Protein 1I11 (pdb70)

Nearest PDB structures (foldseek):
  1i11-assembly1_A  TM=8.584E-01  e=2.791E-09  Mus musculus
  6t7b-assembly1_K  TM=7.801E-01  e=5.165E-05  Homo sapiens
  6t78-assembly1_A  TM=8.049E-01  e=7.167E-05  Homo sapiens
  1j46-assembly1_A  TM=7.816E-01  e=6.713E-05  Homo sapiens
  3f27-assembly1_D  TM=8.148E-01  e=2.488E-04  Mus musculus

Secondary structure (DSSP, 8-state):
--S--S--HHHHHHHHHHHHHHTT-SS--HHHHHHHHHHHHTTS-SGGGHHHHHHHHHHHHHHHTT-S--

Organism: Mus musculus (NCBI:txid10090)

Sequence (70 aa):
PHIKRPMNAFMVWAKDERRKILQAFPDMHNSNISKILGSRWKAMTNLEKQPYYEEQARLSKQHLEKYPDYPHIKRPMNAFMVWAKDERRKILQAFPDMHNSNISKILGSRWKAMTNLEKQPYYEEQARLSKQHLEKYPDYPHIKRPMNAFMVWAKDERRKILQAFPDMHNSNISKILGSRWKAMTNLEKQPYYEEQARLSKQHLEKYPDYPHIKRPMNAFMVWAKDERRKILQAFPDMHNSNISKILGSRWKAMTNLEKQPYYEEQARLSKQHLEKYPDYPHIKRPMNAFMVWAKDERRKILQAFPDMHNSNISKILGSRWKAMTNLEKQPYYEEQARLSKQHLEKYPDYPHIKRPMNAFMVWAKDERRKILQAFPDMHNSNISKILGSRWKAMTNLEKQPYYEEQARLSKQHLEKYPDYPHIKRPMNAFMVWAKDERRKILQAFPDMHNSNISKILGSRWKAMTNLEKQPYYEEQARLSKQHLEKYPDYPHIKRPMNAFMVWAKDERRKILQAFPDMHNSNISKILGSRWKAMTNLEKQPYYEEQARLSKQHLEKYPDYPHIKRPMNAFMVWAKDERRKILQAFPDMHNSNISKILGSRWKAMTNLEKQPYYEEQARLSKQHLEKYPDYPHIKRPMNAFMVWAKDERRKILQAFPDMHNSNISKILGSRWKAMTNLEKQPYYEEQARLSKQHLEKYPDYPHIKRPMNAFMVWAKDERRKILQAFPDMHNSNISKILGSRWKAMTNLEKQPYYEEQARLSKQHLEKYPDYPHIKRPMNAFMVWAKDERRKILQAFPDMHNSNISKILGSRWKAMTNLEKQPYYEEQARLSKQHLEKYPDYPHIKRPMNAFMVWAKDERRKILQAFPDMHNSNISKILGSRWKAMTNLEKQPYYEEQARLSKQHLEKYPDYPHIKRPMNAFMVWAKDERRKILQAFPDMHNSNISKILGSRWKAMTNLEKQPYYEEQARLSKQHLEKYPDYPHIKRPMNAFMVWAKDERRKILQAFPDMHNSNISKILGSRWKAMTNLEKQPYYEEQARLSKQHLEKYPDYPHIKRPMNAFMVWAKDERRKILQAFPDMHNSNISKILGSRWKAMTNLEKQPYYEEQARLSKQHLEKYPDYPHIKRPMNAFMVWAKDERRKILQAFPDMHNSNISKILGSRWKAMTNLEKQPYYEEQARLSKQHLEKYPDYPHIKRPMNAFMVWAKDERRKILQAFPDMHNSNISKILGSRWKAMTNLEKQPYYEEQARLSKQHLEKYPDYPHIKRPMNAFMVWAKDERRKILQAFPDMHNSNISKILGSRWKAMTNLEKQPYYEEQARLSKQHLEKYPDYPHIKRPMNAFMVWAKDERRKILQAFPDMHNSNISKILGSRWKAMTNLEKQPYYEEQARLSKQHLEKYPDYPHIKRPMNAFMVWAKDERRKILQAFPDMHNSNISKILGSRWKAMTNLEKQPYYEEQARLSKQHLEKYPDYPHIKRPMNAFMVWAKDERRKILQAFPDMHNSNISKILGSRWKAMTNLEKQPYYEEQARLSKQHLEKYPDYPHIKRPMNAFMVWAKDERRKILQAFPDMHNSNISKILGSRWKAMTNLEKQPYYEEQARLSKQHLEKYPDYPHIKRPMNAFMVWAKDERRKILQAFPDMHNSNISKILGSRWKAMTNLEKQPYYEEQARLSKQHLEKYPDYPHIKRPMNAFMVWAKDERRKILQAFPDMHNSNISKILGSRWKAMTNLEKQPYYEEQARLSKQHLEKYPDYPHIKRPMNAFMVWAKDERRKILQAFPDMHNSNISKILGSRWKAMTNLEKQPYYEEQARLSKQHLEKYPDYPHIKRPMNAFMVWAKDERRKILQAFPDMHNSNISKILGSRWKAMTNLEKQPYYEEQARLSKQHLEKYPDYPHIKRPMNAFMVWAKDERRKILQAFPDMHNSNISKILGSRWKAMTNLEKQPYYEEQARLSKQHLEKYPDYPHIKRPMNAFMVWAKDERRKILQAFPDMHNSNISKILGSRWKAMTNLEKQPYYEEQARLSKQHLEKYPDYPHIKRPMNAFMVWAKDERRKILQAFPDMHNSNISKILGSRWKAMTNLEKQPYYEEQARLSKQHLEKYPDY

GO terms:
  GO:0051216 cartilage development (P, IDA)
  GO:0005634 nucleus (C, EXP)
  GO:0001502 cartilage condensation (P, IMP)
  GO:0002062 chondrocyte differentiation (P, IMP)
  GO:0051216 cartilage development (P, IMP)
  GO:0000976 transcription cis-regulatory region binding (F, IDA)
  GO:0000981 DNA-binding transcription factor activity, RNA polymerase II-specific (F, IDA)
  GO:0003700 DNA-binding transcription factor activity (F, IDA)
  GO:0045892 negative regulation of DNA-templated transcription (P, IDA)
  GO:0005667 transcription regulator complex (C, IDA)
  GO:0003700 DNA-binding transcription factor activity (F, IGI)
  GO:0045165 cell fate commitment (P, IGI)
  GO:0021953 central nervous system neuron differentiation (P, IGI)
  GO:0051216 cartilage development (P, IGI)
  GO:0001701 in utero embryonic development (P, IMP)
  GO:0048709 oligodendrocyte differentiation (P, IMP)
  GO:0060164 regulation of timing of neuron differentiation (P, IMP)
  GO:0005515 protein binding (F, IPI)
  GO:0032332 positive regulation of chondrocyte differentiation (P, IDA)
  GO:0005634 nucleus (C, IDA)

Structure (mmCIF, N/CA/C/O backbone):
data_1I11
#
_entry.id   1I11
#
_cell.length_a   1.000
_cell.length_b   1.000
_cell.length_c   1.000
_cell.angle_alpha   90.00
_cell.angle_beta   90.00
_cell.angle_gamma   90.00
#
_symmetry.space_group_name_H-M   'P 1'
#
loop_
_atom_site.group_PDB
_atom_site.id
_atom_site.type_symbol
_atom_site.label_atom_id
_atom_site.label_alt_id
_atom_site.label_comp_id
_atom_site.label_asym_id
_atom_site.label_entity_id
_atom_site.label_seq_id
_atom_site.pdbx_PDB_ins_code
_atom_site.Cartn_x
_atom_site.Cartn_y
_atom_site.Cartn_z
_atom_site.occupancy
_atom_site.B_iso_or_equiv
_atom_site.auth_seq_id
_atom_site.auth_comp_id
_atom_site.auth_asym_id
_atom_site.auth_atom_id
_atom_site.pdbx_PDB_model_num
ATOM 1 N N . PRO A 1 3 ? 3.476 -9.222 -12.619 1.00 0.00 1 PRO A N 1
ATOM 2 C CA . PRO A 1 3 ? 2.373 -8.542 -13.369 1.00 0.00 1 PRO A CA 1
ATOM 3 C C . PRO A 1 3 ? 1.134 -8.437 -12.477 1.00 0.00 1 PRO A C 1
ATOM 4 O O . PRO A 1 3 ? 0.464 -7.424 -12.446 1.00 0.00 1 PRO A O 1
ATOM 15 N N . HIS A 1 4 ? 0.826 -9.477 -11.751 1.00 0.00 2 HIS A N 1
ATOM 16 C CA . HIS A 1 4 ? -0.366 -9.435 -10.860 1.00 0.00 2 HIS A CA 1
ATOM 17 C C . HIS A 1 4 ? 0.083 -9.602 -9.407 1.00 0.00 2 HIS A C 1
ATOM 18 O O . HIS A 1 4 ? -0.389 -10.467 -8.697 1.00 0.00 2 HIS A O 1
ATOM 32 N N . ILE A 1 5 ? 0.988 -8.775 -8.962 1.00 0.00 3 ILE A N 1
ATOM 33 C CA . ILE A 1 5 ? 1.466 -8.880 -7.555 1.00 0.00 3 ILE A CA 1
ATOM 34 C C . ILE A 1 5 ? 1.132 -7.584 -6.819 1.00 0.00 3 ILE A C 1
ATOM 35 O O . ILE A 1 5 ? 0.927 -6.549 -7.424 1.00 0.00 3 ILE A O 1
ATOM 51 N N . LYS A 1 6 ? 1.068 -7.627 -5.519 1.00 0.00 4 LYS A N 1
ATOM 52 C CA . LYS A 1 6 ? 0.740 -6.400 -4.752 1.00 0.00 4 LYS A CA 1
ATOM 53 C C . LYS A 1 6 ? 1.983 -5.514 -4.643 1.00 0.00 4 LYS A C 1
ATOM 54 O O . LYS A 1 6 ? 2.368 -5.096 -3.568 1.00 0.00 4 LYS A O 1
ATOM 73 N N . ARG A 1 7 ? 2.610 -5.217 -5.749 1.00 0.00 5 ARG A N 1
ATOM 74 C CA . ARG A 1 7 ? 3.822 -4.353 -5.711 1.00 0.00 5 ARG A CA 1
ATOM 75 C C . ARG A 1 7 ? 3.399 -2.914 -5.403 1.00 0.00 5 ARG A C 1
ATOM 76 O O . ARG A 1 7 ? 2.241 -2.571 -5.533 1.00 0.00 5 ARG A O 1
ATOM 97 N N . PRO A 1 8 ? 4.354 -2.114 -5.004 1.00 0.00 6 PRO A N 1
ATOM 98 C CA . PRO A 1 8 ? 4.111 -0.702 -4.670 1.00 0.00 6 PRO A CA 1
ATOM 99 C C . PRO A 1 8 ? 3.977 0.129 -5.950 1.00 0.00 6 PRO A C 1
ATOM 100 O O . PRO A 1 8 ? 4.807 0.962 -6.252 1.00 0.00 6 PRO A O 1
ATOM 111 N N . MET A 1 9 ? 2.928 -0.086 -6.697 1.00 0.00 7 MET A N 1
ATOM 112 C CA . MET A 1 9 ? 2.719 0.689 -7.939 1.00 0.00 7 MET A CA 1
ATOM 113 C C . MET A 1 9 ? 1.583 1.665 -7.688 1.00 0.00 7 MET A C 1
ATOM 114 O O . MET A 1 9 ? 1.180 1.878 -6.563 1.00 0.00 7 MET A O 1
ATOM 128 N N . ASN A 1 10 ? 1.059 2.263 -8.707 1.00 0.00 8 ASN A N 1
ATOM 129 C CA . ASN A 1 10 ? -0.046 3.216 -8.481 1.00 0.00 8 ASN A CA 1
ATOM 130 C C . ASN A 1 10 ? -0.449 3.825 -9.824 1.00 0.00 8 ASN A C 1
ATOM 131 O O . ASN A 1 10 ? 0.105 3.486 -10.848 1.00 0.00 8 ASN A O 1
ATOM 142 N N . ALA A 1 11 ? -1.403 4.703 -9.838 1.00 0.00 9 ALA A N 1
ATOM 143 C CA . ALA A 1 11 ? -1.830 5.304 -11.123 1.00 0.00 9 ALA A CA 1
ATOM 144 C C . ALA A 1 11 ? -0.609 5.868 -11.813 1.00 0.00 9 ALA A C 1
ATOM 145 O O . ALA A 1 11 ? -0.495 5.844 -13.016 1.00 0.00 9 ALA A O 1
ATOM 152 N N . PHE A 1 12 ? 0.304 6.375 -11.051 1.00 0.00 10 PHE A N 1
ATOM 153 C CA . PHE A 1 12 ? 1.522 6.948 -11.640 1.00 0.00 10 PHE A CA 1
ATOM 154 C C . PHE A 1 12 ? 2.394 5.837 -12.197 1.00 0.00 10 PHE A C 1
ATOM 155 O O . PHE A 1 12 ? 2.644 5.769 -13.371 1.00 0.00 10 PHE A O 1
ATOM 172 N N . MET A 1 13 ? 2.836 4.945 -11.370 1.00 0.00 11 MET A N 1
ATOM 173 C CA . MET A 1 13 ? 3.658 3.835 -11.897 1.00 0.00 11 MET A CA 1
ATOM 174 C C . MET A 1 13 ? 2.786 3.076 -12.883 1.00 0.00 11 MET A C 1
ATOM 175 O O . MET A 1 13 ? 3.259 2.307 -13.696 1.00 0.00 11 MET A O 1
ATOM 189 N N . VAL A 1 14 ? 1.502 3.308 -12.817 1.00 0.00 12 VAL A N 1
ATOM 190 C CA . VAL A 1 14 ? 0.575 2.632 -13.742 1.00 0.00 12 VAL A CA 1
ATOM 191 C C . VAL A 1 14 ? 0.539 3.408 -15.040 1.00 0.00 12 VAL A C 1
ATOM 192 O O . VAL A 1 14 ? 0.602 2.860 -16.122 1.00 0.00 12 VAL A O 1
ATOM 205 N N . TRP A 1 15 ? 0.418 4.689 -14.925 1.00 0.00 13 TRP A N 1
ATOM 206 C CA . TRP A 1 15 ? 0.358 5.537 -16.138 1.00 0.00 13 TRP A CA 1
ATOM 207 C C . TRP A 1 15 ? 1.775 5.762 -16.658 1.00 0.00 13 TRP A C 1
ATOM 208 O O . TRP A 1 15 ? 2.018 5.843 -17.844 1.00 0.00 13 TRP A O 1
ATOM 229 N N . ALA A 1 16 ? 2.696 5.876 -15.757 1.00 0.00 14 ALA A N 1
ATOM 230 C CA . ALA A 1 16 ? 4.108 6.115 -16.126 1.00 0.00 14 ALA A CA 1
ATOM 231 C C . ALA A 1 16 ? 4.721 4.855 -16.732 1.00 0.00 14 ALA A C 1
ATOM 232 O O . ALA A 1 16 ? 5.659 4.926 -17.499 1.00 0.00 14 ALA A O 1
ATOM 239 N N . LYS A 1 17 ? 4.208 3.698 -16.407 1.00 0.00 15 LYS A N 1
ATOM 240 C CA . LYS A 1 17 ? 4.786 2.466 -16.983 1.00 0.00 15 LYS A CA 1
ATOM 241 C C . LYS A 1 17 ? 4.527 2.475 -18.478 1.00 0.00 15 LYS A C 1
ATOM 242 O O . LYS A 1 17 ? 5.296 1.956 -19.262 1.00 0.00 15 LYS A O 1
ATOM 261 N N . ASP A 1 18 ? 3.463 3.101 -18.880 1.00 0.00 16 ASP A N 1
ATOM 262 C CA . ASP A 1 18 ? 3.161 3.187 -20.323 1.00 0.00 16 ASP A CA 1
ATOM 263 C C . ASP A 1 18 ? 3.720 4.508 -20.814 1.00 0.00 16 ASP A C 1
ATOM 264 O O . ASP A 1 18 ? 4.153 4.642 -21.939 1.00 0.00 16 ASP A O 1
ATOM 273 N N . GLU A 1 19 ? 3.732 5.481 -19.952 1.00 0.00 17 GLU A N 1
ATOM 274 C CA . GLU A 1 19 ? 4.283 6.798 -20.314 1.00 0.00 17 GLU A CA 1
ATOM 275 C C . GLU A 1 19 ? 5.791 6.671 -20.487 1.00 0.00 17 GLU A C 1
ATOM 276 O O . GLU A 1 19 ? 6.379 7.287 -21.350 1.00 0.00 17 GLU A O 1
ATOM 288 N N . ARG A 1 20 ? 6.419 5.846 -19.692 1.00 0.00 18 ARG A N 1
ATOM 289 C CA . ARG A 1 20 ? 7.888 5.661 -19.847 1.00 0.00 18 ARG A CA 1
ATOM 290 C C . ARG A 1 20 ? 8.096 4.777 -21.060 1.00 0.00 18 ARG A C 1
ATOM 291 O O . ARG A 1 20 ? 9.014 4.952 -21.828 1.00 0.00 18 ARG A O 1
ATOM 312 N N . ARG A 1 21 ? 7.207 3.851 -21.257 1.00 0.00 19 ARG A N 1
ATOM 313 C CA . ARG A 1 21 ? 7.297 2.983 -22.438 1.00 0.00 19 ARG A CA 1
ATOM 314 C C . ARG A 1 21 ? 7.000 3.866 -23.642 1.00 0.00 19 ARG A C 1
ATOM 315 O O . ARG A 1 21 ? 7.609 3.760 -24.689 1.00 0.00 19 ARG A O 1
ATOM 336 N N . LYS A 1 22 ? 6.056 4.754 -23.472 1.00 0.00 20 LYS A N 1
ATOM 337 C CA . LYS A 1 22 ? 5.686 5.677 -24.565 1.00 0.00 20 LYS A CA 1
ATOM 338 C C . LYS A 1 22 ? 6.779 6.720 -24.734 1.00 0.00 20 LYS A C 1
ATOM 339 O O . LYS A 1 22 ? 6.891 7.361 -25.759 1.00 0.00 20 LYS A O 1
ATOM 358 N N . ILE A 1 23 ? 7.579 6.899 -23.728 1.00 0.00 21 ILE A N 1
ATOM 359 C CA . ILE A 1 23 ? 8.671 7.898 -23.817 1.00 0.00 21 ILE A CA 1
ATOM 360 C C . ILE A 1 23 ? 9.954 7.184 -24.227 1.00 0.00 21 ILE A C 1
ATOM 361 O O . ILE A 1 23 ? 10.653 7.596 -25.128 1.00 0.00 21 ILE A O 1
ATOM 377 N N . LEU A 1 24 ? 10.254 6.114 -23.570 1.00 0.00 22 LEU A N 1
ATOM 378 C CA . LEU A 1 24 ? 11.469 5.346 -23.902 1.00 0.00 22 LEU A CA 1
ATOM 379 C C . LEU A 1 24 ? 11.536 5.129 -25.399 1.00 0.00 22 LEU A C 1
ATOM 380 O O . LEU A 1 24 ? 12.595 5.051 -25.989 1.00 0.00 22 LEU A O 1
ATOM 396 N N . GLN A 1 25 ? 10.403 5.040 -26.014 1.00 0.00 23 GLN A N 1
ATOM 397 C CA . GLN A 1 25 ? 10.378 4.838 -27.477 1.00 0.00 23 GLN A CA 1
ATOM 398 C C . GLN A 1 25 ? 11.025 6.053 -28.090 1.00 0.00 23 GLN A C 1
ATOM 399 O O . GLN A 1 25 ? 11.775 5.998 -29.045 1.00 0.00 23 GLN A O 1
ATOM 413 N N . ALA A 1 26 ? 10.720 7.151 -27.497 1.00 0.00 24 ALA A N 1
ATOM 414 C CA . ALA A 1 26 ? 11.269 8.447 -27.942 1.00 0.00 24 ALA A CA 1
ATOM 415 C C . ALA A 1 26 ? 12.650 8.634 -27.317 1.00 0.00 24 ALA A C 1
ATOM 416 O O . ALA A 1 26 ? 13.479 9.368 -27.815 1.00 0.00 24 ALA A O 1
ATOM 423 N N . PHE A 1 27 ? 12.898 7.950 -26.233 1.00 0.00 25 PHE A N 1
ATOM 424 C CA . PHE A 1 27 ? 14.211 8.046 -25.553 1.00 0.00 25 PHE A CA 1
ATOM 425 C C . PHE A 1 27 ? 14.597 6.647 -25.064 1.00 0.00 25 PHE A C 1
ATOM 426 O O . PHE A 1 27 ? 14.545 6.361 -23.884 1.00 0.00 25 PHE A O 1
ATOM 443 N N . PRO A 1 28 ? 14.976 5.825 -26.005 1.00 0.00 26 PRO A N 1
ATOM 444 C CA . PRO A 1 28 ? 15.394 4.431 -25.749 1.00 0.00 26 PRO A CA 1
ATOM 445 C C . PRO A 1 28 ? 16.695 4.385 -24.943 1.00 0.00 26 PRO A C 1
ATOM 446 O O . PRO A 1 28 ? 17.144 3.332 -24.535 1.00 0.00 26 PRO A O 1
ATOM 457 N N . ASP A 1 29 ? 17.287 5.516 -24.683 1.00 0.00 27 ASP A N 1
ATOM 458 C CA . ASP A 1 29 ? 18.532 5.537 -23.874 1.00 0.00 27 ASP A CA 1
ATOM 459 C C . ASP A 1 29 ? 18.171 6.037 -22.478 1.00 0.00 27 ASP A C 1
ATOM 460 O O . ASP A 1 29 ? 18.794 5.694 -21.493 1.00 0.00 27 ASP A O 1
ATOM 469 N N . MET A 1 30 ? 17.137 6.829 -22.398 1.00 0.00 28 MET A N 1
ATOM 470 C CA . MET A 1 30 ? 16.679 7.344 -21.090 1.00 0.00 28 MET A CA 1
ATOM 471 C C . MET A 1 30 ? 16.263 6.158 -20.254 1.00 0.00 28 MET A C 1
ATOM 472 O O . MET A 1 30 ? 15.136 5.709 -20.294 1.00 0.00 28 MET A O 1
ATOM 486 N N . HIS A 1 31 ? 17.178 5.629 -19.531 1.00 0.00 29 HIS A N 1
ATOM 487 C CA . HIS A 1 31 ? 16.871 4.440 -18.715 1.00 0.00 29 HIS A CA 1
ATOM 488 C C . HIS A 1 31 ? 16.098 4.842 -17.452 1.00 0.00 29 HIS A C 1
ATOM 489 O O . HIS A 1 31 ? 15.719 5.983 -17.280 1.00 0.00 29 HIS A O 1
ATOM 503 N N . ASN A 1 32 ? 15.839 3.902 -16.584 1.00 0.00 30 ASN A N 1
ATOM 504 C CA . ASN A 1 32 ? 15.063 4.204 -15.344 1.00 0.00 30 ASN A CA 1
ATOM 505 C C . ASN A 1 32 ? 15.647 5.410 -14.604 1.00 0.00 30 ASN A C 1
ATOM 506 O O . ASN A 1 32 ? 14.981 6.404 -14.395 1.00 0.00 30 ASN A O 1
ATOM 517 N N . SER A 1 33 ? 16.877 5.324 -14.183 1.00 0.00 31 SER A N 1
ATOM 518 C CA . SER A 1 33 ? 17.494 6.453 -13.430 1.00 0.00 31 SER A CA 1
ATOM 519 C C . SER A 1 33 ? 17.147 7.805 -14.068 1.00 0.00 31 SER A C 1
ATOM 520 O O . SER A 1 33 ? 17.217 8.831 -13.420 1.00 0.00 31 SER A O 1
ATOM 528 N N . ASN A 1 34 ? 16.792 7.836 -15.326 1.00 0.00 32 ASN A N 1
ATOM 529 C CA . ASN A 1 34 ? 16.468 9.145 -15.966 1.00 0.00 32 ASN A CA 1
ATOM 530 C C . ASN A 1 34 ? 14.972 9.256 -16.258 1.00 0.00 32 ASN A C 1
ATOM 531 O O . ASN A 1 34 ? 14.322 10.194 -15.842 1.00 0.00 32 ASN A O 1
ATOM 542 N N . ILE A 1 35 ? 14.420 8.320 -16.973 1.00 0.00 33 ILE A N 1
ATOM 543 C CA . ILE A 1 35 ? 12.964 8.396 -17.288 1.00 0.00 33 ILE A CA 1
ATOM 544 C C . ILE A 1 35 ? 12.187 8.602 -15.992 1.00 0.00 33 ILE A C 1
ATOM 545 O O . ILE A 1 35 ? 11.081 9.104 -15.985 1.00 0.00 33 ILE A O 1
ATOM 561 N N . SER A 1 36 ? 12.765 8.220 -14.891 1.00 0.00 34 SER A N 1
ATOM 562 C CA . SER A 1 36 ? 12.078 8.390 -13.585 1.00 0.00 34 SER A CA 1
ATOM 563 C C . SER A 1 36 ? 11.693 9.851 -13.383 1.00 0.00 34 SER A C 1
ATOM 564 O O . SER A 1 36 ? 10.568 10.164 -13.050 1.00 0.00 34 SER A O 1
ATOM 572 N N . LYS A 1 37 ? 12.615 10.754 -13.577 1.00 0.00 35 LYS A N 1
ATOM 573 C CA . LYS A 1 37 ? 12.282 12.179 -13.390 1.00 0.00 35 LYS A CA 1
ATOM 574 C C . LYS A 1 37 ? 11.347 12.592 -14.515 1.00 0.00 35 LYS A C 1
ATOM 575 O O . LYS A 1 37 ? 10.590 13.535 -14.404 1.00 0.00 35 LYS A O 1
ATOM 594 N N . ILE A 1 38 ? 11.391 11.871 -15.599 1.00 0.00 36 ILE A N 1
ATOM 595 C CA . ILE A 1 38 ? 10.510 12.184 -16.746 1.00 0.00 36 ILE A CA 1
ATOM 596 C C . ILE A 1 38 ? 9.074 11.828 -16.370 1.00 0.00 36 ILE A C 1
ATOM 597 O O . ILE A 1 38 ? 8.168 12.632 -16.464 1.00 0.00 36 ILE A O 1
ATOM 613 N N . LEU A 1 39 ? 8.878 10.616 -15.947 1.00 0.00 37 LEU A N 1
ATOM 614 C CA . LEU A 1 39 ? 7.525 10.153 -15.556 1.00 0.00 37 LEU A CA 1
ATOM 615 C C . LEU A 1 39 ? 6.989 11.006 -14.419 1.00 0.00 37 LEU A C 1
ATOM 616 O O . LEU A 1 39 ? 5.954 11.631 -14.517 1.00 0.00 37 LEU A O 1
ATOM 632 N N . GLY A 1 40 ? 7.698 11.009 -13.329 1.00 0.00 38 GLY A N 1
ATOM 633 C CA . GLY A 1 40 ? 7.255 11.797 -12.144 1.00 0.00 38 GLY A CA 1
ATOM 634 C C . GLY A 1 40 ? 7.132 13.265 -12.533 1.00 0.00 38 GLY A C 1
ATOM 635 O O . GLY A 1 40 ? 6.516 14.057 -11.844 1.00 0.00 38 GLY A O 1
ATOM 639 N N . SER A 1 41 ? 7.685 13.626 -13.653 1.00 0.00 39 SER A N 1
ATOM 640 C CA . SER A 1 41 ? 7.582 15.024 -14.106 1.00 0.00 39 SER A CA 1
ATOM 641 C C . SER A 1 41 ? 6.506 15.072 -15.168 1.00 0.00 39 SER A C 1
ATOM 642 O O . SER A 1 41 ? 5.955 16.110 -15.477 1.00 0.00 39 SER A O 1
ATOM 650 N N . ARG A 1 42 ? 6.178 13.933 -15.703 1.00 0.00 40 ARG A N 1
ATOM 651 C CA . ARG A 1 42 ? 5.123 13.861 -16.707 1.00 0.00 40 ARG A CA 1
ATOM 652 C C . ARG A 1 42 ? 3.828 13.682 -15.939 1.00 0.00 40 ARG A C 1
ATOM 653 O O . ARG A 1 42 ? 2.761 14.094 -16.347 1.00 0.00 40 ARG A O 1
ATOM 674 N N . TRP A 1 43 ? 3.957 13.069 -14.797 1.00 0.00 41 TRP A N 1
ATOM 675 C CA . TRP A 1 43 ? 2.808 12.829 -13.912 1.00 0.00 41 TRP A CA 1
ATOM 676 C C . TRP A 1 43 ? 2.309 14.142 -13.336 1.00 0.00 41 TRP A C 1
ATOM 677 O O . TRP A 1 43 ? 1.172 14.528 -13.522 1.00 0.00 41 TRP A O 1
ATOM 698 N N . LYS A 1 44 ? 3.158 14.837 -12.634 1.00 0.00 42 LYS A N 1
ATOM 699 C CA . LYS A 1 44 ? 2.734 16.126 -12.049 1.00 0.00 42 LYS A CA 1
ATOM 700 C C . LYS A 1 44 ? 2.342 17.033 -13.204 1.00 0.00 42 LYS A C 1
ATOM 701 O O . LYS A 1 44 ? 1.647 18.018 -13.045 1.00 0.00 42 LYS A O 1
ATOM 720 N N . ALA A 1 45 ? 2.799 16.689 -14.377 1.00 0.00 43 ALA A N 1
ATOM 721 C CA . ALA A 1 45 ? 2.492 17.483 -15.572 1.00 0.00 43 ALA A CA 1
ATOM 722 C C . ALA A 1 45 ? 1.145 17.037 -16.153 1.00 0.00 43 ALA A C 1
ATOM 723 O O . ALA A 1 45 ? 0.758 17.443 -17.232 1.00 0.00 43 ALA A O 1
ATOM 730 N N . MET A 1 46 ? 0.424 16.205 -15.443 1.00 0.00 44 MET A N 1
ATOM 731 C CA . MET A 1 46 ? -0.891 15.733 -15.944 1.00 0.00 44 MET A CA 1
ATOM 732 C C . MET A 1 46 ? -1.964 16.744 -15.524 1.00 0.00 44 MET A C 1
ATOM 733 O O . MET A 1 46 ? -1.784 17.936 -15.679 1.00 0.00 44 MET A O 1
ATOM 747 N N . THR A 1 47 ? -3.079 16.304 -15.002 1.00 0.00 45 THR A N 1
ATOM 748 C CA . THR A 1 47 ? -4.125 17.285 -14.600 1.00 0.00 45 THR A CA 1
ATOM 749 C C . THR A 1 47 ? -4.897 16.785 -13.378 1.00 0.00 45 THR A C 1
ATOM 750 O O . THR A 1 47 ? -5.898 17.358 -12.992 1.00 0.00 45 THR A O 1
ATOM 761 N N . ASN A 1 48 ? -4.449 15.730 -12.763 1.00 0.00 46 ASN A N 1
ATOM 762 C CA . ASN A 1 48 ? -5.168 15.211 -11.566 1.00 0.00 46 ASN A CA 1
ATOM 763 C C . ASN A 1 48 ? -6.494 14.589 -12.000 1.00 0.00 46 ASN A C 1
ATOM 764 O O . ASN A 1 48 ? -6.750 13.423 -11.774 1.00 0.00 46 ASN A O 1
ATOM 775 N N . LEU A 1 49 ? -7.338 15.359 -12.621 1.00 0.00 47 LEU A N 1
ATOM 776 C CA . LEU A 1 49 ? -8.648 14.815 -13.071 1.00 0.00 47 LEU A CA 1
ATOM 777 C C . LEU A 1 49 ? -8.421 13.846 -14.227 1.00 0.00 47 LEU A C 1
ATOM 778 O O . LEU A 1 49 ? -9.250 13.008 -14.519 1.00 0.00 47 LEU A O 1
ATOM 794 N N . GLU A 1 50 ? -7.299 13.946 -14.886 1.00 0.00 48 GLU A N 1
ATOM 795 C CA . GLU A 1 50 ? -7.021 13.023 -16.016 1.00 0.00 48 GLU A CA 1
ATOM 796 C C . GLU A 1 50 ? -6.523 11.684 -15.467 1.00 0.00 48 GLU A C 1
ATOM 797 O O . GLU A 1 50 ? -6.248 10.760 -16.206 1.00 0.00 48 GLU A O 1
ATOM 809 N N . LYS A 1 51 ? -6.401 11.576 -14.172 1.00 0.00 49 LYS A N 1
ATOM 810 C CA . LYS A 1 51 ? -5.920 10.304 -13.564 1.00 0.00 49 LYS A CA 1
ATOM 811 C C . LYS A 1 51 ? -7.095 9.343 -13.362 1.00 0.00 49 LYS A C 1
ATOM 812 O O . LYS A 1 51 ? -6.993 8.377 -12.635 1.00 0.00 49 LYS A O 1
ATOM 831 N N . GLN A 1 52 ? -8.212 9.608 -13.982 1.00 0.00 50 GLN A N 1
ATOM 832 C CA . GLN A 1 52 ? -9.398 8.720 -13.807 1.00 0.00 50 GLN A CA 1
ATOM 833 C C . GLN A 1 52 ? -9.106 7.284 -14.268 1.00 0.00 50 GLN A C 1
ATOM 834 O O . GLN A 1 52 ? -9.459 6.343 -13.586 1.00 0.00 50 GLN A O 1
ATOM 848 N N . PRO A 1 53 ? -8.503 7.145 -15.423 1.00 0.00 51 PRO A N 1
ATOM 849 C CA . PRO A 1 53 ? -8.203 5.818 -15.998 1.00 0.00 51 PRO A CA 1
ATOM 850 C C . PRO A 1 53 ? -6.986 5.175 -15.341 1.00 0.00 51 PRO A C 1
ATOM 851 O O . PRO A 1 53 ? -7.005 4.013 -14.987 1.00 0.00 51 PRO A O 1
ATOM 862 N N . TYR A 1 54 ? -5.929 5.910 -15.171 1.00 0.00 52 TYR A N 1
ATOM 863 C CA . TYR A 1 54 ? -4.728 5.319 -14.531 1.00 0.00 52 TYR A CA 1
ATOM 864 C C . TYR A 1 54 ? -5.069 5.008 -13.084 1.00 0.00 52 TYR A C 1
ATOM 865 O O . TYR A 1 54 ? -4.332 4.335 -12.391 1.00 0.00 52 TYR A O 1
ATOM 883 N N . TYR A 1 55 ? -6.186 5.494 -12.620 1.00 0.00 53 TYR A N 1
ATOM 884 C CA . TYR A 1 55 ? -6.566 5.218 -11.215 1.00 0.00 53 TYR A CA 1
ATOM 885 C C . TYR A 1 55 ? -7.254 3.857 -11.134 1.00 0.00 53 TYR A C 1
ATOM 886 O O . TYR A 1 55 ? -6.823 2.970 -10.424 1.00 0.00 53 TYR A O 1
ATOM 904 N N . GLU A 1 56 ? -8.313 3.679 -11.865 1.00 0.00 54 GLU A N 1
ATOM 905 C CA . GLU A 1 56 ? -9.015 2.369 -11.835 1.00 0.00 54 GLU A CA 1
ATOM 906 C C . GLU A 1 56 ? -8.080 1.293 -12.380 1.00 0.00 54 GLU A C 1
ATOM 907 O O . GLU A 1 56 ? -8.187 0.134 -12.034 1.00 0.00 54 GLU A O 1
ATOM 919 N N . GLU A 1 57 ? -7.158 1.665 -13.224 1.00 0.00 55 GLU A N 1
ATOM 920 C CA . GLU A 1 57 ? -6.219 0.656 -13.775 1.00 0.00 55 GLU A CA 1
ATOM 921 C C . GLU A 1 57 ? -5.357 0.100 -12.644 1.00 0.00 55 GLU A C 1
ATOM 922 O O . GLU A 1 57 ? -4.743 -0.940 -12.771 1.00 0.00 55 GLU A O 1
ATOM 934 N N . GLN A 1 58 ? -5.317 0.782 -11.529 1.00 0.00 56 GLN A N 1
ATOM 935 C CA . GLN A 1 58 ? -4.507 0.285 -10.388 1.00 0.00 56 GLN A CA 1
ATOM 936 C C . GLN A 1 58 ? -5.346 -0.718 -9.606 1.00 0.00 56 GLN A C 1
ATOM 937 O O . GLN A 1 58 ? -4.938 -1.830 -9.340 1.00 0.00 56 GLN A O 1
ATOM 951 N N . ALA A 1 59 ? -6.519 -0.318 -9.243 1.00 0.00 57 ALA A N 1
ATOM 952 C CA . ALA A 1 59 ? -7.413 -1.223 -8.484 1.00 0.00 57 ALA A CA 1
ATOM 953 C C . ALA A 1 59 ? -7.663 -2.488 -9.306 1.00 0.00 57 ALA A C 1
ATOM 954 O O . ALA A 1 59 ? -7.893 -3.553 -8.770 1.00 0.00 57 ALA A O 1
ATOM 961 N N . ARG A 1 60 ? -7.611 -2.380 -10.607 1.00 0.00 58 ARG A N 1
ATOM 962 C CA . ARG A 1 60 ? -7.838 -3.578 -11.461 1.00 0.00 58 ARG A CA 1
ATOM 963 C C . ARG A 1 60 ? -6.656 -4.533 -11.317 1.00 0.00 58 ARG A C 1
ATOM 964 O O . ARG A 1 60 ? -6.799 -5.656 -10.876 1.00 0.00 58 ARG A O 1
ATOM 985 N N . LEU A 1 61 ? -5.487 -4.090 -11.684 1.00 0.00 59 LEU A N 1
ATOM 986 C CA . LEU A 1 61 ? -4.290 -4.961 -11.570 1.00 0.00 59 LEU A CA 1
ATOM 987 C C . LEU A 1 61 ? -4.172 -5.465 -10.131 1.00 0.00 59 LEU A C 1
ATOM 988 O O . LEU A 1 61 ? -3.642 -6.529 -9.877 1.00 0.00 59 LEU A O 1
ATOM 1004 N N . SER A 1 62 ? -4.685 -4.720 -9.187 1.00 0.00 60 SER A N 1
ATOM 1005 C CA . SER A 1 62 ? -4.621 -5.173 -7.772 1.00 0.00 60 SER A CA 1
ATOM 1006 C C . SER A 1 62 ? -5.709 -6.220 -7.567 1.00 0.00 60 SER A C 1
ATOM 1007 O O . SER A 1 62 ? -5.571 -7.144 -6.789 1.00 0.00 60 SER A O 1
ATOM 1015 N N . LYS A 1 63 ? -6.788 -6.083 -8.286 1.00 0.00 61 LYS A N 1
ATOM 1016 C CA . LYS A 1 63 ? -7.897 -7.065 -8.177 1.00 0.00 61 LYS A CA 1
ATOM 1017 C C . LYS A 1 63 ? -7.497 -8.335 -8.927 1.00 0.00 61 LYS A C 1
ATOM 1018 O O . LYS A 1 63 ? -7.852 -9.433 -8.550 1.00 0.00 61 LYS A O 1
ATOM 1037 N N . GLN A 1 64 ? -6.747 -8.185 -9.986 1.00 0.00 62 GLN A N 1
ATOM 1038 C CA . GLN A 1 64 ? -6.304 -9.372 -10.768 1.00 0.00 62 GLN A CA 1
ATOM 1039 C C . GLN A 1 64 ? -5.301 -10.176 -9.937 1.00 0.00 62 GLN A C 1
ATOM 1040 O O . GLN A 1 64 ? -5.137 -11.365 -10.123 1.00 0.00 62 GLN A O 1
ATOM 1054 N N . HIS A 1 65 ? -4.628 -9.535 -9.021 1.00 0.00 63 HIS A N 1
ATOM 1055 C CA . HIS A 1 65 ? -3.634 -10.261 -8.180 1.00 0.00 63 HIS A CA 1
ATOM 1056 C C . HIS A 1 65 ? -4.353 -11.150 -7.171 1.00 0.00 63 HIS A C 1
ATOM 1057 O O . HIS A 1 65 ? -4.191 -12.352 -7.150 1.00 0.00 63 HIS A O 1
ATOM 1071 N N . LEU A 1 66 ? -5.128 -10.564 -6.315 1.00 0.00 64 LEU A N 1
ATOM 1072 C CA . LEU A 1 66 ? -5.842 -11.367 -5.284 1.00 0.00 64 LEU A CA 1
ATOM 1073 C C . LEU A 1 66 ? -6.738 -12.412 -5.944 1.00 0.00 64 LEU A C 1
ATOM 1074 O O . LEU A 1 66 ? -6.765 -13.557 -5.541 1.00 0.00 64 LEU A O 1
ATOM 1090 N N . GLU A 1 67 ? -7.469 -12.035 -6.945 1.00 0.00 65 GLU A N 1
ATOM 1091 C CA . GLU A 1 67 ? -8.355 -13.014 -7.619 1.00 0.00 65 GLU A CA 1
ATOM 1092 C C . GLU A 1 67 ? -7.527 -14.207 -8.068 1.00 0.00 65 GLU A C 1
ATOM 1093 O O . GLU A 1 67 ? -8.021 -15.299 -8.260 1.00 0.00 65 GLU A O 1
ATOM 1105 N N . LYS A 1 68 ? -6.267 -13.982 -8.254 1.00 0.00 66 LYS A N 1
ATOM 1106 C CA . LYS A 1 68 ? -5.367 -15.077 -8.716 1.00 0.00 66 LYS A CA 1
ATOM 1107 C C . LYS A 1 68 ? -5.031 -16.002 -7.550 1.00 0.00 66 LYS A C 1
ATOM 1108 O O . LYS A 1 68 ? -4.817 -17.184 -7.727 1.00 0.00 66 LYS A O 1
ATOM 1127 N N . TYR A 1 69 ? -4.978 -15.474 -6.360 1.00 0.00 67 TYR A N 1
ATOM 1128 C CA . TYR A 1 69 ? -4.655 -16.324 -5.178 1.00 0.00 67 TYR A CA 1
ATOM 1129 C C . TYR A 1 69 ? -5.919 -16.544 -4.336 1.00 0.00 67 TYR A C 1
ATOM 1130 O O . TYR A 1 69 ? -6.278 -15.706 -3.533 1.00 0.00 67 TYR A O 1
ATOM 1148 N N . PRO A 1 70 ? -6.558 -17.669 -4.543 1.00 0.00 68 PRO A N 1
ATOM 1149 C CA . PRO A 1 70 ? -7.787 -18.036 -3.814 1.00 0.00 68 PRO A CA 1
ATOM 1150 C C . PRO A 1 70 ? -7.448 -18.546 -2.418 1.00 0.00 68 PRO A C 1
ATOM 1151 O O . PRO A 1 70 ? -7.872 -18.007 -1.416 1.00 0.00 68 PRO A O 1
ATOM 1162 N N . ASP A 1 71 ? -6.692 -19.599 -2.362 1.00 0.00 69 ASP A N 1
ATOM 1163 C CA . ASP A 1 71 ? -6.309 -20.197 -1.056 1.00 0.00 69 ASP A CA 1
ATOM 1164 C C . ASP A 1 71 ? -5.331 -19.277 -0.326 1.00 0.00 69 ASP A C 1
ATOM 1165 O O . ASP A 1 71 ? -4.261 -19.687 0.078 1.00 0.00 69 ASP A O 1
ATOM 1174 N N . TYR A 1 72 ? -5.690 -18.039 -0.153 1.00 0.00 70 TYR A N 1
ATOM 1175 C CA . TYR A 1 72 ? -4.789 -17.092 0.546 1.00 0.00 70 TYR A CA 1
ATOM 1176 C C . TYR A 1 72 ? -4.740 -17.435 2.036 1.00 0.00 70 TYR A C 1
ATOM 1177 O O . TYR A 1 72 ? -5.220 -18.468 2.460 1.00 0.00 70 TYR A O 1
ATOM 1195 N N . PRO A 1 3 ? 11.042 -9.719 -4.281 1.00 0.00 1 PRO A N 2
ATOM 1196 C CA . PRO A 1 3 ? 12.009 -10.283 -5.273 1.00 0.00 1 PRO A CA 2
ATOM 1197 C C . PRO A 1 3 ? 11.881 -9.538 -6.604 1.00 0.00 1 PRO A C 2
ATOM 1198 O O . PRO A 1 3 ? 12.863 -9.133 -7.195 1.00 0.00 1 PRO A O 2
ATOM 1209 N N . HIS A 1 4 ? 10.680 -9.355 -7.084 1.00 0.00 2 HIS A N 2
ATOM 1210 C CA . HIS A 1 4 ? 10.500 -8.640 -8.378 1.00 0.00 2 HIS A CA 2
ATOM 1211 C C . HIS A 1 4 ? 9.007 -8.500 -8.689 1.00 0.00 2 HIS A C 2
ATOM 1212 O O . HIS A 1 4 ? 8.542 -8.909 -9.734 1.00 0.00 2 HIS A O 2
ATOM 1226 N N . ILE A 1 5 ? 8.253 -7.927 -7.791 1.00 0.00 3 ILE A N 2
ATOM 1227 C CA . ILE A 1 5 ? 6.792 -7.765 -8.034 1.00 0.00 3 ILE A CA 2
ATOM 1228 C C . ILE A 1 5 ? 6.433 -6.279 -8.014 1.00 0.00 3 ILE A C 2
ATOM 1229 O O . ILE A 1 5 ? 6.303 -5.672 -6.970 1.00 0.00 3 ILE A O 2
ATOM 1245 N N . LYS A 1 6 ? 6.272 -5.695 -9.165 1.00 0.00 4 LYS A N 2
ATOM 1246 C CA . LYS A 1 6 ? 5.917 -4.248 -9.229 1.00 0.00 4 LYS A CA 2
ATOM 1247 C C . LYS A 1 6 ? 4.483 -4.054 -8.731 1.00 0.00 4 LYS A C 2
ATOM 1248 O O . LYS A 1 6 ? 3.540 -4.069 -9.497 1.00 0.00 4 LYS A O 2
ATOM 1267 N N . ARG A 1 7 ? 4.315 -3.879 -7.449 1.00 0.00 5 ARG A N 2
ATOM 1268 C CA . ARG A 1 7 ? 2.948 -3.690 -6.887 1.00 0.00 5 ARG A CA 2
ATOM 1269 C C . ARG A 1 7 ? 2.347 -2.373 -7.407 1.00 0.00 5 ARG A C 2
ATOM 1270 O O . ARG A 1 7 ? 2.839 -1.308 -7.091 1.00 0.00 5 ARG A O 2
ATOM 1291 N N . PRO A 1 8 ? 1.295 -2.485 -8.185 1.00 0.00 6 PRO A N 2
ATOM 1292 C CA . PRO A 1 8 ? 0.602 -1.319 -8.759 1.00 0.00 6 PRO A CA 2
ATOM 1293 C C . PRO A 1 8 ? -0.285 -0.669 -7.701 1.00 0.00 6 PRO A C 2
ATOM 1294 O O . PRO A 1 8 ? -1.473 -0.916 -7.628 1.00 0.00 6 PRO A O 2
ATOM 1305 N N . MET A 1 9 ? 0.290 0.157 -6.881 1.00 0.00 7 MET A N 2
ATOM 1306 C CA . MET A 1 9 ? -0.484 0.834 -5.822 1.00 0.00 7 MET A CA 2
ATOM 1307 C C . MET A 1 9 ? -0.697 2.281 -6.219 1.00 0.00 7 MET A C 2
ATOM 1308 O O . MET A 1 9 ? -1.536 2.980 -5.689 1.00 0.00 7 MET A O 2
ATOM 1322 N N . ASN A 1 10 ? 0.099 2.731 -7.131 1.00 0.00 8 ASN A N 2
ATOM 1323 C CA . ASN A 1 10 ? 0.023 4.133 -7.578 1.00 0.00 8 ASN A CA 2
ATOM 1324 C C . ASN A 1 10 ? -0.302 4.192 -9.064 1.00 0.00 8 ASN A C 2
ATOM 1325 O O . ASN A 1 10 ? 0.268 3.488 -9.873 1.00 0.00 8 ASN A O 2
ATOM 1336 N N . ALA A 1 11 ? -1.208 5.046 -9.421 1.00 0.00 9 ALA A N 2
ATOM 1337 C CA . ALA A 1 11 ? -1.584 5.197 -10.849 1.00 0.00 9 ALA A CA 2
ATOM 1338 C C . ALA A 1 11 ? -0.400 5.770 -11.619 1.00 0.00 9 ALA A C 2
ATOM 1339 O O . ALA A 1 11 ? -0.350 5.734 -12.829 1.00 0.00 9 ALA A O 2
ATOM 1346 N N . PHE A 1 12 ? 0.544 6.313 -10.911 1.00 0.00 10 PHE A N 2
ATOM 1347 C CA . PHE A 1 12 ? 1.730 6.915 -11.561 1.00 0.00 10 PHE A CA 2
ATOM 1348 C C . PHE A 1 12 ? 2.606 5.832 -12.162 1.00 0.00 10 PHE A C 2
ATOM 1349 O O . PHE A 1 12 ? 2.856 5.816 -13.340 1.00 0.00 10 PHE A O 2
ATOM 1366 N N . MET A 1 13 ? 3.058 4.909 -11.375 1.00 0.00 11 MET A N 2
ATOM 1367 C CA . MET A 1 13 ? 3.883 3.831 -11.955 1.00 0.00 11 MET A CA 2
ATOM 1368 C C . MET A 1 13 ? 2.989 3.075 -12.928 1.00 0.00 11 MET A C 2
ATOM 1369 O O . MET A 1 13 ? 3.449 2.338 -13.777 1.00 0.00 11 MET A O 2
ATOM 1383 N N . VAL A 1 14 ? 1.699 3.280 -12.817 1.00 0.00 12 VAL A N 2
ATOM 1384 C CA . VAL A 1 14 ? 0.760 2.606 -13.736 1.00 0.00 12 VAL A CA 2
ATOM 1385 C C . VAL A 1 14 ? 0.674 3.414 -15.006 1.00 0.00 12 VAL A C 2
ATOM 1386 O O . VAL A 1 14 ? 0.732 2.902 -16.106 1.00 0.00 12 VAL A O 2
ATOM 1399 N N . TRP A 1 15 ? 0.503 4.682 -14.851 1.00 0.00 13 TRP A N 2
ATOM 1400 C CA . TRP A 1 15 ? 0.380 5.547 -16.044 1.00 0.00 13 TRP A CA 2
ATOM 1401 C C . TRP A 1 15 ? 1.775 5.820 -16.599 1.00 0.00 13 TRP A C 2
ATOM 1402 O O . TRP A 1 15 ? 1.983 5.933 -17.789 1.00 0.00 13 TRP A O 2
ATOM 1423 N N . ALA A 1 16 ? 2.720 5.929 -15.724 1.00 0.00 14 ALA A N 2
ATOM 1424 C CA . ALA A 1 16 ? 4.116 6.203 -16.126 1.00 0.00 14 ALA A CA 2
ATOM 1425 C C . ALA A 1 16 ? 4.759 4.962 -16.746 1.00 0.00 14 ALA A C 2
ATOM 1426 O O . ALA A 1 16 ? 5.679 5.064 -17.531 1.00 0.00 14 ALA A O 2
ATOM 1433 N N . LYS A 1 17 ? 4.299 3.788 -16.404 1.00 0.00 15 LYS A N 2
ATOM 1434 C CA . LYS A 1 17 ? 4.914 2.574 -16.983 1.00 0.00 15 LYS A CA 2
ATOM 1435 C C . LYS A 1 17 ? 4.616 2.547 -18.469 1.00 0.00 15 LYS A C 2
ATOM 1436 O O . LYS A 1 17 ? 5.366 2.009 -19.256 1.00 0.00 15 LYS A O 2
ATOM 1455 N N . ASP A 1 18 ? 3.540 3.160 -18.861 1.00 0.00 16 ASP A N 2
ATOM 1456 C CA . ASP A 1 18 ? 3.207 3.213 -20.301 1.00 0.00 16 ASP A CA 2
ATOM 1457 C C . ASP A 1 18 ? 3.734 4.536 -20.828 1.00 0.00 16 ASP A C 2
ATOM 1458 O O . ASP A 1 18 ? 4.156 4.657 -21.959 1.00 0.00 16 ASP A O 2
ATOM 1467 N N . GLU A 1 19 ? 3.732 5.525 -19.984 1.00 0.00 17 GLU A N 2
ATOM 1468 C CA . GLU A 1 19 ? 4.250 6.852 -20.366 1.00 0.00 17 GLU A CA 2
ATOM 1469 C C . GLU A 1 19 ? 5.762 6.756 -20.545 1.00 0.00 17 GLU A C 2
ATOM 1470 O O . GLU A 1 19 ? 6.338 7.371 -21.420 1.00 0.00 17 GLU A O 2
ATOM 1482 N N . ARG A 1 20 ? 6.404 5.957 -19.739 1.00 0.00 18 ARG A N 2
ATOM 1483 C CA . ARG A 1 20 ? 7.872 5.785 -19.885 1.00 0.00 18 ARG A CA 2
ATOM 1484 C C . ARG A 1 20 ? 8.093 4.874 -21.075 1.00 0.00 18 ARG A C 2
ATOM 1485 O O . ARG A 1 20 ? 9.008 5.049 -21.852 1.00 0.00 18 ARG A O 2
ATOM 1506 N N . ARG A 1 21 ? 7.222 3.923 -21.244 1.00 0.00 19 ARG A N 2
ATOM 1507 C CA . ARG A 1 21 ? 7.333 3.027 -22.404 1.00 0.00 19 ARG A CA 2
ATOM 1508 C C . ARG A 1 21 ? 7.035 3.876 -23.630 1.00 0.00 19 ARG A C 2
ATOM 1509 O O . ARG A 1 21 ? 7.652 3.747 -24.670 1.00 0.00 19 ARG A O 2
ATOM 1530 N N . LYS A 1 22 ? 6.084 4.762 -23.494 1.00 0.00 20 LYS A N 2
ATOM 1531 C CA . LYS A 1 22 ? 5.721 5.647 -24.619 1.00 0.00 20 LYS A CA 2
ATOM 1532 C C . LYS A 1 22 ? 6.811 6.695 -24.817 1.00 0.00 20 LYS A C 2
ATOM 1533 O O . LYS A 1 22 ? 6.922 7.300 -25.864 1.00 0.00 20 LYS A O 2
ATOM 1552 N N . ILE A 1 23 ? 7.617 6.914 -23.820 1.00 0.00 21 ILE A N 2
ATOM 1553 C CA . ILE A 1 23 ? 8.709 7.915 -23.956 1.00 0.00 21 ILE A CA 2
ATOM 1554 C C . ILE A 1 23 ? 9.996 7.185 -24.327 1.00 0.00 21 ILE A C 2
ATOM 1555 O O . ILE A 1 23 ? 10.698 7.561 -25.244 1.00 0.00 21 ILE A O 2
ATOM 1571 N N . LEU A 1 24 ? 10.298 6.141 -23.624 1.00 0.00 22 LEU A N 2
ATOM 1572 C CA . LEU A 1 24 ? 11.518 5.366 -23.922 1.00 0.00 22 LEU A CA 2
ATOM 1573 C C . LEU A 1 24 ? 11.572 5.057 -25.403 1.00 0.00 22 LEU A C 2
ATOM 1574 O O . LEU A 1 24 ? 12.625 4.926 -25.994 1.00 0.00 22 LEU A O 2
ATOM 1590 N N . GLN A 1 25 ? 10.435 4.957 -26.004 1.00 0.00 23 GLN A N 2
ATOM 1591 C CA . GLN A 1 25 ? 10.392 4.674 -27.451 1.00 0.00 23 GLN A CA 2
ATOM 1592 C C . GLN A 1 25 ? 11.042 5.847 -28.138 1.00 0.00 23 GLN A C 2
ATOM 1593 O O . GLN A 1 25 ? 11.759 5.735 -29.112 1.00 0.00 23 GLN A O 2
ATOM 1607 N N . ALA A 1 26 ? 10.770 6.979 -27.591 1.00 0.00 24 ALA A N 2
ATOM 1608 C CA . ALA A 1 26 ? 11.320 8.244 -28.120 1.00 0.00 24 ALA A CA 2
ATOM 1609 C C . ALA A 1 26 ? 12.624 8.576 -27.389 1.00 0.00 24 ALA A C 2
ATOM 1610 O O . ALA A 1 26 ? 13.354 9.469 -27.770 1.00 0.00 24 ALA A O 2
ATOM 1617 N N . PHE A 1 27 ? 12.920 7.856 -26.340 1.00 0.00 25 PHE A N 2
ATOM 1618 C CA . PHE A 1 27 ? 14.162 8.104 -25.574 1.00 0.00 25 PHE A CA 2
ATOM 1619 C C . PHE A 1 27 ? 14.703 6.758 -25.083 1.00 0.00 25 PHE A C 2
ATOM 1620 O O . PHE A 1 27 ? 14.660 6.458 -23.906 1.00 0.00 25 PHE A O 2
ATOM 1637 N N . PRO A 1 28 ? 15.197 5.990 -26.020 1.00 0.00 26 PRO A N 2
ATOM 1638 C CA . PRO A 1 28 ? 15.769 4.653 -25.756 1.00 0.00 26 PRO A CA 2
ATOM 1639 C C . PRO A 1 28 ? 17.074 4.757 -24.966 1.00 0.00 26 PRO A C 2
ATOM 1640 O O . PRO A 1 28 ? 17.655 3.765 -24.572 1.00 0.00 26 PRO A O 2
ATOM 1651 N N . ASP A 1 29 ? 17.520 5.950 -24.699 1.00 0.00 27 ASP A N 2
ATOM 1652 C CA . ASP A 1 29 ? 18.757 6.122 -23.901 1.00 0.00 27 ASP A CA 2
ATOM 1653 C C . ASP A 1 29 ? 18.327 6.509 -22.495 1.00 0.00 27 ASP A C 2
ATOM 1654 O O . ASP A 1 29 ? 18.913 6.110 -21.508 1.00 0.00 27 ASP A O 2
ATOM 1663 N N . MET A 1 30 ? 17.262 7.257 -22.413 1.00 0.00 28 MET A N 2
ATOM 1664 C CA . MET A 1 30 ? 16.718 7.658 -21.100 1.00 0.00 28 MET A CA 2
ATOM 1665 C C . MET A 1 30 ? 16.268 6.402 -20.393 1.00 0.00 28 MET A C 2
ATOM 1666 O O . MET A 1 30 ? 15.163 5.928 -20.571 1.00 0.00 28 MET A O 2
ATOM 1680 N N . HIS A 1 31 ? 17.126 5.834 -19.627 1.00 0.00 29 HIS A N 2
ATOM 1681 C CA . HIS A 1 31 ? 16.768 4.579 -18.938 1.00 0.00 29 HIS A CA 2
ATOM 1682 C C . HIS A 1 31 ? 15.878 4.870 -17.724 1.00 0.00 29 HIS A C 2
ATOM 1683 O O . HIS A 1 31 ? 15.280 5.924 -17.618 1.00 0.00 29 HIS A O 2
ATOM 1697 N N . ASN A 1 32 ? 15.759 3.932 -16.823 1.00 0.00 30 ASN A N 2
ATOM 1698 C CA . ASN A 1 32 ? 14.879 4.134 -15.632 1.00 0.00 30 ASN A CA 2
ATOM 1699 C C . ASN A 1 32 ? 15.360 5.314 -14.779 1.00 0.00 30 ASN A C 2
ATOM 1700 O O . ASN A 1 32 ? 14.653 6.285 -14.594 1.00 0.00 30 ASN A O 2
ATOM 1711 N N . SER A 1 33 ? 16.541 5.229 -14.235 1.00 0.00 31 SER A N 2
ATOM 1712 C CA . SER A 1 33 ? 17.049 6.334 -13.368 1.00 0.00 31 SER A CA 2
ATOM 1713 C C . SER A 1 33 ? 16.730 7.705 -13.981 1.00 0.00 31 SER A C 2
ATOM 1714 O O . SER A 1 33 ? 16.668 8.697 -13.283 1.00 0.00 31 SER A O 2
ATOM 1722 N N . ASN A 1 34 ? 16.538 7.784 -15.270 1.00 0.00 32 ASN A N 2
ATOM 1723 C CA . ASN A 1 34 ? 16.239 9.108 -15.886 1.00 0.00 32 ASN A CA 2
ATOM 1724 C C . ASN A 1 34 ? 14.753 9.209 -16.237 1.00 0.00 32 ASN A C 2
ATOM 1725 O O . ASN A 1 34 ? 14.076 10.137 -15.840 1.00 0.00 32 ASN A O 2
ATOM 1736 N N . ILE A 1 35 ? 14.237 8.266 -16.973 1.00 0.00 33 ILE A N 2
ATOM 1737 C CA . ILE A 1 35 ? 12.792 8.318 -17.341 1.00 0.00 33 ILE A CA 2
ATOM 1738 C C . ILE A 1 35 ? 11.960 8.490 -16.073 1.00 0.00 33 ILE A C 2
ATOM 1739 O O . ILE A 1 35 ? 10.923 9.121 -16.073 1.00 0.00 33 ILE A O 2
ATOM 1755 N N . SER A 1 36 ? 12.415 7.931 -14.991 1.00 0.00 34 SER A N 2
ATOM 1756 C CA . SER A 1 36 ? 11.670 8.052 -13.709 1.00 0.00 34 SER A CA 2
ATOM 1757 C C . SER A 1 36 ? 11.435 9.523 -13.382 1.00 0.00 34 SER A C 2
ATOM 1758 O O . SER A 1 36 ? 10.340 9.930 -13.048 1.00 0.00 34 SER A O 2
ATOM 1766 N N . LYS A 1 37 ? 12.458 10.327 -13.475 1.00 0.00 35 LYS A N 2
ATOM 1767 C CA . LYS A 1 37 ? 12.294 11.765 -13.173 1.00 0.00 35 LYS A CA 2
ATOM 1768 C C . LYS A 1 37 ? 11.404 12.354 -14.248 1.00 0.00 35 LYS A C 2
ATOM 1769 O O . LYS A 1 37 ? 10.657 13.287 -14.031 1.00 0.00 35 LYS A O 2
ATOM 1788 N N . ILE A 1 38 ? 11.470 11.780 -15.410 1.00 0.00 36 ILE A N 2
ATOM 1789 C CA . ILE A 1 38 ? 10.627 12.259 -16.523 1.00 0.00 36 ILE A CA 2
ATOM 1790 C C . ILE A 1 38 ? 9.176 11.949 -16.179 1.00 0.00 36 ILE A C 2
ATOM 1791 O O . ILE A 1 38 ? 8.333 12.819 -16.099 1.00 0.00 36 ILE A O 2
ATOM 1807 N N . LEU A 1 39 ? 8.899 10.699 -15.958 1.00 0.00 37 LEU A N 2
ATOM 1808 C CA . LEU A 1 39 ? 7.527 10.281 -15.597 1.00 0.00 37 LEU A CA 2
ATOM 1809 C C . LEU A 1 39 ? 7.009 11.154 -14.467 1.00 0.00 37 LEU A C 2
ATOM 1810 O O . LEU A 1 39 ? 5.992 11.808 -14.574 1.00 0.00 37 LEU A O 2
ATOM 1826 N N . GLY A 1 40 ? 7.716 11.151 -13.372 1.00 0.00 38 GLY A N 2
ATOM 1827 C CA . GLY A 1 40 ? 7.296 11.962 -12.197 1.00 0.00 38 GLY A CA 2
ATOM 1828 C C . GLY A 1 40 ? 7.140 13.416 -12.619 1.00 0.00 38 GLY A C 2
ATOM 1829 O O . GLY A 1 40 ? 6.530 14.215 -11.931 1.00 0.00 38 GLY A O 2
ATOM 1833 N N . SER A 1 41 ? 7.656 13.764 -13.762 1.00 0.00 39 SER A N 2
ATOM 1834 C CA . SER A 1 41 ? 7.514 15.150 -14.241 1.00 0.00 39 SER A CA 2
ATOM 1835 C C . SER A 1 41 ? 6.395 15.162 -15.262 1.00 0.00 39 SER A C 2
ATOM 1836 O O . SER A 1 41 ? 5.824 16.187 -15.576 1.00 0.00 39 SER A O 2
ATOM 1844 N N . ARG A 1 42 ? 6.056 14.007 -15.754 1.00 0.00 40 ARG A N 2
ATOM 1845 C CA . ARG A 1 42 ? 4.962 13.901 -16.714 1.00 0.00 40 ARG A CA 2
ATOM 1846 C C . ARG A 1 42 ? 3.700 13.719 -15.896 1.00 0.00 40 ARG A C 2
ATOM 1847 O O . ARG A 1 42 ? 2.618 14.139 -16.255 1.00 0.00 40 ARG A O 2
ATOM 1868 N N . TRP A 1 43 ? 3.872 13.100 -14.764 1.00 0.00 41 TRP A N 2
ATOM 1869 C CA . TRP A 1 43 ? 2.755 12.864 -13.836 1.00 0.00 41 TRP A CA 2
ATOM 1870 C C . TRP A 1 43 ? 2.271 14.185 -13.267 1.00 0.00 41 TRP A C 2
ATOM 1871 O O . TRP A 1 43 ? 1.126 14.560 -13.415 1.00 0.00 41 TRP A O 2
ATOM 1892 N N . LYS A 1 44 ? 3.145 14.899 -12.619 1.00 0.00 42 LYS A N 2
ATOM 1893 C CA . LYS A 1 44 ? 2.740 16.196 -12.047 1.00 0.00 42 LYS A CA 2
ATOM 1894 C C . LYS A 1 44 ? 2.265 17.054 -13.206 1.00 0.00 42 LYS A C 2
ATOM 1895 O O . LYS A 1 44 ? 1.509 17.993 -13.052 1.00 0.00 42 LYS A O 2
ATOM 1914 N N . ALA A 1 45 ? 2.723 16.716 -14.380 1.00 0.00 43 ALA A N 2
ATOM 1915 C CA . ALA A 1 45 ? 2.341 17.462 -15.588 1.00 0.00 43 ALA A CA 2
ATOM 1916 C C . ALA A 1 45 ? 0.932 17.047 -16.023 1.00 0.00 43 ALA A C 2
ATOM 1917 O O . ALA A 1 45 ? 0.390 17.563 -16.982 1.00 0.00 43 ALA A O 2
ATOM 1924 N N . MET A 1 46 ? 0.334 16.118 -15.325 1.00 0.00 44 MET A N 2
ATOM 1925 C CA . MET A 1 46 ? -1.032 15.665 -15.689 1.00 0.00 44 MET A CA 2
ATOM 1926 C C . MET A 1 46 ? -2.053 16.645 -15.108 1.00 0.00 44 MET A C 2
ATOM 1927 O O . MET A 1 46 ? -1.761 17.808 -14.916 1.00 0.00 44 MET A O 2
ATOM 1941 N N . THR A 1 47 ? -3.251 16.202 -14.836 1.00 0.00 45 THR A N 2
ATOM 1942 C CA . THR A 1 47 ? -4.269 17.134 -14.284 1.00 0.00 45 THR A CA 2
ATOM 1943 C C . THR A 1 47 ? -5.003 16.486 -13.112 1.00 0.00 45 THR A C 2
ATOM 1944 O O . THR A 1 47 ? -5.955 17.029 -12.589 1.00 0.00 45 THR A O 2
ATOM 1955 N N . ASN A 1 48 ? -4.573 15.326 -12.704 1.00 0.00 46 ASN A N 2
ATOM 1956 C CA . ASN A 1 48 ? -5.247 14.631 -11.571 1.00 0.00 46 ASN A CA 2
ATOM 1957 C C . ASN A 1 48 ? -6.518 13.961 -12.083 1.00 0.00 46 ASN A C 2
ATOM 1958 O O . ASN A 1 48 ? -6.703 12.768 -11.946 1.00 0.00 46 ASN A O 2
ATOM 1969 N N . LEU A 1 49 ? -7.392 14.720 -12.681 1.00 0.00 47 LEU A N 2
ATOM 1970 C CA . LEU A 1 49 ? -8.648 14.128 -13.214 1.00 0.00 47 LEU A CA 2
ATOM 1971 C C . LEU A 1 49 ? -8.295 13.116 -14.303 1.00 0.00 47 LEU A C 2
ATOM 1972 O O . LEU A 1 49 ? -8.972 12.124 -14.488 1.00 0.00 47 LEU A O 2
ATOM 1988 N N . GLU A 1 50 ? -7.232 13.358 -15.020 1.00 0.00 48 GLU A N 2
ATOM 1989 C CA . GLU A 1 50 ? -6.822 12.408 -16.091 1.00 0.00 48 GLU A CA 2
ATOM 1990 C C . GLU A 1 50 ? -6.060 11.241 -15.460 1.00 0.00 48 GLU A C 2
ATOM 1991 O O . GLU A 1 50 ? -5.897 10.196 -16.056 1.00 0.00 48 GLU A O 2
ATOM 2003 N N . LYS A 1 51 ? -5.589 11.422 -14.255 1.00 0.00 49 LYS A N 2
ATOM 2004 C CA . LYS A 1 51 ? -4.831 10.337 -13.564 1.00 0.00 49 LYS A CA 2
ATOM 2005 C C . LYS A 1 51 ? -5.821 9.402 -12.843 1.00 0.00 49 LYS A C 2
ATOM 2006 O O . LYS A 1 51 ? -5.449 8.371 -12.318 1.00 0.00 49 LYS A O 2
ATOM 2025 N N . GLN A 1 52 ? -7.073 9.767 -12.806 1.00 0.00 50 GLN A N 2
ATOM 2026 C CA . GLN A 1 52 ? -8.098 8.931 -12.115 1.00 0.00 50 GLN A CA 2
ATOM 2027 C C . GLN A 1 52 ? -8.222 7.524 -12.727 1.00 0.00 50 GLN A C 2
ATOM 2028 O O . GLN A 1 52 ? -8.369 6.561 -12.000 1.00 0.00 50 GLN A O 2
ATOM 2042 N N . PRO A 1 53 ? -8.193 7.429 -14.036 1.00 0.00 51 PRO A N 2
ATOM 2043 C CA . PRO A 1 53 ? -8.342 6.136 -14.728 1.00 0.00 51 PRO A CA 2
ATOM 2044 C C . PRO A 1 53 ? -7.077 5.295 -14.619 1.00 0.00 51 PRO A C 2
ATOM 2045 O O . PRO A 1 53 ? -7.132 4.082 -14.618 1.00 0.00 51 PRO A O 2
ATOM 2056 N N . TYR A 1 54 ? -5.940 5.914 -14.492 1.00 0.00 52 TYR A N 2
ATOM 2057 C CA . TYR A 1 54 ? -4.698 5.111 -14.344 1.00 0.00 52 TYR A CA 2
ATOM 2058 C C . TYR A 1 54 ? -4.690 4.521 -12.945 1.00 0.00 52 TYR A C 2
ATOM 2059 O O . TYR A 1 54 ? -3.852 3.714 -12.596 1.00 0.00 52 TYR A O 2
ATOM 2077 N N . TYR A 1 55 ? -5.641 4.911 -12.144 1.00 0.00 53 TYR A N 2
ATOM 2078 C CA . TYR A 1 55 ? -5.720 4.370 -10.770 1.00 0.00 53 TYR A CA 2
ATOM 2079 C C . TYR A 1 55 ? -6.431 3.017 -10.833 1.00 0.00 53 TYR A C 2
ATOM 2080 O O . TYR A 1 55 ? -5.844 1.971 -10.612 1.00 0.00 53 TYR A O 2
ATOM 2098 N N . GLU A 1 56 ? -7.684 3.026 -11.172 1.00 0.00 54 GLU A N 2
ATOM 2099 C CA . GLU A 1 56 ? -8.424 1.752 -11.287 1.00 0.00 54 GLU A CA 2
ATOM 2100 C C . GLU A 1 56 ? -7.706 0.885 -12.314 1.00 0.00 54 GLU A C 2
ATOM 2101 O O . GLU A 1 56 ? -7.728 -0.328 -12.252 1.00 0.00 54 GLU A O 2
ATOM 2113 N N . GLU A 1 57 ? -7.052 1.511 -13.255 1.00 0.00 55 GLU A N 2
ATOM 2114 C CA . GLU A 1 57 ? -6.309 0.739 -14.281 1.00 0.00 55 GLU A CA 2
ATOM 2115 C C . GLU A 1 57 ? -5.167 -0.005 -13.594 1.00 0.00 55 GLU A C 2
ATOM 2116 O O . GLU A 1 57 ? -4.613 -0.943 -14.129 1.00 0.00 55 GLU A O 2
ATOM 2128 N N . GLN A 1 58 ? -4.826 0.395 -12.396 1.00 0.00 56 GLN A N 2
ATOM 2129 C CA . GLN A 1 58 ? -3.739 -0.300 -11.661 1.00 0.00 56 GLN A CA 2
ATOM 2130 C C . GLN A 1 58 ? -4.290 -1.620 -11.153 1.00 0.00 56 GLN A C 2
ATOM 2131 O O . GLN A 1 58 ? -3.716 -2.675 -11.336 1.00 0.00 56 GLN A O 2
ATOM 2145 N N . ALA A 1 59 ? -5.411 -1.548 -10.515 1.00 0.00 57 ALA A N 2
ATOM 2146 C CA . ALA A 1 59 ? -6.055 -2.771 -9.975 1.00 0.00 57 ALA A CA 2
ATOM 2147 C C . ALA A 1 59 ? -6.175 -3.818 -11.084 1.00 0.00 57 ALA A C 2
ATOM 2148 O O . ALA A 1 59 ? -5.992 -5.000 -10.861 1.00 0.00 57 ALA A O 2
ATOM 2155 N N . ARG A 1 60 ? -6.473 -3.394 -12.280 1.00 0.00 58 ARG A N 2
ATOM 2156 C CA . ARG A 1 60 ? -6.597 -4.366 -13.401 1.00 0.00 58 ARG A CA 2
ATOM 2157 C C . ARG A 1 60 ? -5.215 -4.921 -13.729 1.00 0.00 58 ARG A C 2
ATOM 2158 O O . ARG A 1 60 ? -4.981 -6.112 -13.677 1.00 0.00 58 ARG A O 2
ATOM 2179 N N . LEU A 1 61 ? -4.295 -4.062 -14.059 1.00 0.00 59 LEU A N 2
ATOM 2180 C CA . LEU A 1 61 ? -2.923 -4.526 -14.384 1.00 0.00 59 LEU A CA 2
ATOM 2181 C C . LEU A 1 61 ? -2.306 -5.212 -13.162 1.00 0.00 59 LEU A C 2
ATOM 2182 O O . LEU A 1 61 ? -1.279 -5.854 -13.258 1.00 0.00 59 LEU A O 2
ATOM 2198 N N . SER A 1 62 ? -2.931 -5.108 -12.018 1.00 0.00 60 SER A N 2
ATOM 2199 C CA . SER A 1 62 ? -2.379 -5.787 -10.816 1.00 0.00 60 SER A CA 2
ATOM 2200 C C . SER A 1 62 ? -2.729 -7.263 -10.925 1.00 0.00 60 SER A C 2
ATOM 2201 O O . SER A 1 62 ? -1.973 -8.137 -10.546 1.00 0.00 60 SER A O 2
ATOM 2209 N N . LYS A 1 63 ? -3.878 -7.538 -11.472 1.00 0.00 61 LYS A N 2
ATOM 2210 C CA . LYS A 1 63 ? -4.307 -8.945 -11.651 1.00 0.00 61 LYS A CA 2
ATOM 2211 C C . LYS A 1 63 ? -3.352 -9.629 -12.627 1.00 0.00 61 LYS A C 2
ATOM 2212 O O . LYS A 1 63 ? -2.812 -10.685 -12.357 1.00 0.00 61 LYS A O 2
ATOM 2231 N N . GLN A 1 64 ? -3.132 -9.023 -13.761 1.00 0.00 62 GLN A N 2
ATOM 2232 C CA . GLN A 1 64 ? -2.204 -9.622 -14.757 1.00 0.00 62 GLN A CA 2
ATOM 2233 C C . GLN A 1 64 ? -0.816 -9.747 -14.128 1.00 0.00 62 GLN A C 2
ATOM 2234 O O . GLN A 1 64 ? -0.026 -10.590 -14.502 1.00 0.00 62 GLN A O 2
ATOM 2248 N N . HIS A 1 65 ? -0.518 -8.917 -13.166 1.00 0.00 63 HIS A N 2
ATOM 2249 C CA . HIS A 1 65 ? 0.811 -8.991 -12.504 1.00 0.00 63 HIS A CA 2
ATOM 2250 C C . HIS A 1 65 ? 1.025 -10.400 -11.970 1.00 0.00 63 HIS A C 2
ATOM 2251 O O . HIS A 1 65 ? 1.914 -11.111 -12.390 1.00 0.00 63 HIS A O 2
ATOM 2265 N N . LEU A 1 66 ? 0.213 -10.807 -11.042 1.00 0.00 64 LEU A N 2
ATOM 2266 C CA . LEU A 1 66 ? 0.363 -12.169 -10.474 1.00 0.00 64 LEU A CA 2
ATOM 2267 C C . LEU A 1 66 ? 0.526 -13.176 -11.609 1.00 0.00 64 LEU A C 2
ATOM 2268 O O . LEU A 1 66 ? 1.330 -14.083 -11.538 1.00 0.00 64 LEU A O 2
ATOM 2284 N N . GLU A 1 67 ? -0.228 -13.020 -12.658 1.00 0.00 65 GLU A N 2
ATOM 2285 C CA . GLU A 1 67 ? -0.109 -13.961 -13.801 1.00 0.00 65 GLU A CA 2
ATOM 2286 C C . GLU A 1 67 ? 1.339 -13.982 -14.277 1.00 0.00 65 GLU A C 2
ATOM 2287 O O . GLU A 1 67 ? 1.781 -14.905 -14.933 1.00 0.00 65 GLU A O 2
ATOM 2299 N N . LYS A 1 68 ? 2.079 -12.960 -13.955 1.00 0.00 66 LYS A N 2
ATOM 2300 C CA . LYS A 1 68 ? 3.500 -12.897 -14.388 1.00 0.00 66 LYS A CA 2
ATOM 2301 C C . LYS A 1 68 ? 4.340 -13.832 -13.519 1.00 0.00 66 LYS A C 2
ATOM 2302 O O . LYS A 1 68 ? 5.002 -14.726 -14.008 1.00 0.00 66 LYS A O 2
ATOM 2321 N N . TYR A 1 69 ? 4.312 -13.635 -12.234 1.00 0.00 67 TYR A N 2
ATOM 2322 C CA . TYR A 1 69 ? 5.103 -14.513 -11.328 1.00 0.00 67 TYR A CA 2
ATOM 2323 C C . TYR A 1 69 ? 4.222 -14.966 -10.163 1.00 0.00 67 TYR A C 2
ATOM 2324 O O . TYR A 1 69 ? 4.482 -14.632 -9.025 1.00 0.00 67 TYR A O 2
ATOM 2342 N N . PRO A 1 70 ? 3.204 -15.719 -10.486 1.00 0.00 68 PRO A N 2
ATOM 2343 C CA . PRO A 1 70 ? 2.260 -16.244 -9.488 1.00 0.00 68 PRO A CA 2
ATOM 2344 C C . PRO A 1 70 ? 2.858 -17.465 -8.799 1.00 0.00 68 PRO A C 2
ATOM 2345 O O . PRO A 1 70 ? 3.163 -17.453 -7.623 1.00 0.00 68 PRO A O 2
ATOM 2356 N N . ASP A 1 71 ? 3.019 -18.523 -9.537 1.00 0.00 69 ASP A N 2
ATOM 2357 C CA . ASP A 1 71 ? 3.585 -19.765 -8.964 1.00 0.00 69 ASP A CA 2
ATOM 2358 C C . ASP A 1 71 ? 5.113 -19.720 -9.039 1.00 0.00 69 ASP A C 2
ATOM 2359 O O . ASP A 1 71 ? 5.739 -20.582 -9.623 1.00 0.00 69 ASP A O 2
ATOM 2368 N N . TYR A 1 72 ? 5.716 -18.726 -8.452 1.00 0.00 70 TYR A N 2
ATOM 2369 C CA . TYR A 1 72 ? 7.196 -18.633 -8.491 1.00 0.00 70 TYR A CA 2
ATOM 2370 C C . TYR A 1 72 ? 7.788 -19.872 -7.820 1.00 0.00 70 TYR A C 2
ATOM 2371 O O . TYR A 1 72 ? 8.834 -20.360 -8.199 1.00 0.00 70 TYR A O 2
ATOM 2389 N N . PRO A 1 3 ? 11.132 -9.142 -9.373 1.00 0.00 1 PRO A N 3
ATOM 2390 C CA . PRO A 1 3 ? 11.063 -8.344 -8.109 1.00 0.00 1 PRO A CA 3
ATOM 2391 C C . PRO A 1 3 ? 9.909 -8.853 -7.244 1.00 0.00 1 PRO A C 3
ATOM 2392 O O . PRO A 1 3 ? 10.060 -9.083 -6.061 1.00 0.00 1 PRO A O 3
ATOM 2403 N N . HIS A 1 4 ? 8.755 -9.034 -7.827 1.00 0.00 2 HIS A N 3
ATOM 2404 C CA . HIS A 1 4 ? 7.591 -9.533 -7.044 1.00 0.00 2 HIS A CA 3
ATOM 2405 C C . HIS A 1 4 ? 7.313 -8.591 -5.869 1.00 0.00 2 HIS A C 3
ATOM 2406 O O . HIS A 1 4 ? 7.222 -9.012 -4.734 1.00 0.00 2 HIS A O 3
ATOM 2420 N N . ILE A 1 5 ? 7.178 -7.319 -6.132 1.00 0.00 3 ILE A N 3
ATOM 2421 C CA . ILE A 1 5 ? 6.906 -6.354 -5.027 1.00 0.00 3 ILE A CA 3
ATOM 2422 C C . ILE A 1 5 ? 5.796 -5.392 -5.449 1.00 0.00 3 ILE A C 3
ATOM 2423 O O . ILE A 1 5 ? 5.462 -5.284 -6.613 1.00 0.00 3 ILE A O 3
ATOM 2439 N N . LYS A 1 6 ? 5.221 -4.690 -4.512 1.00 0.00 4 LYS A N 3
ATOM 2440 C CA . LYS A 1 6 ? 4.129 -3.734 -4.857 1.00 0.00 4 LYS A CA 3
ATOM 2441 C C . LYS A 1 6 ? 4.719 -2.511 -5.559 1.00 0.00 4 LYS A C 3
ATOM 2442 O O . LYS A 1 6 ? 4.836 -1.449 -4.981 1.00 0.00 4 LYS A O 3
ATOM 2461 N N . ARG A 1 7 ? 5.087 -2.646 -6.803 1.00 0.00 5 ARG A N 3
ATOM 2462 C CA . ARG A 1 7 ? 5.662 -1.486 -7.536 1.00 0.00 5 ARG A CA 3
ATOM 2463 C C . ARG A 1 7 ? 4.540 -0.509 -7.913 1.00 0.00 5 ARG A C 3
ATOM 2464 O O . ARG A 1 7 ? 4.622 0.666 -7.615 1.00 0.00 5 ARG A O 3
ATOM 2485 N N . PRO A 1 8 ? 3.523 -1.027 -8.556 1.00 0.00 6 PRO A N 3
ATOM 2486 C CA . PRO A 1 8 ? 2.365 -0.228 -8.989 1.00 0.00 6 PRO A CA 3
ATOM 2487 C C . PRO A 1 8 ? 1.410 -0.006 -7.816 1.00 0.00 6 PRO A C 3
ATOM 2488 O O . PRO A 1 8 ? 0.375 -0.633 -7.716 1.00 0.00 6 PRO A O 3
ATOM 2499 N N . MET A 1 9 ? 1.747 0.888 -6.932 1.00 0.00 7 MET A N 3
ATOM 2500 C CA . MET A 1 9 ? 0.875 1.169 -5.776 1.00 0.00 7 MET A CA 3
ATOM 2501 C C . MET A 1 9 ? 0.122 2.453 -6.061 1.00 0.00 7 MET A C 3
ATOM 2502 O O . MET A 1 9 ? -0.909 2.745 -5.488 1.00 0.00 7 MET A O 3
ATOM 2516 N N . ASN A 1 10 ? 0.667 3.225 -6.946 1.00 0.00 8 ASN A N 3
ATOM 2517 C CA . ASN A 1 10 ? 0.066 4.512 -7.315 1.00 0.00 8 ASN A CA 3
ATOM 2518 C C . ASN A 1 10 ? -0.258 4.487 -8.805 1.00 0.00 8 ASN A C 3
ATOM 2519 O O . ASN A 1 10 ? 0.361 3.778 -9.574 1.00 0.00 8 ASN A O 3
ATOM 2530 N N . ALA A 1 11 ? -1.212 5.260 -9.220 1.00 0.00 9 ALA A N 3
ATOM 2531 C CA . ALA A 1 11 ? -1.569 5.291 -10.658 1.00 0.00 9 ALA A CA 3
ATOM 2532 C C . ALA A 1 11 ? -0.394 5.836 -11.453 1.00 0.00 9 ALA A C 3
ATOM 2533 O O . ALA A 1 11 ? -0.354 5.757 -12.661 1.00 0.00 9 ALA A O 3
ATOM 2540 N N . PHE A 1 12 ? 0.554 6.404 -10.776 1.00 0.00 10 PHE A N 3
ATOM 2541 C CA . PHE A 1 12 ? 1.728 6.982 -11.456 1.00 0.00 10 PHE A CA 3
ATOM 2542 C C . PHE A 1 12 ? 2.563 5.884 -12.089 1.00 0.00 10 PHE A C 3
ATOM 2543 O O . PHE A 1 12 ? 2.625 5.764 -13.282 1.00 0.00 10 PHE A O 3
ATOM 2560 N N . MET A 1 13 ? 3.183 5.059 -11.306 1.00 0.00 11 MET A N 3
ATOM 2561 C CA . MET A 1 13 ? 3.977 3.964 -11.906 1.00 0.00 11 MET A CA 3
ATOM 2562 C C . MET A 1 13 ? 3.035 3.165 -12.796 1.00 0.00 11 MET A C 3
ATOM 2563 O O . MET A 1 13 ? 3.449 2.424 -13.665 1.00 0.00 11 MET A O 3
ATOM 2577 N N . VAL A 1 14 ? 1.755 3.338 -12.591 1.00 0.00 12 VAL A N 3
ATOM 2578 C CA . VAL A 1 14 ? 0.764 2.624 -13.416 1.00 0.00 12 VAL A CA 3
ATOM 2579 C C . VAL A 1 14 ? 0.614 3.355 -14.729 1.00 0.00 12 VAL A C 3
ATOM 2580 O O . VAL A 1 14 ? 0.656 2.776 -15.797 1.00 0.00 12 VAL A O 3
ATOM 2593 N N . TRP A 1 15 ? 0.423 4.628 -14.648 1.00 0.00 13 TRP A N 3
ATOM 2594 C CA . TRP A 1 15 ? 0.247 5.421 -15.885 1.00 0.00 13 TRP A CA 3
ATOM 2595 C C . TRP A 1 15 ? 1.621 5.677 -16.502 1.00 0.00 13 TRP A C 3
ATOM 2596 O O . TRP A 1 15 ? 1.787 5.755 -17.702 1.00 0.00 13 TRP A O 3
ATOM 2617 N N . ALA A 1 16 ? 2.595 5.804 -15.664 1.00 0.00 14 ALA A N 3
ATOM 2618 C CA . ALA A 1 16 ? 3.979 6.055 -16.117 1.00 0.00 14 ALA A CA 3
ATOM 2619 C C . ALA A 1 16 ? 4.564 4.782 -16.739 1.00 0.00 14 ALA A C 3
ATOM 2620 O O . ALA A 1 16 ? 5.542 4.829 -17.458 1.00 0.00 14 ALA A O 3
ATOM 2627 N N . LYS A 1 17 ? 3.974 3.642 -16.477 1.00 0.00 15 LYS A N 3
ATOM 2628 C CA . LYS A 1 17 ? 4.506 2.389 -17.062 1.00 0.00 15 LYS A CA 3
ATOM 2629 C C . LYS A 1 17 ? 4.332 2.446 -18.571 1.00 0.00 15 LYS A C 3
ATOM 2630 O O . LYS A 1 17 ? 5.149 1.960 -19.327 1.00 0.00 15 LYS A O 3
ATOM 2649 N N . ASP A 1 18 ? 3.276 3.062 -19.014 1.00 0.00 16 ASP A N 3
ATOM 2650 C CA . ASP A 1 18 ? 3.052 3.182 -20.471 1.00 0.00 16 ASP A CA 3
ATOM 2651 C C . ASP A 1 18 ? 3.701 4.474 -20.925 1.00 0.00 16 ASP A C 3
ATOM 2652 O O . ASP A 1 18 ? 4.201 4.587 -22.024 1.00 0.00 16 ASP A O 3
ATOM 2661 N N . GLU A 1 19 ? 3.722 5.439 -20.059 1.00 0.00 17 GLU A N 3
ATOM 2662 C CA . GLU A 1 19 ? 4.366 6.724 -20.384 1.00 0.00 17 GLU A CA 3
ATOM 2663 C C . GLU A 1 19 ? 5.872 6.480 -20.477 1.00 0.00 17 GLU A C 3
ATOM 2664 O O . GLU A 1 19 ? 6.566 7.077 -21.269 1.00 0.00 17 GLU A O 3
ATOM 2676 N N . ARG A 1 20 ? 6.356 5.554 -19.696 1.00 0.00 18 ARG A N 3
ATOM 2677 C CA . ARG A 1 20 ? 7.795 5.186 -19.732 1.00 0.00 18 ARG A CA 3
ATOM 2678 C C . ARG A 1 20 ? 8.059 4.595 -21.095 1.00 0.00 18 ARG A C 3
ATOM 2679 O O . ARG A 1 20 ? 8.972 4.964 -21.800 1.00 0.00 18 ARG A O 3
ATOM 2700 N N . ARG A 1 21 ? 7.227 3.673 -21.452 1.00 0.00 19 ARG A N 3
ATOM 2701 C CA . ARG A 1 21 ? 7.345 3.014 -22.756 1.00 0.00 19 ARG A CA 3
ATOM 2702 C C . ARG A 1 21 ? 7.037 4.041 -23.828 1.00 0.00 19 ARG A C 3
ATOM 2703 O O . ARG A 1 21 ? 7.671 4.098 -24.863 1.00 0.00 19 ARG A O 3
ATOM 2724 N N . LYS A 1 22 ? 6.057 4.860 -23.577 1.00 0.00 20 LYS A N 3
ATOM 2725 C CA . LYS A 1 22 ? 5.692 5.893 -24.568 1.00 0.00 20 LYS A CA 3
ATOM 2726 C C . LYS A 1 22 ? 6.834 6.896 -24.694 1.00 0.00 20 LYS A C 3
ATOM 2727 O O . LYS A 1 22 ? 6.981 7.564 -25.697 1.00 0.00 20 LYS A O 3
ATOM 2746 N N . ILE A 1 23 ? 7.639 7.007 -23.679 1.00 0.00 21 ILE A N 3
ATOM 2747 C CA . ILE A 1 23 ? 8.778 7.962 -23.734 1.00 0.00 21 ILE A CA 3
ATOM 2748 C C . ILE A 1 23 ? 10.045 7.212 -24.139 1.00 0.00 21 ILE A C 3
ATOM 2749 O O . ILE A 1 23 ? 10.790 7.641 -24.996 1.00 0.00 21 ILE A O 3
ATOM 2765 N N . LEU A 1 24 ? 10.286 6.096 -23.530 1.00 0.00 22 LEU A N 3
ATOM 2766 C CA . LEU A 1 24 ? 11.485 5.305 -23.870 1.00 0.00 22 LEU A CA 3
ATOM 2767 C C . LEU A 1 24 ? 11.584 5.165 -25.372 1.00 0.00 22 LEU A C 3
ATOM 2768 O O . LEU A 1 24 ? 12.653 5.083 -25.943 1.00 0.00 22 LEU A O 3
ATOM 2784 N N . GLN A 1 25 ? 10.463 5.147 -26.011 1.00 0.00 23 GLN A N 3
ATOM 2785 C CA . GLN A 1 25 ? 10.452 5.027 -27.481 1.00 0.00 23 GLN A CA 3
ATOM 2786 C C . GLN A 1 25 ? 11.082 6.284 -28.026 1.00 0.00 23 GLN A C 3
ATOM 2787 O O . GLN A 1 25 ? 11.853 6.287 -28.965 1.00 0.00 23 GLN A O 3
ATOM 2801 N N . ALA A 1 26 ? 10.747 7.351 -27.391 1.00 0.00 24 ALA A N 3
ATOM 2802 C CA . ALA A 1 26 ? 11.285 8.670 -27.770 1.00 0.00 24 ALA A CA 3
ATOM 2803 C C . ALA A 1 26 ? 12.646 8.855 -27.099 1.00 0.00 24 ALA A C 3
ATOM 2804 O O . ALA A 1 26 ? 13.392 9.760 -27.413 1.00 0.00 24 ALA A O 3
ATOM 2811 N N . PHE A 1 27 ? 12.972 7.989 -26.176 1.00 0.00 25 PHE A N 3
ATOM 2812 C CA . PHE A 1 27 ? 14.272 8.086 -25.477 1.00 0.00 25 PHE A CA 3
ATOM 2813 C C . PHE A 1 27 ? 14.659 6.684 -24.992 1.00 0.00 25 PHE A C 3
ATOM 2814 O O . PHE A 1 27 ? 14.598 6.391 -23.815 1.00 0.00 25 PHE A O 3
ATOM 2831 N N . PRO A 1 28 ? 15.048 5.864 -25.935 1.00 0.00 26 PRO A N 3
ATOM 2832 C CA . PRO A 1 28 ? 15.461 4.469 -25.674 1.00 0.00 26 PRO A CA 3
ATOM 2833 C C . PRO A 1 28 ? 16.771 4.426 -24.886 1.00 0.00 26 PRO A C 3
ATOM 2834 O O . PRO A 1 28 ? 17.216 3.378 -24.460 1.00 0.00 26 PRO A O 3
ATOM 2845 N N . ASP A 1 29 ? 17.368 5.558 -24.653 1.00 0.00 27 ASP A N 3
ATOM 2846 C CA . ASP A 1 29 ? 18.619 5.592 -23.854 1.00 0.00 27 ASP A CA 3
ATOM 2847 C C . ASP A 1 29 ? 18.235 6.055 -22.456 1.00 0.00 27 ASP A C 3
ATOM 2848 O O . ASP A 1 29 ? 18.785 5.625 -21.462 1.00 0.00 27 ASP A O 3
ATOM 2857 N N . MET A 1 30 ? 17.247 6.905 -22.390 1.00 0.00 28 MET A N 3
ATOM 2858 C CA . MET A 1 30 ? 16.753 7.385 -21.084 1.00 0.00 28 MET A CA 3
ATOM 2859 C C . MET A 1 30 ? 16.220 6.182 -20.342 1.00 0.00 28 MET A C 3
ATOM 2860 O O . MET A 1 30 ? 15.082 5.787 -20.498 1.00 0.00 28 MET A O 3
ATOM 2874 N N . HIS A 1 31 ? 17.050 5.568 -19.577 1.00 0.00 29 HIS A N 3
ATOM 2875 C CA . HIS A 1 31 ? 16.624 4.351 -18.858 1.00 0.00 29 HIS A CA 3
ATOM 2876 C C . HIS A 1 31 ? 15.774 4.709 -17.634 1.00 0.00 29 HIS A C 3
ATOM 2877 O O . HIS A 1 31 ? 15.176 5.764 -17.569 1.00 0.00 29 HIS A O 3
ATOM 2891 N N . ASN A 1 32 ? 15.687 3.822 -16.681 1.00 0.00 30 ASN A N 3
ATOM 2892 C CA . ASN A 1 32 ? 14.843 4.090 -15.478 1.00 0.00 30 ASN A CA 3
ATOM 2893 C C . ASN A 1 32 ? 15.392 5.272 -14.668 1.00 0.00 30 ASN A C 3
ATOM 2894 O O . ASN A 1 32 ? 14.741 6.289 -14.529 1.00 0.00 30 ASN A O 3
ATOM 2905 N N . SER A 1 33 ? 16.567 5.142 -14.114 1.00 0.00 31 SER A N 3
ATOM 2906 C CA . SER A 1 33 ? 17.139 6.251 -13.292 1.00 0.00 31 SER A CA 3
ATOM 2907 C C . SER A 1 33 ? 16.845 7.612 -13.929 1.00 0.00 31 SER A C 3
ATOM 2908 O O . SER A 1 33 ? 16.787 8.619 -13.251 1.00 0.00 31 SER A O 3
ATOM 2916 N N . ASN A 1 34 ? 16.664 7.667 -15.221 1.00 0.00 32 ASN A N 3
ATOM 2917 C CA . ASN A 1 34 ? 16.385 8.982 -15.865 1.00 0.00 32 ASN A CA 3
ATOM 2918 C C . ASN A 1 34 ? 14.900 9.109 -16.201 1.00 0.00 32 ASN A C 3
ATOM 2919 O O . ASN A 1 34 ? 14.269 10.101 -15.896 1.00 0.00 32 ASN A O 3
ATOM 2930 N N . ILE A 1 35 ? 14.332 8.120 -16.828 1.00 0.00 33 ILE A N 3
ATOM 2931 C CA . ILE A 1 35 ? 12.884 8.199 -17.181 1.00 0.00 33 ILE A CA 3
ATOM 2932 C C . ILE A 1 35 ? 12.072 8.517 -15.927 1.00 0.00 33 ILE A C 3
ATOM 2933 O O . ILE A 1 35 ? 11.036 9.149 -15.985 1.00 0.00 33 ILE A O 3
ATOM 2949 N N . SER A 1 36 ? 12.534 8.080 -14.795 1.00 0.00 34 SER A N 3
ATOM 2950 C CA . SER A 1 36 ? 11.796 8.350 -13.534 1.00 0.00 34 SER A CA 3
ATOM 2951 C C . SER A 1 36 ? 11.531 9.845 -13.403 1.00 0.00 34 SER A C 3
ATOM 2952 O O . SER A 1 36 ? 10.441 10.267 -13.071 1.00 0.00 34 SER A O 3
ATOM 2960 N N . LYS A 1 37 ? 12.519 10.654 -13.667 1.00 0.00 35 LYS A N 3
ATOM 2961 C CA . LYS A 1 37 ? 12.316 12.112 -13.563 1.00 0.00 35 LYS A CA 3
ATOM 2962 C C . LYS A 1 37 ? 11.360 12.519 -14.669 1.00 0.00 35 LYS A C 3
ATOM 2963 O O . LYS A 1 37 ? 10.631 13.484 -14.570 1.00 0.00 35 LYS A O 3
ATOM 2982 N N . ILE A 1 38 ? 11.353 11.762 -15.724 1.00 0.00 36 ILE A N 3
ATOM 2983 C CA . ILE A 1 38 ? 10.447 12.070 -16.850 1.00 0.00 36 ILE A CA 3
ATOM 2984 C C . ILE A 1 38 ? 9.021 11.729 -16.435 1.00 0.00 36 ILE A C 3
ATOM 2985 O O . ILE A 1 38 ? 8.140 12.564 -16.422 1.00 0.00 36 ILE A O 3
ATOM 3001 N N . LEU A 1 39 ? 8.805 10.499 -16.085 1.00 0.00 37 LEU A N 3
ATOM 3002 C CA . LEU A 1 39 ? 7.459 10.064 -15.650 1.00 0.00 37 LEU A CA 3
ATOM 3003 C C . LEU A 1 39 ? 6.960 10.986 -14.550 1.00 0.00 37 LEU A C 3
ATOM 3004 O O . LEU A 1 39 ? 5.957 11.662 -14.678 1.00 0.00 37 LEU A O 3
ATOM 3020 N N . GLY A 1 40 ? 7.664 10.992 -13.451 1.00 0.00 38 GLY A N 3
ATOM 3021 C CA . GLY A 1 40 ? 7.264 11.838 -12.290 1.00 0.00 38 GLY A CA 3
ATOM 3022 C C . GLY A 1 40 ? 7.175 13.294 -12.727 1.00 0.00 38 GLY A C 3
ATOM 3023 O O . GLY A 1 40 ? 6.600 14.125 -12.048 1.00 0.00 38 GLY A O 3
ATOM 3027 N N . SER A 1 41 ? 7.706 13.607 -13.871 1.00 0.00 39 SER A N 3
ATOM 3028 C CA . SER A 1 41 ? 7.622 14.993 -14.360 1.00 0.00 39 SER A CA 3
ATOM 3029 C C . SER A 1 41 ? 6.502 15.035 -15.378 1.00 0.00 39 SER A C 3
ATOM 3030 O O . SER A 1 41 ? 5.970 16.077 -15.707 1.00 0.00 39 SER A O 3
ATOM 3038 N N . ARG A 1 42 ? 6.117 13.885 -15.850 1.00 0.00 40 ARG A N 3
ATOM 3039 C CA . ARG A 1 42 ? 5.015 13.805 -16.807 1.00 0.00 40 ARG A CA 3
ATOM 3040 C C . ARG A 1 42 ? 3.751 13.692 -15.978 1.00 0.00 40 ARG A C 3
ATOM 3041 O O . ARG A 1 42 ? 2.692 14.176 -16.326 1.00 0.00 40 ARG A O 3
ATOM 3062 N N . TRP A 1 43 ? 3.899 13.059 -14.851 1.00 0.00 41 TRP A N 3
ATOM 3063 C CA . TRP A 1 43 ? 2.785 12.883 -13.904 1.00 0.00 41 TRP A CA 3
ATOM 3064 C C . TRP A 1 43 ? 2.347 14.235 -13.362 1.00 0.00 41 TRP A C 3
ATOM 3065 O O . TRP A 1 43 ? 1.228 14.661 -13.541 1.00 0.00 41 TRP A O 3
ATOM 3086 N N . LYS A 1 44 ? 3.233 14.925 -12.708 1.00 0.00 42 LYS A N 3
ATOM 3087 C CA . LYS A 1 44 ? 2.858 16.249 -12.168 1.00 0.00 42 LYS A CA 3
ATOM 3088 C C . LYS A 1 44 ? 2.405 17.096 -13.342 1.00 0.00 42 LYS A C 3
ATOM 3089 O O . LYS A 1 44 ? 1.725 18.093 -13.199 1.00 0.00 42 LYS A O 3
ATOM 3108 N N . ALA A 1 45 ? 2.810 16.693 -14.511 1.00 0.00 43 ALA A N 3
ATOM 3109 C CA . ALA A 1 45 ? 2.465 17.433 -15.731 1.00 0.00 43 ALA A CA 3
ATOM 3110 C C . ALA A 1 45 ? 1.142 16.926 -16.320 1.00 0.00 43 ALA A C 3
ATOM 3111 O O . ALA A 1 45 ? 0.748 17.329 -17.396 1.00 0.00 43 ALA A O 3
ATOM 3118 N N . MET A 1 46 ? 0.449 16.047 -15.643 1.00 0.00 44 MET A N 3
ATOM 3119 C CA . MET A 1 46 ? -0.828 15.544 -16.199 1.00 0.00 44 MET A CA 3
ATOM 3120 C C . MET A 1 46 ? -1.961 16.487 -15.776 1.00 0.00 44 MET A C 3
ATOM 3121 O O . MET A 1 46 ? -1.828 17.690 -15.890 1.00 0.00 44 MET A O 3
ATOM 3135 N N . THR A 1 47 ? -3.080 15.989 -15.322 1.00 0.00 45 THR A N 3
ATOM 3136 C CA . THR A 1 47 ? -4.176 16.931 -14.953 1.00 0.00 45 THR A CA 3
ATOM 3137 C C . THR A 1 47 ? -5.036 16.401 -13.801 1.00 0.00 45 THR A C 3
ATOM 3138 O O . THR A 1 47 ? -6.154 16.836 -13.613 1.00 0.00 45 THR A O 3
ATOM 3149 N N . ASN A 1 48 ? -4.542 15.488 -13.028 1.00 0.00 46 ASN A N 3
ATOM 3150 C CA . ASN A 1 48 ? -5.357 14.961 -11.891 1.00 0.00 46 ASN A CA 3
ATOM 3151 C C . ASN A 1 48 ? -6.547 14.162 -12.433 1.00 0.00 46 ASN A C 3
ATOM 3152 O O . ASN A 1 48 ? -6.723 13.003 -12.123 1.00 0.00 46 ASN A O 3
ATOM 3163 N N . LEU A 1 49 ? -7.364 14.771 -13.241 1.00 0.00 47 LEU A N 3
ATOM 3164 C CA . LEU A 1 49 ? -8.530 14.038 -13.804 1.00 0.00 47 LEU A CA 3
ATOM 3165 C C . LEU A 1 49 ? -8.025 12.982 -14.777 1.00 0.00 47 LEU A C 3
ATOM 3166 O O . LEU A 1 49 ? -8.733 12.064 -15.141 1.00 0.00 47 LEU A O 3
ATOM 3182 N N . GLU A 1 50 ? -6.804 13.111 -15.213 1.00 0.00 48 GLU A N 3
ATOM 3183 C CA . GLU A 1 50 ? -6.259 12.121 -16.171 1.00 0.00 48 GLU A CA 3
ATOM 3184 C C . GLU A 1 50 ? -5.760 10.890 -15.410 1.00 0.00 48 GLU A C 3
ATOM 3185 O O . GLU A 1 50 ? -5.816 9.781 -15.903 1.00 0.00 48 GLU A O 3
ATOM 3197 N N . LYS A 1 51 ? -5.264 11.078 -14.216 1.00 0.00 49 LYS A N 3
ATOM 3198 C CA . LYS A 1 51 ? -4.759 9.917 -13.426 1.00 0.00 49 LYS A CA 3
ATOM 3199 C C . LYS A 1 51 ? -5.911 9.257 -12.666 1.00 0.00 49 LYS A C 3
ATOM 3200 O O . LYS A 1 51 ? -5.729 8.272 -11.977 1.00 0.00 49 LYS A O 3
ATOM 3219 N N . GLN A 1 52 ? -7.091 9.793 -12.776 1.00 0.00 50 GLN A N 3
ATOM 3220 C CA . GLN A 1 52 ? -8.251 9.206 -12.049 1.00 0.00 50 GLN A CA 3
ATOM 3221 C C . GLN A 1 52 ? -8.487 7.750 -12.467 1.00 0.00 50 GLN A C 3
ATOM 3222 O O . GLN A 1 52 ? -8.649 6.891 -11.623 1.00 0.00 50 GLN A O 3
ATOM 3236 N N . PRO A 1 53 ? -8.511 7.510 -13.751 1.00 0.00 51 PRO A N 3
ATOM 3237 C CA . PRO A 1 53 ? -8.739 6.161 -14.292 1.00 0.00 51 PRO A CA 3
ATOM 3238 C C . PRO A 1 53 ? -7.477 5.322 -14.159 1.00 0.00 51 PRO A C 3
ATOM 3239 O O . PRO A 1 53 ? -7.529 4.110 -14.080 1.00 0.00 51 PRO A O 3
ATOM 3250 N N . TYR A 1 54 ? -6.344 5.955 -14.078 1.00 0.00 52 TYR A N 3
ATOM 3251 C CA . TYR A 1 54 ? -5.091 5.180 -13.885 1.00 0.00 52 TYR A CA 3
ATOM 3252 C C . TYR A 1 54 ? -5.023 4.805 -12.416 1.00 0.00 52 TYR A C 3
ATOM 3253 O O . TYR A 1 54 ? -4.133 4.109 -11.972 1.00 0.00 52 TYR A O 3
ATOM 3271 N N . TYR A 1 55 ? -5.973 5.278 -11.657 1.00 0.00 53 TYR A N 3
ATOM 3272 C CA . TYR A 1 55 ? -5.993 4.976 -10.212 1.00 0.00 53 TYR A CA 3
ATOM 3273 C C . TYR A 1 55 ? -6.630 3.609 -9.991 1.00 0.00 53 TYR A C 3
ATOM 3274 O O . TYR A 1 55 ? -6.021 2.710 -9.449 1.00 0.00 53 TYR A O 3
ATOM 3292 N N . GLU A 1 56 ? -7.845 3.440 -10.418 1.00 0.00 54 GLU A N 3
ATOM 3293 C CA . GLU A 1 56 ? -8.509 2.127 -10.245 1.00 0.00 54 GLU A CA 3
ATOM 3294 C C . GLU A 1 56 ? -7.790 1.095 -11.113 1.00 0.00 54 GLU A C 3
ATOM 3295 O O . GLU A 1 56 ? -7.734 -0.074 -10.788 1.00 0.00 54 GLU A O 3
ATOM 3307 N N . GLU A 1 57 ? -7.225 1.522 -12.208 1.00 0.00 55 GLU A N 3
ATOM 3308 C CA . GLU A 1 57 ? -6.496 0.567 -13.084 1.00 0.00 55 GLU A CA 3
ATOM 3309 C C . GLU A 1 57 ? -5.240 0.092 -12.359 1.00 0.00 55 GLU A C 3
ATOM 3310 O O . GLU A 1 57 ? -4.622 -0.884 -12.735 1.00 0.00 55 GLU A O 3
ATOM 3322 N N . GLN A 1 58 ? -4.872 0.767 -11.306 1.00 0.00 56 GLN A N 3
ATOM 3323 C CA . GLN A 1 58 ? -3.672 0.348 -10.537 1.00 0.00 56 GLN A CA 3
ATOM 3324 C C . GLN A 1 58 ? -4.097 -0.718 -9.545 1.00 0.00 56 GLN A C 3
ATOM 3325 O O . GLN A 1 58 ? -3.622 -1.835 -9.558 1.00 0.00 56 GLN A O 3
ATOM 3339 N N . ALA A 1 59 ? -5.011 -0.382 -8.694 1.00 0.00 57 ALA A N 3
ATOM 3340 C CA . ALA A 1 59 ? -5.497 -1.374 -7.711 1.00 0.00 57 ALA A CA 3
ATOM 3341 C C . ALA A 1 59 ? -5.888 -2.647 -8.463 1.00 0.00 57 ALA A C 3
ATOM 3342 O O . ALA A 1 59 ? -5.903 -3.729 -7.910 1.00 0.00 57 ALA A O 3
ATOM 3349 N N . ARG A 1 60 ? -6.190 -2.525 -9.732 1.00 0.00 58 ARG A N 3
ATOM 3350 C CA . ARG A 1 60 ? -6.564 -3.726 -10.528 1.00 0.00 58 ARG A CA 3
ATOM 3351 C C . ARG A 1 60 ? -5.325 -4.594 -10.723 1.00 0.00 58 ARG A C 3
ATOM 3352 O O . ARG A 1 60 ? -5.248 -5.710 -10.248 1.00 0.00 58 ARG A O 3
ATOM 3373 N N . LEU A 1 61 ? -4.352 -4.080 -11.418 1.00 0.00 59 LEU A N 3
ATOM 3374 C CA . LEU A 1 61 ? -3.106 -4.854 -11.652 1.00 0.00 59 LEU A CA 3
ATOM 3375 C C . LEU A 1 61 ? -2.438 -5.151 -10.308 1.00 0.00 59 LEU A C 3
ATOM 3376 O O . LEU A 1 61 ? -1.605 -6.030 -10.199 1.00 0.00 59 LEU A O 3
ATOM 3392 N N . SER A 1 62 ? -2.811 -4.439 -9.279 1.00 0.00 60 SER A N 3
ATOM 3393 C CA . SER A 1 62 ? -2.213 -4.698 -7.940 1.00 0.00 60 SER A CA 3
ATOM 3394 C C . SER A 1 62 ? -2.878 -5.941 -7.361 1.00 0.00 60 SER A C 3
ATOM 3395 O O . SER A 1 62 ? -2.308 -6.660 -6.564 1.00 0.00 60 SER A O 3
ATOM 3403 N N . LYS A 1 63 ? -4.086 -6.199 -7.777 1.00 0.00 61 LYS A N 3
ATOM 3404 C CA . LYS A 1 63 ? -4.819 -7.392 -7.284 1.00 0.00 61 LYS A CA 3
ATOM 3405 C C . LYS A 1 63 ? -4.183 -8.647 -7.880 1.00 0.00 61 LYS A C 3
ATOM 3406 O O . LYS A 1 63 ? -3.713 -9.517 -7.173 1.00 0.00 61 LYS A O 3
ATOM 3425 N N . GLN A 1 64 ? -4.158 -8.739 -9.179 1.00 0.00 62 GLN A N 3
ATOM 3426 C CA . GLN A 1 64 ? -3.545 -9.928 -9.831 1.00 0.00 62 GLN A CA 3
ATOM 3427 C C . GLN A 1 64 ? -2.061 -9.983 -9.469 1.00 0.00 62 GLN A C 3
ATOM 3428 O O . GLN A 1 64 ? -1.418 -11.006 -9.590 1.00 0.00 62 GLN A O 3
ATOM 3442 N N . HIS A 1 65 ? -1.515 -8.885 -9.021 1.00 0.00 63 HIS A N 3
ATOM 3443 C CA . HIS A 1 65 ? -0.075 -8.869 -8.645 1.00 0.00 63 HIS A CA 3
ATOM 3444 C C . HIS A 1 65 ? 0.147 -9.824 -7.481 1.00 0.00 63 HIS A C 3
ATOM 3445 O O . HIS A 1 65 ? 0.820 -10.827 -7.603 1.00 0.00 63 HIS A O 3
ATOM 3459 N N . LEU A 1 66 ? -0.418 -9.523 -6.351 1.00 0.00 64 LEU A N 3
ATOM 3460 C CA . LEU A 1 66 ? -0.248 -10.417 -5.181 1.00 0.00 64 LEU A CA 3
ATOM 3461 C C . LEU A 1 66 ? -0.508 -11.855 -5.620 1.00 0.00 64 LEU A C 3
ATOM 3462 O O . LEU A 1 66 ? 0.136 -12.783 -5.170 1.00 0.00 64 LEU A O 3
ATOM 3478 N N . GLU A 1 67 ? -1.445 -12.043 -6.505 1.00 0.00 65 GLU A N 3
ATOM 3479 C CA . GLU A 1 67 ? -1.753 -13.409 -6.989 1.00 0.00 65 GLU A CA 3
ATOM 3480 C C . GLU A 1 67 ? -0.504 -14.016 -7.635 1.00 0.00 65 GLU A C 3
ATOM 3481 O O . GLU A 1 67 ? -0.432 -15.207 -7.868 1.00 0.00 65 GLU A O 3
ATOM 3493 N N . LYS A 1 68 ? 0.479 -13.207 -7.930 1.00 0.00 66 LYS A N 3
ATOM 3494 C CA . LYS A 1 68 ? 1.719 -13.738 -8.562 1.00 0.00 66 LYS A CA 3
ATOM 3495 C C . LYS A 1 68 ? 2.664 -14.260 -7.481 1.00 0.00 66 LYS A C 3
ATOM 3496 O O . LYS A 1 68 ? 3.218 -15.336 -7.593 1.00 0.00 66 LYS A O 3
ATOM 3515 N N . TYR A 1 69 ? 2.847 -13.511 -6.432 1.00 0.00 67 TYR A N 3
ATOM 3516 C CA . TYR A 1 69 ? 3.751 -13.973 -5.340 1.00 0.00 67 TYR A CA 3
ATOM 3517 C C . TYR A 1 69 ? 2.966 -14.018 -4.023 1.00 0.00 67 TYR A C 3
ATOM 3518 O O . TYR A 1 69 ? 2.914 -13.052 -3.289 1.00 0.00 67 TYR A O 3
ATOM 3536 N N . PRO A 1 70 ? 2.363 -15.150 -3.772 1.00 0.00 68 PRO A N 3
ATOM 3537 C CA . PRO A 1 70 ? 1.552 -15.367 -2.563 1.00 0.00 68 PRO A CA 3
ATOM 3538 C C . PRO A 1 70 ? 2.437 -15.663 -1.352 1.00 0.00 68 PRO A C 3
ATOM 3539 O O . PRO A 1 70 ? 2.575 -14.857 -0.453 1.00 0.00 68 PRO A O 3
ATOM 3550 N N . ASP A 1 71 ? 3.016 -16.827 -1.318 1.00 0.00 69 ASP A N 3
ATOM 3551 C CA . ASP A 1 71 ? 3.869 -17.208 -0.165 1.00 0.00 69 ASP A CA 3
ATOM 3552 C C . ASP A 1 71 ? 5.293 -16.683 -0.346 1.00 0.00 69 ASP A C 3
ATOM 3553 O O . ASP A 1 71 ? 6.220 -17.162 0.276 1.00 0.00 69 ASP A O 3
ATOM 3562 N N . TYR A 1 72 ? 5.480 -15.704 -1.180 1.00 0.00 70 TYR A N 3
ATOM 3563 C CA . TYR A 1 72 ? 6.844 -15.159 -1.381 1.00 0.00 70 TYR A CA 3
ATOM 3564 C C . TYR A 1 72 ? 7.157 -14.164 -0.264 1.00 0.00 70 TYR A C 3
ATOM 3565 O O . TYR A 1 72 ? 8.120 -14.310 0.462 1.00 0.00 70 TYR A O 3
ATOM 3583 N N . PRO A 1 3 ? 5.010 -10.058 -12.029 1.00 0.00 1 PRO A N 4
ATOM 3584 C CA . PRO A 1 3 ? 4.677 -11.486 -11.741 1.00 0.00 1 PRO A CA 4
ATOM 3585 C C . PRO A 1 3 ? 5.087 -11.834 -10.308 1.00 0.00 1 PRO A C 4
ATOM 3586 O O . PRO A 1 3 ? 4.336 -12.436 -9.566 1.00 0.00 1 PRO A O 4
ATOM 3597 N N . HIS A 1 4 ? 6.272 -11.458 -9.910 1.00 0.00 2 HIS A N 4
ATOM 3598 C CA . HIS A 1 4 ? 6.725 -11.768 -8.524 1.00 0.00 2 HIS A CA 4
ATOM 3599 C C . HIS A 1 4 ? 7.963 -10.930 -8.189 1.00 0.00 2 HIS A C 4
ATOM 3600 O O . HIS A 1 4 ? 9.030 -11.457 -7.943 1.00 0.00 2 HIS A O 4
ATOM 3614 N N . ILE A 1 5 ? 7.829 -9.631 -8.176 1.00 0.00 3 ILE A N 4
ATOM 3615 C CA . ILE A 1 5 ? 9.001 -8.763 -7.852 1.00 0.00 3 ILE A CA 4
ATOM 3616 C C . ILE A 1 5 ? 8.545 -7.614 -6.952 1.00 0.00 3 ILE A C 4
ATOM 3617 O O . ILE A 1 5 ? 7.423 -7.154 -7.035 1.00 0.00 3 ILE A O 4
ATOM 3633 N N . LYS A 1 6 ? 9.406 -7.148 -6.094 1.00 0.00 4 LYS A N 4
ATOM 3634 C CA . LYS A 1 6 ? 9.029 -6.031 -5.189 1.00 0.00 4 LYS A CA 4
ATOM 3635 C C . LYS A 1 6 ? 9.156 -4.703 -5.937 1.00 0.00 4 LYS A C 4
ATOM 3636 O O . LYS A 1 6 ? 10.066 -3.935 -5.703 1.00 0.00 4 LYS A O 4
ATOM 3655 N N . ARG A 1 7 ? 8.250 -4.427 -6.834 1.00 0.00 5 ARG A N 4
ATOM 3656 C CA . ARG A 1 7 ? 8.322 -3.148 -7.594 1.00 0.00 5 ARG A CA 4
ATOM 3657 C C . ARG A 1 7 ? 7.326 -2.144 -6.997 1.00 0.00 5 ARG A C 4
ATOM 3658 O O . ARG A 1 7 ? 6.130 -2.337 -7.095 1.00 0.00 5 ARG A O 4
ATOM 3679 N N . PRO A 1 8 ? 7.845 -1.097 -6.402 1.00 0.00 6 PRO A N 4
ATOM 3680 C CA . PRO A 1 8 ? 7.020 -0.046 -5.789 1.00 0.00 6 PRO A CA 4
ATOM 3681 C C . PRO A 1 8 ? 6.420 0.826 -6.884 1.00 0.00 6 PRO A C 4
ATOM 3682 O O . PRO A 1 8 ? 6.941 1.868 -7.230 1.00 0.00 6 PRO A O 4
ATOM 3693 N N . MET A 1 9 ? 5.322 0.400 -7.428 1.00 0.00 7 MET A N 4
ATOM 3694 C CA . MET A 1 9 ? 4.662 1.175 -8.496 1.00 0.00 7 MET A CA 4
ATOM 3695 C C . MET A 1 9 ? 3.427 1.825 -7.909 1.00 0.00 7 MET A C 4
ATOM 3696 O O . MET A 1 9 ? 3.238 1.854 -6.709 1.00 0.00 7 MET A O 4
ATOM 3710 N N . ASN A 1 10 ? 2.592 2.357 -8.733 1.00 0.00 8 ASN A N 4
ATOM 3711 C CA . ASN A 1 10 ? 1.380 3.014 -8.215 1.00 0.00 8 ASN A CA 4
ATOM 3712 C C . ASN A 1 10 ? 0.652 3.613 -9.413 1.00 0.00 8 ASN A C 4
ATOM 3713 O O . ASN A 1 10 ? 1.075 3.426 -10.527 1.00 0.00 8 ASN A O 4
ATOM 3724 N N . ALA A 1 11 ? -0.419 4.321 -9.228 1.00 0.00 9 ALA A N 4
ATOM 3725 C CA . ALA A 1 11 ? -1.115 4.895 -10.407 1.00 0.00 9 ALA A CA 4
ATOM 3726 C C . ALA A 1 11 ? -0.083 5.595 -11.258 1.00 0.00 9 ALA A C 4
ATOM 3727 O O . ALA A 1 11 ? -0.161 5.619 -12.466 1.00 0.00 9 ALA A O 4
ATOM 3734 N N . PHE A 1 12 ? 0.890 6.158 -10.621 1.00 0.00 10 PHE A N 4
ATOM 3735 C CA . PHE A 1 12 ? 1.945 6.860 -11.359 1.00 0.00 10 PHE A CA 4
ATOM 3736 C C . PHE A 1 12 ? 2.821 5.855 -12.087 1.00 0.00 10 PHE A C 4
ATOM 3737 O O . PHE A 1 12 ? 2.861 5.820 -13.285 1.00 0.00 10 PHE A O 4
ATOM 3754 N N . MET A 1 13 ? 3.498 5.010 -11.377 1.00 0.00 11 MET A N 4
ATOM 3755 C CA . MET A 1 13 ? 4.333 4.004 -12.071 1.00 0.00 11 MET A CA 4
ATOM 3756 C C . MET A 1 13 ? 3.396 3.152 -12.913 1.00 0.00 11 MET A C 4
ATOM 3757 O O . MET A 1 13 ? 3.806 2.433 -13.801 1.00 0.00 11 MET A O 4
ATOM 3771 N N . VAL A 1 14 ? 2.122 3.251 -12.638 1.00 0.00 12 VAL A N 4
ATOM 3772 C CA . VAL A 1 14 ? 1.122 2.487 -13.401 1.00 0.00 12 VAL A CA 4
ATOM 3773 C C . VAL A 1 14 ? 0.825 3.246 -14.674 1.00 0.00 12 VAL A C 4
ATOM 3774 O O . VAL A 1 14 ? 0.782 2.699 -15.758 1.00 0.00 12 VAL A O 4
ATOM 3787 N N . TRP A 1 15 ? 0.612 4.511 -14.539 1.00 0.00 13 TRP A N 4
ATOM 3788 C CA . TRP A 1 15 ? 0.312 5.329 -15.737 1.00 0.00 13 TRP A CA 4
ATOM 3789 C C . TRP A 1 15 ? 1.630 5.656 -16.438 1.00 0.00 13 TRP A C 4
ATOM 3790 O O . TRP A 1 15 ? 1.710 5.778 -17.645 1.00 0.00 13 TRP A O 4
ATOM 3811 N N . ALA A 1 16 ? 2.652 5.811 -15.661 1.00 0.00 14 ALA A N 4
ATOM 3812 C CA . ALA A 1 16 ? 3.993 6.147 -16.190 1.00 0.00 14 ALA A CA 4
ATOM 3813 C C . ALA A 1 16 ? 4.640 4.935 -16.869 1.00 0.00 14 ALA A C 4
ATOM 3814 O O . ALA A 1 16 ? 5.550 5.082 -17.658 1.00 0.00 14 ALA A O 4
ATOM 3821 N N . LYS A 1 17 ? 4.203 3.740 -16.573 1.00 0.00 15 LYS A N 4
ATOM 3822 C CA . LYS A 1 17 ? 4.834 2.563 -17.218 1.00 0.00 15 LYS A CA 4
ATOM 3823 C C . LYS A 1 17 ? 4.523 2.606 -18.705 1.00 0.00 15 LYS A C 4
ATOM 3824 O O . LYS A 1 17 ? 5.281 2.128 -19.526 1.00 0.00 15 LYS A O 4
ATOM 3843 N N . ASP A 1 18 ? 3.430 3.215 -19.060 1.00 0.00 16 ASP A N 4
ATOM 3844 C CA . ASP A 1 18 ? 3.090 3.334 -20.495 1.00 0.00 16 ASP A CA 4
ATOM 3845 C C . ASP A 1 18 ? 3.627 4.674 -20.968 1.00 0.00 16 ASP A C 4
ATOM 3846 O O . ASP A 1 18 ? 4.094 4.824 -22.078 1.00 0.00 16 ASP A O 4
ATOM 3855 N N . GLU A 1 19 ? 3.583 5.643 -20.102 1.00 0.00 17 GLU A N 4
ATOM 3856 C CA . GLU A 1 19 ? 4.107 6.981 -20.433 1.00 0.00 17 GLU A CA 4
ATOM 3857 C C . GLU A 1 19 ? 5.620 6.879 -20.605 1.00 0.00 17 GLU A C 4
ATOM 3858 O O . GLU A 1 19 ? 6.208 7.502 -21.467 1.00 0.00 17 GLU A O 4
ATOM 3870 N N . ARG A 1 20 ? 6.248 6.062 -19.803 1.00 0.00 18 ARG A N 4
ATOM 3871 C CA . ARG A 1 20 ? 7.719 5.872 -19.930 1.00 0.00 18 ARG A CA 4
ATOM 3872 C C . ARG A 1 20 ? 7.953 4.966 -21.120 1.00 0.00 18 ARG A C 4
ATOM 3873 O O . ARG A 1 20 ? 8.897 5.120 -21.861 1.00 0.00 18 ARG A O 4
ATOM 3894 N N . ARG A 1 21 ? 7.060 4.046 -21.334 1.00 0.00 19 ARG A N 4
ATOM 3895 C CA . ARG A 1 21 ? 7.182 3.162 -22.504 1.00 0.00 19 ARG A CA 4
ATOM 3896 C C . ARG A 1 21 ? 6.953 4.037 -23.723 1.00 0.00 19 ARG A C 4
ATOM 3897 O O . ARG A 1 21 ? 7.592 3.898 -24.748 1.00 0.00 19 ARG A O 4
ATOM 3918 N N . LYS A 1 22 ? 6.033 4.955 -23.598 1.00 0.00 20 LYS A N 4
ATOM 3919 C CA . LYS A 1 22 ? 5.732 5.873 -24.718 1.00 0.00 20 LYS A CA 4
ATOM 3920 C C . LYS A 1 22 ? 6.878 6.868 -24.875 1.00 0.00 20 LYS A C 4
ATOM 3921 O O . LYS A 1 22 ? 7.038 7.492 -25.904 1.00 0.00 20 LYS A O 4
ATOM 3940 N N . ILE A 1 23 ? 7.672 7.022 -23.857 1.00 0.00 21 ILE A N 4
ATOM 3941 C CA . ILE A 1 23 ? 8.818 7.965 -23.939 1.00 0.00 21 ILE A CA 4
ATOM 3942 C C . ILE A 1 23 ? 10.076 7.176 -24.284 1.00 0.00 21 ILE A C 4
ATOM 3943 O O . ILE A 1 23 ? 10.870 7.572 -25.112 1.00 0.00 21 ILE A O 4
ATOM 3959 N N . LEU A 1 24 ? 10.253 6.064 -23.650 1.00 0.00 22 LEU A N 4
ATOM 3960 C CA . LEU A 1 24 ? 11.437 5.226 -23.922 1.00 0.00 22 LEU A CA 4
ATOM 3961 C C . LEU A 1 24 ? 11.553 5.007 -25.416 1.00 0.00 22 LEU A C 4
ATOM 3962 O O . LEU A 1 24 ? 12.628 4.879 -25.967 1.00 0.00 22 LEU A O 4
ATOM 3978 N N . GLN A 1 25 ? 10.442 4.991 -26.075 1.00 0.00 23 GLN A N 4
ATOM 3979 C CA . GLN A 1 25 ? 10.455 4.814 -27.539 1.00 0.00 23 GLN A CA 4
ATOM 3980 C C . GLN A 1 25 ? 11.152 6.025 -28.106 1.00 0.00 23 GLN A C 4
ATOM 3981 O O . GLN A 1 25 ? 11.898 5.976 -29.063 1.00 0.00 23 GLN A O 4
ATOM 3995 N N . ALA A 1 26 ? 10.894 7.113 -27.468 1.00 0.00 24 ALA A N 4
ATOM 3996 C CA . ALA A 1 26 ? 11.499 8.404 -27.865 1.00 0.00 24 ALA A CA 4
ATOM 3997 C C . ALA A 1 26 ? 12.834 8.576 -27.134 1.00 0.00 24 ALA A C 4
ATOM 3998 O O . ALA A 1 26 ? 13.642 9.417 -27.475 1.00 0.00 24 ALA A O 4
ATOM 4005 N N . PHE A 1 27 ? 13.070 7.770 -26.134 1.00 0.00 25 PHE A N 4
ATOM 4006 C CA . PHE A 1 27 ? 14.337 7.851 -25.371 1.00 0.00 25 PHE A CA 4
ATOM 4007 C C . PHE A 1 27 ? 14.670 6.449 -24.851 1.00 0.00 25 PHE A C 4
ATOM 4008 O O . PHE A 1 27 ? 14.557 6.178 -23.672 1.00 0.00 25 PHE A O 4
ATOM 4025 N N . PRO A 1 28 ? 15.066 5.603 -25.764 1.00 0.00 26 PRO A N 4
ATOM 4026 C CA . PRO A 1 28 ? 15.426 4.203 -25.466 1.00 0.00 26 PRO A CA 4
ATOM 4027 C C . PRO A 1 28 ? 16.701 4.127 -24.628 1.00 0.00 26 PRO A C 4
ATOM 4028 O O . PRO A 1 28 ? 17.095 3.070 -24.174 1.00 0.00 26 PRO A O 4
ATOM 4039 N N . ASP A 1 29 ? 17.329 5.240 -24.387 1.00 0.00 27 ASP A N 4
ATOM 4040 C CA . ASP A 1 29 ? 18.550 5.236 -23.545 1.00 0.00 27 ASP A CA 4
ATOM 4041 C C . ASP A 1 29 ? 18.135 5.701 -22.155 1.00 0.00 27 ASP A C 4
ATOM 4042 O O . ASP A 1 29 ? 18.624 5.234 -21.146 1.00 0.00 27 ASP A O 4
ATOM 4051 N N . MET A 1 30 ? 17.190 6.601 -22.114 1.00 0.00 28 MET A N 4
ATOM 4052 C CA . MET A 1 30 ? 16.671 7.095 -20.820 1.00 0.00 28 MET A CA 4
ATOM 4053 C C . MET A 1 30 ? 16.029 5.925 -20.112 1.00 0.00 28 MET A C 4
ATOM 4054 O O . MET A 1 30 ? 14.870 5.620 -20.306 1.00 0.00 28 MET A O 4
ATOM 4068 N N . HIS A 1 31 ? 16.783 5.244 -19.331 1.00 0.00 29 HIS A N 4
ATOM 4069 C CA . HIS A 1 31 ? 16.236 4.058 -18.639 1.00 0.00 29 HIS A CA 4
ATOM 4070 C C . HIS A 1 31 ? 15.393 4.474 -17.425 1.00 0.00 29 HIS A C 4
ATOM 4071 O O . HIS A 1 31 ? 15.239 5.642 -17.128 1.00 0.00 29 HIS A O 4
ATOM 4085 N N . ASN A 1 32 ? 14.828 3.513 -16.740 1.00 0.00 30 ASN A N 4
ATOM 4086 C CA . ASN A 1 32 ? 13.967 3.815 -15.557 1.00 0.00 30 ASN A CA 4
ATOM 4087 C C . ASN A 1 32 ? 14.606 4.886 -14.670 1.00 0.00 30 ASN A C 4
ATOM 4088 O O . ASN A 1 32 ? 14.099 5.983 -14.547 1.00 0.00 30 ASN A O 4
ATOM 4099 N N . SER A 1 33 ? 15.701 4.564 -14.033 1.00 0.00 31 SER A N 4
ATOM 4100 C CA . SER A 1 33 ? 16.369 5.545 -13.127 1.00 0.00 31 SER A CA 4
ATOM 4101 C C . SER A 1 33 ? 16.282 6.963 -13.697 1.00 0.00 31 SER A C 4
ATOM 4102 O O . SER A 1 33 ? 16.280 7.931 -12.964 1.00 0.00 31 SER A O 4
ATOM 4110 N N . ASN A 1 34 ? 16.211 7.104 -14.992 1.00 0.00 32 ASN A N 4
ATOM 4111 C CA . ASN A 1 34 ? 16.127 8.473 -15.577 1.00 0.00 32 ASN A CA 4
ATOM 4112 C C . ASN A 1 34 ? 14.687 8.783 -15.983 1.00 0.00 32 ASN A C 4
ATOM 4113 O O . ASN A 1 34 ? 14.154 9.823 -15.653 1.00 0.00 32 ASN A O 4
ATOM 4124 N N . ILE A 1 35 ? 14.047 7.892 -16.686 1.00 0.00 33 ILE A N 4
ATOM 4125 C CA . ILE A 1 35 ? 12.637 8.152 -17.092 1.00 0.00 33 ILE A CA 4
ATOM 4126 C C . ILE A 1 35 ? 11.840 8.523 -15.848 1.00 0.00 33 ILE A C 4
ATOM 4127 O O . ILE A 1 35 ? 10.859 9.234 -15.908 1.00 0.00 33 ILE A O 4
ATOM 4143 N N . SER A 1 36 ? 12.268 8.041 -14.718 1.00 0.00 34 SER A N 4
ATOM 4144 C CA . SER A 1 36 ? 11.561 8.351 -13.449 1.00 0.00 34 SER A CA 4
ATOM 4145 C C . SER A 1 36 ? 11.328 9.853 -13.346 1.00 0.00 34 SER A C 4
ATOM 4146 O O . SER A 1 36 ? 10.230 10.308 -13.093 1.00 0.00 34 SER A O 4
ATOM 4154 N N . LYS A 1 37 ? 12.356 10.631 -13.541 1.00 0.00 35 LYS A N 4
ATOM 4155 C CA . LYS A 1 37 ? 12.194 12.097 -13.455 1.00 0.00 35 LYS A CA 4
ATOM 4156 C C . LYS A 1 37 ? 11.306 12.529 -14.607 1.00 0.00 35 LYS A C 4
ATOM 4157 O O . LYS A 1 37 ? 10.545 13.475 -14.516 1.00 0.00 35 LYS A O 4
ATOM 4176 N N . ILE A 1 38 ? 11.389 11.816 -15.689 1.00 0.00 36 ILE A N 4
ATOM 4177 C CA . ILE A 1 38 ? 10.550 12.152 -16.857 1.00 0.00 36 ILE A CA 4
ATOM 4178 C C . ILE A 1 38 ? 9.098 11.852 -16.503 1.00 0.00 36 ILE A C 4
ATOM 4179 O O . ILE A 1 38 ? 8.227 12.692 -16.607 1.00 0.00 36 ILE A O 4
ATOM 4195 N N . LEU A 1 39 ? 8.847 10.657 -16.061 1.00 0.00 37 LEU A N 4
ATOM 4196 C CA . LEU A 1 39 ? 7.473 10.275 -15.664 1.00 0.00 37 LEU A CA 4
ATOM 4197 C C . LEU A 1 39 ? 7.012 11.193 -14.549 1.00 0.00 37 LEU A C 4
ATOM 4198 O O . LEU A 1 39 ? 6.015 11.873 -14.651 1.00 0.00 37 LEU A O 4
ATOM 4214 N N . GLY A 1 40 ? 7.751 11.208 -13.476 1.00 0.00 38 GLY A N 4
ATOM 4215 C CA . GLY A 1 40 ? 7.390 12.074 -12.318 1.00 0.00 38 GLY A CA 4
ATOM 4216 C C . GLY A 1 40 ? 7.232 13.520 -12.787 1.00 0.00 38 GLY A C 4
ATOM 4217 O O . GLY A 1 40 ? 6.728 14.363 -12.068 1.00 0.00 38 GLY A O 4
ATOM 4221 N N . SER A 1 41 ? 7.626 13.811 -13.997 1.00 0.00 39 SER A N 4
ATOM 4222 C CA . SER A 1 41 ? 7.472 15.179 -14.516 1.00 0.00 39 SER A CA 4
ATOM 4223 C C . SER A 1 41 ? 6.296 15.154 -15.472 1.00 0.00 39 SER A C 4
ATOM 4224 O O . SER A 1 41 ? 5.681 16.161 -15.763 1.00 0.00 39 SER A O 4
ATOM 4232 N N . ARG A 1 42 ? 5.957 13.982 -15.931 1.00 0.00 40 ARG A N 4
ATOM 4233 C CA . ARG A 1 42 ? 4.810 13.834 -16.822 1.00 0.00 40 ARG A CA 4
ATOM 4234 C C . ARG A 1 42 ? 3.606 13.637 -15.919 1.00 0.00 40 ARG A C 4
ATOM 4235 O O . ARG A 1 42 ? 2.501 14.063 -16.192 1.00 0.00 40 ARG A O 4
ATOM 4256 N N . TRP A 1 43 ? 3.864 13.004 -14.810 1.00 0.00 41 TRP A N 4
ATOM 4257 C CA . TRP A 1 43 ? 2.829 12.751 -13.794 1.00 0.00 41 TRP A CA 4
ATOM 4258 C C . TRP A 1 43 ? 2.385 14.068 -13.181 1.00 0.00 41 TRP A C 4
ATOM 4259 O O . TRP A 1 43 ? 1.229 14.438 -13.231 1.00 0.00 41 TRP A O 4
ATOM 4280 N N . LYS A 1 44 ? 3.310 14.789 -12.610 1.00 0.00 42 LYS A N 4
ATOM 4281 C CA . LYS A 1 44 ? 2.951 16.088 -12.006 1.00 0.00 42 LYS A CA 4
ATOM 4282 C C . LYS A 1 44 ? 2.270 16.890 -13.096 1.00 0.00 42 LYS A C 4
ATOM 4283 O O . LYS A 1 44 ? 1.468 17.770 -12.856 1.00 0.00 42 LYS A O 4
ATOM 4302 N N . ALA A 1 45 ? 2.608 16.566 -14.310 1.00 0.00 43 ALA A N 4
ATOM 4303 C CA . ALA A 1 45 ? 2.032 17.252 -15.473 1.00 0.00 43 ALA A CA 4
ATOM 4304 C C . ALA A 1 45 ? 0.551 16.874 -15.615 1.00 0.00 43 ALA A C 4
ATOM 4305 O O . ALA A 1 45 ? -0.156 17.399 -16.451 1.00 0.00 43 ALA A O 4
ATOM 4312 N N . MET A 1 46 ? 0.081 15.963 -14.802 1.00 0.00 44 MET A N 4
ATOM 4313 C CA . MET A 1 46 ? -1.342 15.545 -14.879 1.00 0.00 44 MET A CA 4
ATOM 4314 C C . MET A 1 46 ? -2.178 16.419 -13.948 1.00 0.00 44 MET A C 4
ATOM 4315 O O . MET A 1 46 ? -1.895 17.586 -13.757 1.00 0.00 44 MET A O 4
ATOM 4329 N N . THR A 1 47 ? -3.212 15.871 -13.375 1.00 0.00 45 THR A N 4
ATOM 4330 C CA . THR A 1 47 ? -4.064 16.683 -12.467 1.00 0.00 45 THR A CA 4
ATOM 4331 C C . THR A 1 47 ? -4.705 15.788 -11.408 1.00 0.00 45 THR A C 4
ATOM 4332 O O . THR A 1 47 ? -4.200 15.630 -10.314 1.00 0.00 45 THR A O 4
ATOM 4343 N N . ASN A 1 48 ? -5.825 15.210 -11.735 1.00 0.00 46 ASN A N 4
ATOM 4344 C CA . ASN A 1 48 ? -6.535 14.324 -10.771 1.00 0.00 46 ASN A CA 4
ATOM 4345 C C . ASN A 1 48 ? -7.529 13.470 -11.549 1.00 0.00 46 ASN A C 4
ATOM 4346 O O . ASN A 1 48 ? -7.646 12.279 -11.341 1.00 0.00 46 ASN A O 4
ATOM 4357 N N . LEU A 1 49 ? -8.235 14.072 -12.460 1.00 0.00 47 LEU A N 4
ATOM 4358 C CA . LEU A 1 49 ? -9.211 13.305 -13.277 1.00 0.00 47 LEU A CA 4
ATOM 4359 C C . LEU A 1 49 ? -8.434 12.419 -14.251 1.00 0.00 47 LEU A C 4
ATOM 4360 O O . LEU A 1 49 ? -8.965 11.485 -14.820 1.00 0.00 47 LEU A O 4
ATOM 4376 N N . GLU A 1 50 ? -7.175 12.708 -14.439 1.00 0.00 48 GLU A N 4
ATOM 4377 C CA . GLU A 1 50 ? -6.346 11.895 -15.363 1.00 0.00 48 GLU A CA 4
ATOM 4378 C C . GLU A 1 50 ? -5.845 10.654 -14.625 1.00 0.00 48 GLU A C 4
ATOM 4379 O O . GLU A 1 50 ? -5.926 9.547 -15.122 1.00 0.00 48 GLU A O 4
ATOM 4391 N N . LYS A 1 51 ? -5.324 10.833 -13.441 1.00 0.00 49 LYS A N 4
ATOM 4392 C CA . LYS A 1 51 ? -4.813 9.668 -12.665 1.00 0.00 49 LYS A CA 4
ATOM 4393 C C . LYS A 1 51 ? -5.971 8.959 -11.958 1.00 0.00 49 LYS A C 4
ATOM 4394 O O . LYS A 1 51 ? -5.769 8.106 -11.117 1.00 0.00 49 LYS A O 4
ATOM 4413 N N . GLN A 1 52 ? -7.180 9.315 -12.284 1.00 0.00 50 GLN A N 4
ATOM 4414 C CA . GLN A 1 52 ? -8.353 8.679 -11.623 1.00 0.00 50 GLN A CA 4
ATOM 4415 C C . GLN A 1 52 ? -8.393 7.171 -11.883 1.00 0.00 50 GLN A C 4
ATOM 4416 O O . GLN A 1 52 ? -8.449 6.390 -10.954 1.00 0.00 50 GLN A O 4
ATOM 4430 N N . PRO A 1 53 ? -8.395 6.805 -13.136 1.00 0.00 51 PRO A N 4
ATOM 4431 C CA . PRO A 1 53 ? -8.465 5.391 -13.541 1.00 0.00 51 PRO A CA 4
ATOM 4432 C C . PRO A 1 53 ? -7.134 4.690 -13.327 1.00 0.00 51 PRO A C 4
ATOM 4433 O O . PRO A 1 53 ? -7.080 3.489 -13.143 1.00 0.00 51 PRO A O 4
ATOM 4444 N N . TYR A 1 54 ? -6.060 5.417 -13.315 1.00 0.00 52 TYR A N 4
ATOM 4445 C CA . TYR A 1 54 ? -4.753 4.754 -13.071 1.00 0.00 52 TYR A CA 4
ATOM 4446 C C . TYR A 1 54 ? -4.664 4.463 -11.581 1.00 0.00 52 TYR A C 4
ATOM 4447 O O . TYR A 1 54 ? -3.744 3.824 -11.108 1.00 0.00 52 TYR A O 4
ATOM 4465 N N . TYR A 1 55 ? -5.627 4.934 -10.840 1.00 0.00 53 TYR A N 4
ATOM 4466 C CA . TYR A 1 55 ? -5.623 4.697 -9.379 1.00 0.00 53 TYR A CA 4
ATOM 4467 C C . TYR A 1 55 ? -6.250 3.340 -9.077 1.00 0.00 53 TYR A C 4
ATOM 4468 O O . TYR A 1 55 ? -5.709 2.548 -8.332 1.00 0.00 53 TYR A O 4
ATOM 4486 N N . GLU A 1 56 ? -7.385 3.062 -9.650 1.00 0.00 54 GLU A N 4
ATOM 4487 C CA . GLU A 1 56 ? -8.038 1.755 -9.395 1.00 0.00 54 GLU A CA 4
ATOM 4488 C C . GLU A 1 56 ? -7.198 0.639 -10.004 1.00 0.00 54 GLU A C 4
ATOM 4489 O O . GLU A 1 56 ? -7.033 -0.413 -9.421 1.00 0.00 54 GLU A O 4
ATOM 4501 N N . GLU A 1 57 ? -6.649 0.860 -11.165 1.00 0.00 55 GLU A N 4
ATOM 4502 C CA . GLU A 1 57 ? -5.808 -0.189 -11.786 1.00 0.00 55 GLU A CA 4
ATOM 4503 C C . GLU A 1 57 ? -4.546 -0.364 -10.950 1.00 0.00 55 GLU A C 4
ATOM 4504 O O . GLU A 1 57 ? -3.827 -1.337 -11.077 1.00 0.00 55 GLU A O 4
ATOM 4516 N N . GLN A 1 58 ? -4.284 0.569 -10.077 1.00 0.00 56 GLN A N 4
ATOM 4517 C CA . GLN A 1 58 ? -3.083 0.463 -9.211 1.00 0.00 56 GLN A CA 4
ATOM 4518 C C . GLN A 1 58 ? -3.456 -0.391 -8.010 1.00 0.00 56 GLN A C 4
ATOM 4519 O O . GLN A 1 58 ? -2.921 -1.458 -7.786 1.00 0.00 56 GLN A O 4
ATOM 4533 N N . ALA A 1 59 ? -4.389 0.081 -7.250 1.00 0.00 57 ALA A N 4
ATOM 4534 C CA . ALA A 1 59 ? -4.841 -0.679 -6.061 1.00 0.00 57 ALA A CA 4
ATOM 4535 C C . ALA A 1 59 ? -5.161 -2.117 -6.476 1.00 0.00 57 ALA A C 4
ATOM 4536 O O . ALA A 1 59 ? -5.114 -3.028 -5.674 1.00 0.00 57 ALA A O 4
ATOM 4543 N N . ARG A 1 60 ? -5.479 -2.330 -7.728 1.00 0.00 58 ARG A N 4
ATOM 4544 C CA . ARG A 1 60 ? -5.790 -3.711 -8.186 1.00 0.00 58 ARG A CA 4
ATOM 4545 C C . ARG A 1 60 ? -4.506 -4.530 -8.178 1.00 0.00 58 ARG A C 4
ATOM 4546 O O . ARG A 1 60 ? -4.378 -5.513 -7.476 1.00 0.00 58 ARG A O 4
ATOM 4567 N N . LEU A 1 61 ? -3.554 -4.120 -8.959 1.00 0.00 59 LEU A N 4
ATOM 4568 C CA . LEU A 1 61 ? -2.262 -4.848 -9.024 1.00 0.00 59 LEU A CA 4
ATOM 4569 C C . LEU A 1 61 ? -1.506 -4.688 -7.701 1.00 0.00 59 LEU A C 4
ATOM 4570 O O . LEU A 1 61 ? -0.658 -5.490 -7.362 1.00 0.00 59 LEU A O 4
ATOM 4586 N N . SER A 1 62 ? -1.807 -3.666 -6.947 1.00 0.00 60 SER A N 4
ATOM 4587 C CA . SER A 1 62 ? -1.102 -3.469 -5.648 1.00 0.00 60 SER A CA 4
ATOM 4588 C C . SER A 1 62 ? -1.696 -4.424 -4.619 1.00 0.00 60 SER A C 4
ATOM 4589 O O . SER A 1 62 ? -1.010 -4.945 -3.759 1.00 0.00 60 SER A O 4
ATOM 4597 N N . LYS A 1 63 ? -2.973 -4.658 -4.711 1.00 0.00 61 LYS A N 4
ATOM 4598 C CA . LYS A 1 63 ? -3.642 -5.579 -3.757 1.00 0.00 61 LYS A CA 4
ATOM 4599 C C . LYS A 1 63 ? -3.112 -6.999 -3.957 1.00 0.00 61 LYS A C 4
ATOM 4600 O O . LYS A 1 63 ? -2.805 -7.696 -3.013 1.00 0.00 61 LYS A O 4
ATOM 4619 N N . GLN A 1 64 ? -3.007 -7.431 -5.181 1.00 0.00 62 GLN A N 4
ATOM 4620 C CA . GLN A 1 64 ? -2.502 -8.808 -5.450 1.00 0.00 62 GLN A CA 4
ATOM 4621 C C . GLN A 1 64 ? -0.973 -8.826 -5.374 1.00 0.00 62 GLN A C 4
ATOM 4622 O O . GLN A 1 64 ? -0.353 -9.870 -5.427 1.00 0.00 62 GLN A O 4
ATOM 4636 N N . HIS A 1 65 ? -0.355 -7.682 -5.266 1.00 0.00 63 HIS A N 4
ATOM 4637 C CA . HIS A 1 65 ? 1.133 -7.644 -5.204 1.00 0.00 63 HIS A CA 4
ATOM 4638 C C . HIS A 1 65 ? 1.620 -8.113 -3.834 1.00 0.00 63 HIS A C 4
ATOM 4639 O O . HIS A 1 65 ? 2.346 -9.081 -3.720 1.00 0.00 63 HIS A O 4
ATOM 4653 N N . LEU A 1 66 ? 1.258 -7.419 -2.798 1.00 0.00 64 LEU A N 4
ATOM 4654 C CA . LEU A 1 66 ? 1.733 -7.807 -1.443 1.00 0.00 64 LEU A CA 4
ATOM 4655 C C . LEU A 1 66 ? 0.879 -8.931 -0.863 1.00 0.00 64 LEU A C 4
ATOM 4656 O O . LEU A 1 66 ? 1.384 -9.833 -0.224 1.00 0.00 64 LEU A O 4
ATOM 4672 N N . GLU A 1 67 ? -0.400 -8.897 -1.072 1.00 0.00 65 GLU A N 4
ATOM 4673 C CA . GLU A 1 67 ? -1.258 -9.969 -0.527 1.00 0.00 65 GLU A CA 4
ATOM 4674 C C . GLU A 1 67 ? -0.723 -11.306 -1.012 1.00 0.00 65 GLU A C 4
ATOM 4675 O O . GLU A 1 67 ? -0.935 -12.341 -0.412 1.00 0.00 65 GLU A O 4
ATOM 4687 N N . LYS A 1 68 ? -0.035 -11.279 -2.111 1.00 0.00 66 LYS A N 4
ATOM 4688 C CA . LYS A 1 68 ? 0.521 -12.531 -2.679 1.00 0.00 66 LYS A CA 4
ATOM 4689 C C . LYS A 1 68 ? 1.954 -12.738 -2.186 1.00 0.00 66 LYS A C 4
ATOM 4690 O O . LYS A 1 68 ? 2.316 -13.807 -1.736 1.00 0.00 66 LYS A O 4
ATOM 4709 N N . TYR A 1 69 ? 2.771 -11.727 -2.261 1.00 0.00 67 TYR A N 4
ATOM 4710 C CA . TYR A 1 69 ? 4.180 -11.875 -1.790 1.00 0.00 67 TYR A CA 4
ATOM 4711 C C . TYR A 1 69 ? 4.664 -10.561 -1.174 1.00 0.00 67 TYR A C 4
ATOM 4712 O O . TYR A 1 69 ? 5.183 -9.707 -1.865 1.00 0.00 67 TYR A O 4
ATOM 4730 N N . PRO A 1 70 ? 4.489 -10.446 0.117 1.00 0.00 68 PRO A N 4
ATOM 4731 C CA . PRO A 1 70 ? 4.910 -9.255 0.871 1.00 0.00 68 PRO A CA 4
ATOM 4732 C C . PRO A 1 70 ? 6.420 -9.300 1.110 1.00 0.00 68 PRO A C 4
ATOM 4733 O O . PRO A 1 70 ? 7.200 -8.779 0.337 1.00 0.00 68 PRO A O 4
ATOM 4744 N N . ASP A 1 71 ? 6.837 -9.929 2.172 1.00 0.00 69 ASP A N 4
ATOM 4745 C CA . ASP A 1 71 ? 8.285 -10.021 2.464 1.00 0.00 69 ASP A CA 4
ATOM 4746 C C . ASP A 1 71 ? 8.847 -11.306 1.853 1.00 0.00 69 ASP A C 4
ATOM 4747 O O . ASP A 1 71 ? 9.422 -12.130 2.536 1.00 0.00 69 ASP A O 4
ATOM 4756 N N . TYR A 1 72 ? 8.679 -11.491 0.572 1.00 0.00 70 TYR A N 4
ATOM 4757 C CA . TYR A 1 72 ? 9.195 -12.724 -0.072 1.00 0.00 70 TYR A CA 4
ATOM 4758 C C . TYR A 1 72 ? 10.720 -12.783 0.101 1.00 0.00 70 TYR A C 4
ATOM 4759 O O . TYR A 1 72 ? 11.453 -12.000 -0.469 1.00 0.00 70 TYR A O 4
ATOM 4777 N N . PRO A 1 3 ? 11.035 -10.119 -6.867 1.00 0.00 1 PRO A N 5
ATOM 4778 C CA . PRO A 1 3 ? 10.440 -11.018 -5.828 1.00 0.00 1 PRO A CA 5
ATOM 4779 C C . PRO A 1 3 ? 8.913 -10.879 -5.839 1.00 0.00 1 PRO A C 5
ATOM 4780 O O . PRO A 1 3 ? 8.338 -10.336 -6.762 1.00 0.00 1 PRO A O 5
ATOM 4791 N N . HIS A 1 4 ? 8.253 -11.367 -4.823 1.00 0.00 2 HIS A N 5
ATOM 4792 C CA . HIS A 1 4 ? 6.763 -11.264 -4.776 1.00 0.00 2 HIS A CA 5
ATOM 4793 C C . HIS A 1 4 ? 6.350 -10.467 -3.540 1.00 0.00 2 HIS A C 5
ATOM 4794 O O . HIS A 1 4 ? 5.883 -11.019 -2.562 1.00 0.00 2 HIS A O 5
ATOM 4808 N N . ILE A 1 5 ? 6.526 -9.175 -3.566 1.00 0.00 3 ILE A N 5
ATOM 4809 C CA . ILE A 1 5 ? 6.154 -8.351 -2.392 1.00 0.00 3 ILE A CA 5
ATOM 4810 C C . ILE A 1 5 ? 5.190 -7.249 -2.820 1.00 0.00 3 ILE A C 5
ATOM 4811 O O . ILE A 1 5 ? 4.842 -7.126 -3.978 1.00 0.00 3 ILE A O 5
ATOM 4827 N N . LYS A 1 6 ? 4.765 -6.438 -1.894 1.00 0.00 4 LYS A N 5
ATOM 4828 C CA . LYS A 1 6 ? 3.838 -5.334 -2.247 1.00 0.00 4 LYS A CA 5
ATOM 4829 C C . LYS A 1 6 ? 4.662 -4.136 -2.718 1.00 0.00 4 LYS A C 5
ATOM 4830 O O . LYS A 1 6 ? 4.913 -3.211 -1.973 1.00 0.00 4 LYS A O 5
ATOM 4849 N N . ARG A 1 7 ? 5.097 -4.153 -3.946 1.00 0.00 5 ARG A N 5
ATOM 4850 C CA . ARG A 1 7 ? 5.917 -3.019 -4.455 1.00 0.00 5 ARG A CA 5
ATOM 4851 C C . ARG A 1 7 ? 5.078 -1.738 -4.446 1.00 0.00 5 ARG A C 5
ATOM 4852 O O . ARG A 1 7 ? 3.868 -1.788 -4.545 1.00 0.00 5 ARG A O 5
ATOM 4873 N N . PRO A 1 8 ? 5.756 -0.627 -4.312 1.00 0.00 6 PRO A N 5
ATOM 4874 C CA . PRO A 1 8 ? 5.118 0.698 -4.268 1.00 0.00 6 PRO A CA 5
ATOM 4875 C C . PRO A 1 8 ? 4.736 1.167 -5.672 1.00 0.00 6 PRO A C 5
ATOM 4876 O O . PRO A 1 8 ? 5.375 2.028 -6.245 1.00 0.00 6 PRO A O 5
ATOM 4887 N N . MET A 1 9 ? 3.685 0.629 -6.219 1.00 0.00 7 MET A N 5
ATOM 4888 C CA . MET A 1 9 ? 3.243 1.060 -7.559 1.00 0.00 7 MET A CA 5
ATOM 4889 C C . MET A 1 9 ? 2.008 1.922 -7.364 1.00 0.00 7 MET A C 5
ATOM 4890 O O . MET A 1 9 ? 1.540 2.099 -6.257 1.00 0.00 7 MET A O 5
ATOM 4904 N N . ASN A 1 10 ? 1.475 2.471 -8.402 1.00 0.00 8 ASN A N 5
ATOM 4905 C CA . ASN A 1 10 ? 0.281 3.323 -8.222 1.00 0.00 8 ASN A CA 5
ATOM 4906 C C . ASN A 1 10 ? -0.146 3.847 -9.588 1.00 0.00 8 ASN A C 5
ATOM 4907 O O . ASN A 1 10 ? 0.485 3.570 -10.584 1.00 0.00 8 ASN A O 5
ATOM 4918 N N . ALA A 1 11 ? -1.201 4.595 -9.650 1.00 0.00 9 ALA A N 5
ATOM 4919 C CA . ALA A 1 11 ? -1.652 5.116 -10.956 1.00 0.00 9 ALA A CA 5
ATOM 4920 C C . ALA A 1 11 ? -0.465 5.738 -11.654 1.00 0.00 9 ALA A C 5
ATOM 4921 O O . ALA A 1 11 ? -0.350 5.707 -12.852 1.00 0.00 9 ALA A O 5
ATOM 4928 N N . PHE A 1 12 ? 0.422 6.304 -10.904 1.00 0.00 10 PHE A N 5
ATOM 4929 C CA . PHE A 1 12 ? 1.604 6.934 -11.514 1.00 0.00 10 PHE A CA 5
ATOM 4930 C C . PHE A 1 12 ? 2.543 5.869 -12.060 1.00 0.00 10 PHE A C 5
ATOM 4931 O O . PHE A 1 12 ? 2.757 5.762 -13.243 1.00 0.00 10 PHE A O 5
ATOM 4948 N N . MET A 1 13 ? 3.085 5.053 -11.218 1.00 0.00 11 MET A N 5
ATOM 4949 C CA . MET A 1 13 ? 3.974 3.993 -11.737 1.00 0.00 11 MET A CA 5
ATOM 4950 C C . MET A 1 13 ? 3.134 3.155 -12.682 1.00 0.00 11 MET A C 5
ATOM 4951 O O . MET A 1 13 ? 3.631 2.432 -13.516 1.00 0.00 11 MET A O 5
ATOM 4965 N N . VAL A 1 14 ? 1.843 3.266 -12.551 1.00 0.00 12 VAL A N 5
ATOM 4966 C CA . VAL A 1 14 ? 0.934 2.497 -13.415 1.00 0.00 12 VAL A CA 5
ATOM 4967 C C . VAL A 1 14 ? 0.790 3.201 -14.746 1.00 0.00 12 VAL A C 5
ATOM 4968 O O . VAL A 1 14 ? 0.893 2.603 -15.800 1.00 0.00 12 VAL A O 5
ATOM 4981 N N . TRP A 1 15 ? 0.540 4.465 -14.705 1.00 0.00 13 TRP A N 5
ATOM 4982 C CA . TRP A 1 15 ? 0.373 5.214 -15.971 1.00 0.00 13 TRP A CA 5
ATOM 4983 C C . TRP A 1 15 ? 1.750 5.540 -16.528 1.00 0.00 13 TRP A C 5
ATOM 4984 O O . TRP A 1 15 ? 1.941 5.730 -17.712 1.00 0.00 13 TRP A O 5
ATOM 5005 N N . ALA A 1 16 ? 2.697 5.619 -15.658 1.00 0.00 14 ALA A N 5
ATOM 5006 C CA . ALA A 1 16 ? 4.075 5.950 -16.063 1.00 0.00 14 ALA A CA 5
ATOM 5007 C C . ALA A 1 16 ? 4.710 4.772 -16.810 1.00 0.00 14 ALA A C 5
ATOM 5008 O O . ALA A 1 16 ? 5.590 4.959 -17.623 1.00 0.00 14 ALA A O 5
ATOM 5015 N N . LYS A 1 17 ? 4.278 3.560 -16.562 1.00 0.00 15 LYS A N 5
ATOM 5016 C CA . LYS A 1 17 ? 4.873 2.419 -17.290 1.00 0.00 15 LYS A CA 5
ATOM 5017 C C . LYS A 1 17 ? 4.553 2.572 -18.766 1.00 0.00 15 LYS A C 5
ATOM 5018 O O . LYS A 1 17 ? 5.320 2.195 -19.628 1.00 0.00 15 LYS A O 5
ATOM 5037 N N . ASP A 1 18 ? 3.425 3.148 -19.057 1.00 0.00 16 ASP A N 5
ATOM 5038 C CA . ASP A 1 18 ? 3.051 3.359 -20.471 1.00 0.00 16 ASP A CA 5
ATOM 5039 C C . ASP A 1 18 ? 3.631 4.696 -20.894 1.00 0.00 16 ASP A C 5
ATOM 5040 O O . ASP A 1 18 ? 4.125 4.862 -21.990 1.00 0.00 16 ASP A O 5
ATOM 5049 N N . GLU A 1 19 ? 3.595 5.640 -20.005 1.00 0.00 17 GLU A N 5
ATOM 5050 C CA . GLU A 1 19 ? 4.163 6.969 -20.292 1.00 0.00 17 GLU A CA 5
ATOM 5051 C C . GLU A 1 19 ? 5.664 6.822 -20.499 1.00 0.00 17 GLU A C 5
ATOM 5052 O O . GLU A 1 19 ? 6.262 7.470 -21.335 1.00 0.00 17 GLU A O 5
ATOM 5064 N N . ARG A 1 20 ? 6.267 5.950 -19.747 1.00 0.00 18 ARG A N 5
ATOM 5065 C CA . ARG A 1 20 ? 7.728 5.716 -19.894 1.00 0.00 18 ARG A CA 5
ATOM 5066 C C . ARG A 1 20 ? 7.923 4.856 -21.125 1.00 0.00 18 ARG A C 5
ATOM 5067 O O . ARG A 1 20 ? 8.857 5.022 -21.876 1.00 0.00 18 ARG A O 5
ATOM 5088 N N . ARG A 1 21 ? 7.008 3.965 -21.357 1.00 0.00 19 ARG A N 5
ATOM 5089 C CA . ARG A 1 21 ? 7.086 3.117 -22.558 1.00 0.00 19 ARG A CA 5
ATOM 5090 C C . ARG A 1 21 ? 6.870 4.031 -23.752 1.00 0.00 19 ARG A C 5
ATOM 5091 O O . ARG A 1 21 ? 7.507 3.913 -24.782 1.00 0.00 19 ARG A O 5
ATOM 5112 N N . LYS A 1 22 ? 5.965 4.958 -23.599 1.00 0.00 20 LYS A N 5
ATOM 5113 C CA . LYS A 1 22 ? 5.674 5.911 -24.690 1.00 0.00 20 LYS A CA 5
ATOM 5114 C C . LYS A 1 22 ? 6.843 6.877 -24.857 1.00 0.00 20 LYS A C 5
ATOM 5115 O O . LYS A 1 22 ? 7.034 7.457 -25.907 1.00 0.00 20 LYS A O 5
ATOM 5134 N N . ILE A 1 23 ? 7.625 7.060 -23.832 1.00 0.00 21 ILE A N 5
ATOM 5135 C CA . ILE A 1 23 ? 8.779 7.989 -23.943 1.00 0.00 21 ILE A CA 5
ATOM 5136 C C . ILE A 1 23 ? 10.037 7.187 -24.259 1.00 0.00 21 ILE A C 5
ATOM 5137 O O . ILE A 1 23 ? 10.860 7.584 -25.058 1.00 0.00 21 ILE A O 5
ATOM 5153 N N . LEU A 1 24 ? 10.178 6.056 -23.646 1.00 0.00 22 LEU A N 5
ATOM 5154 C CA . LEU A 1 24 ? 11.358 5.209 -23.909 1.00 0.00 22 LEU A CA 5
ATOM 5155 C C . LEU A 1 24 ? 11.531 5.047 -25.403 1.00 0.00 22 LEU A C 5
ATOM 5156 O O . LEU A 1 24 ? 12.629 4.968 -25.917 1.00 0.00 22 LEU A O 5
ATOM 5172 N N . GLN A 1 25 ? 10.445 5.016 -26.107 1.00 0.00 23 GLN A N 5
ATOM 5173 C CA . GLN A 1 25 ? 10.529 4.881 -27.573 1.00 0.00 23 GLN A CA 5
ATOM 5174 C C . GLN A 1 25 ? 11.201 6.133 -28.078 1.00 0.00 23 GLN A C 5
ATOM 5175 O O . GLN A 1 25 ? 12.023 6.131 -28.975 1.00 0.00 23 GLN A O 5
ATOM 5189 N N . ALA A 1 26 ? 10.840 7.199 -27.456 1.00 0.00 24 ALA A N 5
ATOM 5190 C CA . ALA A 1 26 ? 11.411 8.518 -27.800 1.00 0.00 24 ALA A CA 5
ATOM 5191 C C . ALA A 1 26 ? 12.784 8.638 -27.144 1.00 0.00 24 ALA A C 5
ATOM 5192 O O . ALA A 1 26 ? 13.585 9.485 -27.491 1.00 0.00 24 ALA A O 5
ATOM 5199 N N . PHE A 1 27 ? 13.061 7.782 -26.199 1.00 0.00 25 PHE A N 5
ATOM 5200 C CA . PHE A 1 27 ? 14.369 7.813 -25.513 1.00 0.00 25 PHE A CA 5
ATOM 5201 C C . PHE A 1 27 ? 14.654 6.418 -24.946 1.00 0.00 25 PHE A C 5
ATOM 5202 O O . PHE A 1 27 ? 14.558 6.197 -23.755 1.00 0.00 25 PHE A O 5
ATOM 5219 N N . PRO A 1 28 ? 15.000 5.522 -25.835 1.00 0.00 26 PRO A N 5
ATOM 5220 C CA . PRO A 1 28 ? 15.320 4.121 -25.493 1.00 0.00 26 PRO A CA 5
ATOM 5221 C C . PRO A 1 28 ? 16.608 4.036 -24.677 1.00 0.00 26 PRO A C 5
ATOM 5222 O O . PRO A 1 28 ? 16.979 2.986 -24.190 1.00 0.00 26 PRO A O 5
ATOM 5233 N N . ASP A 1 29 ? 17.272 5.138 -24.493 1.00 0.00 27 ASP A N 5
ATOM 5234 C CA . ASP A 1 29 ? 18.509 5.136 -23.676 1.00 0.00 27 ASP A CA 5
ATOM 5235 C C . ASP A 1 29 ? 18.134 5.678 -22.307 1.00 0.00 27 ASP A C 5
ATOM 5236 O O . ASP A 1 29 ? 18.620 5.238 -21.283 1.00 0.00 27 ASP A O 5
ATOM 5245 N N . MET A 1 30 ? 17.227 6.614 -22.294 1.00 0.00 28 MET A N 5
ATOM 5246 C CA . MET A 1 30 ? 16.753 7.181 -21.016 1.00 0.00 28 MET A CA 5
ATOM 5247 C C . MET A 1 30 ? 16.083 6.065 -20.251 1.00 0.00 28 MET A C 5
ATOM 5248 O O . MET A 1 30 ? 14.922 5.766 -20.436 1.00 0.00 28 MET A O 5
ATOM 5262 N N . HIS A 1 31 ? 16.830 5.413 -19.442 1.00 0.00 29 HIS A N 5
ATOM 5263 C CA . HIS A 1 31 ? 16.280 4.264 -18.691 1.00 0.00 29 HIS A CA 5
ATOM 5264 C C . HIS A 1 31 ? 15.469 4.723 -17.469 1.00 0.00 29 HIS A C 5
ATOM 5265 O O . HIS A 1 31 ? 15.063 5.864 -17.370 1.00 0.00 29 HIS A O 5
ATOM 5279 N N . ASN A 1 32 ? 15.210 3.820 -16.558 1.00 0.00 30 ASN A N 5
ATOM 5280 C CA . ASN A 1 32 ? 14.397 4.157 -15.346 1.00 0.00 30 ASN A CA 5
ATOM 5281 C C . ASN A 1 32 ? 15.019 5.314 -14.559 1.00 0.00 30 ASN A C 5
ATOM 5282 O O . ASN A 1 32 ? 14.450 6.383 -14.467 1.00 0.00 30 ASN A O 5
ATOM 5293 N N . SER A 1 33 ? 16.167 5.099 -13.968 1.00 0.00 31 SER A N 5
ATOM 5294 C CA . SER A 1 33 ? 16.817 6.174 -13.161 1.00 0.00 31 SER A CA 5
ATOM 5295 C C . SER A 1 33 ? 16.623 7.536 -13.827 1.00 0.00 31 SER A C 5
ATOM 5296 O O . SER A 1 33 ? 16.601 8.558 -13.172 1.00 0.00 31 SER A O 5
ATOM 5304 N N . ASN A 1 34 ? 16.483 7.563 -15.122 1.00 0.00 32 ASN A N 5
ATOM 5305 C CA . ASN A 1 34 ? 16.294 8.862 -15.818 1.00 0.00 32 ASN A CA 5
ATOM 5306 C C . ASN A 1 34 ? 14.817 9.056 -16.156 1.00 0.00 32 ASN A C 5
ATOM 5307 O O . ASN A 1 34 ? 14.214 10.045 -15.793 1.00 0.00 32 ASN A O 5
ATOM 5318 N N . ILE A 1 35 ? 14.221 8.125 -16.841 1.00 0.00 33 ILE A N 5
ATOM 5319 C CA . ILE A 1 35 ? 12.780 8.275 -17.184 1.00 0.00 33 ILE A CA 5
ATOM 5320 C C . ILE A 1 35 ? 11.998 8.561 -15.907 1.00 0.00 33 ILE A C 5
ATOM 5321 O O . ILE A 1 35 ? 10.928 9.136 -15.930 1.00 0.00 33 ILE A O 5
ATOM 5337 N N . SER A 1 36 ? 12.533 8.159 -14.792 1.00 0.00 34 SER A N 5
ATOM 5338 C CA . SER A 1 36 ? 11.842 8.396 -13.500 1.00 0.00 34 SER A CA 5
ATOM 5339 C C . SER A 1 36 ? 11.536 9.881 -13.346 1.00 0.00 34 SER A C 5
ATOM 5340 O O . SER A 1 36 ? 10.442 10.264 -12.980 1.00 0.00 34 SER A O 5
ATOM 5348 N N . LYS A 1 37 ? 12.489 10.728 -13.628 1.00 0.00 35 LYS A N 5
ATOM 5349 C CA . LYS A 1 37 ? 12.230 12.177 -13.501 1.00 0.00 35 LYS A CA 5
ATOM 5350 C C . LYS A 1 37 ? 11.286 12.573 -14.624 1.00 0.00 35 LYS A C 5
ATOM 5351 O O . LYS A 1 37 ? 10.547 13.532 -14.535 1.00 0.00 35 LYS A O 5
ATOM 5370 N N . ILE A 1 38 ? 11.297 11.811 -15.679 1.00 0.00 36 ILE A N 5
ATOM 5371 C CA . ILE A 1 38 ? 10.402 12.100 -16.821 1.00 0.00 36 ILE A CA 5
ATOM 5372 C C . ILE A 1 38 ? 8.971 11.767 -16.411 1.00 0.00 36 ILE A C 5
ATOM 5373 O O . ILE A 1 38 ? 8.078 12.586 -16.480 1.00 0.00 36 ILE A O 5
ATOM 5389 N N . LEU A 1 39 ? 8.756 10.561 -15.980 1.00 0.00 37 LEU A N 5
ATOM 5390 C CA . LEU A 1 39 ? 7.400 10.145 -15.554 1.00 0.00 37 LEU A CA 5
ATOM 5391 C C . LEU A 1 39 ? 6.933 11.028 -14.413 1.00 0.00 37 LEU A C 5
ATOM 5392 O O . LEU A 1 39 ? 5.900 11.662 -14.476 1.00 0.00 37 LEU A O 5
ATOM 5408 N N . GLY A 1 40 ? 7.700 11.071 -13.365 1.00 0.00 38 GLY A N 5
ATOM 5409 C CA . GLY A 1 40 ? 7.322 11.914 -12.199 1.00 0.00 38 GLY A CA 5
ATOM 5410 C C . GLY A 1 40 ? 7.214 13.365 -12.656 1.00 0.00 38 GLY A C 5
ATOM 5411 O O . GLY A 1 40 ? 6.685 14.213 -11.960 1.00 0.00 38 GLY A O 5
ATOM 5415 N N . SER A 1 41 ? 7.678 13.651 -13.840 1.00 0.00 39 SER A N 5
ATOM 5416 C CA . SER A 1 41 ? 7.584 15.023 -14.363 1.00 0.00 39 SER A CA 5
ATOM 5417 C C . SER A 1 41 ? 6.449 15.040 -15.363 1.00 0.00 39 SER A C 5
ATOM 5418 O O . SER A 1 41 ? 5.904 16.072 -15.701 1.00 0.00 39 SER A O 5
ATOM 5426 N N . ARG A 1 42 ? 6.066 13.879 -15.814 1.00 0.00 40 ARG A N 5
ATOM 5427 C CA . ARG A 1 42 ? 4.956 13.780 -16.753 1.00 0.00 40 ARG A CA 5
ATOM 5428 C C . ARG A 1 42 ? 3.706 13.683 -15.908 1.00 0.00 40 ARG A C 5
ATOM 5429 O O . ARG A 1 42 ? 2.674 14.254 -16.197 1.00 0.00 40 ARG A O 5
ATOM 5450 N N . TRP A 1 43 ? 3.839 12.975 -14.826 1.00 0.00 41 TRP A N 5
ATOM 5451 C CA . TRP A 1 43 ? 2.735 12.818 -13.872 1.00 0.00 41 TRP A CA 5
ATOM 5452 C C . TRP A 1 43 ? 2.362 14.178 -13.305 1.00 0.00 41 TRP A C 5
ATOM 5453 O O . TRP A 1 43 ? 1.232 14.613 -13.387 1.00 0.00 41 TRP A O 5
ATOM 5474 N N . LYS A 1 44 ? 3.313 14.865 -12.743 1.00 0.00 42 LYS A N 5
ATOM 5475 C CA . LYS A 1 44 ? 3.007 16.203 -12.196 1.00 0.00 42 LYS A CA 5
ATOM 5476 C C . LYS A 1 44 ? 2.469 17.023 -13.355 1.00 0.00 42 LYS A C 5
ATOM 5477 O O . LYS A 1 44 ? 1.738 17.979 -13.190 1.00 0.00 42 LYS A O 5
ATOM 5496 N N . ALA A 1 45 ? 2.844 16.627 -14.539 1.00 0.00 43 ALA A N 5
ATOM 5497 C CA . ALA A 1 45 ? 2.399 17.327 -15.750 1.00 0.00 43 ALA A CA 5
ATOM 5498 C C . ALA A 1 45 ? 1.048 16.763 -16.204 1.00 0.00 43 ALA A C 5
ATOM 5499 O O . ALA A 1 45 ? 0.465 17.219 -17.168 1.00 0.00 43 ALA A O 5
ATOM 5506 N N . MET A 1 46 ? 0.545 15.771 -15.517 1.00 0.00 44 MET A N 5
ATOM 5507 C CA . MET A 1 46 ? -0.762 15.176 -15.904 1.00 0.00 44 MET A CA 5
ATOM 5508 C C . MET A 1 46 ? -1.887 16.045 -15.369 1.00 0.00 44 MET A C 5
ATOM 5509 O O . MET A 1 46 ? -1.665 17.110 -14.827 1.00 0.00 44 MET A O 5
ATOM 5523 N N . THR A 1 47 ? -3.096 15.592 -15.502 1.00 0.00 45 THR A N 5
ATOM 5524 C CA . THR A 1 47 ? -4.235 16.374 -14.989 1.00 0.00 45 THR A CA 5
ATOM 5525 C C . THR A 1 47 ? -5.038 15.464 -14.082 1.00 0.00 45 THR A C 5
ATOM 5526 O O . THR A 1 47 ? -5.838 14.697 -14.542 1.00 0.00 45 THR A O 5
ATOM 5537 N N . ASN A 1 48 ? -4.787 15.536 -12.805 1.00 0.00 46 ASN A N 5
ATOM 5538 C CA . ASN A 1 48 ? -5.496 14.671 -11.802 1.00 0.00 46 ASN A CA 5
ATOM 5539 C C . ASN A 1 48 ? -6.810 14.101 -12.360 1.00 0.00 46 ASN A C 5
ATOM 5540 O O . ASN A 1 48 ? -7.093 12.926 -12.224 1.00 0.00 46 ASN A O 5
ATOM 5551 N N . LEU A 1 49 ? -7.613 14.920 -12.977 1.00 0.00 47 LEU A N 5
ATOM 5552 C CA . LEU A 1 49 ? -8.909 14.426 -13.531 1.00 0.00 47 LEU A CA 5
ATOM 5553 C C . LEU A 1 49 ? -8.657 13.315 -14.558 1.00 0.00 47 LEU A C 5
ATOM 5554 O O . LEU A 1 49 ? -9.451 12.411 -14.713 1.00 0.00 47 LEU A O 5
ATOM 5570 N N . GLU A 1 50 ? -7.562 13.380 -15.259 1.00 0.00 48 GLU A N 5
ATOM 5571 C CA . GLU A 1 50 ? -7.247 12.342 -16.280 1.00 0.00 48 GLU A CA 5
ATOM 5572 C C . GLU A 1 50 ? -6.728 11.076 -15.596 1.00 0.00 48 GLU A C 5
ATOM 5573 O O . GLU A 1 50 ? -6.463 10.078 -16.235 1.00 0.00 48 GLU A O 5
ATOM 5585 N N . LYS A 1 51 ? -6.574 11.108 -14.302 1.00 0.00 49 LYS A N 5
ATOM 5586 C CA . LYS A 1 51 ? -6.062 9.908 -13.583 1.00 0.00 49 LYS A CA 5
ATOM 5587 C C . LYS A 1 51 ? -7.217 8.945 -13.282 1.00 0.00 49 LYS A C 5
ATOM 5588 O O . LYS A 1 51 ? -7.094 8.058 -12.464 1.00 0.00 49 LYS A O 5
ATOM 5607 N N . GLN A 1 52 ? -8.339 9.118 -13.929 1.00 0.00 50 GLN A N 5
ATOM 5608 C CA . GLN A 1 52 ? -9.505 8.219 -13.674 1.00 0.00 50 GLN A CA 5
ATOM 5609 C C . GLN A 1 52 ? -9.179 6.756 -14.021 1.00 0.00 50 GLN A C 5
ATOM 5610 O O . GLN A 1 52 ? -9.495 5.865 -13.257 1.00 0.00 50 GLN A O 5
ATOM 5624 N N . PRO A 1 53 ? -8.597 6.543 -15.177 1.00 0.00 51 PRO A N 5
ATOM 5625 C CA . PRO A 1 53 ? -8.271 5.184 -15.660 1.00 0.00 51 PRO A CA 5
ATOM 5626 C C . PRO A 1 53 ? -7.016 4.624 -14.996 1.00 0.00 51 PRO A C 5
ATOM 5627 O O . PRO A 1 53 ? -7.009 3.507 -14.516 1.00 0.00 51 PRO A O 5
ATOM 5638 N N . TYR A 1 54 ? -5.957 5.379 -14.952 1.00 0.00 52 TYR A N 5
ATOM 5639 C CA . TYR A 1 54 ? -4.726 4.862 -14.303 1.00 0.00 52 TYR A CA 5
ATOM 5640 C C . TYR A 1 54 ? -5.034 4.640 -12.836 1.00 0.00 52 TYR A C 5
ATOM 5641 O O . TYR A 1 54 ? -4.291 4.000 -12.118 1.00 0.00 52 TYR A O 5
ATOM 5659 N N . TYR A 1 55 ? -6.137 5.165 -12.380 1.00 0.00 53 TYR A N 5
ATOM 5660 C CA . TYR A 1 55 ? -6.496 4.978 -10.961 1.00 0.00 53 TYR A CA 5
ATOM 5661 C C . TYR A 1 55 ? -7.173 3.620 -10.794 1.00 0.00 53 TYR A C 5
ATOM 5662 O O . TYR A 1 55 ? -6.805 2.827 -9.953 1.00 0.00 53 TYR A O 5
ATOM 5680 N N . GLU A 1 56 ? -8.152 3.340 -11.603 1.00 0.00 54 GLU A N 5
ATOM 5681 C CA . GLU A 1 56 ? -8.842 2.028 -11.504 1.00 0.00 54 GLU A CA 5
ATOM 5682 C C . GLU A 1 56 ? -7.875 0.921 -11.913 1.00 0.00 54 GLU A C 5
ATOM 5683 O O . GLU A 1 56 ? -7.877 -0.159 -11.358 1.00 0.00 54 GLU A O 5
ATOM 5695 N N . GLU A 1 57 ? -7.042 1.186 -12.880 1.00 0.00 55 GLU A N 5
ATOM 5696 C CA . GLU A 1 57 ? -6.068 0.154 -13.326 1.00 0.00 55 GLU A CA 5
ATOM 5697 C C . GLU A 1 57 ? -5.190 -0.257 -12.145 1.00 0.00 55 GLU A C 5
ATOM 5698 O O . GLU A 1 57 ? -4.556 -1.295 -12.159 1.00 0.00 55 GLU A O 5
ATOM 5710 N N . GLN A 1 58 ? -5.156 0.543 -11.113 1.00 0.00 56 GLN A N 5
ATOM 5711 C CA . GLN A 1 58 ? -4.329 0.189 -9.930 1.00 0.00 56 GLN A CA 5
ATOM 5712 C C . GLN A 1 58 ? -5.117 -0.796 -9.078 1.00 0.00 56 GLN A C 5
ATOM 5713 O O . GLN A 1 58 ? -4.650 -1.858 -8.719 1.00 0.00 56 GLN A O 5
ATOM 5727 N N . ALA A 1 59 ? -6.314 -0.432 -8.760 1.00 0.00 57 ALA A N 5
ATOM 5728 C CA . ALA A 1 59 ? -7.175 -1.313 -7.934 1.00 0.00 57 ALA A CA 5
ATOM 5729 C C . ALA A 1 59 ? -7.275 -2.689 -8.594 1.00 0.00 57 ALA A C 5
ATOM 5730 O O . ALA A 1 59 ? -7.475 -3.691 -7.935 1.00 0.00 57 ALA A O 5
ATOM 5737 N N . ARG A 1 60 ? -7.138 -2.751 -9.891 1.00 0.00 58 ARG A N 5
ATOM 5738 C CA . ARG A 1 60 ? -7.226 -4.066 -10.586 1.00 0.00 58 ARG A CA 5
ATOM 5739 C C . ARG A 1 60 ? -5.993 -4.897 -10.242 1.00 0.00 58 ARG A C 5
ATOM 5740 O O . ARG A 1 60 ? -6.084 -5.966 -9.671 1.00 0.00 58 ARG A O 5
ATOM 5761 N N . LEU A 1 61 ? -4.840 -4.407 -10.592 1.00 0.00 59 LEU A N 5
ATOM 5762 C CA . LEU A 1 61 ? -3.583 -5.147 -10.300 1.00 0.00 59 LEU A CA 5
ATOM 5763 C C . LEU A 1 61 ? -3.415 -5.311 -8.788 1.00 0.00 59 LEU A C 5
ATOM 5764 O O . LEU A 1 61 ? -2.597 -6.084 -8.329 1.00 0.00 59 LEU A O 5
ATOM 5780 N N . SER A 1 62 ? -4.185 -4.602 -8.009 1.00 0.00 60 SER A N 5
ATOM 5781 C CA . SER A 1 62 ? -4.066 -4.734 -6.531 1.00 0.00 60 SER A CA 5
ATOM 5782 C C . SER A 1 62 ? -4.807 -5.993 -6.095 1.00 0.00 60 SER A C 5
ATOM 5783 O O . SER A 1 62 ? -4.429 -6.665 -5.154 1.00 0.00 60 SER A O 5
ATOM 5791 N N . LYS A 1 63 ? -5.866 -6.310 -6.781 1.00 0.00 61 LYS A N 5
ATOM 5792 C CA . LYS A 1 63 ? -6.659 -7.517 -6.438 1.00 0.00 61 LYS A CA 5
ATOM 5793 C C . LYS A 1 63 ? -5.893 -8.772 -6.853 1.00 0.00 61 LYS A C 5
ATOM 5794 O O . LYS A 1 63 ? -5.682 -9.675 -6.068 1.00 0.00 61 LYS A O 5
ATOM 5813 N N . GLN A 1 64 ? -5.473 -8.832 -8.084 1.00 0.00 62 GLN A N 5
ATOM 5814 C CA . GLN A 1 64 ? -4.720 -10.027 -8.560 1.00 0.00 62 GLN A CA 5
ATOM 5815 C C . GLN A 1 64 ? -3.391 -10.125 -7.806 1.00 0.00 62 GLN A C 5
ATOM 5816 O O . GLN A 1 64 ? -2.810 -11.185 -7.689 1.00 0.00 62 GLN A O 5
ATOM 5830 N N . HIS A 1 65 ? -2.908 -9.028 -7.288 1.00 0.00 63 HIS A N 5
ATOM 5831 C CA . HIS A 1 65 ? -1.621 -9.060 -6.537 1.00 0.00 63 HIS A CA 5
ATOM 5832 C C . HIS A 1 65 ? -1.797 -9.877 -5.264 1.00 0.00 63 HIS A C 5
ATOM 5833 O O . HIS A 1 65 ? -1.191 -10.911 -5.085 1.00 0.00 63 HIS A O 5
ATOM 5847 N N . LEU A 1 66 ? -2.622 -9.420 -4.375 1.00 0.00 64 LEU A N 5
ATOM 5848 C CA . LEU A 1 66 ? -2.834 -10.172 -3.113 1.00 0.00 64 LEU A CA 5
ATOM 5849 C C . LEU A 1 66 ? -3.070 -11.645 -3.438 1.00 0.00 64 LEU A C 5
ATOM 5850 O O . LEU A 1 66 ? -2.649 -12.526 -2.714 1.00 0.00 64 LEU A O 5
ATOM 5866 N N . GLU A 1 67 ? -3.732 -11.921 -4.526 1.00 0.00 65 GLU A N 5
ATOM 5867 C CA . GLU A 1 67 ? -3.988 -13.332 -4.901 1.00 0.00 65 GLU A CA 5
ATOM 5868 C C . GLU A 1 67 ? -2.656 -14.028 -5.187 1.00 0.00 65 GLU A C 5
ATOM 5869 O O . GLU A 1 67 ? -2.579 -15.239 -5.261 1.00 0.00 65 GLU A O 5
ATOM 5881 N N . LYS A 1 68 ? -1.604 -13.271 -5.345 1.00 0.00 66 LYS A N 5
ATOM 5882 C CA . LYS A 1 68 ? -0.276 -13.886 -5.621 1.00 0.00 66 LYS A CA 5
ATOM 5883 C C . LYS A 1 68 ? 0.352 -14.321 -4.299 1.00 0.00 66 LYS A C 5
ATOM 5884 O O . LYS A 1 68 ? 1.046 -15.316 -4.225 1.00 0.00 66 LYS A O 5
ATOM 5903 N N . TYR A 1 69 ? 0.101 -13.587 -3.251 1.00 0.00 67 TYR A N 5
ATOM 5904 C CA . TYR A 1 69 ? 0.669 -13.962 -1.926 1.00 0.00 67 TYR A CA 5
ATOM 5905 C C . TYR A 1 69 ? -0.217 -13.391 -0.806 1.00 0.00 67 TYR A C 5
ATOM 5906 O O . TYR A 1 69 ? 0.140 -12.442 -0.139 1.00 0.00 67 TYR A O 5
ATOM 5924 N N . PRO A 1 70 ? -1.358 -14.007 -0.631 1.00 0.00 68 PRO A N 5
ATOM 5925 C CA . PRO A 1 70 ? -2.328 -13.602 0.402 1.00 0.00 68 PRO A CA 5
ATOM 5926 C C . PRO A 1 70 ? -1.856 -14.084 1.767 1.00 0.00 68 PRO A C 5
ATOM 5927 O O . PRO A 1 70 ? -1.512 -13.309 2.637 1.00 0.00 68 PRO A O 5
ATOM 5938 N N . ASP A 1 71 ? -1.824 -15.369 1.944 1.00 0.00 69 ASP A N 5
ATOM 5939 C CA . ASP A 1 71 ? -1.362 -15.943 3.229 1.00 0.00 69 ASP A CA 5
ATOM 5940 C C . ASP A 1 71 ? 0.155 -15.785 3.307 1.00 0.00 69 ASP A C 5
ATOM 5941 O O . ASP A 1 71 ? 0.889 -16.746 3.426 1.00 0.00 69 ASP A O 5
ATOM 5950 N N . TYR A 1 72 ? 0.626 -14.574 3.216 1.00 0.00 70 TYR A N 5
ATOM 5951 C CA . TYR A 1 72 ? 2.088 -14.333 3.254 1.00 0.00 70 TYR A CA 5
ATOM 5952 C C . TYR A 1 72 ? 2.680 -14.820 4.577 1.00 0.00 70 TYR A C 5
ATOM 5953 O O . TYR A 1 72 ? 2.980 -14.043 5.462 1.00 0.00 70 TYR A O 5
ATOM 5971 N N . PRO A 1 3 ? 4.932 -13.483 0.005 1.00 0.00 1 PRO A N 6
ATOM 5972 C CA . PRO A 1 3 ? 5.572 -14.512 -0.870 1.00 0.00 1 PRO A CA 6
ATOM 5973 C C . PRO A 1 3 ? 5.933 -13.890 -2.220 1.00 0.00 1 PRO A C 6
ATOM 5974 O O . PRO A 1 3 ? 7.035 -14.042 -2.709 1.00 0.00 1 PRO A O 6
ATOM 5985 N N . HIS A 1 4 ? 5.014 -13.191 -2.827 1.00 0.00 2 HIS A N 6
ATOM 5986 C CA . HIS A 1 4 ? 5.310 -12.560 -4.145 1.00 0.00 2 HIS A CA 6
ATOM 5987 C C . HIS A 1 4 ? 4.192 -11.580 -4.506 1.00 0.00 2 HIS A C 6
ATOM 5988 O O . HIS A 1 4 ? 3.669 -11.596 -5.602 1.00 0.00 2 HIS A O 6
ATOM 6002 N N . ILE A 1 5 ? 3.827 -10.726 -3.592 1.00 0.00 3 ILE A N 6
ATOM 6003 C CA . ILE A 1 5 ? 2.753 -9.743 -3.874 1.00 0.00 3 ILE A CA 6
ATOM 6004 C C . ILE A 1 5 ? 3.363 -8.345 -3.938 1.00 0.00 3 ILE A C 6
ATOM 6005 O O . ILE A 1 5 ? 2.926 -7.432 -3.265 1.00 0.00 3 ILE A O 6
ATOM 6021 N N . LYS A 1 6 ? 4.376 -8.172 -4.736 1.00 0.00 4 LYS A N 6
ATOM 6022 C CA . LYS A 1 6 ? 5.024 -6.837 -4.838 1.00 0.00 4 LYS A CA 6
ATOM 6023 C C . LYS A 1 6 ? 4.075 -5.858 -5.530 1.00 0.00 4 LYS A C 6
ATOM 6024 O O . LYS A 1 6 ? 4.122 -5.682 -6.732 1.00 0.00 4 LYS A O 6
ATOM 6043 N N . ARG A 1 7 ? 3.212 -5.218 -4.787 1.00 0.00 5 ARG A N 6
ATOM 6044 C CA . ARG A 1 7 ? 2.272 -4.255 -5.427 1.00 0.00 5 ARG A CA 6
ATOM 6045 C C . ARG A 1 7 ? 2.530 -2.794 -4.988 1.00 0.00 5 ARG A C 6
ATOM 6046 O O . ARG A 1 7 ? 1.587 -2.037 -4.870 1.00 0.00 5 ARG A O 6
ATOM 6067 N N . PRO A 1 8 ? 3.779 -2.407 -4.785 1.00 0.00 6 PRO A N 6
ATOM 6068 C CA . PRO A 1 8 ? 4.103 -1.018 -4.400 1.00 0.00 6 PRO A CA 6
ATOM 6069 C C . PRO A 1 8 ? 4.072 -0.117 -5.638 1.00 0.00 6 PRO A C 6
ATOM 6070 O O . PRO A 1 8 ? 4.979 0.655 -5.882 1.00 0.00 6 PRO A O 6
ATOM 6081 N N . MET A 1 9 ? 3.030 -0.204 -6.411 1.00 0.00 7 MET A N 6
ATOM 6082 C CA . MET A 1 9 ? 2.914 0.640 -7.620 1.00 0.00 7 MET A CA 6
ATOM 6083 C C . MET A 1 9 ? 1.833 1.671 -7.359 1.00 0.00 7 MET A C 6
ATOM 6084 O O . MET A 1 9 ? 1.473 1.924 -6.228 1.00 0.00 7 MET A O 6
ATOM 6098 N N . ASN A 1 10 ? 1.301 2.267 -8.376 1.00 0.00 8 ASN A N 6
ATOM 6099 C CA . ASN A 1 10 ? 0.246 3.266 -8.137 1.00 0.00 8 ASN A CA 6
ATOM 6100 C C . ASN A 1 10 ? -0.198 3.852 -9.479 1.00 0.00 8 ASN A C 6
ATOM 6101 O O . ASN A 1 10 ? 0.322 3.502 -10.518 1.00 0.00 8 ASN A O 6
ATOM 6112 N N . ALA A 1 11 ? -1.152 4.727 -9.466 1.00 0.00 9 ALA A N 6
ATOM 6113 C CA . ALA A 1 11 ? -1.638 5.316 -10.736 1.00 0.00 9 ALA A CA 6
ATOM 6114 C C . ALA A 1 11 ? -0.455 5.882 -11.490 1.00 0.00 9 ALA A C 6
ATOM 6115 O O . ALA A 1 11 ? -0.405 5.865 -12.699 1.00 0.00 9 ALA A O 6
ATOM 6122 N N . PHE A 1 12 ? 0.497 6.388 -10.775 1.00 0.00 10 PHE A N 6
ATOM 6123 C CA . PHE A 1 12 ? 1.683 6.969 -11.424 1.00 0.00 10 PHE A CA 6
ATOM 6124 C C . PHE A 1 12 ? 2.530 5.866 -12.030 1.00 0.00 10 PHE A C 6
ATOM 6125 O O . PHE A 1 12 ? 2.749 5.824 -13.214 1.00 0.00 10 PHE A O 6
ATOM 6142 N N . MET A 1 13 ? 2.988 4.956 -11.232 1.00 0.00 11 MET A N 6
ATOM 6143 C CA . MET A 1 13 ? 3.788 3.851 -11.796 1.00 0.00 11 MET A CA 6
ATOM 6144 C C . MET A 1 13 ? 2.869 3.094 -12.743 1.00 0.00 11 MET A C 6
ATOM 6145 O O . MET A 1 13 ? 3.299 2.341 -13.592 1.00 0.00 11 MET A O 6
ATOM 6159 N N . VAL A 1 14 ? 1.587 3.315 -12.606 1.00 0.00 12 VAL A N 6
ATOM 6160 C CA . VAL A 1 14 ? 0.615 2.639 -13.486 1.00 0.00 12 VAL A CA 6
ATOM 6161 C C . VAL A 1 14 ? 0.514 3.417 -14.776 1.00 0.00 12 VAL A C 6
ATOM 6162 O O . VAL A 1 14 ? 0.525 2.870 -15.861 1.00 0.00 12 VAL A O 6
ATOM 6175 N N . TRP A 1 15 ? 0.408 4.694 -14.656 1.00 0.00 13 TRP A N 6
ATOM 6176 C CA . TRP A 1 15 ? 0.296 5.536 -15.869 1.00 0.00 13 TRP A CA 6
ATOM 6177 C C . TRP A 1 15 ? 1.689 5.748 -16.460 1.00 0.00 13 TRP A C 6
ATOM 6178 O O . TRP A 1 15 ? 1.870 5.874 -17.654 1.00 0.00 13 TRP A O 6
ATOM 6199 N N . ALA A 1 16 ? 2.657 5.810 -15.608 1.00 0.00 14 ALA A N 6
ATOM 6200 C CA . ALA A 1 16 ? 4.053 6.040 -16.040 1.00 0.00 14 ALA A CA 6
ATOM 6201 C C . ALA A 1 16 ? 4.625 4.801 -16.739 1.00 0.00 14 ALA A C 6
ATOM 6202 O O . ALA A 1 16 ? 5.558 4.900 -17.510 1.00 0.00 14 ALA A O 6
ATOM 6209 N N . LYS A 1 17 ? 4.092 3.632 -16.485 1.00 0.00 15 LYS A N 6
ATOM 6210 C CA . LYS A 1 17 ? 4.637 2.426 -17.151 1.00 0.00 15 LYS A CA 6
ATOM 6211 C C . LYS A 1 17 ? 4.383 2.532 -18.643 1.00 0.00 15 LYS A C 6
ATOM 6212 O O . LYS A 1 17 ? 5.155 2.060 -19.454 1.00 0.00 15 LYS A O 6
ATOM 6231 N N . ASP A 1 18 ? 3.318 3.175 -19.014 1.00 0.00 16 ASP A N 6
ATOM 6232 C CA . ASP A 1 18 ? 3.033 3.339 -20.455 1.00 0.00 16 ASP A CA 6
ATOM 6233 C C . ASP A 1 18 ? 3.638 4.667 -20.882 1.00 0.00 16 ASP A C 6
ATOM 6234 O O . ASP A 1 18 ? 4.104 4.836 -21.991 1.00 0.00 16 ASP A O 6
ATOM 6243 N N . GLU A 1 19 ? 3.651 5.599 -19.977 1.00 0.00 17 GLU A N 6
ATOM 6244 C CA . GLU A 1 19 ? 4.240 6.922 -20.260 1.00 0.00 17 GLU A CA 6
ATOM 6245 C C . GLU A 1 19 ? 5.748 6.763 -20.414 1.00 0.00 17 GLU A C 6
ATOM 6246 O O . GLU A 1 19 ? 6.382 7.436 -21.196 1.00 0.00 17 GLU A O 6
ATOM 6258 N N . ARG A 1 20 ? 6.319 5.858 -19.674 1.00 0.00 18 ARG A N 6
ATOM 6259 C CA . ARG A 1 20 ? 7.785 5.620 -19.777 1.00 0.00 18 ARG A CA 6
ATOM 6260 C C . ARG A 1 20 ? 8.025 4.780 -21.016 1.00 0.00 18 ARG A C 6
ATOM 6261 O O . ARG A 1 20 ? 8.980 4.963 -21.744 1.00 0.00 18 ARG A O 6
ATOM 6282 N N . ARG A 1 21 ? 7.129 3.875 -21.271 1.00 0.00 19 ARG A N 6
ATOM 6283 C CA . ARG A 1 21 ? 7.241 3.028 -22.466 1.00 0.00 19 ARG A CA 6
ATOM 6284 C C . ARG A 1 21 ? 7.017 3.908 -23.680 1.00 0.00 19 ARG A C 6
ATOM 6285 O O . ARG A 1 21 ? 7.702 3.806 -24.680 1.00 0.00 19 ARG A O 6
ATOM 6306 N N . LYS A 1 22 ? 6.046 4.775 -23.598 1.00 0.00 20 LYS A N 6
ATOM 6307 C CA . LYS A 1 22 ? 5.765 5.657 -24.751 1.00 0.00 20 LYS A CA 6
ATOM 6308 C C . LYS A 1 22 ? 6.852 6.725 -24.868 1.00 0.00 20 LYS A C 6
ATOM 6309 O O . LYS A 1 22 ? 6.998 7.363 -25.891 1.00 0.00 20 LYS A O 6
ATOM 6328 N N . ILE A 1 23 ? 7.624 6.916 -23.835 1.00 0.00 21 ILE A N 6
ATOM 6329 C CA . ILE A 1 23 ? 8.715 7.925 -23.900 1.00 0.00 21 ILE A CA 6
ATOM 6330 C C . ILE A 1 23 ? 10.022 7.214 -24.231 1.00 0.00 21 ILE A C 6
ATOM 6331 O O . ILE A 1 23 ? 10.781 7.641 -25.076 1.00 0.00 21 ILE A O 6
ATOM 6347 N N . LEU A 1 24 ? 10.281 6.129 -23.574 1.00 0.00 22 LEU A N 6
ATOM 6348 C CA . LEU A 1 24 ? 11.523 5.378 -23.846 1.00 0.00 22 LEU A CA 6
ATOM 6349 C C . LEU A 1 24 ? 11.655 5.154 -25.336 1.00 0.00 22 LEU A C 6
ATOM 6350 O O . LEU A 1 24 ? 12.738 5.087 -25.883 1.00 0.00 22 LEU A O 6
ATOM 6366 N N . GLN A 1 25 ? 10.551 5.056 -25.995 1.00 0.00 23 GLN A N 6
ATOM 6367 C CA . GLN A 1 25 ? 10.579 4.856 -27.456 1.00 0.00 23 GLN A CA 6
ATOM 6368 C C . GLN A 1 25 ? 11.206 6.092 -28.052 1.00 0.00 23 GLN A C 6
ATOM 6369 O O . GLN A 1 25 ? 11.961 6.060 -29.003 1.00 0.00 23 GLN A O 6
ATOM 6383 N N . ALA A 1 26 ? 10.876 7.180 -27.452 1.00 0.00 24 ALA A N 6
ATOM 6384 C CA . ALA A 1 26 ? 11.403 8.491 -27.887 1.00 0.00 24 ALA A CA 6
ATOM 6385 C C . ALA A 1 26 ? 12.739 8.750 -27.186 1.00 0.00 24 ALA A C 6
ATOM 6386 O O . ALA A 1 26 ? 13.436 9.701 -27.482 1.00 0.00 24 ALA A O 6
ATOM 6393 N N . PHE A 1 27 ? 13.100 7.901 -26.261 1.00 0.00 25 PHE A N 6
ATOM 6394 C CA . PHE A 1 27 ? 14.380 8.071 -25.536 1.00 0.00 25 PHE A CA 6
ATOM 6395 C C . PHE A 1 27 ? 14.814 6.704 -24.994 1.00 0.00 25 PHE A C 6
ATOM 6396 O O . PHE A 1 27 ? 14.735 6.451 -23.807 1.00 0.00 25 PHE A O 6
ATOM 6413 N N . PRO A 1 28 ? 15.255 5.864 -25.895 1.00 0.00 26 PRO A N 6
ATOM 6414 C CA . PRO A 1 28 ? 15.714 4.497 -25.571 1.00 0.00 26 PRO A CA 6
ATOM 6415 C C . PRO A 1 28 ? 17.009 4.521 -24.756 1.00 0.00 26 PRO A C 6
ATOM 6416 O O . PRO A 1 28 ? 17.493 3.497 -24.315 1.00 0.00 26 PRO A O 6
ATOM 6427 N N . ASP A 1 29 ? 17.555 5.679 -24.517 1.00 0.00 27 ASP A N 6
ATOM 6428 C CA . ASP A 1 29 ? 18.788 5.763 -23.693 1.00 0.00 27 ASP A CA 6
ATOM 6429 C C . ASP A 1 29 ? 18.365 6.246 -22.314 1.00 0.00 27 ASP A C 6
ATOM 6430 O O . ASP A 1 29 ? 18.929 5.882 -21.301 1.00 0.00 27 ASP A O 6
ATOM 6439 N N . MET A 1 30 ? 17.329 7.037 -22.285 1.00 0.00 28 MET A N 6
ATOM 6440 C CA . MET A 1 30 ? 16.789 7.534 -21.005 1.00 0.00 28 MET A CA 6
ATOM 6441 C C . MET A 1 30 ? 16.322 6.326 -20.222 1.00 0.00 28 MET A C 6
ATOM 6442 O O . MET A 1 30 ? 15.223 5.840 -20.393 1.00 0.00 28 MET A O 6
ATOM 6456 N N . HIS A 1 31 ? 17.167 5.810 -19.405 1.00 0.00 29 HIS A N 6
ATOM 6457 C CA . HIS A 1 31 ? 16.801 4.598 -18.644 1.00 0.00 29 HIS A CA 6
ATOM 6458 C C . HIS A 1 31 ? 15.894 4.951 -17.458 1.00 0.00 29 HIS A C 6
ATOM 6459 O O . HIS A 1 31 ? 15.271 5.993 -17.426 1.00 0.00 29 HIS A O 6
ATOM 6473 N N . ASN A 1 32 ? 15.795 4.069 -16.498 1.00 0.00 30 ASN A N 6
ATOM 6474 C CA . ASN A 1 32 ? 14.905 4.317 -15.324 1.00 0.00 30 ASN A CA 6
ATOM 6475 C C . ASN A 1 32 ? 15.306 5.596 -14.580 1.00 0.00 30 ASN A C 6
ATOM 6476 O O . ASN A 1 32 ? 14.616 6.595 -14.637 1.00 0.00 30 ASN A O 6
ATOM 6487 N N . SER A 1 33 ? 16.396 5.560 -13.862 1.00 0.00 31 SER A N 6
ATOM 6488 C CA . SER A 1 33 ? 16.835 6.756 -13.082 1.00 0.00 31 SER A CA 6
ATOM 6489 C C . SER A 1 33 ? 16.559 8.051 -13.856 1.00 0.00 31 SER A C 6
ATOM 6490 O O . SER A 1 33 ? 16.376 9.100 -13.270 1.00 0.00 31 SER A O 6
ATOM 6498 N N . ASN A 1 34 ? 16.525 7.999 -15.159 1.00 0.00 32 ASN A N 6
ATOM 6499 C CA . ASN A 1 34 ? 16.262 9.240 -15.937 1.00 0.00 32 ASN A CA 6
ATOM 6500 C C . ASN A 1 34 ? 14.781 9.306 -16.311 1.00 0.00 32 ASN A C 6
ATOM 6501 O O . ASN A 1 34 ? 14.102 10.271 -16.020 1.00 0.00 32 ASN A O 6
ATOM 6512 N N . ILE A 1 35 ? 14.272 8.288 -16.946 1.00 0.00 33 ILE A N 6
ATOM 6513 C CA . ILE A 1 35 ? 12.830 8.298 -17.327 1.00 0.00 33 ILE A CA 6
ATOM 6514 C C . ILE A 1 35 ? 11.989 8.539 -16.078 1.00 0.00 33 ILE A C 6
ATOM 6515 O O . ILE A 1 35 ? 10.945 9.157 -16.124 1.00 0.00 33 ILE A O 6
ATOM 6531 N N . SER A 1 36 ? 12.448 8.062 -14.958 1.00 0.00 34 SER A N 6
ATOM 6532 C CA . SER A 1 36 ? 11.693 8.269 -13.697 1.00 0.00 34 SER A CA 6
ATOM 6533 C C . SER A 1 36 ? 11.460 9.761 -13.499 1.00 0.00 34 SER A C 6
ATOM 6534 O O . SER A 1 36 ? 10.374 10.198 -13.175 1.00 0.00 34 SER A O 6
ATOM 6542 N N . LYS A 1 37 ? 12.477 10.552 -13.708 1.00 0.00 35 LYS A N 6
ATOM 6543 C CA . LYS A 1 37 ? 12.318 12.010 -13.550 1.00 0.00 35 LYS A CA 6
ATOM 6544 C C . LYS A 1 37 ? 11.384 12.481 -14.650 1.00 0.00 35 LYS A C 6
ATOM 6545 O O . LYS A 1 37 ? 10.675 13.456 -14.517 1.00 0.00 35 LYS A O 6
ATOM 6564 N N . ILE A 1 38 ? 11.373 11.761 -15.734 1.00 0.00 36 ILE A N 6
ATOM 6565 C CA . ILE A 1 38 ? 10.483 12.124 -16.857 1.00 0.00 36 ILE A CA 6
ATOM 6566 C C . ILE A 1 38 ? 9.053 11.779 -16.455 1.00 0.00 36 ILE A C 6
ATOM 6567 O O . ILE A 1 38 ? 8.161 12.598 -16.502 1.00 0.00 36 ILE A O 6
ATOM 6583 N N . LEU A 1 39 ? 8.849 10.563 -16.046 1.00 0.00 37 LEU A N 6
ATOM 6584 C CA . LEU A 1 39 ? 7.500 10.128 -15.617 1.00 0.00 37 LEU A CA 6
ATOM 6585 C C . LEU A 1 39 ? 7.029 11.003 -14.472 1.00 0.00 37 LEU A C 6
ATOM 6586 O O . LEU A 1 39 ? 6.010 11.649 -14.538 1.00 0.00 37 LEU A O 6
ATOM 6602 N N . GLY A 1 40 ? 7.780 11.012 -13.408 1.00 0.00 38 GLY A N 6
ATOM 6603 C CA . GLY A 1 40 ? 7.399 11.833 -12.227 1.00 0.00 38 GLY A CA 6
ATOM 6604 C C . GLY A 1 40 ? 7.245 13.286 -12.660 1.00 0.00 38 GLY A C 6
ATOM 6605 O O . GLY A 1 40 ? 6.659 14.097 -11.967 1.00 0.00 38 GLY A O 6
ATOM 6609 N N . SER A 1 41 ? 7.740 13.615 -13.819 1.00 0.00 39 SER A N 6
ATOM 6610 C CA . SER A 1 41 ? 7.605 14.999 -14.310 1.00 0.00 39 SER A CA 6
ATOM 6611 C C . SER A 1 41 ? 6.486 15.009 -15.331 1.00 0.00 39 SER A C 6
ATOM 6612 O O . SER A 1 41 ? 5.891 16.028 -15.624 1.00 0.00 39 SER A O 6
ATOM 6620 N N . ARG A 1 42 ? 6.165 13.857 -15.843 1.00 0.00 40 ARG A N 6
ATOM 6621 C CA . ARG A 1 42 ? 5.069 13.749 -16.801 1.00 0.00 40 ARG A CA 6
ATOM 6622 C C . ARG A 1 42 ? 3.813 13.559 -15.972 1.00 0.00 40 ARG A C 6
ATOM 6623 O O . ARG A 1 42 ? 2.720 13.942 -16.336 1.00 0.00 40 ARG A O 6
ATOM 6644 N N . TRP A 1 43 ? 4.008 12.973 -14.828 1.00 0.00 41 TRP A N 6
ATOM 6645 C CA . TRP A 1 43 ? 2.916 12.728 -13.881 1.00 0.00 41 TRP A CA 6
ATOM 6646 C C . TRP A 1 43 ? 2.404 14.041 -13.316 1.00 0.00 41 TRP A C 6
ATOM 6647 O O . TRP A 1 43 ? 1.257 14.403 -13.486 1.00 0.00 41 TRP A O 6
ATOM 6668 N N . LYS A 1 44 ? 3.254 14.758 -12.638 1.00 0.00 42 LYS A N 6
ATOM 6669 C CA . LYS A 1 44 ? 2.817 16.044 -12.059 1.00 0.00 42 LYS A CA 6
ATOM 6670 C C . LYS A 1 44 ? 2.397 16.937 -13.214 1.00 0.00 42 LYS A C 6
ATOM 6671 O O . LYS A 1 44 ? 1.674 17.901 -13.054 1.00 0.00 42 LYS A O 6
ATOM 6690 N N . ALA A 1 45 ? 2.856 16.602 -14.388 1.00 0.00 43 ALA A N 6
ATOM 6691 C CA . ALA A 1 45 ? 2.513 17.386 -15.582 1.00 0.00 43 ALA A CA 6
ATOM 6692 C C . ALA A 1 45 ? 1.101 17.015 -16.049 1.00 0.00 43 ALA A C 6
ATOM 6693 O O . ALA A 1 45 ? 0.566 17.601 -16.968 1.00 0.00 43 ALA A O 6
ATOM 6700 N N . MET A 1 46 ? 0.492 16.046 -15.415 1.00 0.00 44 MET A N 6
ATOM 6701 C CA . MET A 1 46 ? -0.880 15.639 -15.810 1.00 0.00 44 MET A CA 6
ATOM 6702 C C . MET A 1 46 ? -1.867 16.688 -15.302 1.00 0.00 44 MET A C 6
ATOM 6703 O O . MET A 1 46 ? -1.584 17.869 -15.321 1.00 0.00 44 MET A O 6
ATOM 6717 N N . THR A 1 47 ? -3.022 16.285 -14.853 1.00 0.00 45 THR A N 6
ATOM 6718 C CA . THR A 1 47 ? -3.996 17.294 -14.365 1.00 0.00 45 THR A CA 6
ATOM 6719 C C . THR A 1 47 ? -4.620 16.828 -13.054 1.00 0.00 45 THR A C 6
ATOM 6720 O O . THR A 1 47 ? -4.317 17.324 -11.987 1.00 0.00 45 THR A O 6
ATOM 6731 N N . ASN A 1 48 ? -5.498 15.879 -13.142 1.00 0.00 46 ASN A N 6
ATOM 6732 C CA . ASN A 1 48 ? -6.183 15.348 -11.932 1.00 0.00 46 ASN A CA 6
ATOM 6733 C C . ASN A 1 48 ? -7.304 14.446 -12.420 1.00 0.00 46 ASN A C 6
ATOM 6734 O O . ASN A 1 48 ? -7.458 13.321 -11.984 1.00 0.00 46 ASN A O 6
ATOM 6745 N N . LEU A 1 49 ? -8.059 14.924 -13.367 1.00 0.00 47 LEU A N 6
ATOM 6746 C CA . LEU A 1 49 ? -9.140 14.092 -13.942 1.00 0.00 47 LEU A CA 6
ATOM 6747 C C . LEU A 1 49 ? -8.465 12.996 -14.756 1.00 0.00 47 LEU A C 6
ATOM 6748 O O . LEU A 1 49 ? -8.967 11.900 -14.899 1.00 0.00 47 LEU A O 6
ATOM 6764 N N . GLU A 1 50 ? -7.299 13.294 -15.270 1.00 0.00 48 GLU A N 6
ATOM 6765 C CA . GLU A 1 50 ? -6.544 12.287 -16.057 1.00 0.00 48 GLU A CA 6
ATOM 6766 C C . GLU A 1 50 ? -5.959 11.257 -15.091 1.00 0.00 48 GLU A C 6
ATOM 6767 O O . GLU A 1 50 ? -5.528 10.192 -15.484 1.00 0.00 48 GLU A O 6
ATOM 6779 N N . LYS A 1 51 ? -5.943 11.577 -13.821 1.00 0.00 49 LYS A N 6
ATOM 6780 C CA . LYS A 1 51 ? -5.397 10.630 -12.806 1.00 0.00 49 LYS A CA 6
ATOM 6781 C C . LYS A 1 51 ? -6.495 9.655 -12.359 1.00 0.00 49 LYS A C 6
ATOM 6782 O O . LYS A 1 51 ? -6.220 8.598 -11.827 1.00 0.00 49 LYS A O 6
ATOM 6801 N N . GLN A 1 52 ? -7.736 10.014 -12.561 1.00 0.00 50 GLN A N 6
ATOM 6802 C CA . GLN A 1 52 ? -8.862 9.128 -12.140 1.00 0.00 50 GLN A CA 6
ATOM 6803 C C . GLN A 1 52 ? -8.846 7.760 -12.868 1.00 0.00 50 GLN A C 6
ATOM 6804 O O . GLN A 1 52 ? -9.203 6.765 -12.269 1.00 0.00 50 GLN A O 6
ATOM 6818 N N . PRO A 1 53 ? -8.452 7.724 -14.130 1.00 0.00 51 PRO A N 6
ATOM 6819 C CA . PRO A 1 53 ? -8.425 6.459 -14.893 1.00 0.00 51 PRO A CA 6
ATOM 6820 C C . PRO A 1 53 ? -7.229 5.605 -14.481 1.00 0.00 51 PRO A C 6
ATOM 6821 O O . PRO A 1 53 ? -7.378 4.465 -14.087 1.00 0.00 51 PRO A O 6
ATOM 6832 N N . TYR A 1 54 ? -6.044 6.149 -14.530 1.00 0.00 52 TYR A N 6
ATOM 6833 C CA . TYR A 1 54 ? -4.862 5.360 -14.097 1.00 0.00 52 TYR A CA 6
ATOM 6834 C C . TYR A 1 54 ? -5.031 5.059 -12.616 1.00 0.00 52 TYR A C 6
ATOM 6835 O O . TYR A 1 54 ? -4.338 4.239 -12.046 1.00 0.00 52 TYR A O 6
ATOM 6853 N N . TYR A 1 55 ? -5.961 5.726 -11.991 1.00 0.00 53 TYR A N 6
ATOM 6854 C CA . TYR A 1 55 ? -6.198 5.495 -10.553 1.00 0.00 53 TYR A CA 6
ATOM 6855 C C . TYR A 1 55 ? -6.943 4.176 -10.374 1.00 0.00 53 TYR A C 6
ATOM 6856 O O . TYR A 1 55 ? -6.463 3.259 -9.739 1.00 0.00 53 TYR A O 6
ATOM 6874 N N . GLU A 1 56 ? -8.114 4.075 -10.932 1.00 0.00 54 GLU A N 6
ATOM 6875 C CA . GLU A 1 56 ? -8.893 2.815 -10.801 1.00 0.00 54 GLU A CA 6
ATOM 6876 C C . GLU A 1 56 ? -8.184 1.697 -11.565 1.00 0.00 54 GLU A C 6
ATOM 6877 O O . GLU A 1 56 ? -8.239 0.544 -11.186 1.00 0.00 54 GLU A O 6
ATOM 6889 N N . GLU A 1 57 ? -7.510 2.026 -12.632 1.00 0.00 55 GLU A N 6
ATOM 6890 C CA . GLU A 1 57 ? -6.792 0.980 -13.403 1.00 0.00 55 GLU A CA 6
ATOM 6891 C C . GLU A 1 57 ? -5.644 0.443 -12.557 1.00 0.00 55 GLU A C 6
ATOM 6892 O O . GLU A 1 57 ? -5.095 -0.607 -12.825 1.00 0.00 55 GLU A O 6
ATOM 6904 N N . GLN A 1 58 ? -5.290 1.149 -11.523 1.00 0.00 56 GLN A N 6
ATOM 6905 C CA . GLN A 1 58 ? -4.196 0.671 -10.644 1.00 0.00 56 GLN A CA 6
ATOM 6906 C C . GLN A 1 58 ? -4.794 -0.271 -9.613 1.00 0.00 56 GLN A C 6
ATOM 6907 O O . GLN A 1 58 ? -4.424 -1.419 -9.499 1.00 0.00 56 GLN A O 6
ATOM 6921 N N . ALA A 1 59 ? -5.733 0.210 -8.866 1.00 0.00 57 ALA A N 6
ATOM 6922 C CA . ALA A 1 59 ? -6.380 -0.651 -7.853 1.00 0.00 57 ALA A CA 6
ATOM 6923 C C . ALA A 1 59 ? -6.875 -1.926 -8.538 1.00 0.00 57 ALA A C 6
ATOM 6924 O O . ALA A 1 59 ? -7.033 -2.957 -7.915 1.00 0.00 57 ALA A O 6
ATOM 6931 N N . ARG A 1 60 ? -7.114 -1.863 -9.824 1.00 0.00 58 ARG A N 6
ATOM 6932 C CA . ARG A 1 60 ? -7.588 -3.070 -10.553 1.00 0.00 58 ARG A CA 6
ATOM 6933 C C . ARG A 1 60 ? -6.450 -4.086 -10.637 1.00 0.00 58 ARG A C 6
ATOM 6934 O O . ARG A 1 60 ? -6.534 -5.179 -10.113 1.00 0.00 58 ARG A O 6
ATOM 6955 N N . LEU A 1 61 ? -5.384 -3.727 -11.297 1.00 0.00 59 LEU A N 6
ATOM 6956 C CA . LEU A 1 61 ? -4.233 -4.659 -11.423 1.00 0.00 59 LEU A CA 6
ATOM 6957 C C . LEU A 1 61 ? -3.783 -5.108 -10.031 1.00 0.00 59 LEU A C 6
ATOM 6958 O O . LEU A 1 61 ? -3.261 -6.191 -9.858 1.00 0.00 59 LEU A O 6
ATOM 6974 N N . SER A 1 62 ? -4.005 -4.300 -9.029 1.00 0.00 60 SER A N 6
ATOM 6975 C CA . SER A 1 62 ? -3.612 -4.709 -7.653 1.00 0.00 60 SER A CA 6
ATOM 6976 C C . SER A 1 62 ? -4.596 -5.780 -7.207 1.00 0.00 60 SER A C 6
ATOM 6977 O O . SER A 1 62 ? -4.233 -6.807 -6.660 1.00 0.00 60 SER A O 6
ATOM 6985 N N . LYS A 1 63 ? -5.846 -5.547 -7.477 1.00 0.00 61 LYS A N 6
ATOM 6986 C CA . LYS A 1 63 ? -6.892 -6.533 -7.124 1.00 0.00 61 LYS A CA 6
ATOM 6987 C C . LYS A 1 63 ? -6.721 -7.747 -8.034 1.00 0.00 61 LYS A C 6
ATOM 6988 O O . LYS A 1 63 ? -7.021 -8.866 -7.667 1.00 0.00 61 LYS A O 6
ATOM 7007 N N . GLN A 1 64 ? -6.224 -7.522 -9.222 1.00 0.00 62 GLN A N 6
ATOM 7008 C CA . GLN A 1 64 ? -6.007 -8.643 -10.177 1.00 0.00 62 GLN A CA 6
ATOM 7009 C C . GLN A 1 64 ? -4.813 -9.474 -9.705 1.00 0.00 62 GLN A C 6
ATOM 7010 O O . GLN A 1 64 ? -4.595 -10.579 -10.159 1.00 0.00 62 GLN A O 6
ATOM 7024 N N . HIS A 1 65 ? -4.037 -8.945 -8.800 1.00 0.00 63 HIS A N 6
ATOM 7025 C CA . HIS A 1 65 ? -2.857 -9.700 -8.300 1.00 0.00 63 HIS A CA 6
ATOM 7026 C C . HIS A 1 65 ? -3.295 -10.698 -7.230 1.00 0.00 63 HIS A C 6
ATOM 7027 O O . HIS A 1 65 ? -3.238 -11.893 -7.422 1.00 0.00 63 HIS A O 6
ATOM 7041 N N . LEU A 1 66 ? -3.726 -10.221 -6.100 1.00 0.00 64 LEU A N 6
ATOM 7042 C CA . LEU A 1 66 ? -4.152 -11.146 -5.019 1.00 0.00 64 LEU A CA 6
ATOM 7043 C C . LEU A 1 66 ? -5.035 -12.251 -5.586 1.00 0.00 64 LEU A C 6
ATOM 7044 O O . LEU A 1 66 ? -4.907 -13.405 -5.228 1.00 0.00 64 LEU A O 6
ATOM 7060 N N . GLU A 1 67 ? -5.926 -11.916 -6.467 1.00 0.00 65 GLU A N 6
ATOM 7061 C CA . GLU A 1 67 ? -6.807 -12.954 -7.054 1.00 0.00 65 GLU A CA 6
ATOM 7062 C C . GLU A 1 67 ? -5.948 -14.054 -7.657 1.00 0.00 65 GLU A C 6
ATOM 7063 O O . GLU A 1 67 ? -6.374 -15.179 -7.828 1.00 0.00 65 GLU A O 6
ATOM 7075 N N . LYS A 1 68 ? -4.743 -13.721 -7.994 1.00 0.00 66 LYS A N 6
ATOM 7076 C CA . LYS A 1 68 ? -3.830 -14.724 -8.610 1.00 0.00 66 LYS A CA 6
ATOM 7077 C C . LYS A 1 68 ? -3.414 -15.757 -7.565 1.00 0.00 66 LYS A C 6
ATOM 7078 O O . LYS A 1 68 ? -3.519 -16.947 -7.781 1.00 0.00 66 LYS A O 6
ATOM 7097 N N . TYR A 1 69 ? -2.944 -15.317 -6.433 1.00 0.00 67 TYR A N 6
ATOM 7098 C CA . TYR A 1 69 ? -2.528 -16.288 -5.384 1.00 0.00 67 TYR A CA 6
ATOM 7099 C C . TYR A 1 69 ? -3.140 -15.911 -4.031 1.00 0.00 67 TYR A C 6
ATOM 7100 O O . TYR A 1 69 ? -2.426 -15.731 -3.064 1.00 0.00 67 TYR A O 6
ATOM 7118 N N . PRO A 1 70 ? -4.445 -15.821 -3.994 1.00 0.00 68 PRO A N 6
ATOM 7119 C CA . PRO A 1 70 ? -5.178 -15.488 -2.761 1.00 0.00 68 PRO A CA 6
ATOM 7120 C C . PRO A 1 70 ? -5.309 -16.733 -1.890 1.00 0.00 68 PRO A C 6
ATOM 7121 O O . PRO A 1 70 ? -4.777 -16.815 -0.800 1.00 0.00 68 PRO A O 6
ATOM 7132 N N . ASP A 1 71 ? -6.027 -17.700 -2.378 1.00 0.00 69 ASP A N 6
ATOM 7133 C CA . ASP A 1 71 ? -6.230 -18.957 -1.622 1.00 0.00 69 ASP A CA 6
ATOM 7134 C C . ASP A 1 71 ? -5.131 -19.957 -1.984 1.00 0.00 69 ASP A C 6
ATOM 7135 O O . ASP A 1 71 ? -5.400 -21.038 -2.471 1.00 0.00 69 ASP A O 6
ATOM 7144 N N . TYR A 1 72 ? -3.897 -19.608 -1.759 1.00 0.00 70 TYR A N 6
ATOM 7145 C CA . TYR A 1 72 ? -2.788 -20.535 -2.099 1.00 0.00 70 TYR A CA 6
ATOM 7146 C C . TYR A 1 72 ? -2.926 -21.827 -1.288 1.00 0.00 70 TYR A C 6
ATOM 7147 O O . TYR A 1 72 ? -2.346 -22.842 -1.619 1.00 0.00 70 TYR A O 6
ATOM 7165 N N . PRO A 1 3 ? 6.819 -8.196 -7.007 1.00 0.00 1 PRO A N 7
ATOM 7166 C CA . PRO A 1 3 ? 6.942 -8.884 -8.329 1.00 0.00 1 PRO A CA 7
ATOM 7167 C C . PRO A 1 3 ? 5.708 -9.757 -8.568 1.00 0.00 1 PRO A C 7
ATOM 7168 O O . PRO A 1 3 ? 5.031 -9.629 -9.569 1.00 0.00 1 PRO A O 7
ATOM 7179 N N . HIS A 1 4 ? 5.406 -10.641 -7.655 1.00 0.00 2 HIS A N 7
ATOM 7180 C CA . HIS A 1 4 ? 4.210 -11.513 -7.836 1.00 0.00 2 HIS A CA 7
ATOM 7181 C C . HIS A 1 4 ? 3.338 -11.470 -6.579 1.00 0.00 2 HIS A C 7
ATOM 7182 O O . HIS A 1 4 ? 2.895 -12.485 -6.082 1.00 0.00 2 HIS A O 7
ATOM 7196 N N . ILE A 1 5 ? 3.086 -10.297 -6.070 1.00 0.00 3 ILE A N 7
ATOM 7197 C CA . ILE A 1 5 ? 2.238 -10.178 -4.849 1.00 0.00 3 ILE A CA 7
ATOM 7198 C C . ILE A 1 5 ? 0.977 -9.388 -5.199 1.00 0.00 3 ILE A C 7
ATOM 7199 O O . ILE A 1 5 ? 0.844 -8.873 -6.292 1.00 0.00 3 ILE A O 7
ATOM 7215 N N . LYS A 1 6 ? 0.049 -9.280 -4.286 1.00 0.00 4 LYS A N 7
ATOM 7216 C CA . LYS A 1 6 ? -1.196 -8.517 -4.590 1.00 0.00 4 LYS A CA 7
ATOM 7217 C C . LYS A 1 6 ? -1.006 -7.052 -4.205 1.00 0.00 4 LYS A C 7
ATOM 7218 O O . LYS A 1 6 ? -1.944 -6.349 -3.887 1.00 0.00 4 LYS A O 7
ATOM 7237 N N . ARG A 1 7 ? 0.206 -6.595 -4.251 1.00 0.00 5 ARG A N 7
ATOM 7238 C CA . ARG A 1 7 ? 0.495 -5.177 -3.910 1.00 0.00 5 ARG A CA 7
ATOM 7239 C C . ARG A 1 7 ? 1.057 -4.471 -5.149 1.00 0.00 5 ARG A C 7
ATOM 7240 O O . ARG A 1 7 ? 2.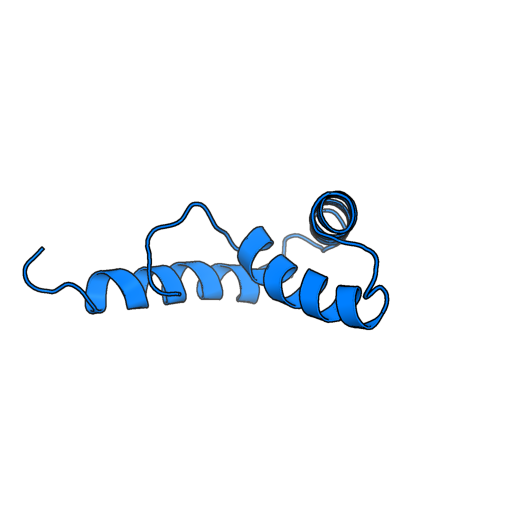181 -4.721 -5.537 1.00 0.00 5 ARG A O 7
ATOM 7261 N N . PRO A 1 8 ? 0.266 -3.614 -5.741 1.00 0.00 6 PRO A N 7
ATOM 7262 C CA . PRO A 1 8 ? 0.674 -2.873 -6.932 1.00 0.00 6 PRO A CA 7
ATOM 7263 C C . PRO A 1 8 ? 1.617 -1.752 -6.540 1.00 0.00 6 PRO A C 7
ATOM 7264 O O . PRO A 1 8 ? 2.171 -1.724 -5.460 1.00 0.00 6 PRO A O 7
ATOM 7275 N N . MET A 1 9 ? 1.777 -0.819 -7.411 1.00 0.00 7 MET A N 7
ATOM 7276 C CA . MET A 1 9 ? 2.640 0.329 -7.139 1.00 0.00 7 MET A CA 7
ATOM 7277 C C . MET A 1 9 ? 1.744 1.533 -6.973 1.00 0.00 7 MET A C 7
ATOM 7278 O O . MET A 1 9 ? 1.576 2.061 -5.893 1.00 0.00 7 MET A O 7
ATOM 7292 N N . ASN A 1 10 ? 1.164 1.972 -8.055 1.00 0.00 8 ASN A N 7
ATOM 7293 C CA . ASN A 1 10 ? 0.279 3.146 -7.981 1.00 0.00 8 ASN A CA 7
ATOM 7294 C C . ASN A 1 10 ? -0.204 3.519 -9.380 1.00 0.00 8 ASN A C 7
ATOM 7295 O O . ASN A 1 10 ? 0.248 2.977 -10.368 1.00 0.00 8 ASN A O 7
ATOM 7306 N N . ALA A 1 11 ? -1.098 4.457 -9.473 1.00 0.00 9 ALA A N 7
ATOM 7307 C CA . ALA A 1 11 ? -1.590 4.888 -10.811 1.00 0.00 9 ALA A CA 7
ATOM 7308 C C . ALA A 1 11 ? -0.422 5.499 -11.567 1.00 0.00 9 ALA A C 7
ATOM 7309 O O . ALA A 1 11 ? -0.397 5.554 -12.779 1.00 0.00 9 ALA A O 7
ATOM 7316 N N . PHE A 1 12 ? 0.546 5.956 -10.836 1.00 0.00 10 PHE A N 7
ATOM 7317 C CA . PHE A 1 12 ? 1.739 6.572 -11.445 1.00 0.00 10 PHE A CA 7
ATOM 7318 C C . PHE A 1 12 ? 2.560 5.517 -12.156 1.00 0.00 10 PHE A C 7
ATOM 7319 O O . PHE A 1 12 ? 2.694 5.531 -13.349 1.00 0.00 10 PHE A O 7
ATOM 7336 N N . MET A 1 13 ? 3.092 4.578 -11.437 1.00 0.00 11 MET A N 7
ATOM 7337 C CA . MET A 1 13 ? 3.876 3.517 -12.109 1.00 0.00 11 MET A CA 7
ATOM 7338 C C . MET A 1 13 ? 2.937 2.815 -13.077 1.00 0.00 11 MET A C 7
ATOM 7339 O O . MET A 1 13 ? 3.354 2.113 -13.977 1.00 0.00 11 MET A O 7
ATOM 7353 N N . VAL A 1 14 ? 1.658 3.022 -12.902 1.00 0.00 12 VAL A N 7
ATOM 7354 C CA . VAL A 1 14 ? 0.675 2.399 -13.803 1.00 0.00 12 VAL A CA 7
ATOM 7355 C C . VAL A 1 14 ? 0.580 3.245 -15.051 1.00 0.00 12 VAL A C 7
ATOM 7356 O O . VAL A 1 14 ? 0.613 2.761 -16.165 1.00 0.00 12 VAL A O 7
ATOM 7369 N N . TRP A 1 15 ? 0.448 4.512 -14.860 1.00 0.00 13 TRP A N 7
ATOM 7370 C CA . TRP A 1 15 ? 0.334 5.415 -16.026 1.00 0.00 13 TRP A CA 7
ATOM 7371 C C . TRP A 1 15 ? 1.729 5.678 -16.589 1.00 0.00 13 TRP A C 7
ATOM 7372 O O . TRP A 1 15 ? 1.930 5.783 -17.782 1.00 0.00 13 TRP A O 7
ATOM 7393 N N . ALA A 1 16 ? 2.679 5.787 -15.719 1.00 0.00 14 ALA A N 7
ATOM 7394 C CA . ALA A 1 16 ? 4.077 6.053 -16.128 1.00 0.00 14 ALA A CA 7
ATOM 7395 C C . ALA A 1 16 ? 4.693 4.810 -16.774 1.00 0.00 14 ALA A C 7
ATOM 7396 O O . ALA A 1 16 ? 5.639 4.908 -17.527 1.00 0.00 14 ALA A O 7
ATOM 7403 N N . LYS A 1 17 ? 4.179 3.638 -16.500 1.00 0.00 15 LYS A N 7
ATOM 7404 C CA . LYS A 1 17 ? 4.770 2.436 -17.129 1.00 0.00 15 LYS A CA 7
ATOM 7405 C C . LYS A 1 17 ? 4.489 2.503 -18.620 1.00 0.00 15 LYS A C 7
ATOM 7406 O O . LYS A 1 17 ? 5.260 2.041 -19.437 1.00 0.00 15 LYS A O 7
ATOM 7425 N N . ASP A 1 18 ? 3.398 3.112 -18.976 1.00 0.00 16 ASP A N 7
ATOM 7426 C CA . ASP A 1 18 ? 3.065 3.258 -20.409 1.00 0.00 16 ASP A CA 7
ATOM 7427 C C . ASP A 1 18 ? 3.611 4.603 -20.856 1.00 0.00 16 ASP A C 7
ATOM 7428 O O . ASP A 1 18 ? 4.092 4.766 -21.957 1.00 0.00 16 ASP A O 7
ATOM 7437 N N . GLU A 1 19 ? 3.562 5.561 -19.979 1.00 0.00 17 GLU A N 7
ATOM 7438 C CA . GLU A 1 19 ? 4.100 6.900 -20.293 1.00 0.00 17 GLU A CA 7
ATOM 7439 C C . GLU A 1 19 ? 5.612 6.783 -20.456 1.00 0.00 17 GLU A C 7
ATOM 7440 O O . GLU A 1 19 ? 6.212 7.410 -21.307 1.00 0.00 17 GLU A O 7
ATOM 7452 N N . ARG A 1 20 ? 6.224 5.955 -19.658 1.00 0.00 18 ARG A N 7
ATOM 7453 C CA . ARG A 1 20 ? 7.691 5.754 -19.776 1.00 0.00 18 ARG A CA 7
ATOM 7454 C C . ARG A 1 20 ? 7.921 4.883 -20.993 1.00 0.00 18 ARG A C 7
ATOM 7455 O O . ARG A 1 20 ? 8.855 5.069 -21.737 1.00 0.00 18 ARG A O 7
ATOM 7476 N N . ARG A 1 21 ? 7.035 3.962 -21.232 1.00 0.00 19 ARG A N 7
ATOM 7477 C CA . ARG A 1 21 ? 7.164 3.123 -22.431 1.00 0.00 19 ARG A CA 7
ATOM 7478 C C . ARG A 1 21 ? 6.934 4.038 -23.621 1.00 0.00 19 ARG A C 7
ATOM 7479 O O . ARG A 1 21 ? 7.575 3.934 -24.649 1.00 0.00 19 ARG A O 7
ATOM 7500 N N . LYS A 1 22 ? 6.010 4.951 -23.466 1.00 0.00 20 LYS A N 7
ATOM 7501 C CA . LYS A 1 22 ? 5.705 5.907 -24.555 1.00 0.00 20 LYS A CA 7
ATOM 7502 C C . LYS A 1 22 ? 6.835 6.922 -24.685 1.00 0.00 20 LYS A C 7
ATOM 7503 O O . LYS A 1 22 ? 7.001 7.552 -25.709 1.00 0.00 20 LYS A O 7
ATOM 7522 N N . ILE A 1 23 ? 7.608 7.093 -23.652 1.00 0.00 21 ILE A N 7
ATOM 7523 C CA . ILE A 1 23 ? 8.730 8.064 -23.720 1.00 0.00 21 ILE A CA 7
ATOM 7524 C C . ILE A 1 23 ? 10.008 7.300 -24.057 1.00 0.00 21 ILE A C 7
ATOM 7525 O O . ILE A 1 23 ? 10.795 7.701 -24.892 1.00 0.00 21 ILE A O 7
ATOM 7541 N N . LEU A 1 24 ? 10.194 6.187 -23.422 1.00 0.00 22 LEU A N 7
ATOM 7542 C CA . LEU A 1 24 ? 11.381 5.349 -23.684 1.00 0.00 22 LEU A CA 7
ATOM 7543 C C . LEU A 1 24 ? 11.493 5.096 -25.171 1.00 0.00 22 LEU A C 7
ATOM 7544 O O . LEU A 1 24 ? 12.566 4.931 -25.718 1.00 0.00 22 LEU A O 7
ATOM 7560 N N . GLN A 1 25 ? 10.382 5.083 -25.823 1.00 0.00 23 GLN A N 7
ATOM 7561 C CA . GLN A 1 25 ? 10.383 4.861 -27.284 1.00 0.00 23 GLN A CA 7
ATOM 7562 C C . GLN A 1 25 ? 11.117 6.025 -27.900 1.00 0.00 23 GLN A C 7
ATOM 7563 O O . GLN A 1 25 ? 11.892 5.903 -28.829 1.00 0.00 23 GLN A O 7
ATOM 7577 N N . ALA A 1 26 ? 10.865 7.156 -27.342 1.00 0.00 24 ALA A N 7
ATOM 7578 C CA . ALA A 1 26 ? 11.510 8.402 -27.801 1.00 0.00 24 ALA A CA 7
ATOM 7579 C C . ALA A 1 26 ? 12.896 8.497 -27.161 1.00 0.00 24 ALA A C 7
ATOM 7580 O O . ALA A 1 26 ? 13.721 9.299 -27.551 1.00 0.00 24 ALA A O 7
ATOM 7587 N N . PHE A 1 27 ? 13.153 7.669 -26.182 1.00 0.00 25 PHE A N 7
ATOM 7588 C CA . PHE A 1 27 ? 14.470 7.682 -25.508 1.00 0.00 25 PHE A CA 7
ATOM 7589 C C . PHE A 1 27 ? 14.742 6.287 -24.935 1.00 0.00 25 PHE A C 7
ATOM 7590 O O . PHE A 1 27 ? 14.684 6.085 -23.738 1.00 0.00 25 PHE A O 7
ATOM 7607 N N . PRO A 1 28 ? 15.043 5.370 -25.816 1.00 0.00 26 PRO A N 7
ATOM 7608 C CA . PRO A 1 28 ? 15.347 3.975 -25.448 1.00 0.00 26 PRO A CA 7
ATOM 7609 C C . PRO A 1 28 ? 16.674 3.903 -24.687 1.00 0.00 26 PRO A C 7
ATOM 7610 O O . PRO A 1 28 ? 17.040 2.876 -24.150 1.00 0.00 26 PRO A O 7
ATOM 7621 N N . ASP A 1 29 ? 17.371 5.001 -24.599 1.00 0.00 27 ASP A N 7
ATOM 7622 C CA . ASP A 1 29 ? 18.642 5.019 -23.833 1.00 0.00 27 ASP A CA 7
ATOM 7623 C C . ASP A 1 29 ? 18.327 5.610 -22.467 1.00 0.00 27 ASP A C 7
ATOM 7624 O O . ASP A 1 29 ? 18.880 5.227 -21.455 1.00 0.00 27 ASP A O 7
ATOM 7633 N N . MET A 1 30 ? 17.392 6.521 -22.441 1.00 0.00 28 MET A N 7
ATOM 7634 C CA . MET A 1 30 ? 16.967 7.130 -21.163 1.00 0.00 28 MET A CA 7
ATOM 7635 C C . MET A 1 30 ? 16.396 6.018 -20.312 1.00 0.00 28 MET A C 7
ATOM 7636 O O . MET A 1 30 ? 15.227 5.696 -20.383 1.00 0.00 28 MET A O 7
ATOM 7650 N N . HIS A 1 31 ? 17.222 5.397 -19.549 1.00 0.00 29 HIS A N 7
ATOM 7651 C CA . HIS A 1 31 ? 16.746 4.260 -18.732 1.00 0.00 29 HIS A CA 7
ATOM 7652 C C . HIS A 1 31 ? 15.975 4.744 -17.499 1.00 0.00 29 HIS A C 7
ATOM 7653 O O . HIS A 1 31 ? 15.826 5.927 -17.260 1.00 0.00 29 HIS A O 7
ATOM 7667 N N . ASN A 1 32 ? 15.458 3.817 -16.739 1.00 0.00 30 ASN A N 7
ATOM 7668 C CA . ASN A 1 32 ? 14.654 4.162 -15.530 1.00 0.00 30 ASN A CA 7
ATOM 7669 C C . ASN A 1 32 ? 15.253 5.347 -14.765 1.00 0.00 30 ASN A C 7
ATOM 7670 O O . ASN A 1 32 ? 14.647 6.396 -14.670 1.00 0.00 30 ASN A O 7
ATOM 7681 N N . SER A 1 33 ? 16.413 5.173 -14.188 1.00 0.00 31 SER A N 7
ATOM 7682 C CA . SER A 1 33 ? 17.038 6.272 -13.391 1.00 0.00 31 SER A CA 7
ATOM 7683 C C . SER A 1 33 ? 16.755 7.636 -14.027 1.00 0.00 31 SER A C 7
ATOM 7684 O O . SER A 1 33 ? 16.678 8.638 -13.344 1.00 0.00 31 SER A O 7
ATOM 7692 N N . ASN A 1 34 ? 16.603 7.694 -15.320 1.00 0.00 32 ASN A N 7
ATOM 7693 C CA . ASN A 1 34 ? 16.331 9.010 -15.963 1.00 0.00 32 ASN A CA 7
ATOM 7694 C C . ASN A 1 34 ? 14.842 9.142 -16.289 1.00 0.00 32 ASN A C 7
ATOM 7695 O O . ASN A 1 34 ? 14.217 10.134 -15.975 1.00 0.00 32 ASN A O 7
ATOM 7706 N N . ILE A 1 35 ? 14.267 8.152 -16.912 1.00 0.00 33 ILE A N 7
ATOM 7707 C CA . ILE A 1 35 ? 12.815 8.230 -17.250 1.00 0.00 33 ILE A CA 7
ATOM 7708 C C . ILE A 1 35 ? 12.027 8.576 -15.989 1.00 0.00 33 ILE A C 7
ATOM 7709 O O . ILE A 1 35 ? 10.971 9.172 -16.043 1.00 0.00 33 ILE A O 7
ATOM 7725 N N . SER A 1 36 ? 12.540 8.208 -14.852 1.00 0.00 34 SER A N 7
ATOM 7726 C CA . SER A 1 36 ? 11.835 8.515 -13.581 1.00 0.00 34 SER A CA 7
ATOM 7727 C C . SER A 1 36 ? 11.546 10.012 -13.506 1.00 0.00 34 SER A C 7
ATOM 7728 O O . SER A 1 36 ? 10.442 10.428 -13.213 1.00 0.00 34 SER A O 7
ATOM 7736 N N . LYS A 1 37 ? 12.530 10.826 -13.771 1.00 0.00 35 LYS A N 7
ATOM 7737 C CA . LYS A 1 37 ? 12.311 12.286 -13.719 1.00 0.00 35 LYS A CA 7
ATOM 7738 C C . LYS A 1 37 ? 11.360 12.652 -14.844 1.00 0.00 35 LYS A C 7
ATOM 7739 O O . LYS A 1 37 ? 10.635 13.627 -14.784 1.00 0.00 35 LYS A O 7
ATOM 7758 N N . ILE A 1 38 ? 11.350 11.852 -15.869 1.00 0.00 36 ILE A N 7
ATOM 7759 C CA . ILE A 1 38 ? 10.445 12.122 -17.005 1.00 0.00 36 ILE A CA 7
ATOM 7760 C C . ILE A 1 38 ? 9.014 11.832 -16.557 1.00 0.00 36 ILE A C 7
ATOM 7761 O O . ILE A 1 38 ? 8.136 12.666 -16.640 1.00 0.00 36 ILE A O 7
ATOM 7777 N N . LEU A 1 39 ? 8.792 10.650 -16.065 1.00 0.00 37 LEU A N 7
ATOM 7778 C CA . LEU A 1 39 ? 7.442 10.270 -15.582 1.00 0.00 37 LEU A CA 7
ATOM 7779 C C . LEU A 1 39 ? 7.032 11.191 -14.444 1.00 0.00 37 LEU A C 7
ATOM 7780 O O . LEU A 1 39 ? 6.016 11.852 -14.485 1.00 0.00 37 LEU A O 7
ATOM 7796 N N . GLY A 1 40 ? 7.832 11.220 -13.416 1.00 0.00 38 GLY A N 7
ATOM 7797 C CA . GLY A 1 40 ? 7.523 12.080 -12.240 1.00 0.00 38 GLY A CA 7
ATOM 7798 C C . GLY A 1 40 ? 7.330 13.517 -12.703 1.00 0.00 38 GLY A C 7
ATOM 7799 O O . GLY A 1 40 ? 6.784 14.345 -11.997 1.00 0.00 38 GLY A O 7
ATOM 7803 N N . SER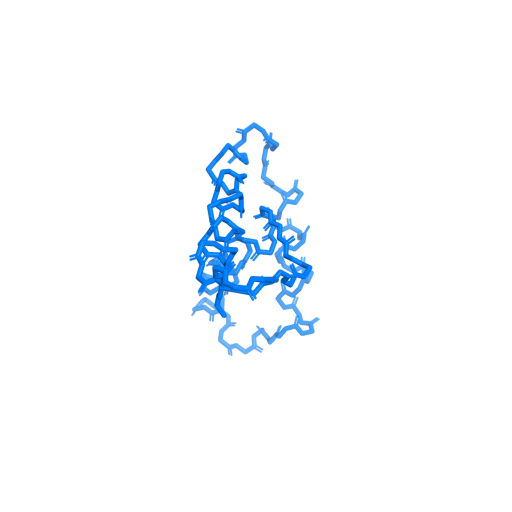 A 1 41 ? 7.748 13.815 -13.897 1.00 0.00 39 SER A N 7
ATOM 7804 C CA . SER A 1 41 ? 7.576 15.182 -14.413 1.00 0.00 39 SER A CA 7
ATOM 7805 C C . SER A 1 41 ? 6.420 15.163 -15.393 1.00 0.00 39 SER A C 7
ATOM 7806 O O . SER A 1 41 ? 5.843 16.180 -15.725 1.00 0.00 39 SER A O 7
ATOM 7814 N N . ARG A 1 42 ? 6.059 13.994 -15.833 1.00 0.00 40 ARG A N 7
ATOM 7815 C CA . ARG A 1 42 ? 4.930 13.868 -16.752 1.00 0.00 40 ARG A CA 7
ATOM 7816 C C . ARG A 1 42 ? 3.694 13.708 -15.885 1.00 0.00 40 ARG A C 7
ATOM 7817 O O . ARG A 1 42 ? 2.613 14.166 -16.196 1.00 0.00 40 ARG A O 7
ATOM 7838 N N . TRP A 1 43 ? 3.894 13.069 -14.769 1.00 0.00 41 TRP A N 7
ATOM 7839 C CA . TRP A 1 43 ? 2.817 12.848 -13.790 1.00 0.00 41 TRP A CA 7
ATOM 7840 C C . TRP A 1 43 ? 2.403 14.169 -13.162 1.00 0.00 41 TRP A C 7
ATOM 7841 O O . TRP A 1 43 ? 1.259 14.570 -13.222 1.00 0.00 41 TRP A O 7
ATOM 7862 N N . LYS A 1 44 ? 3.330 14.850 -12.553 1.00 0.00 42 LYS A N 7
ATOM 7863 C CA . LYS A 1 44 ? 2.982 16.138 -11.922 1.00 0.00 42 LYS A CA 7
ATOM 7864 C C . LYS A 1 44 ? 2.467 17.045 -13.020 1.00 0.00 42 LYS A C 7
ATOM 7865 O O . LYS A 1 44 ? 1.711 17.970 -12.798 1.00 0.00 42 LYS A O 7
ATOM 7884 N N . ALA A 1 45 ? 2.883 16.762 -14.216 1.00 0.00 43 ALA A N 7
ATOM 7885 C CA . ALA A 1 45 ? 2.451 17.560 -15.370 1.00 0.00 43 ALA A CA 7
ATOM 7886 C C . ALA A 1 45 ? 1.084 17.061 -15.849 1.00 0.00 43 ALA A C 7
ATOM 7887 O O . ALA A 1 45 ? 0.551 17.528 -16.835 1.00 0.00 43 ALA A O 7
ATOM 7894 N N . MET A 1 46 ? 0.517 16.107 -15.157 1.00 0.00 44 MET A N 7
ATOM 7895 C CA . MET A 1 46 ? -0.801 15.568 -15.564 1.00 0.00 44 MET A CA 7
ATOM 7896 C C . MET A 1 46 ? -1.908 16.407 -14.945 1.00 0.00 44 MET A C 7
ATOM 7897 O O . MET A 1 46 ? -1.684 17.505 -14.477 1.00 0.00 44 MET A O 7
ATOM 7911 N N . THR A 1 47 ? -3.102 15.899 -14.935 1.00 0.00 45 THR A N 7
ATOM 7912 C CA . THR A 1 47 ? -4.217 16.661 -14.347 1.00 0.00 45 THR A CA 7
ATOM 7913 C C . THR A 1 47 ? -4.926 15.766 -13.353 1.00 0.00 45 THR A C 7
ATOM 7914 O O . THR A 1 47 ? -5.753 14.978 -13.723 1.00 0.00 45 THR A O 7
ATOM 7925 N N . ASN A 1 48 ? -4.566 15.880 -12.106 1.00 0.00 46 ASN A N 7
ATOM 7926 C CA . ASN A 1 48 ? -5.169 15.044 -11.012 1.00 0.00 46 ASN A CA 7
ATOM 7927 C C . ASN A 1 48 ? -6.499 14.394 -11.435 1.00 0.00 46 ASN A C 7
ATOM 7928 O O . ASN A 1 48 ? -6.720 13.222 -11.207 1.00 0.00 46 ASN A O 7
ATOM 7939 N N . LEU A 1 49 ? -7.382 15.133 -12.046 1.00 0.00 47 LEU A N 7
ATOM 7940 C CA . LEU A 1 49 ? -8.686 14.533 -12.473 1.00 0.00 47 LEU A CA 7
ATOM 7941 C C . LEU A 1 49 ? -8.427 13.360 -13.428 1.00 0.00 47 LEU A C 7
ATOM 7942 O O . LEU A 1 49 ? -9.165 12.397 -13.461 1.00 0.00 47 LEU A O 7
ATOM 7958 N N . GLU A 1 50 ? -7.380 13.433 -14.198 1.00 0.00 48 GLU A N 7
ATOM 7959 C CA . GLU A 1 50 ? -7.055 12.331 -15.145 1.00 0.00 48 GLU A CA 7
ATOM 7960 C C . GLU A 1 50 ? -6.395 11.178 -14.379 1.00 0.00 48 GLU A C 7
ATOM 7961 O O . GLU A 1 50 ? -6.072 10.150 -14.941 1.00 0.00 48 GLU A O 7
ATOM 7973 N N . LYS A 1 51 ? -6.184 11.351 -13.100 1.00 0.00 49 LYS A N 7
ATOM 7974 C CA . LYS A 1 51 ? -5.537 10.279 -12.288 1.00 0.00 49 LYS A CA 7
ATOM 7975 C C . LYS A 1 51 ? -6.588 9.260 -11.827 1.00 0.00 49 LYS A C 7
ATOM 7976 O O . LYS A 1 51 ? -6.268 8.150 -11.449 1.00 0.00 49 LYS A O 7
ATOM 7995 N N . GLN A 1 52 ? -7.836 9.634 -11.847 1.00 0.00 50 GLN A N 7
ATOM 7996 C CA . GLN A 1 52 ? -8.914 8.706 -11.399 1.00 0.00 50 GLN A CA 7
ATOM 7997 C C . GLN A 1 52 ? -8.882 7.375 -12.170 1.00 0.00 50 GLN A C 7
ATOM 7998 O O . GLN A 1 52 ? -9.037 6.329 -11.572 1.00 0.00 50 GLN A O 7
ATOM 8012 N N . PRO A 1 53 ? -8.710 7.436 -13.471 1.00 0.00 51 PRO A N 7
ATOM 8013 C CA . PRO A 1 53 ? -8.692 6.223 -14.309 1.00 0.00 51 PRO A CA 7
ATOM 8014 C C . PRO A 1 53 ? -7.406 5.425 -14.119 1.00 0.00 51 PRO A C 7
ATOM 8015 O O . PRO A 1 53 ? -7.437 4.216 -14.000 1.00 0.00 51 PRO A O 7
ATOM 8026 N N . TYR A 1 54 ? -6.278 6.070 -14.052 1.00 0.00 52 TYR A N 7
ATOM 8027 C CA . TYR A 1 54 ? -5.029 5.295 -13.828 1.00 0.00 52 TYR A CA 7
ATOM 8028 C C . TYR A 1 54 ? -5.088 4.740 -12.419 1.00 0.00 52 TYR A C 7
ATOM 8029 O O . TYR A 1 54 ? -4.310 3.891 -12.034 1.00 0.00 52 TYR A O 7
ATOM 8047 N N . TYR A 1 55 ? -6.019 5.220 -11.642 1.00 0.00 53 TYR A N 7
ATOM 8048 C CA . TYR A 1 55 ? -6.141 4.727 -10.255 1.00 0.00 53 TYR A CA 7
ATOM 8049 C C . TYR A 1 55 ? -6.934 3.421 -10.268 1.00 0.00 53 TYR A C 7
ATOM 8050 O O . TYR A 1 55 ? -6.437 2.373 -9.903 1.00 0.00 53 TYR A O 7
ATOM 8068 N N . GLU A 1 56 ? -8.152 3.465 -10.718 1.00 0.00 54 GLU A N 7
ATOM 8069 C CA . GLU A 1 56 ? -8.954 2.220 -10.782 1.00 0.00 54 GLU A CA 7
ATOM 8070 C C . GLU A 1 56 ? -8.236 1.233 -11.698 1.00 0.00 54 GLU A C 7
ATOM 8071 O O . GLU A 1 56 ? -8.352 0.033 -11.552 1.00 0.00 54 GLU A O 7
ATOM 8083 N N . GLU A 1 57 ? -7.475 1.736 -12.634 1.00 0.00 55 GLU A N 7
ATOM 8084 C CA . GLU A 1 57 ? -6.731 0.837 -13.549 1.00 0.00 55 GLU A CA 7
ATOM 8085 C C . GLU A 1 57 ? -5.708 0.051 -12.732 1.00 0.00 55 GLU A C 7
ATOM 8086 O O . GLU A 1 57 ? -5.228 -0.988 -13.144 1.00 0.00 55 GLU A O 7
ATOM 8098 N N . GLN A 1 58 ? -5.387 0.534 -11.559 1.00 0.00 56 GLN A N 7
ATOM 8099 C CA . GLN A 1 58 ? -4.415 -0.189 -10.699 1.00 0.00 56 GLN A CA 7
ATOM 8100 C C . GLN A 1 58 ? -5.135 -1.380 -10.084 1.00 0.00 56 GLN A C 7
ATOM 8101 O O . GLN A 1 58 ? -4.696 -2.511 -10.154 1.00 0.00 56 GLN A O 7
ATOM 8115 N N . ALA A 1 59 ? -6.254 -1.109 -9.491 1.00 0.00 57 ALA A N 7
ATOM 8116 C CA . ALA A 1 59 ? -7.056 -2.187 -8.865 1.00 0.00 57 ALA A CA 7
ATOM 8117 C C . ALA A 1 59 ? -7.251 -3.315 -9.880 1.00 0.00 57 ALA A C 7
ATOM 8118 O O . ALA A 1 59 ? -7.358 -4.475 -9.529 1.00 0.00 57 ALA A O 7
ATOM 8125 N N . ARG A 1 60 ? -7.287 -2.981 -11.140 1.00 0.00 58 ARG A N 7
ATOM 8126 C CA . ARG A 1 60 ? -7.463 -4.028 -12.183 1.00 0.00 58 ARG A CA 7
ATOM 8127 C C . ARG A 1 60 ? -6.191 -4.868 -12.249 1.00 0.00 58 ARG A C 7
ATOM 8128 O O . ARG A 1 60 ? -6.232 -6.076 -12.376 1.00 0.00 58 ARG A O 7
ATOM 8149 N N . LEU A 1 61 ? -5.063 -4.228 -12.152 1.00 0.00 59 LEU A N 7
ATOM 8150 C CA . LEU A 1 61 ? -3.774 -4.967 -12.195 1.00 0.00 59 LEU A CA 7
ATOM 8151 C C . LEU A 1 61 ? -3.771 -6.030 -11.097 1.00 0.00 59 LEU A C 7
ATOM 8152 O O . LEU A 1 61 ? -3.106 -7.043 -11.200 1.00 0.00 59 LEU A O 7
ATOM 8168 N N . SER A 1 62 ? -4.532 -5.821 -10.058 1.00 0.00 60 SER A N 7
ATOM 8169 C CA . SER A 1 62 ? -4.594 -6.838 -8.973 1.00 0.00 60 SER A CA 7
ATOM 8170 C C . SER A 1 62 ? -5.458 -7.983 -9.481 1.00 0.00 60 SER A C 7
ATOM 8171 O O . SER A 1 62 ? -5.230 -9.141 -9.191 1.00 0.00 60 SER A O 7
ATOM 8179 N N . LYS A 1 63 ? -6.442 -7.651 -10.266 1.00 0.00 61 LYS A N 7
ATOM 8180 C CA . LYS A 1 63 ? -7.329 -8.682 -10.844 1.00 0.00 61 LYS A CA 7
ATOM 8181 C C . LYS A 1 63 ? -6.506 -9.556 -11.792 1.00 0.00 61 LYS A C 7
ATOM 8182 O O . LYS A 1 63 ? -6.467 -10.768 -11.674 1.00 0.00 61 LYS A O 7
ATOM 8201 N N . GLN A 1 64 ? -5.831 -8.940 -12.722 1.00 0.00 62 GLN A N 7
ATOM 8202 C CA . GLN A 1 64 ? -4.991 -9.712 -13.678 1.00 0.00 62 GLN A CA 7
ATOM 8203 C C . GLN A 1 64 ? -3.748 -10.221 -12.947 1.00 0.00 62 GLN A C 7
ATOM 8204 O O . GLN A 1 64 ? -3.030 -11.068 -13.437 1.00 0.00 62 GLN A O 7
ATOM 8218 N N . HIS A 1 65 ? -3.494 -9.717 -11.773 1.00 0.00 63 HIS A N 7
ATOM 8219 C CA . HIS A 1 65 ? -2.307 -10.181 -11.009 1.00 0.00 63 HIS A CA 7
ATOM 8220 C C . HIS A 1 65 ? -2.494 -11.653 -10.658 1.00 0.00 63 HIS A C 7
ATOM 8221 O O . HIS A 1 65 ? -1.796 -12.521 -11.143 1.00 0.00 63 HIS A O 7
ATOM 8235 N N . LEU A 1 66 ? -3.435 -11.930 -9.805 1.00 0.00 64 LEU A N 7
ATOM 8236 C CA . LEU A 1 66 ? -3.685 -13.338 -9.397 1.00 0.00 64 LEU A CA 7
ATOM 8237 C C . LEU A 1 66 ? -3.957 -14.195 -10.630 1.00 0.00 64 LEU A C 7
ATOM 8238 O O . LEU A 1 66 ? -3.653 -15.371 -10.653 1.00 0.00 64 LEU A O 7
ATOM 8254 N N . GLU A 1 67 ? -4.510 -13.624 -11.663 1.00 0.00 65 GLU A N 7
ATOM 8255 C CA . GLU A 1 67 ? -4.771 -14.430 -12.880 1.00 0.00 65 GLU A CA 7
ATOM 8256 C C . GLU A 1 67 ? -3.461 -15.089 -13.294 1.00 0.00 65 GLU A C 7
ATOM 8257 O O . GLU A 1 67 ? -3.427 -16.142 -13.899 1.00 0.00 65 GLU A O 7
ATOM 8269 N N . LYS A 1 68 ? -2.385 -14.454 -12.949 1.00 0.00 66 LYS A N 7
ATOM 8270 C CA . LYS A 1 68 ? -1.042 -14.991 -13.281 1.00 0.00 66 LYS A CA 7
ATOM 8271 C C . LYS A 1 68 ? -0.533 -15.812 -12.098 1.00 0.00 66 LYS A C 7
ATOM 8272 O O . LYS A 1 68 ? 0.059 -16.860 -12.257 1.00 0.00 66 LYS A O 7
ATOM 8291 N N . TYR A 1 69 ? -0.765 -15.334 -10.907 1.00 0.00 67 TYR A N 7
ATOM 8292 C CA . TYR A 1 69 ? -0.305 -16.070 -9.698 1.00 0.00 67 TYR A CA 7
ATOM 8293 C C . TYR A 1 69 ? -1.512 -16.368 -8.804 1.00 0.00 67 TYR A C 7
ATOM 8294 O O . TYR A 1 69 ? -1.739 -15.689 -7.821 1.00 0.00 67 TYR A O 7
ATOM 8312 N N . PRO A 1 70 ? -2.256 -17.377 -9.182 1.00 0.00 68 PRO A N 7
ATOM 8313 C CA . PRO A 1 70 ? -3.462 -17.802 -8.447 1.00 0.00 68 PRO A CA 7
ATOM 8314 C C . PRO A 1 70 ? -3.083 -18.585 -7.192 1.00 0.00 68 PRO A C 7
ATOM 8315 O O . PRO A 1 70 ? -3.224 -18.111 -6.081 1.00 0.00 68 PRO A O 7
ATOM 8326 N N . ASP A 1 71 ? -2.612 -19.786 -7.364 1.00 0.00 69 ASP A N 7
ATOM 8327 C CA . ASP A 1 71 ? -2.232 -20.622 -6.196 1.00 0.00 69 ASP A CA 7
ATOM 8328 C C . ASP A 1 71 ? -0.828 -20.251 -5.697 1.00 0.00 69 ASP A C 7
ATOM 8329 O O . ASP A 1 71 ? -0.122 -21.075 -5.150 1.00 0.00 69 ASP A O 7
ATOM 8338 N N . TYR A 1 72 ? -0.413 -19.025 -5.877 1.00 0.00 70 TYR A N 7
ATOM 8339 C CA . TYR A 1 72 ? 0.937 -18.622 -5.411 1.00 0.00 70 TYR A CA 7
ATOM 8340 C C . TYR A 1 72 ? 1.011 -18.739 -3.886 1.00 0.00 70 TYR A C 7
ATOM 8341 O O . TYR A 1 72 ? 1.388 -19.761 -3.349 1.00 0.00 70 TYR A O 7
ATOM 8359 N N . PRO A 1 3 ? 2.387 -4.604 4.638 1.00 0.00 1 PRO A N 8
ATOM 8360 C CA . PRO A 1 3 ? 3.221 -5.405 5.586 1.00 0.00 1 PRO A CA 8
ATOM 8361 C C . PRO A 1 3 ? 4.484 -5.894 4.874 1.00 0.00 1 PRO A C 8
ATOM 8362 O O . PRO A 1 3 ? 5.553 -5.341 5.041 1.00 0.00 1 PRO A O 8
ATOM 8373 N N . HIS A 1 4 ? 4.374 -6.926 4.082 1.00 0.00 2 HIS A N 8
ATOM 8374 C CA . HIS A 1 4 ? 5.575 -7.439 3.366 1.00 0.00 2 HIS A CA 8
ATOM 8375 C C . HIS A 1 4 ? 5.291 -7.507 1.869 1.00 0.00 2 HIS A C 8
ATOM 8376 O O . HIS A 1 4 ? 5.714 -8.413 1.180 1.00 0.00 2 HIS A O 8
ATOM 8390 N N . ILE A 1 5 ? 4.579 -6.545 1.364 1.00 0.00 3 ILE A N 8
ATOM 8391 C CA . ILE A 1 5 ? 4.255 -6.523 -0.085 1.00 0.00 3 ILE A CA 8
ATOM 8392 C C . ILE A 1 5 ? 4.109 -5.070 -0.529 1.00 0.00 3 ILE A C 8
ATOM 8393 O O . ILE A 1 5 ? 3.133 -4.693 -1.146 1.00 0.00 3 ILE A O 8
ATOM 8409 N N . LYS A 1 6 ? 5.067 -4.250 -0.206 1.00 0.00 4 LYS A N 8
ATOM 8410 C CA . LYS A 1 6 ? 4.984 -2.816 -0.592 1.00 0.00 4 LYS A CA 8
ATOM 8411 C C . LYS A 1 6 ? 5.287 -2.657 -2.082 1.00 0.00 4 LYS A C 8
ATOM 8412 O O . LYS A 1 6 ? 6.259 -2.034 -2.461 1.00 0.00 4 LYS A O 8
ATOM 8431 N N . ARG A 1 7 ? 4.460 -3.198 -2.935 1.00 0.00 5 ARG A N 8
ATOM 8432 C CA . ARG A 1 7 ? 4.717 -3.048 -4.394 1.00 0.00 5 ARG A CA 8
ATOM 8433 C C . ARG A 1 7 ? 4.618 -1.558 -4.743 1.00 0.00 5 ARG A C 8
ATOM 8434 O O . ARG A 1 7 ? 3.616 -0.930 -4.462 1.00 0.00 5 ARG A O 8
ATOM 8455 N N . PRO A 1 8 ? 5.668 -1.026 -5.319 1.00 0.00 6 PRO A N 8
ATOM 8456 C CA . PRO A 1 8 ? 5.730 0.399 -5.681 1.00 0.00 6 PRO A CA 8
ATOM 8457 C C . PRO A 1 8 ? 4.923 0.690 -6.945 1.00 0.00 6 PRO A C 8
ATOM 8458 O O . PRO A 1 8 ? 5.408 1.300 -7.877 1.00 0.00 6 PRO A O 8
ATOM 8469 N N . MET A 1 9 ? 3.684 0.290 -6.974 1.00 0.00 7 MET A N 8
ATOM 8470 C CA . MET A 1 9 ? 2.850 0.567 -8.134 1.00 0.00 7 MET A CA 8
ATOM 8471 C C . MET A 1 9 ? 1.890 1.670 -7.744 1.00 0.00 7 MET A C 8
ATOM 8472 O O . MET A 1 9 ? 1.678 1.939 -6.579 1.00 0.00 7 MET A O 8
ATOM 8486 N N . ASN A 1 10 ? 1.308 2.305 -8.690 1.00 0.00 8 ASN A N 8
ATOM 8487 C CA . ASN A 1 10 ? 0.359 3.387 -8.366 1.00 0.00 8 ASN A CA 8
ATOM 8488 C C . ASN A 1 10 ? -0.151 3.946 -9.678 1.00 0.00 8 ASN A C 8
ATOM 8489 O O . ASN A 1 10 ? 0.357 3.622 -10.720 1.00 0.00 8 ASN A O 8
ATOM 8500 N N . ALA A 1 11 ? -1.127 4.787 -9.645 1.00 0.00 9 ALA A N 8
ATOM 8501 C CA . ALA A 1 11 ? -1.640 5.345 -10.917 1.00 0.00 9 ALA A CA 8
ATOM 8502 C C . ALA A 1 11 ? -0.474 5.949 -11.664 1.00 0.00 9 ALA A C 8
ATOM 8503 O O . ALA A 1 11 ? -0.412 5.928 -12.872 1.00 0.00 9 ALA A O 8
ATOM 8510 N N . PHE A 1 12 ? 0.460 6.473 -10.942 1.00 0.00 10 PHE A N 8
ATOM 8511 C CA . PHE A 1 12 ? 1.638 7.078 -11.573 1.00 0.00 10 PHE A CA 8
ATOM 8512 C C . PHE A 1 12 ? 2.522 5.994 -12.154 1.00 0.00 10 PHE A C 8
ATOM 8513 O O . PHE A 1 12 ? 2.710 5.903 -13.341 1.00 0.00 10 PHE A O 8
ATOM 8530 N N . MET A 1 13 ? 3.045 5.148 -11.324 1.00 0.00 11 MET A N 8
ATOM 8531 C CA . MET A 1 13 ? 3.891 4.055 -11.842 1.00 0.00 11 MET A CA 8
ATOM 8532 C C . MET A 1 13 ? 3.022 3.225 -12.769 1.00 0.00 11 MET A C 8
ATOM 8533 O O . MET A 1 13 ? 3.498 2.459 -13.577 1.00 0.00 11 MET A O 8
ATOM 8547 N N . VAL A 1 14 ? 1.733 3.389 -12.660 1.00 0.00 12 VAL A N 8
ATOM 8548 C CA . VAL A 1 14 ? 0.816 2.631 -13.528 1.00 0.00 12 VAL A CA 8
ATOM 8549 C C . VAL A 1 14 ? 0.708 3.348 -14.850 1.00 0.00 12 VAL A C 8
ATOM 8550 O O . VAL A 1 14 ? 0.767 2.757 -15.910 1.00 0.00 12 VAL A O 8
ATOM 8563 N N . TRP A 1 15 ? 0.540 4.625 -14.787 1.00 0.00 13 TRP A N 8
ATOM 8564 C CA . TRP A 1 15 ? 0.414 5.403 -16.039 1.00 0.00 13 TRP A CA 8
ATOM 8565 C C . TRP A 1 15 ? 1.807 5.652 -16.612 1.00 0.00 13 TRP A C 8
ATOM 8566 O O . TRP A 1 15 ? 2.006 5.742 -17.807 1.00 0.00 13 TRP A O 8
ATOM 8587 N N . ALA A 1 16 ? 2.757 5.783 -15.747 1.00 0.00 14 ALA A N 8
ATOM 8588 C CA . ALA A 1 16 ? 4.149 6.053 -16.171 1.00 0.00 14 ALA A CA 8
ATOM 8589 C C . ALA A 1 16 ? 4.772 4.806 -16.804 1.00 0.00 14 ALA A C 8
ATOM 8590 O O . ALA A 1 16 ? 5.688 4.904 -17.594 1.00 0.00 14 ALA A O 8
ATOM 8597 N N . LYS A 1 17 ? 4.294 3.633 -16.480 1.00 0.00 15 LYS A N 8
ATOM 8598 C CA . LYS A 1 17 ? 4.878 2.417 -17.089 1.00 0.00 15 LYS A CA 8
ATOM 8599 C C . LYS A 1 17 ? 4.569 2.434 -18.574 1.00 0.00 15 LYS A C 8
ATOM 8600 O O . LYS A 1 17 ? 5.318 1.933 -19.390 1.00 0.00 15 LYS A O 8
ATOM 8619 N N . ASP A 1 18 ? 3.477 3.038 -18.929 1.00 0.00 16 ASP A N 8
ATOM 8620 C CA . ASP A 1 18 ? 3.116 3.130 -20.359 1.00 0.00 16 ASP A CA 8
ATOM 8621 C C . ASP A 1 18 ? 3.666 4.448 -20.871 1.00 0.00 16 ASP A C 8
ATOM 8622 O O . ASP A 1 18 ? 4.077 4.575 -22.005 1.00 0.00 16 ASP A O 8
ATOM 8631 N N . GLU A 1 19 ? 3.695 5.425 -20.016 1.00 0.00 17 GLU A N 8
ATOM 8632 C CA . GLU A 1 19 ? 4.237 6.741 -20.396 1.00 0.00 17 GLU A CA 8
ATOM 8633 C C . GLU A 1 19 ? 5.745 6.616 -20.579 1.00 0.00 17 GLU A C 8
ATOM 8634 O O . GLU A 1 19 ? 6.328 7.208 -21.464 1.00 0.00 17 GLU A O 8
ATOM 8646 N N . ARG A 1 20 ? 6.372 5.813 -19.766 1.00 0.00 18 ARG A N 8
ATOM 8647 C CA . ARG A 1 20 ? 7.838 5.602 -19.909 1.00 0.00 18 ARG A CA 8
ATOM 8648 C C . ARG A 1 20 ? 8.025 4.721 -21.123 1.00 0.00 18 ARG A C 8
ATOM 8649 O O . ARG A 1 20 ? 8.944 4.877 -21.894 1.00 0.00 18 ARG A O 8
ATOM 8670 N N . ARG A 1 21 ? 7.107 3.825 -21.323 1.00 0.00 19 ARG A N 8
ATOM 8671 C CA . ARG A 1 21 ? 7.160 2.964 -22.510 1.00 0.00 19 ARG A CA 8
ATOM 8672 C C . ARG A 1 21 ? 6.930 3.877 -23.701 1.00 0.00 19 ARG A C 8
ATOM 8673 O O . ARG A 1 21 ? 7.584 3.791 -24.724 1.00 0.00 19 ARG A O 8
ATOM 8694 N N . LYS A 1 22 ? 5.990 4.766 -23.546 1.00 0.00 20 LYS A N 8
ATOM 8695 C CA . LYS A 1 22 ? 5.665 5.723 -24.623 1.00 0.00 20 LYS A CA 8
ATOM 8696 C C . LYS A 1 22 ? 6.778 6.765 -24.735 1.00 0.00 20 LYS A C 8
ATOM 8697 O O . LYS A 1 22 ? 6.906 7.441 -25.736 1.00 0.00 20 LYS A O 8
ATOM 8716 N N . ILE A 1 23 ? 7.581 6.905 -23.720 1.00 0.00 21 ILE A N 8
ATOM 8717 C CA . ILE A 1 23 ? 8.686 7.898 -23.787 1.00 0.00 21 ILE A CA 8
ATOM 8718 C C . ILE A 1 23 ? 9.970 7.177 -24.188 1.00 0.00 21 ILE A C 8
ATOM 8719 O O . ILE A 1 23 ? 10.721 7.638 -25.022 1.00 0.00 21 ILE A O 8
ATOM 8735 N N . LEU A 1 24 ? 10.215 6.048 -23.606 1.00 0.00 22 LEU A N 8
ATOM 8736 C CA . LEU A 1 24 ? 11.428 5.282 -23.952 1.00 0.00 22 LEU A CA 8
ATOM 8737 C C . LEU A 1 24 ? 11.506 5.134 -25.455 1.00 0.00 22 LEU A C 8
ATOM 8738 O O . LEU A 1 24 ? 12.568 5.073 -26.040 1.00 0.00 22 LEU A O 8
ATOM 8754 N N . GLN A 1 25 ? 10.378 5.099 -26.083 1.00 0.00 23 GLN A N 8
ATOM 8755 C CA . GLN A 1 25 ? 10.360 4.983 -27.553 1.00 0.00 23 GLN A CA 8
ATOM 8756 C C . GLN A 1 25 ? 11.024 6.225 -28.091 1.00 0.00 23 GLN A C 8
ATOM 8757 O O . GLN A 1 25 ? 11.742 6.224 -29.070 1.00 0.00 23 GLN A O 8
ATOM 8771 N N . ALA A 1 26 ? 10.761 7.285 -27.411 1.00 0.00 24 ALA A N 8
ATOM 8772 C CA . ALA A 1 26 ? 11.324 8.601 -27.778 1.00 0.00 24 ALA A CA 8
ATOM 8773 C C . ALA A 1 26 ? 12.670 8.792 -27.075 1.00 0.00 24 ALA A C 8
ATOM 8774 O O . ALA A 1 26 ? 13.409 9.713 -27.363 1.00 0.00 24 ALA A O 8
ATOM 8781 N N . PHE A 1 27 ? 12.992 7.924 -26.156 1.00 0.00 25 PHE A N 8
ATOM 8782 C CA . PHE A 1 27 ? 14.277 8.035 -25.429 1.00 0.00 25 PHE A CA 8
ATOM 8783 C C . PHE A 1 27 ? 14.712 6.635 -24.987 1.00 0.00 25 PHE A C 8
ATOM 8784 O O . PHE A 1 27 ? 14.632 6.294 -23.823 1.00 0.00 25 PHE A O 8
ATOM 8801 N N . PRO A 1 28 ? 15.158 5.869 -25.947 1.00 0.00 26 PRO A N 8
ATOM 8802 C CA . PRO A 1 28 ? 15.625 4.485 -25.726 1.00 0.00 26 PRO A CA 8
ATOM 8803 C C . PRO A 1 28 ? 16.913 4.456 -24.899 1.00 0.00 26 PRO A C 8
ATOM 8804 O O . PRO A 1 28 ? 17.391 3.406 -24.518 1.00 0.00 26 PRO A O 8
ATOM 8815 N N . ASP A 1 29 ? 17.460 5.596 -24.590 1.00 0.00 27 ASP A N 8
ATOM 8816 C CA . ASP A 1 29 ? 18.689 5.627 -23.758 1.00 0.00 27 ASP A CA 8
ATOM 8817 C C . ASP A 1 29 ? 18.282 6.056 -22.357 1.00 0.00 27 ASP A C 8
ATOM 8818 O O . ASP A 1 29 ? 18.844 5.635 -21.365 1.00 0.00 27 ASP A O 8
ATOM 8827 N N . MET A 1 30 ? 17.272 6.877 -22.281 1.00 0.00 28 MET A N 8
ATOM 8828 C CA . MET A 1 30 ? 16.766 7.329 -20.969 1.00 0.00 28 MET A CA 8
ATOM 8829 C C . MET A 1 30 ? 16.249 6.113 -20.237 1.00 0.00 28 MET A C 8
ATOM 8830 O O . MET A 1 30 ? 15.114 5.710 -20.390 1.00 0.00 28 MET A O 8
ATOM 8844 N N . HIS A 1 31 ? 17.084 5.501 -19.478 1.00 0.00 29 HIS A N 8
ATOM 8845 C CA . HIS A 1 31 ? 16.659 4.283 -18.762 1.00 0.00 29 HIS A CA 8
ATOM 8846 C C . HIS A 1 31 ? 15.814 4.657 -17.535 1.00 0.00 29 HIS A C 8
ATOM 8847 O O . HIS A 1 31 ? 15.509 5.809 -17.306 1.00 0.00 29 HIS A O 8
ATOM 8861 N N . ASN A 1 32 ? 15.414 3.682 -16.765 1.00 0.00 30 ASN A N 8
ATOM 8862 C CA . ASN A 1 32 ? 14.562 3.953 -15.568 1.00 0.00 30 ASN A CA 8
ATOM 8863 C C . ASN A 1 32 ? 15.125 5.107 -14.729 1.00 0.00 30 ASN A C 8
ATOM 8864 O O . ASN A 1 32 ? 14.521 6.156 -14.621 1.00 0.00 30 ASN A O 8
ATOM 8875 N N . SER A 1 33 ? 16.256 4.908 -14.110 1.00 0.00 31 SER A N 8
ATOM 8876 C CA . SER A 1 33 ? 16.846 5.975 -13.245 1.00 0.00 31 SER A CA 8
ATOM 8877 C C . SER A 1 33 ? 16.630 7.366 -13.851 1.00 0.00 31 SER A C 8
ATOM 8878 O O . SER A 1 33 ? 16.586 8.351 -13.142 1.00 0.00 31 SER A O 8
ATOM 8886 N N . ASN A 1 34 ? 16.498 7.471 -15.146 1.00 0.00 32 ASN A N 8
ATOM 8887 C CA . ASN A 1 34 ? 16.292 8.820 -15.749 1.00 0.00 32 ASN A CA 8
ATOM 8888 C C . ASN A 1 34 ? 14.822 9.017 -16.120 1.00 0.00 32 ASN A C 8
ATOM 8889 O O . ASN A 1 34 ? 14.213 10.006 -15.764 1.00 0.00 32 ASN A O 8
ATOM 8900 N N . ILE A 1 35 ? 14.244 8.087 -16.825 1.00 0.00 33 ILE A N 8
ATOM 8901 C CA . ILE A 1 35 ? 12.810 8.230 -17.209 1.00 0.00 33 ILE A CA 8
ATOM 8902 C C . ILE A 1 35 ? 11.989 8.518 -15.954 1.00 0.00 33 ILE A C 8
ATOM 8903 O O . ILE A 1 35 ? 10.940 9.129 -16.007 1.00 0.00 33 ILE A O 8
ATOM 8919 N N . SER A 1 36 ? 12.469 8.084 -14.827 1.00 0.00 34 SER A N 8
ATOM 8920 C CA . SER A 1 36 ? 11.737 8.326 -13.555 1.00 0.00 34 SER A CA 8
ATOM 8921 C C . SER A 1 36 ? 11.475 9.819 -13.382 1.00 0.00 34 SER A C 8
ATOM 8922 O O . SER A 1 36 ? 10.369 10.237 -13.100 1.00 0.00 34 SER A O 8
ATOM 8930 N N . LYS A 1 37 ? 12.483 10.629 -13.545 1.00 0.00 35 LYS A N 8
ATOM 8931 C CA . LYS A 1 37 ? 12.287 12.085 -13.386 1.00 0.00 35 LYS A CA 8
ATOM 8932 C C . LYS A 1 37 ? 11.390 12.555 -14.516 1.00 0.00 35 LYS A C 8
ATOM 8933 O O . LYS A 1 37 ? 10.657 13.519 -14.399 1.00 0.00 35 LYS A O 8
ATOM 8952 N N . ILE A 1 38 ? 11.431 11.851 -15.608 1.00 0.00 36 ILE A N 8
ATOM 8953 C CA . ILE A 1 38 ? 10.578 12.217 -16.756 1.00 0.00 36 ILE A CA 8
ATOM 8954 C C . ILE A 1 38 ? 9.136 11.884 -16.399 1.00 0.00 36 ILE A C 8
ATOM 8955 O O . ILE A 1 38 ? 8.259 12.724 -16.411 1.00 0.00 36 ILE A O 8
ATOM 8971 N N . LEU A 1 39 ? 8.901 10.651 -16.065 1.00 0.00 37 LEU A N 8
ATOM 8972 C CA . LEU A 1 39 ? 7.540 10.216 -15.681 1.00 0.00 37 LEU A CA 8
ATOM 8973 C C . LEU A 1 39 ? 7.027 11.090 -14.551 1.00 0.00 37 LEU A C 8
ATOM 8974 O O . LEU A 1 39 ? 6.024 11.765 -14.662 1.00 0.00 37 LEU A O 8
ATOM 8990 N N . GLY A 1 40 ? 7.724 11.064 -13.448 1.00 0.00 38 GLY A N 8
ATOM 8991 C CA . GLY A 1 40 ? 7.308 11.872 -12.268 1.00 0.00 38 GLY A CA 8
ATOM 8992 C C . GLY A 1 40 ? 7.182 13.336 -12.674 1.00 0.00 38 GLY A C 8
ATOM 8993 O O . GLY A 1 40 ? 6.592 14.138 -11.975 1.00 0.00 38 GLY A O 8
ATOM 8997 N N . SER A 1 41 ? 7.704 13.687 -13.814 1.00 0.00 39 SER A N 8
ATOM 8998 C CA . SER A 1 41 ? 7.591 15.081 -14.271 1.00 0.00 39 SER A CA 8
ATOM 8999 C C . SER A 1 41 ? 6.473 15.130 -15.290 1.00 0.00 39 SER A C 8
ATOM 9000 O O . SER A 1 41 ? 5.902 16.166 -15.567 1.00 0.00 39 SER A O 8
ATOM 9008 N N . ARG A 1 42 ? 6.126 13.993 -15.823 1.00 0.00 40 ARG A N 8
ATOM 9009 C CA . ARG A 1 42 ? 5.029 13.932 -16.780 1.00 0.00 40 ARG A CA 8
ATOM 9010 C C . ARG A 1 42 ? 3.772 13.743 -15.965 1.00 0.00 40 ARG A C 8
ATOM 9011 O O . ARG A 1 42 ? 2.699 14.207 -16.294 1.00 0.00 40 ARG A O 8
ATOM 9032 N N . TRP A 1 43 ? 3.939 13.063 -14.871 1.00 0.00 41 TRP A N 8
ATOM 9033 C CA . TRP A 1 43 ? 2.826 12.807 -13.951 1.00 0.00 41 TRP A CA 8
ATOM 9034 C C . TRP A 1 43 ? 2.344 14.117 -13.350 1.00 0.00 41 TRP A C 8
ATOM 9035 O O . TRP A 1 43 ? 1.204 14.507 -13.510 1.00 0.00 41 TRP A O 8
ATOM 9056 N N . LYS A 1 44 ? 3.210 14.810 -12.666 1.00 0.00 42 LYS A N 8
ATOM 9057 C CA . LYS A 1 44 ? 2.793 16.100 -12.075 1.00 0.00 42 LYS A CA 8
ATOM 9058 C C . LYS A 1 44 ? 2.314 16.965 -13.227 1.00 0.00 42 LYS A C 8
ATOM 9059 O O . LYS A 1 44 ? 1.550 17.895 -13.064 1.00 0.00 42 LYS A O 8
ATOM 9078 N N . ALA A 1 45 ? 2.768 16.636 -14.405 1.00 0.00 43 ALA A N 8
ATOM 9079 C CA . ALA A 1 45 ? 2.373 17.384 -15.606 1.00 0.00 43 ALA A CA 8
ATOM 9080 C C . ALA A 1 45 ? 0.896 17.107 -15.909 1.00 0.00 43 ALA A C 8
ATOM 9081 O O . ALA A 1 45 ? 0.226 17.884 -16.559 1.00 0.00 43 ALA A O 8
ATOM 9088 N N . MET A 1 46 ? 0.386 16.003 -15.428 1.00 0.00 44 MET A N 8
ATOM 9089 C CA . MET A 1 46 ? -1.041 15.662 -15.663 1.00 0.00 44 MET A CA 8
ATOM 9090 C C . MET A 1 46 ? -1.912 16.593 -14.824 1.00 0.00 44 MET A C 8
ATOM 9091 O O . MET A 1 46 ? -1.637 17.771 -14.709 1.00 0.00 44 MET A O 8
ATOM 9105 N N . THR A 1 47 ? -2.964 16.092 -14.241 1.00 0.00 45 THR A N 8
ATOM 9106 C CA . THR A 1 47 ? -3.830 16.981 -13.429 1.00 0.00 45 THR A CA 8
ATOM 9107 C C . THR A 1 47 ? -4.470 16.193 -12.289 1.00 0.00 45 THR A C 8
ATOM 9108 O O . THR A 1 47 ? -4.021 16.228 -11.161 1.00 0.00 45 THR A O 8
ATOM 9119 N N . ASN A 1 48 ? -5.517 15.487 -12.585 1.00 0.00 46 ASN A N 8
ATOM 9120 C CA . ASN A 1 48 ? -6.209 14.691 -11.535 1.00 0.00 46 ASN A CA 8
ATOM 9121 C C . ASN A 1 48 ? -7.227 13.784 -12.213 1.00 0.00 46 ASN A C 8
ATOM 9122 O O . ASN A 1 48 ? -7.322 12.608 -11.924 1.00 0.00 46 ASN A O 8
ATOM 9133 N N . LEU A 1 49 ? -7.973 14.320 -13.137 1.00 0.00 47 LEU A N 8
ATOM 9134 C CA . LEU A 1 49 ? -8.964 13.485 -13.862 1.00 0.00 47 LEU A CA 8
ATOM 9135 C C . LEU A 1 49 ? -8.195 12.538 -14.775 1.00 0.00 47 LEU A C 8
ATOM 9136 O O . LEU A 1 49 ? -8.669 11.481 -15.143 1.00 0.00 47 LEU A O 8
ATOM 9152 N N . GLU A 1 50 ? -6.996 12.910 -15.128 1.00 0.00 48 GLU A N 8
ATOM 9153 C CA . GLU A 1 50 ? -6.170 12.039 -15.999 1.00 0.00 48 GLU A CA 8
ATOM 9154 C C . GLU A 1 50 ? -5.580 10.918 -15.146 1.00 0.00 48 GLU A C 8
ATOM 9155 O O . GLU A 1 50 ? -5.302 9.838 -15.625 1.00 0.00 48 GLU A O 8
ATOM 9167 N N . LYS A 1 51 ? -5.392 11.169 -13.879 1.00 0.00 49 LYS A N 8
ATOM 9168 C CA . LYS A 1 51 ? -4.826 10.125 -12.980 1.00 0.00 49 LYS A CA 8
ATOM 9169 C C . LYS A 1 51 ? -5.953 9.231 -12.460 1.00 0.00 49 LYS A C 8
ATOM 9170 O O . LYS A 1 51 ? -5.722 8.156 -11.942 1.00 0.00 49 LYS A O 8
ATOM 9189 N N . GLN A 1 52 ? -7.170 9.679 -12.582 1.00 0.00 50 GLN A N 8
ATOM 9190 C CA . GLN A 1 52 ? -8.329 8.883 -12.086 1.00 0.00 50 GLN A CA 8
ATOM 9191 C C . GLN A 1 52 ? -8.418 7.505 -12.786 1.00 0.00 50 GLN A C 8
ATOM 9192 O O . GLN A 1 52 ? -8.695 6.518 -12.134 1.00 0.00 50 GLN A O 8
ATOM 9206 N N . PRO A 1 53 ? -8.209 7.468 -14.084 1.00 0.00 51 PRO A N 8
ATOM 9207 C CA . PRO A 1 53 ? -8.299 6.208 -14.854 1.00 0.00 51 PRO A CA 8
ATOM 9208 C C . PRO A 1 53 ? -7.089 5.314 -14.597 1.00 0.00 51 PRO A C 8
ATOM 9209 O O . PRO A 1 53 ? -7.223 4.127 -14.373 1.00 0.00 51 PRO A O 8
ATOM 9220 N N . TYR A 1 54 ? -5.912 5.868 -14.593 1.00 0.00 52 TYR A N 8
ATOM 9221 C CA . TYR A 1 54 ? -4.713 5.034 -14.310 1.00 0.00 52 TYR A CA 8
ATOM 9222 C C . TYR A 1 54 ? -4.738 4.644 -12.836 1.00 0.00 52 TYR A C 8
ATOM 9223 O O . TYR A 1 54 ? -3.893 3.913 -12.360 1.00 0.00 52 TYR A O 8
ATOM 9241 N N . TYR A 1 55 ? -5.705 5.134 -12.110 1.00 0.00 53 TYR A N 8
ATOM 9242 C CA . TYR A 1 55 ? -5.791 4.801 -10.671 1.00 0.00 53 TYR A CA 8
ATOM 9243 C C . TYR A 1 55 ? -6.408 3.412 -10.501 1.00 0.00 53 TYR A C 8
ATOM 9244 O O . TYR A 1 55 ? -5.936 2.600 -9.729 1.00 0.00 53 TYR A O 8
ATOM 9262 N N . GLU A 1 56 ? -7.466 3.137 -11.209 1.00 0.00 54 GLU A N 8
ATOM 9263 C CA . GLU A 1 56 ? -8.125 1.812 -11.088 1.00 0.00 54 GLU A CA 8
ATOM 9264 C C . GLU A 1 56 ? -7.233 0.713 -11.662 1.00 0.00 54 GLU A C 8
ATOM 9265 O O . GLU A 1 56 ? -7.047 -0.322 -11.053 1.00 0.00 54 GLU A O 8
ATOM 9277 N N . GLU A 1 57 ? -6.674 0.921 -12.818 1.00 0.00 55 GLU A N 8
ATOM 9278 C CA . GLU A 1 57 ? -5.793 -0.129 -13.400 1.00 0.00 55 GLU A CA 8
ATOM 9279 C C . GLU A 1 57 ? -4.711 -0.464 -12.378 1.00 0.00 55 GLU A C 8
ATOM 9280 O O . GLU A 1 57 ? -4.121 -1.530 -12.385 1.00 0.00 55 GLU A O 8
ATOM 9292 N N . GLN A 1 58 ? -4.468 0.436 -11.476 1.00 0.00 56 GLN A N 8
ATOM 9293 C CA . GLN A 1 58 ? -3.449 0.181 -10.437 1.00 0.00 56 GLN A CA 8
ATOM 9294 C C . GLN A 1 58 ? -4.056 -0.738 -9.393 1.00 0.00 56 GLN A C 8
ATOM 9295 O O . GLN A 1 58 ? -3.549 -1.801 -9.099 1.00 0.00 56 GLN A O 8
ATOM 9309 N N . ALA A 1 59 ? -5.157 -0.331 -8.846 1.00 0.00 57 ALA A N 8
ATOM 9310 C CA . ALA A 1 59 ? -5.836 -1.169 -7.831 1.00 0.00 57 ALA A CA 8
ATOM 9311 C C . ALA A 1 59 ? -5.905 -2.606 -8.345 1.00 0.00 57 ALA A C 8
ATOM 9312 O O . ALA A 1 59 ? -5.879 -3.552 -7.581 1.00 0.00 57 ALA A O 8
ATOM 9319 N N . ARG A 1 60 ? -5.980 -2.785 -9.640 1.00 0.00 58 ARG A N 8
ATOM 9320 C CA . ARG A 1 60 ? -6.033 -4.167 -10.189 1.00 0.00 58 ARG A CA 8
ATOM 9321 C C . ARG A 1 60 ? -4.664 -4.818 -9.993 1.00 0.00 58 ARG A C 8
ATOM 9322 O O . ARG A 1 60 ? -4.552 -6.011 -9.791 1.00 0.00 58 ARG A O 8
ATOM 9343 N N . LEU A 1 61 ? -3.622 -4.034 -10.040 1.00 0.00 59 LEU A N 8
ATOM 9344 C CA . LEU A 1 61 ? -2.256 -4.590 -9.847 1.00 0.00 59 LEU A CA 8
ATOM 9345 C C . LEU A 1 61 ? -2.145 -5.186 -8.444 1.00 0.00 59 LEU A C 8
ATOM 9346 O O . LEU A 1 61 ? -1.424 -6.137 -8.217 1.00 0.00 59 LEU A O 8
ATOM 9362 N N . SER A 1 62 ? -2.857 -4.638 -7.499 1.00 0.00 60 SER A N 8
ATOM 9363 C CA . SER A 1 62 ? -2.789 -5.180 -6.116 1.00 0.00 60 SER A CA 8
ATOM 9364 C C . SER A 1 62 ? -3.553 -6.497 -6.086 1.00 0.00 60 SER A C 8
ATOM 9365 O O . SER A 1 62 ? -3.197 -7.427 -5.393 1.00 0.00 60 SER A O 8
ATOM 9373 N N . LYS A 1 63 ? -4.598 -6.581 -6.855 1.00 0.00 61 LYS A N 8
ATOM 9374 C CA . LYS A 1 63 ? -5.392 -7.832 -6.900 1.00 0.00 61 LYS A CA 8
ATOM 9375 C C . LYS A 1 63 ? -4.471 -8.996 -7.258 1.00 0.00 61 LYS A C 8
ATOM 9376 O O . LYS A 1 63 ? -4.447 -10.014 -6.592 1.00 0.00 61 LYS A O 8
ATOM 9395 N N . GLN A 1 64 ? -3.705 -8.851 -8.303 1.00 0.00 62 GLN A N 8
ATOM 9396 C CA . GLN A 1 64 ? -2.778 -9.947 -8.702 1.00 0.00 62 GLN A CA 8
ATOM 9397 C C . GLN A 1 64 ? -1.521 -9.887 -7.834 1.00 0.00 62 GLN A C 8
ATOM 9398 O O . GLN A 1 64 ? -0.821 -10.865 -7.667 1.00 0.00 62 GLN A O 8
ATOM 9412 N N . HIS A 1 65 ? -1.229 -8.741 -7.282 1.00 0.00 63 HIS A N 8
ATOM 9413 C CA . HIS A 1 65 ? -0.017 -8.613 -6.426 1.00 0.00 63 HIS A CA 8
ATOM 9414 C C . HIS A 1 65 ? -0.106 -9.586 -5.252 1.00 0.00 63 HIS A C 8
ATOM 9415 O O . HIS A 1 65 ? 0.593 -10.577 -5.199 1.00 0.00 63 HIS A O 8
ATOM 9429 N N . LEU A 1 66 ? -0.953 -9.305 -4.305 1.00 0.00 64 LEU A N 8
ATOM 9430 C CA . LEU A 1 66 ? -1.081 -10.206 -3.130 1.00 0.00 64 LEU A CA 8
ATOM 9431 C C . LEU A 1 66 ? -1.478 -11.609 -3.586 1.00 0.00 64 LEU A C 8
ATOM 9432 O O . LEU A 1 66 ? -0.984 -12.598 -3.081 1.00 0.00 64 LEU A O 8
ATOM 9448 N N . GLU A 1 67 ? -2.366 -11.708 -4.532 1.00 0.00 65 GLU A N 8
ATOM 9449 C CA . GLU A 1 67 ? -2.786 -13.050 -5.007 1.00 0.00 65 GLU A CA 8
ATOM 9450 C C . GLU A 1 67 ? -1.569 -13.811 -5.525 1.00 0.00 65 GLU A C 8
ATOM 9451 O O . GLU A 1 67 ? -1.605 -15.014 -5.697 1.00 0.00 65 GLU A O 8
ATOM 9463 N N . LYS A 1 68 ? -0.492 -13.124 -5.768 1.00 0.00 66 LYS A N 8
ATOM 9464 C CA . LYS A 1 68 ? 0.726 -13.812 -6.268 1.00 0.00 66 LYS A CA 8
ATOM 9465 C C . LYS A 1 68 ? 1.504 -14.373 -5.082 1.00 0.00 66 LYS A C 8
ATOM 9466 O O . LYS A 1 68 ? 1.697 -15.566 -4.956 1.00 0.00 66 LYS A O 8
ATOM 9485 N N . TYR A 1 69 ? 1.947 -13.516 -4.210 1.00 0.00 67 TYR A N 8
ATOM 9486 C CA . TYR A 1 69 ? 2.712 -13.989 -3.023 1.00 0.00 67 TYR A CA 8
ATOM 9487 C C . TYR A 1 69 ? 2.627 -12.947 -1.900 1.00 0.00 67 TYR A C 8
ATOM 9488 O O . TYR A 1 69 ? 3.014 -11.811 -2.090 1.00 0.00 67 TYR A O 8
ATOM 9506 N N . PRO A 1 70 ? 2.141 -13.363 -0.759 1.00 0.00 68 PRO A N 8
ATOM 9507 C CA . PRO A 1 70 ? 2.023 -12.479 0.410 1.00 0.00 68 PRO A CA 8
ATOM 9508 C C . PRO A 1 70 ? 3.388 -12.343 1.096 1.00 0.00 68 PRO A C 8
ATOM 9509 O O . PRO A 1 70 ? 4.184 -11.491 0.753 1.00 0.00 68 PRO A O 8
ATOM 9520 N N . ASP A 1 71 ? 3.665 -13.182 2.055 1.00 0.00 69 ASP A N 8
ATOM 9521 C CA . ASP A 1 71 ? 4.967 -13.114 2.759 1.00 0.00 69 ASP A CA 8
ATOM 9522 C C . ASP A 1 71 ? 6.018 -13.885 1.960 1.00 0.00 69 ASP A C 8
ATOM 9523 O O . ASP A 1 71 ? 6.499 -13.428 0.943 1.00 0.00 69 ASP A O 8
ATOM 9532 N N . TYR A 1 72 ? 6.379 -15.040 2.415 1.00 0.00 70 TYR A N 8
ATOM 9533 C CA . TYR A 1 72 ? 7.402 -15.844 1.699 1.00 0.00 70 TYR A CA 8
ATOM 9534 C C . TYR A 1 72 ? 6.906 -16.178 0.292 1.00 0.00 70 TYR A C 8
ATOM 9535 O O . TYR A 1 72 ? 5.722 -16.160 0.016 1.00 0.00 70 TYR A O 8
ATOM 9553 N N . PRO A 1 3 ? 9.338 -12.609 -7.984 1.00 0.00 1 PRO A N 9
ATOM 9554 C CA . PRO A 1 3 ? 10.422 -11.594 -7.776 1.00 0.00 1 PRO A CA 9
ATOM 9555 C C . PRO A 1 3 ? 9.823 -10.298 -7.243 1.00 0.00 1 PRO A C 9
ATOM 9556 O O . PRO A 1 3 ? 10.260 -9.211 -7.565 1.00 0.00 1 PRO A O 9
ATOM 9567 N N . HIS A 1 4 ? 8.823 -10.417 -6.426 1.00 0.00 2 HIS A N 9
ATOM 9568 C CA . HIS A 1 4 ? 8.170 -9.210 -5.845 1.00 0.00 2 HIS A CA 9
ATOM 9569 C C . HIS A 1 4 ? 8.026 -8.129 -6.922 1.00 0.00 2 HIS A C 9
ATOM 9570 O O . HIS A 1 4 ? 8.880 -7.281 -7.081 1.00 0.00 2 HIS A O 9
ATOM 9584 N N . ILE A 1 5 ? 6.949 -8.155 -7.661 1.00 0.00 3 ILE A N 9
ATOM 9585 C CA . ILE A 1 5 ? 6.746 -7.129 -8.725 1.00 0.00 3 ILE A CA 9
ATOM 9586 C C . ILE A 1 5 ? 5.970 -5.945 -8.143 1.00 0.00 3 ILE A C 9
ATOM 9587 O O . ILE A 1 5 ? 4.916 -5.586 -8.628 1.00 0.00 3 ILE A O 9
ATOM 9603 N N . LYS A 1 6 ? 6.478 -5.338 -7.107 1.00 0.00 4 LYS A N 9
ATOM 9604 C CA . LYS A 1 6 ? 5.759 -4.182 -6.496 1.00 0.00 4 LYS A CA 9
ATOM 9605 C C . LYS A 1 6 ? 6.058 -2.909 -7.288 1.00 0.00 4 LYS A C 9
ATOM 9606 O O . LYS A 1 6 ? 6.380 -1.881 -6.728 1.00 0.00 4 LYS A O 9
ATOM 9625 N N . ARG A 1 7 ? 5.959 -2.970 -8.585 1.00 0.00 5 ARG A N 9
ATOM 9626 C CA . ARG A 1 7 ? 6.246 -1.763 -9.409 1.00 0.00 5 ARG A CA 9
ATOM 9627 C C . ARG A 1 7 ? 4.989 -0.883 -9.526 1.00 0.00 5 ARG A C 9
ATOM 9628 O O . ARG A 1 7 ? 5.053 0.305 -9.278 1.00 0.00 5 ARG A O 9
ATOM 9649 N N . PRO A 1 8 ? 3.883 -1.483 -9.901 1.00 0.00 6 PRO A N 9
ATOM 9650 C CA . PRO A 1 8 ? 2.606 -0.765 -10.057 1.00 0.00 6 PRO A CA 9
ATOM 9651 C C . PRO A 1 8 ? 1.954 -0.545 -8.692 1.00 0.00 6 PRO A C 9
ATOM 9652 O O . PRO A 1 8 ? 1.002 -1.208 -8.330 1.00 0.00 6 PRO A O 9
ATOM 9663 N N . MET A 1 9 ? 2.472 0.373 -7.929 1.00 0.00 7 MET A N 9
ATOM 9664 C CA . MET A 1 9 ? 1.910 0.640 -6.584 1.00 0.00 7 MET A CA 9
ATOM 9665 C C . MET A 1 9 ? 0.827 1.719 -6.663 1.00 0.00 7 MET A C 9
ATOM 9666 O O . MET A 1 9 ? -0.155 1.679 -5.948 1.00 0.00 7 MET A O 9
ATOM 9680 N N . ASN A 1 10 ? 0.999 2.687 -7.521 1.00 0.00 8 ASN A N 9
ATOM 9681 C CA . ASN A 1 10 ? -0.011 3.767 -7.639 1.00 0.00 8 ASN A CA 9
ATOM 9682 C C . ASN A 1 10 ? -0.407 3.937 -9.099 1.00 0.00 8 ASN A C 9
ATOM 9683 O O . ASN A 1 10 ? 0.104 3.277 -9.981 1.00 0.00 8 ASN A O 9
ATOM 9694 N N . ALA A 1 11 ? -1.305 4.832 -9.352 1.00 0.00 9 ALA A N 9
ATOM 9695 C CA . ALA A 1 11 ? -1.752 5.087 -10.746 1.00 0.00 9 ALA A CA 9
ATOM 9696 C C . ALA A 1 11 ? -0.598 5.682 -11.535 1.00 0.00 9 ALA A C 9
ATOM 9697 O O . ALA A 1 11 ? -0.546 5.606 -12.743 1.00 0.00 9 ALA A O 9
ATOM 9704 N N . PHE A 1 12 ? 0.318 6.287 -10.849 1.00 0.00 10 PHE A N 9
ATOM 9705 C CA . PHE A 1 12 ? 1.470 6.912 -11.521 1.00 0.00 10 PHE A CA 9
ATOM 9706 C C . PHE A 1 12 ? 2.379 5.833 -12.077 1.00 0.00 10 PHE A C 9
ATOM 9707 O O . PHE A 1 12 ? 2.536 5.702 -13.262 1.00 0.00 10 PHE A O 9
ATOM 9724 N N . MET A 1 13 ? 2.949 5.027 -11.242 1.00 0.00 11 MET A N 9
ATOM 9725 C CA . MET A 1 13 ? 3.803 3.948 -11.774 1.00 0.00 11 MET A CA 9
ATOM 9726 C C . MET A 1 13 ? 2.939 3.140 -12.728 1.00 0.00 11 MET A C 9
ATOM 9727 O O . MET A 1 13 ? 3.420 2.425 -13.578 1.00 0.00 11 MET A O 9
ATOM 9741 N N . VAL A 1 14 ? 1.646 3.273 -12.598 1.00 0.00 12 VAL A N 9
ATOM 9742 C CA . VAL A 1 14 ? 0.732 2.536 -13.490 1.00 0.00 12 VAL A CA 9
ATOM 9743 C C . VAL A 1 14 ? 0.616 3.283 -14.798 1.00 0.00 12 VAL A C 9
ATOM 9744 O O . VAL A 1 14 ? 0.723 2.725 -15.872 1.00 0.00 12 VAL A O 9
ATOM 9757 N N . TRP A 1 15 ? 0.375 4.545 -14.705 1.00 0.00 13 TRP A N 9
ATOM 9758 C CA . TRP A 1 15 ? 0.222 5.354 -15.935 1.00 0.00 13 TRP A CA 9
ATOM 9759 C C . TRP A 1 15 ? 1.605 5.640 -16.515 1.00 0.00 13 TRP A C 9
ATOM 9760 O O . TRP A 1 15 ? 1.785 5.796 -17.706 1.00 0.00 13 TRP A O 9
ATOM 9781 N N . ALA A 1 16 ? 2.568 5.723 -15.660 1.00 0.00 14 ALA A N 9
ATOM 9782 C CA . ALA A 1 16 ? 3.950 6.018 -16.088 1.00 0.00 14 ALA A CA 9
ATOM 9783 C C . ALA A 1 16 ? 4.563 4.803 -16.793 1.00 0.00 14 ALA A C 9
ATOM 9784 O O . ALA A 1 16 ? 5.482 4.935 -17.573 1.00 0.00 14 ALA A O 9
ATOM 9791 N N . LYS A 1 17 ? 4.063 3.618 -16.539 1.00 0.00 15 LYS A N 9
ATOM 9792 C CA . LYS A 1 17 ? 4.628 2.430 -17.211 1.00 0.00 15 LYS A CA 9
ATOM 9793 C C . LYS A 1 17 ? 4.397 2.570 -18.707 1.00 0.00 15 LYS A C 9
ATOM 9794 O O . LYS A 1 17 ? 5.202 2.157 -19.516 1.00 0.00 15 LYS A O 9
ATOM 9813 N N . ASP A 1 18 ? 3.310 3.184 -19.081 1.00 0.00 16 ASP A N 9
ATOM 9814 C CA . ASP A 1 18 ? 3.044 3.387 -20.522 1.00 0.00 16 ASP A CA 9
ATOM 9815 C C . ASP A 1 18 ? 3.723 4.682 -20.923 1.00 0.00 16 ASP A C 9
ATOM 9816 O O . ASP A 1 18 ? 4.296 4.799 -21.982 1.00 0.00 16 ASP A O 9
ATOM 9825 N N . GLU A 1 19 ? 3.687 5.644 -20.056 1.00 0.00 17 GLU A N 9
ATOM 9826 C CA . GLU A 1 19 ? 4.358 6.929 -20.335 1.00 0.00 17 GLU A CA 9
ATOM 9827 C C . GLU A 1 19 ? 5.853 6.655 -20.487 1.00 0.00 17 GLU A C 9
ATOM 9828 O O . GLU A 1 19 ? 6.544 7.288 -21.256 1.00 0.00 17 GLU A O 9
ATOM 9840 N N . ARG A 1 20 ? 6.328 5.677 -19.772 1.00 0.00 18 ARG A N 9
ATOM 9841 C CA . ARG A 1 20 ? 7.761 5.279 -19.856 1.00 0.00 18 ARG A CA 9
ATOM 9842 C C . ARG A 1 20 ? 7.970 4.696 -21.230 1.00 0.00 18 ARG A C 9
ATOM 9843 O O . ARG A 1 20 ? 8.900 5.010 -21.933 1.00 0.00 18 ARG A O 9
ATOM 9864 N N . ARG A 1 21 ? 7.076 3.842 -21.600 1.00 0.00 19 ARG A N 9
ATOM 9865 C CA . ARG A 1 21 ? 7.137 3.204 -22.916 1.00 0.00 19 ARG A CA 9
ATOM 9866 C C . ARG A 1 21 ? 6.906 4.277 -23.959 1.00 0.00 19 ARG A C 9
ATOM 9867 O O . ARG A 1 21 ? 7.543 4.316 -24.994 1.00 0.00 19 ARG A O 9
ATOM 9888 N N . LYS A 1 22 ? 5.985 5.152 -23.686 1.00 0.00 20 LYS A N 9
ATOM 9889 C CA . LYS A 1 22 ? 5.688 6.230 -24.643 1.00 0.00 20 LYS A CA 9
ATOM 9890 C C . LYS A 1 22 ? 6.880 7.176 -24.720 1.00 0.00 20 LYS A C 9
ATOM 9891 O O . LYS A 1 22 ? 7.073 7.875 -25.694 1.00 0.00 20 LYS A O 9
ATOM 9910 N N . ILE A 1 23 ? 7.677 7.207 -23.697 1.00 0.00 21 ILE A N 9
ATOM 9911 C CA . ILE A 1 23 ? 8.860 8.101 -23.704 1.00 0.00 21 ILE A CA 9
ATOM 9912 C C . ILE A 1 23 ? 10.095 7.302 -24.120 1.00 0.00 21 ILE A C 9
ATOM 9913 O O . ILE A 1 23 ? 10.842 7.692 -24.995 1.00 0.00 21 ILE A O 9
ATOM 9929 N N . LEU A 1 24 ? 10.302 6.187 -23.499 1.00 0.00 22 LEU A N 9
ATOM 9930 C CA . LEU A 1 24 ? 11.462 5.336 -23.833 1.00 0.00 22 LEU A CA 9
ATOM 9931 C C . LEU A 1 24 ? 11.441 5.013 -25.307 1.00 0.00 22 LEU A C 9
ATOM 9932 O O . LEU A 1 24 ? 12.452 4.745 -25.924 1.00 0.00 22 LEU A O 9
ATOM 9948 N N . GLN A 1 25 ? 10.285 5.047 -25.869 1.00 0.00 23 GLN A N 9
ATOM 9949 C CA . GLN A 1 25 ? 10.157 4.756 -27.309 1.00 0.00 23 GLN A CA 9
ATOM 9950 C C . GLN A 1 25 ? 10.958 5.805 -28.036 1.00 0.00 23 GLN A C 9
ATOM 9951 O O . GLN A 1 25 ? 11.613 5.571 -29.032 1.00 0.00 23 GLN A O 9
ATOM 9965 N N . ALA A 1 26 ? 10.878 6.971 -27.503 1.00 0.00 24 ALA A N 9
ATOM 9966 C CA . ALA A 1 26 ? 11.588 8.131 -28.073 1.00 0.00 24 ALA A CA 9
ATOM 9967 C C . ALA A 1 26 ? 12.939 8.314 -27.374 1.00 0.00 24 ALA A C 9
ATOM 9968 O O . ALA A 1 26 ? 13.755 9.114 -27.787 1.00 0.00 24 ALA A O 9
ATOM 9975 N N . PHE A 1 27 ? 13.184 7.584 -26.318 1.00 0.00 25 PHE A N 9
ATOM 9976 C CA . PHE A 1 27 ? 14.476 7.724 -25.602 1.00 0.00 25 PHE A CA 9
ATOM 9977 C C . PHE A 1 27 ? 14.830 6.394 -24.930 1.00 0.00 25 PHE A C 9
ATOM 9978 O O . PHE A 1 27 ? 14.761 6.267 -23.723 1.00 0.00 25 PHE A O 9
ATOM 9995 N N . PRO A 1 28 ? 15.216 5.446 -25.746 1.00 0.00 26 PRO A N 9
ATOM 9996 C CA . PRO A 1 28 ? 15.615 4.100 -25.288 1.00 0.00 26 PRO A CA 9
ATOM 9997 C C . PRO A 1 28 ? 16.938 4.168 -24.524 1.00 0.00 26 PRO A C 9
ATOM 9998 O O . PRO A 1 28 ? 17.373 3.207 -23.922 1.00 0.00 26 PRO A O 9
ATOM 10009 N N . ASP A 1 29 ? 17.556 5.311 -24.515 1.00 0.00 27 ASP A N 9
ATOM 10010 C CA . ASP A 1 29 ? 18.818 5.481 -23.768 1.00 0.00 27 ASP A CA 9
ATOM 10011 C C . ASP A 1 29 ? 18.440 6.008 -22.399 1.00 0.00 27 ASP A C 9
ATOM 10012 O O . ASP A 1 29 ? 18.950 5.599 -21.375 1.00 0.00 27 ASP A O 9
ATOM 10021 N N . MET A 1 30 ? 17.503 6.902 -22.403 1.00 0.00 28 MET A N 9
ATOM 10022 C CA . MET A 1 30 ? 16.999 7.484 -21.141 1.00 0.00 28 MET A CA 9
ATOM 10023 C C . MET A 1 30 ? 16.410 6.356 -20.326 1.00 0.00 28 MET A C 9
ATOM 10024 O O . MET A 1 30 ? 15.257 5.999 -20.458 1.00 0.00 28 MET A O 9
ATOM 10038 N N . HIS A 1 31 ? 17.215 5.762 -19.522 1.00 0.00 29 HIS A N 9
ATOM 10039 C CA . HIS A 1 31 ? 16.745 4.610 -18.722 1.00 0.00 29 HIS A CA 9
ATOM 10040 C C . HIS A 1 31 ? 15.929 5.070 -17.506 1.00 0.00 29 HIS A C 9
ATOM 10041 O O . HIS A 1 31 ? 15.561 6.221 -17.387 1.00 0.00 29 HIS A O 9
ATOM 10055 N N . ASN A 1 32 ? 15.623 4.157 -16.620 1.00 0.00 30 ASN A N 9
ATOM 10056 C CA . ASN A 1 32 ? 14.802 4.493 -15.416 1.00 0.00 30 ASN A CA 9
ATOM 10057 C C . ASN A 1 32 ? 15.384 5.690 -14.658 1.00 0.00 30 ASN A C 9
ATOM 10058 O O . ASN A 1 32 ? 14.789 6.748 -14.617 1.00 0.00 30 ASN A O 9
ATOM 10069 N N . SER A 1 33 ? 16.519 5.517 -14.029 1.00 0.00 31 SER A N 9
ATOM 10070 C CA . SER A 1 33 ? 17.132 6.629 -13.240 1.00 0.00 31 SER A CA 9
ATOM 10071 C C . SER A 1 33 ? 16.877 7.976 -13.917 1.00 0.00 31 SER A C 9
ATOM 10072 O O . SER A 1 33 ? 16.769 8.995 -13.264 1.00 0.00 31 SER A O 9
ATOM 10080 N N . ASN A 1 34 ? 16.769 7.997 -15.217 1.00 0.00 32 ASN A N 9
ATOM 10081 C CA . ASN A 1 34 ? 16.510 9.286 -15.913 1.00 0.00 32 ASN A CA 9
ATOM 10082 C C . ASN A 1 34 ? 15.023 9.395 -16.243 1.00 0.00 32 ASN A C 9
ATOM 10083 O O . ASN A 1 34 ? 14.376 10.373 -15.924 1.00 0.00 32 ASN A O 9
ATOM 10094 N N . ILE A 1 35 ? 14.471 8.390 -16.865 1.00 0.00 33 ILE A N 9
ATOM 10095 C CA . ILE A 1 35 ? 13.019 8.428 -17.200 1.00 0.00 33 ILE A CA 9
ATOM 10096 C C . ILE A 1 35 ? 12.230 8.740 -15.932 1.00 0.00 33 ILE A C 9
ATOM 10097 O O . ILE A 1 35 ? 11.218 9.410 -15.956 1.00 0.00 33 ILE A O 9
ATOM 10113 N N . SER A 1 36 ? 12.697 8.254 -14.822 1.00 0.00 34 SER A N 9
ATOM 10114 C CA . SER A 1 36 ? 11.997 8.506 -13.538 1.00 0.00 34 SER A CA 9
ATOM 10115 C C . SER A 1 36 ? 11.676 9.989 -13.409 1.00 0.00 34 SER A C 9
ATOM 10116 O O . SER A 1 36 ? 10.589 10.369 -13.024 1.00 0.00 34 SER A O 9
ATOM 10124 N N . LYS A 1 37 ? 12.614 10.834 -13.727 1.00 0.00 35 LYS A N 9
ATOM 10125 C CA . LYS A 1 37 ? 12.355 12.284 -13.620 1.00 0.00 35 LYS A CA 9
ATOM 10126 C C . LYS A 1 37 ? 11.349 12.652 -14.694 1.00 0.00 35 LYS A C 9
ATOM 10127 O O . LYS A 1 37 ? 10.600 13.602 -14.576 1.00 0.00 35 LYS A O 9
ATOM 10146 N N . ILE A 1 38 ? 11.318 11.881 -15.740 1.00 0.00 36 ILE A N 9
ATOM 10147 C CA . ILE A 1 38 ? 10.360 12.157 -16.832 1.00 0.00 36 ILE A CA 9
ATOM 10148 C C . ILE A 1 38 ? 8.967 11.750 -16.373 1.00 0.00 36 ILE A C 9
ATOM 10149 O O . ILE A 1 38 ? 8.049 12.540 -16.354 1.00 0.00 36 ILE A O 9
ATOM 10165 N N . LEU A 1 39 ? 8.815 10.517 -15.996 1.00 0.00 37 LEU A N 9
ATOM 10166 C CA . LEU A 1 39 ? 7.497 10.035 -15.522 1.00 0.00 37 LEU A CA 9
ATOM 10167 C C . LEU A 1 39 ? 6.991 10.952 -14.419 1.00 0.00 37 LEU A C 9
ATOM 10168 O O . LEU A 1 39 ? 5.963 11.585 -14.528 1.00 0.00 37 LEU A O 9
ATOM 10184 N N . GLY A 1 40 ? 7.722 10.994 -13.340 1.00 0.00 38 GLY A N 9
ATOM 10185 C CA . GLY A 1 40 ? 7.321 11.833 -12.175 1.00 0.00 38 GLY A CA 9
ATOM 10186 C C . GLY A 1 40 ? 7.184 13.286 -12.607 1.00 0.00 38 GLY A C 9
ATOM 10187 O O . GLY A 1 40 ? 6.595 14.099 -11.919 1.00 0.00 38 GLY A O 9
ATOM 10191 N N . SER A 1 41 ? 7.687 13.615 -13.757 1.00 0.00 39 SER A N 9
ATOM 10192 C CA . SER A 1 41 ? 7.556 15.001 -14.239 1.00 0.00 39 SER A CA 9
ATOM 10193 C C . SER A 1 41 ? 6.442 15.010 -15.262 1.00 0.00 39 SER A C 9
ATOM 10194 O O . SER A 1 41 ? 5.878 16.034 -15.592 1.00 0.00 39 SER A O 9
ATOM 10202 N N . ARG A 1 42 ? 6.104 13.851 -15.740 1.00 0.00 40 ARG A N 9
ATOM 10203 C CA . ARG A 1 42 ? 5.021 13.732 -16.703 1.00 0.00 40 ARG A CA 9
ATOM 10204 C C . ARG A 1 42 ? 3.757 13.569 -15.886 1.00 0.00 40 ARG A C 9
ATOM 10205 O O . ARG A 1 42 ? 2.685 14.023 -16.235 1.00 0.00 40 ARG A O 9
ATOM 10226 N N . TRP A 1 43 ? 3.919 12.926 -14.766 1.00 0.00 41 TRP A N 9
ATOM 10227 C CA . TRP A 1 43 ? 2.808 12.701 -13.831 1.00 0.00 41 TRP A CA 9
ATOM 10228 C C . TRP A 1 43 ? 2.335 14.024 -13.255 1.00 0.00 41 TRP A C 9
ATOM 10229 O O . TRP A 1 43 ? 1.213 14.431 -13.444 1.00 0.00 41 TRP A O 9
ATOM 10250 N N . LYS A 1 44 ? 3.190 14.713 -12.560 1.00 0.00 42 LYS A N 9
ATOM 10251 C CA . LYS A 1 44 ? 2.766 16.007 -11.987 1.00 0.00 42 LYS A CA 9
ATOM 10252 C C . LYS A 1 44 ? 2.279 16.863 -13.144 1.00 0.00 42 LYS A C 9
ATOM 10253 O O . LYS A 1 44 ? 1.552 17.821 -12.978 1.00 0.00 42 LYS A O 9
ATOM 10272 N N . ALA A 1 45 ? 2.702 16.510 -14.324 1.00 0.00 43 ALA A N 9
ATOM 10273 C CA . ALA A 1 45 ? 2.316 17.258 -15.522 1.00 0.00 43 ALA A CA 9
ATOM 10274 C C . ALA A 1 45 ? 1.027 16.683 -16.130 1.00 0.00 43 ALA A C 9
ATOM 10275 O O . ALA A 1 45 ? 0.748 16.886 -17.295 1.00 0.00 43 ALA A O 9
ATOM 10282 N N . MET A 1 46 ? 0.236 15.965 -15.368 1.00 0.00 44 MET A N 9
ATOM 10283 C CA . MET A 1 46 ? -1.012 15.399 -15.937 1.00 0.00 44 MET A CA 9
ATOM 10284 C C . MET A 1 46 ? -2.166 16.384 -15.710 1.00 0.00 44 MET A C 9
ATOM 10285 O O . MET A 1 46 ? -2.059 17.546 -16.053 1.00 0.00 44 MET A O 9
ATOM 10299 N N . THR A 1 47 ? -3.272 15.954 -15.163 1.00 0.00 45 THR A N 9
ATOM 10300 C CA . THR A 1 47 ? -4.401 16.912 -14.970 1.00 0.00 45 THR A CA 9
ATOM 10301 C C . THR A 1 47 ? -5.244 16.540 -13.748 1.00 0.00 45 THR A C 9
ATOM 10302 O O . THR A 1 47 ? -6.371 16.972 -13.611 1.00 0.00 45 THR A O 9
ATOM 10313 N N . ASN A 1 48 ? -4.714 15.750 -12.866 1.00 0.00 46 ASN A N 9
ATOM 10314 C CA . ASN A 1 48 ? -5.487 15.344 -11.655 1.00 0.00 46 ASN A CA 9
ATOM 10315 C C . ASN A 1 48 ? -6.680 14.483 -12.079 1.00 0.00 46 ASN A C 9
ATOM 10316 O O . ASN A 1 48 ? -6.799 13.336 -11.697 1.00 0.00 46 ASN A O 9
ATOM 10327 N N . LEU A 1 49 ? -7.558 15.029 -12.871 1.00 0.00 47 LEU A N 9
ATOM 10328 C CA . LEU A 1 49 ? -8.743 14.252 -13.331 1.00 0.00 47 LEU A CA 9
ATOM 10329 C C . LEU A 1 49 ? -8.270 13.022 -14.106 1.00 0.00 47 LEU A C 9
ATOM 10330 O O . LEU A 1 49 ? -8.897 11.983 -14.085 1.00 0.00 47 LEU A O 9
ATOM 10346 N N . GLU A 1 50 ? -7.162 13.126 -14.784 1.00 0.00 48 GLU A N 9
ATOM 10347 C CA . GLU A 1 50 ? -6.650 11.956 -15.548 1.00 0.00 48 GLU A CA 9
ATOM 10348 C C . GLU A 1 50 ? -6.132 10.902 -14.566 1.00 0.00 48 GLU A C 9
ATOM 10349 O O . GLU A 1 50 ? -5.746 9.817 -14.951 1.00 0.00 48 GLU A O 9
ATOM 10361 N N . LYS A 1 51 ? -6.114 11.219 -13.299 1.00 0.00 49 LYS A N 9
ATOM 10362 C CA . LYS A 1 51 ? -5.614 10.243 -12.286 1.00 0.00 49 LYS A CA 9
ATOM 10363 C C . LYS A 1 51 ? -6.737 9.287 -11.873 1.00 0.00 49 LYS A C 9
ATOM 10364 O O . LYS A 1 51 ? -6.494 8.217 -11.352 1.00 0.00 49 LYS A O 9
ATOM 10383 N N . GLN A 1 52 ? -7.961 9.672 -12.088 1.00 0.00 50 GLN A N 9
ATOM 10384 C CA . GLN A 1 52 ? -9.110 8.806 -11.697 1.00 0.00 50 GLN A CA 9
ATOM 10385 C C . GLN A 1 52 ? -9.080 7.447 -12.417 1.00 0.00 50 GLN A C 9
ATOM 10386 O O . GLN A 1 52 ? -9.339 6.431 -11.801 1.00 0.00 50 GLN A O 9
ATOM 10400 N N . PRO A 1 53 ? -8.806 7.458 -13.699 1.00 0.00 51 PRO A N 9
ATOM 10401 C CA . PRO A 1 53 ? -8.790 6.223 -14.507 1.00 0.00 51 PRO A CA 9
ATOM 10402 C C . PRO A 1 53 ? -7.547 5.379 -14.238 1.00 0.00 51 PRO A C 9
ATOM 10403 O O . PRO A 1 53 ? -7.634 4.178 -14.074 1.00 0.00 51 PRO A O 9
ATOM 10414 N N . TYR A 1 54 ? -6.395 5.980 -14.166 1.00 0.00 52 TYR A N 9
ATOM 10415 C CA . TYR A 1 54 ? -5.178 5.172 -13.880 1.00 0.00 52 TYR A CA 9
ATOM 10416 C C . TYR A 1 54 ? -5.237 4.731 -12.429 1.00 0.00 52 TYR A C 9
ATOM 10417 O O . TYR A 1 54 ? -4.432 3.947 -11.969 1.00 0.00 52 TYR A O 9
ATOM 10435 N N . TYR A 1 55 ? -6.188 5.241 -11.703 1.00 0.00 53 TYR A N 9
ATOM 10436 C CA . TYR A 1 55 ? -6.302 4.863 -10.279 1.00 0.00 53 TYR A CA 9
ATOM 10437 C C . TYR A 1 55 ? -7.047 3.538 -10.169 1.00 0.00 53 TYR A C 9
ATOM 10438 O O . TYR A 1 55 ? -6.612 2.622 -9.507 1.00 0.00 53 TYR A O 9
ATOM 10456 N N . GLU A 1 56 ? -8.159 3.423 -10.826 1.00 0.00 54 GLU A N 9
ATOM 10457 C CA . GLU A 1 56 ? -8.921 2.151 -10.770 1.00 0.00 54 GLU A CA 9
ATOM 10458 C C . GLU A 1 56 ? -8.117 1.060 -11.474 1.00 0.00 54 GLU A C 9
ATOM 10459 O O . GLU A 1 56 ? -8.168 -0.099 -11.113 1.00 0.00 54 GLU A O 9
ATOM 10471 N N . GLU A 1 57 ? -7.365 1.427 -12.475 1.00 0.00 55 GLU A N 9
ATOM 10472 C CA . GLU A 1 57 ? -6.544 0.426 -13.202 1.00 0.00 55 GLU A CA 9
ATOM 10473 C C . GLU A 1 57 ? -5.448 -0.100 -12.275 1.00 0.00 55 GLU A C 9
ATOM 10474 O O . GLU A 1 57 ? -4.814 -1.100 -12.552 1.00 0.00 55 GLU A O 9
ATOM 10486 N N . GLN A 1 58 ? -5.223 0.562 -11.173 1.00 0.00 56 GLN A N 9
ATOM 10487 C CA . GLN A 1 58 ? -4.176 0.094 -10.229 1.00 0.00 56 GLN A CA 9
ATOM 10488 C C . GLN A 1 58 ? -4.785 -0.967 -9.322 1.00 0.00 56 GLN A C 9
ATOM 10489 O O . GLN A 1 58 ? -4.294 -2.072 -9.202 1.00 0.00 56 GLN A O 9
ATOM 10503 N N . ALA A 1 59 ? -5.857 -0.628 -8.691 1.00 0.00 57 ALA A N 9
ATOM 10504 C CA . ALA A 1 59 ? -6.532 -1.591 -7.793 1.00 0.00 57 ALA A CA 9
ATOM 10505 C C . ALA A 1 59 ? -6.833 -2.877 -8.569 1.00 0.00 57 ALA A C 9
ATOM 10506 O O . ALA A 1 59 ? -6.831 -3.961 -8.019 1.00 0.00 57 ALA A O 9
ATOM 10513 N N . ARG A 1 60 ? -7.089 -2.767 -9.848 1.00 0.00 58 ARG A N 9
ATOM 10514 C CA . ARG A 1 60 ? -7.386 -3.985 -10.652 1.00 0.00 58 ARG A CA 9
ATOM 10515 C C . ARG A 1 60 ? -6.100 -4.801 -10.820 1.00 0.00 58 ARG A C 9
ATOM 10516 O O . ARG A 1 60 ? -6.066 -5.989 -10.563 1.00 0.00 58 ARG A O 9
ATOM 10537 N N . LEU A 1 61 ? -5.043 -4.169 -11.244 1.00 0.00 59 LEU A N 9
ATOM 10538 C CA . LEU A 1 61 ? -3.762 -4.899 -11.422 1.00 0.00 59 LEU A CA 9
ATOM 10539 C C . LEU A 1 61 ? -3.244 -5.329 -10.051 1.00 0.00 59 LEU A C 9
ATOM 10540 O O . LEU A 1 61 ? -2.343 -6.137 -9.940 1.00 0.00 59 LEU A O 9
ATOM 10556 N N . SER A 1 62 ? -3.824 -4.810 -9.002 1.00 0.00 60 SER A N 9
ATOM 10557 C CA . SER A 1 62 ? -3.389 -5.201 -7.637 1.00 0.00 60 SER A CA 9
ATOM 10558 C C . SER A 1 62 ? -4.018 -6.550 -7.302 1.00 0.00 60 SER A C 9
ATOM 10559 O O . SER A 1 62 ? -3.449 -7.365 -6.604 1.00 0.00 60 SER A O 9
ATOM 10567 N N . LYS A 1 63 ? -5.198 -6.784 -7.806 1.00 0.00 61 LYS A N 9
ATOM 10568 C CA . LYS A 1 63 ? -5.889 -8.072 -7.539 1.00 0.00 61 LYS A CA 9
ATOM 10569 C C . LYS A 1 63 ? -5.127 -9.206 -8.225 1.00 0.00 61 LYS A C 9
ATOM 10570 O O . LYS A 1 63 ? -4.848 -10.230 -7.634 1.00 0.00 61 LYS A O 9
ATOM 10589 N N . GLN A 1 64 ? -4.784 -9.024 -9.467 1.00 0.00 62 GLN A N 9
ATOM 10590 C CA . GLN A 1 64 ? -4.035 -10.082 -10.200 1.00 0.00 62 GLN A CA 9
ATOM 10591 C C . GLN A 1 64 ? -2.575 -10.079 -9.743 1.00 0.00 62 GLN A C 9
ATOM 10592 O O . GLN A 1 64 ? -1.929 -11.107 -9.684 1.00 0.00 62 GLN A O 9
ATOM 10606 N N . HIS A 1 65 ? -2.052 -8.930 -9.420 1.00 0.00 63 HIS A N 9
ATOM 10607 C CA . HIS A 1 65 ? -0.635 -8.853 -8.967 1.00 0.00 63 HIS A CA 9
ATOM 10608 C C . HIS A 1 65 ? -0.477 -9.591 -7.642 1.00 0.00 63 HIS A C 9
ATOM 10609 O O . HIS A 1 65 ? 0.184 -10.605 -7.557 1.00 0.00 63 HIS A O 9
ATOM 10623 N N . LEU A 1 66 ? -1.073 -9.081 -6.607 1.00 0.00 64 LEU A N 9
ATOM 10624 C CA . LEU A 1 66 ? -0.955 -9.744 -5.279 1.00 0.00 64 LEU A CA 9
ATOM 10625 C C . LEU A 1 66 ? -1.185 -11.245 -5.439 1.00 0.00 64 LEU A C 9
ATOM 10626 O O . LEU A 1 66 ? -0.526 -12.053 -4.814 1.00 0.00 64 LEU A O 9
ATOM 10642 N N . GLU A 1 67 ? -2.108 -11.629 -6.273 1.00 0.00 65 GLU A N 9
ATOM 10643 C CA . GLU A 1 67 ? -2.367 -13.075 -6.473 1.00 0.00 65 GLU A CA 9
ATOM 10644 C C . GLU A 1 67 ? -1.063 -13.757 -6.882 1.00 0.00 65 GLU A C 9
ATOM 10645 O O . GLU A 1 67 ? -0.906 -14.956 -6.756 1.00 0.00 65 GLU A O 9
ATOM 10657 N N . LYS A 1 68 ? -0.123 -12.994 -7.367 1.00 0.00 66 LYS A N 9
ATOM 10658 C CA . LYS A 1 68 ? 1.178 -13.576 -7.782 1.00 0.00 66 LYS A CA 9
ATOM 10659 C C . LYS A 1 68 ? 2.005 -13.877 -6.535 1.00 0.00 66 LYS A C 9
ATOM 10660 O O . LYS A 1 68 ? 2.512 -14.966 -6.357 1.00 0.00 66 LYS A O 9
ATOM 10679 N N . TYR A 1 69 ? 2.133 -12.916 -5.666 1.00 0.00 67 TYR A N 9
ATOM 10680 C CA . TYR A 1 69 ? 2.915 -13.136 -4.417 1.00 0.00 67 TYR A CA 9
ATOM 10681 C C . TYR A 1 69 ? 2.145 -12.550 -3.230 1.00 0.00 67 TYR A C 9
ATOM 10682 O O . TYR A 1 69 ? 2.519 -11.525 -2.696 1.00 0.00 67 TYR A O 9
ATOM 10700 N N . PRO A 1 70 ? 1.088 -13.222 -2.858 1.00 0.00 68 PRO A N 9
ATOM 10701 C CA . PRO A 1 70 ? 0.231 -12.801 -1.737 1.00 0.00 68 PRO A CA 9
ATOM 10702 C C . PRO A 1 70 ? 0.871 -13.190 -0.405 1.00 0.00 68 PRO A C 9
ATOM 10703 O O . PRO A 1 70 ? 1.372 -12.361 0.328 1.00 0.00 68 PRO A O 9
ATOM 10714 N N . ASP A 1 71 ? 0.848 -14.453 -0.090 1.00 0.00 69 ASP A N 9
ATOM 10715 C CA . ASP A 1 71 ? 1.439 -14.926 1.186 1.00 0.00 69 ASP A CA 9
ATOM 10716 C C . ASP A 1 71 ? 2.960 -15.009 1.047 1.00 0.00 69 ASP A C 9
ATOM 10717 O O . ASP A 1 71 ? 3.559 -16.031 1.315 1.00 0.00 69 ASP A O 9
ATOM 10726 N N . TYR A 1 72 ? 3.585 -13.947 0.618 1.00 0.00 70 TYR A N 9
ATOM 10727 C CA . TYR A 1 72 ? 5.062 -13.961 0.446 1.00 0.00 70 TYR A CA 9
ATOM 10728 C C . TYR A 1 72 ? 5.758 -14.216 1.794 1.00 0.00 70 TYR A C 9
ATOM 10729 O O . TYR A 1 72 ? 6.386 -13.347 2.366 1.00 0.00 70 TYR A O 9
ATOM 10747 N N . PRO A 1 3 ? 14.404 -9.012 -5.207 1.00 0.00 1 PRO A N 10
ATOM 10748 C CA . PRO A 1 3 ? 13.361 -8.299 -4.401 1.00 0.00 1 PRO A CA 10
ATOM 10749 C C . PRO A 1 3 ? 12.633 -7.294 -5.284 1.00 0.00 1 PRO A C 10
ATOM 10750 O O . PRO A 1 3 ? 12.277 -6.213 -4.858 1.00 0.00 1 PRO A O 10
ATOM 10761 N N . HIS A 1 4 ? 12.418 -7.649 -6.513 1.00 0.00 2 HIS A N 10
ATOM 10762 C CA . HIS A 1 4 ? 11.715 -6.731 -7.455 1.00 0.00 2 HIS A CA 10
ATOM 10763 C C . HIS A 1 4 ? 10.550 -6.050 -6.735 1.00 0.00 2 HIS A C 10
ATOM 10764 O O . HIS A 1 4 ? 9.483 -6.611 -6.590 1.00 0.00 2 HIS A O 10
ATOM 10778 N N . ILE A 1 5 ? 10.748 -4.844 -6.277 1.00 0.00 3 ILE A N 10
ATOM 10779 C CA . ILE A 1 5 ? 9.652 -4.133 -5.562 1.00 0.00 3 ILE A CA 10
ATOM 10780 C C . ILE A 1 5 ? 8.808 -3.347 -6.563 1.00 0.00 3 ILE A C 10
ATOM 10781 O O . ILE A 1 5 ? 8.496 -2.191 -6.357 1.00 0.00 3 ILE A O 10
ATOM 10797 N N . LYS A 1 6 ? 8.425 -3.972 -7.640 1.00 0.00 4 LYS A N 10
ATOM 10798 C CA . LYS A 1 6 ? 7.587 -3.268 -8.650 1.00 0.00 4 LYS A CA 10
ATOM 10799 C C . LYS A 1 6 ? 6.179 -3.097 -8.082 1.00 0.00 4 LYS A C 10
ATOM 10800 O O . LYS A 1 6 ? 5.218 -3.618 -8.611 1.00 0.00 4 LYS A O 10
ATOM 10819 N N . ARG A 1 7 ? 6.055 -2.385 -6.996 1.00 0.00 5 ARG A N 10
ATOM 10820 C CA . ARG A 1 7 ? 4.714 -2.195 -6.374 1.00 0.00 5 ARG A CA 10
ATOM 10821 C C . ARG A 1 7 ? 4.026 -0.939 -6.938 1.00 0.00 5 ARG A C 10
ATOM 10822 O O . ARG A 1 7 ? 4.460 0.166 -6.680 1.00 0.00 5 ARG A O 10
ATOM 10843 N N . PRO A 1 8 ? 2.956 -1.146 -7.670 1.00 0.00 6 PRO A N 10
ATOM 10844 C CA . PRO A 1 8 ? 2.170 -0.050 -8.255 1.00 0.00 6 PRO A CA 10
ATOM 10845 C C . PRO A 1 8 ? 1.252 0.530 -7.178 1.00 0.00 6 PRO A C 10
ATOM 10846 O O . PRO A 1 8 ? 0.077 0.227 -7.112 1.00 0.00 6 PRO A O 10
ATOM 10857 N N . MET A 1 9 ? 1.794 1.344 -6.320 1.00 0.00 7 MET A N 10
ATOM 10858 C CA . MET A 1 9 ? 0.993 1.934 -5.227 1.00 0.00 7 MET A CA 10
ATOM 10859 C C . MET A 1 9 ? 0.139 3.074 -5.760 1.00 0.00 7 MET A C 10
ATOM 10860 O O . MET A 1 9 ? -0.877 3.420 -5.191 1.00 0.00 7 MET A O 10
ATOM 10874 N N . ASN A 1 10 ? 0.542 3.671 -6.842 1.00 0.00 8 ASN A N 10
ATOM 10875 C CA . ASN A 1 10 ? -0.249 4.787 -7.385 1.00 0.00 8 ASN A CA 10
ATOM 10876 C C . ASN A 1 10 ? -0.441 4.624 -8.881 1.00 0.00 8 ASN A C 10
ATOM 10877 O O . ASN A 1 10 ? 0.228 3.854 -9.539 1.00 0.00 8 ASN A O 10
ATOM 10888 N N . ALA A 1 11 ? -1.355 5.367 -9.409 1.00 0.00 9 ALA A N 10
ATOM 10889 C CA . ALA A 1 11 ? -1.636 5.314 -10.865 1.00 0.00 9 ALA A CA 10
ATOM 10890 C C . ALA A 1 11 ? -0.437 5.851 -11.635 1.00 0.00 9 ALA A C 10
ATOM 10891 O O . ALA A 1 11 ? -0.365 5.757 -12.840 1.00 0.00 9 ALA A O 10
ATOM 10898 N N . PHE A 1 12 ? 0.492 6.433 -10.944 1.00 0.00 10 PHE A N 10
ATOM 10899 C CA . PHE A 1 12 ? 1.683 7.003 -11.610 1.00 0.00 10 PHE A CA 10
ATOM 10900 C C . PHE A 1 12 ? 2.550 5.889 -12.165 1.00 0.00 10 PHE A C 10
ATOM 10901 O O . PHE A 1 12 ? 2.778 5.807 -13.344 1.00 0.00 10 PHE A O 10
ATOM 10918 N N . MET A 1 13 ? 3.014 5.010 -11.338 1.00 0.00 11 MET A N 10
ATOM 10919 C CA . MET A 1 13 ? 3.828 3.901 -11.871 1.00 0.00 11 MET A CA 10
ATOM 10920 C C . MET A 1 13 ? 2.934 3.125 -12.827 1.00 0.00 11 MET A C 10
ATOM 10921 O O . MET A 1 13 ? 3.392 2.363 -13.656 1.00 0.00 11 MET A O 10
ATOM 10935 N N . VAL A 1 14 ? 1.645 3.336 -12.724 1.00 0.00 12 VAL A N 10
ATOM 10936 C CA . VAL A 1 14 ? 0.700 2.644 -13.625 1.00 0.00 12 VAL A CA 10
ATOM 10937 C C . VAL A 1 14 ? 0.627 3.405 -14.926 1.00 0.00 12 VAL A C 10
ATOM 10938 O O . VAL A 1 14 ? 0.692 2.851 -16.004 1.00 0.00 12 VAL A O 10
ATOM 10951 N N . TRP A 1 15 ? 0.457 4.677 -14.820 1.00 0.00 13 TRP A N 10
ATOM 10952 C CA . TRP A 1 15 ? 0.341 5.500 -16.039 1.00 0.00 13 TRP A CA 10
ATOM 10953 C C . TRP A 1 15 ? 1.738 5.742 -16.602 1.00 0.00 13 TRP A C 10
ATOM 10954 O O . TRP A 1 15 ? 1.940 5.842 -17.795 1.00 0.00 13 TRP A O 10
ATOM 10975 N N . ALA A 1 16 ? 2.689 5.841 -15.732 1.00 0.00 14 ALA A N 10
ATOM 10976 C CA . ALA A 1 16 ? 4.088 6.085 -16.147 1.00 0.00 14 ALA A CA 10
ATOM 10977 C C . ALA A 1 16 ? 4.700 4.825 -16.769 1.00 0.00 14 ALA A C 10
ATOM 10978 O O . ALA A 1 16 ? 5.644 4.905 -17.530 1.00 0.00 14 ALA A O 10
ATOM 10985 N N . LYS A 1 17 ? 4.186 3.662 -16.458 1.00 0.00 15 LYS A N 10
ATOM 10986 C CA . LYS A 1 17 ? 4.770 2.431 -17.044 1.00 0.00 15 LYS A CA 10
ATOM 10987 C C . LYS A 1 17 ? 4.517 2.440 -18.540 1.00 0.00 15 LYS A C 10
ATOM 10988 O O . LYS A 1 17 ? 5.291 1.922 -19.321 1.00 0.00 15 LYS A O 10
ATOM 11007 N N . ASP A 1 18 ? 3.449 3.054 -18.948 1.00 0.00 16 ASP A N 10
ATOM 11008 C CA . ASP A 1 18 ? 3.159 3.130 -20.393 1.00 0.00 16 ASP A CA 10
ATOM 11009 C C . ASP A 1 18 ? 3.700 4.457 -20.883 1.00 0.00 16 ASP A C 10
ATOM 11010 O O . ASP A 1 18 ? 4.143 4.594 -22.003 1.00 0.00 16 ASP A O 10
ATOM 11019 N N . GLU A 1 19 ? 3.691 5.428 -20.022 1.00 0.00 17 GLU A N 10
ATOM 11020 C CA . GLU A 1 19 ? 4.224 6.754 -20.377 1.00 0.00 17 GLU A CA 10
ATOM 11021 C C . GLU A 1 19 ? 5.735 6.646 -20.531 1.00 0.00 17 GLU A C 10
ATOM 11022 O O . GLU A 1 19 ? 6.332 7.279 -21.377 1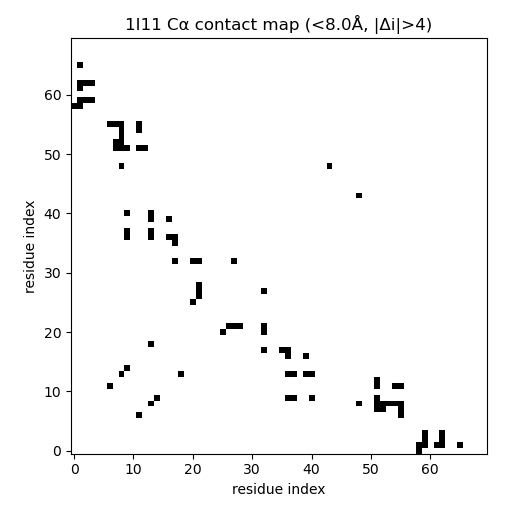.00 0.00 17 GLU A O 10
ATOM 11034 N N . ARG A 1 20 ? 6.358 5.820 -19.734 1.00 0.00 18 ARG A N 10
ATOM 11035 C CA . ARG A 1 20 ? 7.826 5.644 -19.856 1.00 0.00 18 ARG A CA 10
ATOM 11036 C C . ARG A 1 20 ? 8.066 4.784 -21.076 1.00 0.00 18 ARG A C 10
ATOM 11037 O O . ARG A 1 20 ? 8.983 4.999 -21.839 1.00 0.00 18 ARG A O 10
ATOM 11058 N N . ARG A 1 21 ? 7.215 3.823 -21.283 1.00 0.00 19 ARG A N 10
ATOM 11059 C CA . ARG A 1 21 ? 7.351 2.971 -22.462 1.00 0.00 19 ARG A CA 10
ATOM 11060 C C . ARG A 1 21 ? 7.039 3.850 -23.667 1.00 0.00 19 ARG A C 10
ATOM 11061 O O . ARG A 1 21 ? 7.650 3.754 -24.713 1.00 0.00 19 ARG A O 10
ATOM 11082 N N . LYS A 1 22 ? 6.088 4.732 -23.499 1.00 0.00 20 LYS A N 10
ATOM 11083 C CA . LYS A 1 22 ? 5.720 5.652 -24.594 1.00 0.00 20 LYS A CA 10
ATOM 11084 C C . LYS A 1 22 ? 6.816 6.702 -24.752 1.00 0.00 20 LYS A C 10
ATOM 11085 O O . LYS A 1 22 ? 6.928 7.351 -25.772 1.00 0.00 20 LYS A O 10
ATOM 11104 N N . ILE A 1 23 ? 7.626 6.874 -23.744 1.00 0.00 21 ILE A N 10
ATOM 11105 C CA . ILE A 1 23 ? 8.721 7.875 -23.833 1.00 0.00 21 ILE A CA 10
ATOM 11106 C C . ILE A 1 23 ? 10.005 7.162 -24.233 1.00 0.00 21 ILE A C 10
ATOM 11107 O O . ILE A 1 23 ? 10.731 7.596 -25.103 1.00 0.00 21 ILE A O 10
ATOM 11123 N N . LEU A 1 24 ? 10.278 6.069 -23.606 1.00 0.00 22 LEU A N 10
ATOM 11124 C CA . LEU A 1 24 ? 11.494 5.304 -23.938 1.00 0.00 22 LEU A CA 10
ATOM 11125 C C . LEU A 1 24 ? 11.576 5.121 -25.439 1.00 0.00 22 LEU A C 10
ATOM 11126 O O . LEU A 1 24 ? 12.642 5.079 -26.021 1.00 0.00 22 LEU A O 10
ATOM 11142 N N . GLN A 1 25 ? 10.450 5.026 -26.071 1.00 0.00 23 GLN A N 10
ATOM 11143 C CA . GLN A 1 25 ? 10.441 4.863 -27.536 1.00 0.00 23 GLN A CA 10
ATOM 11144 C C . GLN A 1 25 ? 11.023 6.126 -28.112 1.00 0.00 23 GLN A C 10
ATOM 11145 O O . GLN A 1 25 ? 11.753 6.138 -29.082 1.00 0.00 23 GLN A O 10
ATOM 11159 N N . ALA A 1 26 ? 10.691 7.185 -27.469 1.00 0.00 24 ALA A N 10
ATOM 11160 C CA . ALA A 1 26 ? 11.185 8.516 -27.873 1.00 0.00 24 ALA A CA 10
ATOM 11161 C C . ALA A 1 26 ? 12.577 8.717 -27.277 1.00 0.00 24 ALA A C 10
ATOM 11162 O O . ALA A 1 26 ? 13.392 9.450 -27.799 1.00 0.00 24 ALA A O 10
ATOM 11169 N N . PHE A 1 27 ? 12.852 8.045 -26.192 1.00 0.00 25 PHE A N 10
ATOM 11170 C CA . PHE A 1 27 ? 14.181 8.158 -25.544 1.00 0.00 25 PHE A CA 10
ATOM 11171 C C . PHE A 1 27 ? 14.606 6.767 -25.063 1.00 0.00 25 PHE A C 10
ATOM 11172 O O . PHE A 1 27 ? 14.637 6.499 -23.878 1.00 0.00 25 PHE A O 10
ATOM 11189 N N . PRO A 1 28 ? 14.933 5.931 -26.013 1.00 0.00 26 PRO A N 10
ATOM 11190 C CA . PRO A 1 28 ? 15.383 4.546 -25.755 1.00 0.00 26 PRO A CA 10
ATOM 11191 C C . PRO A 1 28 ? 16.748 4.543 -25.061 1.00 0.00 26 PRO A C 10
ATOM 11192 O O . PRO A 1 28 ? 17.249 3.514 -24.654 1.00 0.00 26 PRO A O 10
ATOM 11203 N N . ASP A 1 29 ? 17.331 5.696 -24.888 1.00 0.00 27 ASP A N 10
ATOM 11204 C CA . ASP A 1 29 ? 18.635 5.784 -24.185 1.00 0.00 27 ASP A CA 10
ATOM 11205 C C . ASP A 1 29 ? 18.345 6.265 -22.769 1.00 0.00 27 ASP A C 10
ATOM 11206 O O . ASP A 1 29 ? 19.027 5.930 -21.821 1.00 0.00 27 ASP A O 10
ATOM 11215 N N . MET A 1 30 ? 17.294 7.024 -22.632 1.00 0.00 28 MET A N 10
ATOM 11216 C CA . MET A 1 30 ? 16.882 7.519 -21.305 1.00 0.00 28 MET A CA 10
ATOM 11217 C C . MET A 1 30 ? 16.537 6.312 -20.473 1.00 0.00 28 MET A C 10
ATOM 11218 O O . MET A 1 30 ? 15.439 5.795 -20.506 1.00 0.00 28 MET A O 10
ATOM 11232 N N . HIS A 1 31 ? 17.493 5.835 -19.774 1.00 0.00 29 HIS A N 10
ATOM 11233 C CA . HIS A 1 31 ? 17.289 4.619 -18.967 1.00 0.00 29 HIS A CA 10
ATOM 11234 C C . HIS A 1 31 ? 16.279 4.866 -17.835 1.00 0.00 29 HIS A C 10
ATOM 11235 O O . HIS A 1 31 ? 15.505 5.801 -17.875 1.00 0.00 29 HIS A O 10
ATOM 11249 N N . ASN A 1 32 ? 16.258 4.007 -16.849 1.00 0.00 30 ASN A N 10
ATOM 11250 C CA . ASN A 1 32 ? 15.274 4.153 -15.730 1.00 0.00 30 ASN A CA 10
ATOM 11251 C C . ASN A 1 32 ? 15.599 5.365 -14.850 1.00 0.00 30 ASN A C 10
ATOM 11252 O O . ASN A 1 32 ? 14.838 6.309 -14.776 1.00 0.00 30 ASN A O 10
ATOM 11263 N N . SER A 1 33 ? 16.708 5.330 -14.163 1.00 0.00 31 SER A N 10
ATOM 11264 C CA . SER A 1 33 ? 17.080 6.460 -13.259 1.00 0.00 31 SER A CA 10
ATOM 11265 C C . SER A 1 33 ? 16.704 7.814 -13.875 1.00 0.00 31 SER A C 10
ATOM 11266 O O . SER A 1 33 ? 16.505 8.782 -13.169 1.00 0.00 31 SER A O 10
ATOM 11274 N N . ASN A 1 34 ? 16.609 7.907 -15.174 1.00 0.00 32 ASN A N 10
ATOM 11275 C CA . ASN A 1 34 ? 16.252 9.215 -15.787 1.00 0.00 32 ASN A CA 10
ATOM 11276 C C . ASN A 1 34 ? 14.764 9.255 -16.145 1.00 0.00 32 ASN A C 10
ATOM 11277 O O . ASN A 1 34 ? 14.065 10.186 -15.800 1.00 0.00 32 ASN A O 10
ATOM 11288 N N . ILE A 1 35 ? 14.266 8.266 -16.834 1.00 0.00 33 ILE A N 10
ATOM 11289 C CA . ILE A 1 35 ? 12.819 8.288 -17.198 1.00 0.00 33 ILE A CA 10
ATOM 11290 C C . ILE A 1 35 ? 11.996 8.517 -15.933 1.00 0.00 33 ILE A C 10
ATOM 11291 O O . ILE A 1 35 ? 10.928 9.095 -15.965 1.00 0.00 33 ILE A O 10
ATOM 11307 N N . SER A 1 36 ? 12.499 8.076 -14.815 1.00 0.00 34 SER A N 10
ATOM 11308 C CA . SER A 1 36 ? 11.768 8.269 -13.534 1.00 0.00 34 SER A CA 10
ATOM 11309 C C . SER A 1 36 ? 11.469 9.754 -13.342 1.00 0.00 34 SER A C 10
ATOM 11310 O O . SER A 1 36 ? 10.349 10.146 -13.083 1.00 0.00 34 SER A O 10
ATOM 11318 N N . LYS A 1 37 ? 12.467 10.586 -13.476 1.00 0.00 35 LYS A N 10
ATOM 11319 C CA . LYS A 1 37 ? 12.248 12.038 -13.311 1.00 0.00 35 LYS A CA 10
ATOM 11320 C C . LYS A 1 37 ? 11.345 12.497 -14.440 1.00 0.00 35 LYS A C 10
ATOM 11321 O O . LYS A 1 37 ? 10.601 13.450 -14.322 1.00 0.00 35 LYS A O 10
ATOM 11340 N N . ILE A 1 38 ? 11.401 11.800 -15.537 1.00 0.00 36 ILE A N 10
ATOM 11341 C CA . ILE A 1 38 ? 10.547 12.157 -16.687 1.00 0.00 36 ILE A CA 10
ATOM 11342 C C . ILE A 1 38 ? 9.106 11.811 -16.338 1.00 0.00 36 ILE A C 10
ATOM 11343 O O . ILE A 1 38 ? 8.222 12.642 -16.371 1.00 0.00 36 ILE A O 10
ATOM 11359 N N . LEU A 1 39 ? 8.881 10.582 -15.987 1.00 0.00 37 LEU A N 10
ATOM 11360 C CA . LEU A 1 39 ? 7.520 10.142 -15.607 1.00 0.00 37 LEU A CA 10
ATOM 11361 C C . LEU A 1 39 ? 7.002 11.027 -14.485 1.00 0.00 37 LEU A C 10
ATOM 11362 O O . LEU A 1 39 ? 5.997 11.697 -14.605 1.00 0.00 37 LEU A O 10
ATOM 11378 N N . GLY A 1 40 ? 7.697 11.020 -13.381 1.00 0.00 38 GLY A N 10
ATOM 11379 C CA . GLY A 1 40 ? 7.274 11.846 -12.214 1.00 0.00 38 GLY A CA 10
ATOM 11380 C C . GLY A 1 40 ? 7.185 13.307 -12.641 1.00 0.00 38 GLY A C 10
ATOM 11381 O O . GLY A 1 40 ? 6.612 14.132 -11.958 1.00 0.00 38 GLY A O 10
ATOM 11385 N N . SER A 1 41 ? 7.718 13.625 -13.785 1.00 0.00 39 SER A N 10
ATOM 11386 C CA . SER A 1 41 ? 7.640 15.012 -14.272 1.00 0.00 39 SER A CA 10
ATOM 11387 C C . SER A 1 41 ? 6.535 15.060 -15.306 1.00 0.00 39 SER A C 10
ATOM 11388 O O . SER A 1 41 ? 5.990 16.100 -15.617 1.00 0.00 39 SER A O 10
ATOM 11396 N N . ARG A 1 42 ? 6.175 13.916 -15.811 1.00 0.00 40 ARG A N 10
ATOM 11397 C CA . ARG A 1 42 ? 5.090 13.842 -16.786 1.00 0.00 40 ARG A CA 10
ATOM 11398 C C . ARG A 1 42 ? 3.815 13.701 -15.974 1.00 0.00 40 ARG A C 10
ATOM 11399 O O . ARG A 1 42 ? 2.751 14.161 -16.337 1.00 0.00 40 ARG A O 10
ATOM 11420 N N . TRP A 1 43 ? 3.961 13.072 -14.845 1.00 0.00 41 TRP A N 10
ATOM 11421 C CA . TRP A 1 43 ? 2.839 12.865 -13.915 1.00 0.00 41 TRP A CA 10
ATOM 11422 C C . TRP A 1 43 ? 2.383 14.195 -13.334 1.00 0.00 41 TRP A C 10
ATOM 11423 O O . TRP A 1 43 ? 1.250 14.602 -13.487 1.00 0.00 41 TRP A O 10
ATOM 11444 N N . LYS A 1 44 ? 3.262 14.878 -12.662 1.00 0.00 42 LYS A N 10
ATOM 11445 C CA . LYS A 1 44 ? 2.877 16.175 -12.071 1.00 0.00 42 LYS A CA 10
ATOM 11446 C C . LYS A 1 44 ? 2.479 17.091 -13.214 1.00 0.00 42 LYS A C 10
ATOM 11447 O O . LYS A 1 44 ? 1.770 18.064 -13.046 1.00 0.00 42 LYS A O 10
ATOM 11466 N N . ALA A 1 45 ? 2.951 16.771 -14.385 1.00 0.00 43 ALA A N 10
ATOM 11467 C CA . ALA A 1 45 ? 2.644 17.583 -15.570 1.00 0.00 43 ALA A CA 10
ATOM 11468 C C . ALA A 1 45 ? 1.359 17.073 -16.228 1.00 0.00 43 ALA A C 10
ATOM 11469 O O . ALA A 1 45 ? 1.077 17.367 -17.373 1.00 0.00 43 ALA A O 10
ATOM 11476 N N . MET A 1 46 ? 0.584 16.297 -15.518 1.00 0.00 44 MET A N 10
ATOM 11477 C CA . MET A 1 46 ? -0.665 15.754 -16.097 1.00 0.00 44 MET A CA 10
ATOM 11478 C C . MET A 1 46 ? -1.864 16.516 -15.560 1.00 0.00 44 MET A C 10
ATOM 11479 O O . MET A 1 46 ? -1.746 17.617 -15.059 1.00 0.00 44 MET A O 10
ATOM 11493 N N . THR A 1 47 ? -3.018 15.935 -15.659 1.00 0.00 45 THR A N 10
ATOM 11494 C CA . THR A 1 47 ? -4.225 16.605 -15.158 1.00 0.00 45 THR A CA 10
ATOM 11495 C C . THR A 1 47 ? -4.825 15.724 -14.090 1.00 0.00 45 THR A C 10
ATOM 11496 O O . THR A 1 47 ? -5.436 14.727 -14.375 1.00 0.00 45 THR A O 10
ATOM 11507 N N . ASN A 1 48 ? -4.609 16.078 -12.866 1.00 0.00 46 ASN A N 10
ATOM 11508 C CA . ASN A 1 48 ? -5.131 15.275 -11.722 1.00 0.00 46 ASN A CA 10
ATOM 11509 C C . ASN A 1 48 ? -6.444 14.567 -12.091 1.00 0.00 46 ASN A C 10
ATOM 11510 O O . ASN A 1 48 ? -6.710 13.470 -11.645 1.00 0.00 46 ASN A O 10
ATOM 11521 N N . LEU A 1 49 ? -7.264 15.175 -12.903 1.00 0.00 47 LEU A N 10
ATOM 11522 C CA . LEU A 1 49 ? -8.547 14.516 -13.293 1.00 0.00 47 LEU A CA 10
ATOM 11523 C C . LEU A 1 49 ? -8.247 13.270 -14.133 1.00 0.00 47 LEU A C 10
ATOM 11524 O O . LEU A 1 49 ? -8.977 12.303 -14.111 1.00 0.00 47 LEU A O 10
ATOM 11540 N N . GLU A 1 50 ? -7.173 13.288 -14.868 1.00 0.00 48 GLU A N 10
ATOM 11541 C CA . GLU A 1 50 ? -6.808 12.115 -15.707 1.00 0.00 48 GLU A CA 10
ATOM 11542 C C . GLU A 1 50 ? -6.327 10.969 -14.811 1.00 0.00 48 GLU A C 10
ATOM 11543 O O . GLU A 1 50 ? -5.999 9.897 -15.280 1.00 0.00 48 GLU A O 10
ATOM 11555 N N . LYS A 1 51 ? -6.261 11.195 -13.527 1.00 0.00 49 LYS A N 10
ATOM 11556 C CA . LYS A 1 51 ? -5.779 10.127 -12.601 1.00 0.00 49 LYS A CA 10
ATOM 11557 C C . LYS A 1 51 ? -6.928 9.196 -12.189 1.00 0.00 49 LYS A C 10
ATOM 11558 O O . LYS A 1 51 ? -6.708 8.153 -11.609 1.00 0.00 49 LYS A O 10
ATOM 11577 N N . GLN A 1 52 ? -8.146 9.562 -12.469 1.00 0.00 50 GLN A N 10
ATOM 11578 C CA . GLN A 1 52 ? -9.292 8.693 -12.076 1.00 0.00 50 GLN A CA 10
ATOM 11579 C C . GLN A 1 52 ? -9.199 7.307 -12.737 1.00 0.00 50 GLN A C 10
ATOM 11580 O O . GLN A 1 52 ? -9.439 6.309 -12.087 1.00 0.00 50 GLN A O 10
ATOM 11594 N N . PRO A 1 53 ? -8.886 7.276 -14.012 1.00 0.00 51 PRO A N 10
ATOM 11595 C CA . PRO A 1 53 ? -8.798 6.012 -14.769 1.00 0.00 51 PRO A CA 10
ATOM 11596 C C . PRO A 1 53 ? -7.500 5.261 -14.481 1.00 0.00 51 PRO A C 10
ATOM 11597 O O . PRO A 1 53 ? -7.509 4.072 -14.236 1.00 0.00 51 PRO A O 10
ATOM 11608 N N . TYR A 1 54 ? -6.387 5.936 -14.491 1.00 0.00 52 TYR A N 10
ATOM 11609 C CA . TYR A 1 54 ? -5.105 5.236 -14.201 1.00 0.00 52 TYR A CA 10
ATOM 11610 C C . TYR A 1 54 ? -5.140 4.748 -12.770 1.00 0.00 52 TYR A C 10
ATOM 11611 O O . TYR A 1 54 ? -4.302 3.982 -12.337 1.00 0.00 52 TYR A O 10
ATOM 11629 N N . TYR A 1 55 ? -6.103 5.196 -12.027 1.00 0.00 53 TYR A N 10
ATOM 11630 C CA . TYR A 1 55 ? -6.192 4.774 -10.620 1.00 0.00 53 TYR A CA 10
ATOM 11631 C C . TYR A 1 55 ? -6.856 3.393 -10.540 1.00 0.00 53 TYR A C 10
ATOM 11632 O O . TYR A 1 55 ? -6.408 2.517 -9.825 1.00 0.00 53 TYR A O 10
ATOM 11650 N N . GLU A 1 56 ? -7.918 3.196 -11.271 1.00 0.00 54 GLU A N 10
ATOM 11651 C CA . GLU A 1 56 ? -8.615 1.883 -11.248 1.00 0.00 54 GLU A CA 10
ATOM 11652 C C . GLU A 1 56 ? -7.752 0.796 -11.900 1.00 0.00 54 GLU A C 10
ATOM 11653 O O . GLU A 1 56 ? -7.702 -0.323 -11.428 1.00 0.00 54 GLU A O 10
ATOM 11665 N N . GLU A 1 57 ? -7.070 1.100 -12.974 1.00 0.00 55 GLU A N 10
ATOM 11666 C CA . GLU A 1 57 ? -6.224 0.049 -13.616 1.00 0.00 55 GLU A CA 10
ATOM 11667 C C . GLU A 1 57 ? -5.080 -0.306 -12.672 1.00 0.00 55 GLU A C 10
ATOM 11668 O O . GLU A 1 57 ? -4.378 -1.279 -12.862 1.00 0.00 55 GLU A O 10
ATOM 11680 N N . GLN A 1 58 ? -4.904 0.467 -11.636 1.00 0.00 56 GLN A N 10
ATOM 11681 C CA . GLN A 1 58 ? -3.829 0.170 -10.657 1.00 0.00 56 GLN A CA 10
ATOM 11682 C C . GLN A 1 58 ? -4.317 -0.970 -9.775 1.00 0.00 56 GLN A C 10
ATOM 11683 O O . GLN A 1 58 ? -3.746 -2.042 -9.724 1.00 0.00 56 GLN A O 10
ATOM 11697 N N . ALA A 1 59 ? -5.385 -0.722 -9.090 1.00 0.00 57 ALA A N 10
ATOM 11698 C CA . ALA A 1 59 ? -5.973 -1.746 -8.194 1.00 0.00 57 ALA A CA 10
ATOM 11699 C C . ALA A 1 59 ? -6.035 -3.092 -8.919 1.00 0.00 57 ALA A C 10
ATOM 11700 O O . ALA A 1 59 ? -5.913 -4.139 -8.315 1.00 0.00 57 ALA A O 10
ATOM 11707 N N . ARG A 1 60 ? -6.218 -3.074 -10.210 1.00 0.00 58 ARG A N 10
ATOM 11708 C CA . ARG A 1 60 ? -6.280 -4.354 -10.969 1.00 0.00 58 ARG A CA 10
ATOM 11709 C C . ARG A 1 60 ? -4.889 -4.977 -11.006 1.00 0.00 58 ARG A C 10
ATOM 11710 O O . ARG A 1 60 ? -4.664 -6.074 -10.535 1.00 0.00 58 ARG A O 10
ATOM 11731 N N . LEU A 1 61 ? -3.954 -4.271 -11.570 1.00 0.00 59 LEU A N 10
ATOM 11732 C CA . LEU A 1 61 ? -2.565 -4.786 -11.661 1.00 0.00 59 LEU A CA 10
ATOM 11733 C C . LEU A 1 61 ? -1.953 -4.872 -10.262 1.00 0.00 59 LEU A C 10
ATOM 11734 O O . LEU A 1 61 ? -0.986 -5.573 -10.039 1.00 0.00 59 LEU A O 10
ATOM 11750 N N . SER A 1 62 ? -2.511 -4.168 -9.316 1.00 0.00 60 SER A N 10
ATOM 11751 C CA . SER A 1 62 ? -1.964 -4.214 -7.933 1.00 0.00 60 SER A CA 10
ATOM 11752 C C . SER A 1 62 ? -2.442 -5.496 -7.259 1.00 0.00 60 SER A C 10
ATOM 11753 O O . SER A 1 62 ? -1.844 -5.982 -6.320 1.00 0.00 60 SER A O 10
ATOM 11761 N N . LYS A 1 63 ? -3.520 -6.042 -7.739 1.00 0.00 61 LYS A N 10
ATOM 11762 C CA . LYS A 1 63 ? -4.055 -7.290 -7.141 1.00 0.00 61 LYS A CA 10
ATOM 11763 C C . LYS A 1 63 ? -3.202 -8.478 -7.587 1.00 0.00 61 LYS A C 10
ATOM 11764 O O . LYS A 1 63 ? -2.732 -9.257 -6.782 1.00 0.00 61 LYS A O 10
ATOM 11783 N N . GLN A 1 64 ? -2.996 -8.614 -8.866 1.00 0.00 62 GLN A N 10
ATOM 11784 C CA . GLN A 1 64 ? -2.175 -9.748 -9.377 1.00 0.00 62 GLN A CA 10
ATOM 11785 C C . GLN A 1 64 ? -0.762 -9.668 -8.793 1.00 0.00 62 GLN A C 10
ATOM 11786 O O . GLN A 1 64 ? -0.108 -10.672 -8.592 1.00 0.00 62 GLN A O 10
ATOM 11800 N N . HIS A 1 65 ? -0.285 -8.485 -8.524 1.00 0.00 63 HIS A N 10
ATOM 11801 C CA . HIS A 1 65 ? 1.087 -8.345 -7.959 1.00 0.00 63 HIS A CA 10
ATOM 11802 C C . HIS A 1 65 ? 1.089 -8.757 -6.489 1.00 0.00 63 HIS A C 10
ATOM 11803 O O . HIS A 1 65 ? 1.625 -9.783 -6.117 1.00 0.00 63 HIS A O 10
ATOM 11817 N N . LEU A 1 66 ? 0.502 -7.956 -5.649 1.00 0.00 64 LEU A N 10
ATOM 11818 C CA . LEU A 1 66 ? 0.472 -8.278 -4.198 1.00 0.00 64 LEU A CA 10
ATOM 11819 C C . LEU A 1 66 ? 0.065 -9.739 -3.994 1.00 0.00 64 LEU A C 10
ATOM 11820 O O . LEU A 1 66 ? 0.523 -10.397 -3.081 1.00 0.00 64 LEU A O 10
ATOM 11836 N N . GLU A 1 67 ? -0.788 -10.253 -4.832 1.00 0.00 65 GLU A N 10
ATOM 11837 C CA . GLU A 1 67 ? -1.214 -11.667 -4.680 1.00 0.00 65 GLU A CA 10
ATOM 11838 C C . GLU A 1 67 ? 0.018 -12.567 -4.662 1.00 0.00 65 GLU A C 10
ATOM 11839 O O . GLU A 1 67 ? -0.027 -13.690 -4.201 1.00 0.00 65 GLU A O 10
ATOM 11851 N N . LYS A 1 68 ? 1.117 -12.087 -5.176 1.00 0.00 66 LYS A N 10
ATOM 11852 C CA . LYS A 1 68 ? 2.348 -12.917 -5.205 1.00 0.00 66 LYS A CA 10
ATOM 11853 C C . LYS A 1 68 ? 3.369 -12.395 -4.193 1.00 0.00 66 LYS A C 10
ATOM 11854 O O . LYS A 1 68 ? 4.035 -13.158 -3.523 1.00 0.00 66 LYS A O 10
ATOM 11873 N N . TYR A 1 69 ? 3.511 -11.103 -4.083 1.00 0.00 67 TYR A N 10
ATOM 11874 C CA . TYR A 1 69 ? 4.508 -10.553 -3.119 1.00 0.00 67 TYR A CA 10
ATOM 11875 C C . TYR A 1 69 ? 3.854 -9.533 -2.185 1.00 0.00 67 TYR A C 10
ATOM 11876 O O . TYR A 1 69 ? 3.874 -8.349 -2.455 1.00 0.00 67 TYR A O 10
ATOM 11894 N N . PRO A 1 70 ? 3.329 -10.017 -1.095 1.00 0.00 68 PRO A N 10
ATOM 11895 C CA . PRO A 1 70 ? 2.703 -9.161 -0.078 1.00 0.00 68 PRO A CA 10
ATOM 11896 C C . PRO A 1 70 ? 3.800 -8.533 0.781 1.00 0.00 68 PRO A C 10
ATOM 11897 O O . PRO A 1 70 ? 4.231 -7.420 0.553 1.00 0.00 68 PRO A O 10
ATOM 11908 N N . ASP A 1 71 ? 4.272 -9.263 1.751 1.00 0.00 69 ASP A N 10
ATOM 11909 C CA . ASP A 1 71 ? 5.359 -8.757 2.616 1.00 0.00 69 ASP A CA 10
ATOM 11910 C C . ASP A 1 71 ? 6.693 -9.206 2.023 1.00 0.00 69 ASP A C 10
ATOM 11911 O O . ASP A 1 71 ? 7.094 -8.764 0.964 1.00 0.00 69 ASP A O 10
ATOM 11920 N N . TYR A 1 72 ? 7.374 -10.086 2.684 1.00 0.00 70 TYR A N 10
ATOM 11921 C CA . TYR A 1 72 ? 8.670 -10.580 2.159 1.00 0.00 70 TYR A CA 10
ATOM 11922 C C . TYR A 1 72 ? 8.435 -11.267 0.813 1.00 0.00 70 TYR A C 10
ATOM 11923 O O . TYR A 1 72 ? 8.917 -10.831 -0.213 1.00 0.00 70 TYR A O 10
ATOM 11940 N N . PRO A 1 3 ? 9.564 -13.215 -9.147 1.00 0.00 1 PRO A N 11
ATOM 11941 C CA . PRO A 1 3 ? 9.020 -13.672 -7.830 1.00 0.00 1 PRO A CA 11
ATOM 11942 C C . PRO A 1 3 ? 7.951 -12.692 -7.345 1.00 0.00 1 PRO A C 11
ATOM 11943 O O . PRO A 1 3 ? 6.770 -12.980 -7.375 1.00 0.00 1 PRO A O 11
ATOM 11954 N N . HIS A 1 4 ? 8.353 -11.535 -6.894 1.00 0.00 2 HIS A N 11
ATOM 11955 C CA . HIS A 1 4 ? 7.360 -10.538 -6.405 1.00 0.00 2 HIS A CA 11
ATOM 11956 C C . HIS A 1 4 ? 7.790 -9.130 -6.827 1.00 0.00 2 HIS A C 11
ATOM 11957 O O . HIS A 1 4 ? 8.587 -8.492 -6.167 1.00 0.00 2 HIS A O 11
ATOM 11971 N N . ILE A 1 5 ? 7.264 -8.637 -7.916 1.00 0.00 3 ILE A N 11
ATOM 11972 C CA . ILE A 1 5 ? 7.640 -7.269 -8.373 1.00 0.00 3 ILE A CA 11
ATOM 11973 C C . ILE A 1 5 ? 6.449 -6.328 -8.188 1.00 0.00 3 ILE A C 11
ATOM 11974 O O . ILE A 1 5 ? 5.712 -6.048 -9.112 1.00 0.00 3 ILE A O 11
ATOM 11990 N N . LYS A 1 6 ? 6.254 -5.843 -6.994 1.00 0.00 4 LYS A N 11
ATOM 11991 C CA . LYS A 1 6 ? 5.111 -4.922 -6.737 1.00 0.00 4 LYS A CA 11
ATOM 11992 C C . LYS A 1 6 ? 5.378 -3.569 -7.401 1.00 0.00 4 LYS A C 11
ATOM 11993 O O . LYS A 1 6 ? 5.564 -2.568 -6.737 1.00 0.00 4 LYS A O 11
ATOM 12012 N N . ARG A 1 7 ? 5.401 -3.528 -8.706 1.00 0.00 5 ARG A N 11
ATOM 12013 C CA . ARG A 1 7 ? 5.658 -2.236 -9.406 1.00 0.00 5 ARG A CA 11
ATOM 12014 C C . ARG A 1 7 ? 4.352 -1.443 -9.587 1.00 0.00 5 ARG A C 11
ATOM 12015 O O . ARG A 1 7 ? 4.337 -0.248 -9.369 1.00 0.00 5 ARG A O 11
ATOM 12036 N N . PRO A 1 8 ? 3.292 -2.111 -9.987 1.00 0.00 6 PRO A N 11
ATOM 12037 C CA . PRO A 1 8 ? 1.992 -1.451 -10.203 1.00 0.00 6 PRO A CA 11
ATOM 12038 C C . PRO A 1 8 ? 1.280 -1.236 -8.864 1.00 0.00 6 PRO A C 11
ATOM 12039 O O . PRO A 1 8 ? 0.283 -1.864 -8.572 1.00 0.00 6 PRO A O 11
ATOM 12050 N N . MET A 1 9 ? 1.787 -0.353 -8.048 1.00 0.00 7 MET A N 11
ATOM 12051 C CA . MET A 1 9 ? 1.157 -0.092 -6.741 1.00 0.00 7 MET A CA 11
ATOM 12052 C C . MET A 1 9 ? 0.471 1.259 -6.796 1.00 0.00 7 MET A C 11
ATOM 12053 O O . MET A 1 9 ? -0.434 1.560 -6.043 1.00 0.00 7 MET A O 11
ATOM 12067 N N . ASN A 1 10 ? 0.946 2.080 -7.674 1.00 0.00 8 ASN A N 11
ATOM 12068 C CA . ASN A 1 10 ? 0.413 3.444 -7.816 1.00 0.00 8 ASN A CA 11
ATOM 12069 C C . ASN A 1 10 ? -0.039 3.670 -9.257 1.00 0.00 8 ASN A C 11
ATOM 12070 O O . ASN A 1 10 ? 0.494 3.095 -10.185 1.00 0.00 8 ASN A O 11
ATOM 12081 N N . ALA A 1 11 ? -1.007 4.514 -9.450 1.00 0.00 9 ALA A N 11
ATOM 12082 C CA . ALA A 1 11 ? -1.490 4.798 -10.824 1.00 0.00 9 ALA A CA 11
ATOM 12083 C C . ALA A 1 11 ? -0.379 5.483 -11.606 1.00 0.00 9 ALA A C 11
ATOM 12084 O O . ALA A 1 11 ? -0.359 5.488 -12.820 1.00 0.00 9 ALA A O 11
ATOM 12091 N N . PHE A 1 12 ? 0.543 6.068 -10.905 1.00 0.00 10 PHE A N 11
ATOM 12092 C CA . PHE A 1 12 ? 1.662 6.767 -11.568 1.00 0.00 10 PHE A CA 11
ATOM 12093 C C . PHE A 1 12 ? 2.584 5.750 -12.215 1.00 0.00 10 PHE A C 11
ATOM 12094 O O . PHE A 1 12 ? 2.716 5.700 -13.409 1.00 0.00 10 PHE A O 11
ATOM 12111 N N . MET A 1 13 ? 3.202 4.912 -11.441 1.00 0.00 11 MET A N 11
ATOM 12112 C CA . MET A 1 13 ? 4.078 3.890 -12.056 1.00 0.00 11 MET A CA 11
ATOM 12113 C C . MET A 1 13 ? 3.207 3.075 -13.001 1.00 0.00 11 MET A C 11
ATOM 12114 O O . MET A 1 13 ? 3.686 2.382 -13.877 1.00 0.00 11 MET A O 11
ATOM 12128 N N . VAL A 1 14 ? 1.914 3.171 -12.827 1.00 0.00 12 VAL A N 11
ATOM 12129 C CA . VAL A 1 14 ? 0.982 2.433 -13.699 1.00 0.00 12 VAL A CA 11
ATOM 12130 C C . VAL A 1 14 ? 0.786 3.223 -14.974 1.00 0.00 12 VAL A C 11
ATOM 12131 O O . VAL A 1 14 ? 0.834 2.703 -16.068 1.00 0.00 12 VAL A O 11
ATOM 12144 N N . TRP A 1 15 ? 0.546 4.481 -14.830 1.00 0.00 13 TRP A N 11
ATOM 12145 C CA . TRP A 1 15 ? 0.331 5.318 -16.036 1.00 0.00 13 TRP A CA 11
ATOM 12146 C C . TRP A 1 15 ? 1.696 5.653 -16.641 1.00 0.00 13 TRP A C 11
ATOM 12147 O O . TRP A 1 15 ? 1.854 5.790 -17.838 1.00 0.00 13 TRP A O 11
ATOM 12168 N N . ALA A 1 16 ? 2.663 5.807 -15.797 1.00 0.00 14 ALA A N 11
ATOM 12169 C CA . ALA A 1 16 ? 4.029 6.161 -16.242 1.00 0.00 14 ALA A CA 11
ATOM 12170 C C . ALA A 1 16 ? 4.700 4.969 -16.927 1.00 0.00 14 ALA A C 11
ATOM 12171 O O . ALA A 1 16 ? 5.603 5.136 -17.720 1.00 0.00 14 ALA A O 11
ATOM 12178 N N . LYS A 1 17 ? 4.271 3.769 -16.644 1.00 0.00 15 LYS A N 11
ATOM 12179 C CA . LYS A 1 17 ? 4.899 2.602 -17.308 1.00 0.00 15 LYS A CA 11
ATOM 12180 C C . LYS A 1 17 ? 4.563 2.674 -18.787 1.00 0.00 15 LYS A C 11
ATOM 12181 O O . LYS A 1 17 ? 5.290 2.187 -19.628 1.00 0.00 15 LYS A O 11
ATOM 12200 N N . ASP A 1 18 ? 3.476 3.314 -19.105 1.00 0.00 16 ASP A N 11
ATOM 12201 C CA . ASP A 1 18 ? 3.090 3.468 -20.526 1.00 0.00 16 ASP A CA 11
ATOM 12202 C C . ASP A 1 18 ? 3.645 4.803 -20.990 1.00 0.00 16 ASP A C 11
ATOM 12203 O O . ASP A 1 18 ? 4.127 4.949 -22.093 1.00 0.00 16 ASP A O 11
ATOM 12212 N N . GLU A 1 19 ? 3.605 5.773 -20.123 1.00 0.00 17 GLU A N 11
ATOM 12213 C CA . GLU A 1 19 ? 4.153 7.100 -20.448 1.00 0.00 17 GLU A CA 11
ATOM 12214 C C . GLU A 1 19 ? 5.660 6.965 -20.652 1.00 0.00 17 GLU A C 11
ATOM 12215 O O . GLU A 1 19 ? 6.232 7.542 -21.556 1.00 0.00 17 GLU A O 11
ATOM 12227 N N . ARG A 1 20 ? 6.299 6.176 -19.833 1.00 0.00 18 ARG A N 11
ATOM 12228 C CA . ARG A 1 20 ? 7.760 5.968 -19.997 1.00 0.00 18 ARG A CA 11
ATOM 12229 C C . ARG A 1 20 ? 7.948 5.010 -21.154 1.00 0.00 18 ARG A C 11
ATOM 12230 O O . ARG A 1 20 ? 8.872 5.123 -21.922 1.00 0.00 18 ARG A O 11
ATOM 12251 N N . ARG A 1 21 ? 7.037 4.097 -21.315 1.00 0.00 19 ARG A N 11
ATOM 12252 C CA . ARG A 1 21 ? 7.125 3.170 -22.456 1.00 0.00 19 ARG A CA 11
ATOM 12253 C C . ARG A 1 21 ? 6.921 4.018 -23.699 1.00 0.00 19 ARG A C 11
ATOM 12254 O O . ARG A 1 21 ? 7.530 3.810 -24.729 1.00 0.00 19 ARG A O 11
ATOM 12275 N N . LYS A 1 22 ? 6.059 4.991 -23.586 1.00 0.00 20 LYS A N 11
ATOM 12276 C CA . LYS A 1 22 ? 5.792 5.889 -24.730 1.00 0.00 20 LYS A CA 11
ATOM 12277 C C . LYS A 1 22 ? 6.973 6.828 -24.931 1.00 0.00 20 LYS A C 11
ATOM 12278 O O . LYS A 1 22 ? 7.170 7.375 -25.997 1.00 0.00 20 LYS A O 11
ATOM 12297 N N . ILE A 1 23 ? 7.760 7.025 -23.915 1.00 0.00 21 ILE A N 11
ATOM 12298 C CA . ILE A 1 23 ? 8.934 7.923 -24.058 1.00 0.00 21 ILE A CA 11
ATOM 12299 C C . ILE A 1 23 ? 10.165 7.070 -24.351 1.00 0.00 21 ILE A C 11
ATOM 12300 O O . ILE A 1 23 ? 11.031 7.442 -25.117 1.00 0.00 21 ILE A O 11
ATOM 12316 N N . LEU A 1 24 ? 10.230 5.923 -23.758 1.00 0.00 22 LEU A N 11
ATOM 12317 C CA . LEU A 1 24 ? 11.374 5.020 -23.993 1.00 0.00 22 LEU A CA 11
ATOM 12318 C C . LEU A 1 24 ? 11.475 4.728 -25.476 1.00 0.00 22 LEU A C 11
ATOM 12319 O O . LEU A 1 24 ? 12.540 4.507 -26.018 1.00 0.00 22 LEU A O 11
ATOM 12335 N N . GLN A 1 25 ? 10.363 4.745 -26.137 1.00 0.00 23 GLN A N 11
ATOM 12336 C CA . GLN A 1 25 ? 10.367 4.491 -27.589 1.00 0.00 23 GLN A CA 11
ATOM 12337 C C . GLN A 1 25 ? 11.179 5.597 -28.209 1.00 0.00 23 GLN A C 11
ATOM 12338 O O . GLN A 1 25 ? 11.932 5.424 -29.146 1.00 0.00 23 GLN A O 11
ATOM 12352 N N . ALA A 1 26 ? 11.007 6.738 -27.641 1.00 0.00 24 ALA A N 11
ATOM 12353 C CA . ALA A 1 26 ? 11.732 7.940 -28.100 1.00 0.00 24 ALA A CA 11
ATOM 12354 C C . ALA A 1 26 ? 13.106 7.963 -27.436 1.00 0.00 24 ALA A C 11
ATOM 12355 O O . ALA A 1 26 ? 14.050 8.532 -27.948 1.00 0.00 24 ALA A O 11
ATOM 12362 N N . PHE A 1 27 ? 13.220 7.329 -26.300 1.00 0.00 25 PHE A N 11
ATOM 12363 C CA . PHE A 1 27 ? 14.513 7.281 -25.582 1.00 0.00 25 PHE A CA 11
ATOM 12364 C C . PHE A 1 27 ? 14.687 5.879 -24.989 1.00 0.00 25 PHE A C 11
ATOM 12365 O O . PHE A 1 27 ? 14.587 5.689 -23.792 1.00 0.00 25 PHE A O 11
ATOM 12382 N N . PRO A 1 28 ? 14.953 4.943 -25.862 1.00 0.00 26 PRO A N 11
ATOM 12383 C CA . PRO A 1 28 ? 15.165 3.528 -25.496 1.00 0.00 26 PRO A CA 11
ATOM 12384 C C . PRO A 1 28 ? 16.437 3.364 -24.661 1.00 0.00 26 PRO A C 11
ATOM 12385 O O . PRO A 1 28 ? 16.713 2.304 -24.134 1.00 0.00 26 PRO A O 11
ATOM 12396 N N . ASP A 1 29 ? 17.195 4.413 -24.508 1.00 0.00 27 ASP A N 11
ATOM 12397 C CA . ASP A 1 29 ? 18.423 4.329 -23.677 1.00 0.00 27 ASP A CA 11
ATOM 12398 C C . ASP A 1 29 ? 18.137 5.032 -22.351 1.00 0.00 27 ASP A C 11
ATOM 12399 O O . ASP A 1 29 ? 18.665 4.684 -21.313 1.00 0.00 27 ASP A O 11
ATOM 12408 N N . MET A 1 30 ? 17.266 6.002 -22.387 1.00 0.00 28 MET A N 11
ATOM 12409 C CA . MET A 1 30 ? 16.885 6.725 -21.153 1.00 0.00 28 MET A CA 11
ATOM 12410 C C . MET A 1 30 ? 16.241 5.722 -20.223 1.00 0.00 28 MET A C 11
ATOM 12411 O O . MET A 1 30 ? 15.050 5.486 -20.262 1.00 0.00 28 MET A O 11
ATOM 12425 N N . HIS A 1 31 ? 17.029 5.095 -19.428 1.00 0.00 29 HIS A N 11
ATOM 12426 C CA . HIS A 1 31 ? 16.491 4.056 -18.525 1.00 0.00 29 HIS A CA 11
ATOM 12427 C C . HIS A 1 31 ? 15.721 4.675 -17.350 1.00 0.00 29 HIS A C 11
ATOM 12428 O O . HIS A 1 31 ? 15.637 5.879 -17.205 1.00 0.00 29 HIS A O 11
ATOM 12442 N N . ASN A 1 32 ? 15.134 3.838 -16.533 1.00 0.00 30 ASN A N 11
ATOM 12443 C CA . ASN A 1 32 ? 14.323 4.322 -15.371 1.00 0.00 30 ASN A CA 11
ATOM 12444 C C . ASN A 1 32 ? 14.998 5.492 -14.651 1.00 0.00 30 ASN A C 11
ATOM 12445 O O . ASN A 1 32 ? 14.457 6.578 -14.587 1.00 0.00 30 ASN A O 11
ATOM 12456 N N . SER A 1 33 ? 16.151 5.270 -14.076 1.00 0.00 31 SER A N 11
ATOM 12457 C CA . SER A 1 33 ? 16.841 6.359 -13.321 1.00 0.00 31 SER A CA 11
ATOM 12458 C C . SER A 1 33 ? 16.638 7.711 -14.012 1.00 0.00 31 SER A C 11
ATOM 12459 O O . SER A 1 33 ? 16.626 8.744 -13.371 1.00 0.00 31 SER A O 11
ATOM 12467 N N . ASN A 1 34 ? 16.474 7.724 -15.306 1.00 0.00 32 ASN A N 11
ATOM 12468 C CA . ASN A 1 34 ? 16.270 9.026 -15.998 1.00 0.00 32 ASN A CA 11
ATOM 12469 C C . ASN A 1 34 ? 14.793 9.209 -16.338 1.00 0.00 32 ASN A C 11
ATOM 12470 O O . ASN A 1 34 ? 14.191 10.201 -15.990 1.00 0.00 32 ASN A O 11
ATOM 12481 N N . ILE A 1 35 ? 14.195 8.261 -16.996 1.00 0.00 33 ILE A N 11
ATOM 12482 C CA . ILE A 1 35 ? 12.747 8.401 -17.330 1.00 0.00 33 ILE A CA 11
ATOM 12483 C C . ILE A 1 35 ? 11.983 8.733 -16.050 1.00 0.00 33 ILE A C 11
ATOM 12484 O O . ILE A 1 35 ? 10.902 9.284 -16.074 1.00 0.00 33 ILE A O 11
ATOM 12500 N N . SER A 1 36 ? 12.551 8.385 -14.931 1.00 0.00 34 SER A N 11
ATOM 12501 C CA . SER A 1 36 ? 11.894 8.653 -13.623 1.00 0.00 34 SER A CA 11
ATOM 12502 C C . SER A 1 36 ? 11.570 10.138 -13.460 1.00 0.00 34 SER A C 11
ATOM 12503 O O . SER A 1 36 ? 10.466 10.501 -13.107 1.00 0.00 34 SER A O 11
ATOM 12511 N N . LYS A 1 37 ? 12.518 11.004 -13.697 1.00 0.00 35 LYS A N 11
ATOM 12512 C CA . LYS A 1 37 ? 12.239 12.446 -13.533 1.00 0.00 35 LYS A CA 11
ATOM 12513 C C . LYS A 1 37 ? 11.244 12.851 -14.602 1.00 0.00 35 LYS A C 11
ATOM 12514 O O . LYS A 1 37 ? 10.492 13.794 -14.459 1.00 0.00 35 LYS A O 11
ATOM 12533 N N . ILE A 1 38 ? 11.231 12.121 -15.674 1.00 0.00 36 ILE A N 11
ATOM 12534 C CA . ILE A 1 38 ? 10.291 12.430 -16.770 1.00 0.00 36 ILE A CA 11
ATOM 12535 C C . ILE A 1 38 ? 8.879 12.050 -16.334 1.00 0.00 36 ILE A C 11
ATOM 12536 O O . ILE A 1 38 ? 7.967 12.853 -16.351 1.00 0.00 36 ILE A O 11
ATOM 12552 N N . LEU A 1 39 ? 8.706 10.826 -15.941 1.00 0.00 37 LEU A N 11
ATOM 12553 C CA . LEU A 1 39 ? 7.375 10.355 -15.496 1.00 0.00 37 LEU A CA 11
ATOM 12554 C C . LEU A 1 39 ? 6.913 11.163 -14.293 1.00 0.00 37 LEU A C 11
ATOM 12555 O O . LEU A 1 39 ? 5.883 11.801 -14.308 1.00 0.00 37 LEU A O 11
ATOM 12571 N N . GLY A 1 40 ? 7.673 11.112 -13.239 1.00 0.00 38 GLY A N 11
ATOM 12572 C CA . GLY A 1 40 ? 7.296 11.848 -11.998 1.00 0.00 38 GLY A CA 11
ATOM 12573 C C . GLY A 1 40 ? 7.130 13.330 -12.315 1.00 0.00 38 GLY A C 11
ATOM 12574 O O . GLY A 1 40 ? 6.533 14.078 -11.562 1.00 0.00 38 GLY A O 11
ATOM 12578 N N . SER A 1 41 ? 7.617 13.753 -13.444 1.00 0.00 39 SER A N 11
ATOM 12579 C CA . SER A 1 41 ? 7.459 15.172 -13.820 1.00 0.00 39 SER A CA 11
ATOM 12580 C C . SER A 1 41 ? 6.338 15.239 -14.835 1.00 0.00 39 SER A C 11
ATOM 12581 O O . SER A 1 41 ? 5.764 16.277 -15.091 1.00 0.00 39 SER A O 11
ATOM 12589 N N . ARG A 1 42 ? 5.999 14.110 -15.383 1.00 0.00 40 ARG A N 11
ATOM 12590 C CA . ARG A 1 42 ? 4.900 14.053 -16.339 1.00 0.00 40 ARG A CA 11
ATOM 12591 C C . ARG A 1 42 ? 3.649 13.820 -15.515 1.00 0.00 40 ARG A C 11
ATOM 12592 O O . ARG A 1 42 ? 2.573 14.304 -15.806 1.00 0.00 40 ARG A O 11
ATOM 12613 N N . TRP A 1 43 ? 3.827 13.090 -14.452 1.00 0.00 41 TRP A N 11
ATOM 12614 C CA . TRP A 1 43 ? 2.726 12.799 -13.525 1.00 0.00 41 TRP A CA 11
ATOM 12615 C C . TRP A 1 43 ? 2.247 14.092 -12.888 1.00 0.00 41 TRP A C 11
ATOM 12616 O O . TRP A 1 43 ? 1.092 14.456 -12.976 1.00 0.00 41 TRP A O 11
ATOM 12637 N N . LYS A 1 44 ? 3.132 14.799 -12.252 1.00 0.00 42 LYS A N 11
ATOM 12638 C CA . LYS A 1 44 ? 2.722 16.074 -11.630 1.00 0.00 42 LYS A CA 11
ATOM 12639 C C . LYS A 1 44 ? 2.195 16.958 -12.753 1.00 0.00 42 LYS A C 11
ATOM 12640 O O . LYS A 1 44 ? 1.443 17.889 -12.545 1.00 0.00 42 LYS A O 11
ATOM 12659 N N . ALA A 1 45 ? 2.610 16.652 -13.952 1.00 0.00 43 ALA A N 11
ATOM 12660 C CA . ALA A 1 45 ? 2.187 17.429 -15.133 1.00 0.00 43 ALA A CA 11
ATOM 12661 C C . ALA A 1 45 ? 0.736 17.083 -15.500 1.00 0.00 43 ALA A C 11
ATOM 12662 O O . ALA A 1 45 ? 0.095 17.777 -16.263 1.00 0.00 43 ALA A O 11
ATOM 12669 N N . MET A 1 46 ? 0.221 16.009 -14.963 1.00 0.00 44 MET A N 11
ATOM 12670 C CA . MET A 1 46 ? -1.172 15.601 -15.269 1.00 0.00 44 MET A CA 11
ATOM 12671 C C . MET A 1 46 ? -2.125 16.356 -14.340 1.00 0.00 44 MET A C 11
ATOM 12672 O O . MET A 1 46 ? -1.812 17.438 -13.883 1.00 0.00 44 MET A O 11
ATOM 12686 N N . THR A 1 47 ? -3.287 15.824 -14.054 1.00 0.00 45 THR A N 11
ATOM 12687 C CA . THR A 1 47 ? -4.210 16.572 -13.164 1.00 0.00 45 THR A CA 11
ATOM 12688 C C . THR A 1 47 ? -4.591 15.727 -11.951 1.00 0.00 45 THR A C 11
ATOM 12689 O O . THR A 1 47 ? -5.293 16.182 -11.069 1.00 0.00 45 THR A O 11
ATOM 12700 N N . ASN A 1 48 ? -4.144 14.506 -11.892 1.00 0.00 46 ASN A N 11
ATOM 12701 C CA . ASN A 1 48 ? -4.501 13.648 -10.728 1.00 0.00 46 ASN A CA 11
ATOM 12702 C C . ASN A 1 48 ? -5.991 13.324 -10.797 1.00 0.00 46 ASN A C 11
ATOM 12703 O O . ASN A 1 48 ? -6.389 12.180 -10.888 1.00 0.00 46 ASN A O 11
ATOM 12714 N N . LEU A 1 49 ? -6.817 14.329 -10.771 1.00 0.00 47 LEU A N 11
ATOM 12715 C CA . LEU A 1 49 ? -8.280 14.095 -10.854 1.00 0.00 47 LEU A CA 11
ATOM 12716 C C . LEU A 1 49 ? -8.572 13.374 -12.170 1.00 0.00 47 LEU A C 11
ATOM 12717 O O . LEU A 1 49 ? -9.560 12.679 -12.309 1.00 0.00 47 LEU A O 11
ATOM 12733 N N . GLU A 1 50 ? -7.710 13.538 -13.136 1.00 0.00 48 GLU A N 11
ATOM 12734 C CA . GLU A 1 50 ? -7.913 12.870 -14.448 1.00 0.00 48 GLU A CA 11
ATOM 12735 C C . GLU A 1 50 ? -7.395 11.428 -14.385 1.00 0.00 48 GLU A C 11
ATOM 12736 O O . GLU A 1 50 ? -7.420 10.704 -15.361 1.00 0.00 48 GLU A O 11
ATOM 12748 N N . LYS A 1 51 ? -6.892 11.017 -13.251 1.00 0.00 49 LYS A N 11
ATOM 12749 C CA . LYS A 1 51 ? -6.327 9.638 -13.122 1.00 0.00 49 LYS A CA 11
ATOM 12750 C C . LYS A 1 51 ? -7.425 8.628 -12.792 1.00 0.00 49 LYS A C 11
ATOM 12751 O O . LYS A 1 51 ? -7.221 7.711 -12.024 1.00 0.00 49 LYS A O 11
ATOM 12770 N N . GLN A 1 52 ? -8.580 8.778 -13.367 1.00 0.00 50 GLN A N 11
ATOM 12771 C CA . GLN A 1 52 ? -9.685 7.819 -13.085 1.00 0.00 50 GLN A CA 11
ATOM 12772 C C . GLN A 1 52 ? -9.306 6.389 -13.514 1.00 0.00 50 GLN A C 11
ATOM 12773 O O . GLN A 1 52 ? -9.552 5.451 -12.784 1.00 0.00 50 GLN A O 11
ATOM 12787 N N . PRO A 1 53 ? -8.757 6.256 -14.699 1.00 0.00 51 PRO A N 11
ATOM 12788 C CA . PRO A 1 53 ? -8.390 4.937 -15.254 1.00 0.00 51 PRO A CA 11
ATOM 12789 C C . PRO A 1 53 ? -7.085 4.389 -14.677 1.00 0.00 51 PRO A C 11
ATOM 12790 O O . PRO A 1 53 ? -7.021 3.249 -14.264 1.00 0.00 51 PRO A O 11
ATOM 12801 N N . TYR A 1 54 ? -6.042 5.169 -14.641 1.00 0.00 52 TYR A N 11
ATOM 12802 C CA . TYR A 1 54 ? -4.762 4.644 -14.088 1.00 0.00 52 TYR A CA 11
ATOM 12803 C C . TYR A 1 54 ? -4.954 4.353 -12.617 1.00 0.00 52 TYR A C 11
ATOM 12804 O O . TYR A 1 54 ? -4.120 3.741 -11.978 1.00 0.00 52 TYR A O 11
ATOM 12822 N N . TYR A 1 55 ? -6.046 4.784 -12.069 1.00 0.00 53 TYR A N 11
ATOM 12823 C CA . TYR A 1 55 ? -6.281 4.525 -10.638 1.00 0.00 53 TYR A CA 11
ATOM 12824 C C . TYR A 1 55 ? -6.850 3.119 -10.474 1.00 0.00 53 TYR A C 11
ATOM 12825 O O . TYR A 1 55 ? -6.245 2.248 -9.873 1.00 0.00 53 TYR A O 11
ATOM 12843 N N . GLU A 1 56 ? -8.002 2.880 -11.019 1.00 0.00 54 GLU A N 11
ATOM 12844 C CA . GLU A 1 56 ? -8.598 1.532 -10.907 1.00 0.00 54 GLU A CA 11
ATOM 12845 C C . GLU A 1 56 ? -7.743 0.555 -11.704 1.00 0.00 54 GLU A C 11
ATOM 12846 O O . GLU A 1 56 ? -7.730 -0.632 -11.445 1.00 0.00 54 GLU A O 11
ATOM 12858 N N . GLU A 1 57 ? -7.011 1.050 -12.661 1.00 0.00 55 GLU A N 11
ATOM 12859 C CA . GLU A 1 57 ? -6.143 0.154 -13.457 1.00 0.00 55 GLU A CA 11
ATOM 12860 C C . GLU A 1 57 ? -5.042 -0.381 -12.551 1.00 0.00 55 GLU A C 11
ATOM 12861 O O . GLU A 1 57 ? -4.468 -1.417 -12.804 1.00 0.00 55 GLU A O 11
ATOM 12873 N N . GLN A 1 58 ? -4.752 0.312 -11.481 1.00 0.00 56 GLN A N 11
ATOM 12874 C CA . GLN A 1 58 ? -3.692 -0.171 -10.562 1.00 0.00 56 GLN A CA 11
ATOM 12875 C C . GLN A 1 58 ? -4.253 -1.333 -9.764 1.00 0.00 56 GLN A C 11
ATOM 12876 O O . GLN A 1 58 ? -3.689 -2.408 -9.708 1.00 0.00 56 GLN A O 11
ATOM 12890 N N . ALA A 1 59 ? -5.369 -1.114 -9.157 1.00 0.00 57 ALA A N 11
ATOM 12891 C CA . ALA A 1 59 ? -6.008 -2.184 -8.359 1.00 0.00 57 ALA A CA 11
ATOM 12892 C C . ALA A 1 59 ? -6.076 -3.475 -9.184 1.00 0.00 57 ALA A C 11
ATOM 12893 O O . ALA A 1 59 ? -5.977 -4.567 -8.656 1.00 0.00 57 ALA A O 11
ATOM 12900 N N . ARG A 1 60 ? -6.243 -3.366 -10.477 1.00 0.00 58 ARG A N 11
ATOM 12901 C CA . ARG A 1 60 ? -6.318 -4.593 -11.318 1.00 0.00 58 ARG A CA 11
ATOM 12902 C C . ARG A 1 60 ? -4.932 -5.230 -11.421 1.00 0.00 58 ARG A C 11
ATOM 12903 O O . ARG A 1 60 ? -4.799 -6.428 -11.573 1.00 0.00 58 ARG A O 11
ATOM 12924 N N . LEU A 1 61 ? -3.899 -4.440 -11.340 1.00 0.00 59 LEU A N 11
ATOM 12925 C CA . LEU A 1 61 ? -2.527 -5.002 -11.434 1.00 0.00 59 LEU A CA 11
ATOM 12926 C C . LEU A 1 61 ? -2.214 -5.790 -10.166 1.00 0.00 59 LEU A C 11
ATOM 12927 O O . LEU A 1 61 ? -1.395 -6.684 -10.169 1.00 0.00 59 LEU A O 11
ATOM 12943 N N . SER A 1 62 ? -2.876 -5.484 -9.084 1.00 0.00 60 SER A N 11
ATOM 12944 C CA . SER A 1 62 ? -2.621 -6.243 -7.831 1.00 0.00 60 SER A CA 11
ATOM 12945 C C . SER A 1 62 ? -3.314 -7.591 -7.966 1.00 0.00 60 SER A C 11
ATOM 12946 O O . SER A 1 62 ? -2.856 -8.600 -7.469 1.00 0.00 60 SER A O 11
ATOM 12954 N N . LYS A 1 63 ? -4.416 -7.604 -8.659 1.00 0.00 61 LYS A N 11
ATOM 12955 C CA . LYS A 1 63 ? -5.163 -8.869 -8.871 1.00 0.00 61 LYS A CA 11
ATOM 12956 C C . LYS A 1 63 ? -4.440 -9.703 -9.932 1.00 0.00 61 LYS A C 11
ATOM 12957 O O . LYS A 1 63 ? -4.296 -10.904 -9.807 1.00 0.00 61 LYS A O 11
ATOM 12976 N N . GLN A 1 64 ? -3.984 -9.066 -10.974 1.00 0.00 62 GLN A N 11
ATOM 12977 C CA . GLN A 1 64 ? -3.267 -9.803 -12.054 1.00 0.00 62 GLN A CA 11
ATOM 12978 C C . GLN A 1 64 ? -1.831 -10.090 -11.613 1.00 0.00 62 GLN A C 11
ATOM 12979 O O . GLN A 1 64 ? -1.123 -10.856 -12.236 1.00 0.00 62 GLN A O 11
ATOM 12993 N N . HIS A 1 65 ? -1.392 -9.482 -10.545 1.00 0.00 63 HIS A N 11
ATOM 12994 C CA . HIS A 1 65 ? -0.001 -9.730 -10.070 1.00 0.00 63 HIS A CA 11
ATOM 12995 C C . HIS A 1 65 ? 0.041 -11.052 -9.315 1.00 0.00 63 HIS A C 11
ATOM 12996 O O . HIS A 1 65 ? 0.697 -11.993 -9.716 1.00 0.00 63 HIS A O 11
ATOM 13010 N N . LEU A 1 66 ? -0.654 -11.127 -8.219 1.00 0.00 64 LEU A N 11
ATOM 13011 C CA . LEU A 1 66 ? -0.660 -12.383 -7.430 1.00 0.00 64 LEU A CA 11
ATOM 13012 C C . LEU A 1 66 ? -1.129 -13.536 -8.310 1.00 0.00 64 LEU A C 11
ATOM 13013 O O . LEU A 1 66 ? -0.737 -14.670 -8.123 1.00 0.00 64 LEU A O 11
ATOM 13029 N N . GLU A 1 67 ? -1.951 -13.259 -9.282 1.00 0.00 65 GLU A N 11
ATOM 13030 C CA . GLU A 1 67 ? -2.418 -14.344 -10.175 1.00 0.00 65 GLU A CA 11
ATOM 13031 C C . GLU A 1 67 ? -1.193 -15.042 -10.749 1.00 0.00 65 GLU A C 11
ATOM 13032 O O . GLU A 1 67 ? -1.205 -16.214 -11.068 1.00 0.00 65 GLU A O 11
ATOM 13044 N N . LYS A 1 68 ? -0.136 -14.302 -10.870 1.00 0.00 66 LYS A N 11
ATOM 13045 C CA . LYS A 1 68 ? 1.129 -14.867 -11.414 1.00 0.00 66 LYS A CA 11
ATOM 13046 C C . LYS A 1 68 ? 1.822 -15.678 -10.321 1.00 0.00 66 LYS A C 11
ATOM 13047 O O . LYS A 1 68 ? 2.371 -16.734 -10.567 1.00 0.00 66 LYS A O 11
ATOM 13066 N N . TYR A 1 69 ? 1.793 -15.193 -9.112 1.00 0.00 67 TYR A N 11
ATOM 13067 C CA . TYR A 1 69 ? 2.441 -15.935 -7.993 1.00 0.00 67 TYR A CA 11
ATOM 13068 C C . TYR A 1 69 ? 1.483 -15.991 -6.801 1.00 0.00 67 TYR A C 11
ATOM 13069 O O . TYR A 1 69 ? 1.792 -15.494 -5.735 1.00 0.00 67 TYR A O 11
ATOM 13087 N N . PRO A 1 70 ? 0.348 -16.602 -7.016 1.00 0.00 68 PRO A N 11
ATOM 13088 C CA . PRO A 1 70 ? -0.682 -16.750 -5.974 1.00 0.00 68 PRO A CA 11
ATOM 13089 C C . PRO A 1 70 ? -0.289 -17.863 -5.008 1.00 0.00 68 PRO A C 11
ATOM 13090 O O . PRO A 1 70 ? 0.034 -17.631 -3.860 1.00 0.00 68 PRO A O 11
ATOM 13101 N N . ASP A 1 71 ? -0.317 -19.072 -5.479 1.00 0.00 69 ASP A N 11
ATOM 13102 C CA . ASP A 1 71 ? 0.043 -20.221 -4.618 1.00 0.00 69 ASP A CA 11
ATOM 13103 C C . ASP A 1 71 ? 1.549 -20.479 -4.712 1.00 0.00 69 ASP A C 11
ATOM 13104 O O . ASP A 1 71 ? 2.008 -21.590 -4.538 1.00 0.00 69 ASP A O 11
ATOM 13113 N N . TYR A 1 72 ? 2.322 -19.463 -4.989 1.00 0.00 70 TYR A N 11
ATOM 13114 C CA . TYR A 1 72 ? 3.790 -19.657 -5.095 1.00 0.00 70 TYR A CA 11
ATOM 13115 C C . TYR A 1 72 ? 4.333 -20.153 -3.753 1.00 0.00 70 TYR A C 11
ATOM 13116 O O . TYR A 1 72 ? 4.861 -19.393 -2.967 1.00 0.00 70 TYR A O 11
ATOM 13134 N N . PRO A 1 3 ? 8.098 -11.253 -1.923 1.00 0.00 1 PRO A N 12
ATOM 13135 C CA . PRO A 1 3 ? 9.044 -10.149 -1.550 1.00 0.00 1 PRO A CA 12
ATOM 13136 C C . PRO A 1 3 ? 8.348 -8.799 -1.696 1.00 0.00 1 PRO A C 12
ATOM 13137 O O . PRO A 1 3 ? 8.950 -7.809 -2.055 1.00 0.00 1 PRO A O 12
ATOM 13148 N N . HIS A 1 4 ? 7.083 -8.762 -1.412 1.00 0.00 2 HIS A N 12
ATOM 13149 C CA . HIS A 1 4 ? 6.320 -7.489 -1.523 1.00 0.00 2 HIS A CA 12
ATOM 13150 C C . HIS A 1 4 ? 6.531 -6.875 -2.909 1.00 0.00 2 HIS A C 12
ATOM 13151 O O . HIS A 1 4 ? 7.574 -6.326 -3.204 1.00 0.00 2 HIS A O 12
ATOM 13165 N N . ILE A 1 5 ? 5.546 -6.955 -3.761 1.00 0.00 3 ILE A N 12
ATOM 13166 C CA . ILE A 1 5 ? 5.688 -6.368 -5.120 1.00 0.00 3 ILE A CA 12
ATOM 13167 C C . ILE A 1 5 ? 5.228 -4.914 -5.082 1.00 0.00 3 ILE A C 12
ATOM 13168 O O . ILE A 1 5 ? 4.050 -4.621 -5.129 1.00 0.00 3 ILE A O 12
ATOM 13184 N N . LYS A 1 6 ? 6.152 -4.002 -4.985 1.00 0.00 4 LYS A N 12
ATOM 13185 C CA . LYS A 1 6 ? 5.775 -2.564 -4.928 1.00 0.00 4 LYS A CA 12
ATOM 13186 C C . LYS A 1 6 ? 5.667 -1.995 -6.342 1.00 0.00 4 LYS A C 12
ATOM 13187 O O . LYS A 1 6 ? 6.094 -0.891 -6.613 1.00 0.00 4 LYS A O 12
ATOM 13206 N N . ARG A 1 7 ? 5.091 -2.739 -7.242 1.00 0.00 5 ARG A N 12
ATOM 13207 C CA . ARG A 1 7 ? 4.946 -2.237 -8.638 1.00 0.00 5 ARG A CA 12
ATOM 13208 C C . ARG A 1 7 ? 3.687 -1.365 -8.740 1.00 0.00 5 ARG A C 12
ATOM 13209 O O . ARG A 1 7 ? 3.765 -0.220 -9.143 1.00 0.00 5 ARG A O 12
ATOM 13230 N N . PRO A 1 8 ? 2.564 -1.924 -8.358 1.00 0.00 6 PRO A N 12
ATOM 13231 C CA . PRO A 1 8 ? 1.278 -1.208 -8.384 1.00 0.00 6 PRO A CA 12
ATOM 13232 C C . PRO A 1 8 ? 1.166 -0.318 -7.148 1.00 0.00 6 PRO A C 12
ATOM 13233 O O . PRO A 1 8 ? 0.432 -0.612 -6.226 1.00 0.00 6 PRO A O 12
ATOM 13244 N N . MET A 1 9 ? 1.897 0.759 -7.113 1.00 0.00 7 MET A N 12
ATOM 13245 C CA . MET A 1 9 ? 1.844 1.649 -5.936 1.00 0.00 7 MET A CA 12
ATOM 13246 C C . MET A 1 9 ? 0.762 2.695 -6.137 1.00 0.00 7 MET A C 12
ATOM 13247 O O . MET A 1 9 ? 0.197 3.212 -5.194 1.00 0.00 7 MET A O 12
ATOM 13261 N N . ASN A 1 10 ? 0.481 3.026 -7.359 1.00 0.00 8 ASN A N 12
ATOM 13262 C CA . ASN A 1 10 ? -0.549 4.053 -7.618 1.00 0.00 8 ASN A CA 12
ATOM 13263 C C . ASN A 1 10 ? -0.759 4.210 -9.122 1.00 0.00 8 ASN A C 12
ATOM 13264 O O . ASN A 1 10 ? -0.210 3.481 -9.923 1.00 0.00 8 ASN A O 12
ATOM 13275 N N . ALA A 1 11 ? -1.547 5.169 -9.500 1.00 0.00 9 ALA A N 12
ATOM 13276 C CA . ALA A 1 11 ? -1.814 5.415 -10.939 1.00 0.00 9 ALA A CA 12
ATOM 13277 C C . ALA A 1 11 ? -0.531 5.871 -11.620 1.00 0.00 9 ALA A C 12
ATOM 13278 O O . ALA A 1 11 ? -0.396 5.821 -12.819 1.00 0.00 9 ALA A O 12
ATOM 13285 N N . PHE A 1 12 ? 0.402 6.335 -10.850 1.00 0.00 10 PHE A N 12
ATOM 13286 C CA . PHE A 1 12 ? 1.681 6.831 -11.407 1.00 0.00 10 PHE A CA 12
ATOM 13287 C C . PHE A 1 12 ? 2.461 5.705 -12.056 1.00 0.00 10 PHE A C 12
ATOM 13288 O O . PHE A 1 12 ? 2.630 5.666 -13.247 1.00 0.00 10 PHE A O 12
ATOM 13305 N N . MET A 1 13 ? 2.927 4.774 -11.284 1.00 0.00 11 MET A N 12
ATOM 13306 C CA . MET A 1 13 ? 3.678 3.650 -11.882 1.00 0.00 11 MET A CA 12
ATOM 13307 C C . MET A 1 13 ? 2.736 2.936 -12.837 1.00 0.00 11 MET A C 12
ATOM 13308 O O . MET A 1 13 ? 3.143 2.155 -13.675 1.00 0.00 11 MET A O 12
ATOM 13322 N N . VAL A 1 14 ? 1.467 3.213 -12.714 1.00 0.00 12 VAL A N 12
ATOM 13323 C CA . VAL A 1 14 ? 0.475 2.583 -13.596 1.00 0.00 12 VAL A CA 12
ATOM 13324 C C . VAL A 1 14 ? 0.415 3.360 -14.889 1.00 0.00 12 VAL A C 12
ATOM 13325 O O . VAL A 1 14 ? 0.415 2.812 -15.973 1.00 0.00 12 VAL A O 12
ATOM 13338 N N . TRP A 1 15 ? 0.345 4.640 -14.773 1.00 0.00 13 TRP A N 12
ATOM 13339 C CA . TRP A 1 15 ? 0.275 5.477 -15.990 1.00 0.00 13 TRP A CA 12
ATOM 13340 C C . TRP A 1 15 ? 1.690 5.679 -16.530 1.00 0.00 13 TRP A C 12
ATOM 13341 O O . TRP A 1 15 ? 1.917 5.779 -17.719 1.00 0.00 13 TRP A O 12
ATOM 13362 N N . ALA A 1 16 ? 2.630 5.759 -15.641 1.00 0.00 14 ALA A N 12
ATOM 13363 C CA . ALA A 1 16 ? 4.046 5.983 -16.023 1.00 0.00 14 ALA A CA 12
ATOM 13364 C C . ALA A 1 16 ? 4.662 4.732 -16.658 1.00 0.00 14 ALA A C 12
ATOM 13365 O O . ALA A 1 16 ? 5.609 4.828 -17.413 1.00 0.00 14 ALA A O 12
ATOM 13372 N N . LYS A 1 17 ? 4.156 3.558 -16.375 1.00 0.00 15 LYS A N 12
ATOM 13373 C CA . LYS A 1 17 ? 4.765 2.354 -16.993 1.00 0.00 15 LYS A CA 12
ATOM 13374 C C . LYS A 1 17 ? 4.515 2.411 -18.491 1.00 0.00 15 LYS A C 12
ATOM 13375 O O . LYS A 1 17 ? 5.296 1.930 -19.287 1.00 0.00 15 LYS A O 12
ATOM 13394 N N . ASP A 1 18 ? 3.440 3.031 -18.878 1.00 0.00 16 ASP A N 12
ATOM 13395 C CA . ASP A 1 18 ? 3.147 3.161 -20.321 1.00 0.00 16 ASP A CA 12
ATOM 13396 C C . ASP A 1 18 ? 3.695 4.502 -20.771 1.00 0.00 16 ASP A C 12
ATOM 13397 O O . ASP A 1 18 ? 4.146 4.668 -21.885 1.00 0.00 16 ASP A O 12
ATOM 13406 N N . GLU A 1 19 ? 3.682 5.453 -19.887 1.00 0.00 17 GLU A N 12
ATOM 13407 C CA . GLU A 1 19 ? 4.223 6.787 -20.209 1.00 0.00 17 GLU A CA 12
ATOM 13408 C C . GLU A 1 19 ? 5.735 6.672 -20.355 1.00 0.00 17 GLU A C 12
ATOM 13409 O O . GLU A 1 19 ? 6.344 7.324 -21.177 1.00 0.00 17 GLU A O 12
ATOM 13421 N N . ARG A 1 20 ? 6.338 5.813 -19.580 1.00 0.00 18 ARG A N 12
ATOM 13422 C CA . ARG A 1 20 ? 7.807 5.616 -19.693 1.00 0.00 18 ARG A CA 12
ATOM 13423 C C . ARG A 1 20 ? 8.037 4.797 -20.943 1.00 0.00 18 ARG A C 12
ATOM 13424 O O . ARG A 1 20 ? 8.967 5.012 -21.684 1.00 0.00 18 ARG A O 12
ATOM 13445 N N . ARG A 1 21 ? 7.143 3.892 -21.203 1.00 0.00 19 ARG A N 12
ATOM 13446 C CA . ARG A 1 21 ? 7.240 3.083 -22.425 1.00 0.00 19 ARG A CA 12
ATOM 13447 C C . ARG A 1 21 ? 6.983 4.031 -23.589 1.00 0.00 19 ARG A C 12
ATOM 13448 O O . ARG A 1 21 ? 7.614 3.969 -24.625 1.00 0.00 19 ARG A O 12
ATOM 13469 N N . LYS A 1 22 ? 6.042 4.918 -23.400 1.00 0.00 20 LYS A N 12
ATOM 13470 C CA . LYS A 1 22 ? 5.701 5.897 -24.454 1.00 0.00 20 LYS A CA 12
ATOM 13471 C C . LYS A 1 22 ? 6.802 6.941 -24.570 1.00 0.00 20 LYS A C 12
ATOM 13472 O O . LYS A 1 22 ? 6.948 7.599 -25.578 1.00 0.00 20 LYS A O 12
ATOM 13491 N N . ILE A 1 23 ? 7.573 7.101 -23.542 1.00 0.00 21 ILE A N 12
ATOM 13492 C CA . ILE A 1 23 ? 8.672 8.101 -23.589 1.00 0.00 21 ILE A CA 12
ATOM 13493 C C . ILE A 1 23 ? 9.956 7.382 -23.981 1.00 0.00 21 ILE A C 12
ATOM 13494 O O . ILE A 1 23 ? 10.812 7.922 -24.652 1.00 0.00 21 ILE A O 12
ATOM 13510 N N . LEU A 1 24 ? 10.077 6.163 -23.574 1.00 0.00 22 LEU A N 12
ATOM 13511 C CA . LEU A 1 24 ? 11.276 5.376 -23.915 1.00 0.00 22 LEU A CA 12
ATOM 13512 C C . LEU A 1 24 ? 11.387 5.259 -25.418 1.00 0.00 22 LEU A C 12
ATOM 13513 O O . LEU A 1 24 ? 12.461 5.156 -25.977 1.00 0.00 22 LEU A O 12
ATOM 13529 N N . GLN A 1 25 ? 10.278 5.286 -26.074 1.00 0.00 23 GLN A N 12
ATOM 13530 C CA . GLN A 1 25 ? 10.298 5.189 -27.545 1.00 0.00 23 GLN A CA 12
ATOM 13531 C C . GLN A 1 25 ? 10.988 6.432 -28.050 1.00 0.00 23 GLN A C 12
ATOM 13532 O O . GLN A 1 25 ? 11.772 6.424 -28.979 1.00 0.00 23 GLN A O 12
ATOM 13546 N N . ALA A 1 26 ? 10.684 7.494 -27.395 1.00 0.00 24 ALA A N 12
ATOM 13547 C CA . ALA A 1 26 ? 11.276 8.802 -27.733 1.00 0.00 24 ALA A CA 12
ATOM 13548 C C . ALA A 1 26 ? 12.616 8.940 -27.008 1.00 0.00 24 ALA A C 12
ATOM 13549 O O . ALA A 1 26 ? 13.389 9.840 -27.269 1.00 0.00 24 ALA A O 12
ATOM 13556 N N . PHE A 1 27 ? 12.894 8.043 -26.101 1.00 0.00 25 PHE A N 12
ATOM 13557 C CA . PHE A 1 27 ? 14.172 8.096 -25.357 1.00 0.00 25 PHE A CA 12
ATOM 13558 C C . PHE A 1 27 ? 14.538 6.677 -24.917 1.00 0.00 25 PHE A C 12
ATOM 13559 O O . PHE A 1 27 ? 14.503 6.358 -23.744 1.00 0.00 25 PHE A O 12
ATOM 13576 N N . PRO A 1 28 ? 14.882 5.870 -25.887 1.00 0.00 26 PRO A N 12
ATOM 13577 C CA . PRO A 1 28 ? 15.271 4.465 -25.665 1.00 0.00 26 PRO A CA 12
ATOM 13578 C C . PRO A 1 28 ? 16.631 4.389 -24.975 1.00 0.00 26 PRO A C 12
ATOM 13579 O O . PRO A 1 28 ? 17.094 3.329 -24.600 1.00 0.00 26 PRO A O 12
ATOM 13590 N N . ASP A 1 29 ? 17.252 5.511 -24.770 1.00 0.00 27 ASP A N 12
ATOM 13591 C CA . ASP A 1 29 ? 18.555 5.529 -24.066 1.00 0.00 27 ASP A CA 12
ATOM 13592 C C . ASP A 1 29 ? 18.281 6.009 -22.650 1.00 0.00 27 ASP A C 12
ATOM 13593 O O . ASP A 1 29 ? 18.836 5.518 -21.687 1.00 0.00 27 ASP A O 12
ATOM 13602 N N . MET A 1 30 ? 17.376 6.941 -22.522 1.00 0.00 28 MET A N 12
ATOM 13603 C CA . MET A 1 30 ? 16.994 7.435 -21.182 1.00 0.00 28 MET A CA 12
ATOM 13604 C C . MET A 1 30 ? 16.369 6.267 -20.455 1.00 0.00 28 MET A C 12
ATOM 13605 O O . MET A 1 30 ? 15.205 5.959 -20.614 1.00 0.00 28 MET A O 12
ATOM 13619 N N . HIS A 1 31 ? 17.155 5.581 -19.708 1.00 0.00 29 HIS A N 12
ATOM 13620 C CA . HIS A 1 31 ? 16.654 4.381 -19.006 1.00 0.00 29 HIS A CA 12
ATOM 13621 C C . HIS A 1 31 ? 15.828 4.757 -17.770 1.00 0.00 29 HIS A C 12
ATOM 13622 O O . HIS A 1 31 ? 15.471 5.901 -17.566 1.00 0.00 29 HIS A O 12
ATOM 13636 N N . ASN A 1 32 ? 15.501 3.782 -16.962 1.00 0.00 30 ASN A N 12
ATOM 13637 C CA . ASN A 1 32 ? 14.671 4.032 -15.745 1.00 0.00 30 ASN A CA 12
ATOM 13638 C C . ASN A 1 32 ? 15.276 5.135 -14.864 1.00 0.00 30 ASN A C 12
ATOM 13639 O O . ASN A 1 32 ? 14.699 6.191 -14.708 1.00 0.00 30 ASN A O 12
ATOM 13650 N N . SER A 1 33 ? 16.411 4.880 -14.262 1.00 0.00 31 SER A N 12
ATOM 13651 C CA . SER A 1 33 ? 17.039 5.896 -13.359 1.00 0.00 31 SER A CA 12
ATOM 13652 C C . SER A 1 33 ? 16.820 7.312 -13.898 1.00 0.00 31 SER A C 12
ATOM 13653 O O . SER A 1 33 ? 16.758 8.265 -13.146 1.00 0.00 31 SER A O 12
ATOM 13661 N N . ASN A 1 34 ? 16.701 7.467 -15.187 1.00 0.00 32 ASN A N 12
ATOM 13662 C CA . ASN A 1 34 ? 16.486 8.830 -15.745 1.00 0.00 32 ASN A CA 12
ATOM 13663 C C . ASN A 1 34 ? 15.012 9.014 -16.112 1.00 0.00 32 ASN A C 12
ATOM 13664 O O . ASN A 1 34 ? 14.400 10.007 -15.774 1.00 0.00 32 ASN A O 12
ATOM 13675 N N . ILE A 1 35 ? 14.434 8.063 -16.791 1.00 0.00 33 ILE A N 12
ATOM 13676 C CA . ILE A 1 35 ? 12.996 8.189 -17.163 1.00 0.00 33 ILE A CA 12
ATOM 13677 C C . ILE A 1 35 ? 12.188 8.492 -15.906 1.00 0.00 33 ILE A C 12
ATOM 13678 O O . ILE A 1 35 ? 11.109 9.048 -15.962 1.00 0.00 33 ILE A O 12
ATOM 13694 N N . SER A 1 36 ? 12.711 8.133 -14.769 1.00 0.00 34 SER A N 12
ATOM 13695 C CA . SER A 1 36 ? 11.993 8.398 -13.494 1.00 0.00 34 SER A CA 12
ATOM 13696 C C . SER A 1 36 ? 11.667 9.886 -13.393 1.00 0.00 34 SER A C 12
ATOM 13697 O O . SER A 1 36 ? 10.550 10.268 -13.105 1.00 0.00 34 SER A O 12
ATOM 13705 N N . LYS A 1 37 ? 12.633 10.730 -13.634 1.00 0.00 35 LYS A N 12
ATOM 13706 C CA . LYS A 1 37 ? 12.373 12.184 -13.556 1.00 0.00 35 LYS A CA 12
ATOM 13707 C C . LYS A 1 37 ? 11.458 12.554 -14.710 1.00 0.00 35 LYS A C 12
ATOM 13708 O O . LYS A 1 37 ? 10.719 13.519 -14.663 1.00 0.00 35 LYS A O 12
ATOM 13727 N N . ILE A 1 38 ? 11.499 11.770 -15.745 1.00 0.00 36 ILE A N 12
ATOM 13728 C CA . ILE A 1 38 ? 10.637 12.039 -16.914 1.00 0.00 36 ILE A CA 12
ATOM 13729 C C . ILE A 1 38 ? 9.195 11.718 -16.536 1.00 0.00 36 ILE A C 12
ATOM 13730 O O . ILE A 1 38 ? 8.303 12.533 -16.665 1.00 0.00 36 ILE A O 12
ATOM 13746 N N . LEU A 1 39 ? 8.976 10.533 -16.049 1.00 0.00 37 LEU A N 12
ATOM 13747 C CA . LEU A 1 39 ? 7.614 10.129 -15.628 1.00 0.00 37 LEU A CA 12
ATOM 13748 C C . LEU A 1 39 ? 7.134 11.067 -14.539 1.00 0.00 37 LEU A C 12
ATOM 13749 O O . LEU A 1 39 ? 6.123 11.726 -14.655 1.00 0.00 37 LEU A O 12
ATOM 13765 N N . GLY A 1 40 ? 7.870 11.126 -13.470 1.00 0.00 38 GLY A N 12
ATOM 13766 C CA . GLY A 1 40 ? 7.484 12.017 -12.342 1.00 0.00 38 GLY A CA 12
ATOM 13767 C C . GLY A 1 40 ? 7.300 13.440 -12.857 1.00 0.00 38 GLY A C 12
ATOM 13768 O O . GLY A 1 40 ? 6.701 14.277 -12.205 1.00 0.00 38 GLY A O 12
ATOM 13772 N N . SER A 1 41 ? 7.778 13.715 -14.037 1.00 0.00 39 SER A N 12
ATOM 13773 C CA . SER A 1 41 ? 7.611 15.068 -14.597 1.00 0.00 39 SER A CA 12
ATOM 13774 C C . SER A 1 41 ? 6.501 15.001 -15.625 1.00 0.00 39 SER A C 12
ATOM 13775 O O . SER A 1 41 ? 5.904 15.994 -15.993 1.00 0.00 39 SER A O 12
ATOM 13783 N N . ARG A 1 42 ? 6.198 13.817 -16.062 1.00 0.00 40 ARG A N 12
ATOM 13784 C CA . ARG A 1 42 ? 5.118 13.634 -17.022 1.00 0.00 40 ARG A CA 12
ATOM 13785 C C . ARG A 1 42 ? 3.850 13.482 -16.202 1.00 0.00 40 ARG A C 12
ATOM 13786 O O . ARG A 1 42 ? 2.766 13.872 -16.589 1.00 0.00 40 ARG A O 12
ATOM 13807 N N . TRP A 1 43 ? 4.024 12.923 -15.040 1.00 0.00 41 TRP A N 12
ATOM 13808 C CA . TRP A 1 43 ? 2.915 12.719 -14.095 1.00 0.00 41 TRP A CA 12
ATOM 13809 C C . TRP A 1 43 ? 2.408 14.052 -13.578 1.00 0.00 41 TRP A C 12
ATOM 13810 O O . TRP A 1 43 ? 1.263 14.415 -13.762 1.00 0.00 41 TRP A O 12
ATOM 13831 N N . LYS A 1 44 ? 3.263 14.787 -12.926 1.00 0.00 42 LYS A N 12
ATOM 13832 C CA . LYS A 1 44 ? 2.840 16.095 -12.392 1.00 0.00 42 LYS A CA 12
ATOM 13833 C C . LYS A 1 44 ? 2.314 16.889 -13.566 1.00 0.00 42 LYS A C 12
ATOM 13834 O O . LYS A 1 44 ? 1.442 17.728 -13.453 1.00 0.00 42 LYS A O 12
ATOM 13853 N N . ALA A 1 45 ? 2.867 16.605 -14.701 1.00 0.00 43 ALA A N 12
ATOM 13854 C CA . ALA A 1 45 ? 2.466 17.294 -15.939 1.00 0.00 43 ALA A CA 12
ATOM 13855 C C . ALA A 1 45 ? 1.055 16.857 -16.358 1.00 0.00 43 ALA A C 12
ATOM 13856 O O . ALA A 1 45 ? 0.509 17.345 -17.327 1.00 0.00 43 ALA A O 12
ATOM 13863 N N . MET A 1 46 ? 0.459 15.940 -15.637 1.00 0.00 44 MET A N 12
ATOM 13864 C CA . MET A 1 46 ? -0.906 15.476 -15.997 1.00 0.00 44 MET A CA 12
ATOM 13865 C C . MET A 1 46 ? -1.921 16.564 -15.629 1.00 0.00 44 MET A C 12
ATOM 13866 O O . MET A 1 46 ? -1.650 17.739 -15.770 1.00 0.00 44 MET A O 12
ATOM 13880 N N . THR A 1 47 ? -3.094 16.198 -15.177 1.00 0.00 45 THR A N 12
ATOM 13881 C CA . THR A 1 47 ? -4.100 17.244 -14.835 1.00 0.00 45 THR A CA 12
ATOM 13882 C C . THR A 1 47 ? -4.947 16.811 -13.639 1.00 0.00 45 THR A C 12
ATOM 13883 O O . THR A 1 47 ? -5.937 17.434 -13.314 1.00 0.00 45 THR A O 12
ATOM 13894 N N . ASN A 1 48 ? -4.578 15.748 -12.989 1.00 0.00 46 ASN A N 12
ATOM 13895 C CA . ASN A 1 48 ? -5.375 15.278 -11.821 1.00 0.00 46 ASN A CA 12
ATOM 13896 C C . ASN A 1 48 ? -6.651 14.611 -12.329 1.00 0.00 46 ASN A C 12
ATOM 13897 O O . ASN A 1 48 ? -6.894 13.445 -12.088 1.00 0.00 46 ASN A O 12
ATOM 13908 N N . LEU A 1 49 ? -7.464 15.336 -13.044 1.00 0.00 47 LEU A N 12
ATOM 13909 C CA . LEU A 1 49 ? -8.717 14.736 -13.582 1.00 0.00 47 LEU A CA 12
ATOM 13910 C C . LEU A 1 49 ? -8.344 13.563 -14.484 1.00 0.00 47 LEU A C 12
ATOM 13911 O O . LEU A 1 49 ? -9.003 12.542 -14.503 1.00 0.00 47 LEU A O 12
ATOM 13927 N N . GLU A 1 50 ? -7.278 13.701 -15.223 1.00 0.00 48 GLU A N 12
ATOM 13928 C CA . GLU A 1 50 ? -6.838 12.596 -16.117 1.00 0.00 48 GLU A CA 12
ATOM 13929 C C . GLU A 1 50 ? -6.212 11.486 -15.267 1.00 0.00 48 GLU A C 12
ATOM 13930 O O . GLU A 1 50 ? -5.874 10.427 -15.757 1.00 0.00 48 GLU A O 12
ATOM 13942 N N . LYS A 1 51 ? -6.059 11.729 -13.992 1.00 0.00 49 LYS A N 12
ATOM 13943 C CA . LYS A 1 51 ? -5.460 10.705 -13.090 1.00 0.00 49 LYS A CA 12
ATOM 13944 C C . LYS A 1 51 ? -6.558 9.764 -12.601 1.00 0.00 49 LYS A C 12
ATOM 13945 O O . LYS A 1 51 ? -6.308 8.659 -12.172 1.00 0.00 49 LYS A O 12
ATOM 13964 N N . GLN A 1 52 ? -7.774 10.216 -12.660 1.00 0.00 50 GLN A N 12
ATOM 13965 C CA . GLN A 1 52 ? -8.918 9.390 -12.195 1.00 0.00 50 GLN A CA 12
ATOM 13966 C C . GLN A 1 52 ? -8.923 7.991 -12.858 1.00 0.00 50 GLN A C 12
ATOM 13967 O O . GLN A 1 52 ? -9.182 7.012 -12.186 1.00 0.00 50 GLN A O 12
ATOM 13981 N N . PRO A 1 53 ? -8.670 7.923 -14.149 1.00 0.00 51 PRO A N 12
ATOM 13982 C CA . PRO A 1 53 ? -8.683 6.635 -14.876 1.00 0.00 51 PRO A CA 12
ATOM 13983 C C . PRO A 1 53 ? -7.477 5.765 -14.525 1.00 0.00 51 PRO A C 12
ATOM 13984 O O . PRO A 1 53 ? -7.629 4.624 -14.133 1.00 0.00 51 PRO A O 12
ATOM 13995 N N . TYR A 1 54 ? -6.283 6.279 -14.624 1.00 0.00 52 TYR A N 12
ATOM 13996 C CA . TYR A 1 54 ? -5.112 5.445 -14.248 1.00 0.00 52 TYR A CA 12
ATOM 13997 C C . TYR A 1 54 ? -5.245 5.114 -12.771 1.00 0.00 52 TYR A C 12
ATOM 13998 O O . TYR A 1 54 ? -4.560 4.259 -12.246 1.00 0.00 52 TYR A O 12
ATOM 14016 N N . TYR A 1 55 ? -6.124 5.799 -12.096 1.00 0.00 53 TYR A N 12
ATOM 14017 C CA . TYR A 1 55 ? -6.309 5.543 -10.654 1.00 0.00 53 TYR A CA 12
ATOM 14018 C C . TYR A 1 55 ? -7.131 4.270 -10.462 1.00 0.00 53 TYR A C 12
ATOM 14019 O O . TYR A 1 55 ? -6.896 3.496 -9.556 1.00 0.00 53 TYR A O 12
ATOM 14037 N N . GLU A 1 56 ? -8.100 4.053 -11.306 1.00 0.00 54 GLU A N 12
ATOM 14038 C CA . GLU A 1 56 ? -8.946 2.838 -11.172 1.00 0.00 54 GLU A CA 12
ATOM 14039 C C . GLU A 1 56 ? -8.128 1.587 -11.474 1.00 0.00 54 GLU A C 12
ATOM 14040 O O . GLU A 1 56 ? -8.142 0.632 -10.725 1.00 0.00 54 GLU A O 12
ATOM 14052 N N . GLU A 1 57 ? -7.408 1.579 -12.559 1.00 0.00 55 GLU A N 12
ATOM 14053 C CA . GLU A 1 57 ? -6.591 0.379 -12.878 1.00 0.00 55 GLU A CA 12
ATOM 14054 C C . GLU A 1 57 ? -5.563 0.176 -11.768 1.00 0.00 55 GLU A C 12
ATOM 14055 O O . GLU A 1 57 ? -4.979 -0.881 -11.625 1.00 0.00 55 GLU A O 12
ATOM 14067 N N . GLN A 1 58 ? -5.361 1.181 -10.963 1.00 0.00 56 GLN A N 12
ATOM 14068 C CA . GLN A 1 58 ? -4.389 1.058 -9.847 1.00 0.00 56 GLN A CA 12
ATOM 14069 C C . GLN A 1 58 ? -5.071 0.298 -8.720 1.00 0.00 56 GLN A C 12
ATOM 14070 O O . GLN A 1 58 ? -4.676 -0.786 -8.341 1.00 0.00 56 GLN A O 12
ATOM 14084 N N . ALA A 1 59 ? -6.100 0.876 -8.196 1.00 0.00 57 ALA A N 12
ATOM 14085 C CA . ALA A 1 59 ? -6.845 0.224 -7.095 1.00 0.00 57 ALA A CA 12
ATOM 14086 C C . ALA A 1 59 ? -7.081 -1.246 -7.443 1.00 0.00 57 ALA A C 12
ATOM 14087 O O . ALA A 1 59 ? -7.226 -2.082 -6.573 1.00 0.00 57 ALA A O 12
ATOM 14094 N N . ARG A 1 60 ? -7.110 -1.575 -8.709 1.00 0.00 58 ARG A N 12
ATOM 14095 C CA . ARG A 1 60 ? -7.324 -2.995 -9.094 1.00 0.00 58 ARG A CA 12
ATOM 14096 C C . ARG A 1 60 ? -6.076 -3.794 -8.736 1.00 0.00 58 ARG A C 12
ATOM 14097 O O . ARG A 1 60 ? -6.146 -4.882 -8.201 1.00 0.00 58 ARG A O 12
ATOM 14118 N N . LEU A 1 61 ? -4.933 -3.249 -9.035 1.00 0.00 59 LEU A N 12
ATOM 14119 C CA . LEU A 1 61 ? -3.657 -3.955 -8.726 1.00 0.00 59 LEU A CA 12
ATOM 14120 C C . LEU A 1 61 ? -3.455 -4.022 -7.211 1.00 0.00 59 LEU A C 12
ATOM 14121 O O . LEU A 1 61 ? -2.748 -4.875 -6.708 1.00 0.00 59 LEU A O 12
ATOM 14137 N N . SER A 1 62 ? -4.064 -3.132 -6.476 1.00 0.00 60 SER A N 12
ATOM 14138 C CA . SER A 1 62 ? -3.898 -3.151 -4.996 1.00 0.00 60 SER A CA 12
ATOM 14139 C C . SER A 1 62 ? -4.783 -4.249 -4.416 1.00 0.00 60 SER A C 12
ATOM 14140 O O . SER A 1 62 ? -4.504 -4.807 -3.372 1.00 0.00 60 SER A O 12
ATOM 14148 N N . LYS A 1 63 ? -5.847 -4.565 -5.096 1.00 0.00 61 LYS A N 12
ATOM 14149 C CA . LYS A 1 63 ? -6.761 -5.627 -4.608 1.00 0.00 61 LYS A CA 12
ATOM 14150 C C . LYS A 1 63 ? -6.067 -6.984 -4.730 1.00 0.00 61 LYS A C 12
ATOM 14151 O O . LYS A 1 63 ? -6.041 -7.768 -3.803 1.00 0.00 61 LYS A O 12
ATOM 14170 N N . GLN A 1 64 ? -5.498 -7.261 -5.868 1.00 0.00 62 GLN A N 12
ATOM 14171 C CA . GLN A 1 64 ? -4.798 -8.564 -6.059 1.00 0.00 62 GLN A CA 12
ATOM 14172 C C . GLN A 1 64 ? -3.401 -8.492 -5.439 1.00 0.00 62 GLN A C 12
ATOM 14173 O O . GLN A 1 64 ? -2.695 -9.478 -5.361 1.00 0.00 62 GLN A O 12
ATOM 14187 N N . HIS A 1 65 ? -2.991 -7.332 -5.004 1.00 0.00 63 HIS A N 12
ATOM 14188 C CA . HIS A 1 65 ? -1.637 -7.200 -4.398 1.00 0.00 63 HIS A CA 12
ATOM 14189 C C . HIS A 1 65 ? -1.726 -7.376 -2.886 1.00 0.00 63 HIS A C 12
ATOM 14190 O O . HIS A 1 65 ? -1.156 -8.282 -2.316 1.00 0.00 63 HIS A O 12
ATOM 14204 N N . LEU A 1 66 ? -2.425 -6.503 -2.234 1.00 0.00 64 LEU A N 12
ATOM 14205 C CA . LEU A 1 66 ? -2.544 -6.603 -0.757 1.00 0.00 64 LEU A CA 12
ATOM 14206 C C . LEU A 1 66 ? -3.191 -7.930 -0.372 1.00 0.00 64 LEU A C 12
ATOM 14207 O O . LEU A 1 66 ? -2.750 -8.603 0.539 1.00 0.00 64 LEU A O 12
ATOM 14223 N N . GLU A 1 67 ? -4.229 -8.312 -1.051 1.00 0.00 65 GLU A N 12
ATOM 14224 C CA . GLU A 1 67 ? -4.898 -9.593 -0.716 1.00 0.00 65 GLU A CA 12
ATOM 14225 C C . GLU A 1 67 ? -3.881 -10.729 -0.768 1.00 0.00 65 GLU A C 12
ATOM 14226 O O . GLU A 1 67 ? -4.100 -11.796 -0.229 1.00 0.00 65 GLU A O 12
ATOM 14238 N N . LYS A 1 68 ? -2.767 -10.514 -1.411 1.00 0.00 66 LYS A N 12
ATOM 14239 C CA . LYS A 1 68 ? -1.746 -11.592 -1.490 1.00 0.00 66 LYS A CA 12
ATOM 14240 C C . LYS A 1 68 ? -1.008 -11.693 -0.158 1.00 0.00 66 LYS A C 12
ATOM 14241 O O . LYS A 1 68 ? -1.052 -12.705 0.512 1.00 0.00 66 LYS A O 12
ATOM 14260 N N . TYR A 1 69 ? -0.328 -10.655 0.230 1.00 0.00 67 TYR A N 12
ATOM 14261 C CA . TYR A 1 69 ? 0.413 -10.704 1.522 1.00 0.00 67 TYR A CA 12
ATOM 14262 C C . TYR A 1 69 ? 0.645 -9.295 2.062 1.00 0.00 67 TYR A C 12
ATOM 14263 O O . TYR A 1 69 ? 1.678 -8.703 1.817 1.00 0.00 67 TYR A O 12
ATOM 14281 N N . PRO A 1 70 ? -0.308 -8.806 2.804 1.00 0.00 68 PRO A N 12
ATOM 14282 C CA . PRO A 1 70 ? -0.217 -7.478 3.421 1.00 0.00 68 PRO A CA 12
ATOM 14283 C C . PRO A 1 70 ? 0.667 -7.565 4.667 1.00 0.00 68 PRO A C 12
ATOM 14284 O O . PRO A 1 70 ? 1.860 -7.345 4.615 1.00 0.00 68 PRO A O 12
ATOM 14295 N N . ASP A 1 71 ? 0.086 -7.902 5.783 1.00 0.00 69 ASP A N 12
ATOM 14296 C CA . ASP A 1 71 ? 0.874 -8.028 7.030 1.00 0.00 69 ASP A CA 12
ATOM 14297 C C . ASP A 1 71 ? 1.310 -9.481 7.210 1.00 0.00 69 ASP A C 12
ATOM 14298 O O . ASP A 1 71 ? 1.728 -9.891 8.275 1.00 0.00 69 ASP A O 12
ATOM 14307 N N . TYR A 1 72 ? 1.194 -10.266 6.179 1.00 0.00 70 TYR A N 12
ATOM 14308 C CA . TYR A 1 72 ? 1.575 -11.695 6.277 1.00 0.00 70 TYR A CA 12
ATOM 14309 C C . TYR A 1 72 ? 3.097 -11.841 6.242 1.00 0.00 70 TYR A C 12
ATOM 14310 O O . TYR A 1 72 ? 3.727 -11.658 5.218 1.00 0.00 70 TYR A O 12
ATOM 14328 N N . PRO A 1 3 ? 2.030 -9.030 6.945 1.00 0.00 1 PRO A N 13
ATOM 14329 C CA . PRO A 1 3 ? 1.652 -8.008 5.921 1.00 0.00 1 PRO A CA 13
ATOM 14330 C C . PRO A 1 3 ? 1.507 -8.681 4.555 1.00 0.00 1 PRO A C 13
ATOM 14331 O O . PRO A 1 3 ? 0.416 -8.954 4.097 1.00 0.00 1 PRO A O 13
ATOM 14342 N N . HIS A 1 4 ? 2.604 -8.953 3.903 1.00 0.00 2 HIS A N 13
ATOM 14343 C CA . HIS A 1 4 ? 2.538 -9.612 2.570 1.00 0.00 2 HIS A CA 13
ATOM 14344 C C . HIS A 1 4 ? 1.786 -8.710 1.586 1.00 0.00 2 HIS A C 13
ATOM 14345 O O . HIS A 1 4 ? 0.719 -9.046 1.109 1.00 0.00 2 HIS A O 13
ATOM 14359 N N . ILE A 1 5 ? 2.341 -7.571 1.276 1.00 0.00 3 ILE A N 13
ATOM 14360 C CA . ILE A 1 5 ? 1.670 -6.643 0.319 1.00 0.00 3 ILE A CA 13
ATOM 14361 C C . ILE A 1 5 ? 2.709 -6.115 -0.670 1.00 0.00 3 ILE A C 13
ATOM 14362 O O . ILE A 1 5 ? 3.055 -4.951 -0.662 1.00 0.00 3 ILE A O 13
ATOM 14378 N N . LYS A 1 6 ? 3.218 -6.969 -1.513 1.00 0.00 4 LYS A N 13
ATOM 14379 C CA . LYS A 1 6 ? 4.247 -6.533 -2.495 1.00 0.00 4 LYS A CA 13
ATOM 14380 C C . LYS A 1 6 ? 3.588 -5.782 -3.655 1.00 0.00 4 LYS A C 13
ATOM 14381 O O . LYS A 1 6 ? 3.803 -6.095 -4.808 1.00 0.00 4 LYS A O 13
ATOM 14400 N N . ARG A 1 7 ? 2.793 -4.787 -3.363 1.00 0.00 5 ARG A N 13
ATOM 14401 C CA . ARG A 1 7 ? 2.134 -4.018 -4.459 1.00 0.00 5 ARG A CA 13
ATOM 14402 C C . ARG A 1 7 ? 2.561 -2.540 -4.435 1.00 0.00 5 ARG A C 13
ATOM 14403 O O . ARG A 1 7 ? 1.727 -1.674 -4.263 1.00 0.00 5 ARG A O 13
ATOM 14424 N N . PRO A 1 8 ? 3.834 -2.283 -4.621 1.00 0.00 6 PRO A N 13
ATOM 14425 C CA . PRO A 1 8 ? 4.362 -0.904 -4.638 1.00 0.00 6 PRO A CA 13
ATOM 14426 C C . PRO A 1 8 ? 4.056 -0.227 -5.978 1.00 0.00 6 PRO A C 13
ATOM 14427 O O . PRO A 1 8 ? 4.906 0.398 -6.580 1.00 0.00 6 PRO A O 13
ATOM 14438 N N . MET A 1 9 ? 2.843 -0.337 -6.440 1.00 0.00 7 MET A N 13
ATOM 14439 C CA . MET A 1 9 ? 2.458 0.294 -7.713 1.00 0.00 7 MET A CA 13
ATOM 14440 C C . MET A 1 9 ? 1.553 1.471 -7.396 1.00 0.00 7 MET A C 13
ATOM 14441 O O . MET A 1 9 ? 1.330 1.804 -6.249 1.00 0.00 7 MET A O 13
ATOM 14455 N N . ASN A 1 10 ? 1.019 2.100 -8.391 1.00 0.00 8 ASN A N 13
ATOM 14456 C CA . ASN A 1 10 ? 0.122 3.243 -8.132 1.00 0.00 8 ASN A CA 13
ATOM 14457 C C . ASN A 1 10 ? -0.309 3.825 -9.475 1.00 0.00 8 ASN A C 13
ATOM 14458 O O . ASN A 1 10 ? 0.157 3.403 -10.509 1.00 0.00 8 ASN A O 13
ATOM 14469 N N . ALA A 1 11 ? -1.185 4.775 -9.472 1.00 0.00 9 ALA A N 13
ATOM 14470 C CA . ALA A 1 11 ? -1.653 5.362 -10.755 1.00 0.00 9 ALA A CA 13
ATOM 14471 C C . ALA A 1 11 ? -0.462 5.915 -11.509 1.00 0.00 9 ALA A C 13
ATOM 14472 O O . ALA A 1 11 ? -0.400 5.871 -12.717 1.00 0.00 9 ALA A O 13
ATOM 14479 N N . PHE A 1 12 ? 0.479 6.442 -10.799 1.00 0.00 10 PHE A N 13
ATOM 14480 C CA . PHE A 1 12 ? 1.669 7.017 -11.449 1.00 0.00 10 PHE A CA 13
ATOM 14481 C C . PHE A 1 12 ? 2.513 5.916 -12.061 1.00 0.00 10 PHE A C 13
ATOM 14482 O O . PHE A 1 12 ? 2.707 5.867 -13.249 1.00 0.00 10 PHE A O 13
ATOM 14499 N N . MET A 1 13 ? 2.993 5.012 -11.271 1.00 0.00 11 MET A N 13
ATOM 14500 C CA . MET A 1 13 ? 3.792 3.911 -11.849 1.00 0.00 11 MET A CA 13
ATOM 14501 C C . MET A 1 13 ? 2.867 3.129 -12.769 1.00 0.00 11 MET A C 13
ATOM 14502 O O . MET A 1 13 ? 3.298 2.364 -13.608 1.00 0.00 11 MET A O 13
ATOM 14516 N N . VAL A 1 14 ? 1.583 3.338 -12.624 1.00 0.00 12 VAL A N 13
ATOM 14517 C CA . VAL A 1 14 ? 0.615 2.631 -13.487 1.00 0.00 12 VAL A CA 13
ATOM 14518 C C . VAL A 1 14 ? 0.494 3.388 -14.786 1.00 0.00 12 VAL A C 13
ATOM 14519 O O . VAL A 1 14 ? 0.510 2.827 -15.864 1.00 0.00 12 VAL A O 13
ATOM 14532 N N . TRP A 1 15 ? 0.362 4.668 -14.681 1.00 0.00 13 TRP A N 13
ATOM 14533 C CA . TRP A 1 15 ? 0.226 5.491 -15.905 1.00 0.00 13 TRP A CA 13
ATOM 14534 C C . TRP A 1 15 ? 1.615 5.714 -16.497 1.00 0.00 13 TRP A C 13
ATOM 14535 O O . TRP A 1 15 ? 1.802 5.790 -17.694 1.00 0.00 13 TRP A O 13
ATOM 14556 N N . ALA A 1 16 ? 2.578 5.834 -15.644 1.00 0.00 14 ALA A N 13
ATOM 14557 C CA . ALA A 1 16 ? 3.970 6.071 -16.083 1.00 0.00 14 ALA A CA 13
ATOM 14558 C C . ALA A 1 16 ? 4.561 4.792 -16.691 1.00 0.00 14 ALA A C 13
ATOM 14559 O O . ALA A 1 16 ? 5.531 4.838 -17.420 1.00 0.00 14 ALA A O 13
ATOM 14566 N N . LYS A 1 17 ? 3.991 3.649 -16.401 1.00 0.00 15 LYS A N 13
ATOM 14567 C CA . LYS A 1 17 ? 4.537 2.392 -16.966 1.00 0.00 15 LYS A CA 13
ATOM 14568 C C . LYS A 1 17 ? 4.349 2.403 -18.474 1.00 0.00 15 LYS A C 13
ATOM 14569 O O . LYS A 1 17 ? 5.164 1.896 -19.219 1.00 0.00 15 LYS A O 13
ATOM 14588 N N . ASP A 1 18 ? 3.293 3.006 -18.936 1.00 0.00 16 ASP A N 13
ATOM 14589 C CA . ASP A 1 18 ? 3.075 3.076 -20.396 1.00 0.00 16 ASP A CA 13
ATOM 14590 C C . ASP A 1 18 ? 3.720 4.357 -20.879 1.00 0.00 16 ASP A C 13
ATOM 14591 O O . ASP A 1 18 ? 4.232 4.442 -21.971 1.00 0.00 16 ASP A O 13
ATOM 14600 N N . GLU A 1 19 ? 3.727 5.344 -20.039 1.00 0.00 17 GLU A N 13
ATOM 14601 C CA . GLU A 1 19 ? 4.372 6.621 -20.389 1.00 0.00 17 GLU A CA 13
ATOM 14602 C C . GLU A 1 19 ? 5.871 6.360 -20.505 1.00 0.00 17 GLU A C 13
ATOM 14603 O O . GLU A 1 19 ? 6.546 6.911 -21.341 1.00 0.00 17 GLU A O 13
ATOM 14615 N N . ARG A 1 20 ? 6.372 5.473 -19.688 1.00 0.00 18 ARG A N 13
ATOM 14616 C CA . ARG A 1 20 ? 7.809 5.102 -19.737 1.00 0.00 18 ARG A CA 13
ATOM 14617 C C . ARG A 1 20 ? 8.064 4.485 -21.091 1.00 0.00 18 ARG A C 13
ATOM 14618 O O . ARG A 1 20 ? 8.957 4.857 -21.823 1.00 0.00 18 ARG A O 13
ATOM 14639 N N . ARG A 1 21 ? 7.248 3.536 -21.408 1.00 0.00 19 ARG A N 13
ATOM 14640 C CA . ARG A 1 21 ? 7.355 2.843 -22.691 1.00 0.00 19 ARG A CA 13
ATOM 14641 C C . ARG A 1 21 ? 7.037 3.845 -23.782 1.00 0.00 19 ARG A C 13
ATOM 14642 O O . ARG A 1 21 ? 7.645 3.868 -24.835 1.00 0.00 19 ARG A O 13
ATOM 14663 N N . LYS A 1 22 ? 6.073 4.678 -23.523 1.00 0.00 20 LYS A N 13
ATOM 14664 C CA . LYS A 1 22 ? 5.682 5.694 -24.516 1.00 0.00 20 LYS A CA 13
ATOM 14665 C C . LYS A 1 22 ? 6.769 6.761 -24.615 1.00 0.00 20 LYS A C 13
ATOM 14666 O O . LYS A 1 22 ? 6.879 7.459 -25.603 1.00 0.00 20 LYS A O 13
ATOM 14685 N N . ILE A 1 23 ? 7.571 6.899 -23.595 1.00 0.00 21 ILE A N 13
ATOM 14686 C CA . ILE A 1 23 ? 8.651 7.921 -23.635 1.00 0.00 21 ILE A CA 13
ATOM 14687 C C . ILE A 1 23 ? 9.963 7.264 -24.051 1.00 0.00 21 ILE A C 13
ATOM 14688 O O . ILE A 1 23 ? 10.690 7.775 -24.877 1.00 0.00 21 ILE A O 13
ATOM 14704 N N . LEU A 1 24 ? 10.267 6.137 -23.492 1.00 0.00 22 LEU A N 13
ATOM 14705 C CA . LEU A 1 24 ? 11.520 5.448 -23.861 1.00 0.00 22 LEU A CA 13
ATOM 14706 C C . LEU A 1 24 ? 11.613 5.359 -25.368 1.00 0.00 22 LEU A C 13
ATOM 14707 O O . LEU A 1 24 ? 12.680 5.387 -25.948 1.00 0.00 22 LEU A O 13
ATOM 14723 N N . GLN A 1 25 ? 10.492 5.268 -26.003 1.00 0.00 23 GLN A N 13
ATOM 14724 C CA . GLN A 1 25 ? 10.485 5.195 -27.477 1.00 0.00 23 GLN A CA 13
ATOM 14725 C C . GLN A 1 25 ? 11.004 6.518 -27.977 1.00 0.00 23 GLN A C 13
ATOM 14726 O O . GLN A 1 25 ? 11.734 6.623 -28.943 1.00 0.00 23 GLN A O 13
ATOM 14740 N N . ALA A 1 26 ? 10.618 7.524 -27.277 1.00 0.00 24 ALA A N 13
ATOM 14741 C CA . ALA A 1 26 ? 11.041 8.902 -27.605 1.00 0.00 24 ALA A CA 13
ATOM 14742 C C . ALA A 1 26 ? 12.371 9.190 -26.906 1.00 0.00 24 ALA A C 13
ATOM 14743 O O . ALA A 1 26 ? 13.028 10.178 -27.170 1.00 0.00 24 ALA A O 13
ATOM 14750 N N . PHE A 1 27 ? 12.767 8.322 -26.016 1.00 0.00 25 PHE A N 13
ATOM 14751 C CA . PHE A 1 27 ? 14.040 8.507 -25.288 1.00 0.00 25 PHE A CA 13
ATOM 14752 C C . PHE A 1 27 ? 14.563 7.125 -24.886 1.00 0.00 25 PHE A C 13
ATOM 14753 O O . PHE A 1 27 ? 14.560 6.770 -23.724 1.00 0.00 25 PHE A O 13
ATOM 14770 N N . PRO A 1 28 ? 14.987 6.384 -25.878 1.00 0.00 26 PRO A N 13
ATOM 14771 C CA . PRO A 1 28 ? 15.519 5.018 -25.697 1.00 0.00 26 PRO A CA 13
ATOM 14772 C C . PRO A 1 28 ? 16.869 5.043 -24.981 1.00 0.00 26 PRO A C 13
ATOM 14773 O O . PRO A 1 28 ? 17.425 4.016 -24.648 1.00 0.00 26 PRO A O 13
ATOM 14784 N N . ASP A 1 29 ? 17.377 6.207 -24.705 1.00 0.00 27 ASP A N 13
ATOM 14785 C CA . ASP A 1 29 ? 18.663 6.302 -23.971 1.00 0.00 27 ASP A CA 13
ATOM 14786 C C . ASP A 1 29 ? 18.320 6.677 -22.539 1.00 0.00 27 ASP A C 13
ATOM 14787 O O . ASP A 1 29 ? 18.920 6.212 -21.591 1.00 0.00 27 ASP A O 13
ATOM 14796 N N . MET A 1 30 ? 17.311 7.485 -22.391 1.00 0.00 28 MET A N 13
ATOM 14797 C CA . MET A 1 30 ? 16.849 7.877 -21.044 1.00 0.00 28 MET A CA 13
ATOM 14798 C C . MET A 1 30 ? 16.359 6.620 -20.358 1.00 0.00 28 MET A C 13
ATOM 14799 O O . MET A 1 30 ? 15.239 6.188 -20.544 1.00 0.00 28 MET A O 13
ATOM 14813 N N . HIS A 1 31 ? 17.206 6.001 -19.615 1.00 0.00 29 HIS A N 13
ATOM 14814 C CA . HIS A 1 31 ? 16.819 4.733 -18.957 1.00 0.00 29 HIS A CA 13
ATOM 14815 C C . HIS A 1 31 ? 15.940 4.995 -17.724 1.00 0.00 29 HIS A C 13
ATOM 14816 O O . HIS A 1 31 ? 15.596 6.118 -17.415 1.00 0.00 29 HIS A O 13
ATOM 14830 N N . ASN A 1 32 ? 15.550 3.949 -17.042 1.00 0.00 30 ASN A N 13
ATOM 14831 C CA . ASN A 1 32 ? 14.661 4.093 -15.846 1.00 0.00 30 ASN A CA 13
ATOM 14832 C C . ASN A 1 32 ? 15.128 5.231 -14.930 1.00 0.00 30 ASN A C 13
ATOM 14833 O O . ASN A 1 32 ? 14.513 6.277 -14.873 1.00 0.00 30 ASN A O 13
ATOM 14844 N N . SER A 1 33 ? 16.187 5.017 -14.190 1.00 0.00 31 SER A N 13
ATOM 14845 C CA . SER A 1 33 ? 16.688 6.062 -13.243 1.00 0.00 31 SER A CA 13
ATOM 14846 C C . SER A 1 33 ? 16.447 7.469 -13.792 1.00 0.00 31 SER A C 13
ATOM 14847 O O . SER A 1 33 ? 16.151 8.385 -13.050 1.00 0.00 31 SER A O 13
ATOM 14855 N N . ASN A 1 34 ? 16.560 7.659 -15.076 1.00 0.00 32 ASN A N 13
ATOM 14856 C CA . ASN A 1 34 ? 16.321 9.017 -15.633 1.00 0.00 32 ASN A CA 13
ATOM 14857 C C . ASN A 1 34 ? 14.858 9.143 -16.050 1.00 0.00 32 ASN A C 13
ATOM 14858 O O . ASN A 1 34 ? 14.217 10.145 -15.799 1.00 0.00 32 ASN A O 13
ATOM 14869 N N . ILE A 1 35 ? 14.315 8.132 -16.670 1.00 0.00 33 ILE A N 13
ATOM 14870 C CA . ILE A 1 35 ? 12.885 8.203 -17.081 1.00 0.00 33 ILE A CA 13
ATOM 14871 C C . ILE A 1 35 ? 12.044 8.503 -15.846 1.00 0.00 33 ILE A C 13
ATOM 14872 O O . ILE A 1 35 ? 11.009 9.133 -15.918 1.00 0.00 33 ILE A O 13
ATOM 14888 N N . SER A 1 36 ? 12.496 8.068 -14.706 1.00 0.00 34 SER A N 13
ATOM 14889 C CA . SER A 1 36 ? 11.745 8.340 -13.456 1.00 0.00 34 SER A CA 13
ATOM 14890 C C . SER A 1 36 ? 11.481 9.837 -13.361 1.00 0.00 34 SER A C 13
ATOM 14891 O O . SER A 1 36 ? 10.379 10.273 -13.094 1.00 0.00 34 SER A O 13
ATOM 14899 N N . LYS A 1 37 ? 12.491 10.631 -13.594 1.00 0.00 35 LYS A N 13
ATOM 14900 C CA . LYS A 1 37 ? 12.306 12.094 -13.536 1.00 0.00 35 LYS A CA 13
ATOM 14901 C C . LYS A 1 37 ? 11.395 12.482 -14.684 1.00 0.00 35 LYS A C 13
ATOM 14902 O O . LYS A 1 37 ? 10.671 13.455 -14.630 1.00 0.00 35 LYS A O 13
ATOM 14921 N N . ILE A 1 38 ? 11.421 11.699 -15.723 1.00 0.00 36 ILE A N 13
ATOM 14922 C CA . ILE A 1 38 ? 10.558 11.979 -16.889 1.00 0.00 36 ILE A CA 13
ATOM 14923 C C . ILE A 1 38 ? 9.125 11.640 -16.506 1.00 0.00 36 ILE A C 13
ATOM 14924 O O . ILE A 1 38 ? 8.240 12.466 -16.550 1.00 0.00 36 ILE A O 13
ATOM 14940 N N . LEU A 1 39 ? 8.909 10.424 -16.103 1.00 0.00 37 LEU A N 13
ATOM 14941 C CA . LEU A 1 39 ? 7.557 10.000 -15.677 1.00 0.00 37 LEU A CA 13
ATOM 14942 C C . LEU A 1 39 ? 7.065 10.944 -14.594 1.00 0.00 37 LEU A C 13
ATOM 14943 O O . LEU A 1 39 ? 6.061 11.609 -14.728 1.00 0.00 37 LEU A O 13
ATOM 14959 N N . GLY A 1 40 ? 7.791 10.994 -13.511 1.00 0.00 38 GLY A N 13
ATOM 14960 C CA . GLY A 1 40 ? 7.409 11.886 -12.380 1.00 0.00 38 GLY A CA 13
ATOM 14961 C C . GLY A 1 40 ? 7.324 13.325 -12.878 1.00 0.00 38 GLY A C 13
ATOM 14962 O O . GLY A 1 40 ? 6.784 14.191 -12.216 1.00 0.00 38 GLY A O 13
ATOM 14966 N N . SER A 1 41 ? 7.819 13.585 -14.058 1.00 0.00 39 SER A N 13
ATOM 14967 C CA . SER A 1 41 ? 7.736 14.953 -14.610 1.00 0.00 39 SER A CA 13
ATOM 14968 C C . SER A 1 41 ? 6.608 14.958 -15.620 1.00 0.00 39 SER A C 13
ATOM 14969 O O . SER A 1 41 ? 6.054 15.983 -15.965 1.00 0.00 39 SER A O 13
ATOM 14977 N N . ARG A 1 42 ? 6.245 13.792 -16.071 1.00 0.00 40 ARG A N 13
ATOM 14978 C CA . ARG A 1 42 ? 5.146 13.660 -17.016 1.00 0.00 40 ARG A CA 13
ATOM 14979 C C . ARG A 1 42 ? 3.890 13.561 -16.177 1.00 0.00 40 ARG A C 13
ATOM 14980 O O . ARG A 1 42 ? 2.824 14.026 -16.527 1.00 0.00 40 ARG A O 13
ATOM 15001 N N . TRP A 1 43 ? 4.058 12.959 -15.037 1.00 0.00 41 TRP A N 13
ATOM 15002 C CA . TRP A 1 43 ? 2.960 12.791 -14.074 1.00 0.00 41 TRP A CA 13
ATOM 15003 C C . TRP A 1 43 ? 2.530 14.144 -13.540 1.00 0.00 41 TRP A C 13
ATOM 15004 O O . TRP A 1 43 ? 1.397 14.560 -13.688 1.00 0.00 41 TRP A O 13
ATOM 15025 N N . LYS A 1 44 ? 3.438 14.838 -12.917 1.00 0.00 42 LYS A N 13
ATOM 15026 C CA . LYS A 1 44 ? 3.100 16.166 -12.370 1.00 0.00 42 LYS A CA 13
ATOM 15027 C C . LYS A 1 44 ? 2.676 17.031 -13.542 1.00 0.00 42 LYS A C 13
ATOM 15028 O O . LYS A 1 44 ? 1.966 18.007 -13.400 1.00 0.00 42 LYS A O 13
ATOM 15047 N N . ALA A 1 45 ? 3.122 16.659 -14.707 1.00 0.00 43 ALA A N 13
ATOM 15048 C CA . ALA A 1 45 ? 2.783 17.415 -15.920 1.00 0.00 43 ALA A CA 13
ATOM 15049 C C . ALA A 1 45 ? 1.364 17.054 -16.368 1.00 0.00 43 ALA A C 13
ATOM 15050 O O . ALA A 1 45 ? 0.784 17.709 -17.211 1.00 0.00 43 ALA A O 13
ATOM 15057 N N . MET A 1 46 ? 0.798 16.018 -15.803 1.00 0.00 44 MET A N 13
ATOM 15058 C CA . MET A 1 46 ? -0.579 15.620 -16.184 1.00 0.00 44 MET A CA 13
ATOM 15059 C C . MET A 1 46 ? -1.525 16.770 -15.821 1.00 0.00 44 MET A C 13
ATOM 15060 O O . MET A 1 46 ? -1.191 17.923 -16.007 1.00 0.00 44 MET A O 13
ATOM 15074 N N . THR A 1 47 ? -2.695 16.498 -15.317 1.00 0.00 45 THR A N 13
ATOM 15075 C CA . THR A 1 47 ? -3.609 17.625 -14.978 1.00 0.00 45 THR A CA 13
ATOM 15076 C C . THR A 1 47 ? -4.539 17.240 -13.830 1.00 0.00 45 THR A C 13
ATOM 15077 O O . THR A 1 47 ? -5.532 17.893 -13.579 1.00 0.00 45 THR A O 13
ATOM 15088 N N . ASN A 1 48 ? -4.241 16.183 -13.142 1.00 0.00 46 ASN A N 13
ATOM 15089 C CA . ASN A 1 48 ? -5.125 15.754 -12.024 1.00 0.00 46 ASN A CA 13
ATOM 15090 C C . ASN A 1 48 ? -6.380 15.120 -12.615 1.00 0.00 46 ASN A C 13
ATOM 15091 O O . ASN A 1 48 ? -6.692 13.975 -12.356 1.00 0.00 46 ASN A O 13
ATOM 15102 N N . LEU A 1 49 ? -7.093 15.851 -13.427 1.00 0.00 47 LEU A N 13
ATOM 15103 C CA . LEU A 1 49 ? -8.320 15.289 -14.053 1.00 0.00 47 LEU A CA 13
ATOM 15104 C C . LEU A 1 49 ? -7.928 14.063 -14.879 1.00 0.00 47 LEU A C 13
ATOM 15105 O O . LEU A 1 49 ? -8.672 13.111 -14.991 1.00 0.00 47 LEU A O 13
ATOM 15121 N N . GLU A 1 50 ? -6.755 14.078 -15.450 1.00 0.00 48 GLU A N 13
ATOM 15122 C CA . GLU A 1 50 ? -6.293 12.911 -16.253 1.00 0.00 48 GLU A CA 13
ATOM 15123 C C . GLU A 1 50 ? -5.672 11.869 -15.315 1.00 0.00 48 GLU A C 13
ATOM 15124 O O . GLU A 1 50 ? -5.374 10.761 -15.709 1.00 0.00 48 GLU A O 13
ATOM 15136 N N . LYS A 1 51 ? -5.449 12.235 -14.080 1.00 0.00 49 LYS A N 13
ATOM 15137 C CA . LYS A 1 51 ? -4.816 11.292 -13.108 1.00 0.00 49 LYS A CA 13
ATOM 15138 C C . LYS A 1 51 ? -5.870 10.374 -12.469 1.00 0.00 49 LYS A C 13
ATOM 15139 O O . LYS A 1 51 ? -5.562 9.304 -11.986 1.00 0.00 49 LYS A O 13
ATOM 15158 N N . GLN A 1 52 ? -7.104 10.795 -12.445 1.00 0.00 50 GLN A N 13
ATOM 15159 C CA . GLN A 1 52 ? -8.173 9.963 -11.814 1.00 0.00 50 GLN A CA 13
ATOM 15160 C C . GLN A 1 52 ? -8.374 8.583 -12.495 1.00 0.00 50 GLN A C 13
ATOM 15161 O O . GLN A 1 52 ? -8.712 7.638 -11.810 1.00 0.00 50 GLN A O 13
ATOM 15175 N N . PRO A 1 53 ? -8.205 8.472 -13.802 1.00 0.00 51 PRO A N 13
ATOM 15176 C CA . PRO A 1 53 ? -8.425 7.179 -14.497 1.00 0.00 51 PRO A CA 13
ATOM 15177 C C . PRO A 1 53 ? -7.327 6.157 -14.205 1.00 0.00 51 PRO A C 13
ATOM 15178 O O . PRO A 1 53 ? -7.606 5.011 -13.916 1.00 0.00 51 PRO A O 13
ATOM 15189 N N . TYR A 1 54 ? -6.086 6.543 -14.264 1.00 0.00 52 TYR A N 13
ATOM 15190 C CA . TYR A 1 54 ? -5.005 5.562 -13.971 1.00 0.00 52 TYR A CA 13
ATOM 15191 C C . TYR A 1 54 ? -5.068 5.198 -12.499 1.00 0.00 52 TYR A C 13
ATOM 15192 O O . TYR A 1 54 ? -4.360 4.328 -12.031 1.00 0.00 52 TYR A O 13
ATOM 15210 N N . TYR A 1 55 ? -5.904 5.865 -11.760 1.00 0.00 53 TYR A N 13
ATOM 15211 C CA . TYR A 1 55 ? -5.997 5.561 -10.317 1.00 0.00 53 TYR A CA 13
ATOM 15212 C C . TYR A 1 55 ? -6.775 4.261 -10.119 1.00 0.00 53 TYR A C 13
ATOM 15213 O O . TYR A 1 55 ? -6.426 3.438 -9.301 1.00 0.00 53 TYR A O 13
ATOM 15231 N N . GLU A 1 56 ? -7.816 4.056 -10.870 1.00 0.00 54 GLU A N 13
ATOM 15232 C CA . GLU A 1 56 ? -8.593 2.797 -10.719 1.00 0.00 54 GLU A CA 13
ATOM 15233 C C . GLU A 1 56 ? -7.742 1.617 -11.181 1.00 0.00 54 GLU A C 13
ATOM 15234 O O . GLU A 1 56 ? -7.773 0.549 -10.600 1.00 0.00 54 GLU A O 13
ATOM 15246 N N . GLU A 1 57 ? -6.982 1.801 -12.220 1.00 0.00 55 GLU A N 13
ATOM 15247 C CA . GLU A 1 57 ? -6.126 0.693 -12.720 1.00 0.00 55 GLU A CA 13
ATOM 15248 C C . GLU A 1 57 ? -5.184 0.229 -11.609 1.00 0.00 55 GLU A C 13
ATOM 15249 O O . GLU A 1 57 ? -4.654 -0.866 -11.646 1.00 0.00 55 GLU A O 13
ATOM 15261 N N . GLN A 1 58 ? -4.978 1.045 -10.613 1.00 0.00 56 GLN A N 13
ATOM 15262 C CA . GLN A 1 58 ? -4.077 0.639 -9.505 1.00 0.00 56 GLN A CA 13
ATOM 15263 C C . GLN A 1 58 ? -4.848 -0.290 -8.580 1.00 0.00 56 GLN A C 13
ATOM 15264 O O . GLN A 1 58 ? -4.433 -1.391 -8.276 1.00 0.00 56 GLN A O 13
ATOM 15278 N N . ALA A 1 59 ? -5.977 0.164 -8.146 1.00 0.00 57 ALA A N 13
ATOM 15279 C CA . ALA A 1 59 ? -6.824 -0.651 -7.244 1.00 0.00 57 ALA A CA 13
ATOM 15280 C C . ALA A 1 59 ? -7.082 -2.010 -7.892 1.00 0.00 57 ALA A C 13
ATOM 15281 O O . ALA A 1 59 ? -7.341 -2.989 -7.223 1.00 0.00 57 ALA A O 13
ATOM 15288 N N . ARG A 1 60 ? -7.003 -2.078 -9.194 1.00 0.00 58 ARG A N 13
ATOM 15289 C CA . ARG A 1 60 ? -7.232 -3.374 -9.885 1.00 0.00 58 ARG A CA 13
ATOM 15290 C C . ARG A 1 60 ? -6.057 -4.295 -9.584 1.00 0.00 58 ARG A C 13
ATOM 15291 O O . ARG A 1 60 ? -6.219 -5.444 -9.226 1.00 0.00 58 ARG A O 13
ATOM 15312 N N . LEU A 1 61 ? -4.871 -3.782 -9.728 1.00 0.00 59 LEU A N 13
ATOM 15313 C CA . LEU A 1 61 ? -3.659 -4.600 -9.453 1.00 0.00 59 LEU A CA 13
ATOM 15314 C C . LEU A 1 61 ? -3.737 -5.144 -8.028 1.00 0.00 59 LEU A C 13
ATOM 15315 O O . LEU A 1 61 ? -3.186 -6.180 -7.716 1.00 0.00 59 LEU A O 13
ATOM 15331 N N . SER A 1 62 ? -4.433 -4.457 -7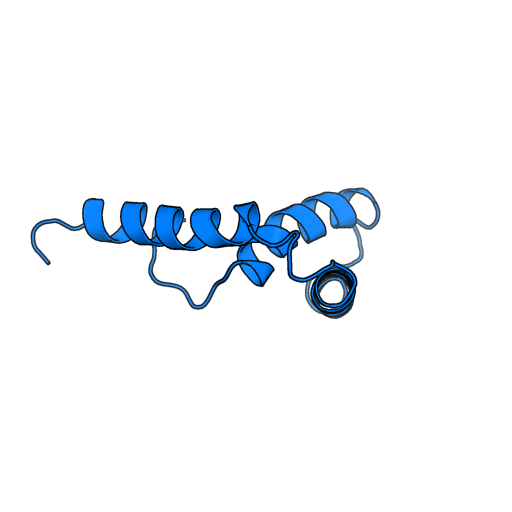.163 1.00 0.00 60 SER A N 13
ATOM 15332 C CA . SER A 1 62 ? -4.562 -4.938 -5.762 1.00 0.00 60 SER A CA 13
ATOM 15333 C C . SER A 1 62 ? -5.611 -6.042 -5.728 1.00 0.00 60 SER A C 13
ATOM 15334 O O . SER A 1 62 ? -5.574 -6.934 -4.905 1.00 0.00 60 SER A O 13
ATOM 15342 N N . LYS A 1 63 ? -6.547 -5.981 -6.633 1.00 0.00 61 LYS A N 13
ATOM 15343 C CA . LYS A 1 63 ? -7.612 -7.012 -6.686 1.00 0.00 61 LYS A CA 13
ATOM 15344 C C . LYS A 1 63 ? -6.990 -8.361 -7.045 1.00 0.00 61 LYS A C 13
ATOM 15345 O O . LYS A 1 63 ? -7.272 -9.370 -6.431 1.00 0.00 61 LYS A O 13
ATOM 15364 N N . GLN A 1 64 ? -6.137 -8.382 -8.031 1.00 0.00 62 GLN A N 13
ATOM 15365 C CA . GLN A 1 64 ? -5.488 -9.666 -8.420 1.00 0.00 62 GLN A CA 13
ATOM 15366 C C . GLN A 1 64 ? -4.533 -10.094 -7.305 1.00 0.00 62 GLN A C 13
ATOM 15367 O O . GLN A 1 64 ? -4.259 -11.263 -7.117 1.00 0.00 62 GLN A O 13
ATOM 15381 N N . HIS A 1 65 ? -4.027 -9.146 -6.562 1.00 0.00 63 HIS A N 13
ATOM 15382 C CA . HIS A 1 65 ? -3.092 -9.477 -5.453 1.00 0.00 63 HIS A CA 13
ATOM 15383 C C . HIS A 1 65 ? -3.896 -9.843 -4.208 1.00 0.00 63 HIS A C 13
ATOM 15384 O O . HIS A 1 65 ? -3.879 -10.967 -3.747 1.00 0.00 63 HIS A O 13
ATOM 15398 N N . LEU A 1 66 ? -4.599 -8.897 -3.663 1.00 0.00 64 LEU A N 13
ATOM 15399 C CA . LEU A 1 66 ? -5.408 -9.168 -2.448 1.00 0.00 64 LEU A CA 13
ATOM 15400 C C . LEU A 1 66 ? -6.207 -10.458 -2.637 1.00 0.00 64 LEU A C 13
ATOM 15401 O O . LEU A 1 66 ? -6.349 -11.251 -1.727 1.00 0.00 64 LEU A O 13
ATOM 15417 N N . GLU A 1 67 ? -6.724 -10.680 -3.811 1.00 0.00 65 GLU A N 13
ATOM 15418 C CA . GLU A 1 67 ? -7.505 -11.918 -4.056 1.00 0.00 65 GLU A CA 13
ATOM 15419 C C . GLU A 1 67 ? -6.645 -13.131 -3.703 1.00 0.00 65 GLU A C 13
ATOM 15420 O O . GLU A 1 67 ? -7.140 -14.222 -3.498 1.00 0.00 65 GLU A O 13
ATOM 15432 N N . LYS A 1 68 ? -5.355 -12.947 -3.630 1.00 0.00 66 LYS A N 13
ATOM 15433 C CA . LYS A 1 68 ? -4.457 -14.084 -3.293 1.00 0.00 66 LYS A CA 13
ATOM 15434 C C . LYS A 1 68 ? -4.437 -14.283 -1.778 1.00 0.00 66 LYS A C 13
ATOM 15435 O O . LYS A 1 68 ? -4.658 -15.370 -1.281 1.00 0.00 66 LYS A O 13
ATOM 15454 N N . TYR A 1 69 ? -4.174 -13.241 -1.043 1.00 0.00 67 TYR A N 13
ATOM 15455 C CA . TYR A 1 69 ? -4.139 -13.366 0.443 1.00 0.00 67 TYR A CA 13
ATOM 15456 C C . TYR A 1 69 ? -4.443 -12.007 1.080 1.00 0.00 67 TYR A C 13
ATOM 15457 O O . TYR A 1 69 ? -3.574 -11.163 1.176 1.00 0.00 67 TYR A O 13
ATOM 15475 N N . PRO A 1 70 ? -5.665 -11.837 1.507 1.00 0.00 68 PRO A N 13
ATOM 15476 C CA . PRO A 1 70 ? -6.106 -10.592 2.151 1.00 0.00 68 PRO A CA 13
ATOM 15477 C C . PRO A 1 70 ? -5.623 -10.565 3.603 1.00 0.00 68 PRO A C 13
ATOM 15478 O O . PRO A 1 70 ? -4.506 -10.182 3.889 1.00 0.00 68 PRO A O 13
ATOM 15489 N N . ASP A 1 71 ? -6.447 -10.987 4.521 1.00 0.00 69 ASP A N 13
ATOM 15490 C CA . ASP A 1 71 ? -6.039 -11.011 5.934 1.00 0.00 69 ASP A CA 13
ATOM 15491 C C . ASP A 1 71 ? -5.484 -12.394 6.244 1.00 0.00 69 ASP A C 13
ATOM 15492 O O . ASP A 1 71 ? -4.457 -12.796 5.732 1.00 0.00 69 ASP A O 13
ATOM 15501 N N . TYR A 1 72 ? -6.161 -13.126 7.063 1.00 0.00 70 TYR A N 13
ATOM 15502 C CA . TYR A 1 72 ? -5.708 -14.486 7.409 1.00 0.00 70 TYR A CA 13
ATOM 15503 C C . TYR A 1 72 ? -6.068 -15.448 6.277 1.00 0.00 70 TYR A C 13
ATOM 15504 O O . TYR A 1 72 ? -5.213 -15.955 5.579 1.00 0.00 70 TYR A O 13
ATOM 15522 N N . PRO A 1 3 ? 10.717 -12.839 -10.886 1.00 0.00 1 PRO A N 14
ATOM 15523 C CA . PRO A 1 3 ? 9.503 -12.451 -10.103 1.00 0.00 1 PRO A CA 14
ATOM 15524 C C . PRO A 1 3 ? 8.651 -11.480 -10.923 1.00 0.00 1 PRO A C 14
ATOM 15525 O O . PRO A 1 3 ? 7.479 -11.706 -11.145 1.00 0.00 1 PRO A O 14
ATOM 15536 N N . HIS A 1 4 ? 9.237 -10.403 -11.375 1.00 0.00 2 HIS A N 14
ATOM 15537 C CA . HIS A 1 4 ? 8.476 -9.406 -12.185 1.00 0.00 2 HIS A CA 14
ATOM 15538 C C . HIS A 1 4 ? 7.062 -9.238 -11.618 1.00 0.00 2 HIS A C 14
ATOM 15539 O O . HIS A 1 4 ? 6.094 -9.700 -12.190 1.00 0.00 2 HIS A O 14
ATOM 15553 N N . ILE A 1 5 ? 6.934 -8.572 -10.501 1.00 0.00 3 ILE A N 14
ATOM 15554 C CA . ILE A 1 5 ? 5.588 -8.364 -9.903 1.00 0.00 3 ILE A CA 14
ATOM 15555 C C . ILE A 1 5 ? 5.227 -6.884 -10.003 1.00 0.00 3 ILE A C 14
ATOM 15556 O O . ILE A 1 5 ? 5.734 -6.054 -9.273 1.00 0.00 3 ILE A O 14
ATOM 15572 N N . LYS A 1 6 ? 4.363 -6.550 -10.913 1.00 0.00 4 LYS A N 14
ATOM 15573 C CA . LYS A 1 6 ? 3.965 -5.123 -11.087 1.00 0.00 4 LYS A CA 14
ATOM 15574 C C . LYS A 1 6 ? 3.132 -4.657 -9.892 1.00 0.00 4 LYS A C 14
ATOM 15575 O O . LYS A 1 6 ? 1.918 -4.677 -9.925 1.00 0.00 4 LYS A O 14
ATOM 15594 N N . ARG A 1 7 ? 3.772 -4.225 -8.842 1.00 0.00 5 ARG A N 14
ATOM 15595 C CA . ARG A 1 7 ? 3.009 -3.745 -7.657 1.00 0.00 5 ARG A CA 14
ATOM 15596 C C . ARG A 1 7 ? 2.314 -2.419 -8.008 1.00 0.00 5 ARG A C 14
ATOM 15597 O O . ARG A 1 7 ? 2.967 -1.467 -8.388 1.00 0.00 5 ARG A O 14
ATOM 15618 N N . PRO A 1 8 ? 1.009 -2.394 -7.871 1.00 0.00 6 PRO A N 14
ATOM 15619 C CA . PRO A 1 8 ? 0.202 -1.200 -8.167 1.00 0.00 6 PRO A CA 14
ATOM 15620 C C . PRO A 1 8 ? 0.356 -0.187 -7.038 1.00 0.00 6 PRO A C 14
ATOM 15621 O O . PRO A 1 8 ? -0.420 -0.148 -6.104 1.00 0.00 6 PRO A O 14
ATOM 15632 N N . MET A 1 9 ? 1.364 0.628 -7.122 1.00 0.00 7 MET A N 14
ATOM 15633 C CA . MET A 1 9 ? 1.602 1.639 -6.075 1.00 0.00 7 MET A CA 14
ATOM 15634 C C . MET A 1 9 ? 0.704 2.834 -6.325 1.00 0.00 7 MET A C 14
ATOM 15635 O O . MET A 1 9 ? 0.294 3.527 -5.414 1.00 0.00 7 MET A O 14
ATOM 15649 N N . ASN A 1 10 ? 0.412 3.096 -7.563 1.00 0.00 8 ASN A N 14
ATOM 15650 C CA . ASN A 1 10 ? -0.437 4.261 -7.877 1.00 0.00 8 ASN A CA 14
ATOM 15651 C C . ASN A 1 10 ? -0.690 4.349 -9.374 1.00 0.00 8 ASN A C 14
ATOM 15652 O O . ASN A 1 10 ? -0.102 3.644 -10.170 1.00 0.00 8 ASN A O 14
ATOM 15663 N N . ALA A 1 11 ? -1.553 5.236 -9.752 1.00 0.00 9 ALA A N 14
ATOM 15664 C CA . ALA A 1 11 ? -1.865 5.428 -11.191 1.00 0.00 9 ALA A CA 14
ATOM 15665 C C . ALA A 1 11 ? -0.627 5.966 -11.890 1.00 0.00 9 ALA A C 14
ATOM 15666 O O . ALA A 1 11 ? -0.489 5.878 -13.086 1.00 0.00 9 ALA A O 14
ATOM 15673 N N . PHE A 1 12 ? 0.264 6.539 -11.139 1.00 0.00 10 PHE A N 14
ATOM 15674 C CA . PHE A 1 12 ? 1.495 7.118 -11.724 1.00 0.00 10 PHE A CA 14
ATOM 15675 C C . PHE A 1 12 ? 2.407 6.019 -12.236 1.00 0.00 10 PHE A C 14
ATOM 15676 O O . PHE A 1 12 ? 2.669 5.922 -13.408 1.00 0.00 10 PHE A O 14
ATOM 15693 N N . MET A 1 13 ? 2.878 5.172 -11.378 1.00 0.00 11 MET A N 14
ATOM 15694 C CA . MET A 1 13 ? 3.742 4.077 -11.863 1.00 0.00 11 MET A CA 14
ATOM 15695 C C . MET A 1 13 ? 2.909 3.262 -12.840 1.00 0.00 11 MET A C 14
ATOM 15696 O O . MET A 1 13 ? 3.420 2.498 -13.634 1.00 0.00 11 MET A O 14
ATOM 15710 N N . VAL A 1 14 ? 1.614 3.440 -12.790 1.00 0.00 12 VAL A N 14
ATOM 15711 C CA . VAL A 1 14 ? 0.725 2.706 -13.709 1.00 0.00 12 VAL A CA 14
ATOM 15712 C C . VAL A 1 14 ? 0.677 3.441 -15.028 1.00 0.00 12 VAL A C 14
ATOM 15713 O O . VAL A 1 14 ? 0.797 2.867 -16.092 1.00 0.00 12 VAL A O 14
ATOM 15726 N N . TRP A 1 15 ? 0.474 4.713 -14.954 1.00 0.00 13 TRP A N 14
ATOM 15727 C CA . TRP A 1 15 ? 0.383 5.513 -16.194 1.00 0.00 13 TRP A CA 14
ATOM 15728 C C . TRP A 1 15 ? 1.794 5.782 -16.706 1.00 0.00 13 TRP A C 14
ATOM 15729 O O . TRP A 1 15 ? 2.040 5.881 -17.890 1.00 0.00 13 TRP A O 14
ATOM 15750 N N . ALA A 1 16 ? 2.705 5.907 -15.800 1.00 0.00 14 ALA A N 14
ATOM 15751 C CA . ALA A 1 16 ? 4.114 6.183 -16.155 1.00 0.00 14 ALA A CA 14
ATOM 15752 C C . ALA A 1 16 ? 4.758 4.937 -16.759 1.00 0.00 14 ALA A C 14
ATOM 15753 O O . ALA A 1 16 ? 5.694 5.025 -17.527 1.00 0.00 14 ALA A O 14
ATOM 15760 N N . LYS A 1 17 ? 4.267 3.775 -16.422 1.00 0.00 15 LYS A N 14
ATOM 15761 C CA . LYS A 1 17 ? 4.859 2.541 -16.980 1.00 0.00 15 LYS A CA 14
ATOM 15762 C C . LYS A 1 17 ? 4.590 2.515 -18.472 1.00 0.00 15 LYS A C 14
ATOM 15763 O O . LYS A 1 17 ? 5.358 1.984 -19.248 1.00 0.00 15 LYS A O 14
ATOM 15782 N N . ASP A 1 18 ? 3.511 3.111 -18.880 1.00 0.00 16 ASP A N 14
ATOM 15783 C CA . ASP A 1 18 ? 3.197 3.150 -20.322 1.00 0.00 16 ASP A CA 14
ATOM 15784 C C . ASP A 1 18 ? 3.735 4.462 -20.859 1.00 0.00 16 ASP A C 14
ATOM 15785 O O . ASP A 1 18 ? 4.141 4.576 -21.997 1.00 0.00 16 ASP A O 14
ATOM 15794 N N . GLU A 1 19 ? 3.759 5.452 -20.017 1.00 0.00 17 GLU A N 14
ATOM 15795 C CA . GLU A 1 19 ? 4.288 6.767 -20.414 1.00 0.00 17 GLU A CA 14
ATOM 15796 C C . GLU A 1 19 ? 5.796 6.652 -20.592 1.00 0.00 17 GLU A C 14
ATOM 15797 O O . GLU A 1 19 ? 6.377 7.250 -21.475 1.00 0.00 17 GLU A O 14
ATOM 15809 N N . ARG A 1 20 ? 6.432 5.857 -19.774 1.00 0.00 18 ARG A N 14
ATOM 15810 C CA . ARG A 1 20 ? 7.900 5.676 -19.920 1.00 0.00 18 ARG A CA 14
ATOM 15811 C C . ARG A 1 20 ? 8.118 4.749 -21.096 1.00 0.00 18 ARG A C 14
ATOM 15812 O O . ARG A 1 20 ? 9.052 4.891 -21.856 1.00 0.00 18 ARG A O 14
ATOM 15833 N N . ARG A 1 21 ? 7.224 3.825 -21.279 1.00 0.00 19 ARG A N 14
ATOM 15834 C CA . ARG A 1 21 ? 7.322 2.923 -22.430 1.00 0.00 19 ARG A CA 14
ATOM 15835 C C . ARG A 1 21 ? 7.042 3.782 -23.653 1.00 0.00 19 ARG A C 14
ATOM 15836 O O . ARG A 1 21 ? 7.667 3.666 -24.688 1.00 0.00 19 ARG A O 14
ATOM 15857 N N . LYS A 1 22 ? 6.082 4.657 -23.510 1.00 0.00 20 LYS A N 14
ATOM 15858 C CA . LYS A 1 22 ? 5.704 5.558 -24.615 1.00 0.00 20 LYS A CA 14
ATOM 15859 C C . LYS A 1 22 ? 6.808 6.595 -24.819 1.00 0.00 20 LYS A C 14
ATOM 15860 O O . LYS A 1 22 ? 6.935 7.181 -25.874 1.00 0.00 20 LYS A O 14
ATOM 15879 N N . ILE A 1 23 ? 7.603 6.834 -23.818 1.00 0.00 21 ILE A N 14
ATOM 15880 C CA . ILE A 1 23 ? 8.693 7.833 -23.971 1.00 0.00 21 ILE A CA 14
ATOM 15881 C C . ILE A 1 23 ? 9.998 7.114 -24.296 1.00 0.00 21 ILE A C 14
ATOM 15882 O O . ILE A 1 23 ? 10.761 7.541 -25.138 1.00 0.00 21 ILE A O 14
ATOM 15898 N N . LEU A 1 24 ? 10.256 6.025 -23.649 1.00 0.00 22 LEU A N 14
ATOM 15899 C CA . LEU A 1 24 ? 11.496 5.276 -23.934 1.00 0.00 22 LEU A CA 14
ATOM 15900 C C . LEU A 1 24 ? 11.593 5.046 -25.427 1.00 0.00 22 LEU A C 14
ATOM 15901 O O . LEU A 1 24 ? 12.659 5.024 -26.006 1.00 0.00 22 LEU A O 14
ATOM 15917 N N . GLN A 1 25 ? 10.473 4.897 -26.051 1.00 0.00 23 GLN A N 14
ATOM 15918 C CA . GLN A 1 25 ? 10.468 4.692 -27.513 1.00 0.00 23 GLN A CA 14
ATOM 15919 C C . GLN A 1 25 ? 10.998 5.964 -28.124 1.00 0.00 23 GLN A C 14
ATOM 15920 O O . GLN A 1 25 ? 11.707 5.981 -29.110 1.00 0.00 23 GLN A O 14
ATOM 15934 N N . ALA A 1 26 ? 10.643 7.027 -27.495 1.00 0.00 24 ALA A N 14
ATOM 15935 C CA . ALA A 1 26 ? 11.081 8.367 -27.934 1.00 0.00 24 ALA A CA 14
ATOM 15936 C C . ALA A 1 26 ? 12.470 8.640 -27.359 1.00 0.00 24 ALA A C 14
ATOM 15937 O O . ALA A 1 26 ? 13.180 9.522 -27.801 1.00 0.00 24 ALA A O 14
ATOM 15944 N N . PHE A 1 27 ? 12.860 7.879 -26.371 1.00 0.00 25 PHE A N 14
ATOM 15945 C CA . PHE A 1 27 ? 14.193 8.069 -25.754 1.00 0.00 25 PHE A CA 14
ATOM 15946 C C . PHE A 1 27 ? 14.660 6.731 -25.176 1.00 0.00 25 PHE A C 14
ATOM 15947 O O . PHE A 1 27 ? 14.748 6.567 -23.975 1.00 0.00 25 PHE A O 14
ATOM 15964 N N . PRO A 1 28 ? 14.947 5.814 -26.069 1.00 0.00 26 PRO A N 14
ATOM 15965 C CA . PRO A 1 28 ? 15.417 4.460 -25.714 1.00 0.00 26 PRO A CA 14
ATOM 15966 C C . PRO A 1 28 ? 16.847 4.509 -25.176 1.00 0.00 26 PRO A C 14
ATOM 15967 O O . PRO A 1 28 ? 17.409 3.506 -24.780 1.00 0.00 26 PRO A O 14
ATOM 15978 N N . ASP A 1 29 ? 17.424 5.672 -25.125 1.00 0.00 27 ASP A N 14
ATOM 15979 C CA . ASP A 1 29 ? 18.793 5.809 -24.579 1.00 0.00 27 ASP A CA 14
ATOM 15980 C C . ASP A 1 29 ? 18.656 6.429 -23.200 1.00 0.00 27 ASP A C 14
ATOM 15981 O O . ASP A 1 29 ? 19.415 6.157 -22.292 1.00 0.00 27 ASP A O 14
ATOM 15990 N N . MET A 1 30 ? 17.646 7.240 -23.035 1.00 0.00 28 MET A N 14
ATOM 15991 C CA . MET A 1 30 ? 17.392 7.858 -21.730 1.00 0.00 28 MET A CA 14
ATOM 15992 C C . MET A 1 30 ? 17.099 6.746 -20.782 1.00 0.00 28 MET A C 14
ATOM 15993 O O . MET A 1 30 ? 16.038 6.152 -20.765 1.00 0.00 28 MET A O 14
ATOM 16007 N N . HIS A 1 31 ? 18.072 6.440 -20.040 1.00 0.00 29 HIS A N 14
ATOM 16008 C CA . HIS A 1 31 ? 17.978 5.332 -19.098 1.00 0.00 29 HIS A CA 14
ATOM 16009 C C . HIS A 1 31 ? 16.795 5.488 -18.154 1.00 0.00 29 HIS A C 14
ATOM 16010 O O . HIS A 1 31 ? 16.550 6.544 -17.607 1.00 0.00 29 HIS A O 14
ATOM 16024 N N . ASN A 1 32 ? 16.074 4.421 -17.934 1.00 0.00 30 ASN A N 14
ATOM 16025 C CA . ASN A 1 32 ? 14.927 4.489 -16.998 1.00 0.00 30 ASN A CA 14
ATOM 16026 C C . ASN A 1 32 ? 15.406 5.189 -15.732 1.00 0.00 30 ASN A C 14
ATOM 16027 O O . ASN A 1 32 ? 14.640 5.808 -15.020 1.00 0.00 30 ASN A O 14
ATOM 16038 N N . SER A 1 33 ? 16.683 5.110 -15.458 1.00 0.00 31 SER A N 14
ATOM 16039 C CA . SER A 1 33 ? 17.224 5.786 -14.253 1.00 0.00 31 SER A CA 14
ATOM 16040 C C . SER A 1 33 ? 16.852 7.266 -14.322 1.00 0.00 31 SER A C 14
ATOM 16041 O O . SER A 1 33 ? 16.721 7.939 -13.319 1.00 0.00 31 SER A O 14
ATOM 16049 N N . ASN A 1 34 ? 16.685 7.773 -15.516 1.00 0.00 32 ASN A N 14
ATOM 16050 C CA . ASN A 1 34 ? 16.323 9.207 -15.685 1.00 0.00 32 ASN A CA 14
ATOM 16051 C C . ASN A 1 34 ? 14.849 9.323 -16.074 1.00 0.00 32 ASN A C 14
ATOM 16052 O O . ASN A 1 34 ? 14.161 10.235 -15.660 1.0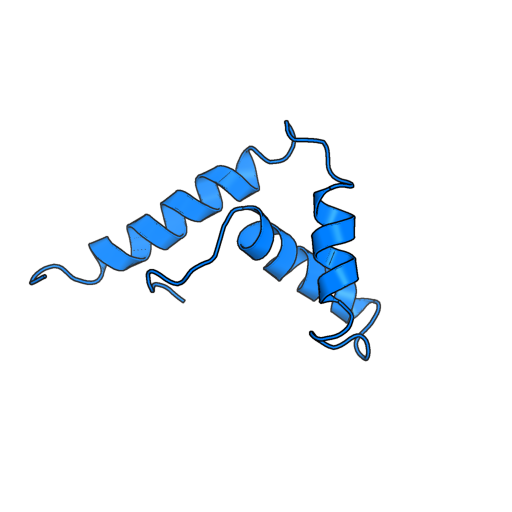0 0.00 32 ASN A O 14
ATOM 16063 N N . ILE A 1 35 ? 14.350 8.406 -16.861 1.00 0.00 33 ILE A N 14
ATOM 16064 C CA . ILE A 1 35 ? 12.914 8.480 -17.259 1.00 0.00 33 ILE A CA 14
ATOM 16065 C C . ILE A 1 35 ? 12.069 8.622 -15.996 1.00 0.00 33 ILE A C 14
ATOM 16066 O O . ILE A 1 35 ? 10.997 9.191 -16.007 1.00 0.00 33 ILE A O 14
ATOM 16082 N N . SER A 1 36 ? 12.560 8.111 -14.903 1.00 0.00 34 SER A N 14
ATOM 16083 C CA . SER A 1 36 ? 11.811 8.212 -13.624 1.00 0.00 34 SER A CA 14
ATOM 16084 C C . SER A 1 36 ? 11.491 9.675 -13.340 1.00 0.00 34 SER A C 14
ATOM 16085 O O . SER A 1 36 ? 10.382 10.025 -12.989 1.00 0.00 34 SER A O 14
ATOM 16093 N N . LYS A 1 37 ? 12.458 10.535 -13.499 1.00 0.00 35 LYS A N 14
ATOM 16094 C CA . LYS A 1 37 ? 12.222 11.968 -13.253 1.00 0.00 35 LYS A CA 14
ATOM 16095 C C . LYS A 1 37 ? 11.311 12.474 -14.353 1.00 0.00 35 LYS A C 14
ATOM 16096 O O . LYS A 1 37 ? 10.527 13.385 -14.178 1.00 0.00 35 LYS A O 14
ATOM 16115 N N . ILE A 1 38 ? 11.416 11.861 -15.491 1.00 0.00 36 ILE A N 14
ATOM 16116 C CA . ILE A 1 38 ? 10.569 12.256 -16.637 1.00 0.00 36 ILE A CA 14
ATOM 16117 C C . ILE A 1 38 ? 9.125 11.893 -16.309 1.00 0.00 36 ILE A C 14
ATOM 16118 O O . ILE A 1 38 ? 8.226 12.710 -16.358 1.00 0.00 36 ILE A O 14
ATOM 16134 N N . LEU A 1 39 ? 8.911 10.661 -15.964 1.00 0.00 37 LEU A N 14
ATOM 16135 C CA . LEU A 1 39 ? 7.550 10.199 -15.609 1.00 0.00 37 LEU A CA 14
ATOM 16136 C C . LEU A 1 39 ? 7.007 11.049 -14.472 1.00 0.00 37 LEU A C 14
ATOM 16137 O O . LEU A 1 39 ? 5.990 11.704 -14.587 1.00 0.00 37 LEU A O 14
ATOM 16153 N N . GLY A 1 40 ? 7.692 11.020 -13.361 1.00 0.00 38 GLY A N 14
ATOM 16154 C CA . GLY A 1 40 ? 7.249 11.801 -12.169 1.00 0.00 38 GLY A CA 14
ATOM 16155 C C . GLY A 1 40 ? 7.141 13.275 -12.534 1.00 0.00 38 GLY A C 14
ATOM 16156 O O . GLY A 1 40 ? 6.566 14.067 -11.811 1.00 0.00 38 GLY A O 14
ATOM 16160 N N . SER A 1 41 ? 7.659 13.647 -13.668 1.00 0.00 39 SER A N 14
ATOM 16161 C CA . SER A 1 41 ? 7.565 15.049 -14.097 1.00 0.00 39 SER A CA 14
ATOM 16162 C C . SER A 1 41 ? 6.479 15.112 -15.154 1.00 0.00 39 SER A C 14
ATOM 16163 O O . SER A 1 41 ? 5.923 16.153 -15.441 1.00 0.00 39 SER A O 14
ATOM 16171 N N . ARG A 1 42 ? 6.144 13.975 -15.702 1.00 0.00 40 ARG A N 14
ATOM 16172 C CA . ARG A 1 42 ? 5.071 13.917 -16.693 1.00 0.00 40 ARG A CA 14
ATOM 16173 C C . ARG A 1 42 ? 3.789 13.722 -15.906 1.00 0.00 40 ARG A C 14
ATOM 16174 O O . ARG A 1 42 ? 2.716 14.154 -16.280 1.00 0.00 40 ARG A O 14
ATOM 16195 N N . TRP A 1 43 ? 3.934 13.073 -14.786 1.00 0.00 41 TRP A N 14
ATOM 16196 C CA . TRP A 1 43 ? 2.801 12.813 -13.884 1.00 0.00 41 TRP A CA 14
ATOM 16197 C C . TRP A 1 43 ? 2.328 14.110 -13.248 1.00 0.00 41 TRP A C 14
ATOM 16198 O O . TRP A 1 43 ? 1.193 14.517 -13.396 1.00 0.00 41 TRP A O 14
ATOM 16219 N N . LYS A 1 44 ? 3.203 14.765 -12.539 1.00 0.00 42 LYS A N 14
ATOM 16220 C CA . LYS A 1 44 ? 2.820 16.036 -11.889 1.00 0.00 42 LYS A CA 14
ATOM 16221 C C . LYS A 1 44 ? 2.356 16.976 -12.989 1.00 0.00 42 LYS A C 14
ATOM 16222 O O . LYS A 1 44 ? 1.655 17.941 -12.761 1.00 0.00 42 LYS A O 14
ATOM 16241 N N . ALA A 1 45 ? 2.764 16.681 -14.189 1.00 0.00 43 ALA A N 14
ATOM 16242 C CA . ALA A 1 45 ? 2.392 17.510 -15.340 1.00 0.00 43 ALA A CA 14
ATOM 16243 C C . ALA A 1 45 ? 1.026 17.062 -15.878 1.00 0.00 43 ALA A C 14
ATOM 16244 O O . ALA A 1 45 ? 0.642 17.402 -16.980 1.00 0.00 43 ALA A O 14
ATOM 16251 N N . MET A 1 46 ? 0.291 16.296 -15.111 1.00 0.00 44 MET A N 14
ATOM 16252 C CA . MET A 1 46 ? -1.039 15.822 -15.576 1.00 0.00 44 MET A CA 14
ATOM 16253 C C . MET A 1 46 ? -2.131 16.752 -15.033 1.00 0.00 44 MET A C 14
ATOM 16254 O O . MET A 1 46 ? -1.924 17.942 -14.901 1.00 0.00 44 MET A O 14
ATOM 16268 N N . THR A 1 47 ? -3.297 16.238 -14.737 1.00 0.00 45 THR A N 14
ATOM 16269 C CA . THR A 1 47 ? -4.379 17.130 -14.231 1.00 0.00 45 THR A CA 14
ATOM 16270 C C . THR A 1 47 ? -5.331 16.372 -13.303 1.00 0.00 45 THR A C 14
ATOM 16271 O O . THR A 1 47 ? -6.442 16.801 -13.062 1.00 0.00 45 THR A O 14
ATOM 16282 N N . ASN A 1 48 ? -4.922 15.253 -12.786 1.00 0.00 46 ASN A N 14
ATOM 16283 C CA . ASN A 1 48 ? -5.828 14.485 -11.885 1.00 0.00 46 ASN A CA 14
ATOM 16284 C C . ASN A 1 48 ? -6.923 13.829 -12.723 1.00 0.00 46 ASN A C 14
ATOM 16285 O O . ASN A 1 48 ? -7.082 12.625 -12.728 1.00 0.00 46 ASN A O 14
ATOM 16296 N N . LEU A 1 49 ? -7.675 14.611 -13.441 1.00 0.00 47 LEU A N 14
ATOM 16297 C CA . LEU A 1 49 ? -8.748 14.025 -14.290 1.00 0.00 47 LEU A CA 14
ATOM 16298 C C . LEU A 1 49 ? -8.100 13.121 -15.326 1.00 0.00 47 LEU A C 14
ATOM 16299 O O . LEU A 1 49 ? -8.726 12.240 -15.881 1.00 0.00 47 LEU A O 14
ATOM 16315 N N . GLU A 1 50 ? -6.843 13.337 -15.591 1.00 0.00 48 GLU A N 14
ATOM 16316 C CA . GLU A 1 50 ? -6.146 12.496 -16.591 1.00 0.00 48 GLU A CA 14
ATOM 16317 C C . GLU A 1 50 ? -5.703 11.194 -15.922 1.00 0.00 48 GLU A C 14
ATOM 16318 O O . GLU A 1 50 ? -5.765 10.130 -16.507 1.00 0.00 48 GLU A O 14
ATOM 16330 N N . LYS A 1 51 ? -5.259 11.272 -14.697 1.00 0.00 49 LYS A N 14
ATOM 16331 C CA . LYS A 1 51 ? -4.817 10.044 -13.983 1.00 0.00 49 LYS A CA 14
ATOM 16332 C C . LYS A 1 51 ? -6.025 9.363 -13.337 1.00 0.00 49 LYS A C 14
ATOM 16333 O O . LYS A 1 51 ? -5.890 8.423 -12.578 1.00 0.00 49 LYS A O 14
ATOM 16352 N N . GLN A 1 52 ? -7.201 9.838 -13.627 1.00 0.00 50 GLN A N 14
ATOM 16353 C CA . GLN A 1 52 ? -8.427 9.237 -13.032 1.00 0.00 50 GLN A CA 14
ATOM 16354 C C . GLN A 1 52 ? -8.580 7.766 -13.437 1.00 0.00 50 GLN A C 14
ATOM 16355 O O . GLN A 1 52 ? -8.789 6.916 -12.596 1.00 0.00 50 GLN A O 14
ATOM 16369 N N . PRO A 1 53 ? -8.500 7.512 -14.716 1.00 0.00 51 PRO A N 14
ATOM 16370 C CA . PRO A 1 53 ? -8.655 6.153 -15.259 1.00 0.00 51 PRO A CA 14
ATOM 16371 C C . PRO A 1 53 ? -7.400 5.335 -15.006 1.00 0.00 51 PRO A C 14
ATOM 16372 O O . PRO A 1 53 ? -7.446 4.128 -14.879 1.00 0.00 51 PRO A O 14
ATOM 16383 N N . TYR A 1 54 ? -6.282 5.985 -14.883 1.00 0.00 52 TYR A N 14
ATOM 16384 C CA . TYR A 1 54 ? -5.035 5.238 -14.582 1.00 0.00 52 TYR A CA 14
ATOM 16385 C C . TYR A 1 54 ? -5.101 4.825 -13.122 1.00 0.00 52 TYR A C 14
ATOM 16386 O O . TYR A 1 54 ? -4.281 4.075 -12.627 1.00 0.00 52 TYR A O 14
ATOM 16404 N N . TYR A 1 55 ? -6.095 5.310 -12.433 1.00 0.00 53 TYR A N 14
ATOM 16405 C CA . TYR A 1 55 ? -6.266 4.964 -11.008 1.00 0.00 53 TYR A CA 14
ATOM 16406 C C . TYR A 1 55 ? -6.985 3.622 -10.918 1.00 0.00 53 TYR A C 14
ATOM 16407 O O . TYR A 1 55 ? -6.440 2.637 -10.457 1.00 0.00 53 TYR A O 14
ATOM 16425 N N . GLU A 1 56 ? -8.198 3.567 -11.377 1.00 0.00 54 GLU A N 14
ATOM 16426 C CA . GLU A 1 56 ? -8.941 2.286 -11.341 1.00 0.00 54 GLU A CA 14
ATOM 16427 C C . GLU A 1 56 ? -8.124 1.233 -12.084 1.00 0.00 54 GLU A C 14
ATOM 16428 O O . GLU A 1 56 ? -8.190 0.056 -11.791 1.00 0.00 54 GLU A O 14
ATOM 16440 N N . GLU A 1 57 ? -7.343 1.653 -13.043 1.00 0.00 55 GLU A N 14
ATOM 16441 C CA . GLU A 1 57 ? -6.513 0.684 -13.802 1.00 0.00 55 GLU A CA 14
ATOM 16442 C C . GLU A 1 57 ? -5.491 0.052 -12.858 1.00 0.00 55 GLU A C 14
ATOM 16443 O O . GLU A 1 57 ? -4.906 -0.971 -13.154 1.00 0.00 55 GLU A O 14
ATOM 16455 N N . GLN A 1 58 ? -5.280 0.647 -11.713 1.00 0.00 56 GLN A N 14
ATOM 16456 C CA . GLN A 1 58 ? -4.311 0.071 -10.747 1.00 0.00 56 GLN A CA 14
ATOM 16457 C C . GLN A 1 58 ? -5.019 -1.021 -9.953 1.00 0.00 56 GLN A C 14
ATOM 16458 O O . GLN A 1 58 ? -4.558 -2.140 -9.847 1.00 0.00 56 GLN A O 14
ATOM 16472 N N . ALA A 1 59 ? -6.141 -0.686 -9.402 1.00 0.00 57 ALA A N 14
ATOM 16473 C CA . ALA A 1 59 ? -6.917 -1.668 -8.610 1.00 0.00 57 ALA A CA 14
ATOM 16474 C C . ALA A 1 59 ? -7.315 -2.841 -9.506 1.00 0.00 57 ALA A C 14
ATOM 16475 O O . ALA A 1 59 ? -7.443 -3.963 -9.056 1.00 0.00 57 ALA A O 14
ATOM 16482 N N . ARG A 1 60 ? -7.506 -2.591 -10.773 1.00 0.00 58 ARG A N 14
ATOM 16483 C CA . ARG A 1 60 ? -7.888 -3.693 -11.699 1.00 0.00 58 ARG A CA 14
ATOM 16484 C C . ARG A 1 60 ? -6.694 -4.625 -11.879 1.00 0.00 58 ARG A C 14
ATOM 16485 O O . ARG A 1 60 ? -6.755 -5.803 -11.586 1.00 0.00 58 ARG A O 14
ATOM 16506 N N . LEU A 1 61 ? -5.608 -4.097 -12.362 1.00 0.00 59 LEU A N 14
ATOM 16507 C CA . LEU A 1 61 ? -4.395 -4.926 -12.572 1.00 0.00 59 LEU A CA 14
ATOM 16508 C C . LEU A 1 61 ? -3.891 -5.463 -11.229 1.00 0.00 59 LEU A C 14
ATOM 16509 O O . LEU A 1 61 ? -3.039 -6.328 -11.179 1.00 0.00 59 LEU A O 14
ATOM 16525 N N . SER A 1 62 ? -4.415 -4.970 -10.138 1.00 0.00 60 SER A N 14
ATOM 16526 C CA . SER A 1 62 ? -3.967 -5.474 -8.811 1.00 0.00 60 SER A CA 14
ATOM 16527 C C . SER A 1 62 ? -4.666 -6.800 -8.548 1.00 0.00 60 SER A C 14
ATOM 16528 O O . SER A 1 62 ? -4.061 -7.785 -8.164 1.00 0.00 60 SER A O 14
ATOM 16536 N N . LYS A 1 63 ? -5.946 -6.826 -8.773 1.00 0.00 61 LYS A N 14
ATOM 16537 C CA . LYS A 1 63 ? -6.726 -8.071 -8.567 1.00 0.00 61 LYS A CA 14
ATOM 16538 C C . LYS A 1 63 ? -6.285 -9.107 -9.600 1.00 0.00 61 LYS A C 14
ATOM 16539 O O . LYS A 1 63 ? -6.152 -10.278 -9.308 1.00 0.00 61 LYS A O 14
ATOM 16558 N N . GLN A 1 64 ? -6.048 -8.674 -10.808 1.00 0.00 62 GLN A N 14
ATOM 16559 C CA . GLN A 1 64 ? -5.602 -9.619 -11.868 1.00 0.00 62 GLN A CA 14
ATOM 16560 C C . GLN A 1 64 ? -4.159 -10.035 -11.586 1.00 0.00 62 GLN A C 14
ATOM 16561 O O . GLN A 1 64 ? -3.731 -11.117 -11.936 1.00 0.00 62 GLN A O 14
ATOM 16575 N N . HIS A 1 65 ? -3.408 -9.178 -10.951 1.00 0.00 63 HIS A N 14
ATOM 16576 C CA . HIS A 1 65 ? -1.993 -9.512 -10.634 1.00 0.00 63 HIS A CA 14
ATOM 16577 C C . HIS A 1 65 ? -1.947 -10.837 -9.882 1.00 0.00 63 HIS A C 14
ATOM 16578 O O . HIS A 1 65 ? -1.389 -11.812 -10.347 1.00 0.00 63 HIS A O 14
ATOM 16592 N N . LEU A 1 66 ? -2.529 -10.877 -8.721 1.00 0.00 64 LEU A N 14
ATOM 16593 C CA . LEU A 1 66 ? -2.523 -12.136 -7.929 1.00 0.00 64 LEU A CA 14
ATOM 16594 C C . LEU A 1 66 ? -3.128 -13.261 -8.762 1.00 0.00 64 LEU A C 14
ATOM 16595 O O . LEU A 1 66 ? -2.573 -14.336 -8.871 1.00 0.00 64 LEU A O 14
ATOM 16611 N N . GLU A 1 67 ? -4.257 -13.018 -9.355 1.00 0.00 65 GLU A N 14
ATOM 16612 C CA . GLU A 1 67 ? -4.900 -14.061 -10.188 1.00 0.00 65 GLU A CA 14
ATOM 16613 C C . GLU A 1 67 ? -3.967 -14.436 -11.340 1.00 0.00 65 GLU A C 14
ATOM 16614 O O . GLU A 1 67 ? -4.166 -15.424 -12.019 1.00 0.00 65 GLU A O 14
ATOM 16626 N N . LYS A 1 68 ? -2.954 -13.645 -11.573 1.00 0.00 66 LYS A N 14
ATOM 16627 C CA . LYS A 1 68 ? -2.013 -13.946 -12.688 1.00 0.00 66 LYS A CA 14
ATOM 16628 C C . LYS A 1 68 ? -0.861 -14.810 -12.183 1.00 0.00 66 LYS A C 14
ATOM 16629 O O . LYS A 1 68 ? -0.274 -15.571 -12.927 1.00 0.00 66 LYS A O 14
ATOM 16648 N N . TYR A 1 69 ? -0.522 -14.691 -10.933 1.00 0.00 67 TYR A N 14
ATOM 16649 C CA . TYR A 1 69 ? 0.605 -15.503 -10.397 1.00 0.00 67 TYR A CA 14
ATOM 16650 C C . TYR A 1 69 ? 0.097 -16.523 -9.375 1.00 0.00 67 TYR A C 14
ATOM 16651 O O . TYR A 1 69 ? 0.188 -16.299 -8.183 1.00 0.00 67 TYR A O 14
ATOM 16669 N N . PRO A 1 70 ? -0.397 -17.624 -9.872 1.00 0.00 68 PRO A N 14
ATOM 16670 C CA . PRO A 1 70 ? -0.897 -18.719 -9.027 1.00 0.00 68 PRO A CA 14
ATOM 16671 C C . PRO A 1 70 ? 0.284 -19.536 -8.515 1.00 0.00 68 PRO A C 14
ATOM 16672 O O . PRO A 1 70 ? 0.582 -19.567 -7.337 1.00 0.00 68 PRO A O 14
ATOM 16683 N N . ASP A 1 71 ? 0.961 -20.191 -9.411 1.00 0.00 69 ASP A N 14
ATOM 16684 C CA . ASP A 1 71 ? 2.135 -21.009 -9.027 1.00 0.00 69 ASP A CA 14
ATOM 16685 C C . ASP A 1 71 ? 3.327 -20.085 -8.766 1.00 0.00 69 ASP A C 14
ATOM 16686 O O . ASP A 1 71 ? 4.379 -20.229 -9.357 1.00 0.00 69 ASP A O 14
ATOM 16695 N N . TYR A 1 72 ? 3.165 -19.131 -7.891 1.00 0.00 70 TYR A N 14
ATOM 16696 C CA . TYR A 1 72 ? 4.275 -18.191 -7.596 1.00 0.00 70 TYR A CA 14
ATOM 16697 C C . TYR A 1 72 ? 5.470 -18.965 -7.041 1.00 0.00 70 TYR A C 14
ATOM 16698 O O . TYR A 1 72 ? 6.589 -18.802 -7.486 1.00 0.00 70 TYR A O 14
ATOM 16716 N N . PRO A 1 3 ? 8.581 -8.780 3.131 1.00 0.00 1 PRO A N 15
ATOM 16717 C CA . PRO A 1 3 ? 8.395 -9.806 2.060 1.00 0.00 1 PRO A CA 15
ATOM 16718 C C . PRO A 1 3 ? 8.322 -9.119 0.693 1.00 0.00 1 PRO A C 15
ATOM 16719 O O . PRO A 1 3 ? 8.758 -7.998 0.527 1.00 0.00 1 PRO A O 15
ATOM 16730 N N . HIS A 1 4 ? 7.768 -9.784 -0.284 1.00 0.00 2 HIS A N 15
ATOM 16731 C CA . HIS A 1 4 ? 7.659 -9.168 -1.639 1.00 0.00 2 HIS A CA 15
ATOM 16732 C C . HIS A 1 4 ? 6.203 -8.776 -1.892 1.00 0.00 2 HIS A C 15
ATOM 16733 O O . HIS A 1 4 ? 5.365 -9.613 -2.167 1.00 0.00 2 HIS A O 15
ATOM 16747 N N . ILE A 1 5 ? 5.891 -7.513 -1.794 1.00 0.00 3 ILE A N 15
ATOM 16748 C CA . ILE A 1 5 ? 4.494 -7.073 -2.019 1.00 0.00 3 ILE A CA 15
ATOM 16749 C C . ILE A 1 5 ? 4.451 -6.086 -3.180 1.00 0.00 3 ILE A C 15
ATOM 16750 O O . ILE A 1 5 ? 5.469 -5.712 -3.729 1.00 0.00 3 ILE A O 15
ATOM 16766 N N . LYS A 1 6 ? 3.283 -5.650 -3.554 1.00 0.00 4 LYS A N 15
ATOM 16767 C CA . LYS A 1 6 ? 3.189 -4.678 -4.670 1.00 0.00 4 LYS A CA 15
ATOM 16768 C C . LYS A 1 6 ? 3.419 -3.271 -4.122 1.00 0.00 4 LYS A C 15
ATOM 16769 O O . LYS A 1 6 ? 2.492 -2.542 -3.838 1.00 0.00 4 LYS A O 15
ATOM 16788 N N . ARG A 1 7 ? 4.653 -2.895 -3.958 1.00 0.00 5 ARG A N 15
ATOM 16789 C CA . ARG A 1 7 ? 4.965 -1.540 -3.419 1.00 0.00 5 ARG A CA 15
ATOM 16790 C C . ARG A 1 7 ? 4.587 -0.445 -4.432 1.00 0.00 5 ARG A C 15
ATOM 16791 O O . ARG A 1 7 ? 3.996 0.550 -4.061 1.00 0.00 5 ARG A O 15
ATOM 16812 N N . PRO A 1 8 ? 4.955 -0.640 -5.678 1.00 0.00 6 PRO A N 15
ATOM 16813 C CA . PRO A 1 8 ? 4.683 0.342 -6.748 1.00 0.00 6 PRO A CA 15
ATOM 16814 C C . PRO A 1 8 ? 3.239 0.246 -7.256 1.00 0.00 6 PRO A C 15
ATOM 16815 O O . PRO A 1 8 ? 3.001 -0.033 -8.414 1.00 0.00 6 PRO A O 15
ATOM 16826 N N . MET A 1 9 ? 2.275 0.537 -6.424 1.00 0.00 7 MET A N 15
ATOM 16827 C CA . MET A 1 9 ? 0.876 0.532 -6.880 1.00 0.00 7 MET A CA 15
ATOM 16828 C C . MET A 1 9 ? 0.435 1.951 -6.841 1.00 0.00 7 MET A C 15
ATOM 16829 O O . MET A 1 9 ? 0.247 2.544 -5.798 1.00 0.00 7 MET A O 15
ATOM 16843 N N . ASN A 1 10 ? 0.328 2.509 -7.957 1.00 0.00 8 ASN A N 15
ATOM 16844 C CA . ASN A 1 10 ? -0.036 3.932 -8.033 1.00 0.00 8 ASN A CA 15
ATOM 16845 C C . ASN A 1 10 ? -0.412 4.257 -9.475 1.00 0.00 8 ASN A C 15
ATOM 16846 O O . ASN A 1 10 ? 0.134 3.700 -10.402 1.00 0.00 8 ASN A O 15
ATOM 16857 N N . ALA A 1 11 ? -1.339 5.145 -9.679 1.00 0.00 9 ALA A N 15
ATOM 16858 C CA . ALA A 1 11 ? -1.739 5.475 -11.066 1.00 0.00 9 ALA A CA 15
ATOM 16859 C C . ALA A 1 11 ? -0.544 6.056 -11.796 1.00 0.00 9 ALA A C 15
ATOM 16860 O O . ALA A 1 11 ? -0.438 5.982 -12.995 1.00 0.00 9 ALA A O 15
ATOM 16867 N N . PHE A 1 12 ? 0.350 6.641 -11.068 1.00 0.00 10 PHE A N 15
ATOM 16868 C CA . PHE A 1 12 ? 1.544 7.252 -11.688 1.00 0.00 10 PHE A CA 15
ATOM 16869 C C . PHE A 1 12 ? 2.478 6.173 -12.215 1.00 0.00 10 PHE A C 15
ATOM 16870 O O . PHE A 1 12 ? 2.702 6.060 -13.396 1.00 0.00 10 PHE A O 15
ATOM 16887 N N . MET A 1 13 ? 3.002 5.357 -11.359 1.00 0.00 11 MET A N 15
ATOM 16888 C CA . MET A 1 13 ? 3.884 4.276 -11.853 1.00 0.00 11 MET A CA 15
ATOM 16889 C C . MET A 1 13 ? 3.033 3.393 -12.750 1.00 0.00 11 MET A C 15
ATOM 16890 O O . MET A 1 13 ? 3.525 2.618 -13.544 1.00 0.00 11 MET A O 15
ATOM 16904 N N . VAL A 1 14 ? 1.739 3.527 -12.634 1.00 0.00 12 VAL A N 15
ATOM 16905 C CA . VAL A 1 14 ? 0.829 2.724 -13.471 1.00 0.00 12 VAL A CA 15
ATOM 16906 C C . VAL A 1 14 ? 0.692 3.391 -14.820 1.00 0.00 12 VAL A C 15
ATOM 16907 O O . VAL A 1 14 ? 0.776 2.765 -15.858 1.00 0.00 12 VAL A O 15
ATOM 16920 N N . TRP A 1 15 ? 0.466 4.663 -14.808 1.00 0.00 13 TRP A N 15
ATOM 16921 C CA . TRP A 1 15 ? 0.304 5.384 -16.092 1.00 0.00 13 TRP A CA 15
ATOM 16922 C C . TRP A 1 15 ? 1.688 5.663 -16.667 1.00 0.00 13 TRP A C 15
ATOM 16923 O O . TRP A 1 15 ? 1.888 5.750 -17.862 1.00 0.00 13 TRP A O 15
ATOM 16944 N N . ALA A 1 16 ? 2.629 5.823 -15.800 1.00 0.00 14 ALA A N 15
ATOM 16945 C CA . ALA A 1 16 ? 4.015 6.122 -16.215 1.00 0.00 14 ALA A CA 15
ATOM 16946 C C . ALA A 1 16 ? 4.668 4.877 -16.828 1.00 0.00 14 ALA A C 15
ATOM 16947 O O . ALA A 1 16 ? 5.598 4.978 -17.600 1.00 0.00 14 ALA A O 15
ATOM 16954 N N . LYS A 1 17 ? 4.192 3.705 -16.502 1.00 0.00 15 LYS A N 15
ATOM 16955 C CA . LYS A 1 17 ? 4.792 2.484 -17.084 1.00 0.00 15 LYS A CA 15
ATOM 16956 C C . LYS A 1 17 ? 4.524 2.480 -18.580 1.00 0.00 15 LYS A C 15
ATOM 16957 O O . LYS A 1 17 ? 5.310 1.994 -19.368 1.00 0.00 15 LYS A O 15
ATOM 16976 N N . ASP A 1 18 ? 3.423 3.046 -18.972 1.00 0.00 16 ASP A N 15
ATOM 16977 C CA . ASP A 1 18 ? 3.101 3.110 -20.415 1.00 0.00 16 ASP A CA 15
ATOM 16978 C C . ASP A 1 18 ? 3.637 4.433 -20.935 1.00 0.00 16 ASP A C 15
ATOM 16979 O O . ASP A 1 18 ? 4.057 4.555 -22.067 1.00 0.00 16 ASP A O 15
ATOM 16988 N N . GLU A 1 19 ? 3.642 5.417 -20.087 1.00 0.00 17 GLU A N 15
ATOM 16989 C CA . GLU A 1 19 ? 4.171 6.738 -20.471 1.00 0.00 17 GLU A CA 15
ATOM 16990 C C . GLU A 1 19 ? 5.684 6.632 -20.612 1.00 0.00 17 GLU A C 15
ATOM 16991 O O . GLU A 1 19 ? 6.281 7.230 -21.479 1.00 0.00 17 GLU A O 15
ATOM 17003 N N . ARG A 1 20 ? 6.298 5.843 -19.776 1.00 0.00 18 ARG A N 15
ATOM 17004 C CA . ARG A 1 20 ? 7.772 5.661 -19.868 1.00 0.00 18 ARG A CA 15
ATOM 17005 C C . ARG A 1 20 ? 8.028 4.769 -21.063 1.00 0.00 18 ARG A C 15
ATOM 17006 O O . ARG A 1 20 ? 8.957 4.960 -21.816 1.00 0.00 18 ARG A O 15
ATOM 17027 N N . ARG A 1 21 ? 7.164 3.826 -21.272 1.00 0.00 19 ARG A N 15
ATOM 17028 C CA . ARG A 1 21 ? 7.299 2.959 -22.449 1.00 0.00 19 ARG A CA 15
ATOM 17029 C C . ARG A 1 21 ? 7.020 3.842 -23.654 1.00 0.00 19 ARG A C 15
ATOM 17030 O O . ARG A 1 21 ? 7.657 3.752 -24.686 1.00 0.00 19 ARG A O 15
ATOM 17051 N N . LYS A 1 22 ? 6.058 4.712 -23.503 1.00 0.00 20 LYS A N 15
ATOM 17052 C CA . LYS A 1 22 ? 5.693 5.639 -24.598 1.00 0.00 20 LYS A CA 15
ATOM 17053 C C . LYS A 1 22 ? 6.782 6.698 -24.754 1.00 0.00 20 LYS A C 15
ATOM 17054 O O . LYS A 1 22 ? 6.923 7.309 -25.793 1.00 0.00 20 LYS A O 15
ATOM 17073 N N . ILE A 1 23 ? 7.538 6.935 -23.721 1.00 0.00 21 ILE A N 15
ATOM 17074 C CA . ILE A 1 23 ? 8.610 7.961 -23.809 1.00 0.00 21 ILE A CA 15
ATOM 17075 C C . ILE A 1 23 ? 9.941 7.284 -24.131 1.00 0.00 21 ILE A C 15
ATOM 17076 O O . ILE A 1 23 ? 10.692 7.732 -24.974 1.00 0.00 21 ILE A O 15
ATOM 17092 N N . LEU A 1 24 ? 10.229 6.207 -23.475 1.00 0.00 22 LEU A N 15
ATOM 17093 C CA . LEU A 1 24 ? 11.493 5.490 -23.741 1.00 0.00 22 LEU A CA 15
ATOM 17094 C C . LEU A 1 24 ? 11.615 5.230 -25.224 1.00 0.00 22 LEU A C 15
ATOM 17095 O O . LEU A 1 24 ? 12.692 5.184 -25.785 1.00 0.00 22 LEU A O 15
ATOM 17111 N N . GLN A 1 25 ? 10.504 5.067 -25.856 1.00 0.00 23 GLN A N 15
ATOM 17112 C CA . GLN A 1 25 ? 10.513 4.816 -27.310 1.00 0.00 23 GLN A CA 15
ATOM 17113 C C . GLN A 1 25 ? 11.073 6.054 -27.964 1.00 0.00 23 GLN A C 15
ATOM 17114 O O . GLN A 1 25 ? 11.852 6.016 -28.895 1.00 0.00 23 GLN A O 15
ATOM 17128 N N . ALA A 1 26 ? 10.669 7.154 -27.433 1.00 0.00 24 ALA A N 15
ATOM 17129 C CA . ALA A 1 26 ? 11.132 8.460 -27.930 1.00 0.00 24 ALA A CA 15
ATOM 17130 C C . ALA A 1 26 ? 12.504 8.746 -27.325 1.00 0.00 24 ALA A C 15
ATOM 17131 O O . ALA A 1 26 ? 13.245 9.582 -27.800 1.00 0.00 24 ALA A O 15
ATOM 17138 N N . PHE A 1 27 ? 12.847 8.037 -26.279 1.00 0.00 25 PHE A N 15
ATOM 17139 C CA . PHE A 1 27 ? 14.164 8.235 -25.631 1.00 0.00 25 PHE A CA 15
ATOM 17140 C C . PHE A 1 27 ? 14.630 6.896 -25.057 1.00 0.00 25 PHE A C 15
ATOM 17141 O O . PHE A 1 27 ? 14.659 6.707 -23.856 1.00 0.00 25 PHE A O 15
ATOM 17158 N N . PRO A 1 28 ? 14.992 6.009 -25.948 1.00 0.00 26 PRO A N 15
ATOM 17159 C CA . PRO A 1 28 ? 15.481 4.663 -25.593 1.00 0.00 26 PRO A CA 15
ATOM 17160 C C . PRO A 1 28 ? 16.839 4.754 -24.898 1.00 0.00 26 PRO A C 15
ATOM 17161 O O . PRO A 1 28 ? 17.359 3.779 -24.391 1.00 0.00 26 PRO A O 15
ATOM 17172 N N . ASP A 1 29 ? 17.393 5.930 -24.830 1.00 0.00 27 ASP A N 15
ATOM 17173 C CA . ASP A 1 29 ? 18.684 6.108 -24.124 1.00 0.00 27 ASP A CA 15
ATOM 17174 C C . ASP A 1 29 ? 18.341 6.554 -22.712 1.00 0.00 27 ASP A C 15
ATOM 17175 O O . ASP A 1 29 ? 18.962 6.162 -21.744 1.00 0.00 27 ASP A O 15
ATOM 17184 N N . MET A 1 30 ? 17.306 7.342 -22.602 1.00 0.00 28 MET A N 15
ATOM 17185 C CA . MET A 1 30 ? 16.840 7.798 -21.276 1.00 0.00 28 MET A CA 15
ATOM 17186 C C . MET A 1 30 ? 16.421 6.565 -20.508 1.00 0.00 28 MET A C 15
ATOM 17187 O O . MET A 1 30 ? 15.300 6.106 -20.594 1.00 0.00 28 MET A O 15
ATOM 17201 N N . HIS A 1 31 ? 17.331 5.994 -19.803 1.00 0.00 29 HIS A N 15
ATOM 17202 C CA . HIS A 1 31 ? 17.021 4.749 -19.069 1.00 0.00 29 HIS A CA 15
ATOM 17203 C C . HIS A 1 31 ? 16.230 5.038 -17.785 1.00 0.00 29 HIS A C 15
ATOM 17204 O O . HIS A 1 31 ? 15.994 6.173 -17.422 1.00 0.00 29 HIS A O 15
ATOM 17218 N N . ASN A 1 32 ? 15.809 3.996 -17.119 1.00 0.00 30 ASN A N 15
ATOM 17219 C CA . ASN A 1 32 ? 15.005 4.140 -15.866 1.00 0.00 30 ASN A CA 15
ATOM 17220 C C . ASN A 1 32 ? 15.482 5.322 -15.014 1.00 0.00 30 ASN A C 15
ATOM 17221 O O . ASN A 1 32 ? 14.817 6.335 -14.924 1.00 0.00 30 ASN A O 15
ATOM 17232 N N . SER A 1 33 ? 16.604 5.181 -14.359 1.00 0.00 31 SER A N 15
ATOM 17233 C CA . SER A 1 33 ? 17.116 6.273 -13.474 1.00 0.00 31 SER A CA 15
ATOM 17234 C C . SER A 1 33 ? 16.814 7.656 -14.062 1.00 0.00 31 SER A C 15
ATOM 17235 O O . SER A 1 33 ? 16.682 8.623 -13.338 1.00 0.00 31 SER A O 15
ATOM 17243 N N . ASN A 1 34 ? 16.701 7.774 -15.356 1.00 0.00 32 ASN A N 15
ATOM 17244 C CA . ASN A 1 34 ? 16.404 9.110 -15.943 1.00 0.00 32 ASN A CA 15
ATOM 17245 C C . ASN A 1 34 ? 14.913 9.216 -16.270 1.00 0.00 32 ASN A C 15
ATOM 17246 O O . ASN A 1 34 ? 14.258 10.169 -15.899 1.00 0.00 32 ASN A O 15
ATOM 17257 N N . ILE A 1 35 ? 14.369 8.249 -16.953 1.00 0.00 33 ILE A N 15
ATOM 17258 C CA . ILE A 1 35 ? 12.916 8.308 -17.289 1.00 0.00 33 ILE A CA 15
ATOM 17259 C C . ILE A 1 35 ? 12.111 8.482 -16.002 1.00 0.00 33 ILE A C 15
ATOM 17260 O O . ILE A 1 35 ? 11.028 9.034 -15.998 1.00 0.00 33 ILE A O 15
ATOM 17276 N N . SER A 1 36 ? 12.639 8.014 -14.909 1.00 0.00 34 SER A N 15
ATOM 17277 C CA . SER A 1 36 ? 11.921 8.148 -13.613 1.00 0.00 34 SER A CA 15
ATOM 17278 C C . SER A 1 36 ? 11.594 9.616 -13.356 1.00 0.00 34 SER A C 15
ATOM 17279 O O . SER A 1 36 ? 10.476 9.967 -13.035 1.00 0.00 34 SER A O 15
ATOM 17287 N N . LYS A 1 37 ? 12.561 10.482 -13.499 1.00 0.00 35 LYS A N 15
ATOM 17288 C CA . LYS A 1 37 ? 12.300 11.919 -13.268 1.00 0.00 35 LYS A CA 15
ATOM 17289 C C . LYS A 1 37 ? 11.398 12.410 -14.388 1.00 0.00 35 LYS A C 15
ATOM 17290 O O . LYS A 1 37 ? 10.647 13.355 -14.243 1.00 0.00 35 LYS A O 15
ATOM 17309 N N . ILE A 1 38 ? 11.463 11.746 -15.504 1.00 0.00 36 ILE A N 15
ATOM 17310 C CA . ILE A 1 38 ? 10.618 12.129 -16.657 1.00 0.00 36 ILE A CA 15
ATOM 17311 C C . ILE A 1 38 ? 9.168 11.785 -16.329 1.00 0.00 36 ILE A C 15
ATOM 17312 O O . ILE A 1 38 ? 8.277 12.607 -16.416 1.00 0.00 36 ILE A O 15
ATOM 17328 N N . LEU A 1 39 ? 8.943 10.564 -15.949 1.00 0.00 37 LEU A N 15
ATOM 17329 C CA . LEU A 1 39 ? 7.574 10.120 -15.597 1.00 0.00 37 LEU A CA 15
ATOM 17330 C C . LEU A 1 39 ? 7.027 10.986 -14.475 1.00 0.00 37 LEU A C 15
ATOM 17331 O O . LEU A 1 39 ? 6.017 11.643 -14.604 1.00 0.00 37 LEU A O 15
ATOM 17347 N N . GLY A 1 40 ? 7.701 10.968 -13.361 1.00 0.00 38 GLY A N 15
ATOM 17348 C CA . GLY A 1 40 ? 7.246 11.767 -12.187 1.00 0.00 38 GLY A CA 15
ATOM 17349 C C . GLY A 1 40 ? 7.128 13.233 -12.582 1.00 0.00 38 GLY A C 15
ATOM 17350 O O . GLY A 1 40 ? 6.507 14.028 -11.900 1.00 0.00 38 GLY A O 15
ATOM 17354 N N . SER A 1 41 ? 7.686 13.593 -13.699 1.00 0.00 39 SER A N 15
ATOM 17355 C CA . SER A 1 41 ? 7.585 14.989 -14.153 1.00 0.00 39 SER A CA 15
ATOM 17356 C C . SER A 1 41 ? 6.513 15.032 -15.220 1.00 0.00 39 SER A C 15
ATOM 17357 O O . SER A 1 41 ? 5.955 16.066 -15.532 1.00 0.00 39 SER A O 15
ATOM 17365 N N . ARG A 1 42 ? 6.195 13.890 -15.753 1.00 0.00 40 ARG A N 15
ATOM 17366 C CA . ARG A 1 42 ? 5.146 13.806 -16.757 1.00 0.00 40 ARG A CA 15
ATOM 17367 C C . ARG A 1 42 ? 3.850 13.621 -15.994 1.00 0.00 40 ARG A C 15
ATOM 17368 O O . ARG A 1 42 ? 2.788 14.057 -16.389 1.00 0.00 40 ARG A O 15
ATOM 17389 N N . TRP A 1 43 ? 3.972 12.975 -14.871 1.00 0.00 41 TRP A N 15
ATOM 17390 C CA . TRP A 1 43 ? 2.821 12.727 -13.992 1.00 0.00 41 TRP A CA 15
ATOM 17391 C C . TRP A 1 43 ? 2.304 14.038 -13.428 1.00 0.00 41 TRP A C 15
ATOM 17392 O O . TRP A 1 43 ? 1.175 14.420 -13.638 1.00 0.00 41 TRP A O 15
ATOM 17413 N N . LYS A 1 44 ? 3.130 14.745 -12.713 1.00 0.00 42 LYS A N 15
ATOM 17414 C CA . LYS A 1 44 ? 2.673 16.031 -12.146 1.00 0.00 42 LYS A CA 15
ATOM 17415 C C . LYS A 1 44 ? 2.274 16.927 -13.311 1.00 0.00 42 LYS A C 15
ATOM 17416 O O . LYS A 1 44 ? 1.604 17.929 -13.155 1.00 0.00 42 LYS A O 15
ATOM 17435 N N . ALA A 1 45 ? 2.711 16.563 -14.486 1.00 0.00 43 ALA A N 15
ATOM 17436 C CA . ALA A 1 45 ? 2.411 17.352 -15.688 1.00 0.00 43 ALA A CA 15
ATOM 17437 C C . ALA A 1 45 ? 1.104 16.873 -16.338 1.00 0.00 43 ALA A C 15
ATOM 17438 O O . ALA A 1 45 ? 0.709 17.366 -17.376 1.00 0.00 43 ALA A O 15
ATOM 17445 N N . MET A 1 46 ? 0.428 15.918 -15.747 1.00 0.00 44 MET A N 15
ATOM 17446 C CA . MET A 1 46 ? -0.838 15.430 -16.350 1.00 0.00 44 MET A CA 15
ATOM 17447 C C . MET A 1 46 ? -1.970 16.390 -15.982 1.00 0.00 44 MET A C 15
ATOM 17448 O O . MET A 1 46 ? -1.804 17.592 -16.049 1.00 0.00 44 MET A O 15
ATOM 17462 N N . THR A 1 47 ? -3.123 15.900 -15.617 1.00 0.00 45 THR A N 15
ATOM 17463 C CA . THR A 1 47 ? -4.228 16.844 -15.288 1.00 0.00 45 THR A CA 15
ATOM 17464 C C . THR A 1 47 ? -5.079 16.329 -14.127 1.00 0.00 45 THR A C 15
ATOM 17465 O O . THR A 1 47 ? -6.220 16.714 -13.969 1.00 0.00 45 THR A O 15
ATOM 17476 N N . ASN A 1 48 ? -4.536 15.483 -13.315 1.00 0.00 46 ASN A N 15
ATOM 17477 C CA . ASN A 1 48 ? -5.313 14.955 -12.155 1.00 0.00 46 ASN A CA 15
ATOM 17478 C C . ASN A 1 48 ? -6.484 14.103 -12.652 1.00 0.00 46 ASN A C 15
ATOM 17479 O O . ASN A 1 48 ? -6.579 12.928 -12.362 1.00 0.00 46 ASN A O 15
ATOM 17490 N N . LEU A 1 49 ? -7.381 14.695 -13.388 1.00 0.00 47 LEU A N 15
ATOM 17491 C CA . LEU A 1 49 ? -8.560 13.936 -13.899 1.00 0.00 47 LEU A CA 15
ATOM 17492 C C . LEU A 1 49 ? -8.091 12.804 -14.815 1.00 0.00 47 LEU A C 15
ATOM 17493 O O . LEU A 1 49 ? -8.676 11.740 -14.849 1.00 0.00 47 LEU A O 15
ATOM 17509 N N . GLU A 1 50 ? -7.045 13.023 -15.561 1.00 0.00 48 GLU A N 15
ATOM 17510 C CA . GLU A 1 50 ? -6.549 11.953 -16.473 1.00 0.00 48 GLU A CA 15
ATOM 17511 C C . GLU A 1 50 ? -5.921 10.829 -15.647 1.00 0.00 48 GLU A C 15
ATOM 17512 O O . GLU A 1 50 ? -5.720 9.732 -16.125 1.00 0.00 48 GLU A O 15
ATOM 17524 N N . LYS A 1 51 ? -5.607 11.100 -14.410 1.00 0.00 49 LYS A N 15
ATOM 17525 C CA . LYS A 1 51 ? -4.989 10.055 -13.542 1.00 0.00 49 LYS A CA 15
ATOM 17526 C C . LYS A 1 51 ? -6.097 9.199 -12.908 1.00 0.00 49 LYS A C 15
ATOM 17527 O O . LYS A 1 51 ? -5.836 8.205 -12.260 1.00 0.00 49 LYS A O 15
ATOM 17546 N N . GLN A 1 52 ? -7.327 9.593 -13.076 1.00 0.00 50 GLN A N 15
ATOM 17547 C CA . GLN A 1 52 ? -8.454 8.829 -12.471 1.00 0.00 50 GLN A CA 15
ATOM 17548 C C . GLN A 1 52 ? -8.522 7.382 -12.983 1.00 0.00 50 GLN A C 15
ATOM 17549 O O . GLN A 1 52 ? -8.693 6.469 -12.201 1.00 0.00 50 GLN A O 15
ATOM 17563 N N . PRO A 1 53 ? -8.421 7.210 -14.275 1.00 0.00 51 PRO A N 15
ATOM 17564 C CA . PRO A 1 53 ? -8.507 5.876 -14.895 1.00 0.00 51 PRO A CA 15
ATOM 17565 C C . PRO A 1 53 ? -7.233 5.077 -14.666 1.00 0.00 51 PRO A C 15
ATOM 17566 O O . PRO A 1 53 ? -7.248 3.862 -14.643 1.00 0.00 51 PRO A O 15
ATOM 17577 N N . TYR A 1 54 ? -6.136 5.738 -14.460 1.00 0.00 52 TYR A N 15
ATOM 17578 C CA . TYR A 1 54 ? -4.883 4.986 -14.192 1.00 0.00 52 TYR A CA 15
ATOM 17579 C C . TYR A 1 54 ? -4.867 4.631 -12.716 1.00 0.00 52 TYR A C 15
ATOM 17580 O O . TYR A 1 54 ? -3.948 4.014 -12.218 1.00 0.00 52 TYR A O 15
ATOM 17598 N N . TYR A 1 55 ? -5.888 5.027 -12.009 1.00 0.00 53 TYR A N 15
ATOM 17599 C CA . TYR A 1 55 ? -5.942 4.728 -10.559 1.00 0.00 53 TYR A CA 15
ATOM 17600 C C . TYR A 1 55 ? -6.473 3.311 -10.345 1.00 0.00 53 TYR A C 15
ATOM 17601 O O . TYR A 1 55 ? -5.857 2.497 -9.688 1.00 0.00 53 TYR A O 15
ATOM 17619 N N . GLU A 1 56 ? -7.607 3.006 -10.899 1.00 0.00 54 GLU A N 15
ATOM 17620 C CA . GLU A 1 56 ? -8.172 1.644 -10.727 1.00 0.00 54 GLU A CA 15
ATOM 17621 C C . GLU A 1 56 ? -7.180 0.607 -11.249 1.00 0.00 54 GLU A C 15
ATOM 17622 O O . GLU A 1 56 ? -7.096 -0.493 -10.741 1.00 0.00 54 GLU A O 15
ATOM 17634 N N . GLU A 1 57 ? -6.430 0.944 -12.258 1.00 0.00 55 GLU A N 15
ATOM 17635 C CA . GLU A 1 57 ? -5.454 -0.032 -12.803 1.00 0.00 55 GLU A CA 15
ATOM 17636 C C . GLU A 1 57 ? -4.527 -0.510 -11.689 1.00 0.00 55 GLU A C 15
ATOM 17637 O O . GLU A 1 57 ? -3.931 -1.566 -11.775 1.00 0.00 55 GLU A O 15
ATOM 17649 N N . GLN A 1 58 ? -4.411 0.247 -10.635 1.00 0.00 56 GLN A N 15
ATOM 17650 C CA . GLN A 1 58 ? -3.536 -0.180 -9.516 1.00 0.00 56 GLN A CA 15
ATOM 17651 C C . GLN A 1 58 ? -4.337 -1.116 -8.623 1.00 0.00 56 GLN A C 15
ATOM 17652 O O . GLN A 1 58 ? -3.910 -2.196 -8.270 1.00 0.00 56 GLN A O 15
ATOM 17666 N N . ALA A 1 59 ? -5.501 -0.686 -8.263 1.00 0.00 57 ALA A N 15
ATOM 17667 C CA . ALA A 1 59 ? -6.373 -1.508 -7.394 1.00 0.00 57 ALA A CA 15
ATOM 17668 C C . ALA A 1 59 ? -6.645 -2.863 -8.055 1.00 0.00 57 ALA A C 15
ATOM 17669 O O . ALA A 1 59 ? -6.787 -3.866 -7.385 1.00 0.00 57 ALA A O 15
ATOM 17676 N N . ARG A 1 60 ? -6.718 -2.913 -9.361 1.00 0.00 58 ARG A N 15
ATOM 17677 C CA . ARG A 1 60 ? -6.980 -4.224 -10.022 1.00 0.00 58 ARG A CA 15
ATOM 17678 C C . ARG A 1 60 ? -5.746 -5.114 -9.878 1.00 0.00 58 ARG A C 15
ATOM 17679 O O . ARG A 1 60 ? -5.827 -6.249 -9.448 1.00 0.00 58 ARG A O 15
ATOM 17700 N N . LEU A 1 61 ? -4.603 -4.601 -10.228 1.00 0.00 59 LEU A N 15
ATOM 17701 C CA . LEU A 1 61 ? -3.357 -5.397 -10.111 1.00 0.00 59 LEU A CA 15
ATOM 17702 C C . LEU A 1 61 ? -3.012 -5.578 -8.631 1.00 0.00 59 LEU A C 15
ATOM 17703 O O . LEU A 1 61 ? -2.337 -6.514 -8.249 1.00 0.00 59 LEU A O 15
ATOM 17719 N N . SER A 1 62 ? -3.484 -4.694 -7.795 1.00 0.00 60 SER A N 15
ATOM 17720 C CA . SER A 1 62 ? -3.196 -4.819 -6.340 1.00 0.00 60 SER A CA 15
ATOM 17721 C C . SER A 1 62 ? -4.118 -5.887 -5.758 1.00 0.00 60 SER A C 15
ATOM 17722 O O . SER A 1 62 ? -3.808 -6.526 -4.771 1.00 0.00 60 SER A O 15
ATOM 17730 N N . LYS A 1 63 ? -5.248 -6.089 -6.376 1.00 0.00 61 LYS A N 15
ATOM 17731 C CA . LYS A 1 63 ? -6.197 -7.119 -5.886 1.00 0.00 61 LYS A CA 15
ATOM 17732 C C . LYS A 1 63 ? -5.578 -8.498 -6.095 1.00 0.00 61 LYS A C 15
ATOM 17733 O O . LYS A 1 63 ? -5.659 -9.365 -5.249 1.00 0.00 61 LYS A O 15
ATOM 17752 N N . GLN A 1 64 ? -4.947 -8.700 -7.217 1.00 0.00 62 GLN A N 15
ATOM 17753 C CA . GLN A 1 64 ? -4.305 -10.014 -7.487 1.00 0.00 62 GLN A CA 15
ATOM 17754 C C . GLN A 1 64 ? -3.146 -10.202 -6.509 1.00 0.00 62 GLN A C 15
ATOM 17755 O O . GLN A 1 64 ? -2.842 -11.301 -6.092 1.00 0.00 62 GLN A O 15
ATOM 17769 N N . HIS A 1 65 ? -2.502 -9.129 -6.137 1.00 0.00 63 HIS A N 15
ATOM 17770 C CA . HIS A 1 65 ? -1.367 -9.231 -5.181 1.00 0.00 63 HIS A CA 15
ATOM 17771 C C . HIS A 1 65 ? -1.837 -9.942 -3.914 1.00 0.00 63 HIS A C 15
ATOM 17772 O O . HIS A 1 65 ? -1.526 -11.092 -3.679 1.00 0.00 63 HIS A O 15
ATOM 17786 N N . LEU A 1 66 ? -2.588 -9.262 -3.097 1.00 0.00 64 LEU A N 15
ATOM 17787 C CA . LEU A 1 66 ? -3.081 -9.892 -1.844 1.00 0.00 64 LEU A CA 15
ATOM 17788 C C . LEU A 1 66 ? -3.692 -11.252 -2.177 1.00 0.00 64 LEU A C 15
ATOM 17789 O O . LEU A 1 66 ? -3.594 -12.196 -1.417 1.00 0.00 64 LEU A O 15
ATOM 17805 N N . GLU A 1 67 ? -4.317 -11.359 -3.314 1.00 0.00 65 GLU A N 15
ATOM 17806 C CA . GLU A 1 67 ? -4.932 -12.647 -3.714 1.00 0.00 65 GLU A CA 15
ATOM 17807 C C . GLU A 1 67 ? -3.841 -13.689 -3.948 1.00 0.00 65 GLU A C 15
ATOM 17808 O O . GLU A 1 67 ? -4.113 -14.858 -4.138 1.00 0.00 65 GLU A O 15
ATOM 17820 N N . LYS A 1 68 ? -2.610 -13.271 -3.959 1.00 0.00 66 LYS A N 15
ATOM 17821 C CA . LYS A 1 68 ? -1.502 -14.231 -4.208 1.00 0.00 66 LYS A CA 15
ATOM 17822 C C . LYS A 1 68 ? -0.829 -14.645 -2.896 1.00 0.00 66 LYS A C 15
ATOM 17823 O O . LYS A 1 68 ? -0.373 -15.762 -2.755 1.00 0.00 66 LYS A O 15
ATOM 17842 N N . TYR A 1 69 ? -0.733 -13.759 -1.943 1.00 0.00 67 TYR A N 15
ATOM 17843 C CA . TYR A 1 69 ? -0.052 -14.132 -0.666 1.00 0.00 67 TYR A CA 15
ATOM 17844 C C . TYR A 1 69 ? -1.043 -14.213 0.508 1.00 0.00 67 TYR A C 15
ATOM 17845 O O . TYR A 1 69 ? -1.266 -15.286 1.033 1.00 0.00 67 TYR A O 15
ATOM 17863 N N . PRO A 1 70 ? -1.600 -13.094 0.907 1.00 0.00 68 PRO A N 15
ATOM 17864 C CA . PRO A 1 70 ? -2.548 -13.058 2.039 1.00 0.00 68 PRO A CA 15
ATOM 17865 C C . PRO A 1 70 ? -3.901 -13.638 1.642 1.00 0.00 68 PRO A C 15
ATOM 17866 O O . PRO A 1 70 ? -4.327 -14.663 2.135 1.00 0.00 68 PRO A O 15
ATOM 17877 N N . ASP A 1 71 ? -4.577 -12.973 0.762 1.00 0.00 69 ASP A N 15
ATOM 17878 C CA . ASP A 1 71 ? -5.908 -13.447 0.320 1.00 0.00 69 ASP A CA 15
ATOM 17879 C C . ASP A 1 71 ? -5.727 -14.639 -0.614 1.00 0.00 69 ASP A C 15
ATOM 17880 O O . ASP A 1 71 ? -6.101 -14.605 -1.768 1.00 0.00 69 ASP A O 15
ATOM 17889 N N . TYR A 1 72 ? -5.147 -15.691 -0.118 1.00 0.00 70 TYR A N 15
ATOM 17890 C CA . TYR A 1 72 ? -4.924 -16.887 -0.966 1.00 0.00 70 TYR A CA 15
ATOM 17891 C C . TYR A 1 72 ? -6.268 -17.395 -1.491 1.00 0.00 70 TYR A C 15
ATOM 17892 O O . TYR A 1 72 ? -6.331 -18.149 -2.442 1.00 0.00 70 TYR A O 15
ATOM 17910 N N . PRO A 1 3 ? 8.259 -12.491 -15.842 1.00 0.00 1 PRO A N 16
ATOM 17911 C CA . PRO A 1 3 ? 8.028 -11.022 -16.040 1.00 0.00 1 PRO A CA 16
ATOM 17912 C C . PRO A 1 3 ? 6.532 -10.722 -15.987 1.00 0.00 1 PRO A C 16
ATOM 17913 O O . PRO A 1 3 ? 6.034 -9.846 -16.666 1.00 0.00 1 PRO A O 16
ATOM 17924 N N . HIS A 1 4 ? 5.822 -11.443 -15.177 1.00 0.00 2 HIS A N 16
ATOM 17925 C CA . HIS A 1 4 ? 4.355 -11.217 -15.053 1.00 0.00 2 HIS A CA 16
ATOM 17926 C C . HIS A 1 4 ? 4.050 -10.709 -13.645 1.00 0.00 2 HIS A C 16
ATOM 17927 O O . HIS A 1 4 ? 3.199 -11.232 -12.953 1.00 0.00 2 HIS A O 16
ATOM 17941 N N . ILE A 1 5 ? 4.751 -9.700 -13.211 1.00 0.00 3 ILE A N 16
ATOM 17942 C CA . ILE A 1 5 ? 4.524 -9.161 -11.841 1.00 0.00 3 ILE A CA 16
ATOM 17943 C C . ILE A 1 5 ? 3.750 -7.843 -11.912 1.00 0.00 3 ILE A C 16
ATOM 17944 O O . ILE A 1 5 ? 4.282 -6.785 -11.642 1.00 0.00 3 ILE A O 16
ATOM 17960 N N . LYS A 1 6 ? 2.496 -7.897 -12.261 1.00 0.00 4 LYS A N 16
ATOM 17961 C CA . LYS A 1 6 ? 1.691 -6.650 -12.334 1.00 0.00 4 LYS A CA 16
ATOM 17962 C C . LYS A 1 6 ? 1.293 -6.234 -10.916 1.00 0.00 4 LYS A C 16
ATOM 17963 O O . LYS A 1 6 ? 0.214 -6.538 -10.447 1.00 0.00 4 LYS A O 16
ATOM 17982 N N . ARG A 1 7 ? 2.167 -5.556 -10.221 1.00 0.00 5 ARG A N 16
ATOM 17983 C CA . ARG A 1 7 ? 1.851 -5.139 -8.824 1.00 0.00 5 ARG A CA 16
ATOM 17984 C C . ARG A 1 7 ? 1.101 -3.795 -8.816 1.00 0.00 5 ARG A C 16
ATOM 17985 O O . ARG A 1 7 ? 1.500 -2.864 -9.488 1.00 0.00 5 ARG A O 16
ATOM 18006 N N . PRO A 1 8 ? 0.041 -3.734 -8.040 1.00 0.00 6 PRO A N 16
ATOM 18007 C CA . PRO A 1 8 ? -0.781 -2.524 -7.900 1.00 0.00 6 PRO A CA 16
ATOM 18008 C C . PRO A 1 8 ? -0.108 -1.562 -6.927 1.00 0.00 6 PRO A C 16
ATOM 18009 O O . PRO A 1 8 ? -0.382 -1.560 -5.743 1.00 0.00 6 PRO A O 16
ATOM 18020 N N . MET A 1 9 ? 0.777 -0.751 -7.419 1.00 0.00 7 MET A N 16
ATOM 18021 C CA . MET A 1 9 ? 1.479 0.204 -6.552 1.00 0.00 7 MET A CA 16
ATOM 18022 C C . MET A 1 9 ? 0.779 1.544 -6.631 1.00 0.00 7 MET A C 16
ATOM 18023 O O . MET A 1 9 ? 0.533 2.188 -5.631 1.00 0.00 7 MET A O 16
ATOM 18037 N N . ASN A 1 10 ? 0.467 1.980 -7.818 1.00 0.00 8 ASN A N 16
ATOM 18038 C CA . ASN A 1 10 ? -0.197 3.292 -7.951 1.00 0.00 8 ASN A CA 16
ATOM 18039 C C . ASN A 1 10 ? -0.497 3.613 -9.410 1.00 0.00 8 ASN A C 16
ATOM 18040 O O . ASN A 1 10 ? -0.016 2.972 -10.326 1.00 0.00 8 ASN A O 16
ATOM 18051 N N . ALA A 1 11 ? -1.283 4.622 -9.615 1.00 0.00 9 ALA A N 16
ATOM 18052 C CA . ALA A 1 11 ? -1.638 5.050 -10.993 1.00 0.00 9 ALA A CA 16
ATOM 18053 C C . ALA A 1 11 ? -0.391 5.588 -11.679 1.00 0.00 9 ALA A C 16
ATOM 18054 O O . ALA A 1 11 ? -0.279 5.599 -12.883 1.00 0.00 9 ALA A O 16
ATOM 18061 N N . PHE A 1 12 ? 0.533 6.051 -10.899 1.00 0.00 10 PHE A N 16
ATOM 18062 C CA . PHE A 1 12 ? 1.783 6.625 -11.442 1.00 0.00 10 PHE A CA 16
ATOM 18063 C C . PHE A 1 12 ? 2.616 5.562 -12.134 1.00 0.00 10 PHE A C 16
ATOM 18064 O O . PHE A 1 12 ? 2.843 5.618 -13.316 1.00 0.00 10 PHE A O 16
ATOM 18081 N N . MET A 1 13 ? 3.070 4.584 -11.414 1.00 0.00 11 MET A N 16
ATOM 18082 C CA . MET A 1 13 ? 3.872 3.524 -12.065 1.00 0.00 11 MET A CA 16
ATOM 18083 C C . MET A 1 13 ? 2.966 2.829 -13.068 1.00 0.00 11 MET A C 16
ATOM 18084 O O . MET A 1 13 ? 3.412 2.124 -13.951 1.00 0.00 11 MET A O 16
ATOM 18098 N N . VAL A 1 14 ? 1.684 3.043 -12.940 1.00 0.00 12 VAL A N 16
ATOM 18099 C CA . VAL A 1 14 ? 0.730 2.427 -13.878 1.00 0.00 12 VAL A CA 16
ATOM 18100 C C . VAL A 1 14 ? 0.653 3.293 -15.114 1.00 0.00 12 VAL A C 16
ATOM 18101 O O . VAL A 1 14 ? 0.696 2.826 -16.235 1.00 0.00 12 VAL A O 16
ATOM 18114 N N . TRP A 1 15 ? 0.520 4.559 -14.906 1.00 0.00 13 TRP A N 16
ATOM 18115 C CA . TRP A 1 15 ? 0.423 5.477 -16.063 1.00 0.00 13 TRP A CA 16
ATOM 18116 C C . TRP A 1 15 ? 1.828 5.741 -16.595 1.00 0.00 13 TRP A C 16
ATOM 18117 O O . TRP A 1 15 ? 2.049 5.890 -17.780 1.00 0.00 13 TRP A O 16
ATOM 18138 N N . ALA A 1 16 ? 2.766 5.808 -15.708 1.00 0.00 14 ALA A N 16
ATOM 18139 C CA . ALA A 1 16 ? 4.169 6.072 -16.094 1.00 0.00 14 ALA A CA 16
ATOM 18140 C C . ALA A 1 16 ? 4.761 4.844 -16.786 1.00 0.00 14 ALA A C 16
ATOM 18141 O O . ALA A 1 16 ? 5.684 4.952 -17.565 1.00 0.00 14 ALA A O 16
ATOM 18148 N N . LYS A 1 17 ? 4.243 3.674 -16.516 1.00 0.00 15 LYS A N 16
ATOM 18149 C CA . LYS A 1 17 ? 4.793 2.471 -17.178 1.00 0.00 15 LYS A CA 16
ATOM 18150 C C . LYS A 1 17 ? 4.464 2.554 -18.657 1.00 0.00 15 LYS A C 16
ATOM 18151 O O . LYS A 1 17 ? 5.160 2.020 -19.495 1.00 0.00 15 LYS A O 16
ATOM 18170 N N . ASP A 1 18 ? 3.415 3.253 -18.980 1.00 0.00 16 ASP A N 16
ATOM 18171 C CA . ASP A 1 18 ? 3.040 3.417 -20.403 1.00 0.00 16 ASP A CA 16
ATOM 18172 C C . ASP A 1 18 ? 3.628 4.739 -20.866 1.00 0.00 16 ASP A C 16
ATOM 18173 O O . ASP A 1 18 ? 4.042 4.901 -21.994 1.00 0.00 16 ASP A O 16
ATOM 18182 N N . GLU A 1 19 ? 3.680 5.679 -19.969 1.00 0.00 17 GLU A N 16
ATOM 18183 C CA . GLU A 1 19 ? 4.255 7.002 -20.281 1.00 0.00 17 GLU A CA 16
ATOM 18184 C C . GLU A 1 19 ? 5.762 6.852 -20.469 1.00 0.00 17 GLU A C 16
ATOM 18185 O O . GLU A 1 19 ? 6.357 7.453 -21.343 1.00 0.00 17 GLU A O 16
ATOM 18197 N N . ARG A 1 20 ? 6.377 6.028 -19.671 1.00 0.00 18 ARG A N 16
ATOM 18198 C CA . ARG A 1 20 ? 7.840 5.805 -19.814 1.00 0.00 18 ARG A CA 16
ATOM 18199 C C . ARG A 1 20 ? 8.036 4.894 -21.008 1.00 0.00 18 ARG A C 16
ATOM 18200 O O . ARG A 1 20 ? 8.951 5.048 -21.784 1.00 0.00 18 ARG A O 16
ATOM 18221 N N . ARG A 1 21 ? 7.142 3.972 -21.183 1.00 0.00 19 ARG A N 16
ATOM 18222 C CA . ARG A 1 21 ? 7.222 3.076 -22.348 1.00 0.00 19 ARG A CA 16
ATOM 18223 C C . ARG A 1 21 ? 6.944 3.925 -23.577 1.00 0.00 19 ARG A C 16
ATOM 18224 O O . ARG A 1 21 ? 7.539 3.761 -24.625 1.00 0.00 19 ARG A O 16
ATOM 18245 N N . LYS A 1 22 ? 6.028 4.845 -23.435 1.00 0.00 20 LYS A N 16
ATOM 18246 C CA . LYS A 1 22 ? 5.671 5.734 -24.560 1.00 0.00 20 LYS A CA 16
ATOM 18247 C C . LYS A 1 22 ? 6.793 6.733 -24.805 1.00 0.00 20 LYS A C 16
ATOM 18248 O O . LYS A 1 22 ? 6.936 7.274 -25.882 1.00 0.00 20 LYS A O 16
ATOM 18267 N N . ILE A 1 23 ? 7.587 6.986 -23.809 1.00 0.00 21 ILE A N 16
ATOM 18268 C CA . ILE A 1 23 ? 8.709 7.946 -23.979 1.00 0.00 21 ILE A CA 16
ATOM 18269 C C . ILE A 1 23 ? 9.988 7.169 -24.278 1.00 0.00 21 ILE A C 16
ATOM 18270 O O . ILE A 1 23 ? 10.768 7.534 -25.133 1.00 0.00 21 ILE A O 16
ATOM 18286 N N . LEU A 1 24 ? 10.193 6.095 -23.585 1.00 0.00 22 LEU A N 16
ATOM 18287 C CA . LEU A 1 24 ? 11.395 5.271 -23.818 1.00 0.00 22 LEU A CA 16
ATOM 18288 C C . LEU A 1 24 ? 11.522 5.004 -25.301 1.00 0.00 22 LEU A C 16
ATOM 18289 O O . LEU A 1 24 ? 12.601 4.904 -25.849 1.00 0.00 22 LEU A O 16
ATOM 18305 N N . GLN A 1 25 ? 10.410 4.908 -25.950 1.00 0.00 23 GLN A N 16
ATOM 18306 C CA . GLN A 1 25 ? 10.425 4.669 -27.405 1.00 0.00 23 GLN A CA 16
ATOM 18307 C C . GLN A 1 25 ? 11.064 5.884 -28.033 1.00 0.00 23 GLN A C 16
ATOM 18308 O O . GLN A 1 25 ? 11.855 5.815 -28.952 1.00 0.00 23 GLN A O 16
ATOM 18322 N N . ALA A 1 26 ? 10.715 6.997 -27.489 1.00 0.00 24 ALA A N 16
ATOM 18323 C CA . ALA A 1 26 ? 11.261 8.286 -27.956 1.00 0.00 24 ALA A CA 16
ATOM 18324 C C . ALA A 1 26 ? 12.627 8.502 -27.301 1.00 0.00 24 ALA A C 16
ATOM 18325 O O . ALA A 1 26 ? 13.419 9.314 -27.735 1.00 0.00 24 ALA A O 16
ATOM 18332 N N . PHE A 1 27 ? 12.902 7.766 -26.258 1.00 0.00 25 PHE A N 16
ATOM 18333 C CA . PHE A 1 27 ? 14.200 7.892 -25.561 1.00 0.00 25 PHE A CA 16
ATOM 18334 C C . PHE A 1 27 ? 14.569 6.519 -24.993 1.00 0.00 25 PHE A C 16
ATOM 18335 O O . PHE A 1 27 ? 14.529 6.305 -23.797 1.00 0.00 25 PHE A O 16
ATOM 18352 N N . PRO A 1 28 ? 14.923 5.632 -25.889 1.00 0.00 26 PRO A N 16
ATOM 18353 C CA . PRO A 1 28 ? 15.316 4.251 -25.550 1.00 0.00 26 PRO A CA 16
ATOM 18354 C C . PRO A 1 28 ? 16.647 4.233 -24.795 1.00 0.00 26 PRO A C 16
ATOM 18355 O O . PRO A 1 28 ? 17.108 3.200 -24.351 1.00 0.00 26 PRO A O 16
ATOM 18366 N N . ASP A 1 29 ? 17.247 5.374 -24.614 1.00 0.00 27 ASP A N 16
ATOM 18367 C CA . ASP A 1 29 ? 18.518 5.441 -23.854 1.00 0.00 27 ASP A CA 16
ATOM 18368 C C . ASP A 1 29 ? 18.185 5.983 -22.469 1.00 0.00 27 ASP A C 16
ATOM 18369 O O . ASP A 1 29 ? 18.793 5.630 -21.478 1.00 0.00 27 ASP A O 16
ATOM 18378 N N . MET A 1 30 ? 17.182 6.817 -22.404 1.00 0.00 28 MET A N 16
ATOM 18379 C CA . MET A 1 30 ? 16.742 7.369 -21.105 1.00 0.00 28 MET A CA 16
ATOM 18380 C C . MET A 1 30 ? 16.272 6.207 -20.264 1.00 0.00 28 MET A C 16
ATOM 18381 O O . MET A 1 30 ? 15.130 5.796 -20.321 1.00 0.00 28 MET A O 16
ATOM 18395 N N . HIS A 1 31 ? 17.155 5.647 -19.520 1.00 0.00 29 HIS A N 16
ATOM 18396 C CA . HIS A 1 31 ? 16.787 4.472 -18.707 1.00 0.00 29 HIS A CA 16
ATOM 18397 C C . HIS A 1 31 ? 15.923 4.886 -17.508 1.00 0.00 29 HIS A C 16
ATOM 18398 O O . HIS A 1 31 ? 15.857 6.042 -17.139 1.00 0.00 29 HIS A O 16
ATOM 18412 N N . ASN A 1 32 ? 15.242 3.934 -16.924 1.00 0.00 30 ASN A N 16
ATOM 18413 C CA . ASN A 1 32 ? 14.340 4.214 -15.763 1.00 0.00 30 ASN A CA 16
ATOM 18414 C C . ASN A 1 32 ? 14.886 5.341 -14.878 1.00 0.00 30 ASN A C 16
ATOM 18415 O O . ASN A 1 32 ? 14.334 6.422 -14.841 1.00 0.00 30 ASN A O 16
ATOM 18426 N N . SER A 1 33 ? 15.942 5.084 -14.146 1.00 0.00 31 SER A N 16
ATOM 18427 C CA . SER A 1 33 ? 16.512 6.126 -13.235 1.00 0.00 31 SER A CA 16
ATOM 18428 C C . SER A 1 33 ? 16.371 7.524 -13.846 1.00 0.00 31 SER A C 16
ATOM 18429 O O . SER A 1 33 ? 16.224 8.503 -13.140 1.00 0.00 31 SER A O 16
ATOM 18437 N N . ASN A 1 34 ? 16.401 7.634 -15.146 1.00 0.00 32 ASN A N 16
ATOM 18438 C CA . ASN A 1 34 ? 16.254 8.976 -15.773 1.00 0.00 32 ASN A CA 16
ATOM 18439 C C . ASN A 1 34 ? 14.793 9.192 -16.153 1.00 0.00 32 ASN A C 16
ATOM 18440 O O . ASN A 1 34 ? 14.187 10.181 -15.793 1.00 0.00 32 ASN A O 16
ATOM 18451 N N . ILE A 1 35 ? 14.213 8.265 -16.862 1.00 0.00 33 ILE A N 16
ATOM 18452 C CA . ILE A 1 35 ? 12.782 8.418 -17.238 1.00 0.00 33 ILE A CA 16
ATOM 18453 C C . ILE A 1 35 ? 11.978 8.643 -15.961 1.00 0.00 33 ILE A C 16
ATOM 18454 O O . ILE A 1 35 ? 10.895 9.197 -15.974 1.00 0.00 33 ILE A O 16
ATOM 18470 N N . SER A 1 36 ? 12.517 8.217 -14.854 1.00 0.00 34 SER A N 16
ATOM 18471 C CA . SER A 1 36 ? 11.823 8.394 -13.552 1.00 0.00 34 SER A CA 16
ATOM 18472 C C . SER A 1 36 ? 11.499 9.869 -13.340 1.00 0.00 34 SER A C 16
ATOM 18473 O O . SER A 1 36 ? 10.383 10.230 -13.020 1.00 0.00 34 SER A O 16
ATOM 18481 N N . LYS A 1 37 ? 12.464 10.731 -13.517 1.00 0.00 35 LYS A N 16
ATOM 18482 C CA . LYS A 1 37 ? 12.199 12.172 -13.325 1.00 0.00 35 LYS A CA 16
ATOM 18483 C C . LYS A 1 37 ? 11.327 12.641 -14.480 1.00 0.00 35 LYS A C 16
ATOM 18484 O O . LYS A 1 37 ? 10.605 13.612 -14.384 1.00 0.00 35 LYS A O 16
ATOM 18503 N N . ILE A 1 38 ? 11.373 11.924 -15.567 1.00 0.00 36 ILE A N 16
ATOM 18504 C CA . ILE A 1 38 ? 10.534 12.284 -16.726 1.00 0.00 36 ILE A CA 16
ATOM 18505 C C . ILE A 1 38 ? 9.092 11.938 -16.371 1.00 0.00 36 ILE A C 16
ATOM 18506 O O . ILE A 1 38 ? 8.193 12.749 -16.475 1.00 0.00 36 ILE A O 16
ATOM 18522 N N . LEU A 1 39 ? 8.882 10.734 -15.927 1.00 0.00 37 LEU A N 16
ATOM 18523 C CA . LEU A 1 39 ? 7.523 10.304 -15.525 1.00 0.00 37 LEU A CA 16
ATOM 18524 C C . LEU A 1 39 ? 7.048 11.176 -14.378 1.00 0.00 37 LEU A C 16
ATOM 18525 O O . LEU A 1 39 ? 6.000 11.778 -14.425 1.00 0.00 37 LEU A O 16
ATOM 18541 N N . GLY A 1 40 ? 7.830 11.243 -13.337 1.00 0.00 38 GLY A N 16
ATOM 18542 C CA . GLY A 1 40 ? 7.446 12.075 -12.164 1.00 0.00 38 GLY A CA 16
ATOM 18543 C C . GLY A 1 40 ? 7.279 13.518 -12.616 1.00 0.00 38 GLY A C 16
ATOM 18544 O O . GLY A 1 40 ? 6.719 14.346 -11.918 1.00 0.00 38 GLY A O 16
ATOM 18548 N N . SER A 1 41 ? 7.730 13.819 -13.799 1.00 0.00 39 SER A N 16
ATOM 18549 C CA . SER A 1 41 ? 7.588 15.185 -14.320 1.00 0.00 39 SER A CA 16
ATOM 18550 C C . SER A 1 41 ? 6.471 15.163 -15.341 1.00 0.00 39 SER A C 16
ATOM 18551 O O . SER A 1 41 ? 5.889 16.175 -15.678 1.00 0.00 39 SER A O 16
ATOM 18559 N N . ARG A 1 42 ? 6.144 13.993 -15.805 1.00 0.00 40 ARG A N 16
ATOM 18560 C CA . ARG A 1 42 ? 5.047 13.860 -16.762 1.00 0.00 40 ARG A CA 16
ATOM 18561 C C . ARG A 1 42 ? 3.793 13.690 -15.925 1.00 0.00 40 ARG A C 16
ATOM 18562 O O . ARG A 1 42 ? 2.716 14.143 -16.256 1.00 0.00 40 ARG A O 16
ATOM 18583 N N . TRP A 1 43 ? 3.974 13.050 -14.806 1.00 0.00 41 TRP A N 16
ATOM 18584 C CA . TRP A 1 43 ? 2.881 12.823 -13.849 1.00 0.00 41 TRP A CA 16
ATOM 18585 C C . TRP A 1 43 ? 2.420 14.152 -13.272 1.00 0.00 41 TRP A C 16
ATOM 18586 O O . TRP A 1 43 ? 1.298 14.562 -13.446 1.00 0.00 41 TRP A O 16
ATOM 18607 N N . LYS A 1 44 ? 3.290 14.847 -12.599 1.00 0.00 42 LYS A N 16
ATOM 18608 C CA . LYS A 1 44 ? 2.880 16.148 -12.033 1.00 0.00 42 LYS A CA 16
ATOM 18609 C C . LYS A 1 44 ? 2.355 16.987 -13.181 1.00 0.00 42 LYS A C 16
ATOM 18610 O O . LYS A 1 44 ? 1.623 17.940 -13.006 1.00 0.00 42 LYS A O 16
ATOM 18629 N N . ALA A 1 45 ? 2.754 16.627 -14.364 1.00 0.00 43 ALA A N 16
ATOM 18630 C CA . ALA A 1 45 ? 2.338 17.364 -15.562 1.00 0.00 43 ALA A CA 16
ATOM 18631 C C . ALA A 1 45 ? 1.031 16.788 -16.128 1.00 0.00 43 ALA A C 16
ATOM 18632 O O . ALA A 1 45 ? 0.713 16.993 -17.282 1.00 0.00 43 ALA A O 16
ATOM 18639 N N . MET A 1 46 ? 0.262 16.081 -15.338 1.00 0.00 44 MET A N 16
ATOM 18640 C CA . MET A 1 46 ? -1.006 15.530 -15.861 1.00 0.00 44 MET A CA 16
ATOM 18641 C C . MET A 1 46 ? -2.135 16.487 -15.472 1.00 0.00 44 MET A C 16
ATOM 18642 O O . MET A 1 46 ? -2.049 17.672 -15.721 1.00 0.00 44 MET A O 16
ATOM 18656 N N . THR A 1 47 ? -3.195 16.013 -14.884 1.00 0.00 45 THR A N 16
ATOM 18657 C CA . THR A 1 47 ? -4.290 16.948 -14.524 1.00 0.00 45 THR A CA 16
ATOM 18658 C C . THR A 1 47 ? -4.905 16.583 -13.175 1.00 0.00 45 THR A C 16
ATOM 18659 O O . THR A 1 47 ? -5.973 17.048 -12.832 1.00 0.00 45 THR A O 16
ATOM 18670 N N . ASN A 1 48 ? -4.247 15.765 -12.409 1.00 0.00 46 ASN A N 16
ATOM 18671 C CA . ASN A 1 48 ? -4.805 15.377 -11.083 1.00 0.00 46 ASN A CA 16
ATOM 18672 C C . ASN A 1 48 ? -6.071 14.542 -11.306 1.00 0.00 46 ASN A C 16
ATOM 18673 O O . ASN A 1 48 ? -6.152 13.396 -10.910 1.00 0.00 46 ASN A O 16
ATOM 18684 N N . LEU A 1 49 ? -7.053 15.112 -11.942 1.00 0.00 47 LEU A N 16
ATOM 18685 C CA . LEU A 1 49 ? -8.312 14.367 -12.202 1.00 0.00 47 LEU A CA 16
ATOM 18686 C C . LEU A 1 49 ? -8.079 13.340 -13.307 1.00 0.00 47 LEU A C 16
ATOM 18687 O O . LEU A 1 49 ? -8.936 12.539 -13.604 1.00 0.00 47 LEU A O 16
ATOM 18703 N N . GLU A 1 50 ? -6.932 13.352 -13.919 1.00 0.00 48 GLU A N 16
ATOM 18704 C CA . GLU A 1 50 ? -6.665 12.364 -15.000 1.00 0.00 48 GLU A CA 16
ATOM 18705 C C . GLU A 1 50 ? -6.213 11.040 -14.375 1.00 0.00 48 GLU A C 16
ATOM 18706 O O . GLU A 1 50 ? -6.000 10.059 -15.061 1.00 0.00 48 GLU A O 16
ATOM 18718 N N . LYS A 1 51 ? -6.048 11.013 -13.080 1.00 0.00 49 LYS A N 16
ATOM 18719 C CA . LYS A 1 51 ? -5.591 9.765 -12.404 1.00 0.00 49 LYS A CA 16
ATOM 18720 C C . LYS A 1 51 ? -6.774 8.822 -12.139 1.00 0.00 49 LYS A C 16
ATOM 18721 O O . LYS A 1 51 ? -6.591 7.682 -11.767 1.00 0.00 49 LYS A O 16
ATOM 18740 N N . GLN A 1 52 ? -7.980 9.291 -12.301 1.00 0.00 50 GLN A N 16
ATOM 18741 C CA . GLN A 1 52 ? -9.169 8.414 -12.025 1.00 0.00 50 GLN A CA 16
ATOM 18742 C C . GLN A 1 52 ? -8.992 7.030 -12.659 1.00 0.00 50 GLN A C 16
ATOM 18743 O O . GLN A 1 52 ? -9.191 6.026 -12.004 1.00 0.00 50 GLN A O 16
ATOM 18757 N N . PRO A 1 53 ? -8.667 7.013 -13.926 1.00 0.00 51 PRO A N 16
ATOM 18758 C CA . PRO A 1 53 ? -8.509 5.757 -14.686 1.00 0.00 51 PRO A CA 16
ATOM 18759 C C . PRO A 1 53 ? -7.205 5.040 -14.350 1.00 0.00 51 PRO A C 16
ATOM 18760 O O . PRO A 1 53 ? -7.202 3.862 -14.056 1.00 0.00 51 PRO A O 16
ATOM 18771 N N . TYR A 1 54 ? -6.101 5.729 -14.371 1.00 0.00 52 TYR A N 16
ATOM 18772 C CA . TYR A 1 54 ? -4.821 5.055 -14.030 1.00 0.00 52 TYR A CA 16
ATOM 18773 C C . TYR A 1 54 ? -4.894 4.618 -12.579 1.00 0.00 52 TYR A C 16
ATOM 18774 O O . TYR A 1 54 ? -4.072 3.859 -12.103 1.00 0.00 52 TYR A O 16
ATOM 18792 N N . TYR A 1 55 ? -5.879 5.088 -11.867 1.00 0.00 53 TYR A N 16
ATOM 18793 C CA . TYR A 1 55 ? -6.006 4.691 -10.450 1.00 0.00 53 TYR A CA 16
ATOM 18794 C C . TYR A 1 55 ? -6.699 3.333 -10.388 1.00 0.00 53 TYR A C 16
ATOM 18795 O O . TYR A 1 55 ? -6.131 2.340 -9.966 1.00 0.00 53 TYR A O 16
ATOM 18813 N N . GLU A 1 56 ? -7.916 3.274 -10.832 1.00 0.00 54 GLU A N 16
ATOM 18814 C CA . GLU A 1 56 ? -8.636 1.982 -10.824 1.00 0.00 54 GLU A CA 16
ATOM 18815 C C . GLU A 1 56 ? -7.939 1.038 -11.800 1.00 0.00 54 GLU A C 16
ATOM 18816 O O . GLU A 1 56 ? -8.037 -0.168 -11.695 1.00 0.00 54 GLU A O 16
ATOM 18828 N N . GLU A 1 57 ? -7.216 1.584 -12.741 1.00 0.00 55 GLU A N 16
ATOM 18829 C CA . GLU A 1 57 ? -6.495 0.722 -13.712 1.00 0.00 55 GLU A CA 16
ATOM 18830 C C . GLU A 1 57 ? -5.440 -0.083 -12.960 1.00 0.00 55 GLU A C 16
ATOM 18831 O O . GLU A 1 57 ? -4.987 -1.113 -13.417 1.00 0.00 55 GLU A O 16
ATOM 18843 N N . GLN A 1 58 ? -5.055 0.373 -11.797 1.00 0.00 56 GLN A N 16
ATOM 18844 C CA . GLN A 1 58 ? -4.044 -0.374 -11.015 1.00 0.00 56 GLN A CA 16
ATOM 18845 C C . GLN A 1 58 ? -4.751 -1.491 -10.269 1.00 0.00 56 GLN A C 16
ATOM 18846 O O . GLN A 1 58 ? -4.302 -2.619 -10.218 1.00 0.00 56 GLN A O 16
ATOM 18860 N N . ALA A 1 59 ? -5.878 -1.183 -9.727 1.00 0.00 57 ALA A N 16
ATOM 18861 C CA . ALA A 1 59 ? -6.666 -2.212 -9.012 1.00 0.00 57 ALA A CA 16
ATOM 18862 C C . ALA A 1 59 ? -7.179 -3.221 -10.037 1.00 0.00 57 ALA A C 16
ATOM 18863 O O . ALA A 1 59 ? -7.399 -4.378 -9.738 1.00 0.00 57 ALA A O 16
ATOM 18870 N N . ARG A 1 60 ? -7.363 -2.782 -11.255 1.00 0.00 58 ARG A N 16
ATOM 18871 C CA . ARG A 1 60 ? -7.855 -3.699 -12.321 1.00 0.00 58 ARG A CA 16
ATOM 18872 C C . ARG A 1 60 ? -6.766 -4.715 -12.649 1.00 0.00 58 ARG A C 16
ATOM 18873 O O . ARG A 1 60 ? -6.944 -5.908 -12.503 1.00 0.00 58 ARG A O 16
ATOM 18894 N N . LEU A 1 61 ? -5.637 -4.245 -13.094 1.00 0.00 59 LEU A N 16
ATOM 18895 C CA . LEU A 1 61 ? -4.527 -5.166 -13.436 1.00 0.00 59 LEU A CA 16
ATOM 18896 C C . LEU A 1 61 ? -4.233 -6.082 -12.246 1.00 0.00 59 LEU A C 16
ATOM 18897 O O . LEU A 1 61 ? -3.627 -7.124 -12.395 1.00 0.00 59 LEU A O 16
ATOM 18913 N N . SER A 1 62 ? -4.668 -5.717 -11.068 1.00 0.00 60 SER A N 16
ATOM 18914 C CA . SER A 1 62 ? -4.417 -6.589 -9.887 1.00 0.00 60 SER A CA 16
ATOM 18915 C C . SER A 1 62 ? -5.365 -7.782 -9.963 1.00 0.00 60 SER A C 16
ATOM 18916 O O . SER A 1 62 ? -5.018 -8.899 -9.630 1.00 0.00 60 SER A O 16
ATOM 18924 N N . LYS A 1 63 ? -6.563 -7.541 -10.411 1.00 0.00 61 LYS A N 16
ATOM 18925 C CA . LYS A 1 63 ? -7.559 -8.634 -10.531 1.00 0.00 61 LYS A CA 16
ATOM 18926 C C . LYS A 1 63 ? -7.133 -9.595 -11.641 1.00 0.00 61 LYS A C 16
ATOM 18927 O O . LYS A 1 63 ? -7.017 -10.787 -11.435 1.00 0.00 61 LYS A O 16
ATOM 18946 N N . GLN A 1 64 ? -6.906 -9.085 -12.817 1.00 0.00 62 GLN A N 16
ATOM 18947 C CA . GLN A 1 64 ? -6.493 -9.965 -13.948 1.00 0.00 62 GLN A CA 16
ATOM 18948 C C . GLN A 1 64 ? -5.106 -10.549 -13.670 1.00 0.00 62 GLN A C 16
ATOM 18949 O O . GLN A 1 64 ? -4.755 -11.601 -14.165 1.00 0.00 62 GLN A O 16
ATOM 18963 N N . HIS A 1 65 ? -4.312 -9.877 -12.886 1.00 0.00 63 HIS A N 16
ATOM 18964 C CA . HIS A 1 65 ? -2.947 -10.396 -12.584 1.00 0.00 63 HIS A CA 16
ATOM 18965 C C . HIS A 1 65 ? -3.041 -11.789 -11.970 1.00 0.00 63 HIS A C 16
ATOM 18966 O O . HIS A 1 65 ? -2.583 -12.764 -12.531 1.00 0.00 63 HIS A O 16
ATOM 18980 N N . LEU A 1 66 ? -3.613 -11.881 -10.808 1.00 0.00 64 LEU A N 16
ATOM 18981 C CA . LEU A 1 66 ? -3.719 -13.205 -10.129 1.00 0.00 64 LEU A CA 16
ATOM 18982 C C . LEU A 1 66 ? -4.480 -14.196 -11.002 1.00 0.00 64 LEU A C 16
ATOM 18983 O O . LEU A 1 66 ? -4.002 -15.277 -11.287 1.00 0.00 64 LEU A O 16
ATOM 18999 N N . GLU A 1 67 ? -5.652 -13.849 -11.426 1.00 0.00 65 GLU A N 16
ATOM 19000 C CA . GLU A 1 67 ? -6.429 -14.781 -12.274 1.00 0.00 65 GLU A CA 16
ATOM 19001 C C . GLU A 1 67 ? -5.580 -15.182 -13.471 1.00 0.00 65 GLU A C 16
ATOM 19002 O O . GLU A 1 67 ? -5.792 -16.199 -14.101 1.00 0.00 65 GLU A O 16
ATOM 19014 N N . LYS A 1 68 ? -4.628 -14.365 -13.784 1.00 0.00 66 LYS A N 16
ATOM 19015 C CA . LYS A 1 68 ? -3.743 -14.648 -14.948 1.00 0.00 66 LYS A CA 16
ATOM 19016 C C . LYS A 1 68 ? -2.632 -15.616 -14.541 1.00 0.00 66 LYS A C 16
ATOM 19017 O O . LYS A 1 68 ? -2.461 -16.663 -15.133 1.00 0.00 66 LYS A O 16
ATOM 19036 N N . TYR A 1 69 ? -1.872 -15.275 -13.541 1.00 0.00 67 TYR A N 16
ATOM 19037 C CA . TYR A 1 69 ? -0.768 -16.181 -13.109 1.00 0.00 67 TYR A CA 16
ATOM 19038 C C . TYR A 1 69 ? -0.862 -16.436 -11.605 1.00 0.00 67 TYR A C 16
ATOM 19039 O O . TYR A 1 69 ? -0.246 -15.742 -10.821 1.00 0.00 67 TYR A O 16
ATOM 19057 N N . PRO A 1 70 ? -1.619 -17.438 -11.250 1.00 0.00 68 PRO A N 16
ATOM 19058 C CA . PRO A 1 70 ? -1.802 -17.828 -9.845 1.00 0.00 68 PRO A CA 16
ATOM 19059 C C . PRO A 1 70 ? -0.589 -18.629 -9.380 1.00 0.00 68 PRO A C 16
ATOM 19060 O O . PRO A 1 70 ? 0.339 -18.101 -8.798 1.00 0.00 68 PRO A O 16
ATOM 19071 N N . ASP A 1 71 ? -0.587 -19.901 -9.653 1.00 0.00 69 ASP A N 16
ATOM 19072 C CA . ASP A 1 71 ? 0.553 -20.751 -9.258 1.00 0.00 69 ASP A CA 16
ATOM 19073 C C . ASP A 1 71 ? 1.593 -20.737 -10.375 1.00 0.00 69 ASP A C 16
ATOM 19074 O O . ASP A 1 71 ? 2.328 -19.785 -10.545 1.00 0.00 69 ASP A O 16
ATOM 19083 N N . TYR A 1 72 ? 1.654 -21.780 -11.135 1.00 0.00 70 TYR A N 16
ATOM 19084 C CA . TYR A 1 72 ? 2.635 -21.843 -12.248 1.00 0.00 70 TYR A CA 16
ATOM 19085 C C . TYR A 1 72 ? 2.349 -20.707 -13.240 1.00 0.00 70 TYR A C 16
ATOM 19086 O O . TYR A 1 72 ? 2.682 -19.566 -12.988 1.00 0.00 70 TYR A O 16
ATOM 19104 N N . PRO A 1 3 ? 15.492 -6.735 -5.246 1.00 0.00 1 PRO A N 17
ATOM 19105 C CA . PRO A 1 3 ? 15.501 -7.950 -6.120 1.00 0.00 1 PRO A CA 17
ATOM 19106 C C . PRO A 1 3 ? 14.235 -7.975 -6.976 1.00 0.00 1 PRO A C 17
ATOM 19107 O O . PRO A 1 3 ? 14.278 -7.784 -8.175 1.00 0.00 1 PRO A O 17
ATOM 19118 N N . HIS A 1 4 ? 13.106 -8.207 -6.368 1.00 0.00 2 HIS A N 17
ATOM 19119 C CA . HIS A 1 4 ? 11.834 -8.242 -7.141 1.00 0.00 2 HIS A CA 17
ATOM 19120 C C . HIS A 1 4 ? 10.717 -7.628 -6.297 1.00 0.00 2 HIS A C 17
ATOM 19121 O O . HIS A 1 4 ? 9.652 -8.193 -6.151 1.00 0.00 2 HIS A O 17
ATOM 19135 N N . ILE A 1 5 ? 10.957 -6.475 -5.738 1.00 0.00 3 ILE A N 17
ATOM 19136 C CA . ILE A 1 5 ? 9.914 -5.822 -4.898 1.00 0.00 3 ILE A CA 17
ATOM 19137 C C . ILE A 1 5 ? 9.137 -4.814 -5.745 1.00 0.00 3 ILE A C 17
ATOM 19138 O O . ILE A 1 5 ? 9.226 -3.620 -5.549 1.00 0.00 3 ILE A O 17
ATOM 19154 N N . LYS A 1 6 ? 8.373 -5.294 -6.687 1.00 0.00 4 LYS A N 17
ATOM 19155 C CA . LYS A 1 6 ? 7.585 -4.370 -7.552 1.00 0.00 4 LYS A CA 17
ATOM 19156 C C . LYS A 1 6 ? 6.221 -4.122 -6.908 1.00 0.00 4 LYS A C 17
ATOM 19157 O O . LYS A 1 6 ? 5.197 -4.153 -7.561 1.00 0.00 4 LYS A O 17
ATOM 19176 N N . ARG A 1 7 ? 6.207 -3.880 -5.629 1.00 0.00 5 ARG A N 17
ATOM 19177 C CA . ARG A 1 7 ? 4.919 -3.633 -4.923 1.00 0.00 5 ARG A CA 17
ATOM 19178 C C . ARG A 1 7 ? 4.561 -2.130 -4.864 1.00 0.00 5 ARG A C 17
ATOM 19179 O O . ARG A 1 7 ? 3.392 -1.805 -4.811 1.00 0.00 5 ARG A O 17
ATOM 19200 N N . PRO A 1 8 ? 5.542 -1.242 -4.859 1.00 0.00 6 PRO A N 17
ATOM 19201 C CA . PRO A 1 8 ? 5.264 0.203 -4.787 1.00 0.00 6 PRO A CA 17
ATOM 19202 C C . PRO A 1 8 ? 4.808 0.737 -6.149 1.00 0.00 6 PRO A C 17
ATOM 19203 O O . PRO A 1 8 ? 5.483 1.532 -6.771 1.00 0.00 6 PRO A O 17
ATOM 19214 N N . MET A 1 9 ? 3.658 0.319 -6.606 1.00 0.00 7 MET A N 17
ATOM 19215 C CA . MET A 1 9 ? 3.145 0.799 -7.893 1.00 0.00 7 MET A CA 17
ATOM 19216 C C . MET A 1 9 ? 2.022 1.780 -7.606 1.00 0.00 7 MET A C 17
ATOM 19217 O O . MET A 1 9 ? 1.648 1.987 -6.469 1.00 0.00 7 MET A O 17
ATOM 19231 N N . ASN A 1 10 ? 1.476 2.383 -8.604 1.00 0.00 8 ASN A N 17
ATOM 19232 C CA . ASN A 1 10 ? 0.379 3.339 -8.352 1.00 0.00 8 ASN A CA 17
ATOM 19233 C C . ASN A 1 10 ? -0.061 3.918 -9.691 1.00 0.00 8 ASN A C 17
ATOM 19234 O O . ASN A 1 10 ? 0.516 3.630 -10.715 1.00 0.00 8 ASN A O 17
ATOM 19245 N N . ALA A 1 11 ? -1.071 4.722 -9.701 1.00 0.00 9 ALA A N 17
ATOM 19246 C CA . ALA A 1 11 ? -1.537 5.294 -10.980 1.00 0.00 9 ALA A CA 17
ATOM 19247 C C . ALA A 1 11 ? -0.356 5.915 -11.683 1.00 0.00 9 ALA A C 17
ATOM 19248 O O . ALA A 1 11 ? -0.272 5.931 -12.885 1.00 0.00 9 ALA A O 17
ATOM 19255 N N . PHE A 1 12 ? 0.558 6.426 -10.929 1.00 0.00 10 PHE A N 17
ATOM 19256 C CA . PHE A 1 12 ? 1.741 7.061 -11.526 1.00 0.00 10 PHE A CA 17
ATOM 19257 C C . PHE A 1 12 ? 2.640 6.007 -12.146 1.00 0.00 10 PHE A C 17
ATOM 19258 O O . PHE A 1 12 ? 2.827 5.965 -13.334 1.00 0.00 10 PHE A O 17
ATOM 19275 N N . MET A 1 13 ? 3.174 5.133 -11.356 1.00 0.00 11 MET A N 17
ATOM 19276 C CA . MET A 1 13 ? 4.030 4.074 -11.937 1.00 0.00 11 MET A CA 17
ATOM 19277 C C . MET A 1 13 ? 3.148 3.255 -12.867 1.00 0.00 11 MET A C 17
ATOM 19278 O O . MET A 1 13 ? 3.617 2.522 -13.717 1.00 0.00 11 MET A O 17
ATOM 19292 N N . VAL A 1 14 ? 1.859 3.395 -12.714 1.00 0.00 12 VAL A N 17
ATOM 19293 C CA . VAL A 1 14 ? 0.922 2.653 -13.575 1.00 0.00 12 VAL A CA 17
ATOM 19294 C C . VAL A 1 14 ? 0.768 3.402 -14.879 1.00 0.00 12 VAL A C 17
ATOM 19295 O O . VAL A 1 14 ? 0.818 2.839 -15.954 1.00 0.00 12 VAL A O 17
ATOM 19308 N N . TRP A 1 15 ? 0.568 4.674 -14.782 1.00 0.00 13 TRP A N 17
ATOM 19309 C CA . TRP A 1 15 ? 0.395 5.479 -16.012 1.00 0.00 13 TRP A CA 17
ATOM 19310 C C . TRP A 1 15 ? 1.776 5.761 -16.594 1.00 0.00 13 TRP A C 17
ATOM 19311 O O . TRP A 1 15 ? 1.967 5.866 -17.787 1.00 0.00 13 TRP A O 17
ATOM 19332 N N . ALA A 1 16 ? 2.728 5.889 -15.736 1.00 0.00 14 ALA A N 17
ATOM 19333 C CA . ALA A 1 16 ? 4.111 6.167 -16.171 1.00 0.00 14 ALA A CA 17
ATOM 19334 C C . ALA A 1 16 ? 4.721 4.907 -16.789 1.00 0.00 14 ALA A C 17
ATOM 19335 O O . ALA A 1 16 ? 5.688 4.972 -17.521 1.00 0.00 14 ALA A O 17
ATOM 19342 N N . LYS A 1 17 ? 4.154 3.758 -16.521 1.00 0.00 15 LYS A N 17
ATOM 19343 C CA . LYS A 1 17 ? 4.699 2.517 -17.111 1.00 0.00 15 LYS A CA 17
ATOM 19344 C C . LYS A 1 17 ? 4.430 2.578 -18.598 1.00 0.00 15 LYS A C 17
ATOM 19345 O O . LYS A 1 17 ? 5.173 2.069 -19.412 1.00 0.00 15 LYS A O 17
ATOM 19364 N N . ASP A 1 18 ? 3.376 3.252 -18.951 1.00 0.00 16 ASP A N 17
ATOM 19365 C CA . ASP A 1 18 ? 3.045 3.416 -20.382 1.00 0.00 16 ASP A CA 17
ATOM 19366 C C . ASP A 1 18 ? 3.739 4.670 -20.857 1.00 0.00 16 ASP A C 17
ATOM 19367 O O . ASP A 1 18 ? 4.340 4.701 -21.904 1.00 0.00 16 ASP A O 17
ATOM 19376 N N . GLU A 1 19 ? 3.695 5.695 -20.068 1.00 0.00 17 GLU A N 17
ATOM 19377 C CA . GLU A 1 19 ? 4.391 6.940 -20.435 1.00 0.00 17 GLU A CA 17
ATOM 19378 C C . GLU A 1 19 ? 5.872 6.605 -20.601 1.00 0.00 17 GLU A C 17
ATOM 19379 O O . GLU A 1 19 ? 6.560 7.149 -21.436 1.00 0.00 17 GLU A O 17
ATOM 19391 N N . ARG A 1 20 ? 6.337 5.664 -19.827 1.00 0.00 18 ARG A N 17
ATOM 19392 C CA . ARG A 1 20 ? 7.743 5.208 -19.923 1.00 0.00 18 ARG A CA 17
ATOM 19393 C C . ARG A 1 20 ? 7.892 4.556 -21.274 1.00 0.00 18 ARG A C 17
ATOM 19394 O O . ARG A 1 20 ? 8.835 4.771 -22.001 1.00 0.00 18 ARG A O 17
ATOM 19415 N N . ARG A 1 21 ? 6.935 3.752 -21.598 1.00 0.00 19 ARG A N 17
ATOM 19416 C CA . ARG A 1 21 ? 6.939 3.054 -22.882 1.00 0.00 19 ARG A CA 17
ATOM 19417 C C . ARG A 1 21 ? 6.729 4.090 -23.977 1.00 0.00 19 ARG A C 17
ATOM 19418 O O . ARG A 1 21 ? 7.298 4.020 -25.048 1.00 0.00 19 ARG A O 17
ATOM 19439 N N . LYS A 1 22 ? 5.906 5.057 -23.694 1.00 0.00 20 LYS A N 17
ATOM 19440 C CA . LYS A 1 22 ? 5.630 6.115 -24.686 1.00 0.00 20 LYS A CA 17
ATOM 19441 C C . LYS A 1 22 ? 6.846 7.020 -24.812 1.00 0.00 20 LYS A C 17
ATOM 19442 O O . LYS A 1 22 ? 7.063 7.657 -25.823 1.00 0.00 20 LYS A O 17
ATOM 19461 N N . ILE A 1 23 ? 7.628 7.091 -23.781 1.00 0.00 21 ILE A N 17
ATOM 19462 C CA . ILE A 1 23 ? 8.832 7.960 -23.817 1.00 0.00 21 ILE A CA 17
ATOM 19463 C C . ILE A 1 23 ? 10.062 7.128 -24.174 1.00 0.00 21 ILE A C 17
ATOM 19464 O O . ILE A 1 23 ? 10.861 7.508 -25.006 1.00 0.00 21 ILE A O 17
ATOM 19480 N N . LEU A 1 24 ? 10.217 6.001 -23.559 1.00 0.00 22 LEU A N 17
ATOM 19481 C CA . LEU A 1 24 ? 11.379 5.143 -23.864 1.00 0.00 22 LEU A CA 17
ATOM 19482 C C . LEU A 1 24 ? 11.479 4.964 -25.361 1.00 0.00 22 LEU A C 17
ATOM 19483 O O . LEU A 1 24 ? 12.547 4.831 -25.925 1.00 0.00 22 LEU A O 17
ATOM 19499 N N . GLN A 1 25 ? 10.362 4.979 -26.005 1.00 0.00 23 GLN A N 17
ATOM 19500 C CA . GLN A 1 25 ? 10.356 4.831 -27.472 1.00 0.00 23 GLN A CA 17
ATOM 19501 C C . GLN A 1 25 ? 11.068 6.039 -28.025 1.00 0.00 23 GLN A C 17
ATOM 19502 O O . GLN A 1 25 ? 11.826 5.990 -28.973 1.00 0.00 23 GLN A O 17
ATOM 19516 N N . ALA A 1 26 ? 10.812 7.127 -27.387 1.00 0.00 24 ALA A N 17
ATOM 19517 C CA . ALA A 1 26 ? 11.434 8.409 -27.770 1.00 0.00 24 ALA A CA 17
ATOM 19518 C C . ALA A 1 26 ? 12.819 8.498 -27.126 1.00 0.00 24 ALA A C 17
ATOM 19519 O O . ALA A 1 26 ? 13.644 9.307 -27.502 1.00 0.00 24 ALA A O 17
ATOM 19526 N N . PHE A 1 27 ? 13.077 7.662 -26.154 1.00 0.00 25 PHE A N 17
ATOM 19527 C CA . PHE A 1 27 ? 14.394 7.674 -25.477 1.00 0.00 25 PHE A CA 17
ATOM 19528 C C . PHE A 1 27 ? 14.677 6.269 -24.929 1.00 0.00 25 PHE A C 17
ATOM 19529 O O . PHE A 1 27 ? 14.579 6.031 -23.742 1.00 0.00 25 PHE A O 17
ATOM 19546 N N . PRO A 1 28 ? 15.027 5.387 -25.829 1.00 0.00 26 PRO A N 17
ATOM 19547 C CA . PRO A 1 28 ? 15.347 3.980 -25.504 1.00 0.00 26 PRO A CA 17
ATOM 19548 C C . PRO A 1 28 ? 16.620 3.886 -24.662 1.00 0.00 26 PRO A C 17
ATOM 19549 O O . PRO A 1 28 ? 16.967 2.835 -24.161 1.00 0.00 26 PRO A O 17
ATOM 19560 N N . ASP A 1 29 ? 17.298 4.979 -24.473 1.00 0.00 27 ASP A N 17
ATOM 19561 C CA . ASP A 1 29 ? 18.520 4.956 -23.631 1.00 0.00 27 ASP A CA 17
ATOM 19562 C C . ASP A 1 29 ? 18.153 5.546 -22.277 1.00 0.00 27 ASP A C 17
ATOM 19563 O O . ASP A 1 29 ? 18.667 5.157 -21.247 1.00 0.00 27 ASP A O 17
ATOM 19572 N N . MET A 1 30 ? 17.223 6.462 -22.279 1.00 0.00 28 MET A N 17
ATOM 19573 C CA . MET A 1 30 ? 16.761 7.063 -21.009 1.00 0.00 28 MET A CA 17
ATOM 19574 C C . MET A 1 30 ? 16.141 5.954 -20.192 1.00 0.00 28 MET A C 17
ATOM 19575 O O . MET A 1 30 ? 14.970 5.652 -20.308 1.00 0.00 28 MET A O 17
ATOM 19589 N N . HIS A 1 31 ? 16.929 5.314 -19.410 1.00 0.00 29 HIS A N 17
ATOM 19590 C CA . HIS A 1 31 ? 16.413 4.180 -18.616 1.00 0.00 29 HIS A CA 17
ATOM 19591 C C . HIS A 1 31 ? 15.628 4.676 -17.397 1.00 0.00 29 HIS A C 17
ATOM 19592 O O . HIS A 1 31 ? 15.222 5.818 -17.324 1.00 0.00 29 HIS A O 17
ATOM 19606 N N . ASN A 1 32 ? 15.389 3.806 -16.454 1.00 0.00 30 ASN A N 17
ATOM 19607 C CA . ASN A 1 32 ? 14.601 4.189 -15.246 1.00 0.00 30 ASN A CA 17
ATOM 19608 C C . ASN A 1 32 ? 15.259 5.355 -14.502 1.00 0.00 30 ASN A C 17
ATOM 19609 O O . ASN A 1 32 ? 14.658 6.393 -14.309 1.00 0.00 30 ASN A O 17
ATOM 19620 N N . SER A 1 33 ? 16.473 5.187 -14.059 1.00 0.00 31 SER A N 17
ATOM 19621 C CA . SER A 1 33 ? 17.148 6.281 -13.302 1.00 0.00 31 SER A CA 17
ATOM 19622 C C . SER A 1 33 ? 16.867 7.640 -13.955 1.00 0.00 31 SER A C 17
ATOM 19623 O O . SER A 1 33 ? 16.919 8.666 -13.305 1.00 0.00 31 SER A O 17
ATOM 19631 N N . ASN A 1 34 ? 16.575 7.670 -15.228 1.00 0.00 32 ASN A N 17
ATOM 19632 C CA . ASN A 1 34 ? 16.305 8.982 -15.883 1.00 0.00 32 ASN A CA 17
ATOM 19633 C C . ASN A 1 34 ? 14.813 9.137 -16.183 1.00 0.00 32 ASN A C 17
ATOM 19634 O O . ASN A 1 34 ? 14.207 10.126 -15.833 1.00 0.00 32 ASN A O 17
ATOM 19645 N N . ILE A 1 35 ? 14.213 8.178 -16.822 1.00 0.00 33 ILE A N 17
ATOM 19646 C CA . ILE A 1 35 ? 12.758 8.298 -17.128 1.00 0.00 33 ILE A CA 17
ATOM 19647 C C . ILE A 1 35 ? 12.007 8.628 -15.841 1.00 0.00 33 ILE A C 17
ATOM 19648 O O . ILE A 1 35 ? 10.915 9.159 -15.860 1.00 0.00 33 ILE A O 17
ATOM 19664 N N . SER A 1 36 ? 12.591 8.311 -14.723 1.00 0.00 34 SER A N 17
ATOM 19665 C CA . SER A 1 36 ? 11.932 8.595 -13.420 1.00 0.00 34 SER A CA 17
ATOM 19666 C C . SER A 1 36 ? 11.585 10.077 -13.311 1.00 0.00 34 SER A C 17
ATOM 19667 O O . SER A 1 36 ? 10.476 10.437 -12.969 1.00 0.00 34 SER A O 17
ATOM 19675 N N . LYS A 1 37 ? 12.516 10.948 -13.596 1.00 0.00 35 LYS A N 17
ATOM 19676 C CA . LYS A 1 37 ? 12.209 12.389 -13.496 1.00 0.00 35 LYS A CA 17
ATOM 19677 C C . LYS A 1 37 ? 11.291 12.744 -14.652 1.00 0.00 35 LYS A C 17
ATOM 19678 O O . LYS A 1 37 ? 10.524 13.680 -14.596 1.00 0.00 35 LYS A O 17
ATOM 19697 N N . ILE A 1 38 ? 11.356 11.972 -15.697 1.00 0.00 36 ILE A N 17
ATOM 19698 C CA . ILE A 1 38 ? 10.486 12.227 -16.865 1.00 0.00 36 ILE A CA 17
ATOM 19699 C C . ILE A 1 38 ? 9.063 11.831 -16.497 1.00 0.00 36 ILE A C 17
ATOM 19700 O O . ILE A 1 38 ? 8.128 12.597 -16.627 1.00 0.00 36 ILE A O 17
ATOM 19716 N N . LEU A 1 39 ? 8.910 10.633 -16.030 1.00 0.00 37 LEU A N 17
ATOM 19717 C CA . LEU A 1 39 ? 7.575 10.140 -15.628 1.00 0.00 37 LEU A CA 17
ATOM 19718 C C . LEU A 1 39 ? 7.031 11.001 -14.498 1.00 0.00 37 LEU A C 17
ATOM 19719 O O . LEU A 1 39 ? 5.986 11.607 -14.599 1.00 0.00 37 LEU A O 17
ATOM 19735 N N . GLY A 1 40 ? 7.743 11.019 -13.405 1.00 0.00 38 GLY A N 17
ATOM 19736 C CA . GLY A 1 40 ? 7.298 11.800 -12.214 1.00 0.00 38 GLY A CA 17
ATOM 19737 C C . GLY A 1 40 ? 7.137 13.267 -12.586 1.00 0.00 38 GLY A C 17
ATOM 19738 O O . GLY A 1 40 ? 6.524 14.038 -11.869 1.00 0.00 38 GLY A O 17
ATOM 19742 N N . SER A 1 41 ? 7.643 13.655 -13.717 1.00 0.00 39 SER A N 17
ATOM 19743 C CA . SER A 1 41 ? 7.486 15.056 -14.141 1.00 0.00 39 SER A CA 17
ATOM 19744 C C . SER A 1 41 ? 6.402 15.074 -15.191 1.00 0.00 39 SER A C 17
ATOM 19745 O O . SER A 1 41 ? 5.804 16.092 -15.484 1.00 0.00 39 SER A O 17
ATOM 19753 N N . ARG A 1 42 ? 6.113 13.926 -15.725 1.00 0.00 40 ARG A N 17
ATOM 19754 C CA . ARG A 1 42 ? 5.045 13.819 -16.711 1.00 0.00 40 ARG A CA 17
ATOM 19755 C C . ARG A 1 42 ? 3.778 13.552 -15.914 1.00 0.00 40 ARG A C 17
ATOM 19756 O O . ARG A 1 42 ? 2.676 13.880 -16.306 1.00 0.00 40 ARG A O 17
ATOM 19777 N N . TRP A 1 43 ? 3.972 12.962 -14.764 1.00 0.00 41 TRP A N 17
ATOM 19778 C CA . TRP A 1 43 ? 2.859 12.650 -13.848 1.00 0.00 41 TRP A CA 17
ATOM 19779 C C . TRP A 1 43 ? 2.296 13.925 -13.239 1.00 0.00 41 TRP A C 17
ATOM 19780 O O . TRP A 1 43 ? 1.153 14.268 -13.433 1.00 0.00 41 TRP A O 17
ATOM 19801 N N . LYS A 1 44 ? 3.100 14.637 -12.500 1.00 0.00 42 LYS A N 17
ATOM 19802 C CA . LYS A 1 44 ? 2.604 15.886 -11.873 1.00 0.00 42 LYS A CA 17
ATOM 19803 C C . LYS A 1 44 ? 2.155 16.819 -12.989 1.00 0.00 42 LYS A C 17
ATOM 19804 O O . LYS A 1 44 ? 1.478 17.805 -12.770 1.00 0.00 42 LYS A O 17
ATOM 19823 N N . ALA A 1 45 ? 2.547 16.505 -14.191 1.00 0.00 43 ALA A N 17
ATOM 19824 C CA . ALA A 1 45 ? 2.185 17.335 -15.345 1.00 0.00 43 ALA A CA 17
ATOM 19825 C C . ALA A 1 45 ? 0.814 16.911 -15.888 1.00 0.00 43 ALA A C 17
ATOM 19826 O O . ALA A 1 45 ? 0.396 17.349 -16.941 1.00 0.00 43 ALA A O 17
ATOM 19833 N N . MET A 1 46 ? 0.108 16.064 -15.182 1.00 0.00 44 MET A N 17
ATOM 19834 C CA . MET A 1 46 ? -1.221 15.623 -15.665 1.00 0.00 44 MET A CA 17
ATOM 19835 C C . MET A 1 46 ? -2.294 16.557 -15.096 1.00 0.00 44 MET A C 17
ATOM 19836 O O . MET A 1 46 ? -2.134 17.761 -15.105 1.00 0.00 44 MET A O 17
ATOM 19850 N N . THR A 1 47 ? -3.392 16.036 -14.620 1.00 0.00 45 THR A N 17
ATOM 19851 C CA . THR A 1 47 ? -4.449 16.942 -14.089 1.00 0.00 45 THR A CA 17
ATOM 19852 C C . THR A 1 47 ? -5.181 16.307 -12.909 1.00 0.00 45 THR A C 17
ATOM 19853 O O . THR A 1 47 ? -6.322 16.621 -12.639 1.00 0.00 45 THR A O 17
ATOM 19864 N N . ASN A 1 48 ? -4.533 15.431 -12.207 1.00 0.00 46 ASN A N 17
ATOM 19865 C CA . ASN A 1 48 ? -5.178 14.769 -11.035 1.00 0.00 46 ASN A CA 17
ATOM 19866 C C . ASN A 1 48 ? -6.362 13.916 -11.499 1.00 0.00 46 ASN A C 17
ATOM 19867 O O . ASN A 1 48 ? -6.397 12.720 -11.291 1.00 0.00 46 ASN A O 17
ATOM 19878 N N . LEU A 1 49 ? -7.334 14.519 -12.119 1.00 0.00 47 LEU A N 17
ATOM 19879 C CA . LEU A 1 49 ? -8.519 13.744 -12.589 1.00 0.00 47 LEU A CA 17
ATOM 19880 C C . LEU A 1 49 ? -8.066 12.656 -13.565 1.00 0.00 47 LEU A C 17
ATOM 19881 O O . LEU A 1 49 ? -8.582 11.556 -13.564 1.00 0.00 47 LEU A O 17
ATOM 19897 N N . GLU A 1 50 ? -7.106 12.952 -14.394 1.00 0.00 48 GLU A N 17
ATOM 19898 C CA . GLU A 1 50 ? -6.621 11.933 -15.366 1.00 0.00 48 GLU A CA 17
ATOM 19899 C C . GLU A 1 50 ? -5.873 10.830 -14.613 1.00 0.00 48 GLU A C 17
ATOM 19900 O O . GLU A 1 50 ? -5.583 9.781 -15.153 1.00 0.00 48 GLU A O 17
ATOM 19912 N N . LYS A 1 51 ? -5.553 11.066 -13.370 1.00 0.00 49 LYS A N 17
ATOM 19913 C CA . LYS A 1 51 ? -4.817 10.038 -12.573 1.00 0.00 49 LYS A CA 17
ATOM 19914 C C . LYS A 1 51 ? -5.823 9.047 -11.952 1.00 0.00 49 LYS A C 17
ATOM 19915 O O . LYS A 1 51 ? -5.466 7.962 -11.538 1.00 0.00 49 LYS A O 17
ATOM 19934 N N . GLN A 1 52 ? -7.072 9.418 -11.885 1.00 0.00 50 GLN A N 17
ATOM 19935 C CA . GLN A 1 52 ? -8.103 8.520 -11.290 1.00 0.00 50 GLN A CA 17
ATOM 19936 C C . GLN A 1 52 ? -8.208 7.177 -12.030 1.00 0.00 50 GLN A C 17
ATOM 19937 O O . GLN A 1 52 ? -8.344 6.149 -11.397 1.00 0.00 50 GLN A O 17
ATOM 19951 N N . PRO A 1 53 ? -8.176 7.207 -13.342 1.00 0.00 51 PRO A N 17
ATOM 19952 C CA . PRO A 1 53 ? -8.305 5.982 -14.150 1.00 0.00 51 PRO A CA 17
ATOM 19953 C C . PRO A 1 53 ? -7.026 5.160 -14.102 1.00 0.00 51 PRO A C 17
ATOM 19954 O O . PRO A 1 53 ? -7.063 3.948 -14.033 1.00 0.00 51 PRO A O 17
ATOM 19965 N N . TYR A 1 54 ? -5.895 5.797 -14.101 1.00 0.00 52 TYR A N 17
ATOM 19966 C CA . TYR A 1 54 ? -4.637 5.017 -14.012 1.00 0.00 52 TYR A CA 17
ATOM 19967 C C . TYR A 1 54 ? -4.536 4.464 -12.599 1.00 0.00 52 TYR A C 17
ATOM 19968 O O . TYR A 1 54 ? -3.685 3.656 -12.289 1.00 0.00 52 TYR A O 17
ATOM 19986 N N . TYR A 1 55 ? -5.420 4.893 -11.741 1.00 0.00 53 TYR A N 17
ATOM 19987 C CA . TYR A 1 55 ? -5.401 4.404 -10.345 1.00 0.00 53 TYR A CA 17
ATOM 19988 C C . TYR A 1 55 ? -6.045 3.022 -10.289 1.00 0.00 53 TYR A C 17
ATOM 19989 O O . TYR A 1 55 ? -5.397 2.031 -10.017 1.00 0.00 53 TYR A O 17
ATOM 20007 N N . GLU A 1 56 ? -7.312 2.944 -10.561 1.00 0.00 54 GLU A N 17
ATOM 20008 C CA . GLU A 1 56 ? -7.986 1.624 -10.535 1.00 0.00 54 GLU A CA 17
ATOM 20009 C C . GLU A 1 56 ? -7.196 0.666 -11.417 1.00 0.00 54 GLU A C 17
ATOM 20010 O O . GLU A 1 56 ? -7.160 -0.528 -11.187 1.00 0.00 54 GLU A O 17
ATOM 20022 N N . GLU A 1 57 ? -6.545 1.186 -12.418 1.00 0.00 55 GLU A N 17
ATOM 20023 C CA . GLU A 1 57 ? -5.741 0.314 -13.305 1.00 0.00 55 GLU A CA 17
ATOM 20024 C C . GLU A 1 57 ? -4.553 -0.228 -12.519 1.00 0.00 55 GLU A C 17
ATOM 20025 O O . GLU A 1 57 ? -3.924 -1.190 -12.910 1.00 0.00 55 GLU A O 17
ATOM 20037 N N . GLN A 1 58 ? -4.253 0.372 -11.398 1.00 0.00 56 GLN A N 17
ATOM 20038 C CA . GLN A 1 58 ? -3.117 -0.122 -10.579 1.00 0.00 56 GLN A CA 17
ATOM 20039 C C . GLN A 1 58 ? -3.583 -1.351 -9.808 1.00 0.00 56 GLN A C 17
ATOM 20040 O O . GLN A 1 58 ? -2.959 -2.392 -9.817 1.00 0.00 56 GLN A O 17
ATOM 20054 N N . ALA A 1 59 ? -4.683 -1.217 -9.142 1.00 0.00 57 ALA A N 17
ATOM 20055 C CA . ALA A 1 59 ? -5.234 -2.345 -8.353 1.00 0.00 57 ALA A CA 17
ATOM 20056 C C . ALA A 1 59 ? -5.277 -3.616 -9.204 1.00 0.00 57 ALA A C 17
ATOM 20057 O O . ALA A 1 59 ? -5.018 -4.700 -8.720 1.00 0.00 57 ALA A O 17
ATOM 20064 N N . ARG A 1 60 ? -5.594 -3.505 -10.467 1.00 0.00 58 ARG A N 17
ATOM 20065 C CA . ARG A 1 60 ? -5.633 -4.741 -11.309 1.00 0.00 58 ARG A CA 17
ATOM 20066 C C . ARG A 1 60 ? -4.207 -5.243 -11.510 1.00 0.00 58 ARG A C 17
ATOM 20067 O O . ARG A 1 60 ? -3.873 -6.359 -11.165 1.00 0.00 58 ARG A O 17
ATOM 20088 N N . LEU A 1 61 ? -3.362 -4.421 -12.060 1.00 0.00 59 LEU A N 17
ATOM 20089 C CA . LEU A 1 61 ? -1.955 -4.838 -12.282 1.00 0.00 59 LEU A CA 17
ATOM 20090 C C . LEU A 1 61 ? -1.280 -5.089 -10.933 1.00 0.00 59 LEU A C 17
ATOM 20091 O O . LEU A 1 61 ? -0.242 -5.715 -10.856 1.00 0.00 59 LEU A O 17
ATOM 20107 N N . SER A 1 62 ? -1.869 -4.621 -9.867 1.00 0.00 60 SER A N 17
ATOM 20108 C CA . SER A 1 62 ? -1.267 -4.855 -8.529 1.00 0.00 60 SER A CA 17
ATOM 20109 C C . SER A 1 62 ? -1.597 -6.283 -8.113 1.00 0.00 60 SER A C 17
ATOM 20110 O O . SER A 1 62 ? -0.773 -7.002 -7.582 1.00 0.00 60 SER A O 17
ATOM 20118 N N . LYS A 1 63 ? -2.801 -6.698 -8.377 1.00 0.00 61 LYS A N 17
ATOM 20119 C CA . LYS A 1 63 ? -3.208 -8.083 -8.033 1.00 0.00 61 LYS A CA 17
ATOM 20120 C C . LYS A 1 63 ? -2.363 -9.049 -8.860 1.00 0.00 61 LYS A C 17
ATOM 20121 O O . LYS A 1 63 ? -2.001 -10.120 -8.414 1.00 0.00 61 LYS A O 17
ATOM 20140 N N . GLN A 1 64 ? -2.033 -8.664 -10.063 1.00 0.00 62 GLN A N 17
ATOM 20141 C CA . GLN A 1 64 ? -1.196 -9.539 -10.927 1.00 0.00 62 GLN A CA 17
ATOM 20142 C C . GLN A 1 64 ? 0.216 -9.588 -10.346 1.00 0.00 62 GLN A C 17
ATOM 20143 O O . GLN A 1 64 ? 0.849 -10.623 -10.307 1.00 0.00 62 GLN A O 17
ATOM 20157 N N . HIS A 1 65 ? 0.709 -8.472 -9.878 1.00 0.00 63 HIS A N 17
ATOM 20158 C CA . HIS A 1 65 ? 2.073 -8.454 -9.283 1.00 0.00 63 HIS A CA 17
ATOM 20159 C C . HIS A 1 65 ? 2.210 -9.648 -8.349 1.00 0.00 63 HIS A C 17
ATOM 20160 O O . HIS A 1 65 ? 2.981 -10.555 -8.583 1.00 0.00 63 HIS A O 17
ATOM 20174 N N . LEU A 1 66 ? 1.452 -9.655 -7.294 1.00 0.00 64 LEU A N 17
ATOM 20175 C CA . LEU A 1 66 ? 1.520 -10.793 -6.341 1.00 0.00 64 LEU A CA 17
ATOM 20176 C C . LEU A 1 66 ? 1.387 -12.101 -7.118 1.00 0.00 64 LEU A C 17
ATOM 20177 O O . LEU A 1 66 ? 2.035 -13.085 -6.819 1.00 0.00 64 LEU A O 17
ATOM 20193 N N . GLU A 1 67 ? 0.554 -12.115 -8.120 1.00 0.00 65 GLU A N 17
ATOM 20194 C CA . GLU A 1 67 ? 0.376 -13.345 -8.928 1.00 0.00 65 GLU A CA 17
ATOM 20195 C C . GLU A 1 67 ? 1.689 -13.688 -9.633 1.00 0.00 65 GLU A C 17
ATOM 20196 O O . GLU A 1 67 ? 1.850 -14.759 -10.183 1.00 0.00 65 GLU A O 17
ATOM 20208 N N . LYS A 1 68 ? 2.629 -12.782 -9.628 1.00 0.00 66 LYS A N 17
ATOM 20209 C CA . LYS A 1 68 ? 3.926 -13.051 -10.302 1.00 0.00 66 LYS A CA 17
ATOM 20210 C C . LYS A 1 68 ? 4.817 -13.888 -9.385 1.00 0.00 66 LYS A C 17
ATOM 20211 O O . LYS A 1 68 ? 5.368 -14.895 -9.785 1.00 0.00 66 LYS A O 17
ATOM 20230 N N . TYR A 1 69 ? 4.962 -13.480 -8.158 1.00 0.00 67 TYR A N 17
ATOM 20231 C CA . TYR A 1 69 ? 5.823 -14.256 -7.214 1.00 0.00 67 TYR A CA 17
ATOM 20232 C C . TYR A 1 69 ? 5.134 -14.422 -5.856 1.00 0.00 67 TYR A C 17
ATOM 20233 O O . TYR A 1 69 ? 5.625 -13.953 -4.848 1.00 0.00 67 TYR A O 17
ATOM 20251 N N . PRO A 1 70 ? 4.020 -15.104 -5.872 1.00 0.00 68 PRO A N 17
ATOM 20252 C CA . PRO A 1 70 ? 3.237 -15.370 -4.656 1.00 0.00 68 PRO A CA 17
ATOM 20253 C C . PRO A 1 70 ? 3.884 -16.496 -3.860 1.00 0.00 68 PRO A C 17
ATOM 20254 O O . PRO A 1 70 ? 4.337 -16.317 -2.747 1.00 0.00 68 PRO A O 17
ATOM 20265 N N . ASP A 1 71 ? 3.923 -17.658 -4.436 1.00 0.00 69 ASP A N 17
ATOM 20266 C CA . ASP A 1 71 ? 4.529 -18.821 -3.746 1.00 0.00 69 ASP A CA 17
ATOM 20267 C C . ASP A 1 71 ? 6.029 -18.873 -4.040 1.00 0.00 69 ASP A C 17
ATOM 20268 O O . ASP A 1 71 ? 6.656 -19.910 -3.943 1.00 0.00 69 ASP A O 17
ATOM 20277 N N . TYR A 1 72 ? 6.609 -17.764 -4.404 1.00 0.00 70 TYR A N 17
ATOM 20278 C CA . TYR A 1 72 ? 8.062 -17.744 -4.709 1.00 0.00 70 TYR A CA 17
ATOM 20279 C C . TYR A 1 72 ? 8.863 -18.009 -3.432 1.00 0.00 70 TYR A C 17
ATOM 20280 O O . TYR A 1 72 ? 9.655 -17.192 -3.004 1.00 0.00 70 TYR A O 17
ATOM 20298 N N . PRO A 1 3 ? 10.376 -11.640 -4.277 1.00 0.00 1 PRO A N 18
ATOM 20299 C CA . PRO A 1 3 ? 11.219 -10.487 -4.722 1.00 0.00 1 PRO A CA 18
ATOM 20300 C C . PRO A 1 3 ? 10.788 -9.215 -3.982 1.00 0.00 1 PRO A C 18
ATOM 20301 O O . PRO A 1 3 ? 11.604 -8.390 -3.621 1.00 0.00 1 PRO A O 18
ATOM 20312 N N . HIS A 1 4 ? 9.514 -9.051 -3.755 1.00 0.00 2 HIS A N 18
ATOM 20313 C CA . HIS A 1 4 ? 9.031 -7.837 -3.041 1.00 0.00 2 HIS A CA 18
ATOM 20314 C C . HIS A 1 4 ? 9.256 -6.607 -3.921 1.00 0.00 2 HIS A C 18
ATOM 20315 O O . HIS A 1 4 ? 9.970 -5.692 -3.558 1.00 0.00 2 HIS A O 18
ATOM 20329 N N . ILE A 1 5 ? 8.654 -6.579 -5.081 1.00 0.00 3 ILE A N 18
ATOM 20330 C CA . ILE A 1 5 ? 8.826 -5.417 -5.990 1.00 0.00 3 ILE A CA 18
ATOM 20331 C C . ILE A 1 5 ? 7.474 -4.738 -6.205 1.00 0.00 3 ILE A C 18
ATOM 20332 O O . ILE A 1 5 ? 6.749 -5.052 -7.129 1.00 0.00 3 ILE A O 18
ATOM 20348 N N . LYS A 1 6 ? 7.129 -3.815 -5.356 1.00 0.00 4 LYS A N 18
ATOM 20349 C CA . LYS A 1 6 ? 5.827 -3.114 -5.498 1.00 0.00 4 LYS A CA 18
ATOM 20350 C C . LYS A 1 6 ? 5.884 -2.149 -6.685 1.00 0.00 4 LYS A C 18
ATOM 20351 O O . LYS A 1 6 ? 5.982 -0.949 -6.516 1.00 0.00 4 LYS A O 18
ATOM 20370 N N . ARG A 1 7 ? 5.816 -2.658 -7.884 1.00 0.00 5 ARG A N 18
ATOM 20371 C CA . ARG A 1 7 ? 5.859 -1.763 -9.073 1.00 0.00 5 ARG A CA 18
ATOM 20372 C C . ARG A 1 7 ? 4.589 -0.909 -9.116 1.00 0.00 5 ARG A C 18
ATOM 20373 O O . ARG A 1 7 ? 4.661 0.300 -9.222 1.00 0.00 5 ARG A O 18
ATOM 20394 N N . PRO A 1 8 ? 3.458 -1.566 -9.032 1.00 0.00 6 PRO A N 18
ATOM 20395 C CA . PRO A 1 8 ? 2.149 -0.893 -9.059 1.00 0.00 6 PRO A CA 18
ATOM 20396 C C . PRO A 1 8 ? 1.831 -0.293 -7.688 1.00 0.00 6 PRO A C 18
ATOM 20397 O O . PRO A 1 8 ? 0.966 -0.764 -6.976 1.00 0.00 6 PRO A O 18
ATOM 20408 N N . MET A 1 9 ? 2.528 0.741 -7.313 1.00 0.00 7 MET A N 18
ATOM 20409 C CA . MET A 1 9 ? 2.281 1.375 -5.998 1.00 0.00 7 MET A CA 18
ATOM 20410 C C . MET A 1 9 ? 1.227 2.469 -6.150 1.00 0.00 7 MET A C 18
ATOM 20411 O O . MET A 1 9 ? 0.471 2.751 -5.243 1.00 0.00 7 MET A O 18
ATOM 20425 N N . ASN A 1 10 ? 1.182 3.094 -7.292 1.00 0.00 8 ASN A N 18
ATOM 20426 C CA . ASN A 1 10 ? 0.193 4.178 -7.509 1.00 0.00 8 ASN A CA 18
ATOM 20427 C C . ASN A 1 10 ? -0.191 4.238 -8.980 1.00 0.00 8 ASN A C 18
ATOM 20428 O O . ASN A 1 10 ? 0.386 3.572 -9.817 1.00 0.00 8 ASN A O 18
ATOM 20439 N N . ALA A 1 11 ? -1.149 5.047 -9.297 1.00 0.00 9 ALA A N 18
ATOM 20440 C CA . ALA A 1 11 ? -1.578 5.186 -10.709 1.00 0.00 9 ALA A CA 18
ATOM 20441 C C . ALA A 1 11 ? -0.424 5.773 -11.508 1.00 0.00 9 ALA A C 18
ATOM 20442 O O . ALA A 1 11 ? -0.394 5.712 -12.716 1.00 0.00 9 ALA A O 18
ATOM 20449 N N . PHE A 1 12 ? 0.522 6.346 -10.829 1.00 0.00 10 PHE A N 18
ATOM 20450 C CA . PHE A 1 12 ? 1.683 6.959 -11.505 1.00 0.00 10 PHE A CA 18
ATOM 20451 C C . PHE A 1 12 ? 2.561 5.878 -12.114 1.00 0.00 10 PHE A C 18
ATOM 20452 O O . PHE A 1 12 ? 2.677 5.770 -13.306 1.00 0.00 10 PHE A O 18
ATOM 20469 N N . MET A 1 13 ? 3.151 5.050 -11.315 1.00 0.00 11 MET A N 18
ATOM 20470 C CA . MET A 1 13 ? 3.977 3.971 -11.895 1.00 0.00 11 MET A CA 18
ATOM 20471 C C . MET A 1 13 ? 3.068 3.157 -12.807 1.00 0.00 11 MET A C 18
ATOM 20472 O O . MET A 1 13 ? 3.517 2.420 -13.662 1.00 0.00 11 MET A O 18
ATOM 20486 N N . VAL A 1 14 ? 1.780 3.308 -12.634 1.00 0.00 12 VAL A N 18
ATOM 20487 C CA . VAL A 1 14 ? 0.824 2.571 -13.483 1.00 0.00 12 VAL A CA 18
ATOM 20488 C C . VAL A 1 14 ? 0.651 3.324 -14.781 1.00 0.00 12 VAL A C 18
ATOM 20489 O O . VAL A 1 14 ? 0.687 2.767 -15.859 1.00 0.00 12 VAL A O 18
ATOM 20502 N N . TRP A 1 15 ? 0.446 4.592 -14.677 1.00 0.00 13 TRP A N 18
ATOM 20503 C CA . TRP A 1 15 ? 0.252 5.403 -15.902 1.00 0.00 13 TRP A CA 18
ATOM 20504 C C . TRP A 1 15 ? 1.617 5.694 -16.525 1.00 0.00 13 TRP A C 18
ATOM 20505 O O . TRP A 1 15 ? 1.764 5.823 -17.724 1.00 0.00 13 TRP A O 18
ATOM 20526 N N . ALA A 1 16 ? 2.602 5.810 -15.698 1.00 0.00 14 ALA A N 18
ATOM 20527 C CA . ALA A 1 16 ? 3.975 6.107 -16.163 1.00 0.00 14 ALA A CA 18
ATOM 20528 C C . ALA A 1 16 ? 4.615 4.877 -16.823 1.00 0.00 14 ALA A C 18
ATOM 20529 O O . ALA A 1 16 ? 5.540 5.002 -17.600 1.00 0.00 14 ALA A O 18
ATOM 20536 N N . LYS A 1 17 ? 4.150 3.688 -16.526 1.00 0.00 15 LYS A N 18
ATOM 20537 C CA . LYS A 1 17 ? 4.773 2.494 -17.145 1.00 0.00 15 LYS A CA 18
ATOM 20538 C C . LYS A 1 17 ? 4.515 2.531 -18.640 1.00 0.00 15 LYS A C 18
ATOM 20539 O O . LYS A 1 17 ? 5.310 2.066 -19.432 1.00 0.00 15 LYS A O 18
ATOM 20558 N N . ASP A 1 18 ? 3.421 3.107 -19.033 1.00 0.00 16 ASP A N 18
ATOM 20559 C CA . ASP A 1 18 ? 3.124 3.207 -20.478 1.00 0.00 16 ASP A CA 18
ATOM 20560 C C . ASP A 1 18 ? 3.682 4.533 -20.958 1.00 0.00 16 ASP A C 18
ATOM 20561 O O . ASP A 1 18 ? 4.171 4.661 -22.061 1.00 0.00 16 ASP A O 18
ATOM 20570 N N . GLU A 1 19 ? 3.633 5.514 -20.108 1.00 0.00 17 GLU A N 18
ATOM 20571 C CA . GLU A 1 19 ? 4.179 6.836 -20.456 1.00 0.00 17 GLU A CA 18
ATOM 20572 C C . GLU A 1 19 ? 5.690 6.711 -20.613 1.00 0.00 17 GLU A C 18
ATOM 20573 O O . GLU A 1 19 ? 6.300 7.343 -21.451 1.00 0.00 17 GLU A O 18
ATOM 20585 N N . ARG A 1 20 ? 6.290 5.869 -19.820 1.00 0.00 18 ARG A N 18
ATOM 20586 C CA . ARG A 1 20 ? 7.752 5.662 -19.923 1.00 0.00 18 ARG A CA 18
ATOM 20587 C C . ARG A 1 20 ? 7.993 4.789 -21.138 1.00 0.00 18 ARG A C 18
ATOM 20588 O O . ARG A 1 20 ? 8.937 4.968 -21.874 1.00 0.00 18 ARG A O 18
ATOM 20609 N N . ARG A 1 21 ? 7.112 3.862 -21.372 1.00 0.00 19 ARG A N 18
ATOM 20610 C CA . ARG A 1 21 ? 7.246 3.007 -22.556 1.00 0.00 19 ARG A CA 18
ATOM 20611 C C . ARG A 1 21 ? 6.998 3.906 -23.760 1.00 0.00 19 ARG A C 18
ATOM 20612 O O . ARG A 1 21 ? 7.623 3.790 -24.796 1.00 0.00 19 ARG A O 18
ATOM 20633 N N . LYS A 1 22 ? 6.078 4.821 -23.603 1.00 0.00 20 LYS A N 18
ATOM 20634 C CA . LYS A 1 22 ? 5.758 5.758 -24.697 1.00 0.00 20 LYS A CA 18
ATOM 20635 C C . LYS A 1 22 ? 6.899 6.759 -24.853 1.00 0.00 20 LYS A C 18
ATOM 20636 O O . LYS A 1 22 ? 7.069 7.367 -25.890 1.00 0.00 20 LYS A O 18
ATOM 20655 N N . ILE A 1 23 ? 7.681 6.938 -23.825 1.00 0.00 21 ILE A N 18
ATOM 20656 C CA . ILE A 1 23 ? 8.814 7.897 -23.910 1.00 0.00 21 ILE A CA 18
ATOM 20657 C C . ILE A 1 23 ? 10.097 7.133 -24.229 1.00 0.00 21 ILE A C 18
ATOM 20658 O O . ILE A 1 23 ? 10.883 7.534 -25.061 1.00 0.00 21 ILE A O 18
ATOM 20674 N N . LEU A 1 24 ? 10.304 6.034 -23.581 1.00 0.00 22 LEU A N 18
ATOM 20675 C CA . LEU A 1 24 ? 11.513 5.229 -23.847 1.00 0.00 22 LEU A CA 18
ATOM 20676 C C . LEU A 1 24 ? 11.650 5.024 -25.341 1.00 0.00 22 LEU A C 18
ATOM 20677 O O . LEU A 1 24 ? 12.734 4.945 -25.884 1.00 0.00 22 LEU A O 18
ATOM 20693 N N . GLN A 1 25 ? 10.545 4.959 -26.009 1.00 0.00 23 GLN A N 18
ATOM 20694 C CA . GLN A 1 25 ? 10.577 4.784 -27.474 1.00 0.00 23 GLN A CA 18
ATOM 20695 C C . GLN A 1 25 ? 11.179 6.042 -28.043 1.00 0.00 23 GLN A C 18
ATOM 20696 O O . GLN A 1 25 ? 11.943 6.043 -28.988 1.00 0.00 23 GLN A O 18
ATOM 20710 N N . ALA A 1 26 ? 10.833 7.112 -27.419 1.00 0.00 24 ALA A N 18
ATOM 20711 C CA . ALA A 1 26 ? 11.351 8.436 -27.819 1.00 0.00 24 ALA A CA 18
ATOM 20712 C C . ALA A 1 26 ? 12.721 8.631 -27.170 1.00 0.00 24 ALA A C 18
ATOM 20713 O O . ALA A 1 26 ? 13.478 9.509 -27.533 1.00 0.00 24 ALA A O 18
ATOM 20720 N N . PHE A 1 27 ? 13.041 7.806 -26.208 1.00 0.00 25 PHE A N 18
ATOM 20721 C CA . PHE A 1 27 ? 14.346 7.913 -25.523 1.00 0.00 25 PHE A CA 18
ATOM 20722 C C . PHE A 1 27 ? 14.724 6.529 -24.975 1.00 0.00 25 PHE A C 18
ATOM 20723 O O . PHE A 1 27 ? 14.674 6.295 -23.784 1.00 0.00 25 PHE A O 18
ATOM 20740 N N . PRO A 1 28 ? 15.098 5.657 -25.881 1.00 0.00 26 PRO A N 18
ATOM 20741 C CA . PRO A 1 28 ? 15.508 4.274 -25.555 1.00 0.00 26 PRO A CA 18
ATOM 20742 C C . PRO A 1 28 ? 16.835 4.257 -24.787 1.00 0.00 26 PRO A C 18
ATOM 20743 O O . PRO A 1 28 ? 17.307 3.220 -24.367 1.00 0.00 26 PRO A O 18
ATOM 20754 N N . ASP A 1 29 ? 17.419 5.402 -24.567 1.00 0.00 27 ASP A N 18
ATOM 20755 C CA . ASP A 1 29 ? 18.682 5.460 -23.791 1.00 0.00 27 ASP A CA 18
ATOM 20756 C C . ASP A 1 29 ? 18.329 5.989 -22.406 1.00 0.00 27 ASP A C 18
ATOM 20757 O O . ASP A 1 29 ? 18.990 5.715 -21.425 1.00 0.00 27 ASP A O 18
ATOM 20766 N N . MET A 1 30 ? 17.251 6.725 -22.334 1.00 0.00 28 MET A N 18
ATOM 20767 C CA . MET A 1 30 ? 16.782 7.263 -21.042 1.00 0.00 28 MET A CA 18
ATOM 20768 C C . MET A 1 30 ? 16.461 6.087 -20.154 1.00 0.00 28 MET A C 18
ATOM 20769 O O . MET A 1 30 ? 15.389 5.518 -20.203 1.00 0.00 28 MET A O 18
ATOM 20783 N N . HIS A 1 31 ? 17.401 5.693 -19.379 1.00 0.00 29 HIS A N 18
ATOM 20784 C CA . HIS A 1 31 ? 17.193 4.517 -18.516 1.00 0.00 29 HIS A CA 18
ATOM 20785 C C . HIS A 1 31 ? 16.336 4.879 -17.295 1.00 0.00 29 HIS A C 18
ATOM 20786 O O . HIS A 1 31 ? 15.864 5.990 -17.155 1.00 0.00 29 HIS A O 18
ATOM 20800 N N . ASN A 1 32 ? 16.110 3.929 -16.431 1.00 0.00 30 ASN A N 18
ATOM 20801 C CA . ASN A 1 32 ? 15.257 4.171 -15.228 1.00 0.00 30 ASN A CA 18
ATOM 20802 C C . ASN A 1 32 ? 15.632 5.488 -14.540 1.00 0.00 30 ASN A C 18
ATOM 20803 O O . ASN A 1 32 ? 14.854 6.420 -14.500 1.00 0.00 30 ASN A O 18
ATOM 20814 N N . SER A 1 33 ? 16.803 5.560 -13.975 1.00 0.00 31 SER A N 18
ATOM 20815 C CA . SER A 1 33 ? 17.230 6.798 -13.256 1.00 0.00 31 SER A CA 18
ATOM 20816 C C . SER A 1 33 ? 16.842 8.073 -14.020 1.00 0.00 31 SER A C 18
ATOM 20817 O O . SER A 1 33 ? 16.795 9.142 -13.446 1.00 0.00 31 SER A O 18
ATOM 20825 N N . ASN A 1 34 ? 16.579 8.000 -15.299 1.00 0.00 32 ASN A N 18
ATOM 20826 C CA . ASN A 1 34 ? 16.222 9.246 -16.037 1.00 0.00 32 ASN A CA 18
ATOM 20827 C C . ASN A 1 34 ? 14.724 9.285 -16.336 1.00 0.00 32 ASN A C 18
ATOM 20828 O O . ASN A 1 34 ? 14.033 10.211 -15.964 1.00 0.00 32 ASN A O 18
ATOM 20839 N N . ILE A 1 35 ? 14.213 8.295 -17.006 1.00 0.00 33 ILE A N 18
ATOM 20840 C CA . ILE A 1 35 ? 12.757 8.300 -17.320 1.00 0.00 33 ILE A CA 18
ATOM 20841 C C . ILE A 1 35 ? 11.975 8.532 -16.030 1.00 0.00 33 ILE A C 18
ATOM 20842 O O . ILE A 1 35 ? 10.900 9.099 -16.031 1.00 0.00 33 ILE A O 18
ATOM 20858 N N . SER A 1 36 ? 12.515 8.096 -14.929 1.00 0.00 34 SER A N 18
ATOM 20859 C CA . SER A 1 36 ? 11.822 8.280 -13.627 1.00 0.00 34 SER A CA 18
ATOM 20860 C C . SER A 1 36 ? 11.514 9.757 -13.396 1.00 0.00 34 SER A C 18
ATOM 20861 O O . SER A 1 36 ? 10.394 10.125 -13.103 1.00 0.00 34 SER A O 18
ATOM 20869 N N . LYS A 1 37 ? 12.489 10.614 -13.528 1.00 0.00 35 LYS A N 18
ATOM 20870 C CA . LYS A 1 37 ? 12.220 12.052 -13.316 1.00 0.00 35 LYS A CA 18
ATOM 20871 C C . LYS A 1 37 ? 11.299 12.502 -14.434 1.00 0.00 35 LYS A C 18
ATOM 20872 O O . LYS A 1 37 ? 10.504 13.412 -14.291 1.00 0.00 35 LYS A O 18
ATOM 20891 N N . ILE A 1 38 ? 11.385 11.832 -15.546 1.00 0.00 36 ILE A N 18
ATOM 20892 C CA . ILE A 1 38 ? 10.510 12.169 -16.683 1.00 0.00 36 ILE A CA 18
ATOM 20893 C C . ILE A 1 38 ? 9.078 11.806 -16.300 1.00 0.00 36 ILE A C 18
ATOM 20894 O O . ILE A 1 38 ? 8.215 12.652 -16.190 1.00 0.00 36 ILE A O 18
ATOM 20910 N N . LEU A 1 39 ? 8.838 10.546 -16.071 1.00 0.00 37 LEU A N 18
ATOM 20911 C CA . LEU A 1 39 ? 7.485 10.095 -15.669 1.00 0.00 37 LEU A CA 18
ATOM 20912 C C . LEU A 1 39 ? 6.973 10.987 -14.556 1.00 0.00 37 LEU A C 18
ATOM 20913 O O . LEU A 1 39 ? 5.971 11.661 -14.680 1.00 0.00 37 LEU A O 18
ATOM 20929 N N . GLY A 1 40 ? 7.672 10.992 -13.460 1.00 0.00 38 GLY A N 18
ATOM 20930 C CA . GLY A 1 40 ? 7.256 11.834 -12.309 1.00 0.00 38 GLY A CA 18
ATOM 20931 C C . GLY A 1 40 ? 7.201 13.299 -12.741 1.00 0.00 38 GLY A C 18
ATOM 20932 O O . GLY A 1 40 ? 6.723 14.149 -12.013 1.00 0.00 38 GLY A O 18
ATOM 20936 N N . SER A 1 41 ? 7.649 13.605 -13.931 1.00 0.00 39 SER A N 18
ATOM 20937 C CA . SER A 1 41 ? 7.586 14.993 -14.401 1.00 0.00 39 SER A CA 18
ATOM 20938 C C . SER A 1 41 ? 6.412 15.082 -15.351 1.00 0.00 39 SER A C 18
ATOM 20939 O O . SER A 1 41 ? 5.882 16.144 -15.614 1.00 0.00 39 SER A O 18
ATOM 20947 N N . ARG A 1 42 ? 5.969 13.954 -15.841 1.00 0.00 40 ARG A N 18
ATOM 20948 C CA . ARG A 1 42 ? 4.807 13.961 -16.732 1.00 0.00 40 ARG A CA 18
ATOM 20949 C C . ARG A 1 42 ? 3.595 13.823 -15.835 1.00 0.00 40 ARG A C 18
ATOM 20950 O O . ARG A 1 42 ? 2.537 14.371 -16.075 1.00 0.00 40 ARG A O 18
ATOM 20971 N N . TRP A 1 43 ? 3.785 13.100 -14.768 1.00 0.00 41 TRP A N 18
ATOM 20972 C CA . TRP A 1 43 ? 2.717 12.899 -13.775 1.00 0.00 41 TRP A CA 18
ATOM 20973 C C . TRP A 1 43 ? 2.372 14.228 -13.125 1.00 0.00 41 TRP A C 18
ATOM 20974 O O . TRP A 1 43 ? 1.247 14.679 -13.156 1.00 0.00 41 TRP A O 18
ATOM 20995 N N . LYS A 1 44 ? 3.339 14.874 -12.547 1.00 0.00 42 LYS A N 18
ATOM 20996 C CA . LYS A 1 44 ? 3.056 16.179 -11.918 1.00 0.00 42 LYS A CA 18
ATOM 20997 C C . LYS A 1 44 ? 2.528 17.078 -13.022 1.00 0.00 42 LYS A C 18
ATOM 20998 O O . LYS A 1 44 ? 1.806 18.029 -12.796 1.00 0.00 42 LYS A O 18
ATOM 21017 N N . ALA A 1 45 ? 2.902 16.758 -14.230 1.00 0.00 43 ALA A N 18
ATOM 21018 C CA . ALA A 1 45 ? 2.467 17.540 -15.394 1.00 0.00 43 ALA A CA 18
ATOM 21019 C C . ALA A 1 45 ? 1.151 16.968 -15.933 1.00 0.00 43 ALA A C 18
ATOM 21020 O O . ALA A 1 45 ? 0.671 17.368 -16.975 1.00 0.00 43 ALA A O 18
ATOM 21027 N N . MET A 1 46 ? 0.570 16.027 -15.236 1.00 0.00 44 MET A N 18
ATOM 21028 C CA . MET A 1 46 ? -0.703 15.419 -15.712 1.00 0.00 44 MET A CA 18
ATOM 21029 C C . MET A 1 46 ? -1.879 16.295 -15.314 1.00 0.00 44 MET A C 18
ATOM 21030 O O . MET A 1 46 ? -1.721 17.400 -14.835 1.00 0.00 44 MET A O 18
ATOM 21044 N N . THR A 1 47 ? -3.062 15.790 -15.496 1.00 0.00 45 THR A N 18
ATOM 21045 C CA . THR A 1 47 ? -4.262 16.556 -15.119 1.00 0.00 45 THR A CA 18
ATOM 21046 C C . THR A 1 47 ? -5.068 15.694 -14.168 1.00 0.00 45 THR A C 18
ATOM 21047 O O . THR A 1 47 ? -5.777 14.818 -14.581 1.00 0.00 45 THR A O 18
ATOM 21058 N N . ASN A 1 48 ? -4.914 15.929 -12.900 1.00 0.00 46 ASN A N 18
ATOM 21059 C CA . ASN A 1 48 ? -5.626 15.132 -11.851 1.00 0.00 46 ASN A CA 18
ATOM 21060 C C . ASN A 1 48 ? -6.891 14.446 -12.393 1.00 0.00 46 ASN A C 18
ATOM 21061 O O . ASN A 1 48 ? -7.149 13.293 -12.109 1.00 0.00 46 ASN A O 18
ATOM 21072 N N . LEU A 1 49 ? -7.683 15.143 -13.153 1.00 0.00 47 LEU A N 18
ATOM 21073 C CA . LEU A 1 49 ? -8.936 14.536 -13.698 1.00 0.00 47 LEU A CA 18
ATOM 21074 C C . LEU A 1 49 ? -8.617 13.425 -14.710 1.00 0.00 47 LEU A C 18
ATOM 21075 O O . LEU A 1 49 ? -9.449 12.599 -15.018 1.00 0.00 47 LEU A O 18
ATOM 21091 N N . GLU A 1 50 ? -7.431 13.414 -15.247 1.00 0.00 48 GLU A N 18
ATOM 21092 C CA . GLU A 1 50 ? -7.059 12.380 -16.254 1.00 0.00 48 GLU A CA 18
ATOM 21093 C C . GLU A 1 50 ? -6.600 11.083 -15.572 1.00 0.00 48 GLU A C 18
ATOM 21094 O O . GLU A 1 50 ? -6.631 10.023 -16.168 1.00 0.00 48 GLU A O 18
ATOM 21106 N N . LYS A 1 51 ? -6.161 11.146 -14.338 1.00 0.00 49 LYS A N 18
ATOM 21107 C CA . LYS A 1 51 ? -5.689 9.897 -13.656 1.00 0.00 49 LYS A CA 18
ATOM 21108 C C . LYS A 1 51 ? -6.876 9.067 -13.140 1.00 0.00 49 LYS A C 18
ATOM 21109 O O . LYS A 1 51 ? -6.719 8.239 -12.267 1.00 0.00 49 LYS A O 18
ATOM 21128 N N . GLN A 1 52 ? -8.053 9.271 -13.662 1.00 0.00 50 GLN A N 18
ATOM 21129 C CA . GLN A 1 52 ? -9.224 8.476 -13.179 1.00 0.00 50 GLN A CA 18
ATOM 21130 C C . GLN A 1 52 ? -9.004 6.974 -13.423 1.00 0.00 50 GLN A C 18
ATOM 21131 O O . GLN A 1 52 ? -9.224 6.170 -12.540 1.00 0.00 50 GLN A O 18
ATOM 21145 N N . PRO A 1 53 ? -8.621 6.637 -14.633 1.00 0.00 51 PRO A N 18
ATOM 21146 C CA . PRO A 1 53 ? -8.419 5.232 -15.043 1.00 0.00 51 PRO A CA 18
ATOM 21147 C C . PRO A 1 53 ? -7.103 4.662 -14.526 1.00 0.00 51 PRO A C 18
ATOM 21148 O O . PRO A 1 53 ? -7.049 3.539 -14.066 1.00 0.00 51 PRO A O 18
ATOM 21159 N N . TYR A 1 54 ? -6.044 5.415 -14.575 1.00 0.00 52 TYR A N 18
ATOM 21160 C CA . TYR A 1 54 ? -4.759 4.885 -14.060 1.00 0.00 52 TYR A CA 18
ATOM 21161 C C . TYR A 1 54 ? -4.917 4.646 -12.573 1.00 0.00 52 TYR A C 18
ATOM 21162 O O . TYR A 1 54 ? -4.094 4.017 -11.939 1.00 0.00 52 TYR A O 18
ATOM 21180 N N . TYR A 1 55 ? -5.978 5.141 -12.007 1.00 0.00 53 TYR A N 18
ATOM 21181 C CA . TYR A 1 55 ? -6.182 4.931 -10.564 1.00 0.00 53 TYR A CA 18
ATOM 21182 C C . TYR A 1 55 ? -6.800 3.553 -10.352 1.00 0.00 53 TYR A C 18
ATOM 21183 O O . TYR A 1 55 ? -6.266 2.720 -9.646 1.00 0.00 53 TYR A O 18
ATOM 21201 N N . GLU A 1 56 ? -7.918 3.301 -10.967 1.00 0.00 54 GLU A N 18
ATOM 21202 C CA . GLU A 1 56 ? -8.569 1.975 -10.816 1.00 0.00 54 GLU A CA 18
ATOM 21203 C C . GLU A 1 56 ? -7.753 0.891 -11.524 1.00 0.00 54 GLU A C 18
ATOM 21204 O O . GLU A 1 56 ? -7.682 -0.232 -11.068 1.00 0.00 54 GLU A O 18
ATOM 21216 N N . GLU A 1 57 ? -7.144 1.204 -12.634 1.00 0.00 55 GLU A N 18
ATOM 21217 C CA . GLU A 1 57 ? -6.355 0.165 -13.349 1.00 0.00 55 GLU A CA 18
ATOM 21218 C C . GLU A 1 57 ? -5.223 -0.316 -12.450 1.00 0.00 55 GLU A C 18
ATOM 21219 O O . GLU A 1 57 ? -4.678 -1.388 -12.632 1.00 0.00 55 GLU A O 18
ATOM 21231 N N . GLN A 1 58 ? -4.885 0.459 -11.463 1.00 0.00 56 GLN A N 18
ATOM 21232 C CA . GLN A 1 58 ? -3.806 0.044 -10.533 1.00 0.00 56 GLN A CA 18
ATOM 21233 C C . GLN A 1 58 ? -4.419 -0.846 -9.465 1.00 0.00 56 GLN A C 18
ATOM 21234 O O . GLN A 1 58 ? -3.928 -1.914 -9.158 1.00 0.00 56 GLN A O 18
ATOM 21248 N N . ALA A 1 59 ? -5.500 -0.400 -8.905 1.00 0.00 57 ALA A N 18
ATOM 21249 C CA . ALA A 1 59 ? -6.185 -1.191 -7.856 1.00 0.00 57 ALA A CA 18
ATOM 21250 C C . ALA A 1 59 ? -6.488 -2.594 -8.386 1.00 0.00 57 ALA A C 18
ATOM 21251 O O . ALA A 1 59 ? -6.483 -3.558 -7.648 1.00 0.00 57 ALA A O 18
ATOM 21258 N N . ARG A 1 60 ? -6.748 -2.719 -9.660 1.00 0.00 58 ARG A N 18
ATOM 21259 C CA . ARG A 1 60 ? -7.041 -4.067 -10.220 1.00 0.00 58 ARG A CA 18
ATOM 21260 C C . ARG A 1 60 ? -5.763 -4.895 -10.187 1.00 0.00 58 ARG A C 18
ATOM 21261 O O . ARG A 1 60 ? -5.682 -5.923 -9.540 1.00 0.00 58 ARG A O 18
ATOM 21282 N N . LEU A 1 61 ? -4.758 -4.442 -10.875 1.00 0.00 59 LEU A N 18
ATOM 21283 C CA . LEU A 1 61 ? -3.473 -5.180 -10.888 1.00 0.00 59 LEU A CA 18
ATOM 21284 C C . LEU A 1 61 ? -2.890 -5.204 -9.471 1.00 0.00 59 LEU A C 18
ATOM 21285 O O . LEU A 1 61 ? -1.966 -5.940 -9.180 1.00 0.00 59 LEU A O 18
ATOM 21301 N N . SER A 1 62 ? -3.434 -4.420 -8.578 1.00 0.00 60 SER A N 18
ATOM 21302 C CA . SER A 1 62 ? -2.920 -4.415 -7.181 1.00 0.00 60 SER A CA 18
ATOM 21303 C C . SER A 1 62 ? -3.444 -5.661 -6.475 1.00 0.00 60 SER A C 18
ATOM 21304 O O . SER A 1 62 ? -2.753 -6.297 -5.704 1.00 0.00 60 SER A O 18
ATOM 21312 N N . LYS A 1 63 ? -4.663 -6.021 -6.756 1.00 0.00 61 LYS A N 18
ATOM 21313 C CA . LYS A 1 63 ? -5.252 -7.234 -6.133 1.00 0.00 61 LYS A CA 18
ATOM 21314 C C . LYS A 1 63 ? -4.431 -8.449 -6.557 1.00 0.00 61 LYS A C 18
ATOM 21315 O O . LYS A 1 63 ? -4.110 -9.312 -5.761 1.00 0.00 61 LYS A O 18
ATOM 21334 N N . GLN A 1 64 ? -4.082 -8.515 -7.810 1.00 0.00 62 GLN A N 18
ATOM 21335 C CA . GLN A 1 64 ? -3.275 -9.664 -8.303 1.00 0.00 62 GLN A CA 18
ATOM 21336 C C . GLN A 1 64 ? -1.854 -9.569 -7.743 1.00 0.00 62 GLN A C 18
ATOM 21337 O O . GLN A 1 64 ? -1.113 -10.531 -7.740 1.00 0.00 62 GLN A O 18
ATOM 21351 N N . HIS A 1 65 ? -1.463 -8.414 -7.277 1.00 0.00 63 HIS A N 18
ATOM 21352 C CA . HIS A 1 65 ? -0.086 -8.262 -6.723 1.00 0.00 63 HIS A CA 18
ATOM 21353 C C . HIS A 1 65 ? 0.032 -8.999 -5.388 1.00 0.00 63 HIS A C 18
ATOM 21354 O O . HIS A 1 65 ? 0.775 -9.951 -5.255 1.00 0.00 63 HIS A O 18
ATOM 21368 N N . LEU A 1 66 ? -0.687 -8.558 -4.396 1.00 0.00 64 LEU A N 18
ATOM 21369 C CA . LEU A 1 66 ? -0.614 -9.215 -3.061 1.00 0.00 64 LEU A CA 18
ATOM 21370 C C . LEU A 1 66 ? -0.791 -10.721 -3.204 1.00 0.00 64 LEU A C 18
ATOM 21371 O O . LEU A 1 66 ? -0.108 -11.499 -2.570 1.00 0.00 64 LEU A O 18
ATOM 21387 N N . GLU A 1 67 ? -1.692 -11.144 -4.033 1.00 0.00 65 GLU A N 18
ATOM 21388 C CA . GLU A 1 67 ? -1.895 -12.601 -4.211 1.00 0.00 65 GLU A CA 18
ATOM 21389 C C . GLU A 1 67 ? -0.551 -13.235 -4.556 1.00 0.00 65 GLU A C 18
ATOM 21390 O O . GLU A 1 67 ? -0.321 -14.412 -4.359 1.00 0.00 65 GLU A O 18
ATOM 21402 N N . LYS A 1 68 ? 0.322 -12.441 -5.089 1.00 0.00 66 LYS A N 18
ATOM 21403 C CA . LYS A 1 68 ? 1.665 -12.936 -5.489 1.00 0.00 66 LYS A CA 18
ATOM 21404 C C . LYS A 1 68 ? 2.527 -13.222 -4.258 1.00 0.00 66 LYS A C 18
ATOM 21405 O O . LYS A 1 68 ? 2.983 -14.330 -4.057 1.00 0.00 66 LYS A O 18
ATOM 21424 N N . TYR A 1 69 ? 2.776 -12.234 -3.445 1.00 0.00 67 TYR A N 18
ATOM 21425 C CA . TYR A 1 69 ? 3.636 -12.473 -2.243 1.00 0.00 67 TYR A CA 18
ATOM 21426 C C . TYR A 1 69 ? 2.866 -12.250 -0.935 1.00 0.00 67 TYR A C 18
ATOM 21427 O O . TYR A 1 69 ? 3.053 -11.255 -0.263 1.00 0.00 67 TYR A O 18
ATOM 21445 N N . PRO A 1 70 ? 2.051 -13.213 -0.591 1.00 0.00 68 PRO A N 18
ATOM 21446 C CA . PRO A 1 70 ? 1.264 -13.180 0.653 1.00 0.00 68 PRO A CA 18
ATOM 21447 C C . PRO A 1 70 ? 2.166 -13.532 1.835 1.00 0.00 68 PRO A C 18
ATOM 21448 O O . PRO A 1 70 ? 2.521 -12.693 2.638 1.00 0.00 68 PRO A O 18
ATOM 21459 N N . ASP A 1 71 ? 2.541 -14.774 1.938 1.00 0.00 69 ASP A N 18
ATOM 21460 C CA . ASP A 1 71 ? 3.425 -15.204 3.049 1.00 0.00 69 ASP A CA 18
ATOM 21461 C C . ASP A 1 71 ? 4.884 -14.979 2.645 1.00 0.00 69 ASP A C 18
ATOM 21462 O O . ASP A 1 71 ? 5.679 -15.897 2.608 1.00 0.00 69 ASP A O 18
ATOM 21471 N N . TYR A 1 72 ? 5.234 -13.764 2.323 1.00 0.00 70 TYR A N 18
ATOM 21472 C CA . TYR A 1 72 ? 6.628 -13.467 1.899 1.00 0.00 70 TYR A CA 18
ATOM 21473 C C . TYR A 1 72 ? 7.609 -13.799 3.023 1.00 0.00 70 TYR A C 18
ATOM 21474 O O . TYR A 1 72 ? 8.704 -14.268 2.783 1.00 0.00 70 TYR A O 18
ATOM 21492 N N . PRO A 1 3 ? 1.659 -5.189 6.533 1.00 0.00 1 PRO A N 19
ATOM 21493 C CA . PRO A 1 3 ? 2.687 -6.258 6.729 1.00 0.00 1 PRO A CA 19
ATOM 21494 C C . PRO A 1 3 ? 3.113 -6.824 5.371 1.00 0.00 1 PRO A C 19
ATOM 21495 O O . PRO A 1 3 ? 4.228 -6.629 4.930 1.00 0.00 1 PRO A O 19
ATOM 21506 N N . HIS A 1 4 ? 2.235 -7.523 4.704 1.00 0.00 2 HIS A N 19
ATOM 21507 C CA . HIS A 1 4 ? 2.596 -8.097 3.377 1.00 0.00 2 HIS A CA 19
ATOM 21508 C C . HIS A 1 4 ? 1.883 -7.312 2.275 1.00 0.00 2 HIS A C 19
ATOM 21509 O O . HIS A 1 4 ? 1.249 -7.877 1.406 1.00 0.00 2 HIS A O 19
ATOM 21523 N N . ILE A 1 5 ? 1.978 -6.013 2.308 1.00 0.00 3 ILE A N 19
ATOM 21524 C CA . ILE A 1 5 ? 1.308 -5.186 1.277 1.00 0.00 3 ILE A CA 19
ATOM 21525 C C . ILE A 1 5 ? 2.364 -4.517 0.393 1.00 0.00 3 ILE A C 19
ATOM 21526 O O . ILE A 1 5 ? 2.498 -3.310 0.378 1.00 0.00 3 ILE A O 19
ATOM 21542 N N . LYS A 1 6 ? 3.118 -5.292 -0.339 1.00 0.00 4 LYS A N 19
ATOM 21543 C CA . LYS A 1 6 ? 4.168 -4.701 -1.217 1.00 0.00 4 LYS A CA 19
ATOM 21544 C C . LYS A 1 6 ? 3.529 -4.181 -2.507 1.00 0.00 4 LYS A C 19
ATOM 21545 O O . LYS A 1 6 ? 3.668 -4.772 -3.559 1.00 0.00 4 LYS A O 19
ATOM 21564 N N . ARG A 1 7 ? 2.832 -3.080 -2.438 1.00 0.00 5 ARG A N 19
ATOM 21565 C CA . ARG A 1 7 ? 2.190 -2.524 -3.665 1.00 0.00 5 ARG A CA 19
ATOM 21566 C C . ARG A 1 7 ? 2.761 -1.134 -3.984 1.00 0.00 5 ARG A C 19
ATOM 21567 O O . ARG A 1 7 ? 2.089 -0.140 -3.790 1.00 0.00 5 ARG A O 19
ATOM 21588 N N . PRO A 1 8 ? 3.978 -1.092 -4.468 1.00 0.00 6 PRO A N 19
ATOM 21589 C CA . PRO A 1 8 ? 4.643 0.177 -4.820 1.00 0.00 6 PRO A CA 19
ATOM 21590 C C . PRO A 1 8 ? 4.210 0.666 -6.201 1.00 0.00 6 PRO A C 19
ATOM 21591 O O . PRO A 1 8 ? 4.945 1.346 -6.891 1.00 0.00 6 PRO A O 19
ATOM 21602 N N . MET A 1 9 ? 3.020 0.350 -6.596 1.00 0.00 7 MET A N 19
ATOM 21603 C CA . MET A 1 9 ? 2.514 0.805 -7.902 1.00 0.00 7 MET A CA 19
ATOM 21604 C C . MET A 1 9 ? 1.463 1.867 -7.638 1.00 0.00 7 MET A C 19
ATOM 21605 O O . MET A 1 9 ? 1.137 2.163 -6.505 1.00 0.00 7 MET A O 19
ATOM 21619 N N . ASN A 1 10 ? 0.929 2.443 -8.657 1.00 0.00 8 ASN A N 19
ATOM 21620 C CA . ASN A 1 10 ? -0.100 3.482 -8.452 1.00 0.00 8 ASN A CA 19
ATOM 21621 C C . ASN A 1 10 ? -0.517 3.991 -9.823 1.00 0.00 8 ASN A C 19
ATOM 21622 O O . ASN A 1 10 ? 0.055 3.614 -10.818 1.00 0.00 8 ASN A O 19
ATOM 21633 N N . ALA A 1 11 ? -1.492 4.837 -9.890 1.00 0.00 9 ALA A N 19
ATOM 21634 C CA . ALA A 1 11 ? -1.929 5.344 -11.214 1.00 0.00 9 ALA A CA 19
ATOM 21635 C C . ALA A 1 11 ? -0.726 5.939 -11.911 1.00 0.00 9 ALA A C 19
ATOM 21636 O O . ALA A 1 11 ? -0.587 5.874 -13.111 1.00 0.00 9 ALA A O 19
ATOM 21643 N N . PHE A 1 12 ? 0.144 6.516 -11.152 1.00 0.00 10 PHE A N 19
ATOM 21644 C CA . PHE A 1 12 ? 1.350 7.131 -11.724 1.00 0.00 10 PHE A CA 19
ATOM 21645 C C . PHE A 1 12 ? 2.300 6.058 -12.232 1.00 0.00 10 PHE A C 19
ATOM 21646 O O . PHE A 1 12 ? 2.590 5.979 -13.401 1.00 0.00 10 PHE A O 19
ATOM 21663 N N . MET A 1 13 ? 2.768 5.210 -11.371 1.00 0.00 11 MET A N 19
ATOM 21664 C CA . MET A 1 13 ? 3.670 4.135 -11.841 1.00 0.00 11 MET A CA 19
ATOM 21665 C C . MET A 1 13 ? 2.857 3.275 -12.800 1.00 0.00 11 MET A C 19
ATOM 21666 O O . MET A 1 13 ? 3.387 2.511 -13.582 1.00 0.00 11 MET A O 19
ATOM 21680 N N . VAL A 1 14 ? 1.559 3.422 -12.747 1.00 0.00 12 VAL A N 19
ATOM 21681 C CA . VAL A 1 14 ? 0.680 2.652 -13.649 1.00 0.00 12 VAL A CA 19
ATOM 21682 C C . VAL A 1 14 ? 0.617 3.361 -14.981 1.00 0.00 12 VAL A C 19
ATOM 21683 O O . VAL A 1 14 ? 0.720 2.766 -16.033 1.00 0.00 12 VAL A O 19
ATOM 21696 N N . TRP A 1 15 ? 0.431 4.636 -14.939 1.00 0.00 13 TRP A N 19
ATOM 21697 C CA . TRP A 1 15 ? 0.347 5.395 -16.207 1.00 0.00 13 TRP A CA 19
ATOM 21698 C C . TRP A 1 15 ? 1.760 5.647 -16.719 1.00 0.00 13 TRP A C 19
ATOM 21699 O O . TRP A 1 15 ? 2.013 5.707 -17.905 1.00 0.00 13 TRP A O 19
ATOM 21720 N N . ALA A 1 16 ? 2.666 5.814 -15.813 1.00 0.00 14 ALA A N 19
ATOM 21721 C CA . ALA A 1 16 ? 4.075 6.094 -16.168 1.00 0.00 14 ALA A CA 19
ATOM 21722 C C . ALA A 1 16 ? 4.765 4.852 -16.741 1.00 0.00 14 ALA A C 19
ATOM 21723 O O . ALA A 1 16 ? 5.701 4.961 -17.509 1.00 0.00 14 ALA A O 19
ATOM 21730 N N . LYS A 1 17 ? 4.329 3.673 -16.384 1.00 0.00 15 LYS A N 19
ATOM 21731 C CA . LYS A 1 17 ? 4.994 2.461 -16.923 1.00 0.00 15 LYS A CA 19
ATOM 21732 C C . LYS A 1 17 ? 4.733 2.394 -18.416 1.00 0.00 15 LYS A C 19
ATOM 21733 O O . LYS A 1 17 ? 5.521 1.874 -19.182 1.00 0.00 15 LYS A O 19
ATOM 21752 N N . ASP A 1 18 ? 3.641 2.950 -18.833 1.00 0.00 16 ASP A N 19
ATOM 21753 C CA . ASP A 1 18 ? 3.324 2.961 -20.271 1.00 0.00 16 ASP A CA 19
ATOM 21754 C C . ASP A 1 18 ? 3.809 4.287 -20.820 1.00 0.00 16 ASP A C 19
ATOM 21755 O O . ASP A 1 18 ? 4.234 4.396 -21.948 1.00 0.00 16 ASP A O 19
ATOM 21764 N N . GLU A 1 19 ? 3.768 5.294 -19.999 1.00 0.00 17 GLU A N 19
ATOM 21765 C CA . GLU A 1 19 ? 4.243 6.625 -20.416 1.00 0.00 17 GLU A CA 19
ATOM 21766 C C . GLU A 1 19 ? 5.757 6.572 -20.588 1.00 0.00 17 GLU A C 19
ATOM 21767 O O . GLU A 1 19 ? 6.309 7.167 -21.489 1.00 0.00 17 GLU A O 19
ATOM 21779 N N . ARG A 1 20 ? 6.430 5.838 -19.743 1.00 0.00 18 ARG A N 19
ATOM 21780 C CA . ARG A 1 20 ? 7.907 5.727 -19.886 1.00 0.00 18 ARG A CA 19
ATOM 21781 C C . ARG A 1 20 ? 8.170 4.800 -21.056 1.00 0.00 18 ARG A C 19
ATOM 21782 O O . ARG A 1 20 ? 9.058 5.020 -21.852 1.00 0.00 18 ARG A O 19
ATOM 21803 N N . ARG A 1 21 ? 7.356 3.797 -21.207 1.00 0.00 19 ARG A N 19
ATOM 21804 C CA . ARG A 1 21 ? 7.511 2.909 -22.364 1.00 0.00 19 ARG A CA 19
ATOM 21805 C C . ARG A 1 21 ? 7.150 3.742 -23.584 1.00 0.00 19 ARG A C 19
ATOM 21806 O O . ARG A 1 21 ? 7.753 3.648 -24.635 1.00 0.00 19 ARG A O 19
ATOM 21827 N N . LYS A 1 22 ? 6.154 4.572 -23.424 1.00 0.00 20 LYS A N 19
ATOM 21828 C CA . LYS A 1 22 ? 5.713 5.444 -24.533 1.00 0.00 20 LYS A CA 19
ATOM 21829 C C . LYS A 1 22 ? 6.748 6.541 -24.758 1.00 0.00 20 LYS A C 19
ATOM 21830 O O . LYS A 1 22 ? 6.813 7.139 -25.813 1.00 0.00 20 LYS A O 19
ATOM 21849 N N . ILE A 1 23 ? 7.553 6.820 -23.769 1.00 0.00 21 ILE A N 19
ATOM 21850 C CA . ILE A 1 23 ? 8.581 7.882 -23.933 1.00 0.00 21 ILE A CA 19
ATOM 21851 C C . ILE A 1 23 ? 9.917 7.243 -24.298 1.00 0.00 21 ILE A C 19
ATOM 21852 O O . ILE A 1 23 ? 10.600 7.677 -25.204 1.00 0.00 21 ILE A O 19
ATOM 21868 N N . LEU A 1 24 ? 10.288 6.215 -23.608 1.00 0.00 22 LEU A N 19
ATOM 21869 C CA . LEU A 1 24 ? 11.564 5.544 -23.916 1.00 0.00 22 LEU A CA 19
ATOM 21870 C C . LEU A 1 24 ? 11.631 5.259 -25.402 1.00 0.00 22 LEU A C 19
ATOM 21871 O O . LEU A 1 24 ? 12.682 5.257 -26.010 1.00 0.00 22 LEU A O 19
ATOM 21887 N N . GLN A 1 25 ? 10.500 5.029 -25.986 1.00 0.00 23 GLN A N 19
ATOM 21888 C CA . GLN A 1 25 ? 10.461 4.754 -27.434 1.00 0.00 23 GLN A CA 19
ATOM 21889 C C . GLN A 1 25 ? 10.932 6.010 -28.122 1.00 0.00 23 GLN A C 19
ATOM 21890 O O . GLN A 1 25 ? 11.637 6.002 -29.111 1.00 0.00 23 GLN A O 19
ATOM 21904 N N . ALA A 1 26 ? 10.525 7.089 -27.559 1.00 0.00 24 ALA A N 19
ATOM 21905 C CA . ALA A 1 26 ? 10.893 8.418 -28.083 1.00 0.00 24 ALA A CA 19
ATOM 21906 C C . ALA A 1 26 ? 12.245 8.822 -27.494 1.00 0.00 24 ALA A C 19
ATOM 21907 O O . ALA A 1 26 ? 12.925 9.690 -28.004 1.00 0.00 24 ALA A O 19
ATOM 21914 N N . PHE A 1 27 ? 12.641 8.180 -26.426 1.00 0.00 25 PHE A N 19
ATOM 21915 C CA . PHE A 1 27 ? 13.946 8.496 -25.796 1.00 0.00 25 PHE A CA 19
ATOM 21916 C C . PHE A 1 27 ? 14.548 7.192 -25.263 1.00 0.00 25 PHE A C 19
ATOM 21917 O O . PHE A 1 27 ? 14.686 7.011 -24.070 1.00 0.00 25 PHE A O 19
ATOM 21934 N N . PRO A 1 28 ? 14.885 6.322 -26.182 1.00 0.00 26 PRO A N 19
ATOM 21935 C CA . PRO A 1 28 ? 15.478 5.007 -25.868 1.00 0.00 26 PRO A CA 19
ATOM 21936 C C . PRO A 1 28 ? 16.917 5.162 -25.368 1.00 0.00 26 PRO A C 19
ATOM 21937 O O . PRO A 1 28 ? 17.576 4.197 -25.033 1.00 0.00 26 PRO A O 19
ATOM 21948 N N . ASP A 1 29 ? 17.391 6.371 -25.275 1.00 0.00 27 ASP A N 19
ATOM 21949 C CA . ASP A 1 29 ? 18.759 6.601 -24.754 1.00 0.00 27 ASP A CA 19
ATOM 21950 C C . ASP A 1 29 ? 18.600 7.121 -23.336 1.00 0.00 27 ASP A C 19
ATOM 21951 O O . ASP A 1 29 ? 19.390 6.842 -22.456 1.00 0.00 27 ASP A O 19
ATOM 21960 N N . MET A 1 30 ? 17.538 7.844 -23.108 1.00 0.00 28 MET A N 19
ATOM 21961 C CA . MET A 1 30 ? 17.263 8.352 -21.759 1.00 0.00 28 MET A CA 19
ATOM 21962 C C . MET A 1 30 ? 17.069 7.153 -20.891 1.00 0.00 28 MET A C 19
ATOM 21963 O O . MET A 1 30 ? 16.050 6.490 -20.892 1.00 0.00 28 MET A O 19
ATOM 21977 N N . HIS A 1 31 ? 18.086 6.856 -20.203 1.00 0.00 29 HIS A N 19
ATOM 21978 C CA . HIS A 1 31 ? 18.107 5.678 -19.344 1.00 0.00 29 HIS A CA 19
ATOM 21979 C C . HIS A 1 31 ? 16.944 5.665 -18.360 1.00 0.00 29 HIS A C 19
ATOM 21980 O O . HIS A 1 31 ? 16.603 6.667 -17.765 1.00 0.00 29 HIS A O 19
ATOM 21994 N N . ASN A 1 32 ? 16.354 4.514 -18.159 1.00 0.00 30 ASN A N 19
ATOM 21995 C CA . ASN A 1 32 ? 15.240 4.418 -17.185 1.00 0.00 30 ASN A CA 19
ATOM 21996 C C . ASN A 1 32 ? 15.723 5.048 -15.885 1.00 0.00 30 ASN A C 19
ATOM 21997 O O . ASN A 1 32 ? 14.956 5.598 -15.119 1.00 0.00 30 ASN A O 19
ATOM 22008 N N . SER A 1 33 ? 17.006 4.987 -15.648 1.00 0.00 31 SER A N 19
ATOM 22009 C CA . SER A 1 33 ? 17.565 5.596 -14.415 1.00 0.00 31 SER A CA 19
ATOM 22010 C C . SER A 1 33 ? 17.187 7.076 -14.396 1.00 0.00 31 SER A C 19
ATOM 22011 O O . SER A 1 33 ? 17.230 7.731 -13.372 1.00 0.00 31 SER A O 19
ATOM 22019 N N . ASN A 1 34 ? 16.821 7.609 -15.532 1.00 0.00 32 ASN A N 19
ATOM 22020 C CA . ASN A 1 34 ? 16.443 9.046 -15.598 1.00 0.00 32 ASN A CA 19
ATOM 22021 C C . ASN A 1 34 ? 14.966 9.188 -15.975 1.00 0.00 32 ASN A C 19
ATOM 22022 O O . ASN A 1 34 ? 14.284 10.063 -15.492 1.00 0.00 32 ASN A O 19
ATOM 22033 N N . ILE A 1 35 ? 14.462 8.333 -16.825 1.00 0.00 33 ILE A N 19
ATOM 22034 C CA . ILE A 1 35 ? 13.023 8.440 -17.216 1.00 0.00 33 ILE A CA 19
ATOM 22035 C C . ILE A 1 35 ? 12.174 8.516 -15.949 1.00 0.00 33 ILE A C 19
ATOM 22036 O O . ILE A 1 35 ? 11.060 9.003 -15.958 1.00 0.00 33 ILE A O 19
ATOM 22052 N N . SER A 1 36 ? 12.699 8.044 -14.858 1.00 0.00 34 SER A N 19
ATOM 22053 C CA . SER A 1 36 ? 11.943 8.089 -13.580 1.00 0.00 34 SER A CA 19
ATOM 22054 C C . SER A 1 36 ? 11.522 9.525 -13.275 1.00 0.00 34 SER A C 19
ATOM 22055 O O . SER A 1 36 ? 10.395 9.785 -12.900 1.00 0.00 34 SER A O 19
ATOM 22063 N N . LYS A 1 37 ? 12.416 10.462 -13.429 1.00 0.00 35 LYS A N 19
ATOM 22064 C CA . LYS A 1 37 ? 12.063 11.866 -13.146 1.00 0.00 35 LYS A CA 19
ATOM 22065 C C . LYS A 1 37 ? 11.187 12.359 -14.284 1.00 0.00 35 LYS A C 19
ATOM 22066 O O . LYS A 1 37 ? 10.387 13.257 -14.135 1.00 0.00 35 LYS A O 19
ATOM 22085 N N . ILE A 1 38 ? 11.331 11.746 -15.423 1.00 0.00 36 ILE A N 19
ATOM 22086 C CA . ILE A 1 38 ? 10.509 12.136 -16.592 1.00 0.00 36 ILE A CA 19
ATOM 22087 C C . ILE A 1 38 ? 9.061 11.781 -16.285 1.00 0.00 36 ILE A C 19
ATOM 22088 O O . ILE A 1 38 ? 8.159 12.580 -16.433 1.00 0.00 36 ILE A O 19
ATOM 22104 N N . LEU A 1 39 ? 8.850 10.577 -15.849 1.00 0.00 37 LEU A N 19
ATOM 22105 C CA . LEU A 1 39 ? 7.484 10.125 -15.508 1.00 0.00 37 LEU A CA 19
ATOM 22106 C C . LEU A 1 39 ? 6.935 10.987 -14.387 1.00 0.00 37 LEU A C 19
ATOM 22107 O O . LEU A 1 39 ? 5.925 11.651 -14.518 1.00 0.00 37 LEU A O 19
ATOM 22123 N N . GLY A 1 40 ? 7.609 10.967 -13.272 1.00 0.00 38 GLY A N 19
ATOM 22124 C CA . GLY A 1 40 ? 7.158 11.767 -12.096 1.00 0.00 38 GLY A CA 19
ATOM 22125 C C . GLY A 1 40 ? 7.100 13.237 -12.484 1.00 0.00 38 GLY A C 19
ATOM 22126 O O . GLY A 1 40 ? 6.499 14.051 -11.808 1.00 0.00 38 GLY A O 19
ATOM 22130 N N . SER A 1 41 ? 7.690 13.578 -13.591 1.00 0.00 39 SER A N 19
ATOM 22131 C CA . SER A 1 41 ? 7.650 14.978 -14.046 1.00 0.00 39 SER A CA 19
ATOM 22132 C C . SER A 1 41 ? 6.615 15.060 -15.148 1.00 0.00 39 SER A C 19
ATOM 22133 O O . SER A 1 41 ? 6.139 16.119 -15.506 1.00 0.00 39 SER A O 19
ATOM 22141 N N . ARG A 1 42 ? 6.235 13.926 -15.664 1.00 0.00 40 ARG A N 19
ATOM 22142 C CA . ARG A 1 42 ? 5.213 13.892 -16.706 1.00 0.00 40 ARG A CA 19
ATOM 22143 C C . ARG A 1 42 ? 3.889 13.816 -15.976 1.00 0.00 40 ARG A C 19
ATOM 22144 O O . ARG A 1 42 ? 2.888 14.379 -16.372 1.00 0.00 40 ARG A O 19
ATOM 22165 N N . TRP A 1 43 ? 3.919 13.136 -14.868 1.00 0.00 41 TRP A N 19
ATOM 22166 C CA . TRP A 1 43 ? 2.728 13.002 -14.015 1.00 0.00 41 TRP A CA 19
ATOM 22167 C C . TRP A 1 43 ? 2.350 14.369 -13.474 1.00 0.00 41 TRP A C 19
ATOM 22168 O O . TRP A 1 43 ? 1.250 14.845 -13.653 1.00 0.00 41 TRP A O 19
ATOM 22189 N N . LYS A 1 44 ? 3.266 15.012 -12.818 1.00 0.00 42 LYS A N 19
ATOM 22190 C CA . LYS A 1 44 ? 2.963 16.353 -12.277 1.00 0.00 42 LYS A CA 19
ATOM 22191 C C . LYS A 1 44 ? 2.639 17.246 -13.464 1.00 0.00 42 LYS A C 19
ATOM 22192 O O . LYS A 1 44 ? 1.979 18.259 -13.348 1.00 0.00 42 LYS A O 19
ATOM 22211 N N . ALA A 1 45 ? 3.119 16.860 -14.612 1.00 0.00 43 ALA A N 19
ATOM 22212 C CA . ALA A 1 45 ? 2.879 17.643 -15.832 1.00 0.00 43 ALA A CA 19
ATOM 22213 C C . ALA A 1 45 ? 1.580 17.181 -16.498 1.00 0.00 43 ALA A C 19
ATOM 22214 O O . ALA A 1 45 ? 1.187 17.686 -17.531 1.00 0.00 43 ALA A O 19
ATOM 22221 N N . MET A 1 46 ? 0.912 16.220 -15.919 1.00 0.00 44 MET A N 19
ATOM 22222 C CA . MET A 1 46 ? -0.348 15.722 -16.512 1.00 0.00 44 MET A CA 19
ATOM 22223 C C . MET A 1 46 ? -1.508 16.545 -15.987 1.00 0.00 44 MET A C 19
ATOM 22224 O O . MET A 1 46 ? -1.338 17.658 -15.530 1.00 0.00 44 MET A O 19
ATOM 22238 N N . THR A 1 47 ? -2.686 16.010 -16.041 1.00 0.00 45 THR A N 19
ATOM 22239 C CA . THR A 1 47 ? -3.842 16.759 -15.540 1.00 0.00 45 THR A CA 19
ATOM 22240 C C . THR A 1 47 ? -4.511 15.907 -14.484 1.00 0.00 45 THR A C 19
ATOM 22241 O O . THR A 1 47 ? -5.238 14.997 -14.785 1.00 0.00 45 THR A O 19
ATOM 22252 N N . ASN A 1 48 ? -4.220 16.181 -13.251 1.00 0.00 46 ASN A N 19
ATOM 22253 C CA . ASN A 1 48 ? -4.798 15.389 -12.124 1.00 0.00 46 ASN A CA 19
ATOM 22254 C C . ASN A 1 48 ? -6.212 14.896 -12.466 1.00 0.00 46 ASN A C 19
ATOM 22255 O O . ASN A 1 48 ? -6.635 13.843 -12.030 1.00 0.00 46 ASN A O 19
ATOM 22266 N N . LEU A 1 49 ? -6.946 15.650 -13.240 1.00 0.00 47 LEU A N 19
ATOM 22267 C CA . LEU A 1 49 ? -8.333 15.234 -13.612 1.00 0.00 47 LEU A CA 19
ATOM 22268 C C . LEU A 1 49 ? -8.296 14.123 -14.670 1.00 0.00 47 LEU A C 19
ATOM 22269 O O . LEU A 1 49 ? -9.254 13.402 -14.858 1.00 0.00 47 LEU A O 19
ATOM 22285 N N . GLU A 1 50 ? -7.208 13.995 -15.371 1.00 0.00 48 GLU A N 19
ATOM 22286 C CA . GLU A 1 50 ? -7.109 12.955 -16.432 1.00 0.00 48 GLU A CA 19
ATOM 22287 C C . GLU A 1 50 ? -6.722 11.597 -15.835 1.00 0.00 48 GLU A C 19
ATOM 22288 O O . GLU A 1 50 ? -6.413 10.665 -16.551 1.00 0.00 48 GLU A O 19
ATOM 22300 N N . LYS A 1 51 ? -6.723 11.476 -14.538 1.00 0.00 49 LYS A N 19
ATOM 22301 C CA . LYS A 1 51 ? -6.339 10.175 -13.906 1.00 0.00 49 LYS A CA 19
ATOM 22302 C C . LYS A 1 51 ? -7.545 9.231 -13.840 1.00 0.00 49 LYS A C 19
ATOM 22303 O O . LYS A 1 51 ? -7.601 8.355 -13.005 1.00 0.00 49 LYS A O 19
ATOM 22322 N N . GLN A 1 52 ? -8.512 9.405 -14.692 1.00 0.00 50 GLN A N 19
ATOM 22323 C CA . GLN A 1 52 ? -9.714 8.514 -14.650 1.00 0.00 50 GLN A CA 19
ATOM 22324 C C . GLN A 1 52 ? -9.342 7.047 -14.935 1.00 0.00 50 GLN A C 19
ATOM 22325 O O . GLN A 1 52 ? -9.767 6.158 -14.223 1.00 0.00 50 GLN A O 19
ATOM 22339 N N . PRO A 1 53 ? -8.611 6.834 -16.002 1.00 0.00 51 PRO A N 19
ATOM 22340 C CA . PRO A 1 53 ? -8.225 5.477 -16.456 1.00 0.00 51 PRO A CA 19
ATOM 22341 C C . PRO A 1 53 ? -7.053 4.865 -15.684 1.00 0.00 51 PRO A C 19
ATOM 22342 O O . PRO A 1 53 ? -7.117 3.727 -15.260 1.00 0.00 51 PRO A O 19
ATOM 22353 N N . TYR A 1 54 ? -5.976 5.575 -15.513 1.00 0.00 52 TYR A N 19
ATOM 22354 C CA . TYR A 1 54 ? -4.822 4.971 -14.787 1.00 0.00 52 TYR A CA 19
ATOM 22355 C C . TYR A 1 54 ? -5.202 4.768 -13.336 1.00 0.00 52 TYR A C 19
ATOM 22356 O O . TYR A 1 54 ? -4.470 4.170 -12.572 1.00 0.00 52 TYR A O 19
ATOM 22374 N N . TYR A 1 55 ? -6.333 5.259 -12.935 1.00 0.00 53 TYR A N 19
ATOM 22375 C CA . TYR A 1 55 ? -6.719 5.074 -11.517 1.00 0.00 53 TYR A CA 19
ATOM 22376 C C . TYR A 1 55 ? -7.360 3.699 -11.336 1.00 0.00 53 TYR A C 19
ATOM 22377 O O . TYR A 1 55 ? -7.094 3.000 -10.381 1.00 0.00 53 TYR A O 19
ATOM 22395 N N . GLU A 1 56 ? -8.206 3.308 -12.242 1.00 0.00 54 GLU A N 19
ATOM 22396 C CA . GLU A 1 56 ? -8.871 1.982 -12.120 1.00 0.00 54 GLU A CA 19
ATOM 22397 C C . GLU A 1 56 ? -7.868 0.845 -12.312 1.00 0.00 54 GLU A C 19
ATOM 22398 O O . GLU A 1 56 ? -7.878 -0.129 -11.584 1.00 0.00 54 GLU A O 19
ATOM 22410 N N . GLU A 1 57 ? -7.011 0.943 -13.289 1.00 0.00 55 GLU A N 19
ATOM 22411 C CA . GLU A 1 57 ? -6.030 -0.153 -13.516 1.00 0.00 55 GLU A CA 19
ATOM 22412 C C . GLU A 1 57 ? -5.175 -0.348 -12.267 1.00 0.00 55 GLU A C 19
ATOM 22413 O O . GLU A 1 57 ? -4.517 -1.359 -12.105 1.00 0.00 55 GLU A O 19
ATOM 22425 N N . GLN A 1 58 ? -5.185 0.600 -11.373 1.00 0.00 56 GLN A N 19
ATOM 22426 C CA . GLN A 1 58 ? -4.375 0.450 -10.137 1.00 0.00 56 GLN A CA 19
ATOM 22427 C C . GLN A 1 58 ? -5.155 -0.417 -9.157 1.00 0.00 56 GLN A C 19
ATOM 22428 O O . GLN A 1 58 ? -4.691 -1.442 -8.698 1.00 0.00 56 GLN A O 19
ATOM 22442 N N . ALA A 1 59 ? -6.341 -0.005 -8.851 1.00 0.00 57 ALA A N 19
ATOM 22443 C CA . ALA A 1 59 ? -7.189 -0.782 -7.915 1.00 0.00 57 ALA A CA 19
ATOM 22444 C C . ALA A 1 59 ? -7.198 -2.245 -8.356 1.00 0.00 57 ALA A C 19
ATOM 22445 O O . ALA A 1 59 ? -7.362 -3.144 -7.555 1.00 0.00 57 ALA A O 19
ATOM 22452 N N . ARG A 1 60 ? -7.006 -2.495 -9.625 1.00 0.00 58 ARG A N 19
ATOM 22453 C CA . ARG A 1 60 ? -6.985 -3.902 -10.105 1.00 0.00 58 ARG A CA 19
ATOM 22454 C C . ARG A 1 60 ? -5.712 -4.563 -9.589 1.00 0.00 58 ARG A C 19
ATOM 22455 O O . ARG A 1 60 ? -5.722 -5.675 -9.099 1.00 0.00 58 ARG A O 19
ATOM 22476 N N . LEU A 1 61 ? -4.613 -3.870 -9.694 1.00 0.00 59 LEU A N 19
ATOM 22477 C CA . LEU A 1 61 ? -3.320 -4.432 -9.214 1.00 0.00 59 LEU A CA 19
ATOM 22478 C C . LEU A 1 61 ? -3.416 -4.735 -7.719 1.00 0.00 59 LEU A C 19
ATOM 22479 O O . LEU A 1 61 ? -2.767 -5.629 -7.214 1.00 0.00 59 LEU A O 19
ATOM 22495 N N . SER A 1 62 ? -4.224 -4.001 -7.005 1.00 0.00 60 SER A N 19
ATOM 22496 C CA . SER A 1 62 ? -4.357 -4.256 -5.547 1.00 0.00 60 SER A CA 19
ATOM 22497 C C . SER A 1 62 ? -5.239 -5.481 -5.356 1.00 0.00 60 SER A C 19
ATOM 22498 O O . SER A 1 62 ? -4.978 -6.334 -4.531 1.00 0.00 60 SER A O 19
ATOM 22506 N N . LYS A 1 63 ? -6.277 -5.577 -6.133 1.00 0.00 61 LYS A N 19
ATOM 22507 C CA . LYS A 1 63 ? -7.183 -6.743 -6.032 1.00 0.00 61 LYS A CA 19
ATOM 22508 C C . LYS A 1 63 ? -6.404 -8.009 -6.380 1.00 0.00 61 LYS A C 19
ATOM 22509 O O . LYS A 1 63 ? -6.528 -9.027 -5.733 1.00 0.00 61 LYS A O 19
ATOM 22528 N N . GLN A 1 64 ? -5.596 -7.945 -7.398 1.00 0.00 62 GLN A N 19
ATOM 22529 C CA . GLN A 1 64 ? -4.800 -9.136 -7.796 1.00 0.00 62 GLN A CA 19
ATOM 22530 C C . GLN A 1 64 ? -3.714 -9.379 -6.752 1.00 0.00 62 GLN A C 19
ATOM 22531 O O . GLN A 1 64 ? -3.188 -10.466 -6.628 1.00 0.00 62 GLN A O 19
ATOM 22545 N N . HIS A 1 65 ? -3.379 -8.371 -5.997 1.00 0.00 63 HIS A N 19
ATOM 22546 C CA . HIS A 1 65 ? -2.331 -8.540 -4.957 1.00 0.00 63 HIS A CA 19
ATOM 22547 C C . HIS A 1 65 ? -2.905 -9.331 -3.784 1.00 0.00 63 HIS A C 19
ATOM 22548 O O . HIS A 1 65 ? -2.619 -10.492 -3.609 1.00 0.00 63 HIS A O 19
ATOM 22562 N N . LEU A 1 66 ? -3.713 -8.713 -2.979 1.00 0.00 64 LEU A N 19
ATOM 22563 C CA . LEU A 1 66 ? -4.292 -9.436 -1.810 1.00 0.00 64 LEU A CA 19
ATOM 22564 C C . LEU A 1 66 ? -4.861 -10.787 -2.247 1.00 0.00 64 LEU A C 19
ATOM 22565 O O . LEU A 1 66 ? -4.973 -11.705 -1.458 1.00 0.00 64 LEU A O 19
ATOM 22581 N N . GLU A 1 67 ? -5.227 -10.919 -3.488 1.00 0.00 65 GLU A N 19
ATOM 22582 C CA . GLU A 1 67 ? -5.791 -12.207 -3.959 1.00 0.00 65 GLU A CA 19
ATOM 22583 C C . GLU A 1 67 ? -4.695 -13.271 -4.021 1.00 0.00 65 GLU A C 19
ATOM 22584 O O . GLU A 1 67 ? -4.968 -14.447 -4.171 1.00 0.00 65 GLU A O 19
ATOM 22596 N N . LYS A 1 68 ? -3.458 -12.876 -3.911 1.00 0.00 66 LYS A N 19
ATOM 22597 C CA . LYS A 1 68 ? -2.357 -13.874 -3.968 1.00 0.00 66 LYS A CA 19
ATOM 22598 C C . LYS A 1 68 ? -2.070 -14.406 -2.572 1.00 0.00 66 LYS A C 19
ATOM 22599 O O . LYS A 1 68 ? -1.969 -15.597 -2.352 1.00 0.00 66 LYS A O 19
ATOM 22618 N N . TYR A 1 69 ? -1.937 -13.527 -1.626 1.00 0.00 67 TYR A N 19
ATOM 22619 C CA . TYR A 1 69 ? -1.653 -13.973 -0.229 1.00 0.00 67 TYR A CA 19
ATOM 22620 C C . TYR A 1 69 ? -2.805 -13.618 0.730 1.00 0.00 67 TYR A C 19
ATOM 22621 O O . TYR A 1 69 ? -2.555 -13.182 1.836 1.00 0.00 67 TYR A O 19
ATOM 22639 N N . PRO A 1 70 ? -4.030 -13.836 0.317 1.00 0.00 68 PRO A N 19
ATOM 22640 C CA . PRO A 1 70 ? -5.194 -13.563 1.177 1.00 0.00 68 PRO A CA 19
ATOM 22641 C C . PRO A 1 70 ? -5.293 -14.649 2.238 1.00 0.00 68 PRO A C 19
ATOM 22642 O O . PRO A 1 70 ? -5.295 -14.395 3.427 1.00 0.00 68 PRO A O 19
ATOM 22653 N N . ASP A 1 71 ? -5.373 -15.863 1.790 1.00 0.00 69 ASP A N 19
ATOM 22654 C CA . ASP A 1 71 ? -5.471 -17.013 2.717 1.00 0.00 69 ASP A CA 19
ATOM 22655 C C . ASP A 1 71 ? -4.067 -17.517 3.054 1.00 0.00 69 ASP A C 19
ATOM 22656 O O . ASP A 1 71 ? -3.720 -18.649 2.777 1.00 0.00 69 ASP A O 19
ATOM 22665 N N . TYR A 1 72 ? -3.254 -16.687 3.644 1.00 0.00 70 TYR A N 19
ATOM 22666 C CA . TYR A 1 72 ? -1.875 -17.116 3.992 1.00 0.00 70 TYR A CA 19
ATOM 22667 C C . TYR A 1 72 ? -1.941 -18.294 4.966 1.00 0.00 70 TYR A C 19
ATOM 22668 O O . TYR A 1 72 ? -1.852 -18.127 6.165 1.00 0.00 70 TYR A O 19
ATOM 22686 N N . PRO A 1 3 ? 0.848 -13.099 -12.616 1.00 0.00 1 PRO A N 20
ATOM 22687 C CA . PRO A 1 3 ? 1.849 -14.119 -12.166 1.00 0.00 1 PRO A CA 20
ATOM 22688 C C . PRO A 1 3 ? 3.032 -13.423 -11.486 1.00 0.00 1 PRO A C 20
ATOM 22689 O O . PRO A 1 3 ? 3.556 -13.896 -10.496 1.00 0.00 1 PRO A O 20
ATOM 22700 N N . HIS A 1 4 ? 3.457 -12.304 -12.008 1.00 0.00 2 HIS A N 20
ATOM 22701 C CA . HIS A 1 4 ? 4.609 -11.582 -11.390 1.00 0.00 2 HIS A CA 20
ATOM 22702 C C . HIS A 1 4 ? 4.853 -10.271 -12.144 1.00 0.00 2 HIS A C 20
ATOM 22703 O O . HIS A 1 4 ? 5.640 -10.214 -13.068 1.00 0.00 2 HIS A O 20
ATOM 22717 N N . ILE A 1 5 ? 4.179 -9.221 -11.765 1.00 0.00 3 ILE A N 20
ATOM 22718 C CA . ILE A 1 5 ? 4.364 -7.924 -12.464 1.00 0.00 3 ILE A CA 20
ATOM 22719 C C . ILE A 1 5 ? 4.518 -6.802 -11.435 1.00 0.00 3 ILE A C 20
ATOM 22720 O O . ILE A 1 5 ? 3.550 -6.224 -10.984 1.00 0.00 3 ILE A O 20
ATOM 22736 N N . LYS A 1 6 ? 5.727 -6.491 -11.062 1.00 0.00 4 LYS A N 20
ATOM 22737 C CA . LYS A 1 6 ? 5.941 -5.407 -10.062 1.00 0.00 4 LYS A CA 20
ATOM 22738 C C . LYS A 1 6 ? 6.100 -4.066 -10.787 1.00 0.00 4 LYS A C 20
ATOM 22739 O O . LYS A 1 6 ? 6.998 -3.295 -10.509 1.00 0.00 4 LYS A O 20
ATOM 22758 N N . ARG A 1 7 ? 5.240 -3.790 -11.724 1.00 0.00 5 ARG A N 20
ATOM 22759 C CA . ARG A 1 7 ? 5.343 -2.506 -12.479 1.00 0.00 5 ARG A CA 20
ATOM 22760 C C . ARG A 1 7 ? 4.327 -1.470 -11.962 1.00 0.00 5 ARG A C 20
ATOM 22761 O O . ARG A 1 7 ? 4.705 -0.363 -11.633 1.00 0.00 5 ARG A O 20
ATOM 22782 N N . PRO A 1 8 ? 3.067 -1.840 -11.928 1.00 0.00 6 PRO A N 20
ATOM 22783 C CA . PRO A 1 8 ? 1.993 -0.939 -11.485 1.00 0.00 6 PRO A CA 20
ATOM 22784 C C . PRO A 1 8 ? 1.925 -0.888 -9.960 1.00 0.00 6 PRO A C 20
ATOM 22785 O O . PRO A 1 8 ? 1.096 -1.521 -9.340 1.00 0.00 6 PRO A O 20
ATOM 22796 N N . MET A 1 9 ? 2.788 -0.124 -9.359 1.00 0.00 7 MET A N 20
ATOM 22797 C CA . MET A 1 9 ? 2.782 -0.003 -7.882 1.00 0.00 7 MET A CA 20
ATOM 22798 C C . MET A 1 9 ? 1.731 1.028 -7.487 1.00 0.00 7 MET A C 20
ATOM 22799 O O . MET A 1 9 ? 1.054 0.902 -6.486 1.00 0.00 7 MET A O 20
ATOM 22813 N N . ASN A 1 10 ? 1.596 2.046 -8.285 1.00 0.00 8 ASN A N 20
ATOM 22814 C CA . ASN A 1 10 ? 0.602 3.107 -8.001 1.00 0.00 8 ASN A CA 20
ATOM 22815 C C . ASN A 1 10 ? 0.045 3.613 -9.324 1.00 0.00 8 ASN A C 20
ATOM 22816 O O . ASN A 1 10 ? 0.375 3.110 -10.374 1.00 0.00 8 ASN A O 20
ATOM 22827 N N . ALA A 1 11 ? -0.772 4.620 -9.283 1.00 0.00 9 ALA A N 20
ATOM 22828 C CA . ALA A 1 11 ? -1.336 5.177 -10.542 1.00 0.00 9 ALA A CA 20
ATOM 22829 C C . ALA A 1 11 ? -0.197 5.764 -11.352 1.00 0.00 9 ALA A C 20
ATOM 22830 O O . ALA A 1 11 ? -0.220 5.791 -12.562 1.00 0.00 9 ALA A O 20
ATOM 22837 N N . PHE A 1 12 ? 0.802 6.236 -10.675 1.00 0.00 10 PHE A N 20
ATOM 22838 C CA . PHE A 1 12 ? 1.963 6.838 -11.360 1.00 0.00 10 PHE A CA 20
ATOM 22839 C C . PHE A 1 12 ? 2.764 5.763 -12.069 1.00 0.00 10 PHE A C 20
ATOM 22840 O O . PHE A 1 12 ? 2.916 5.785 -13.262 1.00 0.00 10 PHE A O 20
ATOM 22857 N N . MET A 1 13 ? 3.257 4.804 -11.352 1.00 0.00 11 MET A N 20
ATOM 22858 C CA . MET A 1 13 ? 4.009 3.725 -12.028 1.00 0.00 11 MET A CA 20
ATOM 22859 C C . MET A 1 13 ? 3.023 3.001 -12.933 1.00 0.00 11 MET A C 20
ATOM 22860 O O . MET A 1 13 ? 3.395 2.265 -13.827 1.00 0.00 11 MET A O 20
ATOM 22874 N N . VAL A 1 14 ? 1.753 3.223 -12.709 1.00 0.00 12 VAL A N 20
ATOM 22875 C CA . VAL A 1 14 ? 0.722 2.573 -13.544 1.00 0.00 12 VAL A CA 20
ATOM 22876 C C . VAL A 1 14 ? 0.535 3.400 -14.791 1.00 0.00 12 VAL A C 20
ATOM 22877 O O . VAL A 1 14 ? 0.469 2.900 -15.894 1.00 0.00 12 VAL A O 20
ATOM 22890 N N . TRP A 1 15 ? 0.442 4.671 -14.617 1.00 0.00 13 TRP A N 20
ATOM 22891 C CA . TRP A 1 15 ? 0.256 5.546 -15.797 1.00 0.00 13 TRP A CA 20
ATOM 22892 C C . TRP A 1 15 ? 1.621 5.789 -16.445 1.00 0.00 13 TRP A C 20
ATOM 22893 O O . TRP A 1 15 ? 1.752 5.921 -17.647 1.00 0.00 13 TRP A O 20
ATOM 22914 N N . ALA A 1 16 ? 2.627 5.864 -15.633 1.00 0.00 14 ALA A N 20
ATOM 22915 C CA . ALA A 1 16 ? 4.006 6.114 -16.119 1.00 0.00 14 ALA A CA 20
ATOM 22916 C C . ALA A 1 16 ? 4.578 4.875 -16.812 1.00 0.00 14 ALA A C 20
ATOM 22917 O O . ALA A 1 16 ? 5.519 4.967 -17.572 1.00 0.00 14 ALA A O 20
ATOM 22924 N N . LYS A 1 17 ? 4.033 3.712 -16.562 1.00 0.00 15 LYS A N 20
ATOM 22925 C CA . LYS A 1 17 ? 4.580 2.502 -17.218 1.00 0.00 15 LYS A CA 20
ATOM 22926 C C . LYS A 1 17 ? 4.328 2.611 -18.710 1.00 0.00 15 LYS A C 20
ATOM 22927 O O . LYS A 1 17 ? 5.094 2.128 -19.517 1.00 0.00 15 LYS A O 20
ATOM 22946 N N . ASP A 1 18 ? 3.273 3.274 -19.080 1.00 0.00 16 ASP A N 20
ATOM 22947 C CA . ASP A 1 18 ? 2.983 3.452 -20.520 1.00 0.00 16 ASP A CA 20
ATOM 22948 C C . ASP A 1 18 ? 3.591 4.777 -20.938 1.00 0.00 16 ASP A C 20
ATOM 22949 O O . ASP A 1 18 ? 4.069 4.943 -22.040 1.00 0.00 16 ASP A O 20
ATOM 22958 N N . GLU A 1 19 ? 3.597 5.712 -20.038 1.00 0.00 17 GLU A N 20
ATOM 22959 C CA . GLU A 1 19 ? 4.197 7.028 -20.326 1.00 0.00 17 GLU A CA 20
ATOM 22960 C C . GLU A 1 19 ? 5.701 6.844 -20.487 1.00 0.00 17 GLU A C 20
ATOM 22961 O O . GLU A 1 19 ? 6.338 7.486 -21.298 1.00 0.00 17 GLU A O 20
ATOM 22973 N N . ARG A 1 20 ? 6.267 5.939 -19.737 1.00 0.00 18 ARG A N 20
ATOM 22974 C CA . ARG A 1 20 ? 7.724 5.677 -19.866 1.00 0.00 18 ARG A CA 20
ATOM 22975 C C . ARG A 1 20 ? 7.914 4.847 -21.122 1.00 0.00 18 ARG A C 20
ATOM 22976 O O . ARG A 1 20 ? 8.878 4.982 -21.840 1.00 0.00 18 ARG A O 20
ATOM 22997 N N . ARG A 1 21 ? 6.961 4.010 -21.404 1.00 0.00 19 ARG A N 20
ATOM 22998 C CA . ARG A 1 21 ? 7.023 3.192 -22.627 1.00 0.00 19 ARG A CA 20
ATOM 22999 C C . ARG A 1 21 ? 6.824 4.143 -23.798 1.00 0.00 19 ARG A C 20
ATOM 23000 O O . ARG A 1 21 ? 7.435 4.021 -24.840 1.00 0.00 19 ARG A O 20
ATOM 23021 N N . LYS A 1 22 ? 5.956 5.101 -23.608 1.00 0.00 20 LYS A N 20
ATOM 23022 C CA . LYS A 1 22 ? 5.681 6.089 -24.678 1.00 0.00 20 LYS A CA 20
ATOM 23023 C C . LYS A 1 22 ? 6.866 7.036 -24.819 1.00 0.00 20 LYS A C 20
ATOM 23024 O O . LYS A 1 22 ? 7.078 7.638 -25.852 1.00 0.00 20 LYS A O 20
ATOM 23043 N N . ILE A 1 23 ? 7.631 7.177 -23.782 1.00 0.00 21 ILE A N 20
ATOM 23044 C CA . ILE A 1 23 ? 8.807 8.084 -23.840 1.00 0.00 21 ILE A CA 20
ATOM 23045 C C . ILE A 1 23 ? 10.055 7.259 -24.150 1.00 0.00 21 ILE A C 20
ATOM 23046 O O . ILE A 1 23 ? 10.862 7.612 -24.989 1.00 0.00 21 ILE A O 20
ATOM 23062 N N . LEU A 1 24 ? 10.200 6.157 -23.490 1.00 0.00 22 LEU A N 20
ATOM 23063 C CA . LEU A 1 24 ? 11.360 5.276 -23.734 1.00 0.00 22 LEU A CA 20
ATOM 23064 C C . LEU A 1 24 ? 11.499 5.035 -25.219 1.00 0.00 22 LEU A C 20
ATOM 23065 O O . LEU A 1 24 ? 12.580 4.866 -25.746 1.00 0.00 22 LEU A O 20
ATOM 23081 N N . GLN A 1 25 ? 10.399 5.031 -25.892 1.00 0.00 23 GLN A N 20
ATOM 23082 C CA . GLN A 1 25 ? 10.430 4.813 -27.353 1.00 0.00 23 GLN A CA 20
ATOM 23083 C C . GLN A 1 25 ? 11.206 5.962 -27.948 1.00 0.00 23 GLN A C 20
ATOM 23084 O O . GLN A 1 25 ? 12.024 5.819 -28.835 1.00 0.00 23 GLN A O 20
ATOM 23098 N N . ALA A 1 26 ? 10.941 7.105 -27.419 1.00 0.00 24 ALA A N 20
ATOM 23099 C CA . ALA A 1 26 ? 11.626 8.330 -27.865 1.00 0.00 24 ALA A CA 20
ATOM 23100 C C . ALA A 1 26 ? 13.015 8.369 -27.226 1.00 0.00 24 ALA A C 20
ATOM 23101 O O . ALA A 1 26 ? 13.884 9.108 -27.640 1.00 0.00 24 ALA A O 20
ATOM 23108 N N . PHE A 1 27 ? 13.223 7.561 -26.220 1.00 0.00 25 PHE A N 20
ATOM 23109 C CA . PHE A 1 27 ? 14.537 7.518 -25.542 1.00 0.00 25 PHE A CA 20
ATOM 23110 C C . PHE A 1 27 ? 14.735 6.116 -24.951 1.00 0.00 25 PHE A C 20
ATOM 23111 O O . PHE A 1 27 ? 14.610 5.920 -23.758 1.00 0.00 25 PHE A O 20
ATOM 23128 N N . PRO A 1 28 ? 15.046 5.187 -25.819 1.00 0.00 26 PRO A N 20
ATOM 23129 C CA . PRO A 1 28 ? 15.285 3.776 -25.447 1.00 0.00 26 PRO A CA 20
ATOM 23130 C C . PRO A 1 28 ? 16.543 3.641 -24.584 1.00 0.00 26 PRO A C 20
ATOM 23131 O O . PRO A 1 28 ? 16.843 2.582 -24.070 1.00 0.00 26 PRO A O 20
ATOM 23142 N N . ASP A 1 29 ? 17.260 4.710 -24.391 1.00 0.00 27 ASP A N 20
ATOM 23143 C CA . ASP A 1 29 ? 18.468 4.653 -23.529 1.00 0.00 27 ASP A CA 20
ATOM 23144 C C . ASP A 1 29 ? 18.103 5.300 -22.200 1.00 0.00 27 ASP A C 20
ATOM 23145 O O . ASP A 1 29 ? 18.599 4.937 -21.151 1.00 0.00 27 ASP A O 20
ATOM 23154 N N . MET A 1 30 ? 17.197 6.236 -22.246 1.00 0.00 28 MET A N 20
ATOM 23155 C CA . MET A 1 30 ? 16.737 6.901 -21.011 1.00 0.00 28 MET A CA 20
ATOM 23156 C C . MET A 1 30 ? 16.096 5.843 -20.142 1.00 0.00 28 MET A C 20
ATOM 23157 O O . MET A 1 30 ? 14.922 5.558 -20.247 1.00 0.00 28 MET A O 20
ATOM 23171 N N . HIS A 1 31 ? 16.870 5.224 -19.325 1.00 0.00 29 HIS A N 20
ATOM 23172 C CA . HIS A 1 31 ? 16.326 4.143 -18.477 1.00 0.00 29 HIS A CA 20
ATOM 23173 C C . HIS A 1 31 ? 15.571 4.712 -17.269 1.00 0.00 29 HIS A C 20
ATOM 23174 O O . HIS A 1 31 ? 15.327 5.897 -17.173 1.00 0.00 29 HIS A O 20
ATOM 23188 N N . ASN A 1 32 ? 15.180 3.855 -16.361 1.00 0.00 30 ASN A N 20
ATOM 23189 C CA . ASN A 1 32 ? 14.412 4.304 -15.160 1.00 0.00 30 ASN A CA 20
ATOM 23190 C C . ASN A 1 32 ? 15.098 5.492 -14.476 1.00 0.00 30 ASN A C 20
ATOM 23191 O O . ASN A 1 32 ? 14.565 6.584 -14.434 1.00 0.00 30 ASN A O 20
ATOM 23202 N N . SER A 1 33 ? 16.259 5.275 -13.913 1.00 0.00 31 SER A N 20
ATOM 23203 C CA . SER A 1 33 ? 16.980 6.373 -13.196 1.00 0.00 31 SER A CA 20
ATOM 23204 C C . SER A 1 33 ? 16.773 7.717 -13.902 1.00 0.00 31 SER A C 20
ATOM 23205 O O . SER A 1 33 ? 16.800 8.760 -13.279 1.00 0.00 31 SER A O 20
ATOM 23213 N N . ASN A 1 34 ? 16.569 7.711 -15.190 1.00 0.00 32 ASN A N 20
ATOM 23214 C CA . ASN A 1 34 ? 16.366 8.999 -15.910 1.00 0.00 32 ASN A CA 20
ATOM 23215 C C . ASN A 1 34 ? 14.885 9.190 -16.230 1.00 0.00 32 ASN A C 20
ATOM 23216 O O . ASN A 1 34 ? 14.297 10.201 -15.902 1.00 0.00 32 ASN A O 20
ATOM 23227 N N . ILE A 1 35 ? 14.273 8.227 -16.860 1.00 0.00 33 ILE A N 20
ATOM 23228 C CA . ILE A 1 35 ? 12.826 8.363 -17.190 1.00 0.00 33 ILE A CA 20
ATOM 23229 C C . ILE A 1 35 ? 12.064 8.720 -15.919 1.00 0.00 33 ILE A C 20
ATOM 23230 O O . ILE A 1 35 ? 11.035 9.361 -15.954 1.00 0.00 33 ILE A O 20
ATOM 23246 N N . SER A 1 36 ? 12.572 8.310 -14.794 1.00 0.00 34 SER A N 20
ATOM 23247 C CA . SER A 1 36 ? 11.895 8.622 -13.510 1.00 0.00 34 SER A CA 20
ATOM 23248 C C . SER A 1 36 ? 11.614 10.118 -13.431 1.00 0.00 34 SER A C 20
ATOM 23249 O O . SER A 1 36 ? 10.522 10.539 -13.104 1.00 0.00 34 SER A O 20
ATOM 23257 N N . LYS A 1 37 ? 12.590 10.928 -13.735 1.00 0.00 35 LYS A N 20
ATOM 23258 C CA . LYS A 1 37 ? 12.370 12.388 -13.682 1.00 0.00 35 LYS A CA 20
ATOM 23259 C C . LYS A 1 37 ? 11.395 12.740 -14.787 1.00 0.00 35 LYS A C 20
ATOM 23260 O O . LYS A 1 37 ? 10.620 13.672 -14.696 1.00 0.00 35 LYS A O 20
ATOM 23279 N N . ILE A 1 38 ? 11.428 11.969 -15.831 1.00 0.00 36 ILE A N 20
ATOM 23280 C CA . ILE A 1 38 ? 10.513 12.212 -16.965 1.00 0.00 36 ILE A CA 20
ATOM 23281 C C . ILE A 1 38 ? 9.096 11.844 -16.542 1.00 0.00 36 ILE A C 20
ATOM 23282 O O . ILE A 1 38 ? 8.182 12.642 -16.600 1.00 0.00 36 ILE A O 20
ATOM 23298 N N . LEU A 1 39 ? 8.923 10.633 -16.108 1.00 0.00 37 LEU A N 20
ATOM 23299 C CA . LEU A 1 39 ? 7.589 10.173 -15.663 1.00 0.00 37 LEU A CA 20
ATOM 23300 C C . LEU A 1 39 ? 7.105 11.032 -14.510 1.00 0.00 37 LEU A C 20
ATOM 23301 O O . LEU A 1 39 ? 6.077 11.668 -14.575 1.00 0.00 37 LEU A O 20
ATOM 23317 N N . GLY A 1 40 ? 7.845 11.032 -13.441 1.00 0.00 38 GLY A N 20
ATOM 23318 C CA . GLY A 1 40 ? 7.442 11.827 -12.246 1.00 0.00 38 GLY A CA 20
ATOM 23319 C C . GLY A 1 40 ? 7.204 13.276 -12.654 1.00 0.00 38 GLY A C 20
ATOM 23320 O O . GLY A 1 40 ? 6.559 14.036 -11.952 1.00 0.00 38 GLY A O 20
ATOM 23324 N N . SER A 1 41 ? 7.687 13.661 -13.798 1.00 0.00 39 SER A N 20
ATOM 23325 C CA . SER A 1 41 ? 7.470 15.045 -14.256 1.00 0.00 39 SER A CA 20
ATOM 23326 C C . SER A 1 41 ? 6.348 15.019 -15.269 1.00 0.00 39 SER A C 20
ATOM 23327 O O . SER A 1 41 ? 5.705 16.014 -15.545 1.00 0.00 39 SER A O 20
ATOM 23335 N N . ARG A 1 42 ? 6.083 13.862 -15.791 1.00 0.00 40 ARG A N 20
ATOM 23336 C CA . ARG A 1 42 ? 4.990 13.706 -16.740 1.00 0.00 40 ARG A CA 20
ATOM 23337 C C . ARG A 1 42 ? 3.752 13.434 -15.905 1.00 0.00 40 ARG A C 20
ATOM 23338 O O . ARG A 1 42 ? 2.632 13.718 -16.278 1.00 0.00 40 ARG A O 20
ATOM 23359 N N . TRP A 1 43 ? 3.994 12.885 -14.749 1.00 0.00 41 TRP A N 20
ATOM 23360 C CA . TRP A 1 43 ? 2.923 12.562 -13.798 1.00 0.00 41 TRP A CA 20
ATOM 23361 C C . TRP A 1 43 ? 2.316 13.825 -13.237 1.00 0.00 41 TRP A C 20
ATOM 23362 O O . TRP A 1 43 ? 1.161 14.090 -13.417 1.00 0.00 41 TRP A O 20
ATOM 23383 N N . LYS A 1 44 ? 3.095 14.602 -12.542 1.00 0.00 42 LYS A N 20
ATOM 23384 C CA . LYS A 1 44 ? 2.550 15.847 -11.954 1.00 0.00 42 LYS A CA 20
ATOM 23385 C C . LYS A 1 44 ? 2.092 16.757 -13.089 1.00 0.00 42 LYS A C 20
ATOM 23386 O O . LYS A 1 44 ? 1.377 17.721 -12.898 1.00 0.00 42 LYS A O 20
ATOM 23405 N N . ALA A 1 45 ? 2.526 16.440 -14.271 1.00 0.00 43 ALA A N 20
ATOM 23406 C CA . ALA A 1 45 ? 2.182 17.231 -15.463 1.00 0.00 43 ALA A CA 20
ATOM 23407 C C . ALA A 1 45 ? 0.935 16.644 -16.112 1.00 0.00 43 ALA A C 20
ATOM 23408 O O . ALA A 1 45 ? 0.902 16.386 -17.299 1.00 0.00 43 ALA A O 20
ATOM 23415 N N . MET A 1 46 ? -0.076 16.395 -15.340 1.00 0.00 44 MET A N 20
ATOM 23416 C CA . MET A 1 46 ? -1.300 15.785 -15.894 1.00 0.00 44 MET A CA 20
ATOM 23417 C C . MET A 1 46 ? -2.517 16.649 -15.535 1.00 0.00 44 MET A C 20
ATOM 23418 O O . MET A 1 46 ? -2.441 17.861 -15.539 1.00 0.00 44 MET A O 20
ATOM 23432 N N . THR A 1 47 ? -3.641 16.051 -15.237 1.00 0.00 45 THR A N 20
ATOM 23433 C CA . THR A 1 47 ? -4.843 16.866 -14.899 1.00 0.00 45 THR A CA 20
ATOM 23434 C C . THR A 1 47 ? -5.578 16.261 -13.701 1.00 0.00 45 THR A C 20
ATOM 23435 O O . THR A 1 47 ? -6.686 16.645 -13.385 1.00 0.00 45 THR A O 20
ATOM 23446 N N . ASN A 1 48 ? -4.976 15.318 -13.032 1.00 0.00 46 ASN A N 20
ATOM 23447 C CA . ASN A 1 48 ? -5.651 14.693 -11.859 1.00 0.00 46 ASN A CA 20
ATOM 23448 C C . ASN A 1 48 ? -6.844 13.870 -12.342 1.00 0.00 46 ASN A C 20
ATOM 23449 O O . ASN A 1 48 ? -6.910 12.674 -12.141 1.00 0.00 46 ASN A O 20
ATOM 23460 N N . LEU A 1 49 ? -7.785 14.499 -12.981 1.00 0.00 47 LEU A N 20
ATOM 23461 C CA . LEU A 1 49 ? -8.967 13.747 -13.480 1.00 0.00 47 LEU A CA 20
ATOM 23462 C C . LEU A 1 49 ? -8.500 12.680 -14.468 1.00 0.00 47 LEU A C 20
ATOM 23463 O O . LEU A 1 49 ? -9.210 11.743 -14.769 1.00 0.00 47 LEU A O 20
ATOM 23479 N N . GLU A 1 50 ? -7.305 12.817 -14.971 1.00 0.00 48 GLU A N 20
ATOM 23480 C CA . GLU A 1 50 ? -6.783 11.811 -15.937 1.00 0.00 48 GLU A CA 20
ATOM 23481 C C . GLU A 1 50 ? -6.222 10.612 -15.169 1.00 0.00 48 GLU A C 20
ATOM 23482 O O . GLU A 1 50 ? -6.336 9.482 -15.597 1.00 0.00 48 GLU A O 20
ATOM 23494 N N . LYS A 1 51 ? -5.608 10.852 -14.039 1.00 0.00 49 LYS A N 20
ATOM 23495 C CA . LYS A 1 51 ? -5.033 9.722 -13.246 1.00 0.00 49 LYS A CA 20
ATOM 23496 C C . LYS A 1 51 ? -6.096 9.130 -12.320 1.00 0.00 49 LYS A C 20
ATOM 23497 O O . LYS A 1 51 ? -5.821 8.252 -11.526 1.00 0.00 49 LYS A O 20
ATOM 23516 N N . GLN A 1 52 ? -7.306 9.598 -12.411 1.00 0.00 50 GLN A N 20
ATOM 23517 C CA . GLN A 1 52 ? -8.380 9.057 -11.534 1.00 0.00 50 GLN A CA 20
ATOM 23518 C C . GLN A 1 52 ? -8.568 7.556 -11.770 1.00 0.00 50 GLN A C 20
ATOM 23519 O O . GLN A 1 52 ? -8.641 6.795 -10.824 1.00 0.00 50 GLN A O 20
ATOM 23533 N N . PRO A 1 53 ? -8.645 7.164 -13.016 1.00 0.00 51 PRO A N 20
ATOM 23534 C CA . PRO A 1 53 ? -8.829 5.753 -13.376 1.00 0.00 51 PRO A CA 20
ATOM 23535 C C . PRO A 1 53 ? -7.517 5.004 -13.214 1.00 0.00 51 PRO A C 20
ATOM 23536 O O . PRO A 1 53 ? -7.496 3.816 -12.960 1.00 0.00 51 PRO A O 20
ATOM 23547 N N . TYR A 1 54 ? -6.420 5.693 -13.315 1.00 0.00 52 TYR A N 20
ATOM 23548 C CA . TYR A 1 54 ? -5.120 5.004 -13.115 1.00 0.00 52 TYR A CA 20
ATOM 23549 C C . TYR A 1 54 ? -4.893 4.896 -11.628 1.00 0.00 52 TYR A C 20
ATOM 23550 O O . TYR A 1 54 ? -3.912 4.356 -11.176 1.00 0.00 52 TYR A O 20
ATOM 23568 N N . TYR A 1 55 ? -5.792 5.421 -10.858 1.00 0.00 53 TYR A N 20
ATOM 23569 C CA . TYR A 1 55 ? -5.630 5.343 -9.395 1.00 0.00 53 TYR A CA 20
ATOM 23570 C C . TYR A 1 55 ? -6.241 4.046 -8.867 1.00 0.00 53 TYR A C 20
ATOM 23571 O O . TYR A 1 55 ? -5.595 3.258 -8.205 1.00 0.00 53 TYR A O 20
ATOM 23589 N N . GLU A 1 56 ? -7.499 3.844 -9.132 1.00 0.00 54 GLU A N 20
ATOM 23590 C CA . GLU A 1 56 ? -8.199 2.634 -8.630 1.00 0.00 54 GLU A CA 20
ATOM 23591 C C . GLU A 1 56 ? -7.711 1.350 -9.302 1.00 0.00 54 GLU A C 20
ATOM 23592 O O . GLU A 1 56 ? -7.748 0.295 -8.700 1.00 0.00 54 GLU A O 20
ATOM 23604 N N . GLU A 1 57 ? -7.268 1.392 -10.524 1.00 0.00 55 GLU A N 20
ATOM 23605 C CA . GLU A 1 57 ? -6.818 0.119 -11.147 1.00 0.00 55 GLU A CA 20
ATOM 23606 C C . GLU A 1 57 ? -5.577 -0.371 -10.433 1.00 0.00 55 GLU A C 20
ATOM 23607 O O . GLU A 1 57 ? -5.238 -1.538 -10.474 1.00 0.00 55 GLU A O 20
ATOM 23619 N N . GLN A 1 58 ? -4.908 0.506 -9.767 1.00 0.00 56 GLN A N 20
ATOM 23620 C CA . GLN A 1 58 ? -3.693 0.098 -9.039 1.00 0.00 56 GLN A CA 20
ATOM 23621 C C . GLN A 1 58 ? -4.106 -0.339 -7.662 1.00 0.00 56 GLN A C 20
ATOM 23622 O O . GLN A 1 58 ? -3.843 -1.433 -7.234 1.00 0.00 56 GLN A O 20
ATOM 23636 N N . ALA A 1 59 ? -4.759 0.525 -6.968 1.00 0.00 57 ALA A N 20
ATOM 23637 C CA . ALA A 1 59 ? -5.206 0.177 -5.601 1.00 0.00 57 ALA A CA 20
ATOM 23638 C C . ALA A 1 59 ? -5.809 -1.228 -5.613 1.00 0.00 57 ALA A C 20
ATOM 23639 O O . ALA A 1 59 ? -5.692 -1.966 -4.655 1.00 0.00 57 ALA A O 20
ATOM 23646 N N . ARG A 1 60 ? -6.433 -1.623 -6.694 1.00 0.00 58 ARG A N 20
ATOM 23647 C CA . ARG A 1 60 ? -7.007 -2.997 -6.740 1.00 0.00 58 ARG A CA 20
ATOM 23648 C C . ARG A 1 60 ? -5.866 -4.010 -6.849 1.00 0.00 58 ARG A C 20
ATOM 23649 O O . ARG A 1 60 ? -5.700 -4.886 -6.018 1.00 0.00 58 ARG A O 20
ATOM 23670 N N . LEU A 1 61 ? -5.090 -3.894 -7.886 1.00 0.00 59 LEU A N 20
ATOM 23671 C CA . LEU A 1 61 ? -3.959 -4.835 -8.103 1.00 0.00 59 LEU A CA 20
ATOM 23672 C C . LEU A 1 61 ? -2.848 -4.600 -7.074 1.00 0.00 59 LEU A C 20
ATOM 23673 O O . LEU A 1 61 ? -2.039 -5.468 -6.827 1.00 0.00 59 LEU A O 20
ATOM 23689 N N . SER A 1 62 ? -2.799 -3.441 -6.477 1.00 0.00 60 SER A N 20
ATOM 23690 C CA . SER A 1 62 ? -1.733 -3.155 -5.476 1.00 0.00 60 SER A CA 20
ATOM 23691 C C . SER A 1 62 ? -2.057 -3.905 -4.197 1.00 0.00 60 SER A C 20
ATOM 23692 O O . SER A 1 62 ? -1.202 -4.495 -3.567 1.00 0.00 60 SER A O 20
ATOM 23700 N N . LYS A 1 63 ? -3.298 -3.898 -3.823 1.00 0.00 61 LYS A N 20
ATOM 23701 C CA . LYS A 1 63 ? -3.706 -4.622 -2.601 1.00 0.00 61 LYS A CA 20
ATOM 23702 C C . LYS A 1 63 ? -3.261 -6.076 -2.737 1.00 0.00 61 LYS A C 20
ATOM 23703 O O . LYS A 1 63 ? -2.625 -6.634 -1.864 1.00 0.00 61 LYS A O 20
ATOM 23722 N N . GLN A 1 64 ? -3.587 -6.685 -3.841 1.00 0.00 62 GLN A N 20
ATOM 23723 C CA . GLN A 1 64 ? -3.184 -8.102 -4.061 1.00 0.00 62 GLN A CA 20
ATOM 23724 C C . GLN A 1 64 ? -1.735 -8.161 -4.557 1.00 0.00 62 GLN A C 20
ATOM 23725 O O . GLN A 1 64 ? -1.207 -9.224 -4.813 1.00 0.00 62 GLN A O 20
ATOM 23739 N N . HIS A 1 65 ? -1.088 -7.034 -4.704 1.00 0.00 63 HIS A N 20
ATOM 23740 C CA . HIS A 1 65 ? 0.323 -7.053 -5.194 1.00 0.00 63 HIS A CA 20
ATOM 23741 C C . HIS A 1 65 ? 1.261 -7.412 -4.045 1.00 0.00 63 HIS A C 20
ATOM 23742 O O . HIS A 1 65 ? 1.966 -8.400 -4.089 1.00 0.00 63 HIS A O 20
ATOM 23756 N N . LEU A 1 66 ? 1.281 -6.608 -3.024 1.00 0.00 64 LEU A N 20
ATOM 23757 C CA . LEU A 1 66 ? 2.182 -6.890 -1.875 1.00 0.00 64 LEU A CA 20
ATOM 23758 C C . LEU A 1 66 ? 1.554 -7.946 -0.973 1.00 0.00 64 LEU A C 20
ATOM 23759 O O . LEU A 1 66 ? 2.223 -8.839 -0.493 1.00 0.00 64 LEU A O 20
ATOM 23775 N N . GLU A 1 67 ? 0.277 -7.863 -0.741 1.00 0.00 65 GLU A N 20
ATOM 23776 C CA . GLU A 1 67 ? -0.370 -8.876 0.124 1.00 0.00 65 GLU A CA 20
ATOM 23777 C C . GLU A 1 67 ? -0.069 -10.260 -0.447 1.00 0.00 65 GLU A C 20
ATOM 23778 O O . GLU A 1 67 ? -0.143 -11.260 0.240 1.00 0.00 65 GLU A O 20
ATOM 23790 N N . LYS A 1 68 ? 0.277 -10.320 -1.705 1.00 0.00 66 LYS A N 20
ATOM 23791 C CA . LYS A 1 68 ? 0.591 -11.623 -2.337 1.00 0.00 66 LYS A CA 20
ATOM 23792 C C . LYS A 1 68 ? 2.082 -11.674 -2.678 1.00 0.00 66 LYS A C 20
ATOM 23793 O O . LYS A 1 68 ? 2.742 -12.676 -2.484 1.00 0.00 66 LYS A O 20
ATOM 23812 N N . TYR A 1 69 ? 2.611 -10.598 -3.189 1.00 0.00 67 TYR A N 20
ATOM 23813 C CA . TYR A 1 69 ? 4.058 -10.571 -3.555 1.00 0.00 67 TYR A CA 20
ATOM 23814 C C . TYR A 1 69 ? 4.808 -9.601 -2.637 1.00 0.00 67 TYR A C 20
ATOM 23815 O O . TYR A 1 69 ? 4.911 -8.427 -2.934 1.00 0.00 67 TYR A O 20
ATOM 23833 N N . PRO A 1 70 ? 5.318 -10.123 -1.552 1.00 0.00 68 PRO A N 20
ATOM 23834 C CA . PRO A 1 70 ? 6.077 -9.330 -0.570 1.00 0.00 68 PRO A CA 20
ATOM 23835 C C . PRO A 1 70 ? 7.504 -9.096 -1.074 1.00 0.00 68 PRO A C 20
ATOM 23836 O O . PRO A 1 70 ? 7.833 -8.039 -1.575 1.00 0.00 68 PRO A O 20
ATOM 23847 N N . ASP A 1 71 ? 8.348 -10.081 -0.949 1.00 0.00 69 ASP A N 20
ATOM 23848 C CA . ASP A 1 71 ? 9.746 -9.938 -1.418 1.00 0.00 69 ASP A CA 20
ATOM 23849 C C . ASP A 1 71 ? 9.825 -10.338 -2.890 1.00 0.00 69 ASP A C 20
ATOM 23850 O O . ASP A 1 71 ? 10.489 -11.288 -3.253 1.00 0.00 69 ASP A O 20
ATOM 23859 N N . TYR A 1 72 ? 9.139 -9.624 -3.737 1.00 0.00 70 TYR A N 20
ATOM 23860 C CA . TYR A 1 72 ? 9.155 -9.959 -5.184 1.00 0.00 70 TYR A CA 20
ATOM 23861 C C . TYR A 1 72 ? 10.584 -9.858 -5.725 1.00 0.00 70 TYR A C 20
ATOM 23862 O O . TYR A 1 72 ? 11.440 -9.231 -5.133 1.00 0.00 70 TYR A O 20
ATOM 23880 N N . PRO A 1 3 ? 0.681 -9.477 1.124 1.00 0.00 1 PRO A N 21
ATOM 23881 C CA . PRO A 1 3 ? 1.415 -8.829 2.255 1.00 0.00 1 PRO A CA 21
ATOM 23882 C C . PRO A 1 3 ? 2.912 -8.780 1.938 1.00 0.00 1 PRO A C 21
ATOM 23883 O O . PRO A 1 3 ? 3.568 -7.780 2.148 1.00 0.00 1 PRO A O 21
ATOM 23894 N N . HIS A 1 4 ? 3.457 -9.854 1.437 1.00 0.00 2 HIS A N 21
ATOM 23895 C CA . HIS A 1 4 ? 4.911 -9.869 1.112 1.00 0.00 2 HIS A CA 21
ATOM 23896 C C . HIS A 1 4 ? 5.121 -9.349 -0.308 1.00 0.00 2 HIS A C 21
ATOM 23897 O O . HIS A 1 4 ? 5.878 -9.903 -1.081 1.00 0.00 2 HIS A O 21
ATOM 23911 N N . ILE A 1 5 ? 4.455 -8.286 -0.657 1.00 0.00 3 ILE A N 21
ATOM 23912 C CA . ILE A 1 5 ? 4.609 -7.721 -2.027 1.00 0.00 3 ILE A CA 21
ATOM 23913 C C . ILE A 1 5 ? 4.363 -6.212 -1.985 1.00 0.00 3 ILE A C 21
ATOM 23914 O O . ILE A 1 5 ? 3.522 -5.693 -2.693 1.00 0.00 3 ILE A O 21
ATOM 23930 N N . LYS A 1 6 ? 5.085 -5.501 -1.164 1.00 0.00 4 LYS A N 21
ATOM 23931 C CA . LYS A 1 6 ? 4.880 -4.027 -1.087 1.00 0.00 4 LYS A CA 21
ATOM 23932 C C . LYS A 1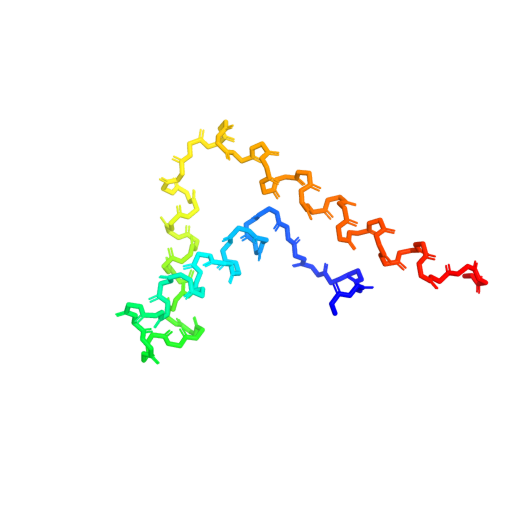 6 ? 5.375 -3.379 -2.380 1.00 0.00 4 LYS A C 21
ATOM 23933 O O . LYS A 1 6 ? 6.262 -2.548 -2.374 1.00 0.00 4 LYS A O 21
ATOM 23952 N N . ARG A 1 7 ? 4.804 -3.755 -3.492 1.00 0.00 5 ARG A N 21
ATOM 23953 C CA . ARG A 1 7 ? 5.231 -3.164 -4.791 1.00 0.00 5 ARG A CA 21
ATOM 23954 C C . ARG A 1 7 ? 4.799 -1.696 -4.842 1.00 0.00 5 ARG A C 21
ATOM 23955 O O . ARG A 1 7 ? 3.637 -1.393 -4.656 1.00 0.00 5 ARG A O 21
ATOM 23976 N N . PRO A 1 8 ? 5.743 -0.822 -5.096 1.00 0.00 6 PRO A N 21
ATOM 23977 C CA . PRO A 1 8 ? 5.471 0.622 -5.178 1.00 0.00 6 PRO A CA 21
ATOM 23978 C C . PRO A 1 8 ? 4.813 0.961 -6.516 1.00 0.00 6 PRO A C 21
ATOM 23979 O O . PRO A 1 8 ? 5.381 1.650 -7.341 1.00 0.00 6 PRO A O 21
ATOM 23990 N N . MET A 1 9 ? 3.611 0.499 -6.733 1.00 0.00 7 MET A N 21
ATOM 23991 C CA . MET A 1 9 ? 2.914 0.807 -7.993 1.00 0.00 7 MET A CA 21
ATOM 23992 C C . MET A 1 9 ? 1.824 1.811 -7.675 1.00 0.00 7 MET A C 21
ATOM 23993 O O . MET A 1 9 ? 1.485 2.033 -6.530 1.00 0.00 7 MET A O 21
ATOM 24007 N N . ASN A 1 10 ? 1.271 2.415 -8.663 1.00 0.00 8 ASN A N 21
ATOM 24008 C CA . ASN A 1 10 ? 0.203 3.398 -8.411 1.00 0.00 8 ASN A CA 21
ATOM 24009 C C . ASN A 1 10 ? -0.240 3.934 -9.758 1.00 0.00 8 ASN A C 21
ATOM 24010 O O . ASN A 1 10 ? 0.352 3.626 -10.767 1.00 0.00 8 ASN A O 21
ATOM 24021 N N . ALA A 1 11 ? -1.253 4.734 -9.797 1.00 0.00 9 ALA A N 21
ATOM 24022 C CA . ALA A 1 11 ? -1.706 5.267 -11.099 1.00 0.00 9 ALA A CA 21
ATOM 24023 C C . ALA A 1 11 ? -0.516 5.889 -11.792 1.00 0.00 9 ALA A C 21
ATOM 24024 O O . ALA A 1 11 ? -0.396 5.862 -12.992 1.00 0.00 9 ALA A O 21
ATOM 24031 N N . PHE A 1 12 ? 0.365 6.447 -11.032 1.00 0.00 10 PHE A N 21
ATOM 24032 C CA . PHE A 1 12 ? 1.557 7.087 -11.612 1.00 0.00 10 PHE A CA 21
ATOM 24033 C C . PHE A 1 12 ? 2.499 6.037 -12.175 1.00 0.00 10 PHE A C 21
ATOM 24034 O O . PHE A 1 12 ? 2.747 5.978 -13.356 1.00 0.00 10 PHE A O 21
ATOM 24051 N N . MET A 1 13 ? 3.009 5.184 -11.346 1.00 0.00 11 MET A N 21
ATOM 24052 C CA . MET A 1 13 ? 3.907 4.131 -11.866 1.00 0.00 11 MET A CA 21
ATOM 24053 C C . MET A 1 13 ? 3.076 3.275 -12.809 1.00 0.00 11 MET A C 21
ATOM 24054 O O . MET A 1 13 ? 3.590 2.527 -13.617 1.00 0.00 11 MET A O 21
ATOM 24068 N N . VAL A 1 14 ? 1.779 3.402 -12.711 1.00 0.00 12 VAL A N 21
ATOM 24069 C CA . VAL A 1 14 ? 0.883 2.628 -13.588 1.00 0.00 12 VAL A CA 21
ATOM 24070 C C . VAL A 1 14 ? 0.755 3.349 -14.908 1.00 0.00 12 VAL A C 21
ATOM 24071 O O . VAL A 1 14 ? 0.838 2.764 -15.969 1.00 0.00 12 VAL A O 21
ATOM 24084 N N . TRP A 1 15 ? 0.540 4.618 -14.845 1.00 0.00 13 TRP A N 21
ATOM 24085 C CA . TRP A 1 15 ? 0.390 5.388 -16.100 1.00 0.00 13 TRP A CA 21
ATOM 24086 C C . TRP A 1 15 ? 1.778 5.686 -16.651 1.00 0.00 13 TRP A C 21
ATOM 24087 O O . TRP A 1 15 ? 1.992 5.790 -17.843 1.00 0.00 13 TRP A O 21
ATOM 24108 N N . ALA A 1 16 ? 2.709 5.839 -15.771 1.00 0.00 14 ALA A N 21
ATOM 24109 C CA . ALA A 1 16 ? 4.095 6.151 -16.171 1.00 0.00 14 ALA A CA 21
ATOM 24110 C C . ALA A 1 16 ? 4.756 4.923 -16.798 1.00 0.00 14 ALA A C 21
ATOM 24111 O O . ALA A 1 16 ? 5.673 5.042 -17.583 1.00 0.00 14 ALA A O 21
ATOM 24118 N N . LYS A 1 17 ? 4.303 3.743 -16.474 1.00 0.00 15 LYS A N 21
ATOM 24119 C CA . LYS A 1 17 ? 4.922 2.541 -17.079 1.00 0.00 15 LYS A CA 21
ATOM 24120 C C . LYS A 1 17 ? 4.603 2.548 -18.565 1.00 0.00 15 LYS A C 21
ATOM 24121 O O . LYS A 1 17 ? 5.356 2.058 -19.383 1.00 0.00 15 LYS A O 21
ATOM 24140 N N . ASP A 1 18 ? 3.497 3.135 -18.918 1.00 0.00 16 ASP A N 21
ATOM 24141 C CA . ASP A 1 18 ? 3.126 3.221 -20.347 1.00 0.00 16 ASP A CA 21
ATOM 24142 C C . ASP A 1 18 ? 3.651 4.544 -20.867 1.00 0.00 16 ASP A C 21
ATOM 24143 O O . ASP A 1 18 ? 4.077 4.665 -21.996 1.00 0.00 16 ASP A O 21
ATOM 24152 N N . GLU A 1 19 ? 3.641 5.535 -20.027 1.00 0.00 17 GLU A N 21
ATOM 24153 C CA . GLU A 1 19 ? 4.159 6.858 -20.419 1.00 0.00 17 GLU A CA 21
ATOM 24154 C C . GLU A 1 19 ? 5.669 6.756 -20.587 1.00 0.00 17 GLU A C 21
ATOM 24155 O O . GLU A 1 19 ? 6.255 7.349 -21.470 1.00 0.00 17 GLU A O 21
ATOM 24167 N N . ARG A 1 20 ? 6.295 5.974 -19.756 1.00 0.00 18 ARG A N 21
ATOM 24168 C CA . ARG A 1 20 ? 7.761 5.789 -19.870 1.00 0.00 18 ARG A CA 21
ATOM 24169 C C . ARG A 1 20 ? 7.988 4.887 -21.065 1.00 0.00 18 ARG A C 21
ATOM 24170 O O . ARG A 1 20 ? 8.910 5.057 -21.826 1.00 0.00 18 ARG A O 21
ATOM 24191 N N . ARG A 1 21 ? 7.106 3.955 -21.257 1.00 0.00 19 ARG A N 21
ATOM 24192 C CA . ARG A 1 21 ? 7.206 3.074 -22.431 1.00 0.00 19 ARG A CA 21
ATOM 24193 C C . ARG A 1 21 ? 6.928 3.944 -23.644 1.00 0.00 19 ARG A C 21
ATOM 24194 O O . ARG A 1 21 ? 7.550 3.827 -24.680 1.00 0.00 19 ARG A O 21
ATOM 24215 N N . LYS A 1 22 ? 5.982 4.833 -23.498 1.00 0.00 20 LYS A N 21
ATOM 24216 C CA . LYS A 1 22 ? 5.630 5.743 -24.608 1.00 0.00 20 LYS A CA 21
ATOM 24217 C C . LYS A 1 22 ? 6.735 6.777 -24.788 1.00 0.00 20 LYS A C 21
ATOM 24218 O O . LYS A 1 22 ? 6.872 7.378 -25.833 1.00 0.00 20 LYS A O 21
ATOM 24237 N N . ILE A 1 23 ? 7.525 6.989 -23.781 1.00 0.00 21 ILE A N 21
ATOM 24238 C CA . ILE A 1 23 ? 8.626 7.976 -23.906 1.00 0.00 21 ILE A CA 21
ATOM 24239 C C . ILE A 1 23 ? 9.905 7.229 -24.261 1.00 0.00 21 ILE A C 21
ATOM 24240 O O . ILE A 1 23 ? 10.679 7.646 -25.100 1.00 0.00 21 ILE A O 21
ATOM 24256 N N . LEU A 1 24 ? 10.113 6.117 -23.637 1.00 0.00 22 LEU A N 21
ATOM 24257 C CA . LEU A 1 24 ? 11.310 5.306 -23.921 1.00 0.00 22 LEU A CA 21
ATOM 24258 C C . LEU A 1 24 ? 11.420 5.078 -25.413 1.00 0.00 22 LEU A C 21
ATOM 24259 O O . LEU A 1 24 ? 12.495 4.984 -25.968 1.00 0.00 22 LEU A O 21
ATOM 24275 N N . GLN A 1 25 ? 10.306 5.003 -26.064 1.00 0.00 23 GLN A N 21
ATOM 24276 C CA . GLN A 1 25 ? 10.329 4.795 -27.524 1.00 0.00 23 GLN A CA 21
ATOM 24277 C C . GLN A 1 25 ? 11.005 6.004 -28.118 1.00 0.00 23 GLN A C 21
ATOM 24278 O O . GLN A 1 25 ? 11.767 5.946 -29.063 1.00 0.00 23 GLN A O 21
ATOM 24292 N N . ALA A 1 26 ? 10.701 7.102 -27.523 1.00 0.00 24 ALA A N 21
ATOM 24293 C CA . ALA A 1 26 ? 11.264 8.394 -27.954 1.00 0.00 24 ALA A CA 21
ATOM 24294 C C . ALA A 1 26 ? 12.628 8.598 -27.292 1.00 0.00 24 ALA A C 21
ATOM 24295 O O . ALA A 1 26 ? 13.400 9.452 -27.688 1.00 0.00 24 ALA A O 21
ATOM 24302 N N . PHE A 1 27 ? 12.934 7.821 -26.285 1.00 0.00 25 PHE A N 21
ATOM 24303 C CA . PHE A 1 27 ? 14.240 7.966 -25.599 1.00 0.00 25 PHE A CA 21
ATOM 24304 C C . PHE A 1 27 ? 14.568 6.671 -24.849 1.00 0.00 25 PHE A C 21
ATOM 24305 O O . PHE A 1 27 ? 14.514 6.627 -23.636 1.00 0.00 25 PHE A O 21
ATOM 24322 N N . PRO A 1 28 ? 14.914 5.660 -25.602 1.00 0.00 26 PRO A N 21
ATOM 24323 C CA . PRO A 1 28 ? 15.281 4.343 -25.048 1.00 0.00 26 PRO A CA 21
ATOM 24324 C C . PRO A 1 28 ? 16.633 4.428 -24.344 1.00 0.00 26 PRO A C 21
ATOM 24325 O O . PRO A 1 28 ? 17.041 3.525 -23.640 1.00 0.00 26 PRO A O 21
ATOM 24336 N N . ASP A 1 29 ? 17.312 5.522 -24.510 1.00 0.00 27 ASP A N 21
ATOM 24337 C CA . ASP A 1 29 ? 18.626 5.703 -23.837 1.00 0.00 27 ASP A CA 21
ATOM 24338 C C . ASP A 1 29 ? 18.440 6.669 -22.666 1.00 0.00 27 ASP A C 21
ATOM 24339 O O . ASP A 1 29 ? 19.126 6.598 -21.666 1.00 0.00 27 ASP A O 21
ATOM 24348 N N . MET A 1 30 ? 17.499 7.567 -22.787 1.00 0.00 28 MET A N 21
ATOM 24349 C CA . MET A 1 30 ? 17.235 8.539 -21.694 1.00 0.00 28 MET A CA 21
ATOM 24350 C C . MET A 1 30 ? 16.813 7.784 -20.438 1.00 0.00 28 MET A C 21
ATOM 24351 O O . MET A 1 30 ? 16.776 8.317 -19.358 1.00 0.00 28 MET A O 21
ATOM 24365 N N . HIS A 1 31 ? 16.465 6.554 -20.579 1.00 0.00 29 HIS A N 21
ATOM 24366 C CA . HIS A 1 31 ? 16.010 5.787 -19.395 1.00 0.00 29 HIS A CA 21
ATOM 24367 C C . HIS A 1 31 ? 17.059 5.848 -18.296 1.00 0.00 29 HIS A C 21
ATOM 24368 O O . HIS A 1 31 ? 16.715 5.942 -17.141 1.00 0.00 29 HIS A O 21
ATOM 24382 N N . ASN A 1 32 ? 18.317 5.754 -18.662 1.00 0.00 30 ASN A N 21
ATOM 24383 C CA . ASN A 1 32 ? 19.433 5.754 -17.663 1.00 0.00 30 ASN A CA 21
ATOM 24384 C C . ASN A 1 32 ? 18.990 6.363 -16.336 1.00 0.00 30 ASN A C 21
ATOM 24385 O O . ASN A 1 32 ? 19.263 7.514 -16.055 1.00 0.00 30 ASN A O 21
ATOM 24396 N N . SER A 1 33 ? 18.293 5.593 -15.526 1.00 0.00 31 SER A N 21
ATOM 24397 C CA . SER A 1 33 ? 17.802 6.117 -14.222 1.00 0.00 31 SER A CA 21
ATOM 24398 C C . SER A 1 33 ? 17.377 7.576 -14.424 1.00 0.00 31 SER A C 21
ATOM 24399 O O . SER A 1 33 ? 17.559 8.433 -13.583 1.00 0.00 31 SER A O 21
ATOM 24407 N N . ASN A 1 34 ? 16.837 7.856 -15.582 1.00 0.00 32 ASN A N 21
ATOM 24408 C CA . ASN A 1 34 ? 16.424 9.247 -15.915 1.00 0.00 32 ASN A CA 21
ATOM 24409 C C . ASN A 1 34 ? 14.914 9.319 -16.135 1.00 0.00 32 ASN A C 21
ATOM 24410 O O . ASN A 1 34 ? 14.230 10.147 -15.571 1.00 0.00 32 ASN A O 21
ATOM 24421 N N . ILE A 1 35 ? 14.398 8.464 -16.972 1.00 0.00 33 ILE A N 21
ATOM 24422 C CA . ILE A 1 35 ? 12.937 8.488 -17.267 1.00 0.00 33 ILE A CA 21
ATOM 24423 C C . ILE A 1 35 ? 12.150 8.543 -15.965 1.00 0.00 33 ILE A C 21
ATOM 24424 O O . ILE A 1 35 ? 11.060 9.077 -15.907 1.00 0.00 33 ILE A O 21
ATOM 24440 N N . SER A 1 36 ? 12.697 8.015 -14.914 1.00 0.00 34 SER A N 21
ATOM 24441 C CA . SER A 1 36 ? 11.987 8.056 -13.611 1.00 0.00 34 SER A CA 21
ATOM 24442 C C . SER A 1 36 ? 11.653 9.503 -13.265 1.00 0.00 34 SER A C 21
ATOM 24443 O O . SER A 1 36 ? 10.557 9.816 -12.843 1.00 0.00 34 SER A O 21
ATOM 24451 N N . LYS A 1 37 ? 12.591 10.391 -13.444 1.00 0.00 35 LYS A N 21
ATOM 24452 C CA . LYS A 1 37 ? 12.326 11.812 -13.128 1.00 0.00 35 LYS A CA 21
ATOM 24453 C C . LYS A 1 37 ? 11.419 12.366 -14.214 1.00 0.00 35 LYS A C 21
ATOM 24454 O O . LYS A 1 37 ? 10.668 13.300 -14.012 1.00 0.00 35 LYS A O 21
ATOM 24473 N N . ILE A 1 38 ? 11.478 11.768 -15.367 1.00 0.00 36 ILE A N 21
ATOM 24474 C CA . ILE A 1 38 ? 10.619 12.222 -16.485 1.00 0.00 36 ILE A CA 21
ATOM 24475 C C . ILE A 1 38 ? 9.178 11.864 -16.157 1.00 0.00 36 ILE A C 21
ATOM 24476 O O . ILE A 1 38 ? 8.293 12.690 -16.191 1.00 0.00 36 ILE A O 21
ATOM 24492 N N . LEU A 1 39 ? 8.951 10.626 -15.838 1.00 0.00 37 LEU A N 21
ATOM 24493 C CA . LEU A 1 39 ? 7.584 10.178 -15.500 1.00 0.00 37 LEU A CA 21
ATOM 24494 C C . LEU A 1 39 ? 7.031 11.042 -14.386 1.00 0.00 37 LEU A C 21
ATOM 24495 O O . LEU A 1 39 ? 6.012 11.685 -14.521 1.00 0.00 37 LEU A O 21
ATOM 24511 N N . GLY A 1 40 ? 7.702 11.046 -13.274 1.00 0.00 38 GLY A N 21
ATOM 24512 C CA . GLY A 1 40 ? 7.228 11.856 -12.116 1.00 0.00 38 GLY A CA 21
ATOM 24513 C C . GLY A 1 40 ? 7.075 13.310 -12.550 1.00 0.00 38 GLY A C 21
ATOM 24514 O O . GLY A 1 40 ? 6.410 14.101 -11.905 1.00 0.00 38 GLY A O 21
ATOM 24518 N N . SER A 1 41 ? 7.656 13.658 -13.662 1.00 0.00 39 SER A N 21
ATOM 24519 C CA . SER A 1 41 ? 7.531 15.041 -14.159 1.00 0.00 39 SER A CA 21
ATOM 24520 C C . SER A 1 41 ? 6.486 15.034 -15.256 1.00 0.00 39 SER A C 21
ATOM 24521 O O . SER A 1 41 ? 5.923 16.048 -15.619 1.00 0.00 39 SER A O 21
ATOM 24529 N N . ARG A 1 42 ? 6.202 13.869 -15.757 1.00 0.00 40 ARG A N 21
ATOM 24530 C CA . ARG A 1 42 ? 5.187 13.715 -16.790 1.00 0.00 40 ARG A CA 21
ATOM 24531 C C . ARG A 1 42 ? 3.871 13.536 -16.060 1.00 0.00 40 ARG A C 21
ATOM 24532 O O . ARG A 1 42 ? 2.808 13.910 -16.517 1.00 0.00 40 ARG A O 21
ATOM 24553 N N . TRP A 1 43 ? 3.974 12.969 -14.893 1.00 0.00 41 TRP A N 21
ATOM 24554 C CA . TRP A 1 43 ? 2.807 12.736 -14.031 1.00 0.00 41 TRP A CA 21
ATOM 24555 C C . TRP A 1 43 ? 2.253 14.060 -13.530 1.00 0.00 41 TRP A C 21
ATOM 24556 O O . TRP A 1 43 ? 1.116 14.408 -13.780 1.00 0.00 41 TRP A O 21
ATOM 24577 N N . LYS A 1 44 ? 3.055 14.803 -12.820 1.00 0.00 42 LYS A N 21
ATOM 24578 C CA . LYS A 1 44 ? 2.574 16.102 -12.304 1.00 0.00 42 LYS A CA 21
ATOM 24579 C C . LYS A 1 44 ? 2.216 16.956 -13.508 1.00 0.00 42 LYS A C 21
ATOM 24580 O O . LYS A 1 44 ? 1.495 17.931 -13.417 1.00 0.00 42 LYS A O 21
ATOM 24599 N N . ALA A 1 45 ? 2.728 16.580 -14.646 1.00 0.00 43 ALA A N 21
ATOM 24600 C CA . ALA A 1 45 ? 2.454 17.327 -15.879 1.00 0.00 43 ALA A CA 21
ATOM 24601 C C . ALA A 1 45 ? 1.174 16.791 -16.528 1.00 0.00 43 ALA A C 21
ATOM 24602 O O . ALA A 1 45 ? 0.918 17.012 -17.695 1.00 0.00 43 ALA A O 21
ATOM 24609 N N . MET A 1 46 ? 0.368 16.084 -15.777 1.00 0.00 44 MET A N 21
ATOM 24610 C CA . MET A 1 46 ? -0.889 15.530 -16.341 1.00 0.00 44 MET A CA 21
ATOM 24611 C C . MET A 1 46 ? -2.036 16.513 -16.056 1.00 0.00 44 MET A C 21
ATOM 24612 O O . MET A 1 46 ? -1.952 17.676 -16.396 1.00 0.00 44 MET A O 21
ATOM 24626 N N . THR A 1 47 ? -3.108 16.070 -15.448 1.00 0.00 45 THR A N 21
ATOM 24627 C CA . THR A 1 47 ? -4.231 17.001 -15.172 1.00 0.00 45 THR A CA 21
ATOM 24628 C C . THR A 1 47 ? -4.995 16.560 -13.921 1.00 0.00 45 THR A C 21
ATOM 24629 O O . THR A 1 47 ? -6.068 17.056 -13.636 1.00 0.00 45 THR A O 21
ATOM 24640 N N . ASN A 1 48 ? -4.468 15.628 -13.177 1.00 0.00 46 ASN A N 21
ATOM 24641 C CA . ASN A 1 48 ? -5.185 15.159 -11.958 1.00 0.00 46 ASN A CA 21
ATOM 24642 C C . ASN A 1 48 ? -6.404 14.336 -12.376 1.00 0.00 46 ASN A C 21
ATOM 24643 O O . ASN A 1 48 ? -6.553 13.190 -12.001 1.00 0.00 46 ASN A O 21
ATOM 24654 N N . LEU A 1 49 ? -7.279 14.916 -13.147 1.00 0.00 47 LEU A N 21
ATOM 24655 C CA . LEU A 1 49 ? -8.492 14.178 -13.594 1.00 0.00 47 LEU A CA 21
ATOM 24656 C C . LEU A 1 49 ? -8.103 13.116 -14.622 1.00 0.00 47 LEU A C 21
ATOM 24657 O O . LEU A 1 49 ? -8.862 12.215 -14.915 1.00 0.00 47 LEU A O 21
ATOM 24673 N N . GLU A 1 50 ? -6.928 13.212 -15.172 1.00 0.00 48 GLU A N 21
ATOM 24674 C CA . GLU A 1 50 ? -6.503 12.197 -16.173 1.00 0.00 48 GLU A CA 21
ATOM 24675 C C . GLU A 1 50 ? -5.969 10.963 -15.444 1.00 0.00 48 GLU A C 21
ATOM 24676 O O . GLU A 1 50 ? -5.723 9.936 -16.042 1.00 0.00 48 GLU A O 21
ATOM 24688 N N . LYS A 1 51 ? -5.776 11.064 -14.156 1.00 0.00 49 LYS A N 21
ATOM 24689 C CA . LYS A 1 51 ? -5.248 9.910 -13.377 1.00 0.00 49 LYS A CA 21
ATOM 24690 C C . LYS A 1 51 ? -6.397 8.985 -12.951 1.00 0.00 49 LYS A C 21
ATOM 24691 O O . LYS A 1 51 ? -6.177 7.919 -12.410 1.00 0.00 49 LYS A O 21
ATOM 24710 N N . GLN A 1 52 ? -7.617 9.390 -13.175 1.00 0.00 50 GLN A N 21
ATOM 24711 C CA . GLN A 1 52 ? -8.778 8.548 -12.772 1.00 0.00 50 GLN A CA 21
ATOM 24712 C C . GLN A 1 52 ? -8.715 7.151 -13.410 1.00 0.00 50 GLN A C 21
ATOM 24713 O O . GLN A 1 52 ? -8.986 6.172 -12.743 1.00 0.00 50 GLN A O 21
ATOM 24727 N N . PRO A 1 53 ? -8.377 7.080 -14.675 1.00 0.00 51 PRO A N 21
ATOM 24728 C CA . PRO A 1 53 ? -8.301 5.793 -15.384 1.00 0.00 51 PRO A CA 21
ATOM 24729 C C . PRO A 1 53 ? -7.043 5.040 -14.979 1.00 0.00 51 PRO A C 21
ATOM 24730 O O . PRO A 1 53 ? -7.058 3.839 -14.793 1.00 0.00 51 PRO A O 21
ATOM 24741 N N . TYR A 1 54 ? -5.960 5.736 -14.802 1.00 0.00 52 TYR A N 21
ATOM 24742 C CA . TYR A 1 54 ? -4.721 5.048 -14.363 1.00 0.00 52 TYR A CA 21
ATOM 24743 C C . TYR A 1 54 ? -4.891 4.690 -12.894 1.00 0.00 52 TYR A C 21
ATOM 24744 O O . TYR A 1 54 ? -4.083 4.000 -12.307 1.00 0.00 52 TYR A O 21
ATOM 24762 N N . TYR A 1 55 ? -5.951 5.164 -12.297 1.00 0.00 53 TYR A N 21
ATOM 24763 C CA . TYR A 1 55 ? -6.197 4.862 -10.867 1.00 0.00 53 TYR A CA 21
ATOM 24764 C C . TYR A 1 55 ? -6.873 3.498 -10.749 1.00 0.00 53 TYR A C 21
ATOM 24765 O O . TYR A 1 55 ? -6.451 2.647 -9.994 1.00 0.00 53 TYR A O 21
ATOM 24783 N N . GLU A 1 56 ? -7.915 3.280 -11.499 1.00 0.00 54 GLU A N 21
ATOM 24784 C CA . GLU A 1 56 ? -8.610 1.967 -11.439 1.00 0.00 54 GLU A CA 21
ATOM 24785 C C . GLU A 1 56 ? -7.688 0.889 -12.003 1.00 0.00 54 GLU A C 21
ATOM 24786 O O . GLU A 1 56 ? -7.641 -0.222 -11.515 1.00 0.00 54 GLU A O 21
ATOM 24798 N N . GLU A 1 57 ? -6.941 1.213 -13.021 1.00 0.00 55 GLU A N 21
ATOM 24799 C CA . GLU A 1 57 ? -6.010 0.213 -13.606 1.00 0.00 55 GLU A CA 21
ATOM 24800 C C . GLU A 1 57 ? -4.924 -0.106 -12.583 1.00 0.00 55 GLU A C 21
ATOM 24801 O O . GLU A 1 57 ? -4.192 -1.068 -12.711 1.00 0.00 55 GLU A O 21
ATOM 24813 N N . GLN A 1 58 ? -4.831 0.690 -11.556 1.00 0.00 56 GLN A N 21
ATOM 24814 C CA . GLN A 1 58 ? -3.817 0.441 -10.501 1.00 0.00 56 GLN A CA 21
ATOM 24815 C C . GLN A 1 58 ? -4.412 -0.556 -9.520 1.00 0.00 56 GLN A C 21
ATOM 24816 O O . GLN A 1 58 ? -3.925 -1.653 -9.335 1.00 0.00 56 GLN A O 21
ATOM 24830 N N . ALA A 1 59 ? -5.473 -0.163 -8.897 1.00 0.00 57 ALA A N 21
ATOM 24831 C CA . ALA A 1 59 ? -6.145 -1.053 -7.924 1.00 0.00 57 ALA A CA 21
ATOM 24832 C C . ALA A 1 59 ? -6.452 -2.396 -8.589 1.00 0.00 57 ALA A C 21
ATOM 24833 O O . ALA A 1 59 ? -6.546 -3.415 -7.934 1.00 0.00 57 ALA A O 21
ATOM 24840 N N . ARG A 1 60 ? -6.610 -2.410 -9.886 1.00 0.00 58 ARG A N 21
ATOM 24841 C CA . ARG A 1 60 ? -6.911 -3.692 -10.581 1.00 0.00 58 ARG A CA 21
ATOM 24842 C C . ARG A 1 60 ? -5.673 -4.585 -10.552 1.00 0.00 58 ARG A C 21
ATOM 24843 O O . ARG A 1 60 ? -5.681 -5.661 -9.988 1.00 0.00 58 ARG A O 21
ATOM 24864 N N . LEU A 1 61 ? -4.612 -4.142 -11.157 1.00 0.00 59 LEU A N 21
ATOM 24865 C CA . LEU A 1 61 ? -3.367 -4.952 -11.172 1.00 0.00 59 LEU A CA 21
ATOM 24866 C C . LEU A 1 61 ? -2.885 -5.174 -9.737 1.00 0.00 59 LEU A C 21
ATOM 24867 O O . LEU A 1 61 ? -2.055 -6.023 -9.474 1.00 0.00 59 LEU A O 21
ATOM 24883 N N . SER A 1 62 ? -3.414 -4.432 -8.802 1.00 0.00 60 SER A N 21
ATOM 24884 C CA . SER A 1 62 ? -2.999 -4.613 -7.384 1.00 0.00 60 SER A CA 21
ATOM 24885 C C . SER A 1 62 ? -3.721 -5.837 -6.831 1.00 0.00 60 SER A C 21
ATOM 24886 O O . SER A 1 62 ? -3.227 -6.539 -5.971 1.00 0.00 60 SER A O 21
ATOM 24894 N N . LYS A 1 63 ? -4.893 -6.092 -7.337 1.00 0.00 61 LYS A N 21
ATOM 24895 C CA . LYS A 1 63 ? -5.678 -7.264 -6.875 1.00 0.00 61 LYS A CA 21
ATOM 24896 C C . LYS A 1 63 ? -5.012 -8.543 -7.376 1.00 0.00 61 LYS A C 21
ATOM 24897 O O . LYS A 1 63 ? -4.658 -9.417 -6.610 1.00 0.00 61 LYS A O 21
ATOM 24916 N N . GLN A 1 64 ? -4.829 -8.654 -8.661 1.00 0.00 62 GLN A N 21
ATOM 24917 C CA . GLN A 1 64 ? -4.175 -9.872 -9.218 1.00 0.00 62 GLN A CA 21
ATOM 24918 C C . GLN A 1 64 ? -2.760 -9.977 -8.650 1.00 0.00 62 GLN A C 21
ATOM 24919 O O . GLN A 1 64 ? -2.153 -11.029 -8.649 1.00 0.00 62 GLN A O 21
ATOM 24933 N N . HIS A 1 65 ? -2.234 -8.888 -8.160 1.00 0.00 63 HIS A N 21
ATOM 24934 C CA . HIS A 1 65 ? -0.862 -8.909 -7.581 1.00 0.00 63 HIS A CA 21
ATOM 24935 C C . HIS A 1 65 ? -0.847 -9.804 -6.349 1.00 0.00 63 HIS A C 21
ATOM 24936 O O . HIS A 1 65 ? -0.183 -10.820 -6.314 1.00 0.00 63 HIS A O 21
ATOM 24950 N N . LEU A 1 66 ? -1.576 -9.438 -5.338 1.00 0.00 64 LEU A N 21
ATOM 24951 C CA . LEU A 1 66 ? -1.604 -10.272 -4.113 1.00 0.00 64 LEU A CA 21
ATOM 24952 C C . LEU A 1 66 ? -1.859 -11.724 -4.516 1.00 0.00 64 LEU A C 21
ATOM 24953 O O . LEU A 1 66 ? -1.384 -12.649 -3.888 1.00 0.00 64 LEU A O 21
ATOM 24969 N N . GLU A 1 67 ? -2.599 -11.928 -5.572 1.00 0.00 65 GLU A N 21
ATOM 24970 C CA . GLU A 1 67 ? -2.874 -13.311 -6.030 1.00 0.00 65 GLU A CA 21
ATOM 24971 C C . GLU A 1 67 ? -1.555 -13.983 -6.408 1.00 0.00 65 GLU A C 21
ATOM 24972 O O . GLU A 1 67 ? -1.468 -15.188 -6.522 1.00 0.00 65 GLU A O 21
ATOM 24984 N N . LYS A 1 68 ? -0.523 -13.205 -6.606 1.00 0.00 66 LYS A N 21
ATOM 24985 C CA . LYS A 1 68 ? 0.792 -13.790 -6.981 1.00 0.00 66 LYS A CA 21
ATOM 24986 C C . LYS A 1 68 ? 1.485 -14.324 -5.731 1.00 0.00 66 LYS A C 21
ATOM 24987 O O . LYS A 1 68 ? 1.977 -15.434 -5.708 1.00 0.00 66 LYS A O 21
ATOM 25006 N N . TYR A 1 69 ? 1.522 -13.546 -4.687 1.00 0.00 67 TYR A N 21
ATOM 25007 C CA . TYR A 1 69 ? 2.182 -14.019 -3.437 1.00 0.00 67 TYR A CA 21
ATOM 25008 C C . TYR A 1 69 ? 1.262 -13.805 -2.229 1.00 0.00 67 TYR A C 21
ATOM 25009 O O . TYR A 1 69 ? 1.660 -13.190 -1.260 1.00 0.00 67 TYR A O 21
ATOM 25027 N N . PRO A 1 70 ? 0.066 -14.328 -2.310 1.00 0.00 68 PRO A N 21
ATOM 25028 C CA . PRO A 1 70 ? -0.916 -14.216 -1.217 1.00 0.00 68 PRO A CA 21
ATOM 25029 C C . PRO A 1 70 ? -0.596 -15.232 -0.125 1.00 0.00 68 PRO A C 21
ATOM 25030 O O . PRO A 1 70 ? -0.273 -14.893 0.997 1.00 0.00 68 PRO A O 21
ATOM 25041 N N . ASP A 1 71 ? -0.693 -16.481 -0.464 1.00 0.00 69 ASP A N 21
ATOM 25042 C CA . ASP A 1 71 ? -0.413 -17.559 0.511 1.00 0.00 69 ASP A CA 21
ATOM 25043 C C . ASP A 1 71 ? 1.062 -17.956 0.425 1.00 0.00 69 ASP A C 21
ATOM 25044 O O . ASP A 1 71 ? 1.399 -19.065 0.060 1.00 0.00 69 ASP A O 21
ATOM 25053 N N . TYR A 1 72 ? 1.941 -17.053 0.750 1.00 0.00 70 TYR A N 21
ATOM 25054 C CA . TYR A 1 72 ? 3.393 -17.365 0.679 1.00 0.00 70 TYR A CA 21
ATOM 25055 C C . TYR A 1 72 ? 3.728 -18.522 1.626 1.00 0.00 70 TYR A C 21
ATOM 25056 O O . TYR A 1 72 ? 4.634 -19.293 1.378 1.00 0.00 70 TYR A O 21
ATOM 25074 N N . PRO A 1 3 ? 8.694 -8.356 -18.258 1.00 0.00 1 PRO A N 22
ATOM 25075 C CA . PRO A 1 3 ? 8.919 -9.736 -17.723 1.00 0.00 1 PRO A CA 22
ATOM 25076 C C . PRO A 1 3 ? 8.431 -9.810 -16.274 1.00 0.00 1 PRO A C 22
ATOM 25077 O O . PRO A 1 3 ? 7.642 -10.663 -15.916 1.00 0.00 1 PRO A O 22
ATOM 25088 N N . HIS A 1 4 ? 8.892 -8.918 -15.439 1.00 0.00 2 HIS A N 22
ATOM 25089 C CA . HIS A 1 4 ? 8.455 -8.928 -14.014 1.00 0.00 2 HIS A CA 22
ATOM 25090 C C . HIS A 1 4 ? 8.247 -7.486 -13.545 1.00 0.00 2 HIS A C 22
ATOM 25091 O O . HIS A 1 4 ? 9.015 -6.960 -12.764 1.00 0.00 2 HIS A O 22
ATOM 25105 N N . ILE A 1 5 ? 7.221 -6.841 -14.025 1.00 0.00 3 ILE A N 22
ATOM 25106 C CA . ILE A 1 5 ? 6.965 -5.435 -13.622 1.00 0.00 3 ILE A CA 22
ATOM 25107 C C . ILE A 1 5 ? 5.967 -5.394 -12.461 1.00 0.00 3 ILE A C 22
ATOM 25108 O O . ILE A 1 5 ? 4.934 -4.761 -12.545 1.00 0.00 3 ILE A O 22
ATOM 25124 N N . LYS A 1 6 ? 6.263 -6.062 -11.380 1.00 0.00 4 LYS A N 22
ATOM 25125 C CA . LYS A 1 6 ? 5.330 -6.056 -10.223 1.00 0.00 4 LYS A CA 22
ATOM 25126 C C . LYS A 1 6 ? 5.583 -4.813 -9.364 1.00 0.00 4 LYS A C 22
ATOM 25127 O O . LYS A 1 6 ? 5.906 -4.908 -8.198 1.00 0.00 4 LYS A O 22
ATOM 25146 N N . ARG A 1 7 ? 5.431 -3.644 -9.931 1.00 0.00 5 ARG A N 22
ATOM 25147 C CA . ARG A 1 7 ? 5.659 -2.400 -9.139 1.00 0.00 5 ARG A CA 22
ATOM 25148 C C . ARG A 1 7 ? 4.370 -1.566 -9.028 1.00 0.00 5 ARG A C 22
ATOM 25149 O O . ARG A 1 7 ? 4.407 -0.369 -9.234 1.00 0.00 5 ARG A O 22
ATOM 25170 N N . PRO A 1 8 ? 3.272 -2.201 -8.692 1.00 0.00 6 PRO A N 22
ATOM 25171 C CA . PRO A 1 8 ? 1.982 -1.506 -8.532 1.00 0.00 6 PRO A CA 22
ATOM 25172 C C . PRO A 1 8 ? 1.993 -0.675 -7.252 1.00 0.00 6 PRO A C 22
ATOM 25173 O O . PRO A 1 8 ? 1.427 -1.055 -6.246 1.00 0.00 6 PRO A O 22
ATOM 25184 N N . MET A 1 9 ? 2.645 0.452 -7.280 1.00 0.00 7 MET A N 22
ATOM 25185 C CA . MET A 1 9 ? 2.709 1.303 -6.074 1.00 0.00 7 MET A CA 22
ATOM 25186 C C . MET A 1 9 ? 1.627 2.371 -6.141 1.00 0.00 7 MET A C 22
ATOM 25187 O O . MET A 1 9 ? 1.081 2.784 -5.137 1.00 0.00 7 MET A O 22
ATOM 25201 N N . ASN A 1 10 ? 1.320 2.831 -7.317 1.00 0.00 8 ASN A N 22
ATOM 25202 C CA . ASN A 1 10 ? 0.286 3.882 -7.452 1.00 0.00 8 ASN A CA 22
ATOM 25203 C C . ASN A 1 10 ? -0.131 4.011 -8.912 1.00 0.00 8 ASN A C 22
ATOM 25204 O O . ASN A 1 10 ? 0.372 3.336 -9.785 1.00 0.00 8 ASN A O 22
ATOM 25215 N N . ALA A 1 11 ? -1.042 4.891 -9.168 1.00 0.00 9 ALA A N 22
ATOM 25216 C CA . ALA A 1 11 ? -1.522 5.116 -10.555 1.00 0.00 9 ALA A CA 22
ATOM 25217 C C . ALA A 1 11 ? -0.395 5.704 -11.387 1.00 0.00 9 ALA A C 22
ATOM 25218 O O . ALA A 1 11 ? -0.409 5.658 -12.599 1.00 0.00 9 ALA A O 22
ATOM 25225 N N . PHE A 1 12 ? 0.575 6.266 -10.738 1.00 0.00 10 PHE A N 22
ATOM 25226 C CA . PHE A 1 12 ? 1.708 6.876 -11.463 1.00 0.00 10 PHE A CA 22
ATOM 25227 C C . PHE A 1 12 ? 2.547 5.789 -12.104 1.00 0.00 10 PHE A C 22
ATOM 25228 O O . PHE A 1 12 ? 2.617 5.682 -13.298 1.00 0.00 10 PHE A O 22
ATOM 25245 N N . MET A 1 13 ? 3.156 4.952 -11.329 1.00 0.00 11 MET A N 22
ATOM 25246 C CA . MET A 1 13 ? 3.947 3.866 -11.940 1.00 0.00 11 MET A CA 22
ATOM 25247 C C . MET A 1 13 ? 3.002 3.091 -12.849 1.00 0.00 11 MET A C 22
ATOM 25248 O O . MET A 1 13 ? 3.416 2.378 -13.744 1.00 0.00 11 MET A O 22
ATOM 25262 N N . VAL A 1 14 ? 1.720 3.254 -12.637 1.00 0.00 12 VAL A N 22
ATOM 25263 C CA . VAL A 1 14 ? 0.735 2.553 -13.486 1.00 0.00 12 VAL A CA 22
ATOM 25264 C C . VAL A 1 14 ? 0.558 3.332 -14.763 1.00 0.00 12 VAL A C 22
ATOM 25265 O O . VAL A 1 14 ? 0.549 2.794 -15.849 1.00 0.00 12 VAL A O 22
ATOM 25278 N N . TRP A 1 15 ? 0.386 4.598 -14.633 1.00 0.00 13 TRP A N 22
ATOM 25279 C CA . TRP A 1 15 ? 0.182 5.427 -15.841 1.00 0.00 13 TRP A CA 22
ATOM 25280 C C . TRP A 1 15 ? 1.541 5.696 -16.489 1.00 0.00 13 TRP A C 22
ATOM 25281 O O . TRP A 1 15 ? 1.671 5.820 -17.690 1.00 0.00 13 TRP A O 22
ATOM 25302 N N . ALA A 1 16 ? 2.539 5.792 -15.678 1.00 0.00 14 ALA A N 22
ATOM 25303 C CA . ALA A 1 16 ? 3.911 6.060 -16.163 1.00 0.00 14 ALA A CA 22
ATOM 25304 C C . ALA A 1 16 ? 4.512 4.816 -16.835 1.00 0.00 14 ALA A C 22
ATOM 25305 O O . ALA A 1 16 ? 5.481 4.913 -17.561 1.00 0.00 14 ALA A O 22
ATOM 25312 N N . LYS A 1 17 ? 3.962 3.649 -16.603 1.00 0.00 15 LYS A N 22
ATOM 25313 C CA . LYS A 1 17 ? 4.527 2.435 -17.237 1.00 0.00 15 LYS A CA 22
ATOM 25314 C C . LYS A 1 17 ? 4.325 2.542 -18.742 1.00 0.00 15 LYS A C 22
ATOM 25315 O O . LYS A 1 17 ? 5.155 2.132 -19.529 1.00 0.00 15 LYS A O 22
ATOM 25334 N N . ASP A 1 18 ? 3.227 3.117 -19.142 1.00 0.00 16 ASP A N 22
ATOM 25335 C CA . ASP A 1 18 ? 2.963 3.283 -20.589 1.00 0.00 16 ASP A CA 22
ATOM 25336 C C . ASP A 1 18 ? 3.641 4.565 -21.023 1.00 0.00 16 ASP A C 22
ATOM 25337 O O . ASP A 1 18 ? 4.191 4.664 -22.097 1.00 0.00 16 ASP A O 22
ATOM 25346 N N . GLU A 1 19 ? 3.636 5.536 -20.166 1.00 0.00 17 GLU A N 22
ATOM 25347 C CA . GLU A 1 19 ? 4.311 6.807 -20.477 1.00 0.00 17 GLU A CA 22
ATOM 25348 C C . GLU A 1 19 ? 5.803 6.513 -20.622 1.00 0.00 17 GLU A C 22
ATOM 25349 O O . GLU A 1 19 ? 6.487 7.070 -21.453 1.00 0.00 17 GLU A O 22
ATOM 25361 N N . ARG A 1 20 ? 6.289 5.594 -19.831 1.00 0.00 18 ARG A N 22
ATOM 25362 C CA . ARG A 1 20 ? 7.713 5.185 -19.910 1.00 0.00 18 ARG A CA 22
ATOM 25363 C C . ARG A 1 20 ? 7.910 4.526 -21.254 1.00 0.00 18 ARG A C 22
ATOM 25364 O O . ARG A 1 20 ? 8.830 4.811 -21.985 1.00 0.00 18 ARG A O 22
ATOM 25385 N N . ARG A 1 21 ? 7.021 3.641 -21.574 1.00 0.00 19 ARG A N 22
ATOM 25386 C CA . ARG A 1 21 ? 7.091 2.939 -22.857 1.00 0.00 19 ARG A CA 22
ATOM 25387 C C . ARG A 1 21 ? 6.875 3.963 -23.950 1.00 0.00 19 ARG A C 22
ATOM 25388 O O . ARG A 1 21 ? 7.493 3.930 -24.996 1.00 0.00 19 ARG A O 22
ATOM 25409 N N . LYS A 1 22 ? 5.986 4.880 -23.703 1.00 0.00 20 LYS A N 22
ATOM 25410 C CA . LYS A 1 22 ? 5.704 5.919 -24.710 1.00 0.00 20 LYS A CA 22
ATOM 25411 C C . LYS A 1 22 ? 6.876 6.889 -24.784 1.00 0.00 20 LYS A C 22
ATOM 25412 O O . LYS A 1 22 ? 7.066 7.576 -25.767 1.00 0.00 20 LYS A O 22
ATOM 25431 N N . ILE A 1 23 ? 7.666 6.952 -23.753 1.00 0.00 21 ILE A N 22
ATOM 25432 C CA . ILE A 1 23 ? 8.829 7.873 -23.774 1.00 0.00 21 ILE A CA 22
ATOM 25433 C C . ILE A 1 23 ? 10.084 7.090 -24.163 1.00 0.00 21 ILE A C 22
ATOM 25434 O O . ILE A 1 23 ? 10.879 7.529 -24.966 1.00 0.00 21 ILE A O 22
ATOM 25450 N N . LEU A 1 24 ? 10.258 5.933 -23.599 1.00 0.00 22 LEU A N 22
ATOM 25451 C CA . LEU A 1 24 ? 11.442 5.111 -23.929 1.00 0.00 22 LEU A CA 22
ATOM 25452 C C . LEU A 1 24 ? 11.551 4.978 -25.429 1.00 0.00 22 LEU A C 22
ATOM 25453 O O . LEU A 1 24 ? 12.624 4.855 -25.986 1.00 0.00 22 LEU A O 22
ATOM 25469 N N . GLN A 1 25 ? 10.444 5.032 -26.085 1.00 0.00 23 GLN A N 22
ATOM 25470 C CA . GLN A 1 25 ? 10.460 4.943 -27.555 1.00 0.00 23 GLN A CA 22
ATOM 25471 C C . GLN A 1 25 ? 11.199 6.167 -28.040 1.00 0.00 23 GLN A C 22
ATOM 25472 O O . GLN A 1 25 ? 11.972 6.150 -28.977 1.00 0.00 23 GLN A O 22
ATOM 25486 N N . ALA A 1 26 ? 10.944 7.226 -27.354 1.00 0.00 24 ALA A N 22
ATOM 25487 C CA . ALA A 1 26 ? 11.584 8.524 -27.662 1.00 0.00 24 ALA A CA 22
ATOM 25488 C C . ALA A 1 26 ? 12.825 8.702 -26.777 1.00 0.00 24 ALA A C 22
ATOM 25489 O O . ALA A 1 26 ? 13.525 9.692 -26.860 1.00 0.00 24 ALA A O 22
ATOM 25496 N N . PHE A 1 27 ? 13.098 7.744 -25.933 1.00 0.00 25 PHE A N 22
ATOM 25497 C CA . PHE A 1 27 ? 14.279 7.827 -25.036 1.00 0.00 25 PHE A CA 22
ATOM 25498 C C . PHE A 1 27 ? 14.677 6.406 -24.615 1.00 0.00 25 PHE A C 22
ATOM 25499 O O . PHE A 1 27 ? 14.530 6.038 -23.466 1.00 0.00 25 PHE A O 22
ATOM 25516 N N . PRO A 1 28 ? 15.160 5.652 -25.567 1.00 0.00 26 PRO A N 22
ATOM 25517 C CA . PRO A 1 28 ? 15.584 4.253 -25.348 1.00 0.00 26 PRO A CA 22
ATOM 25518 C C . PRO A 1 28 ? 16.888 4.188 -24.553 1.00 0.00 26 PRO A C 22
ATOM 25519 O O . PRO A 1 28 ? 17.310 3.134 -24.117 1.00 0.00 26 PRO A O 22
ATOM 25530 N N . ASP A 1 29 ? 17.514 5.305 -24.335 1.00 0.00 27 ASP A N 22
ATOM 25531 C CA . ASP A 1 29 ? 18.767 5.312 -23.541 1.00 0.00 27 ASP A CA 22
ATOM 25532 C C . ASP A 1 29 ? 18.428 5.869 -22.168 1.00 0.00 27 ASP A C 22
ATOM 25533 O O . ASP A 1 29 ? 18.925 5.421 -21.153 1.00 0.00 27 ASP A O 22
ATOM 25542 N N . MET A 1 30 ? 17.538 6.821 -22.139 1.00 0.00 28 MET A N 22
ATOM 25543 C CA . MET A 1 30 ? 17.102 7.396 -20.852 1.00 0.00 28 MET A CA 22
ATOM 25544 C C . MET A 1 30 ? 16.421 6.288 -20.084 1.00 0.00 28 MET A C 22
ATOM 25545 O O . MET A 1 30 ? 15.257 5.999 -20.273 1.00 0.00 28 MET A O 22
ATOM 25559 N N . HIS A 1 31 ? 17.155 5.630 -19.263 1.00 0.00 29 HIS A N 22
ATOM 25560 C CA . HIS A 1 31 ? 16.583 4.493 -18.516 1.00 0.00 29 HIS A CA 22
ATOM 25561 C C . HIS A 1 31 ? 15.665 4.977 -17.385 1.00 0.00 29 HIS A C 22
ATOM 25562 O O . HIS A 1 31 ? 15.235 6.114 -17.358 1.00 0.00 29 HIS A O 22
ATOM 25576 N N . ASN A 1 32 ? 15.339 4.102 -16.470 1.00 0.00 30 ASN A N 22
ATOM 25577 C CA . ASN A 1 32 ? 14.421 4.469 -15.349 1.00 0.00 30 ASN A CA 22
ATOM 25578 C C . ASN A 1 32 ? 14.962 5.663 -14.555 1.00 0.00 30 ASN A C 22
ATOM 25579 O O . ASN A 1 32 ? 14.417 6.746 -14.619 1.00 0.00 30 ASN A O 22
ATOM 25590 N N . SER A 1 33 ? 16.005 5.462 -13.787 1.00 0.00 31 SER A N 22
ATOM 25591 C CA . SER A 1 33 ? 16.569 6.576 -12.962 1.00 0.00 31 SER A CA 22
ATOM 25592 C C . SER A 1 33 ? 16.448 7.908 -13.703 1.00 0.00 31 SER A C 22
ATOM 25593 O O . SER A 1 33 ? 16.271 8.948 -13.101 1.00 0.00 31 SER A O 22
ATOM 25601 N N . ASN A 1 34 ? 16.529 7.888 -15.004 1.00 0.00 32 ASN A N 22
ATOM 25602 C CA . ASN A 1 34 ? 16.403 9.150 -15.767 1.00 0.00 32 ASN A CA 22
ATOM 25603 C C . ASN A 1 34 ? 14.945 9.335 -16.181 1.00 0.00 32 ASN A C 22
ATOM 25604 O O . ASN A 1 34 ? 14.366 10.385 -15.996 1.00 0.00 32 ASN A O 22
ATOM 25615 N N . ILE A 1 35 ? 14.339 8.313 -16.718 1.00 0.00 33 ILE A N 22
ATOM 25616 C CA . ILE A 1 35 ? 12.910 8.428 -17.116 1.00 0.00 33 ILE A CA 22
ATOM 25617 C C . ILE A 1 35 ? 12.105 8.825 -15.887 1.00 0.00 33 ILE A C 22
ATOM 25618 O O . ILE A 1 35 ? 11.115 9.523 -15.968 1.00 0.00 33 ILE A O 22
ATOM 25634 N N . SER A 1 36 ? 12.535 8.385 -14.741 1.00 0.00 34 SER A N 22
ATOM 25635 C CA . SER A 1 36 ? 11.819 8.733 -13.490 1.00 0.00 34 SER A CA 22
ATOM 25636 C C . SER A 1 36 ? 11.548 10.229 -13.479 1.00 0.00 34 SER A C 22
ATOM 25637 O O . SER A 1 36 ? 10.459 10.674 -13.170 1.00 0.00 34 SER A O 22
ATOM 25645 N N . LYS A 1 37 ? 12.529 11.014 -13.826 1.00 0.00 35 LYS A N 22
ATOM 25646 C CA . LYS A 1 37 ? 12.318 12.472 -13.845 1.00 0.00 35 LYS A CA 22
ATOM 25647 C C . LYS A 1 37 ? 11.323 12.765 -14.947 1.00 0.00 35 LYS A C 22
ATOM 25648 O O . LYS A 1 37 ? 10.563 13.704 -14.889 1.00 0.00 35 LYS A O 22
ATOM 25667 N N . ILE A 1 38 ? 11.316 11.939 -15.948 1.00 0.00 36 ILE A N 22
ATOM 25668 C CA . ILE A 1 38 ? 10.366 12.141 -17.063 1.00 0.00 36 ILE A CA 22
ATOM 25669 C C . ILE A 1 38 ? 8.971 11.754 -16.587 1.00 0.00 36 ILE A C 22
ATOM 25670 O O . ILE A 1 38 ? 8.062 12.559 -16.556 1.00 0.00 36 ILE A O 22
ATOM 25686 N N . LEU A 1 39 ? 8.810 10.528 -16.193 1.00 0.00 37 LEU A N 22
ATOM 25687 C CA . LEU A 1 39 ? 7.496 10.068 -15.687 1.00 0.00 37 LEU A CA 22
ATOM 25688 C C . LEU A 1 39 ? 7.055 10.980 -14.548 1.00 0.00 37 LEU A C 22
ATOM 25689 O O . LEU A 1 39 ? 6.035 11.639 -14.605 1.00 0.00 37 LEU A O 22
ATOM 25705 N N . GLY A 1 40 ? 7.838 10.998 -13.501 1.00 0.00 38 GLY A N 22
ATOM 25706 C CA . GLY A 1 40 ? 7.516 11.835 -12.310 1.00 0.00 38 GLY A CA 22
ATOM 25707 C C . GLY A 1 40 ? 7.337 13.291 -12.726 1.00 0.00 38 GLY A C 22
ATOM 25708 O O . GLY A 1 40 ? 6.812 14.097 -11.982 1.00 0.00 38 GLY A O 22
ATOM 25712 N N . SER A 1 41 ? 7.734 13.635 -13.919 1.00 0.00 39 SER A N 22
ATOM 25713 C CA . SER A 1 41 ? 7.548 15.026 -14.373 1.00 0.00 39 SER A CA 22
ATOM 25714 C C . SER A 1 41 ? 6.378 15.028 -15.331 1.00 0.00 39 SER A C 22
ATOM 25715 O O . SER A 1 41 ? 5.794 16.050 -15.630 1.00 0.00 39 SER A O 22
ATOM 25723 N N . ARG A 1 42 ? 6.011 13.868 -15.790 1.00 0.00 40 ARG A N 22
ATOM 25724 C CA . ARG A 1 42 ? 4.874 13.761 -16.691 1.00 0.00 40 ARG A CA 22
ATOM 25725 C C . ARG A 1 42 ? 3.658 13.599 -15.801 1.00 0.00 40 ARG A C 22
ATOM 25726 O O . ARG A 1 42 ? 2.571 14.059 -16.086 1.00 0.00 40 ARG A O 22
ATOM 25747 N N . TRP A 1 43 ? 3.883 12.965 -14.686 1.00 0.00 41 TRP A N 22
ATOM 25748 C CA . TRP A 1 43 ? 2.822 12.762 -13.685 1.00 0.00 41 TRP A CA 22
ATOM 25749 C C . TRP A 1 43 ? 2.472 14.094 -13.041 1.00 0.00 41 TRP A C 22
ATOM 25750 O O . TRP A 1 43 ? 1.348 14.535 -13.049 1.00 0.00 41 TRP A O 22
ATOM 25771 N N . LYS A 1 44 ? 3.436 14.750 -12.484 1.00 0.00 42 LYS A N 22
ATOM 25772 C CA . LYS A 1 44 ? 3.142 16.050 -11.856 1.00 0.00 42 LYS A CA 22
ATOM 25773 C C . LYS A 1 44 ? 2.625 16.970 -12.955 1.00 0.00 42 LYS A C 22
ATOM 25774 O O . LYS A 1 44 ? 2.032 18.001 -12.704 1.00 0.00 42 LYS A O 22
ATOM 25793 N N . ALA A 1 45 ? 2.873 16.596 -14.185 1.00 0.00 43 ALA A N 22
ATOM 25794 C CA . ALA A 1 45 ? 2.440 17.416 -15.326 1.00 0.00 43 ALA A CA 22
ATOM 25795 C C . ALA A 1 45 ? 1.027 17.030 -15.790 1.00 0.00 43 ALA A C 22
ATOM 25796 O O . ALA A 1 45 ? 0.371 17.794 -16.471 1.00 0.00 43 ALA A O 22
ATOM 25803 N N . MET A 1 46 ? 0.539 15.859 -15.448 1.00 0.00 44 MET A N 22
ATOM 25804 C CA . MET A 1 46 ? -0.824 15.486 -15.902 1.00 0.00 44 MET A CA 22
ATOM 25805 C C . MET A 1 46 ? -1.818 16.473 -15.293 1.00 0.00 44 MET A C 22
ATOM 25806 O O . MET A 1 46 ? -1.774 17.651 -15.587 1.00 0.00 44 MET A O 22
ATOM 25820 N N . THR A 1 47 ? -2.718 16.032 -14.463 1.00 0.00 45 THR A N 22
ATOM 25821 C CA . THR A 1 47 ? -3.687 17.003 -13.891 1.00 0.00 45 THR A CA 22
ATOM 25822 C C . THR A 1 47 ? -4.183 16.555 -12.517 1.00 0.00 45 THR A C 22
ATOM 25823 O O . THR A 1 47 ? -5.120 17.117 -11.987 1.00 0.00 45 THR A O 22
ATOM 25834 N N . ASN A 1 48 ? -3.590 15.547 -11.947 1.00 0.00 46 ASN A N 22
ATOM 25835 C CA . ASN A 1 48 ? -4.060 15.055 -10.617 1.00 0.00 46 ASN A CA 22
ATOM 25836 C C . ASN A 1 48 ? -5.455 14.454 -10.788 1.00 0.00 46 ASN A C 22
ATOM 25837 O O . ASN A 1 48 ? -5.678 13.286 -10.536 1.00 0.00 46 ASN A O 22
ATOM 25848 N N . LEU A 1 49 ? -6.390 15.242 -11.240 1.00 0.00 47 LEU A N 22
ATOM 25849 C CA . LEU A 1 49 ? -7.765 14.730 -11.462 1.00 0.00 47 LEU A CA 22
ATOM 25850 C C . LEU A 1 49 ? -7.709 13.631 -12.518 1.00 0.00 47 LEU A C 22
ATOM 25851 O O . LEU A 1 49 ? -8.546 12.757 -12.566 1.00 0.00 47 LEU A O 22
ATOM 25867 N N . GLU A 1 50 ? -6.713 13.667 -13.365 1.00 0.00 48 GLU A N 22
ATOM 25868 C CA . GLU A 1 50 ? -6.588 12.619 -14.417 1.00 0.00 48 GLU A CA 22
ATOM 25869 C C . GLU A 1 50 ? -6.119 11.314 -13.773 1.00 0.00 48 GLU A C 22
ATOM 25870 O O . GLU A 1 50 ? -5.941 10.312 -14.435 1.00 0.00 48 GLU A O 22
ATOM 25882 N N . LYS A 1 51 ? -5.898 11.327 -12.486 1.00 0.00 49 LYS A N 22
ATOM 25883 C CA . LYS A 1 51 ? -5.424 10.102 -11.790 1.00 0.00 49 LYS A CA 22
ATOM 25884 C C . LYS A 1 51 ? -6.604 9.187 -11.441 1.00 0.00 49 LYS A C 22
ATOM 25885 O O . LYS A 1 51 ? -6.419 8.129 -10.881 1.00 0.00 49 LYS A O 22
ATOM 25904 N N . GLN A 1 52 ? -7.813 9.583 -11.745 1.00 0.00 50 GLN A N 22
ATOM 25905 C CA . GLN A 1 52 ? -8.990 8.723 -11.399 1.00 0.00 50 GLN A CA 22
ATOM 25906 C C . GLN A 1 52 ? -8.914 7.352 -12.090 1.00 0.00 50 GLN A C 22
ATOM 25907 O O . GLN A 1 52 ? -9.139 6.340 -11.458 1.00 0.00 50 GLN A O 22
ATOM 25921 N N . PRO A 1 53 ? -8.644 7.355 -13.371 1.00 0.00 51 PRO A N 22
ATOM 25922 C CA . PRO A 1 53 ? -8.588 6.115 -14.172 1.00 0.00 51 PRO A CA 22
ATOM 25923 C C . PRO A 1 53 ? -7.309 5.324 -13.920 1.00 0.00 51 PRO A C 22
ATOM 25924 O O . PRO A 1 53 ? -7.345 4.128 -13.711 1.00 0.00 51 PRO A O 22
ATOM 25935 N N . TYR A 1 54 ? -6.179 5.967 -13.924 1.00 0.00 52 TYR A N 22
ATOM 25936 C CA . TYR A 1 54 ? -4.921 5.223 -13.671 1.00 0.00 52 TYR A CA 22
ATOM 25937 C C . TYR A 1 54 ? -4.930 4.735 -12.236 1.00 0.00 52 TYR A C 22
ATOM 25938 O O . TYR A 1 54 ? -4.080 3.971 -11.821 1.00 0.00 52 TYR A O 22
ATOM 25956 N N . TYR A 1 55 ? -5.885 5.173 -11.469 1.00 0.00 53 TYR A N 22
ATOM 25957 C CA . TYR A 1 55 ? -5.942 4.733 -10.060 1.00 0.00 53 TYR A CA 22
ATOM 25958 C C . TYR A 1 55 ? -6.624 3.367 -9.987 1.00 0.00 53 TYR A C 22
ATOM 25959 O O . TYR A 1 55 ? -6.078 2.409 -9.480 1.00 0.00 53 TYR A O 22
ATOM 25977 N N . GLU A 1 56 ? -7.815 3.276 -10.495 1.00 0.00 54 GLU A N 22
ATOM 25978 C CA . GLU A 1 56 ? -8.548 1.990 -10.467 1.00 0.00 54 GLU A CA 22
ATOM 25979 C C . GLU A 1 56 ? -7.847 0.964 -11.352 1.00 0.00 54 GLU A C 22
ATOM 25980 O O . GLU A 1 56 ? -7.837 -0.215 -11.057 1.00 0.00 54 GLU A O 22
ATOM 25992 N N . GLU A 1 57 ? -7.254 1.390 -12.433 1.00 0.00 55 GLU A N 22
ATOM 25993 C CA . GLU A 1 57 ? -6.564 0.420 -13.308 1.00 0.00 55 GLU A CA 22
ATOM 25994 C C . GLU A 1 57 ? -5.307 -0.079 -12.604 1.00 0.00 55 GLU A C 22
ATOM 25995 O O . GLU A 1 57 ? -4.696 -1.035 -13.028 1.00 0.00 55 GLU A O 22
ATOM 26007 N N . GLN A 1 58 ? -4.930 0.547 -11.516 1.00 0.00 56 GLN A N 22
ATOM 26008 C CA . GLN A 1 58 ? -3.725 0.085 -10.773 1.00 0.00 56 GLN A CA 22
ATOM 26009 C C . GLN A 1 58 ? -4.130 -1.113 -9.930 1.00 0.00 56 GLN A C 22
ATOM 26010 O O . GLN A 1 58 ? -3.571 -2.186 -10.024 1.00 0.00 56 GLN A O 22
ATOM 26024 N N . ALA A 1 59 ? -5.118 -0.921 -9.126 1.00 0.00 57 ALA A N 22
ATOM 26025 C CA . ALA A 1 59 ? -5.619 -2.012 -8.269 1.00 0.00 57 ALA A CA 22
ATOM 26026 C C . ALA A 1 59 ? -6.081 -3.167 -9.155 1.00 0.00 57 ALA A C 22
ATOM 26027 O O . ALA A 1 59 ? -5.987 -4.323 -8.794 1.00 0.00 57 ALA A O 22
ATOM 26034 N N . ARG A 1 60 ? -6.578 -2.854 -10.319 1.00 0.00 58 ARG A N 22
ATOM 26035 C CA . ARG A 1 60 ? -7.048 -3.919 -11.242 1.00 0.00 58 ARG A CA 22
ATOM 26036 C C . ARG A 1 60 ? -5.853 -4.674 -11.814 1.00 0.00 58 ARG A C 22
ATOM 26037 O O . ARG A 1 60 ? -5.778 -5.885 -11.749 1.00 0.00 58 ARG A O 22
ATOM 26058 N N . LEU A 1 61 ? -4.928 -3.967 -12.396 1.00 0.00 59 LEU A N 22
ATOM 26059 C CA . LEU A 1 61 ? -3.747 -4.631 -13.001 1.00 0.00 59 LEU A CA 22
ATOM 26060 C C . LEU A 1 61 ? -2.912 -5.332 -11.930 1.00 0.00 59 LEU A C 22
ATOM 26061 O O . LEU A 1 61 ? -2.101 -6.177 -12.238 1.00 0.00 59 LEU A O 22
ATOM 26077 N N . SER A 1 62 ? -3.100 -5.016 -10.676 1.00 0.00 60 SER A N 22
ATOM 26078 C CA . SER A 1 62 ? -2.298 -5.715 -9.633 1.00 0.00 60 SER A CA 22
ATOM 26079 C C . SER A 1 62 ? -2.900 -7.100 -9.436 1.00 0.00 60 SER A C 22
ATOM 26080 O O . SER A 1 62 ? -2.207 -8.091 -9.290 1.00 0.00 60 SER A O 22
ATOM 26088 N N . LYS A 1 63 ? -4.198 -7.161 -9.452 1.00 0.00 61 LYS A N 22
ATOM 26089 C CA . LYS A 1 63 ? -4.908 -8.453 -9.283 1.00 0.00 61 LYS A CA 22
ATOM 26090 C C . LYS A 1 63 ? -4.589 -9.377 -10.463 1.00 0.00 61 LYS A C 22
ATOM 26091 O O . LYS A 1 63 ? -4.144 -10.496 -10.292 1.00 0.00 61 LYS A O 22
ATOM 26110 N N . GLN A 1 64 ? -4.822 -8.916 -11.660 1.00 0.00 62 GLN A N 22
ATOM 26111 C CA . GLN A 1 64 ? -4.545 -9.763 -12.857 1.00 0.00 62 GLN A CA 22
ATOM 26112 C C . GLN A 1 64 ? -3.035 -9.927 -13.042 1.00 0.00 62 GLN A C 22
ATOM 26113 O O . GLN A 1 64 ? -2.578 -10.892 -13.622 1.00 0.00 62 GLN A O 22
ATOM 26127 N N . HIS A 1 65 ? -2.252 -8.999 -12.562 1.00 0.00 63 HIS A N 22
ATOM 26128 C CA . HIS A 1 65 ? -0.774 -9.126 -12.724 1.00 0.00 63 HIS A CA 22
ATOM 26129 C C . HIS A 1 65 ? -0.324 -10.479 -12.190 1.00 0.00 63 HIS A C 22
ATOM 26130 O O . HIS A 1 65 ? 0.130 -11.333 -12.924 1.00 0.00 63 HIS A O 22
ATOM 26144 N N . LEU A 1 66 ? -0.437 -10.673 -10.912 1.00 0.00 64 LEU A N 22
ATOM 26145 C CA . LEU A 1 66 ? -0.008 -11.960 -10.318 1.00 0.00 64 LEU A CA 22
ATOM 26146 C C . LEU A 1 66 ? -0.767 -13.113 -10.963 1.00 0.00 64 LEU A C 22
ATOM 26147 O O . LEU A 1 66 ? -0.257 -14.201 -11.081 1.00 0.00 64 LEU A O 22
ATOM 26163 N N . GLU A 1 67 ? -1.976 -12.894 -11.383 1.00 0.00 65 GLU A N 22
ATOM 26164 C CA . GLU A 1 67 ? -2.736 -13.987 -12.034 1.00 0.00 65 GLU A CA 22
ATOM 26165 C C . GLU A 1 67 ? -2.275 -14.136 -13.488 1.00 0.00 65 GLU A C 22
ATOM 26166 O O . GLU A 1 67 ? -2.710 -15.016 -14.202 1.00 0.00 65 GLU A O 22
ATOM 26178 N N . LYS A 1 68 ? -1.434 -13.245 -13.938 1.00 0.00 66 LYS A N 22
ATOM 26179 C CA . LYS A 1 68 ? -0.974 -13.285 -15.364 1.00 0.00 66 LYS A CA 22
ATOM 26180 C C . LYS A 1 68 ? 0.272 -14.154 -15.551 1.00 0.00 66 LYS A C 22
ATOM 26181 O O . LYS A 1 68 ? 0.515 -14.663 -16.627 1.00 0.00 66 LYS A O 22
ATOM 26200 N N . TYR A 1 69 ? 1.088 -14.297 -14.551 1.00 0.00 67 TYR A N 22
ATOM 26201 C CA . TYR A 1 69 ? 2.338 -15.101 -14.745 1.00 0.00 67 TYR A CA 22
ATOM 26202 C C . TYR A 1 69 ? 2.260 -16.548 -14.188 1.00 0.00 67 TYR A C 22
ATOM 26203 O O . TYR A 1 69 ? 3.141 -17.333 -14.479 1.00 0.00 67 TYR A O 22
ATOM 26221 N N . PRO A 1 70 ? 1.245 -16.894 -13.424 1.00 0.00 68 PRO A N 22
ATOM 26222 C CA . PRO A 1 70 ? 1.119 -18.258 -12.878 1.00 0.00 68 PRO A CA 22
ATOM 26223 C C . PRO A 1 70 ? 0.550 -19.186 -13.945 1.00 0.00 68 PRO A C 22
ATOM 26224 O O . PRO A 1 70 ? 1.176 -20.134 -14.377 1.00 0.00 68 PRO A O 22
ATOM 26235 N N . ASP A 1 71 ? -0.646 -18.905 -14.360 1.00 0.00 69 ASP A N 22
ATOM 26236 C CA . ASP A 1 71 ? -1.307 -19.739 -15.391 1.00 0.00 69 ASP A CA 22
ATOM 26237 C C . ASP A 1 71 ? -0.715 -19.423 -16.764 1.00 0.00 69 ASP A C 22
ATOM 26238 O O . ASP A 1 71 ? -1.407 -19.004 -17.670 1.00 0.00 69 ASP A O 22
ATOM 26247 N N . TYR A 1 72 ? 0.563 -19.618 -16.920 1.00 0.00 70 TYR A N 22
ATOM 26248 C CA . TYR A 1 72 ? 1.205 -19.326 -18.227 1.00 0.00 70 TYR A CA 22
ATOM 26249 C C . TYR A 1 72 ? 0.571 -20.199 -19.317 1.00 0.00 70 TYR A C 22
ATOM 26250 O O . TYR A 1 72 ? -0.173 -21.116 -19.036 1.00 0.00 70 TYR A O 22
ATOM 26268 N N . PRO A 1 3 ? 12.623 -10.675 -3.371 1.00 0.00 1 PRO A N 23
ATOM 26269 C CA . PRO A 1 3 ? 12.456 -11.236 -4.749 1.00 0.00 1 PRO A CA 23
ATOM 26270 C C . PRO A 1 3 ? 11.223 -10.612 -5.408 1.00 0.00 1 PRO A C 23
ATOM 26271 O O . PRO A 1 3 ? 11.327 -9.717 -6.221 1.00 0.00 1 PRO A O 23
ATOM 26282 N N . HIS A 1 4 ? 10.055 -11.080 -5.059 1.00 0.00 2 HIS A N 23
ATOM 26283 C CA . HIS A 1 4 ? 8.815 -10.516 -5.661 1.00 0.00 2 HIS A CA 23
ATOM 26284 C C . HIS A 1 4 ? 8.251 -9.433 -4.738 1.00 0.00 2 HIS A C 23
ATOM 26285 O O . HIS A 1 4 ? 7.593 -9.720 -3.759 1.00 0.00 2 HIS A O 23
ATOM 26299 N N . ILE A 1 5 ? 8.508 -8.189 -5.041 1.00 0.00 3 ILE A N 23
ATOM 26300 C CA . ILE A 1 5 ? 7.987 -7.091 -4.177 1.00 0.00 3 ILE A CA 23
ATOM 26301 C C . ILE A 1 5 ? 7.255 -6.056 -5.036 1.00 0.00 3 ILE A C 23
ATOM 26302 O O . ILE A 1 5 ? 7.654 -4.912 -5.121 1.00 0.00 3 ILE A O 23
ATOM 26318 N N . LYS A 1 6 ? 6.182 -6.449 -5.667 1.00 0.00 4 LYS A N 23
ATOM 26319 C CA . LYS A 1 6 ? 5.418 -5.485 -6.512 1.00 0.00 4 LYS A CA 23
ATOM 26320 C C . LYS A 1 6 ? 4.452 -4.700 -5.622 1.00 0.00 4 LYS A C 23
ATOM 26321 O O . LYS A 1 6 ? 3.270 -4.618 -5.889 1.00 0.00 4 LYS A O 23
ATOM 26340 N N . ARG A 1 7 ? 4.950 -4.137 -4.558 1.00 0.00 5 ARG A N 23
ATOM 26341 C CA . ARG A 1 7 ? 4.074 -3.369 -3.629 1.00 0.00 5 ARG A CA 23
ATOM 26342 C C . ARG A 1 7 ? 3.968 -1.889 -4.039 1.00 0.00 5 ARG A C 23
ATOM 26343 O O . ARG A 1 7 ? 2.893 -1.323 -3.984 1.00 0.00 5 ARG A O 23
ATOM 26364 N N . PRO A 1 8 ? 5.077 -1.285 -4.404 1.00 0.00 6 PRO A N 23
ATOM 26365 C CA . PRO A 1 8 ? 5.103 0.140 -4.779 1.00 0.00 6 PRO A CA 23
ATOM 26366 C C . PRO A 1 8 ? 4.543 0.376 -6.186 1.00 0.00 6 PRO A C 23
ATOM 26367 O O . PRO A 1 8 ? 5.161 1.018 -7.012 1.00 0.00 6 PRO A O 23
ATOM 26378 N N . MET A 1 9 ? 3.355 -0.091 -6.448 1.00 0.00 7 MET A N 23
ATOM 26379 C CA . MET A 1 9 ? 2.725 0.144 -7.755 1.00 0.00 7 MET A CA 23
ATOM 26380 C C . MET A 1 9 ? 1.630 1.164 -7.517 1.00 0.00 7 MET A C 23
ATOM 26381 O O . MET A 1 9 ? 1.024 1.197 -6.464 1.00 0.00 7 MET A O 23
ATOM 26395 N N . ASN A 1 10 ? 1.375 2.006 -8.451 1.00 0.00 8 ASN A N 23
ATOM 26396 C CA . ASN A 1 10 ? 0.325 3.019 -8.228 1.00 0.00 8 ASN A CA 23
ATOM 26397 C C . ASN A 1 10 ? -0.074 3.623 -9.564 1.00 0.00 8 ASN A C 23
ATOM 26398 O O . ASN A 1 10 ? 0.539 3.367 -10.578 1.00 0.00 8 ASN A O 23
ATOM 26409 N N . ALA A 1 11 ? -1.097 4.414 -9.568 1.00 0.00 9 ALA A N 23
ATOM 26410 C CA . ALA A 1 11 ? -1.566 5.030 -10.823 1.00 0.00 9 ALA A CA 23
ATOM 26411 C C . ALA A 1 11 ? -0.402 5.704 -11.512 1.00 0.00 9 ALA A C 23
ATOM 26412 O O . ALA A 1 11 ? -0.348 5.785 -12.712 1.00 0.00 9 ALA A O 23
ATOM 26419 N N . PHE A 1 12 ? 0.526 6.195 -10.758 1.00 0.00 10 PHE A N 23
ATOM 26420 C CA . PHE A 1 12 ? 1.680 6.878 -11.366 1.00 0.00 10 PHE A CA 23
ATOM 26421 C C . PHE A 1 12 ? 2.580 5.872 -12.060 1.00 0.00 10 PHE A C 23
ATOM 26422 O O . PHE A 1 12 ? 2.738 5.890 -13.256 1.00 0.00 10 PHE A O 23
ATOM 26439 N N . MET A 1 13 ? 3.151 4.973 -11.329 1.00 0.00 11 MET A N 23
ATOM 26440 C CA . MET A 1 13 ? 4.006 3.959 -11.984 1.00 0.00 11 MET A CA 23
ATOM 26441 C C . MET A 1 13 ? 3.101 3.164 -12.910 1.00 0.00 11 MET A C 23
ATOM 26442 O O . MET A 1 13 ? 3.542 2.486 -13.820 1.00 0.00 11 MET A O 23
ATOM 26456 N N . VAL A 1 14 ? 1.819 3.268 -12.686 1.00 0.00 12 VAL A N 23
ATOM 26457 C CA . VAL A 1 14 ? 0.850 2.547 -13.529 1.00 0.00 12 VAL A CA 23
ATOM 26458 C C . VAL A 1 14 ? 0.625 3.338 -14.795 1.00 0.00 12 VAL A C 23
ATOM 26459 O O . VAL A 1 14 ? 0.615 2.808 -15.884 1.00 0.00 12 VAL A O 23
ATOM 26472 N N . TRP A 1 15 ? 0.433 4.604 -14.655 1.00 0.00 13 TRP A N 23
ATOM 26473 C CA . TRP A 1 15 ? 0.203 5.434 -15.859 1.00 0.00 13 TRP A CA 23
ATOM 26474 C C . TRP A 1 15 ? 1.559 5.742 -16.487 1.00 0.00 13 TRP A C 23
ATOM 26475 O O . TRP A 1 15 ? 1.698 5.906 -17.683 1.00 0.00 13 TRP A O 23
ATOM 26496 N N . ALA A 1 16 ? 2.548 5.832 -15.660 1.00 0.00 14 ALA A N 23
ATOM 26497 C CA . ALA A 1 16 ? 3.917 6.142 -16.122 1.00 0.00 14 ALA A CA 23
ATOM 26498 C C . ALA A 1 16 ? 4.529 4.934 -16.844 1.00 0.00 14 ALA A C 23
ATOM 26499 O O . ALA A 1 16 ? 5.511 5.058 -17.548 1.00 0.00 14 ALA A O 23
ATOM 26506 N N . LYS A 1 17 ? 3.963 3.764 -16.680 1.00 0.00 15 LYS A N 23
ATOM 26507 C CA . LYS A 1 17 ? 4.522 2.570 -17.357 1.00 0.00 15 LYS A CA 23
ATOM 26508 C C . LYS A 1 17 ? 4.332 2.722 -18.859 1.00 0.00 15 LYS A C 23
ATOM 26509 O O . LYS A 1 17 ? 5.177 2.353 -19.648 1.00 0.00 15 LYS A O 23
ATOM 26528 N N . ASP A 1 18 ? 3.230 3.284 -19.255 1.00 0.00 16 ASP A N 23
ATOM 26529 C CA . ASP A 1 18 ? 2.991 3.488 -20.699 1.00 0.00 16 ASP A CA 23
ATOM 26530 C C . ASP A 1 18 ? 3.689 4.773 -21.075 1.00 0.00 16 ASP A C 23
ATOM 26531 O O . ASP A 1 18 ? 4.386 4.857 -22.053 1.00 0.00 16 ASP A O 23
ATOM 26540 N N . GLU A 1 19 ? 3.524 5.765 -20.264 1.00 0.00 17 GLU A N 23
ATOM 26541 C CA . GLU A 1 19 ? 4.185 7.048 -20.495 1.00 0.00 17 GLU A CA 23
ATOM 26542 C C . GLU A 1 19 ? 5.691 6.826 -20.622 1.00 0.00 17 GLU A C 23
ATOM 26543 O O . GLU A 1 19 ? 6.362 7.464 -21.411 1.00 0.00 17 GLU A O 23
ATOM 26555 N N . ARG A 1 20 ? 6.223 5.908 -19.864 1.00 0.00 18 ARG A N 23
ATOM 26556 C CA . ARG A 1 20 ? 7.681 5.623 -19.955 1.00 0.00 18 ARG A CA 23
ATOM 26557 C C . ARG A 1 20 ? 7.903 4.805 -21.210 1.00 0.00 18 ARG A C 23
ATOM 26558 O O . ARG A 1 20 ? 8.870 4.975 -21.923 1.00 0.00 18 ARG A O 23
ATOM 26579 N N . ARG A 1 21 ? 6.991 3.925 -21.491 1.00 0.00 19 ARG A N 23
ATOM 26580 C CA . ARG A 1 21 ? 7.106 3.100 -22.700 1.00 0.00 19 ARG A CA 23
ATOM 26581 C C . ARG A 1 21 ? 6.933 4.029 -23.894 1.00 0.00 19 ARG A C 23
ATOM 26582 O O . ARG A 1 21 ? 7.556 3.878 -24.926 1.00 0.00 19 ARG A O 23
ATOM 26603 N N . LYS A 1 22 ? 6.079 5.001 -23.735 1.00 0.00 20 LYS A N 23
ATOM 26604 C CA . LYS A 1 22 ? 5.828 5.974 -24.815 1.00 0.00 20 LYS A CA 23
ATOM 26605 C C . LYS A 1 22 ? 7.016 6.918 -24.935 1.00 0.00 20 LYS A C 23
ATOM 26606 O O . LYS A 1 22 ? 7.233 7.537 -25.956 1.00 0.00 20 LYS A O 23
ATOM 26625 N N . ILE A 1 23 ? 7.781 7.040 -23.894 1.00 0.00 21 ILE A N 23
ATOM 26626 C CA . ILE A 1 23 ? 8.957 7.940 -23.943 1.00 0.00 21 ILE A CA 23
ATOM 26627 C C . ILE A 1 23 ? 10.201 7.107 -24.252 1.00 0.00 21 ILE A C 23
ATOM 26628 O O . ILE A 1 23 ? 10.990 7.436 -25.116 1.00 0.00 21 ILE A O 23
ATOM 26644 N N . LEU A 1 24 ? 10.363 6.020 -23.562 1.00 0.00 22 LEU A N 23
ATOM 26645 C CA . LEU A 1 24 ? 11.524 5.139 -23.808 1.00 0.00 22 LEU A CA 23
ATOM 26646 C C . LEU A 1 24 ? 11.595 4.811 -25.282 1.00 0.00 22 LEU A C 23
ATOM 26647 O O . LEU A 1 24 ? 12.645 4.547 -25.833 1.00 0.00 22 LEU A O 23
ATOM 26663 N N . GLN A 1 25 ? 10.477 4.841 -25.921 1.00 0.00 23 GLN A N 23
ATOM 26664 C CA . GLN A 1 25 ? 10.445 4.551 -27.367 1.00 0.00 23 GLN A CA 23
ATOM 26665 C C . GLN A 1 25 ? 11.260 5.625 -28.040 1.00 0.00 23 GLN A C 23
ATOM 26666 O O . GLN A 1 25 ? 11.990 5.413 -28.987 1.00 0.00 23 GLN A O 23
ATOM 26680 N N . ALA A 1 26 ? 11.110 6.789 -27.514 1.00 0.00 24 ALA A N 23
ATOM 26681 C CA . ALA A 1 26 ? 11.826 7.970 -28.033 1.00 0.00 24 ALA A CA 23
ATOM 26682 C C . ALA A 1 26 ? 13.117 8.181 -27.236 1.00 0.00 24 ALA A C 23
ATOM 26683 O O . ALA A 1 26 ? 13.899 9.064 -27.525 1.00 0.00 24 ALA A O 23
ATOM 26690 N N . PHE A 1 27 ? 13.344 7.373 -26.234 1.00 0.00 25 PHE A N 23
ATOM 26691 C CA . PHE A 1 27 ? 14.574 7.517 -25.420 1.00 0.00 25 PHE A CA 23
ATOM 26692 C C . PHE A 1 27 ? 14.920 6.162 -24.795 1.00 0.00 25 PHE A C 23
ATOM 26693 O O . PHE A 1 27 ? 14.771 5.969 -23.605 1.00 0.00 25 PHE A O 23
ATOM 26710 N N . PRO A 1 28 ? 15.387 5.269 -25.630 1.00 0.00 26 PRO A N 23
ATOM 26711 C CA . PRO A 1 28 ? 15.788 3.910 -25.216 1.00 0.00 26 PRO A CA 23
ATOM 26712 C C . PRO A 1 28 ? 17.065 3.960 -24.373 1.00 0.00 26 PRO A C 23
ATOM 26713 O O . PRO A 1 28 ? 17.520 2.960 -23.855 1.00 0.00 26 PRO A O 23
ATOM 26724 N N . ASP A 1 29 ? 17.627 5.124 -24.210 1.00 0.00 27 ASP A N 23
ATOM 26725 C CA . ASP A 1 29 ? 18.849 5.256 -23.378 1.00 0.00 27 ASP A CA 23
ATOM 26726 C C . ASP A 1 29 ? 18.428 5.858 -22.047 1.00 0.00 27 ASP A C 23
ATOM 26727 O O . ASP A 1 29 ? 18.995 5.584 -21.008 1.00 0.00 27 ASP A O 23
ATOM 26736 N N . MET A 1 30 ? 17.398 6.656 -22.082 1.00 0.00 28 MET A N 23
ATOM 26737 C CA . MET A 1 30 ? 16.875 7.266 -20.844 1.00 0.00 28 MET A CA 23
ATOM 26738 C C . MET A 1 30 ? 16.412 6.144 -19.949 1.00 0.00 28 MET A C 23
ATOM 26739 O O . MET A 1 30 ? 15.287 5.692 -20.022 1.00 0.00 28 MET A O 23
ATOM 26753 N N . HIS A 1 31 ? 17.279 5.662 -19.137 1.00 0.00 29 HIS A N 23
ATOM 26754 C CA . HIS A 1 31 ? 16.903 4.535 -18.266 1.00 0.00 29 HIS A CA 23
ATOM 26755 C C . HIS A 1 31 ? 16.063 5.030 -17.083 1.00 0.00 29 HIS A C 23
ATOM 26756 O O . HIS A 1 31 ? 15.579 6.145 -17.074 1.00 0.00 29 HIS A O 23
ATOM 26770 N N . ASN A 1 32 ? 15.858 4.194 -16.102 1.00 0.00 30 ASN A N 23
ATOM 26771 C CA . ASN A 1 32 ? 15.016 4.587 -14.931 1.00 0.00 30 ASN A CA 23
ATOM 26772 C C . ASN A 1 32 ? 15.474 5.923 -14.336 1.00 0.00 30 ASN A C 23
ATOM 26773 O O . ASN A 1 32 ? 14.762 6.906 -14.379 1.00 0.00 30 ASN A O 23
ATOM 26784 N N . SER A 1 33 ? 16.640 5.959 -13.755 1.00 0.00 31 SER A N 23
ATOM 26785 C CA . SER A 1 33 ? 17.132 7.219 -13.123 1.00 0.00 31 SER A CA 23
ATOM 26786 C C . SER A 1 33 ? 16.774 8.445 -13.975 1.00 0.00 31 SER A C 23
ATOM 26787 O O . SER A 1 33 ? 16.675 9.544 -13.467 1.00 0.00 31 SER A O 23
ATOM 26795 N N . ASN A 1 34 ? 16.588 8.283 -15.257 1.00 0.00 32 ASN A N 23
ATOM 26796 C CA . ASN A 1 34 ? 16.255 9.458 -16.099 1.00 0.00 32 ASN A CA 23
ATOM 26797 C C . ASN A 1 34 ? 14.756 9.484 -16.401 1.00 0.00 32 ASN A C 23
ATOM 26798 O O . ASN A 1 34 ? 14.073 10.442 -16.101 1.00 0.00 32 ASN A O 23
ATOM 26809 N N . ILE A 1 35 ? 14.240 8.445 -16.990 1.00 0.00 33 ILE A N 23
ATOM 26810 C CA . ILE A 1 35 ? 12.783 8.422 -17.309 1.00 0.00 33 ILE A CA 23
ATOM 26811 C C . ILE A 1 35 ? 11.991 8.751 -16.049 1.00 0.00 33 ILE A C 23
ATOM 26812 O O . ILE A 1 35 ? 10.957 9.386 -16.095 1.00 0.00 33 ILE A O 23
ATOM 26828 N N . SER A 1 36 ? 12.480 8.327 -14.923 1.00 0.00 34 SER A N 23
ATOM 26829 C CA . SER A 1 36 ? 11.776 8.614 -13.648 1.00 0.00 34 SER A CA 23
ATOM 26830 C C . SER A 1 36 ? 11.498 10.109 -13.547 1.00 0.00 34 SER A C 23
ATOM 26831 O O . SER A 1 36 ? 10.415 10.529 -13.192 1.00 0.00 34 SER A O 23
ATOM 26839 N N . LYS A 1 37 ? 12.472 10.917 -13.860 1.00 0.00 35 LYS A N 23
ATOM 26840 C CA . LYS A 1 37 ? 12.267 12.377 -13.784 1.00 0.00 35 LYS A CA 23
ATOM 26841 C C . LYS A 1 37 ? 11.261 12.753 -14.853 1.00 0.00 35 LYS A C 23
ATOM 26842 O O . LYS A 1 37 ? 10.524 13.708 -14.734 1.00 0.00 35 LYS A O 23
ATOM 26861 N N . ILE A 1 38 ? 11.222 11.983 -15.898 1.00 0.00 36 ILE A N 23
ATOM 26862 C CA . ILE A 1 38 ? 10.267 12.266 -16.988 1.00 0.00 36 ILE A CA 23
ATOM 26863 C C . ILE A 1 38 ? 8.869 11.879 -16.519 1.00 0.00 36 ILE A C 23
ATOM 26864 O O . ILE A 1 38 ? 7.961 12.685 -16.472 1.00 0.00 36 ILE A O 23
ATOM 26880 N N . LEU A 1 39 ? 8.704 10.642 -16.156 1.00 0.00 37 LEU A N 23
ATOM 26881 C CA . LEU A 1 39 ? 7.390 10.168 -15.666 1.00 0.00 37 LEU A CA 23
ATOM 26882 C C . LEU A 1 39 ? 6.962 11.010 -14.474 1.00 0.00 37 LEU A C 23
ATOM 26883 O O . LEU A 1 39 ? 5.941 11.666 -14.484 1.00 0.00 37 LEU A O 23
ATOM 26899 N N . GLY A 1 40 ? 7.759 10.981 -13.440 1.00 0.00 38 GLY A N 23
ATOM 26900 C CA . GLY A 1 40 ? 7.442 11.761 -12.213 1.00 0.00 38 GLY A CA 23
ATOM 26901 C C . GLY A 1 40 ? 7.263 13.229 -12.580 1.00 0.00 38 GLY A C 23
ATOM 26902 O O . GLY A 1 40 ? 6.734 14.011 -11.814 1.00 0.00 38 GLY A O 23
ATOM 26906 N N . SER A 1 41 ? 7.674 13.608 -13.758 1.00 0.00 39 SER A N 23
ATOM 26907 C CA . SER A 1 41 ? 7.499 15.011 -14.176 1.00 0.00 39 SER A CA 23
ATOM 26908 C C . SER A 1 41 ? 6.300 15.063 -15.101 1.00 0.00 39 SER A C 23
ATOM 26909 O O . SER A 1 41 ? 5.694 16.096 -15.306 1.00 0.00 39 SER A O 23
ATOM 26917 N N . ARG A 1 42 ? 5.932 13.934 -15.634 1.00 0.00 40 ARG A N 23
ATOM 26918 C CA . ARG A 1 42 ? 4.762 13.876 -16.506 1.00 0.00 40 ARG A CA 23
ATOM 26919 C C . ARG A 1 42 ? 3.573 13.656 -15.595 1.00 0.00 40 ARG A C 23
ATOM 26920 O O . ARG A 1 42 ? 2.469 14.101 -15.836 1.00 0.00 40 ARG A O 23
ATOM 26941 N N . TRP A 1 43 ? 3.836 12.967 -14.526 1.00 0.00 41 TRP A N 23
ATOM 26942 C CA . TRP A 1 43 ? 2.804 12.676 -13.521 1.00 0.00 41 TRP A CA 23
ATOM 26943 C C . TRP A 1 43 ? 2.391 13.951 -12.806 1.00 0.00 41 TRP A C 23
ATOM 26944 O O . TRP A 1 43 ? 1.242 14.345 -12.819 1.00 0.00 41 TRP A O 23
ATOM 26965 N N . LYS A 1 44 ? 3.329 14.599 -12.177 1.00 0.00 42 LYS A N 23
ATOM 26966 C CA . LYS A 1 44 ? 3.002 15.846 -11.458 1.00 0.00 42 LYS A CA 23
ATOM 26967 C C . LYS A 1 44 ? 2.461 16.820 -12.488 1.00 0.00 42 LYS A C 23
ATOM 26968 O O . LYS A 1 44 ? 1.745 17.754 -12.183 1.00 0.00 42 LYS A O 23
ATOM 26987 N N . ALA A 1 45 ? 2.806 16.584 -13.723 1.00 0.00 43 ALA A N 23
ATOM 26988 C CA . ALA A 1 45 ? 2.337 17.448 -14.817 1.00 0.00 43 ALA A CA 23
ATOM 26989 C C . ALA A 1 45 ? 0.905 17.054 -15.193 1.00 0.00 43 ALA A C 23
ATOM 26990 O O . ALA A 1 45 ? 0.346 17.543 -16.155 1.00 0.00 43 ALA A O 23
ATOM 26997 N N . MET A 1 46 ? 0.307 16.174 -14.434 1.00 0.00 44 MET A N 23
ATOM 26998 C CA . MET A 1 46 ? -1.076 15.744 -14.722 1.00 0.00 44 MET A CA 23
ATOM 26999 C C . MET A 1 46 ? -2.022 16.631 -13.909 1.00 0.00 44 MET A C 23
ATOM 27000 O O . MET A 1 46 ? -1.895 17.839 -13.917 1.00 0.00 44 MET A O 23
ATOM 27014 N N . THR A 1 47 ? -2.964 16.067 -13.206 1.00 0.00 45 THR A N 23
ATOM 27015 C CA . THR A 1 47 ? -3.882 16.922 -12.417 1.00 0.00 45 THR A CA 23
ATOM 27016 C C . THR A 1 47 ? -4.184 16.277 -11.064 1.00 0.00 45 THR A C 23
ATOM 27017 O O . THR A 1 47 ? -5.044 16.726 -10.333 1.00 0.00 45 THR A O 23
ATOM 27028 N N . ASN A 1 48 ? -3.486 15.233 -10.720 1.00 0.00 46 ASN A N 23
ATOM 27029 C CA . ASN A 1 48 ? -3.731 14.560 -9.408 1.00 0.00 46 ASN A CA 23
ATOM 27030 C C . ASN A 1 48 ? -5.111 13.885 -9.392 1.00 0.00 46 ASN A C 23
ATOM 27031 O O . ASN A 1 48 ? -5.243 12.735 -9.031 1.00 0.00 46 ASN A O 23
ATOM 27042 N N . LEU A 1 49 ? -6.140 14.596 -9.750 1.00 0.00 47 LEU A N 23
ATOM 27043 C CA . LEU A 1 49 ? -7.507 14.003 -9.735 1.00 0.00 47 LEU A CA 23
ATOM 27044 C C . LEU A 1 49 ? -7.762 13.197 -11.018 1.00 0.00 47 LEU A C 23
ATOM 27045 O O . LEU A 1 49 ? -8.676 12.401 -11.084 1.00 0.00 47 LEU A O 23
ATOM 27061 N N . GLU A 1 50 ? -6.982 13.409 -12.046 1.00 0.00 48 GLU A N 23
ATOM 27062 C CA . GLU A 1 50 ? -7.214 12.665 -13.321 1.00 0.00 48 GLU A CA 23
ATOM 27063 C C . GLU A 1 50 ? -6.718 11.218 -13.204 1.00 0.00 48 GLU A C 23
ATOM 27064 O O . GLU A 1 50 ? -6.914 10.420 -14.097 1.00 0.00 48 GLU A O 23
ATOM 27076 N N . LYS A 1 51 ? -6.076 10.871 -12.117 1.00 0.00 49 LYS A N 23
ATOM 27077 C CA . LYS A 1 51 ? -5.574 9.467 -11.969 1.00 0.00 49 LYS A CA 23
ATOM 27078 C C . LYS A 1 51 ? -6.719 8.538 -11.550 1.00 0.00 49 LYS A C 23
ATOM 27079 O O . LYS A 1 51 ? -6.498 7.411 -11.152 1.00 0.00 49 LYS A O 23
ATOM 27098 N N . GLN A 1 52 ? -7.938 8.993 -11.632 1.00 0.00 50 GLN A N 23
ATOM 27099 C CA . GLN A 1 52 ? -9.083 8.130 -11.236 1.00 0.00 50 GLN A CA 23
ATOM 27100 C C . GLN A 1 52 ? -9.012 6.767 -11.944 1.00 0.00 50 GLN A C 23
ATOM 27101 O O . GLN A 1 52 ? -9.218 5.746 -11.316 1.00 0.00 50 GLN A O 23
ATOM 27115 N N . PRO A 1 53 ? -8.738 6.776 -13.229 1.00 0.00 51 PRO A N 23
ATOM 27116 C CA . PRO A 1 53 ? -8.660 5.536 -14.022 1.00 0.00 51 PRO A CA 23
ATOM 27117 C C . PRO A 1 53 ? -7.342 4.802 -13.776 1.00 0.00 51 PRO A C 23
ATOM 27118 O O . PRO A 1 53 ? -7.326 3.611 -13.541 1.00 0.00 51 PRO A O 23
ATOM 27129 N N . TYR A 1 54 ? -6.240 5.495 -13.801 1.00 0.00 52 TYR A N 23
ATOM 27130 C CA . TYR A 1 54 ? -4.951 4.808 -13.536 1.00 0.00 52 TYR A CA 23
ATOM 27131 C C . TYR A 1 54 ? -4.978 4.324 -12.098 1.00 0.00 52 TYR A C 23
ATOM 27132 O O . TYR A 1 54 ? -4.171 3.518 -11.680 1.00 0.00 52 TYR A O 23
ATOM 27150 N N . TYR A 1 55 ? -5.919 4.807 -11.336 1.00 0.00 53 TYR A N 23
ATOM 27151 C CA . TYR A 1 55 ? -6.015 4.370 -9.926 1.00 0.00 53 TYR A CA 23
ATOM 27152 C C . TYR A 1 55 ? -6.740 3.026 -9.891 1.00 0.00 53 TYR A C 23
ATOM 27153 O O . TYR A 1 55 ? -6.483 2.185 -9.051 1.00 0.00 53 TYR A O 23
ATOM 27171 N N . GLU A 1 56 ? -7.648 2.820 -10.808 1.00 0.00 54 GLU A N 23
ATOM 27172 C CA . GLU A 1 56 ? -8.401 1.539 -10.852 1.00 0.00 54 GLU A CA 23
ATOM 27173 C C . GLU A 1 56 ? -7.476 0.394 -11.255 1.00 0.00 54 GLU A C 23
ATOM 27174 O O . GLU A 1 56 ? -7.374 -0.603 -10.568 1.00 0.00 54 GLU A O 23
ATOM 27186 N N . GLU A 1 57 ? -6.795 0.525 -12.359 1.00 0.00 55 GLU A N 23
ATOM 27187 C CA . GLU A 1 57 ? -5.875 -0.568 -12.786 1.00 0.00 55 GLU A CA 23
ATOM 27188 C C . GLU A 1 57 ? -4.814 -0.770 -11.707 1.00 0.00 55 GLU A C 23
ATOM 27189 O O . GLU A 1 57 ? -4.118 -1.769 -11.675 1.00 0.00 55 GLU A O 23
ATOM 27201 N N . GLN A 1 58 ? -4.700 0.166 -10.806 1.00 0.00 56 GLN A N 23
ATOM 27202 C CA . GLN A 1 58 ? -3.702 0.032 -9.716 1.00 0.00 56 GLN A CA 23
ATOM 27203 C C . GLN A 1 58 ? -4.288 -0.897 -8.665 1.00 0.00 56 GLN A C 23
ATOM 27204 O O . GLN A 1 58 ? -3.776 -1.965 -8.390 1.00 0.00 56 GLN A O 23
ATOM 27218 N N . ALA A 1 59 ? -5.368 -0.486 -8.090 1.00 0.00 57 ALA A N 23
ATOM 27219 C CA . ALA A 1 59 ? -6.032 -1.316 -7.056 1.00 0.00 57 ALA A CA 23
ATOM 27220 C C . ALA A 1 59 ? -6.106 -2.763 -7.546 1.00 0.00 57 ALA A C 23
ATOM 27221 O O . ALA A 1 59 ? -6.121 -3.695 -6.764 1.00 0.00 57 ALA A O 23
ATOM 27228 N N . ARG A 1 60 ? -6.137 -2.964 -8.838 1.00 0.00 58 ARG A N 23
ATOM 27229 C CA . ARG A 1 60 ? -6.193 -4.353 -9.367 1.00 0.00 58 ARG A CA 23
ATOM 27230 C C . ARG A 1 60 ? -4.856 -5.024 -9.090 1.00 0.00 58 ARG A C 23
ATOM 27231 O O . ARG A 1 60 ? -4.785 -6.156 -8.654 1.00 0.00 58 ARG A O 23
ATOM 27252 N N . LEU A 1 61 ? -3.793 -4.317 -9.336 1.00 0.00 59 LEU A N 23
ATOM 27253 C CA . LEU A 1 61 ? -2.443 -4.883 -9.088 1.00 0.00 59 LEU A CA 23
ATOM 27254 C C . LEU A 1 61 ? -2.360 -5.368 -7.641 1.00 0.00 59 LEU A C 23
ATOM 27255 O O . LEU A 1 61 ? -1.618 -6.275 -7.325 1.00 0.00 59 LEU A O 23
ATOM 27271 N N . SER A 1 62 ? -3.117 -4.775 -6.761 1.00 0.00 60 SER A N 23
ATOM 27272 C CA . SER A 1 62 ? -3.079 -5.209 -5.338 1.00 0.00 60 SER A CA 23
ATOM 27273 C C . SER A 1 62 ? -3.875 -6.502 -5.203 1.00 0.00 60 SER A C 23
ATOM 27274 O O . SER A 1 62 ? -3.606 -7.331 -4.356 1.00 0.00 60 SER A O 23
ATOM 27282 N N . LYS A 1 63 ? -4.852 -6.679 -6.043 1.00 0.00 61 LYS A N 23
ATOM 27283 C CA . LYS A 1 63 ? -5.673 -7.914 -5.989 1.00 0.00 61 LYS A CA 23
ATOM 27284 C C . LYS A 1 63 ? -4.796 -9.125 -6.314 1.00 0.00 61 LYS A C 23
ATOM 27285 O O . LYS A 1 63 ? -4.846 -10.141 -5.648 1.00 0.00 61 LYS A O 23
ATOM 27304 N N . GLN A 1 64 ? -3.991 -9.025 -7.333 1.00 0.00 62 GLN A N 23
ATOM 27305 C CA . GLN A 1 64 ? -3.111 -10.169 -7.702 1.00 0.00 62 GLN A CA 23
ATOM 27306 C C . GLN A 1 64 ? -1.873 -10.179 -6.800 1.00 0.00 62 GLN A C 23
ATOM 27307 O O . GLN A 1 64 ? -1.393 -11.220 -6.398 1.00 0.00 62 GLN A O 23
ATOM 27321 N N . HIS A 1 65 ? -1.350 -9.026 -6.484 1.00 0.00 63 HIS A N 23
ATOM 27322 C CA . HIS A 1 65 ? -0.140 -8.964 -5.614 1.00 0.00 63 HIS A CA 23
ATOM 27323 C C . HIS A 1 65 ? -0.311 -9.895 -4.416 1.00 0.00 63 HIS A C 23
ATOM 27324 O O . HIS A 1 65 ? 0.530 -10.722 -4.134 1.00 0.00 63 HIS A O 23
ATOM 27338 N N . LEU A 1 66 ? -1.386 -9.758 -3.698 1.00 0.00 64 LEU A N 23
ATOM 27339 C CA . LEU A 1 66 ? -1.600 -10.626 -2.512 1.00 0.00 64 LEU A CA 23
ATOM 27340 C C . LEU A 1 66 ? -1.992 -12.028 -2.963 1.00 0.00 64 LEU A C 23
ATOM 27341 O O . LEU A 1 66 ? -1.681 -13.007 -2.320 1.00 0.00 64 LEU A O 23
ATOM 27357 N N . GLU A 1 67 ? -2.663 -12.146 -4.067 1.00 0.00 65 GLU A N 23
ATOM 27358 C CA . GLU A 1 67 ? -3.039 -13.493 -4.541 1.00 0.00 65 GLU A CA 23
ATOM 27359 C C . GLU A 1 67 ? -1.780 -14.199 -5.041 1.00 0.00 65 GLU A C 23
ATOM 27360 O O . GLU A 1 67 ? -1.795 -15.365 -5.377 1.00 0.00 65 GLU A O 23
ATOM 27372 N N . LYS A 1 68 ? -0.692 -13.482 -5.111 1.00 0.00 66 LYS A N 23
ATOM 27373 C CA . LYS A 1 68 ? 0.573 -14.077 -5.610 1.00 0.00 66 LYS A CA 23
ATOM 27374 C C . LYS A 1 68 ? 1.277 -14.891 -4.519 1.00 0.00 66 LYS A C 23
ATOM 27375 O O . LYS A 1 68 ? 1.518 -16.070 -4.688 1.00 0.00 66 LYS A O 23
ATOM 27394 N N . TYR A 1 69 ? 1.664 -14.283 -3.426 1.00 0.00 67 TYR A N 23
ATOM 27395 C CA . TYR A 1 69 ? 2.410 -15.088 -2.397 1.00 0.00 67 TYR A CA 23
ATOM 27396 C C . TYR A 1 69 ? 1.728 -15.189 -1.008 1.00 0.00 67 TYR A C 23
ATOM 27397 O O . TYR A 1 69 ? 1.847 -16.221 -0.381 1.00 0.00 67 TYR A O 23
ATOM 27415 N N . PRO A 1 70 ? 1.059 -14.163 -0.528 1.00 0.00 68 PRO A N 23
ATOM 27416 C CA . PRO A 1 70 ? 0.424 -14.232 0.804 1.00 0.00 68 PRO A CA 23
ATOM 27417 C C . PRO A 1 70 ? -0.828 -15.085 0.744 1.00 0.00 68 PRO A C 23
ATOM 27418 O O . PRO A 1 70 ? -0.999 -16.028 1.488 1.00 0.00 68 PRO A O 23
ATOM 27429 N N . ASP A 1 71 ? -1.703 -14.747 -0.142 1.00 0.00 69 ASP A N 23
ATOM 27430 C CA . ASP A 1 71 ? -2.969 -15.514 -0.283 1.00 0.00 69 ASP A CA 23
ATOM 27431 C C . ASP A 1 71 ? -2.671 -16.891 -0.883 1.00 0.00 69 ASP A C 23
ATOM 27432 O O . ASP A 1 71 ? -3.238 -17.279 -1.885 1.00 0.00 69 ASP A O 23
ATOM 27441 N N . TYR A 1 72 ? -1.782 -17.631 -0.278 1.00 0.00 70 TYR A N 23
ATOM 27442 C CA . TYR A 1 72 ? -1.440 -18.976 -0.804 1.00 0.00 70 TYR A CA 23
ATOM 27443 C C . TYR A 1 72 ? -2.674 -19.878 -0.752 1.00 0.00 70 TYR A C 23
ATOM 27444 O O . TYR A 1 72 ? -3.747 -19.458 -0.366 1.00 0.00 70 TYR A O 23
ATOM 27462 N N . PRO A 1 3 ? 9.019 -5.088 -17.703 1.00 0.00 1 PRO A N 24
ATOM 27463 C CA . PRO A 1 3 ? 8.682 -6.381 -17.031 1.00 0.00 1 PRO A CA 24
ATOM 27464 C C . PRO A 1 3 ? 9.571 -6.571 -15.799 1.00 0.00 1 PRO A C 24
ATOM 27465 O O . PRO A 1 3 ? 9.104 -6.914 -14.730 1.00 0.00 1 PRO A O 24
ATOM 27476 N N . HIS A 1 4 ? 10.850 -6.356 -15.939 1.00 0.00 2 HIS A N 24
ATOM 27477 C CA . HIS A 1 4 ? 11.767 -6.529 -14.777 1.00 0.00 2 HIS A CA 24
ATOM 27478 C C . HIS A 1 4 ? 11.824 -5.233 -13.964 1.00 0.00 2 HIS A C 24
ATOM 27479 O O . HIS A 1 4 ? 12.882 -4.689 -13.720 1.00 0.00 2 HIS A O 24
ATOM 27493 N N . ILE A 1 5 ? 10.695 -4.734 -13.542 1.00 0.00 3 ILE A N 24
ATOM 27494 C CA . ILE A 1 5 ? 10.691 -3.475 -12.746 1.00 0.00 3 ILE A CA 24
ATOM 27495 C C . ILE A 1 5 ? 10.236 -3.773 -11.321 1.00 0.00 3 ILE A C 24
ATOM 27496 O O . ILE A 1 5 ? 9.146 -4.259 -11.091 1.00 0.00 3 ILE A O 24
ATOM 27512 N N . LYS A 1 6 ? 11.065 -3.484 -10.362 1.00 0.00 4 LYS A N 24
ATOM 27513 C CA . LYS A 1 6 ? 10.687 -3.748 -8.945 1.00 0.00 4 LYS A CA 24
ATOM 27514 C C . LYS A 1 6 ? 9.994 -2.517 -8.363 1.00 0.00 4 LYS A C 24
ATOM 27515 O O . LYS A 1 6 ? 10.280 -2.092 -7.260 1.00 0.00 4 LYS A O 24
ATOM 27534 N N . ARG A 1 7 ? 9.077 -1.948 -9.092 1.00 0.00 5 ARG A N 24
ATOM 27535 C CA . ARG A 1 7 ? 8.354 -0.751 -8.581 1.00 0.00 5 ARG A CA 24
ATOM 27536 C C . ARG A 1 7 ? 7.034 -1.203 -7.958 1.00 0.00 5 ARG A C 24
ATOM 27537 O O . ARG A 1 7 ? 6.561 -2.287 -8.240 1.00 0.00 5 ARG A O 24
ATOM 27558 N N . PRO A 1 8 ? 6.480 -0.368 -7.120 1.00 0.00 6 PRO A N 24
ATOM 27559 C CA . PRO A 1 8 ? 5.222 -0.665 -6.438 1.00 0.00 6 PRO A CA 24
ATOM 27560 C C . PRO A 1 8 ? 4.047 -0.482 -7.384 1.00 0.00 6 PRO A C 24
ATOM 27561 O O . PRO A 1 8 ? 4.188 -0.420 -8.588 1.00 0.00 6 PRO A O 24
ATOM 27572 N N . MET A 1 9 ? 2.896 -0.376 -6.820 1.00 0.00 7 MET A N 24
ATOM 27573 C CA . MET A 1 9 ? 1.675 -0.171 -7.599 1.00 0.00 7 MET A CA 24
ATOM 27574 C C . MET A 1 9 ? 1.187 1.231 -7.328 1.00 0.00 7 MET A C 24
ATOM 27575 O O . MET A 1 9 ? 1.148 1.684 -6.202 1.00 0.00 7 MET A O 24
ATOM 27589 N N . ASN A 1 10 ? 0.793 1.908 -8.333 1.00 0.00 8 ASN A N 24
ATOM 27590 C CA . ASN A 1 10 ? 0.277 3.273 -8.132 1.00 0.00 8 ASN A CA 24
ATOM 27591 C C . ASN A 1 10 ? -0.198 3.794 -9.461 1.00 0.00 8 ASN A C 24
ATOM 27592 O O . ASN A 1 10 ? 0.218 3.341 -10.498 1.00 0.00 8 ASN A O 24
ATOM 27603 N N . ALA A 1 11 ? -1.054 4.744 -9.438 1.00 0.00 9 ALA A N 24
ATOM 27604 C CA . ALA A 1 11 ? -1.575 5.284 -10.716 1.00 0.00 9 ALA A CA 24
ATOM 27605 C C . ALA A 1 11 ? -0.426 5.858 -11.508 1.00 0.00 9 ALA A C 24
ATOM 27606 O O . ALA A 1 11 ? -0.402 5.809 -12.715 1.00 0.00 9 ALA A O 24
ATOM 27613 N N . PHE A 1 12 ? 0.525 6.397 -10.829 1.00 0.00 10 PHE A N 24
ATOM 27614 C CA . PHE A 1 12 ? 1.688 6.986 -11.508 1.00 0.00 10 PHE A CA 24
ATOM 27615 C C . PHE A 1 12 ? 2.557 5.900 -12.109 1.00 0.00 10 PHE A C 24
ATOM 27616 O O . PHE A 1 12 ? 2.714 5.809 -13.297 1.00 0.00 10 PHE A O 24
ATOM 27633 N N . MET A 1 13 ? 3.109 5.059 -11.298 1.00 0.00 11 MET A N 24
ATOM 27634 C CA . MET A 1 13 ? 3.952 3.977 -11.851 1.00 0.00 11 MET A CA 24
ATOM 27635 C C . MET A 1 13 ? 3.074 3.157 -12.774 1.00 0.00 11 MET A C 24
ATOM 27636 O O . MET A 1 13 ? 3.543 2.446 -13.642 1.00 0.00 11 MET A O 24
ATOM 27650 N N . VAL A 1 14 ? 1.788 3.268 -12.601 1.00 0.00 12 VAL A N 24
ATOM 27651 C CA . VAL A 1 14 ? 0.870 2.507 -13.467 1.00 0.00 12 VAL A CA 24
ATOM 27652 C C . VAL A 1 14 ? 0.693 3.257 -14.767 1.00 0.00 12 VAL A C 24
ATOM 27653 O O . VAL A 1 14 ? 0.743 2.695 -15.843 1.00 0.00 12 VAL A O 24
ATOM 27666 N N . TRP A 1 15 ? 0.473 4.524 -14.669 1.00 0.00 13 TRP A N 24
ATOM 27667 C CA . TRP A 1 15 ? 0.273 5.320 -15.904 1.00 0.00 13 TRP A CA 24
ATOM 27668 C C . TRP A 1 15 ? 1.636 5.624 -16.518 1.00 0.00 13 TRP A C 24
ATOM 27669 O O . TRP A 1 15 ? 1.794 5.726 -17.718 1.00 0.00 13 TRP A O 24
ATOM 27690 N N . ALA A 1 16 ? 2.609 5.779 -15.684 1.00 0.00 14 ALA A N 24
ATOM 27691 C CA . ALA A 1 16 ? 3.973 6.091 -16.154 1.00 0.00 14 ALA A CA 24
ATOM 27692 C C . ALA A 1 16 ? 4.590 4.851 -16.803 1.00 0.00 14 ALA A C 24
ATOM 27693 O O . ALA A 1 16 ? 5.547 4.940 -17.545 1.00 0.00 14 ALA A O 24
ATOM 27700 N N . LYS A 1 17 ? 4.044 3.691 -16.540 1.00 0.00 15 LYS A N 24
ATOM 27701 C CA . LYS A 1 17 ? 4.594 2.461 -17.153 1.00 0.00 15 LYS A CA 24
ATOM 27702 C C . LYS A 1 17 ? 4.375 2.536 -18.660 1.00 0.00 15 LYS A C 24
ATOM 27703 O O . LYS A 1 17 ? 5.173 2.055 -19.440 1.00 0.00 15 LYS A O 24
ATOM 27722 N N . ASP A 1 18 ? 3.309 3.160 -19.075 1.00 0.00 16 ASP A N 24
ATOM 27723 C CA . ASP A 1 18 ? 3.059 3.291 -20.531 1.00 0.00 16 ASP A CA 24
ATOM 27724 C C . ASP A 1 18 ? 3.685 4.596 -20.985 1.00 0.00 16 ASP A C 24
ATOM 27725 O O . ASP A 1 18 ? 4.165 4.723 -22.090 1.00 0.00 16 ASP A O 24
ATOM 27734 N N . GLU A 1 19 ? 3.714 5.552 -20.111 1.00 0.00 17 GLU A N 24
ATOM 27735 C CA . GLU A 1 19 ? 4.345 6.843 -20.441 1.00 0.00 17 GLU A CA 24
ATOM 27736 C C . GLU A 1 19 ? 5.847 6.594 -20.551 1.00 0.00 17 GLU A C 24
ATOM 27737 O O . GLU A 1 19 ? 6.544 7.199 -21.339 1.00 0.00 17 GLU A O 24
ATOM 27749 N N . ARG A 1 20 ? 6.323 5.649 -19.788 1.00 0.00 18 ARG A N 24
ATOM 27750 C CA . ARG A 1 20 ? 7.752 5.265 -19.840 1.00 0.00 18 ARG A CA 24
ATOM 27751 C C . ARG A 1 20 ? 7.977 4.633 -21.192 1.00 0.00 18 ARG A C 24
ATOM 27752 O O . ARG A 1 20 ? 8.926 4.912 -21.891 1.00 0.00 18 ARG A O 24
ATOM 27773 N N . ARG A 1 21 ? 7.077 3.770 -21.547 1.00 0.00 19 ARG A N 24
ATOM 27774 C CA . ARG A 1 21 ? 7.154 3.080 -22.834 1.00 0.00 19 ARG A CA 24
ATOM 27775 C C . ARG A 1 21 ? 6.903 4.110 -23.926 1.00 0.00 19 ARG A C 24
ATOM 27776 O O . ARG A 1 21 ? 7.511 4.093 -24.978 1.00 0.00 19 ARG A O 24
ATOM 27797 N N . LYS A 1 22 ? 6.000 5.014 -23.666 1.00 0.00 20 LYS A N 24
ATOM 27798 C CA . LYS A 1 22 ? 5.690 6.059 -24.664 1.00 0.00 20 LYS A CA 24
ATOM 27799 C C . LYS A 1 22 ? 6.875 7.009 -24.778 1.00 0.00 20 LYS A C 24
ATOM 27800 O O . LYS A 1 22 ? 7.059 7.678 -25.774 1.00 0.00 20 LYS A O 24
ATOM 27819 N N . ILE A 1 23 ? 7.679 7.075 -23.761 1.00 0.00 21 ILE A N 24
ATOM 27820 C CA . ILE A 1 23 ? 8.859 7.973 -23.808 1.00 0.00 21 ILE A CA 24
ATOM 27821 C C . ILE A 1 23 ? 10.086 7.155 -24.201 1.00 0.00 21 ILE A C 24
ATOM 27822 O O . ILE A 1 23 ? 10.870 7.546 -25.041 1.00 0.00 21 ILE A O 24
ATOM 27838 N N . LEU A 1 24 ? 10.242 6.021 -23.600 1.00 0.00 22 LEU A N 24
ATOM 27839 C CA . LEU A 1 24 ? 11.390 5.152 -23.923 1.00 0.00 22 LEU A CA 24
ATOM 27840 C C . LEU A 1 24 ? 11.482 4.986 -25.423 1.00 0.00 22 LEU A C 24
ATOM 27841 O O . LEU A 1 24 ? 12.547 4.849 -25.991 1.00 0.00 22 LEU A O 24
ATOM 27857 N N . GLN A 1 25 ? 10.363 5.016 -26.066 1.00 0.00 23 GLN A N 24
ATOM 27858 C CA . GLN A 1 25 ? 10.357 4.879 -27.534 1.00 0.00 23 GLN A CA 24
ATOM 27859 C C . GLN A 1 25 ? 11.089 6.080 -28.079 1.00 0.00 23 GLN A C 24
ATOM 27860 O O . GLN A 1 25 ? 11.833 6.026 -29.038 1.00 0.00 23 GLN A O 24
ATOM 27874 N N . ALA A 1 26 ? 10.857 7.161 -27.426 1.00 0.00 24 ALA A N 24
ATOM 27875 C CA . ALA A 1 26 ? 11.488 8.441 -27.802 1.00 0.00 24 ALA A CA 24
ATOM 27876 C C . ALA A 1 26 ? 12.850 8.553 -27.115 1.00 0.00 24 ALA A C 24
ATOM 27877 O O . ALA A 1 26 ? 13.660 9.394 -27.451 1.00 0.00 24 ALA A O 24
ATOM 27884 N N . PHE A 1 27 ? 13.108 7.710 -26.149 1.00 0.00 25 PHE A N 24
ATOM 27885 C CA . PHE A 1 27 ? 14.408 7.763 -25.435 1.00 0.00 25 PHE A CA 24
ATOM 27886 C C . PHE A 1 27 ? 14.668 6.414 -24.754 1.00 0.00 25 PHE A C 24
ATOM 27887 O O . PHE A 1 27 ? 14.594 6.306 -23.546 1.00 0.00 25 PHE A O 24
ATOM 27904 N N . PRO A 1 28 ? 14.980 5.430 -25.559 1.00 0.00 26 PRO A N 24
ATOM 27905 C CA . PRO A 1 28 ? 15.278 4.067 -25.077 1.00 0.00 26 PRO A CA 24
ATOM 27906 C C . PRO A 1 28 ? 16.612 4.055 -24.336 1.00 0.00 26 PRO A C 24
ATOM 27907 O O . PRO A 1 28 ? 16.970 3.094 -23.685 1.00 0.00 26 PRO A O 24
ATOM 27918 N N . ASP A 1 29 ? 17.320 5.140 -24.399 1.00 0.00 27 ASP A N 24
ATOM 27919 C CA . ASP A 1 29 ? 18.601 5.251 -23.673 1.00 0.00 27 ASP A CA 24
ATOM 27920 C C . ASP A 1 29 ? 18.255 5.772 -22.296 1.00 0.00 27 ASP A C 24
ATOM 27921 O O . ASP A 1 29 ? 18.724 5.301 -21.279 1.00 0.00 27 ASP A O 24
ATOM 27930 N N . MET A 1 30 ? 17.378 6.727 -22.281 1.00 0.00 28 MET A N 24
ATOM 27931 C CA . MET A 1 30 ? 16.902 7.295 -21.004 1.00 0.00 28 MET A CA 24
ATOM 27932 C C . MET A 1 30 ? 16.223 6.175 -20.252 1.00 0.00 28 MET A C 24
ATOM 27933 O O . MET A 1 30 ? 15.050 5.910 -20.419 1.00 0.00 28 MET A O 24
ATOM 27947 N N . HIS A 1 31 ? 16.972 5.479 -19.476 1.00 0.00 29 HIS A N 24
ATOM 27948 C CA . HIS A 1 31 ? 16.407 4.322 -18.749 1.00 0.00 29 HIS A CA 24
ATOM 27949 C C . HIS A 1 31 ? 15.612 4.766 -17.515 1.00 0.00 29 HIS A C 24
ATOM 27950 O O . HIS A 1 31 ? 15.289 5.925 -17.346 1.00 0.00 29 HIS A O 24
ATOM 27964 N N . ASN A 1 32 ? 15.271 3.829 -16.672 1.00 0.00 30 ASN A N 24
ATOM 27965 C CA . ASN A 1 32 ? 14.466 4.138 -15.453 1.00 0.00 30 ASN A CA 24
ATOM 27966 C C . ASN A 1 32 ? 15.113 5.247 -14.617 1.00 0.00 30 ASN A C 24
ATOM 27967 O O . ASN A 1 32 ? 14.551 6.310 -14.448 1.00 0.00 30 ASN A O 24
ATOM 27978 N N . SER A 1 33 ? 16.271 4.995 -14.062 1.00 0.00 31 SER A N 24
ATOM 27979 C CA . SER A 1 33 ? 16.935 6.022 -13.204 1.00 0.00 31 SER A CA 24
ATOM 27980 C C . SER A 1 33 ? 16.736 7.425 -13.785 1.00 0.00 31 SER A C 24
ATOM 27981 O O . SER A 1 33 ? 16.737 8.404 -13.064 1.00 0.00 31 SER A O 24
ATOM 27989 N N . ASN A 1 34 ? 16.565 7.542 -15.075 1.00 0.00 32 ASN A N 24
ATOM 27990 C CA . ASN A 1 34 ? 16.373 8.895 -15.667 1.00 0.00 32 ASN A CA 24
ATOM 27991 C C . ASN A 1 34 ? 14.908 9.098 -16.057 1.00 0.00 32 ASN A C 24
ATOM 27992 O O . ASN A 1 34 ? 14.319 10.119 -15.770 1.00 0.00 32 ASN A O 24
ATOM 28003 N N . ILE A 1 35 ? 14.310 8.136 -16.702 1.00 0.00 33 ILE A N 24
ATOM 28004 C CA . ILE A 1 35 ? 12.880 8.290 -17.098 1.00 0.00 33 ILE A CA 24
ATOM 28005 C C . ILE A 1 35 ? 12.066 8.677 -15.867 1.00 0.00 33 ILE A C 24
ATOM 28006 O O . ILE A 1 35 ? 11.027 9.301 -15.960 1.00 0.00 33 ILE A O 24
ATOM 28022 N N . SER A 1 36 ? 12.539 8.311 -14.713 1.00 0.00 34 SER A N 24
ATOM 28023 C CA . SER A 1 36 ? 11.815 8.651 -13.462 1.00 0.00 34 SER A CA 24
ATOM 28024 C C . SER A 1 36 ? 11.533 10.148 -13.425 1.00 0.00 34 SER A C 24
ATOM 28025 O O . SER A 1 36 ? 10.440 10.579 -13.117 1.00 0.00 34 SER A O 24
ATOM 28033 N N . LYS A 1 37 ? 12.513 10.947 -13.739 1.00 0.00 35 LYS A N 24
ATOM 28034 C CA . LYS A 1 37 ? 12.295 12.405 -13.723 1.00 0.00 35 LYS A CA 24
ATOM 28035 C C . LYS A 1 37 ? 11.323 12.726 -14.841 1.00 0.00 35 LYS A C 24
ATOM 28036 O O . LYS A 1 37 ? 10.566 13.673 -14.785 1.00 0.00 35 LYS A O 24
ATOM 28055 N N . ILE A 1 38 ? 11.336 11.915 -15.855 1.00 0.00 36 ILE A N 24
ATOM 28056 C CA . ILE A 1 38 ? 10.420 12.133 -16.994 1.00 0.00 36 ILE A CA 24
ATOM 28057 C C . ILE A 1 38 ? 9.006 11.773 -16.560 1.00 0.00 36 ILE A C 24
ATOM 28058 O O . ILE A 1 38 ? 8.103 12.587 -16.579 1.00 0.00 36 ILE A O 24
ATOM 28074 N N . LEU A 1 39 ? 8.821 10.556 -16.153 1.00 0.00 37 LEU A N 24
ATOM 28075 C CA . LEU A 1 39 ? 7.488 10.109 -15.692 1.00 0.00 37 LEU A CA 24
ATOM 28076 C C . LEU A 1 39 ? 7.009 11.012 -14.565 1.00 0.00 37 LEU A C 24
ATOM 28077 O O . LEU A 1 39 ? 5.998 11.680 -14.655 1.00 0.00 37 LEU A O 24
ATOM 28093 N N . GLY A 1 40 ? 7.740 11.000 -13.483 1.00 0.00 38 GLY A N 24
ATOM 28094 C CA . GLY A 1 40 ? 7.367 11.816 -12.291 1.00 0.00 38 GLY A CA 24
ATOM 28095 C C . GLY A 1 40 ? 7.220 13.279 -12.685 1.00 0.00 38 GLY A C 24
ATOM 28096 O O . GLY A 1 40 ? 6.662 14.076 -11.955 1.00 0.00 38 GLY A O 24
ATOM 28100 N N . SER A 1 41 ? 7.684 13.641 -13.844 1.00 0.00 39 SER A N 24
ATOM 28101 C CA . SER A 1 41 ? 7.538 15.039 -14.281 1.00 0.00 39 SER A CA 24
ATOM 28102 C C . SER A 1 41 ? 6.398 15.078 -15.274 1.00 0.00 39 SER A C 24
ATOM 28103 O O . SER A 1 41 ? 5.835 16.114 -15.564 1.00 0.00 39 SER A O 24
ATOM 28111 N N . ARG A 1 42 ? 6.032 13.932 -15.772 1.00 0.00 40 ARG A N 24
ATOM 28112 C CA . ARG A 1 42 ? 4.918 13.857 -16.708 1.00 0.00 40 ARG A CA 24
ATOM 28113 C C . ARG A 1 42 ? 3.670 13.671 -15.864 1.00 0.00 40 ARG A C 24
ATOM 28114 O O . ARG A 1 42 ? 2.589 14.123 -16.183 1.00 0.00 40 ARG A O 24
ATOM 28135 N N . TRP A 1 43 ? 3.857 13.016 -14.754 1.00 0.00 41 TRP A N 24
ATOM 28136 C CA . TRP A 1 43 ? 2.763 12.776 -13.798 1.00 0.00 41 TRP A CA 24
ATOM 28137 C C . TRP A 1 43 ? 2.346 14.087 -13.153 1.00 0.00 41 TRP A C 24
ATOM 28138 O O . TRP A 1 43 ? 1.221 14.522 -13.262 1.00 0.00 41 TRP A O 24
ATOM 28159 N N . LYS A 1 44 ? 3.255 14.737 -12.490 1.00 0.00 42 LYS A N 24
ATOM 28160 C CA . LYS A 1 44 ? 2.903 16.024 -11.855 1.00 0.00 42 LYS A CA 24
ATOM 28161 C C . LYS A 1 44 ? 2.394 16.939 -12.955 1.00 0.00 42 LYS A C 24
ATOM 28162 O O . LYS A 1 44 ? 1.722 17.923 -12.718 1.00 0.00 42 LYS A O 24
ATOM 28181 N N . ALA A 1 45 ? 2.743 16.612 -14.166 1.00 0.00 43 ALA A N 24
ATOM 28182 C CA . ALA A 1 45 ? 2.335 17.424 -15.316 1.00 0.00 43 ALA A CA 24
ATOM 28183 C C . ALA A 1 45 ? 0.978 16.955 -15.860 1.00 0.00 43 ALA A C 24
ATOM 28184 O O . ALA A 1 45 ? 0.540 17.399 -16.902 1.00 0.00 43 ALA A O 24
ATOM 28191 N N . MET A 1 46 ? 0.295 16.073 -15.170 1.00 0.00 44 MET A N 24
ATOM 28192 C CA . MET A 1 46 ? -1.020 15.615 -15.670 1.00 0.00 44 MET A CA 24
ATOM 28193 C C . MET A 1 46 ? -2.092 16.550 -15.112 1.00 0.00 44 MET A C 24
ATOM 28194 O O . MET A 1 46 ? -1.942 17.755 -15.161 1.00 0.00 44 MET A O 24
ATOM 28208 N N . THR A 1 47 ? -3.174 16.043 -14.601 1.00 0.00 45 THR A N 24
ATOM 28209 C CA . THR A 1 47 ? -4.215 16.968 -14.083 1.00 0.00 45 THR A CA 24
ATOM 28210 C C . THR A 1 47 ? -4.721 16.530 -12.709 1.00 0.00 45 THR A C 24
ATOM 28211 O O . THR A 1 47 ? -5.711 17.030 -12.214 1.00 0.00 45 THR A O 24
ATOM 28222 N N . ASN A 1 48 ? -4.040 15.624 -12.077 1.00 0.00 46 ASN A N 24
ATOM 28223 C CA . ASN A 1 48 ? -4.470 15.179 -10.721 1.00 0.00 46 ASN A CA 24
ATOM 28224 C C . ASN A 1 48 ? -5.759 14.361 -10.807 1.00 0.00 46 ASN A C 24
ATOM 28225 O O . ASN A 1 48 ? -5.817 13.231 -10.370 1.00 0.00 46 ASN A O 24
ATOM 28236 N N . LEU A 1 49 ? -6.799 14.927 -11.342 1.00 0.00 47 LEU A N 24
ATOM 28237 C CA . LEU A 1 49 ? -8.084 14.177 -11.434 1.00 0.00 47 LEU A CA 24
ATOM 28238 C C . LEU A 1 49 ? -8.059 13.234 -12.639 1.00 0.00 47 LEU A C 24
ATOM 28239 O O . LEU A 1 49 ? -8.955 12.434 -12.828 1.00 0.00 47 LEU A O 24
ATOM 28255 N N . GLU A 1 50 ? -7.048 13.317 -13.458 1.00 0.00 48 GLU A N 24
ATOM 28256 C CA . GLU A 1 50 ? -6.982 12.422 -14.647 1.00 0.00 48 GLU A CA 24
ATOM 28257 C C . GLU A 1 50 ? -6.428 11.059 -14.238 1.00 0.00 48 GLU A C 24
ATOM 28258 O O . GLU A 1 50 ? -6.700 10.057 -14.866 1.00 0.00 48 GLU A O 24
ATOM 28270 N N . LYS A 1 51 ? -5.631 11.019 -13.206 1.00 0.00 49 LYS A N 24
ATOM 28271 C CA . LYS A 1 51 ? -5.039 9.718 -12.772 1.00 0.00 49 LYS A CA 24
ATOM 28272 C C . LYS A 1 51 ? -6.028 8.915 -11.922 1.00 0.00 49 LYS A C 24
ATOM 28273 O O . LYS A 1 51 ? -5.672 7.924 -11.316 1.00 0.00 49 LYS A O 24
ATOM 28292 N N . GLN A 1 52 ? -7.266 9.316 -11.880 1.00 0.00 50 GLN A N 24
ATOM 28293 C CA . GLN A 1 52 ? -8.264 8.556 -11.078 1.00 0.00 50 GLN A CA 24
ATOM 28294 C C . GLN A 1 52 ? -8.443 7.110 -11.604 1.00 0.00 50 GLN A C 24
ATOM 28295 O O . GLN A 1 52 ? -8.635 6.205 -10.817 1.00 0.00 50 GLN A O 24
ATOM 28309 N N . PRO A 1 53 ? -8.402 6.922 -12.912 1.00 0.00 51 PRO A N 24
ATOM 28310 C CA . PRO A 1 53 ? -8.589 5.589 -13.524 1.00 0.00 51 PRO A CA 24
ATOM 28311 C C . PRO A 1 53 ? -7.305 4.762 -13.476 1.00 0.00 51 PRO A C 24
ATOM 28312 O O . PRO A 1 53 ? -7.339 3.561 -13.288 1.00 0.00 51 PRO A O 24
ATOM 28323 N N . TYR A 1 54 ? -6.169 5.387 -13.623 1.00 0.00 52 TYR A N 24
ATOM 28324 C CA . TYR A 1 54 ? -4.899 4.618 -13.561 1.00 0.00 52 TYR A CA 24
ATOM 28325 C C . TYR A 1 54 ? -4.770 4.044 -12.160 1.00 0.00 52 TYR A C 24
ATOM 28326 O O . TYR A 1 54 ? -3.924 3.218 -11.884 1.00 0.00 52 TYR A O 24
ATOM 28344 N N . TYR A 1 55 ? -5.619 4.478 -11.270 1.00 0.00 53 TYR A N 24
ATOM 28345 C CA . TYR A 1 55 ? -5.566 3.969 -9.886 1.00 0.00 53 TYR A CA 24
ATOM 28346 C C . TYR A 1 55 ? -6.136 2.549 -9.853 1.00 0.00 53 TYR A C 24
ATOM 28347 O O . TYR A 1 55 ? -5.437 1.587 -9.591 1.00 0.00 53 TYR A O 24
ATOM 28365 N N . GLU A 1 56 ? -7.398 2.407 -10.136 1.00 0.00 54 GLU A N 24
ATOM 28366 C CA . GLU A 1 56 ? -8.009 1.054 -10.136 1.00 0.00 54 GLU A CA 24
ATOM 28367 C C . GLU A 1 56 ? -7.240 0.163 -11.107 1.00 0.00 54 GLU A C 24
ATOM 28368 O O . GLU A 1 56 ? -7.075 -1.021 -10.885 1.00 0.00 54 GLU A O 24
ATOM 28380 N N . GLU A 1 57 ? -6.759 0.724 -12.182 1.00 0.00 55 GLU A N 24
ATOM 28381 C CA . GLU A 1 57 ? -5.991 -0.089 -13.160 1.00 0.00 55 GLU A CA 24
ATOM 28382 C C . GLU A 1 57 ? -4.735 -0.626 -12.482 1.00 0.00 55 GLU A C 24
ATOM 28383 O O . GLU A 1 57 ? -4.104 -1.548 -12.959 1.00 0.00 55 GLU A O 24
ATOM 28395 N N . GLN A 1 58 ? -4.372 -0.065 -11.358 1.00 0.00 56 GLN A N 24
ATOM 28396 C CA . GLN A 1 58 ? -3.167 -0.556 -10.645 1.00 0.00 56 GLN A CA 24
ATOM 28397 C C . GLN A 1 58 ? -3.533 -1.846 -9.928 1.00 0.00 56 GLN A C 24
ATOM 28398 O O . GLN A 1 58 ? -2.892 -2.868 -10.073 1.00 0.00 56 GLN A O 24
ATOM 28412 N N . ALA A 1 59 ? -4.572 -1.792 -9.161 1.00 0.00 57 ALA A N 24
ATOM 28413 C CA . ALA A 1 59 ? -5.023 -2.996 -8.422 1.00 0.00 57 ALA A CA 24
ATOM 28414 C C . ALA A 1 59 ? -5.043 -4.189 -9.376 1.00 0.00 57 ALA A C 24
ATOM 28415 O O . ALA A 1 59 ? -4.750 -5.309 -9.000 1.00 0.00 57 ALA A O 24
ATOM 28422 N N . ARG A 1 60 ? -5.378 -3.954 -10.616 1.00 0.00 58 ARG A N 24
ATOM 28423 C CA . ARG A 1 60 ? -5.411 -5.064 -11.605 1.00 0.00 58 ARG A CA 24
ATOM 28424 C C . ARG A 1 60 ? -3.982 -5.513 -11.887 1.00 0.00 58 ARG A C 24
ATOM 28425 O O . ARG A 1 60 ? -3.626 -6.661 -11.710 1.00 0.00 58 ARG A O 24
ATOM 28446 N N . LEU A 1 61 ? -3.168 -4.604 -12.330 1.00 0.00 59 LEU A N 24
ATOM 28447 C CA . LEU A 1 61 ? -1.756 -4.937 -12.640 1.00 0.00 59 LEU A CA 24
ATOM 28448 C C . LEU A 1 61 ? -0.984 -5.214 -11.349 1.00 0.00 59 LEU A C 24
ATOM 28449 O O . LEU A 1 61 ? 0.175 -5.578 -11.382 1.00 0.00 59 LEU A O 24
ATOM 28465 N N . SER A 1 62 ? -1.607 -5.068 -10.210 1.00 0.00 60 SER A N 24
ATOM 28466 C CA . SER A 1 62 ? -0.886 -5.354 -8.942 1.00 0.00 60 SER A CA 24
ATOM 28467 C C . SER A 1 62 ? -0.841 -6.865 -8.789 1.00 0.00 60 SER A C 24
ATOM 28468 O O . SER A 1 62 ? 0.209 -7.475 -8.693 1.00 0.00 60 SER A O 24
ATOM 28476 N N . LYS A 1 63 ? -1.990 -7.469 -8.812 1.00 0.00 61 LYS A N 24
ATOM 28477 C CA . LYS A 1 63 ? -2.063 -8.944 -8.716 1.00 0.00 61 LYS A CA 24
ATOM 28478 C C . LYS A 1 63 ? -1.317 -9.527 -9.915 1.00 0.00 61 LYS A C 24
ATOM 28479 O O . LYS A 1 63 ? -0.624 -10.522 -9.816 1.00 0.00 61 LYS A O 24
ATOM 28498 N N . GLN A 1 64 ? -1.449 -8.895 -11.048 1.00 0.00 62 GLN A N 24
ATOM 28499 C CA . GLN A 1 64 ? -0.750 -9.381 -12.267 1.00 0.00 62 GLN A CA 24
ATOM 28500 C C . GLN A 1 64 ? 0.743 -9.061 -12.152 1.00 0.00 62 GLN A C 24
ATOM 28501 O O . GLN A 1 64 ? 1.580 -9.810 -12.613 1.00 0.00 62 GLN A O 24
ATOM 28515 N N . HIS A 1 65 ? 1.085 -7.957 -11.535 1.00 0.00 63 HIS A N 24
ATOM 28516 C CA . HIS A 1 65 ? 2.527 -7.610 -11.392 1.00 0.00 63 HIS A CA 24
ATOM 28517 C C . HIS A 1 65 ? 3.284 -8.854 -10.949 1.00 0.00 63 HIS A C 24
ATOM 28518 O O . HIS A 1 65 ? 4.168 -9.337 -11.625 1.00 0.00 63 HIS A O 24
ATOM 28532 N N . LEU A 1 66 ? 2.933 -9.384 -9.820 1.00 0.00 64 LEU A N 24
ATOM 28533 C CA . LEU A 1 66 ? 3.622 -10.607 -9.341 1.00 0.00 64 LEU A CA 24
ATOM 28534 C C . LEU A 1 66 ? 3.521 -11.675 -10.424 1.00 0.00 64 LEU A C 24
ATOM 28535 O O . LEU A 1 66 ? 4.477 -12.359 -10.734 1.00 0.00 64 LEU A O 24
ATOM 28551 N N . GLU A 1 67 ? 2.367 -11.814 -11.010 1.00 0.00 65 GLU A N 24
ATOM 28552 C CA . GLU A 1 67 ? 2.190 -12.822 -12.081 1.00 0.00 65 GLU A CA 24
ATOM 28553 C C . GLU A 1 67 ? 3.062 -12.445 -13.281 1.00 0.00 65 GLU A C 24
ATOM 28554 O O . GLU A 1 67 ? 3.228 -13.215 -14.205 1.00 0.00 65 GLU A O 24
ATOM 28566 N N . LYS A 1 68 ? 3.613 -11.261 -13.277 1.00 0.00 66 LYS A N 24
ATOM 28567 C CA . LYS A 1 68 ? 4.465 -10.835 -14.422 1.00 0.00 66 LYS A CA 24
ATOM 28568 C C . LYS A 1 68 ? 5.912 -11.257 -14.166 1.00 0.00 66 LYS A C 24
ATOM 28569 O O . LYS A 1 68 ? 6.610 -11.691 -15.061 1.00 0.00 66 LYS A O 24
ATOM 28588 N N . TYR A 1 69 ? 6.368 -11.141 -12.950 1.00 0.00 67 TYR A N 24
ATOM 28589 C CA . TYR A 1 69 ? 7.769 -11.542 -12.641 1.00 0.00 67 TYR A CA 24
ATOM 28590 C C . TYR A 1 69 ? 7.782 -12.442 -11.403 1.00 0.00 67 TYR A C 24
ATOM 28591 O O . TYR A 1 69 ? 8.332 -12.087 -10.381 1.00 0.00 67 TYR A O 24
ATOM 28609 N N . PRO A 1 70 ? 7.178 -13.591 -11.539 1.00 0.00 68 PRO A N 24
ATOM 28610 C CA . PRO A 1 70 ? 7.102 -14.579 -10.452 1.00 0.00 68 PRO A CA 24
ATOM 28611 C C . PRO A 1 70 ? 8.428 -15.315 -10.326 1.00 0.00 68 PRO A C 24
ATOM 28612 O O . PRO A 1 70 ? 9.112 -15.238 -9.324 1.00 0.00 68 PRO A O 24
ATOM 28623 N N . ASP A 1 71 ? 8.786 -16.033 -11.344 1.00 0.00 69 ASP A N 24
ATOM 28624 C CA . ASP A 1 71 ? 10.058 -16.793 -11.320 1.00 0.00 69 ASP A CA 24
ATOM 28625 C C . ASP A 1 71 ? 11.237 -15.842 -11.542 1.00 0.00 69 ASP A C 24
ATOM 28626 O O . ASP A 1 71 ? 12.065 -16.060 -12.402 1.00 0.00 69 ASP A O 24
ATOM 28635 N N . TYR A 1 72 ? 11.321 -14.789 -10.775 1.00 0.00 70 TYR A N 24
ATOM 28636 C CA . TYR A 1 72 ? 12.447 -13.835 -10.948 1.00 0.00 70 TYR A CA 24
ATOM 28637 C C . TYR A 1 72 ? 13.764 -14.567 -10.694 1.00 0.00 70 TYR A C 24
ATOM 28638 O O . TYR A 1 72 ? 14.627 -14.631 -11.547 1.00 0.00 70 TYR A O 24
ATOM 28656 N N . PRO A 1 3 ? 5.983 -7.472 -9.879 1.00 0.00 1 PRO A N 25
ATOM 28657 C CA . PRO A 1 3 ? 5.070 -7.635 -11.052 1.00 0.00 1 PRO A CA 25
ATOM 28658 C C . PRO A 1 3 ? 3.742 -8.244 -10.597 1.00 0.00 1 PRO A C 25
ATOM 28659 O O . PRO A 1 3 ? 2.734 -7.569 -10.514 1.00 0.00 1 PRO A O 25
ATOM 28670 N N . HIS A 1 4 ? 3.729 -9.517 -10.306 1.00 0.00 2 HIS A N 25
ATOM 28671 C CA . HIS A 1 4 ? 2.464 -10.169 -9.860 1.00 0.00 2 HIS A CA 25
ATOM 28672 C C . HIS A 1 4 ? 2.481 -10.338 -8.340 1.00 0.00 2 HIS A C 25
ATOM 28673 O O . HIS A 1 4 ? 2.305 -11.425 -7.827 1.00 0.00 2 HIS A O 25
ATOM 28687 N N . ILE A 1 5 ? 2.693 -9.274 -7.615 1.00 0.00 3 ILE A N 25
ATOM 28688 C CA . ILE A 1 5 ? 2.723 -9.378 -6.128 1.00 0.00 3 ILE A CA 25
ATOM 28689 C C . ILE A 1 5 ? 2.192 -8.079 -5.519 1.00 0.00 3 ILE A C 25
ATOM 28690 O O . ILE A 1 5 ? 1.969 -7.106 -6.209 1.00 0.00 3 ILE A O 25
ATOM 28706 N N . LYS A 1 6 ? 1.996 -8.055 -4.228 1.00 0.00 4 LYS A N 25
ATOM 28707 C CA . LYS A 1 6 ? 1.490 -6.814 -3.578 1.00 0.00 4 LYS A CA 25
ATOM 28708 C C . LYS A 1 6 ? 2.602 -5.763 -3.579 1.00 0.00 4 LYS A C 25
ATOM 28709 O O . LYS A 1 6 ? 3.126 -5.398 -2.546 1.00 0.00 4 LYS A O 25
ATOM 28728 N N . ARG A 1 7 ? 2.971 -5.278 -4.735 1.00 0.00 5 ARG A N 25
ATOM 28729 C CA . ARG A 1 7 ? 4.054 -4.255 -4.803 1.00 0.00 5 ARG A CA 25
ATOM 28730 C C . ARG A 1 7 ? 3.458 -2.858 -4.602 1.00 0.00 5 ARG A C 25
ATOM 28731 O O . ARG A 1 7 ? 2.305 -2.627 -4.908 1.00 0.00 5 ARG A O 25
ATOM 28752 N N . PRO A 1 8 ? 4.272 -1.967 -4.096 1.00 0.00 6 PRO A N 25
ATOM 28753 C CA . PRO A 1 8 ? 3.870 -0.575 -3.845 1.00 0.00 6 PRO A CA 25
ATOM 28754 C C . PRO A 1 8 ? 3.882 0.209 -5.157 1.00 0.00 6 PRO A C 25
ATOM 28755 O O . PRO A 1 8 ? 4.770 0.996 -5.417 1.00 0.00 6 PRO A O 25
ATOM 28766 N N . MET A 1 9 ? 2.889 0.011 -5.974 1.00 0.00 7 MET A N 25
ATOM 28767 C CA . MET A 1 9 ? 2.815 0.743 -7.254 1.00 0.00 7 MET A CA 25
ATOM 28768 C C . MET A 1 9 ? 1.721 1.781 -7.105 1.00 0.00 7 MET A C 25
ATOM 28769 O O . MET A 1 9 ? 1.313 2.099 -6.005 1.00 0.00 7 MET A O 25
ATOM 28783 N N . ASN A 1 10 ? 1.233 2.320 -8.173 1.00 0.00 8 ASN A N 25
ATOM 28784 C CA . ASN A 1 10 ? 0.169 3.327 -8.025 1.00 0.00 8 ASN A CA 25
ATOM 28785 C C . ASN A 1 10 ? -0.217 3.841 -9.409 1.00 0.00 8 ASN A C 25
ATOM 28786 O O . ASN A 1 10 ? 0.304 3.394 -10.412 1.00 0.00 8 ASN A O 25
ATOM 28797 N N . ALA A 1 11 ? -1.131 4.751 -9.481 1.00 0.00 9 ALA A N 25
ATOM 28798 C CA . ALA A 1 11 ? -1.555 5.264 -10.802 1.00 0.00 9 ALA A CA 25
ATOM 28799 C C . ALA A 1 11 ? -0.344 5.827 -11.518 1.00 0.00 9 ALA A C 25
ATOM 28800 O O . ALA A 1 11 ? -0.263 5.813 -12.718 1.00 0.00 9 ALA A O 25
ATOM 28807 N N . PHE A 1 12 ? 0.593 6.328 -10.781 1.00 0.00 10 PHE A N 25
ATOM 28808 C CA . PHE A 1 12 ? 1.800 6.909 -11.401 1.00 0.00 10 PHE A CA 25
ATOM 28809 C C . PHE A 1 12 ? 2.642 5.824 -12.052 1.00 0.00 10 PHE A C 25
ATOM 28810 O O . PHE A 1 12 ? 2.822 5.803 -13.245 1.00 0.00 10 PHE A O 25
ATOM 28827 N N . MET A 1 13 ? 3.143 4.907 -11.288 1.00 0.00 11 MET A N 25
ATOM 28828 C CA . MET A 1 13 ? 3.947 3.827 -11.903 1.00 0.00 11 MET A CA 25
ATOM 28829 C C . MET A 1 13 ? 3.028 3.081 -12.854 1.00 0.00 11 MET A C 25
ATOM 28830 O O . MET A 1 13 ? 3.459 2.367 -13.740 1.00 0.00 11 MET A O 25
ATOM 28844 N N . VAL A 1 14 ? 1.748 3.256 -12.671 1.00 0.00 12 VAL A N 25
ATOM 28845 C CA . VAL A 1 14 ? 0.766 2.581 -13.541 1.00 0.00 12 VAL A CA 25
ATOM 28846 C C . VAL A 1 14 ? 0.594 3.385 -14.814 1.00 0.00 12 VAL A C 25
ATOM 28847 O O . VAL A 1 14 ? 0.563 2.861 -15.908 1.00 0.00 12 VAL A O 25
ATOM 28860 N N . TRP A 1 15 ? 0.462 4.657 -14.671 1.00 0.00 13 TRP A N 25
ATOM 28861 C CA . TRP A 1 15 ? 0.277 5.509 -15.869 1.00 0.00 13 TRP A CA 25
ATOM 28862 C C . TRP A 1 15 ? 1.647 5.775 -16.484 1.00 0.00 13 TRP A C 25
ATOM 28863 O O . TRP A 1 15 ? 1.801 5.944 -17.678 1.00 0.00 13 TRP A O 25
ATOM 28884 N N . ALA A 1 16 ? 2.634 5.825 -15.652 1.00 0.00 14 ALA A N 25
ATOM 28885 C CA . ALA A 1 16 ? 4.020 6.088 -16.108 1.00 0.00 14 ALA A CA 25
ATOM 28886 C C . ALA A 1 16 ? 4.640 4.851 -16.773 1.00 0.00 14 ALA A C 25
ATOM 28887 O O . ALA A 1 16 ? 5.602 4.963 -17.507 1.00 0.00 14 ALA A O 25
ATOM 28894 N N . LYS A 1 17 ? 4.124 3.669 -16.531 1.00 0.00 15 LYS A N 25
ATOM 28895 C CA . LYS A 1 17 ? 4.732 2.475 -17.164 1.00 0.00 15 LYS A CA 25
ATOM 28896 C C . LYS A 1 17 ? 4.463 2.550 -18.647 1.00 0.00 15 LYS A C 25
ATOM 28897 O O . LYS A 1 17 ? 5.188 2.017 -19.460 1.00 0.00 15 LYS A O 25
ATOM 28916 N N . ASP A 1 18 ? 3.426 3.239 -18.995 1.00 0.00 16 ASP A N 25
ATOM 28917 C CA . ASP A 1 18 ? 3.084 3.401 -20.419 1.00 0.00 16 ASP A CA 25
ATOM 28918 C C . ASP A 1 18 ? 3.644 4.739 -20.862 1.00 0.00 16 ASP A C 25
ATOM 28919 O O . ASP A 1 18 ? 4.180 4.884 -21.941 1.00 0.00 16 ASP A O 25
ATOM 28928 N N . GLU A 1 19 ? 3.555 5.704 -20.005 1.00 0.00 17 GLU A N 25
ATOM 28929 C CA . GLU A 1 19 ? 4.113 7.031 -20.315 1.00 0.00 17 GLU A CA 25
ATOM 28930 C C . GLU A 1 19 ? 5.621 6.878 -20.489 1.00 0.00 17 GLU A C 25
ATOM 28931 O O . GLU A 1 19 ? 6.243 7.547 -21.289 1.00 0.00 17 GLU A O 25
ATOM 28943 N N . ARG A 1 20 ? 6.200 5.970 -19.753 1.00 0.00 18 ARG A N 25
ATOM 28944 C CA . ARG A 1 20 ? 7.660 5.722 -19.876 1.00 0.00 18 ARG A CA 25
ATOM 28945 C C . ARG A 1 20 ? 7.874 4.901 -21.132 1.00 0.00 18 ARG A C 25
ATOM 28946 O O . ARG A 1 20 ? 8.814 5.090 -21.872 1.00 0.00 18 ARG A O 25
ATOM 28967 N N . ARG A 1 21 ? 6.972 3.999 -21.380 1.00 0.00 19 ARG A N 25
ATOM 28968 C CA . ARG A 1 21 ? 7.068 3.165 -22.588 1.00 0.00 19 ARG A CA 25
ATOM 28969 C C . ARG A 1 21 ? 6.861 4.090 -23.776 1.00 0.00 19 ARG A C 25
ATOM 28970 O O . ARG A 1 21 ? 7.490 3.964 -24.809 1.00 0.00 19 ARG A O 25
ATOM 28991 N N . LYS A 1 22 ? 5.976 5.035 -23.615 1.00 0.00 20 LYS A N 25
ATOM 28992 C CA . LYS A 1 22 ? 5.706 5.997 -24.704 1.00 0.00 20 LYS A CA 25
ATOM 28993 C C . LYS A 1 22 ? 6.881 6.965 -24.833 1.00 0.00 20 LYS A C 25
ATOM 28994 O O . LYS A 1 22 ? 7.080 7.582 -25.861 1.00 0.00 20 LYS A O 25
ATOM 29013 N N . ILE A 1 23 ? 7.660 7.107 -23.796 1.00 0.00 21 ILE A N 25
ATOM 29014 C CA . ILE A 1 23 ? 8.822 8.034 -23.865 1.00 0.00 21 ILE A CA 25
ATOM 29015 C C . ILE A 1 23 ? 10.084 7.237 -24.195 1.00 0.00 21 ILE A C 25
ATOM 29016 O O . ILE A 1 23 ? 10.873 7.618 -25.037 1.00 0.00 21 ILE A O 25
ATOM 29032 N N . LEU A 1 24 ? 10.269 6.135 -23.541 1.00 0.00 22 LEU A N 25
ATOM 29033 C CA . LEU A 1 24 ? 11.459 5.300 -23.804 1.00 0.00 22 LEU A CA 25
ATOM 29034 C C . LEU A 1 24 ? 11.561 5.022 -25.285 1.00 0.00 22 LEU A C 25
ATOM 29035 O O . LEU A 1 24 ? 12.632 4.848 -25.833 1.00 0.00 22 LEU A O 25
ATOM 29051 N N . GLN A 1 25 ? 10.450 5.002 -25.938 1.00 0.00 23 GLN A N 25
ATOM 29052 C CA . GLN A 1 25 ? 10.460 4.759 -27.392 1.00 0.00 23 GLN A CA 25
ATOM 29053 C C . GLN A 1 25 ? 11.180 5.930 -28.014 1.00 0.00 23 GLN A C 25
ATOM 29054 O O . GLN A 1 25 ? 11.945 5.819 -28.951 1.00 0.00 23 GLN A O 25
ATOM 29068 N N . ALA A 1 26 ? 10.917 7.057 -27.450 1.00 0.00 24 ALA A N 25
ATOM 29069 C CA . ALA A 1 26 ? 11.538 8.316 -27.909 1.00 0.00 24 ALA A CA 25
ATOM 29070 C C . ALA A 1 26 ? 12.858 8.525 -27.160 1.00 0.00 24 ALA A C 25
ATOM 29071 O O . ALA A 1 26 ? 13.608 9.438 -27.440 1.00 0.00 24 ALA A O 25
ATOM 29078 N N . PHE A 1 27 ? 13.140 7.675 -26.211 1.00 0.00 25 PHE A N 25
ATOM 29079 C CA . PHE A 1 27 ? 14.396 7.796 -25.432 1.00 0.00 25 PHE A CA 25
ATOM 29080 C C . PHE A 1 27 ? 14.761 6.412 -24.889 1.00 0.00 25 PHE A C 25
ATOM 29081 O O . PHE A 1 27 ? 14.698 6.176 -23.699 1.00 0.00 25 PHE A O 25
ATOM 29098 N N . PRO A 1 28 ? 15.133 5.542 -25.792 1.00 0.00 26 PRO A N 25
ATOM 29099 C CA . PRO A 1 28 ? 15.520 4.159 -25.458 1.00 0.00 26 PRO A CA 25
ATOM 29100 C C . PRO A 1 28 ? 16.869 4.146 -24.746 1.00 0.00 26 PRO A C 25
ATOM 29101 O O . PRO A 1 28 ? 17.326 3.126 -24.266 1.00 0.00 26 PRO A O 25
ATOM 29112 N N . ASP A 1 29 ? 17.492 5.282 -24.644 1.00 0.00 27 ASP A N 25
ATOM 29113 C CA . ASP A 1 29 ? 18.787 5.364 -23.931 1.00 0.00 27 ASP A CA 25
ATOM 29114 C C . ASP A 1 29 ? 18.492 5.916 -22.544 1.00 0.00 27 ASP A C 25
ATOM 29115 O O . ASP A 1 29 ? 19.040 5.485 -21.549 1.00 0.00 27 ASP A O 25
ATOM 29124 N N . MET A 1 30 ? 17.577 6.846 -22.484 1.00 0.00 28 MET A N 25
ATOM 29125 C CA . MET A 1 30 ? 17.164 7.418 -21.182 1.00 0.00 28 MET A CA 25
ATOM 29126 C C . MET A 1 30 ? 16.529 6.297 -20.391 1.00 0.00 28 MET A C 25
ATOM 29127 O O . MET A 1 30 ? 15.353 6.019 -20.505 1.00 0.00 28 MET A O 25
ATOM 29141 N N . HIS A 1 31 ? 17.315 5.620 -19.639 1.00 0.00 29 HIS A N 25
ATOM 29142 C CA . HIS A 1 31 ? 16.799 4.467 -18.876 1.00 0.00 29 HIS A CA 25
ATOM 29143 C C . HIS A 1 31 ? 15.903 4.924 -17.717 1.00 0.00 29 HIS A C 25
ATOM 29144 O O . HIS A 1 31 ? 15.657 6.098 -17.530 1.00 0.00 29 HIS A O 25
ATOM 29158 N N . ASN A 1 32 ? 15.389 3.988 -16.960 1.00 0.00 30 ASN A N 25
ATOM 29159 C CA . ASN A 1 32 ? 14.474 4.331 -15.830 1.00 0.00 30 ASN A CA 25
ATOM 29160 C C . ASN A 1 32 ? 15.080 5.404 -14.921 1.00 0.00 30 ASN A C 25
ATOM 29161 O O . ASN A 1 32 ? 14.486 6.443 -14.710 1.00 0.00 30 ASN A O 25
ATOM 29172 N N . SER A 1 33 ? 16.235 5.155 -14.362 1.00 0.00 31 SER A N 25
ATOM 29173 C CA . SER A 1 33 ? 16.857 6.158 -13.444 1.00 0.00 31 SER A CA 25
ATOM 29174 C C . SER A 1 33 ? 16.608 7.577 -13.955 1.00 0.00 31 SER A C 25
ATOM 29175 O O . SER A 1 33 ? 16.365 8.487 -13.186 1.00 0.00 31 SER A O 25
ATOM 29183 N N . ASN A 1 34 ? 16.654 7.781 -15.242 1.00 0.00 32 ASN A N 25
ATOM 29184 C CA . ASN A 1 34 ? 16.405 9.147 -15.778 1.00 0.00 32 ASN A CA 25
ATOM 29185 C C . ASN A 1 34 ? 14.939 9.267 -16.194 1.00 0.00 32 ASN A C 25
ATOM 29186 O O . ASN A 1 34 ? 14.274 10.238 -15.891 1.00 0.00 32 ASN A O 25
ATOM 29197 N N . ILE A 1 35 ? 14.421 8.279 -16.871 1.00 0.00 33 ILE A N 25
ATOM 29198 C CA . ILE A 1 35 ? 12.989 8.330 -17.287 1.00 0.00 33 ILE A CA 25
ATOM 29199 C C . ILE A 1 35 ? 12.132 8.584 -16.049 1.00 0.00 33 ILE A C 25
ATOM 29200 O O . ILE A 1 35 ? 11.075 9.177 -16.113 1.00 0.00 33 ILE A O 25
ATOM 29216 N N . SER A 1 36 ? 12.593 8.136 -14.920 1.00 0.00 34 SER A N 25
ATOM 29217 C CA . SER A 1 36 ? 11.829 8.344 -13.665 1.00 0.00 34 SER A CA 25
ATOM 29218 C C . SER A 1 36 ? 11.540 9.830 -13.488 1.00 0.00 34 SER A C 25
ATOM 29219 O O . SER A 1 36 ? 10.445 10.226 -13.145 1.00 0.00 34 SER A O 25
ATOM 29227 N N . LYS A 1 37 ? 12.520 10.656 -13.725 1.00 0.00 35 LYS A N 25
ATOM 29228 C CA . LYS A 1 37 ? 12.307 12.110 -13.578 1.00 0.00 35 LYS A CA 25
ATOM 29229 C C . LYS A 1 37 ? 11.368 12.546 -14.686 1.00 0.00 35 LYS A C 25
ATOM 29230 O O . LYS A 1 37 ? 10.625 13.501 -14.564 1.00 0.00 35 LYS A O 25
ATOM 29249 N N . ILE A 1 38 ? 11.387 11.824 -15.764 1.00 0.00 36 ILE A N 25
ATOM 29250 C CA . ILE A 1 38 ? 10.494 12.154 -16.892 1.00 0.00 36 ILE A CA 25
ATOM 29251 C C . ILE A 1 38 ? 9.067 11.814 -16.478 1.00 0.00 36 ILE A C 25
ATOM 29252 O O . ILE A 1 38 ? 8.177 12.642 -16.498 1.00 0.00 36 ILE A O 25
ATOM 29268 N N . LEU A 1 39 ? 8.858 10.595 -16.087 1.00 0.00 37 LEU A N 25
ATOM 29269 C CA . LEU A 1 39 ? 7.513 10.163 -15.647 1.00 0.00 37 LEU A CA 25
ATOM 29270 C C . LEU A 1 39 ? 7.052 11.037 -14.495 1.00 0.00 37 LEU A C 25
ATOM 29271 O O . LEU A 1 39 ? 6.041 11.700 -14.560 1.00 0.00 37 LEU A O 25
ATOM 29287 N N . GLY A 1 40 ? 7.802 11.037 -13.433 1.00 0.00 38 GLY A N 25
ATOM 29288 C CA . GLY A 1 40 ? 7.428 11.862 -12.248 1.00 0.00 38 GLY A CA 25
ATOM 29289 C C . GLY A 1 40 ? 7.215 13.312 -12.681 1.00 0.00 38 GLY A C 25
ATOM 29290 O O . GLY A 1 40 ? 6.604 14.100 -11.981 1.00 0.00 38 GLY A O 25
ATOM 29294 N N . SER A 1 41 ? 7.678 13.662 -13.848 1.00 0.00 39 SER A N 25
ATOM 29295 C CA . SER A 1 41 ? 7.478 15.039 -14.337 1.00 0.00 39 SER A CA 25
ATOM 29296 C C . SER A 1 41 ? 6.328 15.002 -15.320 1.00 0.00 39 SER A C 25
ATOM 29297 O O . SER A 1 41 ? 5.706 16.001 -15.625 1.00 0.00 39 SER A O 25
ATOM 29305 N N . ARG A 1 42 ? 6.022 13.828 -15.787 1.00 0.00 40 ARG A N 25
ATOM 29306 C CA . ARG A 1 42 ? 4.912 13.654 -16.708 1.00 0.00 40 ARG A CA 25
ATOM 29307 C C . ARG A 1 42 ? 3.681 13.443 -15.848 1.00 0.00 40 ARG A C 25
ATOM 29308 O O . ARG A 1 42 ? 2.570 13.796 -16.193 1.00 0.00 40 ARG A O 25
ATOM 29329 N N . TRP A 1 43 ? 3.912 12.881 -14.696 1.00 0.00 41 TRP A N 25
ATOM 29330 C CA . TRP A 1 43 ? 2.833 12.634 -13.728 1.00 0.00 41 TRP A CA 25
ATOM 29331 C C . TRP A 1 43 ? 2.306 13.958 -13.206 1.00 0.00 41 TRP A C 25
ATOM 29332 O O . TRP A 1 43 ? 1.138 14.270 -13.306 1.00 0.00 41 TRP A O 25
ATOM 29353 N N . LYS A 1 44 ? 3.170 14.745 -12.646 1.00 0.00 42 LYS A N 25
ATOM 29354 C CA . LYS A 1 44 ? 2.727 16.053 -12.123 1.00 0.00 42 LYS A CA 25
ATOM 29355 C C . LYS A 1 44 ? 2.209 16.879 -13.299 1.00 0.00 42 LYS A C 25
ATOM 29356 O O . LYS A 1 44 ? 1.575 17.903 -13.135 1.00 0.00 42 LYS A O 25
ATOM 29375 N N . ALA A 1 45 ? 2.521 16.443 -14.490 1.00 0.00 43 ALA A N 25
ATOM 29376 C CA . ALA A 1 45 ? 2.117 17.175 -15.707 1.00 0.00 43 ALA A CA 25
ATOM 29377 C C . ALA A 1 45 ? 0.673 16.835 -16.119 1.00 0.00 43 ALA A C 25
ATOM 29378 O O . ALA A 1 45 ? -0.126 17.714 -16.371 1.00 0.00 43 ALA A O 25
ATOM 29385 N N . MET A 1 46 ? 0.352 15.569 -16.218 1.00 0.00 44 MET A N 25
ATOM 29386 C CA . MET A 1 46 ? -1.021 15.146 -16.638 1.00 0.00 44 MET A CA 25
ATOM 29387 C C . MET A 1 46 ? -2.090 15.852 -15.803 1.00 0.00 44 MET A C 25
ATOM 29388 O O . MET A 1 46 ? -1.829 16.850 -15.163 1.00 0.00 44 MET A O 25
ATOM 29402 N N . THR A 1 47 ? -3.307 15.374 -15.817 1.00 0.00 45 THR A N 25
ATOM 29403 C CA . THR A 1 47 ? -4.348 16.071 -15.053 1.00 0.00 45 THR A CA 25
ATOM 29404 C C . THR A 1 47 ? -4.913 15.148 -14.003 1.00 0.00 45 THR A C 25
ATOM 29405 O O . THR A 1 47 ? -5.679 14.259 -14.285 1.00 0.00 45 THR A O 25
ATOM 29416 N N . ASN A 1 48 ? -4.531 15.370 -12.793 1.00 0.00 46 ASN A N 25
ATOM 29417 C CA . ASN A 1 48 ? -5.040 14.538 -11.670 1.00 0.00 46 ASN A CA 25
ATOM 29418 C C . ASN A 1 48 ? -6.520 14.201 -11.903 1.00 0.00 46 ASN A C 25
ATOM 29419 O O . ASN A 1 48 ? -7.008 13.177 -11.474 1.00 0.00 46 ASN A O 25
ATOM 29430 N N . LEU A 1 49 ? -7.238 15.054 -12.589 1.00 0.00 47 LEU A N 25
ATOM 29431 C CA . LEU A 1 49 ? -8.678 14.772 -12.860 1.00 0.00 47 LEU A CA 25
ATOM 29432 C C . LEU A 1 49 ? -8.783 13.600 -13.839 1.00 0.00 47 LEU A C 25
ATOM 29433 O O . LEU A 1 49 ? -9.706 12.813 -13.791 1.00 0.00 47 LEU A O 25
ATOM 29449 N N . GLU A 1 50 ? -7.828 13.479 -14.719 1.00 0.00 48 GLU A N 25
ATOM 29450 C CA . GLU A 1 50 ? -7.835 12.366 -15.704 1.00 0.00 48 GLU A CA 25
ATOM 29451 C C . GLU A 1 50 ? -7.268 11.097 -15.055 1.00 0.00 48 GLU A C 25
ATOM 29452 O O . GLU A 1 50 ? -6.944 10.137 -15.727 1.00 0.00 48 GLU A O 25
ATOM 29464 N N . LYS A 1 51 ? -7.098 11.106 -13.759 1.00 0.00 49 LYS A N 25
ATOM 29465 C CA . LYS A 1 51 ? -6.499 9.927 -13.059 1.00 0.00 49 LYS A CA 25
ATOM 29466 C C . LYS A 1 51 ? -7.540 8.848 -12.770 1.00 0.00 49 LYS A C 25
ATOM 29467 O O . LYS A 1 51 ? -7.250 7.875 -12.110 1.00 0.00 49 LYS A O 25
ATOM 29486 N N . GLN A 1 52 ? -8.742 8.998 -13.241 1.00 0.00 50 GLN A N 25
ATOM 29487 C CA . GLN A 1 52 ? -9.768 7.960 -12.957 1.00 0.00 50 GLN A CA 25
ATOM 29488 C C . GLN A 1 52 ? -9.372 6.574 -13.523 1.00 0.00 50 GLN A C 25
ATOM 29489 O O . GLN A 1 52 ? -9.727 5.574 -12.929 1.00 0.00 50 GLN A O 25
ATOM 29503 N N . PRO A 1 53 ? -8.674 6.517 -14.646 1.00 0.00 51 PRO A N 25
ATOM 29504 C CA . PRO A 1 53 ? -8.285 5.225 -15.247 1.00 0.00 51 PRO A CA 25
ATOM 29505 C C . PRO A 1 53 ? -7.006 4.668 -14.621 1.00 0.00 51 PRO A C 25
ATOM 29506 O O . PRO A 1 53 ? -6.966 3.542 -14.167 1.00 0.00 51 PRO A O 25
ATOM 29517 N N . TYR A 1 54 ? -5.957 5.443 -14.596 1.00 0.00 52 TYR A N 25
ATOM 29518 C CA . TYR A 1 54 ? -4.689 4.947 -14.003 1.00 0.00 52 TYR A CA 25
ATOM 29519 C C . TYR A 1 54 ? -4.932 4.671 -12.535 1.00 0.00 52 TYR A C 25
ATOM 29520 O O . TYR A 1 54 ? -4.156 4.010 -11.875 1.00 0.00 52 TYR A O 25
ATOM 29538 N N . TYR A 1 55 ? -6.016 5.167 -12.016 1.00 0.00 53 TYR A N 25
ATOM 29539 C CA . TYR A 1 55 ? -6.309 4.919 -10.590 1.00 0.00 53 TYR A CA 25
ATOM 29540 C C . TYR A 1 55 ? -6.999 3.561 -10.453 1.00 0.00 53 TYR A C 25
ATOM 29541 O O . TYR A 1 55 ? -6.568 2.694 -9.716 1.00 0.00 53 TYR A O 25
ATOM 29559 N N . GLU A 1 56 ? -8.070 3.372 -11.165 1.00 0.00 54 GLU A N 25
ATOM 29560 C CA . GLU A 1 56 ? -8.798 2.084 -11.089 1.00 0.00 54 GLU A CA 25
ATOM 29561 C C . GLU A 1 56 ? -7.950 0.966 -11.691 1.00 0.00 54 GLU A C 25
ATOM 29562 O O . GLU A 1 56 ? -8.064 -0.182 -11.309 1.00 0.00 54 GLU A O 25
ATOM 29574 N N . GLU A 1 57 ? -7.101 1.279 -12.629 1.00 0.00 55 GLU A N 25
ATOM 29575 C CA . GLU A 1 57 ? -6.263 0.216 -13.238 1.00 0.00 55 GLU A CA 25
ATOM 29576 C C . GLU A 1 57 ? -5.355 -0.389 -12.169 1.00 0.00 55 GLU A C 25
ATOM 29577 O O . GLU A 1 57 ? -4.853 -1.486 -12.313 1.00 0.00 55 GLU A O 25
ATOM 29589 N N . GLN A 1 58 ? -5.149 0.313 -11.089 1.00 0.00 56 GLN A N 25
ATOM 29590 C CA . GLN A 1 58 ? -4.282 -0.230 -10.013 1.00 0.00 56 GLN A CA 25
ATOM 29591 C C . GLN A 1 58 ? -5.115 -1.165 -9.148 1.00 0.00 56 GLN A C 25
ATOM 29592 O O . GLN A 1 58 ? -4.742 -2.285 -8.859 1.00 0.00 56 GLN A O 25
ATOM 29606 N N . ALA A 1 59 ? -6.235 -0.687 -8.726 1.00 0.00 57 ALA A N 25
ATOM 29607 C CA . ALA A 1 59 ? -7.126 -1.500 -7.867 1.00 0.00 57 ALA A CA 25
ATOM 29608 C C . ALA A 1 59 ? -7.546 -2.780 -8.597 1.00 0.00 57 ALA A C 25
ATOM 29609 O O . ALA A 1 59 ? -7.779 -3.801 -7.980 1.00 0.00 57 ALA A O 25
ATOM 29616 N N . ARG A 1 60 ? -7.656 -2.745 -9.900 1.00 0.00 58 ARG A N 25
ATOM 29617 C CA . ARG A 1 60 ? -8.069 -3.979 -10.627 1.00 0.00 58 ARG A CA 25
ATOM 29618 C C . ARG A 1 60 ? -6.938 -5.005 -10.591 1.00 0.00 58 ARG A C 25
ATOM 29619 O O . ARG A 1 60 ? -7.135 -6.144 -10.215 1.00 0.00 58 ARG A O 25
ATOM 29640 N N . LEU A 1 61 ? -5.754 -4.620 -10.978 1.00 0.00 59 LEU A N 25
ATOM 29641 C CA . LEU A 1 61 ? -4.626 -5.587 -10.962 1.00 0.00 59 LEU A CA 25
ATOM 29642 C C . LEU A 1 61 ? -4.395 -6.085 -9.533 1.00 0.00 59 LEU A C 25
ATOM 29643 O O . LEU A 1 61 ? -3.759 -7.098 -9.318 1.00 0.00 59 LEU A O 25
ATOM 29659 N N . SER A 1 62 ? -4.912 -5.392 -8.553 1.00 0.00 60 SER A N 25
ATOM 29660 C CA . SER A 1 62 ? -4.725 -5.845 -7.145 1.00 0.00 60 SER A CA 25
ATOM 29661 C C . SER A 1 62 ? -5.725 -6.957 -6.848 1.00 0.00 60 SER A C 25
ATOM 29662 O O . SER A 1 62 ? -5.431 -7.917 -6.162 1.00 0.00 60 SER A O 25
ATOM 29670 N N . LYS A 1 63 ? -6.911 -6.821 -7.366 1.00 0.00 61 LYS A N 25
ATOM 29671 C CA . LYS A 1 63 ? -7.964 -7.845 -7.138 1.00 0.00 61 LYS A CA 25
ATOM 29672 C C . LYS A 1 63 ? -7.539 -9.171 -7.770 1.00 0.00 61 LYS A C 25
ATOM 29673 O O . LYS A 1 63 ? -7.659 -10.223 -7.173 1.00 0.00 61 LYS A O 25
ATOM 29692 N N . GLN A 1 64 ? -7.040 -9.127 -8.973 1.00 0.00 62 GLN A N 25
ATOM 29693 C CA . GLN A 1 64 ? -6.605 -10.380 -9.650 1.00 0.00 62 GLN A CA 25
ATOM 29694 C C . GLN A 1 64 ? -5.339 -10.908 -8.975 1.00 0.00 62 GLN A C 25
ATOM 29695 O O . GLN A 1 64 ? -5.102 -12.099 -8.917 1.00 0.00 62 GLN A O 25
ATOM 29709 N N . HIS A 1 65 ? -4.522 -10.029 -8.465 1.00 0.00 63 HIS A N 25
ATOM 29710 C CA . HIS A 1 65 ? -3.270 -10.475 -7.795 1.00 0.00 63 HIS A CA 25
ATOM 29711 C C . HIS A 1 65 ? -3.603 -11.506 -6.719 1.00 0.00 63 HIS A C 25
ATOM 29712 O O . HIS A 1 65 ? -3.349 -12.684 -6.869 1.00 0.00 63 HIS A O 25
ATOM 29726 N N . LEU A 1 66 ? -4.168 -11.066 -5.633 1.00 0.00 64 LEU A N 25
ATOM 29727 C CA . LEU A 1 66 ? -4.517 -12.010 -4.539 1.00 0.00 64 LEU A CA 25
ATOM 29728 C C . LEU A 1 66 ? -5.225 -13.232 -5.124 1.00 0.00 64 LEU A C 25
ATOM 29729 O O . LEU A 1 66 ? -5.037 -14.347 -4.678 1.00 0.00 64 LEU A O 25
ATOM 29745 N N . GLU A 1 67 ? -6.041 -13.030 -6.118 1.00 0.00 65 GLU A N 25
ATOM 29746 C CA . GLU A 1 67 ? -6.765 -14.174 -6.730 1.00 0.00 65 GLU A CA 25
ATOM 29747 C C . GLU A 1 67 ? -5.769 -15.233 -7.200 1.00 0.00 65 GLU A C 25
ATOM 29748 O O . GLU A 1 67 ? -6.129 -16.365 -7.454 1.00 0.00 65 GLU A O 25
ATOM 29760 N N . LYS A 1 68 ? -4.521 -14.880 -7.317 1.00 0.00 66 LYS A N 25
ATOM 29761 C CA . LYS A 1 68 ? -3.515 -15.874 -7.770 1.00 0.00 66 LYS A CA 25
ATOM 29762 C C . LYS A 1 68 ? -2.927 -16.592 -6.558 1.00 0.00 66 LYS A C 25
ATOM 29763 O O . LYS A 1 68 ? -2.969 -17.802 -6.457 1.00 0.00 66 LYS A O 25
ATOM 29782 N N . TYR A 1 69 ? -2.380 -15.854 -5.637 1.00 0.00 67 TYR A N 25
ATOM 29783 C CA . TYR A 1 69 ? -1.787 -16.491 -4.425 1.00 0.00 67 TYR A CA 25
ATOM 29784 C C . TYR A 1 69 ? -1.737 -15.476 -3.275 1.00 0.00 67 TYR A C 25
ATOM 29785 O O . TYR A 1 69 ? -1.127 -14.433 -3.406 1.00 0.00 67 TYR A O 25
ATOM 29803 N N . PRO A 1 70 ? -2.362 -15.814 -2.173 1.00 0.00 68 PRO A N 25
ATOM 29804 C CA . PRO A 1 70 ? -2.381 -14.950 -0.980 1.00 0.00 68 PRO A CA 25
ATOM 29805 C C . PRO A 1 70 ? -1.059 -15.090 -0.221 1.00 0.00 68 PRO A C 25
ATOM 29806 O O . PRO A 1 70 ? -0.128 -14.337 -0.426 1.00 0.00 68 PRO A O 25
ATOM 29817 N N . ASP A 1 71 ? -0.970 -16.060 0.645 1.00 0.00 69 ASP A N 25
ATOM 29818 C CA . ASP A 1 71 ? 0.280 -16.269 1.408 1.00 0.00 69 ASP A CA 25
ATOM 29819 C C . ASP A 1 71 ? 1.298 -16.968 0.509 1.00 0.00 69 ASP A C 25
ATOM 29820 O O . ASP A 1 71 ? 1.869 -16.373 -0.383 1.00 0.00 69 ASP A O 25
ATOM 29829 N N . TYR A 1 72 ? 1.522 -18.219 0.736 1.00 0.00 70 TYR A N 25
ATOM 29830 C CA . TYR A 1 72 ? 2.494 -18.975 -0.093 1.00 0.00 70 TYR A CA 25
ATOM 29831 C C . TYR A 1 72 ? 2.032 -18.978 -1.554 1.00 0.00 70 TYR A C 25
ATOM 29832 O O . TYR A 1 72 ? 0.927 -18.579 -1.865 1.00 0.00 70 TYR A O 25
ATOM 29850 N N . PRO A 1 3 ? 4.168 -2.142 6.397 1.00 0.00 1 PRO A N 26
ATOM 29851 C CA . PRO A 1 3 ? 4.077 -3.442 5.662 1.00 0.00 1 PRO A CA 26
ATOM 29852 C C . PRO A 1 3 ? 5.312 -3.619 4.774 1.00 0.00 1 PRO A C 26
ATOM 29853 O O . PRO A 1 3 ? 6.157 -2.750 4.690 1.00 0.00 1 PRO A O 26
ATOM 29864 N N . HIS A 1 4 ? 5.422 -4.739 4.111 1.00 0.00 2 HIS A N 26
ATOM 29865 C CA . HIS A 1 4 ? 6.603 -4.971 3.229 1.00 0.00 2 HIS A CA 26
ATOM 29866 C C . HIS A 1 4 ? 6.129 -5.217 1.795 1.00 0.00 2 HIS A C 26
ATOM 29867 O O . HIS A 1 4 ? 6.494 -6.194 1.170 1.00 0.00 2 HIS A O 26
ATOM 29881 N N . ILE A 1 5 ? 5.315 -4.342 1.270 1.00 0.00 3 ILE A N 26
ATOM 29882 C CA . ILE A 1 5 ? 4.814 -4.525 -0.119 1.00 0.00 3 ILE A CA 26
ATOM 29883 C C . ILE A 1 5 ? 5.194 -3.306 -0.968 1.00 0.00 3 ILE A C 26
ATOM 29884 O O . ILE A 1 5 ? 4.344 -2.541 -1.380 1.00 0.00 3 ILE A O 26
ATOM 29900 N N . LYS A 1 6 ? 6.458 -3.112 -1.234 1.00 0.00 4 LYS A N 26
ATOM 29901 C CA . LYS A 1 6 ? 6.867 -1.936 -2.055 1.00 0.00 4 LYS A CA 26
ATOM 29902 C C . LYS A 1 6 ? 6.559 -2.205 -3.529 1.00 0.00 4 LYS A C 26
ATOM 29903 O O . LYS A 1 6 ? 7.443 -2.429 -4.332 1.00 0.00 4 LYS A O 26
ATOM 29922 N N . ARG A 1 7 ? 5.305 -2.182 -3.885 1.00 0.00 5 ARG A N 26
ATOM 29923 C CA . ARG A 1 7 ? 4.912 -2.432 -5.301 1.00 0.00 5 ARG A CA 26
ATOM 29924 C C . ARG A 1 7 ? 4.282 -1.157 -5.873 1.00 0.00 5 ARG A C 26
ATOM 29925 O O . ARG A 1 7 ? 3.991 -0.235 -5.137 1.00 0.00 5 ARG A O 26
ATOM 29946 N N . PRO A 1 8 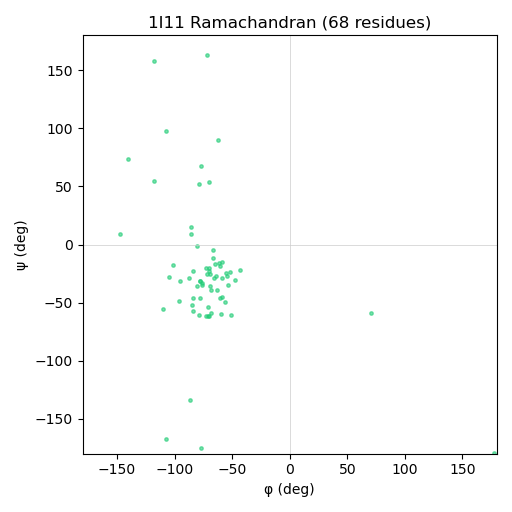? 4.075 -1.143 -7.167 1.00 0.00 6 PRO A N 26
ATOM 29947 C CA . PRO A 1 8 ? 3.464 0.007 -7.846 1.00 0.00 6 PRO A CA 26
ATOM 29948 C C . PRO A 1 8 ? 1.979 0.075 -7.493 1.00 0.00 6 PRO A C 26
ATOM 29949 O O . PRO A 1 8 ? 1.118 -0.373 -8.225 1.00 0.00 6 PRO A O 26
ATOM 29960 N N . MET A 1 9 ? 1.699 0.635 -6.353 1.00 0.00 7 MET A N 26
ATOM 29961 C CA . MET A 1 9 ? 0.306 0.769 -5.866 1.00 0.00 7 MET A CA 26
ATOM 29962 C C . MET A 1 9 ? -0.207 2.157 -6.177 1.00 0.00 7 MET A C 26
ATOM 29963 O O . MET A 1 9 ? -1.232 2.596 -5.695 1.00 0.00 7 MET A O 26
ATOM 29977 N N . ASN A 1 10 ? 0.536 2.847 -6.948 1.00 0.00 8 ASN A N 26
ATOM 29978 C CA . ASN A 1 10 ? 0.192 4.230 -7.306 1.00 0.00 8 ASN A CA 26
ATOM 29979 C C . ASN A 1 10 ? -0.074 4.289 -8.802 1.00 0.00 8 ASN A C 26
ATOM 29980 O O . ASN A 1 10 ? 0.542 3.596 -9.588 1.00 0.00 8 ASN A O 26
ATOM 29991 N N . ALA A 1 11 ? -1.002 5.100 -9.192 1.00 0.00 9 ALA A N 26
ATOM 29992 C CA . ALA A 1 11 ? -1.348 5.214 -10.623 1.00 0.00 9 ALA A CA 26
ATOM 29993 C C . ALA A 1 11 ? -0.157 5.753 -11.393 1.00 0.00 9 ALA A C 26
ATOM 29994 O O . ALA A 1 11 ? -0.105 5.693 -12.598 1.00 0.00 9 ALA A O 26
ATOM 30001 N N . PHE A 1 12 ? 0.789 6.297 -10.701 1.00 0.00 10 PHE A N 26
ATOM 30002 C CA . PHE A 1 12 ? 1.974 6.873 -11.369 1.00 0.00 10 PHE A CA 26
ATOM 30003 C C . PHE A 1 12 ? 2.775 5.794 -12.079 1.00 0.00 10 PHE A C 26
ATOM 30004 O O . PHE A 1 12 ? 2.839 5.756 -13.280 1.00 0.00 10 PHE A O 26
ATOM 30021 N N . MET A 1 13 ? 3.380 4.908 -11.352 1.00 0.00 11 MET A N 26
ATOM 30022 C CA . MET A 1 13 ? 4.155 3.839 -12.022 1.00 0.00 11 MET A CA 26
ATOM 30023 C C . MET A 1 13 ? 3.191 3.076 -12.911 1.00 0.00 11 MET A C 26
ATOM 30024 O O . MET A 1 13 ? 3.578 2.364 -13.818 1.00 0.00 11 MET A O 26
ATOM 30038 N N . VAL A 1 14 ? 1.923 3.237 -12.657 1.00 0.00 12 VAL A N 26
ATOM 30039 C CA . VAL A 1 14 ? 0.909 2.547 -13.468 1.00 0.00 12 VAL A CA 26
ATOM 30040 C C . VAL A 1 14 ? 0.694 3.322 -14.745 1.00 0.00 12 VAL A C 26
ATOM 30041 O O . VAL A 1 14 ? 0.680 2.779 -15.832 1.00 0.00 12 VAL A O 26
ATOM 30054 N N . TRP A 1 15 ? 0.514 4.592 -14.614 1.00 0.00 13 TRP A N 26
ATOM 30055 C CA . TRP A 1 15 ? 0.284 5.419 -15.818 1.00 0.00 13 TRP A CA 26
ATOM 30056 C C . TRP A 1 15 ? 1.632 5.725 -16.467 1.00 0.00 13 TRP A C 26
ATOM 30057 O O . TRP A 1 15 ? 1.755 5.874 -17.666 1.00 0.00 13 TRP A O 26
ATOM 30078 N N . ALA A 1 16 ? 2.631 5.827 -15.653 1.00 0.00 14 ALA A N 26
ATOM 30079 C CA . ALA A 1 16 ? 3.996 6.135 -16.134 1.00 0.00 14 ALA A CA 26
ATOM 30080 C C . ALA A 1 16 ? 4.596 4.928 -16.855 1.00 0.00 14 ALA A C 26
ATOM 30081 O O . ALA A 1 16 ? 5.532 5.060 -17.619 1.00 0.00 14 ALA A O 26
ATOM 30088 N N . LYS A 1 17 ? 4.081 3.749 -16.622 1.00 0.00 15 LYS A N 26
ATOM 30089 C CA . LYS A 1 17 ? 4.642 2.565 -17.299 1.00 0.00 15 LYS A CA 26
ATOM 30090 C C . LYS A 1 17 ? 4.377 2.693 -18.789 1.00 0.00 15 LYS A C 26
ATOM 30091 O O . LYS A 1 17 ? 5.151 2.249 -19.614 1.00 0.00 15 LYS A O 26
ATOM 30110 N N . ASP A 1 18 ? 3.298 3.328 -19.140 1.00 0.00 16 ASP A N 26
ATOM 30111 C CA . ASP A 1 18 ? 2.994 3.520 -20.574 1.00 0.00 16 ASP A CA 26
ATOM 30112 C C . ASP A 1 18 ? 3.604 4.851 -20.985 1.00 0.00 16 ASP A C 26
ATOM 30113 O O . ASP A 1 18 ? 4.110 5.017 -22.076 1.00 0.00 16 ASP A O 26
ATOM 30122 N N . GLU A 1 19 ? 3.579 5.789 -20.086 1.00 0.00 17 GLU A N 26
ATOM 30123 C CA . GLU A 1 19 ? 4.173 7.117 -20.352 1.00 0.00 17 GLU A CA 26
ATOM 30124 C C . GLU A 1 19 ? 5.682 6.942 -20.523 1.00 0.00 17 GLU A C 26
ATOM 30125 O O . GLU A 1 19 ? 6.324 7.617 -21.302 1.00 0.00 17 GLU A O 26
ATOM 30137 N N . ARG A 1 20 ? 6.243 6.016 -19.805 1.00 0.00 18 ARG A N 26
ATOM 30138 C CA . ARG A 1 20 ? 7.695 5.746 -19.930 1.00 0.00 18 ARG A CA 26
ATOM 30139 C C . ARG A 1 20 ? 7.891 4.918 -21.187 1.00 0.00 18 ARG A C 26
ATOM 30140 O O . ARG A 1 20 ? 8.835 5.081 -21.922 1.00 0.00 18 ARG A O 26
ATOM 30161 N N . ARG A 1 21 ? 6.974 4.026 -21.432 1.00 0.00 19 ARG A N 26
ATOM 30162 C CA . ARG A 1 21 ? 7.053 3.177 -22.634 1.00 0.00 19 ARG A CA 26
ATOM 30163 C C . ARG A 1 21 ? 6.848 4.061 -23.845 1.00 0.00 19 ARG A C 26
ATOM 30164 O O . ARG A 1 21 ? 7.503 3.918 -24.859 1.00 0.00 19 ARG A O 26
ATOM 30185 N N . LYS A 1 22 ? 5.933 4.983 -23.748 1.00 0.00 20 LYS A N 26
ATOM 30186 C CA . LYS A 1 22 ? 5.691 5.874 -24.901 1.00 0.00 20 LYS A CA 26
ATOM 30187 C C . LYS A 1 22 ? 6.849 6.861 -25.020 1.00 0.00 20 LYS A C 26
ATOM 30188 O O . LYS A 1 22 ? 7.051 7.483 -26.044 1.00 0.00 20 LYS A O 26
ATOM 30207 N N . ILE A 1 23 ? 7.619 6.995 -23.979 1.00 0.00 21 ILE A N 26
ATOM 30208 C CA . ILE A 1 23 ? 8.783 7.919 -24.015 1.00 0.00 21 ILE A CA 26
ATOM 30209 C C . ILE A 1 23 ? 10.038 7.110 -24.339 1.00 0.00 21 ILE A C 26
ATOM 30210 O O . ILE A 1 23 ? 10.787 7.420 -25.243 1.00 0.00 21 ILE A O 26
ATOM 30226 N N . LEU A 1 24 ? 10.244 6.065 -23.607 1.00 0.00 22 LEU A N 26
ATOM 30227 C CA . LEU A 1 24 ? 11.410 5.188 -23.829 1.00 0.00 22 LEU A CA 26
ATOM 30228 C C . LEU A 1 24 ? 11.530 4.864 -25.301 1.00 0.00 22 LEU A C 26
ATOM 30229 O O . LEU A 1 24 ? 12.600 4.631 -25.827 1.00 0.00 22 LEU A O 26
ATOM 30245 N N . GLN A 1 25 ? 10.425 4.852 -25.959 1.00 0.00 23 GLN A N 26
ATOM 30246 C CA . GLN A 1 25 ? 10.423 4.548 -27.403 1.00 0.00 23 GLN A CA 26
ATOM 30247 C C . GLN A 1 25 ? 11.198 5.645 -28.085 1.00 0.00 23 GLN A C 26
ATOM 30248 O O . GLN A 1 25 ? 11.952 5.444 -29.017 1.00 0.00 23 GLN A O 26
ATOM 30262 N N . ALA A 1 26 ? 10.987 6.810 -27.591 1.00 0.00 24 ALA A N 26
ATOM 30263 C CA . ALA A 1 26 ? 11.656 8.003 -28.130 1.00 0.00 24 ALA A CA 26
ATOM 30264 C C . ALA A 1 26 ? 13.032 8.156 -27.480 1.00 0.00 24 ALA A C 26
ATOM 30265 O O . ALA A 1 26 ? 13.889 8.847 -27.990 1.00 0.00 24 ALA A O 26
ATOM 30272 N N . PHE A 1 27 ? 13.260 7.511 -26.363 1.00 0.00 25 PHE A N 26
ATOM 30273 C CA . PHE A 1 27 ? 14.585 7.631 -25.703 1.00 0.00 25 PHE A CA 26
ATOM 30274 C C . PHE A 1 27 ? 14.807 6.431 -24.775 1.00 0.00 25 PHE A C 26
ATOM 30275 O O . PHE A 1 27 ? 14.754 6.563 -23.569 1.00 0.00 25 PHE A O 26
ATOM 30292 N N . PRO A 1 28 ? 15.060 5.297 -25.374 1.00 0.00 26 PRO A N 26
ATOM 30293 C CA . PRO A 1 28 ? 15.315 4.045 -24.636 1.00 0.00 26 PRO A CA 26
ATOM 30294 C C . PRO A 1 28 ? 16.660 4.103 -23.915 1.00 0.00 26 PRO A C 26
ATOM 30295 O O . PRO A 1 28 ? 16.993 3.241 -23.126 1.00 0.00 26 PRO A O 26
ATOM 30306 N N . ASP A 1 29 ? 17.418 5.127 -24.161 1.00 0.00 27 ASP A N 26
ATOM 30307 C CA . ASP A 1 29 ? 18.729 5.268 -23.472 1.00 0.00 27 ASP A CA 26
ATOM 30308 C C . ASP A 1 29 ? 18.589 6.336 -22.388 1.00 0.00 27 ASP A C 26
ATOM 30309 O O . ASP A 1 29 ? 19.274 6.323 -21.385 1.00 0.00 27 ASP A O 26
ATOM 30318 N N . MET A 1 30 ? 17.683 7.252 -22.589 1.00 0.00 28 MET A N 26
ATOM 30319 C CA . MET A 1 30 ? 17.448 8.329 -21.592 1.00 0.00 28 MET A CA 26
ATOM 30320 C C . MET A 1 30 ? 16.987 7.721 -20.272 1.00 0.00 28 MET A C 26
ATOM 30321 O O . MET A 1 30 ? 16.908 8.380 -19.266 1.00 0.00 28 MET A O 26
ATOM 30335 N N . HIS A 1 31 ? 16.648 6.482 -20.280 1.00 0.00 29 HIS A N 26
ATOM 30336 C CA . HIS A 1 31 ? 16.153 5.848 -19.034 1.00 0.00 29 HIS A CA 26
ATOM 30337 C C . HIS A 1 31 ? 17.163 6.033 -17.910 1.00 0.00 29 HIS A C 26
ATOM 30338 O O . HIS A 1 31 ? 16.777 6.231 -16.782 1.00 0.00 29 HIS A O 26
ATOM 30352 N N . ASN A 1 32 ? 18.433 5.914 -18.221 1.00 0.00 30 ASN A N 26
ATOM 30353 C CA . ASN A 1 32 ? 19.507 6.018 -17.185 1.00 0.00 30 ASN A CA 26
ATOM 30354 C C . ASN A 1 32 ? 19.014 6.769 -15.951 1.00 0.00 30 ASN A C 26
ATOM 30355 O O . ASN A 1 32 ? 19.248 7.951 -15.799 1.00 0.00 30 ASN A O 26
ATOM 30366 N N . SER A 1 33 ? 18.315 6.080 -15.078 1.00 0.00 31 SER A N 26
ATOM 30367 C CA . SER A 1 33 ? 17.776 6.734 -13.857 1.00 0.00 31 SER A CA 26
ATOM 30368 C C . SER A 1 33 ? 17.293 8.142 -14.234 1.00 0.00 31 SER A C 26
ATOM 30369 O O . SER A 1 33 ? 17.370 9.083 -13.469 1.00 0.00 31 SER A O 26
ATOM 30377 N N . ASN A 1 34 ? 16.814 8.280 -15.444 1.00 0.00 32 ASN A N 26
ATOM 30378 C CA . ASN A 1 34 ? 16.348 9.610 -15.931 1.00 0.00 32 ASN A CA 26
ATOM 30379 C C . ASN A 1 34 ? 14.841 9.593 -16.189 1.00 0.00 32 ASN A C 26
ATOM 30380 O O . ASN A 1 34 ? 14.107 10.436 -15.714 1.00 0.00 32 ASN A O 26
ATOM 30391 N N . ILE A 1 35 ? 14.382 8.648 -16.962 1.00 0.00 33 ILE A N 26
ATOM 30392 C CA . ILE A 1 35 ? 12.928 8.579 -17.287 1.00 0.00 33 ILE A CA 26
ATOM 30393 C C . ILE A 1 35 ? 12.102 8.667 -16.009 1.00 0.00 33 ILE A C 26
ATOM 30394 O O . ILE A 1 35 ? 11.045 9.267 -15.980 1.00 0.00 33 ILE A O 26
ATOM 30410 N N . SER A 1 36 ? 12.574 8.086 -14.953 1.00 0.00 34 SER A N 26
ATOM 30411 C CA . SER A 1 36 ? 11.816 8.150 -13.679 1.00 0.00 34 SER A CA 26
ATOM 30412 C C . SER A 1 36 ? 11.503 9.606 -13.357 1.00 0.00 34 SER A C 26
ATOM 30413 O O . SER A 1 36 ? 10.403 9.946 -12.967 1.00 0.00 34 SER A O 26
ATOM 30421 N N . LYS A 1 37 ? 12.459 10.475 -13.529 1.00 0.00 35 LYS A N 26
ATOM 30422 C CA . LYS A 1 37 ? 12.213 11.904 -13.243 1.00 0.00 35 LYS A CA 26
ATOM 30423 C C . LYS A 1 37 ? 11.305 12.441 -14.338 1.00 0.00 35 LYS A C 26
ATOM 30424 O O . LYS A 1 37 ? 10.567 13.390 -14.155 1.00 0.00 35 LYS A O 26
ATOM 30443 N N . ILE A 1 38 ? 11.352 11.814 -15.475 1.00 0.00 36 ILE A N 26
ATOM 30444 C CA . ILE A 1 38 ? 10.495 12.247 -16.600 1.00 0.00 36 ILE A CA 26
ATOM 30445 C C . ILE A 1 38 ? 9.050 11.891 -16.267 1.00 0.00 36 ILE A C 26
ATOM 30446 O O . ILE A 1 38 ? 8.171 12.730 -16.249 1.00 0.00 36 ILE A O 26
ATOM 30462 N N . LEU A 1 39 ? 8.814 10.646 -15.984 1.00 0.00 37 LEU A N 26
ATOM 30463 C CA . LEU A 1 39 ? 7.449 10.202 -15.628 1.00 0.00 37 LEU A CA 26
ATOM 30464 C C . LEU A 1 39 ? 6.935 11.042 -14.473 1.00 0.00 37 LEU A C 26
ATOM 30465 O O . LEU A 1 39 ? 5.927 11.711 -14.564 1.00 0.00 37 LEU A O 26
ATOM 30481 N N . GLY A 1 40 ? 7.639 11.001 -13.378 1.00 0.00 38 GLY A N 26
ATOM 30482 C CA . GLY A 1 40 ? 7.222 11.787 -12.181 1.00 0.00 38 GLY A CA 26
ATOM 30483 C C . GLY A 1 40 ? 7.096 13.256 -12.568 1.00 0.00 38 GLY A C 26
ATOM 30484 O O . GLY A 1 40 ? 6.500 14.050 -11.863 1.00 0.00 38 GLY A O 26
ATOM 30488 N N . SER A 1 41 ? 7.622 13.618 -13.703 1.00 0.00 39 SER A N 26
ATOM 30489 C CA . SER A 1 41 ? 7.514 15.014 -14.155 1.00 0.00 39 SER A CA 26
ATOM 30490 C C . SER A 1 41 ? 6.380 15.072 -15.155 1.00 0.00 39 SER A C 26
ATOM 30491 O O . SER A 1 41 ? 5.818 16.111 -15.434 1.00 0.00 39 SER A O 26
ATOM 30499 N N . ARG A 1 42 ? 6.019 13.934 -15.668 1.00 0.00 40 ARG A N 26
ATOM 30500 C CA . ARG A 1 42 ? 4.909 13.864 -16.609 1.00 0.00 40 ARG A CA 26
ATOM 30501 C C . ARG A 1 42 ? 3.661 13.681 -15.766 1.00 0.00 40 ARG A C 26
ATOM 30502 O O . ARG A 1 42 ? 2.581 14.141 -16.083 1.00 0.00 40 ARG A O 26
ATOM 30523 N N . TRP A 1 43 ? 3.846 13.020 -14.660 1.00 0.00 41 TRP A N 26
ATOM 30524 C CA . TRP A 1 43 ? 2.752 12.778 -13.706 1.00 0.00 41 TRP A CA 26
ATOM 30525 C C . TRP A 1 43 ? 2.254 14.100 -13.150 1.00 0.00 41 TRP A C 26
ATOM 30526 O O . TRP A 1 43 ? 1.107 14.463 -13.302 1.00 0.00 41 TRP A O 26
ATOM 30547 N N . LYS A 1 44 ? 3.119 14.831 -12.508 1.00 0.00 42 LYS A N 26
ATOM 30548 C CA . LYS A 1 44 ? 2.693 16.130 -11.949 1.00 0.00 42 LYS A CA 26
ATOM 30549 C C . LYS A 1 44 ? 2.242 16.988 -13.118 1.00 0.00 42 LYS A C 26
ATOM 30550 O O . LYS A 1 44 ? 1.495 17.935 -12.975 1.00 0.00 42 LYS A O 26
ATOM 30569 N N . ALA A 1 45 ? 2.709 16.641 -14.282 1.00 0.00 43 ALA A N 26
ATOM 30570 C CA . ALA A 1 45 ? 2.349 17.392 -15.493 1.00 0.00 43 ALA A CA 26
ATOM 30571 C C . ALA A 1 45 ? 0.993 16.904 -16.015 1.00 0.00 43 ALA A C 26
ATOM 30572 O O . ALA A 1 45 ? 0.414 17.487 -16.910 1.00 0.00 43 ALA A O 26
ATOM 30579 N N . MET A 1 46 ? 0.483 15.834 -15.462 1.00 0.00 44 MET A N 26
ATOM 30580 C CA . MET A 1 46 ? -0.825 15.302 -15.917 1.00 0.00 44 MET A CA 26
ATOM 30581 C C . MET A 1 46 ? -1.951 16.108 -15.288 1.00 0.00 44 MET A C 26
ATOM 30582 O O . MET A 1 46 ? -1.750 17.205 -14.806 1.00 0.00 44 MET A O 26
ATOM 30596 N N . THR A 1 47 ? -3.134 15.573 -15.283 1.00 0.00 45 THR A N 26
ATOM 30597 C CA . THR A 1 47 ? -4.260 16.304 -14.683 1.00 0.00 45 THR A CA 26
ATOM 30598 C C . THR A 1 47 ? -4.902 15.402 -13.656 1.00 0.00 45 THR A C 26
ATOM 30599 O O . THR A 1 47 ? -5.652 14.526 -13.992 1.00 0.00 45 THR A O 26
ATOM 30610 N N . ASN A 1 48 ? -4.569 15.602 -12.420 1.00 0.00 46 ASN A N 26
ATOM 30611 C CA . ASN A 1 48 ? -5.119 14.762 -11.310 1.00 0.00 46 ASN A CA 26
ATOM 30612 C C . ASN A 1 48 ? -6.479 14.152 -11.684 1.00 0.00 46 ASN A C 26
ATOM 30613 O O . ASN A 1 48 ? -6.757 13.008 -11.378 1.00 0.00 46 ASN A O 26
ATOM 30624 N N . LEU A 1 49 ? -7.323 14.893 -12.347 1.00 0.00 47 LEU A N 26
ATOM 30625 C CA . LEU A 1 49 ? -8.654 14.339 -12.740 1.00 0.00 47 LEU A CA 26
ATOM 30626 C C . LEU A 1 49 ? -8.445 13.106 -13.625 1.00 0.00 47 LEU A C 26
ATOM 30627 O O . LEU A 1 49 ? -9.255 12.208 -13.661 1.00 0.00 47 LEU A O 26
ATOM 30643 N N . GLU A 1 50 ? -7.357 13.059 -14.334 1.00 0.00 48 GLU A N 26
ATOM 30644 C CA . GLU A 1 50 ? -7.066 11.891 -15.207 1.00 0.00 48 GLU A CA 26
ATOM 30645 C C . GLU A 1 50 ? -6.412 10.782 -14.373 1.00 0.00 48 GLU A C 26
ATOM 30646 O O . GLU A 1 50 ? -6.117 9.712 -14.867 1.00 0.00 48 GLU A O 26
ATOM 30658 N N . LYS A 1 51 ? -6.154 11.044 -13.116 1.00 0.00 49 LYS A N 26
ATOM 30659 C CA . LYS A 1 51 ? -5.487 10.025 -12.249 1.00 0.00 49 LYS A CA 26
ATOM 30660 C C . LYS A 1 51 ? -6.514 9.051 -11.644 1.00 0.00 49 LYS A C 26
ATOM 30661 O O . LYS A 1 51 ? -6.153 8.028 -11.096 1.00 0.00 49 LYS A O 26
ATOM 30680 N N . GLN A 1 52 ? -7.780 9.352 -11.727 1.00 0.00 50 GLN A N 26
ATOM 30681 C CA . GLN A 1 52 ? -8.807 8.429 -11.143 1.00 0.00 50 GLN A CA 26
ATOM 30682 C C . GLN A 1 52 ? -8.761 7.036 -11.801 1.00 0.00 50 GLN A C 26
ATOM 30683 O O . GLN A 1 52 ? -8.881 6.042 -11.115 1.00 0.00 50 GLN A O 26
ATOM 30697 N N . PRO A 1 53 ? -8.625 6.991 -13.109 1.00 0.00 51 PRO A N 26
ATOM 30698 C CA . PRO A 1 53 ? -8.607 5.715 -13.851 1.00 0.00 51 PRO A CA 26
ATOM 30699 C C . PRO A 1 53 ? -7.284 4.979 -13.666 1.00 0.00 51 PRO A C 26
ATOM 30700 O O . PRO A 1 53 ? -7.262 3.807 -13.346 1.00 0.00 51 PRO A O 26
ATOM 30711 N N . TYR A 1 54 ? -6.182 5.650 -13.831 1.00 0.00 52 TYR A N 26
ATOM 30712 C CA . TYR A 1 54 ? -4.882 4.966 -13.621 1.00 0.00 52 TYR A CA 26
ATOM 30713 C C . TYR A 1 54 ? -4.805 4.558 -12.162 1.00 0.00 52 TYR A C 26
ATOM 30714 O O . TYR A 1 54 ? -3.947 3.798 -11.757 1.00 0.00 52 TYR A O 26
ATOM 30732 N N . TYR A 1 55 ? -5.698 5.069 -11.360 1.00 0.00 53 TYR A N 26
ATOM 30733 C CA . TYR A 1 55 ? -5.671 4.721 -9.926 1.00 0.00 53 TYR A CA 26
ATOM 30734 C C . TYR A 1 55 ? -6.240 3.319 -9.734 1.00 0.00 53 TYR A C 26
ATOM 30735 O O . TYR A 1 55 ? -5.559 2.422 -9.281 1.00 0.00 53 TYR A O 26
ATOM 30753 N N . GLU A 1 56 ? -7.475 3.118 -10.081 1.00 0.00 54 GLU A N 26
ATOM 30754 C CA . GLU A 1 56 ? -8.072 1.772 -9.920 1.00 0.00 54 GLU A CA 26
ATOM 30755 C C . GLU A 1 56 ? -7.136 0.731 -10.523 1.00 0.00 54 GLU A C 26
ATOM 30756 O O . GLU A 1 56 ? -7.107 -0.408 -10.099 1.00 0.00 54 GLU A O 26
ATOM 30768 N N . GLU A 1 57 ? -6.357 1.110 -11.496 1.00 0.00 55 GLU A N 26
ATOM 30769 C CA . GLU A 1 57 ? -5.415 0.136 -12.098 1.00 0.00 55 GLU A CA 26
ATOM 30770 C C . GLU A 1 57 ? -4.435 -0.315 -11.019 1.00 0.00 55 GLU A C 26
ATOM 30771 O O . GLU A 1 57 ? -3.865 -1.388 -11.084 1.00 0.00 55 GLU A O 26
ATOM 30783 N N . GLN A 1 58 ? -4.254 0.496 -10.010 1.00 0.00 56 GLN A N 26
ATOM 30784 C CA . GLN A 1 58 ? -3.329 0.122 -8.913 1.00 0.00 56 GLN A CA 26
ATOM 30785 C C . GLN A 1 58 ? -4.042 -0.854 -8.003 1.00 0.00 56 GLN A C 26
ATOM 30786 O O . GLN A 1 58 ? -3.471 -1.791 -7.482 1.00 0.00 56 GLN A O 26
ATOM 30800 N N . ALA A 1 59 ? -5.298 -0.635 -7.838 1.00 0.00 57 ALA A N 26
ATOM 30801 C CA . ALA A 1 59 ? -6.114 -1.533 -6.989 1.00 0.00 57 ALA A CA 26
ATOM 30802 C C . ALA A 1 59 ? -5.959 -2.957 -7.513 1.00 0.00 57 ALA A C 26
ATOM 30803 O O . ALA A 1 59 ? -5.960 -3.913 -6.763 1.00 0.00 57 ALA A O 26
ATOM 30810 N N . ARG A 1 60 ? -5.801 -3.102 -8.802 1.00 0.00 58 ARG A N 26
ATOM 30811 C CA . ARG A 1 60 ? -5.618 -4.460 -9.381 1.00 0.00 58 ARG A CA 26
ATOM 30812 C C . ARG A 1 60 ? -4.244 -4.968 -8.964 1.00 0.00 58 ARG A C 26
ATOM 30813 O O . ARG A 1 60 ? -4.063 -6.123 -8.634 1.00 0.00 58 ARG A O 26
ATOM 30834 N N . LEU A 1 61 ? -3.276 -4.097 -8.972 1.00 0.00 59 LEU A N 26
ATOM 30835 C CA . LEU A 1 61 ? -1.903 -4.495 -8.570 1.00 0.00 59 LEU A CA 26
ATOM 30836 C C . LEU A 1 61 ? -1.876 -4.770 -7.065 1.00 0.00 59 LEU A C 26
ATOM 30837 O O . LEU A 1 61 ? -0.955 -5.370 -6.550 1.00 0.00 59 LEU A O 26
ATOM 30853 N N . SER A 1 62 ? -2.885 -4.340 -6.355 1.00 0.00 60 SER A N 26
ATOM 30854 C CA . SER A 1 62 ? -2.920 -4.584 -4.886 1.00 0.00 60 SER A CA 26
ATOM 30855 C C . SER A 1 62 ? -3.377 -6.017 -4.640 1.00 0.00 60 SER A C 26
ATOM 30856 O O . SER A 1 62 ? -2.895 -6.699 -3.758 1.00 0.00 60 SER A O 26
ATOM 30864 N N . LYS A 1 63 ? -4.308 -6.475 -5.426 1.00 0.00 61 LYS A N 26
ATOM 30865 C CA . LYS A 1 63 ? -4.813 -7.861 -5.263 1.00 0.00 61 LYS A CA 26
ATOM 30866 C C . LYS A 1 63 ? -3.750 -8.845 -5.749 1.00 0.00 61 LYS A C 26
ATOM 30867 O O . LYS A 1 63 ? -3.487 -9.852 -5.120 1.00 0.00 61 LYS A O 26
ATOM 30886 N N . GLN A 1 64 ? -3.134 -8.559 -6.859 1.00 0.00 62 GLN A N 26
ATOM 30887 C CA . GLN A 1 64 ? -2.084 -9.473 -7.386 1.00 0.00 62 GLN A CA 26
ATOM 30888 C C . GLN A 1 64 ? -0.840 -9.373 -6.500 1.00 0.00 62 GLN A C 26
ATOM 30889 O O . GLN A 1 64 ? -0.284 -10.369 -6.078 1.00 0.00 62 GLN A O 26
ATOM 30903 N N . HIS A 1 65 ? -0.397 -8.179 -6.213 1.00 0.00 63 HIS A N 26
ATOM 30904 C CA . HIS A 1 65 ? 0.811 -8.021 -5.354 1.00 0.00 63 HIS A CA 26
ATOM 30905 C C . HIS A 1 65 ? 0.708 -8.956 -4.152 1.00 0.00 63 HIS A C 26
ATOM 30906 O O . HIS A 1 65 ? 1.429 -9.924 -4.039 1.00 0.00 63 HIS A O 26
ATOM 30920 N N . LEU A 1 66 ? -0.181 -8.670 -3.249 1.00 0.00 64 LEU A N 26
ATOM 30921 C CA . LEU A 1 66 ? -0.327 -9.537 -2.053 1.00 0.00 64 LEU A CA 26
ATOM 30922 C C . LEU A 1 66 ? -0.388 -10.998 -2.492 1.00 0.00 64 LEU A C 26
ATOM 30923 O O . LEU A 1 66 ? 0.189 -11.869 -1.871 1.00 0.00 64 LEU A O 26
ATOM 30939 N N . GLU A 1 67 ? -1.077 -11.271 -3.559 1.00 0.00 65 GLU A N 26
ATOM 30940 C CA . GLU A 1 67 ? -1.176 -12.667 -4.048 1.00 0.00 65 GLU A CA 26
ATOM 30941 C C . GLU A 1 67 ? 0.208 -13.156 -4.477 1.00 0.00 65 GLU A C 26
ATOM 30942 O O . GLU A 1 67 ? 0.414 -14.327 -4.733 1.00 0.00 65 GLU A O 26
ATOM 30954 N N . LYS A 1 68 ? 1.158 -12.265 -4.565 1.00 0.00 66 LYS A N 26
ATOM 30955 C CA . LYS A 1 68 ? 2.525 -12.669 -4.984 1.00 0.00 66 LYS A CA 26
ATOM 30956 C C . LYS A 1 68 ? 3.341 -13.083 -3.761 1.00 0.00 66 LYS A C 26
ATOM 30957 O O . LYS A 1 68 ? 4.091 -14.038 -3.800 1.00 0.00 66 LYS A O 26
ATOM 30976 N N . TYR A 1 69 ? 3.203 -12.369 -2.679 1.00 0.00 67 TYR A N 26
ATOM 30977 C CA . TYR A 1 69 ? 3.970 -12.713 -1.447 1.00 0.00 67 TYR A CA 26
ATOM 30978 C C . TYR A 1 69 ? 3.010 -13.218 -0.366 1.00 0.00 67 TYR A C 26
ATOM 30979 O O . TYR A 1 69 ? 2.560 -12.452 0.464 1.00 0.00 67 TYR A O 26
ATOM 30997 N N . PRO A 1 70 ? 2.728 -14.496 -0.402 1.00 0.00 68 PRO A N 26
ATOM 30998 C CA . PRO A 1 70 ? 1.827 -15.136 0.573 1.00 0.00 68 PRO A CA 26
ATOM 30999 C C . PRO A 1 70 ? 2.554 -15.372 1.897 1.00 0.00 68 PRO A C 26
ATOM 31000 O O . PRO A 1 70 ? 2.326 -14.689 2.877 1.00 0.00 68 PRO A O 26
ATOM 31011 N N . ASP A 1 71 ? 3.413 -16.348 1.932 1.00 0.00 69 ASP A N 26
ATOM 31012 C CA . ASP A 1 71 ? 4.145 -16.659 3.183 1.00 0.00 69 ASP A CA 26
ATOM 31013 C C . ASP A 1 71 ? 5.442 -15.846 3.270 1.00 0.00 69 ASP A C 26
ATOM 31014 O O . ASP A 1 71 ? 6.476 -16.362 3.647 1.00 0.00 69 ASP A O 26
ATOM 31023 N N . TYR A 1 72 ? 5.404 -14.584 2.937 1.00 0.00 70 TYR A N 26
ATOM 31024 C CA . TYR A 1 72 ? 6.642 -13.764 3.019 1.00 0.00 70 TYR A CA 26
ATOM 31025 C C . TYR A 1 72 ? 7.119 -13.730 4.473 1.00 0.00 70 TYR A C 26
ATOM 31026 O O . TYR A 1 72 ? 6.356 -13.449 5.377 1.00 0.00 70 TYR A O 26
ATOM 31044 N N . PRO A 1 3 ? 9.623 -8.829 -12.866 1.00 0.00 1 PRO A N 27
ATOM 31045 C CA . PRO A 1 3 ? 10.472 -8.880 -11.635 1.00 0.00 1 PRO A CA 27
ATOM 31046 C C . PRO A 1 3 ? 9.585 -9.083 -10.405 1.00 0.00 1 PRO A C 27
ATOM 31047 O O . PRO A 1 3 ? 8.402 -9.341 -10.517 1.00 0.00 1 PRO A O 27
ATOM 31058 N N . HIS A 1 4 ? 10.144 -8.969 -9.232 1.00 0.00 2 HIS A N 27
ATOM 31059 C CA . HIS A 1 4 ? 9.330 -9.155 -7.997 1.00 0.00 2 HIS A CA 27
ATOM 31060 C C . HIS A 1 4 ? 9.803 -8.180 -6.919 1.00 0.00 2 HIS A C 27
ATOM 31061 O O . HIS A 1 4 ? 10.393 -8.570 -5.931 1.00 0.00 2 HIS A O 27
ATOM 31075 N N . ILE A 1 5 ? 9.548 -6.913 -7.097 1.00 0.00 3 ILE A N 27
ATOM 31076 C CA . ILE A 1 5 ? 9.983 -5.916 -6.076 1.00 0.00 3 ILE A CA 27
ATOM 31077 C C . ILE A 1 5 ? 8.754 -5.303 -5.411 1.00 0.00 3 ILE A C 27
ATOM 31078 O O . ILE A 1 5 ? 7.756 -5.033 -6.047 1.00 0.00 3 ILE A O 27
ATOM 31094 N N . LYS A 1 6 ? 8.824 -5.079 -4.131 1.00 0.00 4 LYS A N 27
ATOM 31095 C CA . LYS A 1 6 ? 7.671 -4.480 -3.412 1.00 0.00 4 LYS A CA 27
ATOM 31096 C C . LYS A 1 6 ? 7.761 -2.957 -3.499 1.00 0.00 4 LYS A C 27
ATOM 31097 O O . LYS A 1 6 ? 8.100 -2.291 -2.542 1.00 0.00 4 LYS A O 27
ATOM 31116 N N . ARG A 1 7 ? 7.471 -2.401 -4.641 1.00 0.00 5 ARG A N 27
ATOM 31117 C CA . ARG A 1 7 ? 7.554 -0.924 -4.784 1.00 0.00 5 ARG A CA 27
ATOM 31118 C C . ARG A 1 7 ? 6.158 -0.303 -4.617 1.00 0.00 5 ARG A C 27
ATOM 31119 O O . ARG A 1 7 ? 5.295 -0.497 -5.451 1.00 0.00 5 ARG A O 27
ATOM 31140 N N . PRO A 1 8 ? 5.983 0.443 -3.553 1.00 0.00 6 PRO A N 27
ATOM 31141 C CA . PRO A 1 8 ? 4.712 1.120 -3.266 1.00 0.00 6 PRO A CA 27
ATOM 31142 C C . PRO A 1 8 ? 4.602 2.334 -4.178 1.00 0.00 6 PRO A C 27
ATOM 31143 O O . PRO A 1 8 ? 4.963 3.438 -3.822 1.00 0.00 6 PRO A O 27
ATOM 31154 N N . MET A 1 9 ? 4.112 2.124 -5.360 1.00 0.00 7 MET A N 27
ATOM 31155 C CA . MET A 1 9 ? 3.975 3.214 -6.319 1.00 0.00 7 MET A CA 27
ATOM 31156 C C . MET A 1 9 ? 2.510 3.550 -6.420 1.00 0.00 7 MET A C 27
ATOM 31157 O O . MET A 1 9 ? 1.827 3.635 -5.417 1.00 0.00 7 MET A O 27
ATOM 31171 N N . ASN A 1 10 ? 1.997 3.758 -7.588 1.00 0.00 8 ASN A N 27
ATOM 31172 C CA . ASN A 1 10 ? 0.571 4.101 -7.663 1.00 0.00 8 ASN A CA 27
ATOM 31173 C C . ASN A 1 10 ? 0.204 4.379 -9.124 1.00 0.00 8 ASN A C 27
ATOM 31174 O O . ASN A 1 10 ? 0.977 4.103 -10.019 1.00 0.00 8 ASN A O 27
ATOM 31185 N N . ALA A 1 11 ? -0.955 4.910 -9.381 1.00 0.00 9 ALA A N 27
ATOM 31186 C CA . ALA A 1 11 ? -1.357 5.192 -10.776 1.00 0.00 9 ALA A CA 27
ATOM 31187 C C . ALA A 1 11 ? -0.183 5.806 -11.517 1.00 0.00 9 ALA A C 27
ATOM 31188 O O . ALA A 1 11 ? -0.105 5.749 -12.719 1.00 0.00 9 ALA A O 27
ATOM 31195 N N . PHE A 1 12 ? 0.723 6.404 -10.810 1.00 0.00 10 PHE A N 27
ATOM 31196 C CA . PHE A 1 12 ? 1.877 7.035 -11.469 1.00 0.00 10 PHE A CA 27
ATOM 31197 C C . PHE A 1 12 ? 2.777 5.988 -12.117 1.00 0.00 10 PHE A C 27
ATOM 31198 O O . PHE A 1 12 ? 2.877 5.905 -13.316 1.00 0.00 10 PHE A O 27
ATOM 31215 N N . MET A 1 13 ? 3.422 5.169 -11.343 1.00 0.00 11 MET A N 27
ATOM 31216 C CA . MET A 1 13 ? 4.285 4.133 -11.964 1.00 0.00 11 MET A CA 27
ATOM 31217 C C . MET A 1 13 ? 3.386 3.288 -12.845 1.00 0.00 11 MET A C 27
ATOM 31218 O O . MET A 1 13 ? 3.824 2.557 -13.706 1.00 0.00 11 MET A O 27
ATOM 31232 N N . VAL A 1 14 ? 2.114 3.389 -12.604 1.00 0.00 12 VAL A N 27
ATOM 31233 C CA . VAL A 1 14 ? 1.141 2.612 -13.369 1.00 0.00 12 VAL A CA 27
ATOM 31234 C C . VAL A 1 14 ? 0.894 3.299 -14.691 1.00 0.00 12 VAL A C 27
ATOM 31235 O O . VAL A 1 14 ? 0.901 2.690 -15.743 1.00 0.00 12 VAL A O 27
ATOM 31248 N N . TRP A 1 15 ? 0.678 4.568 -14.638 1.00 0.00 13 TRP A N 27
ATOM 31249 C CA . TRP A 1 15 ? 0.427 5.318 -15.884 1.00 0.00 13 TRP A CA 27
ATOM 31250 C C . TRP A 1 15 ? 1.770 5.623 -16.534 1.00 0.00 13 TRP A C 27
ATOM 31251 O O . TRP A 1 15 ? 1.899 5.738 -17.737 1.00 0.00 13 TRP A O 27
ATOM 31272 N N . ALA A 1 16 ? 2.759 5.764 -15.717 1.00 0.00 14 ALA A N 27
ATOM 31273 C CA . ALA A 1 16 ? 4.117 6.076 -16.199 1.00 0.00 14 ALA A CA 27
ATOM 31274 C C . ALA A 1 16 ? 4.727 4.855 -16.891 1.00 0.00 14 ALA A C 27
ATOM 31275 O O . ALA A 1 16 ? 5.642 4.979 -17.675 1.00 0.00 14 ALA A O 27
ATOM 31282 N N . LYS A 1 17 ? 4.237 3.672 -16.621 1.00 0.00 15 LYS A N 27
ATOM 31283 C CA . LYS A 1 17 ? 4.807 2.485 -17.284 1.00 0.00 15 LYS A CA 27
ATOM 31284 C C . LYS A 1 17 ? 4.520 2.585 -18.769 1.00 0.00 15 LYS A C 27
ATOM 31285 O O . LYS A 1 17 ? 5.296 2.158 -19.600 1.00 0.00 15 LYS A O 27
ATOM 31304 N N . ASP A 1 18 ? 3.416 3.174 -19.105 1.00 0.00 16 ASP A N 27
ATOM 31305 C CA . ASP A 1 18 ? 3.079 3.340 -20.533 1.00 0.00 16 ASP A CA 27
ATOM 31306 C C . ASP A 1 18 ? 3.627 4.688 -20.966 1.00 0.00 16 ASP A C 27
ATOM 31307 O O . ASP A 1 18 ? 4.130 4.855 -22.056 1.00 0.00 16 ASP A O 27
ATOM 31316 N N . GLU A 1 19 ? 3.554 5.645 -20.091 1.00 0.00 17 GLU A N 27
ATOM 31317 C CA . GLU A 1 19 ? 4.086 6.988 -20.396 1.00 0.00 17 GLU A CA 27
ATOM 31318 C C . GLU A 1 19 ? 5.599 6.889 -20.568 1.00 0.00 17 GLU A C 27
ATOM 31319 O O . GLU A 1 19 ? 6.188 7.528 -21.417 1.00 0.00 17 GLU A O 27
ATOM 31331 N N . ARG A 1 20 ? 6.224 6.070 -19.771 1.00 0.00 18 ARG A N 27
ATOM 31332 C CA . ARG A 1 20 ? 7.695 5.891 -19.881 1.00 0.00 18 ARG A CA 27
ATOM 31333 C C . ARG A 1 20 ? 7.955 4.998 -21.079 1.00 0.00 18 ARG A C 27
ATOM 31334 O O . ARG A 1 20 ? 8.890 5.188 -21.826 1.00 0.00 18 ARG A O 27
ATOM 31355 N N . ARG A 1 21 ? 7.096 4.047 -21.287 1.00 0.00 19 ARG A N 27
ATOM 31356 C CA . ARG A 1 21 ? 7.236 3.162 -22.452 1.00 0.00 19 ARG A CA 27
ATOM 31357 C C . ARG A 1 21 ? 6.989 4.015 -23.683 1.00 0.00 19 ARG A C 27
ATOM 31358 O O . ARG A 1 21 ? 7.636 3.881 -24.702 1.00 0.00 19 ARG A O 27
ATOM 31379 N N . LYS A 1 22 ? 6.042 4.908 -23.576 1.00 0.00 20 LYS A N 27
ATOM 31380 C CA . LYS A 1 22 ? 5.721 5.799 -24.709 1.00 0.00 20 LYS A CA 27
ATOM 31381 C C . LYS A 1 22 ? 6.822 6.840 -24.870 1.00 0.00 20 LYS A C 27
ATOM 31382 O O . LYS A 1 22 ? 6.975 7.439 -25.913 1.00 0.00 20 LYS A O 27
ATOM 31401 N N . ILE A 1 23 ? 7.591 7.060 -23.845 1.00 0.00 21 ILE A N 27
ATOM 31402 C CA . ILE A 1 23 ? 8.693 8.052 -23.952 1.00 0.00 21 ILE A CA 27
ATOM 31403 C C . ILE A 1 23 ? 9.982 7.305 -24.275 1.00 0.00 21 ILE A C 27
ATOM 31404 O O . ILE A 1 23 ? 10.789 7.738 -25.073 1.00 0.00 21 ILE A O 27
ATOM 31420 N N . LEU A 1 24 ? 10.163 6.175 -23.669 1.00 0.00 22 LEU A N 27
ATOM 31421 C CA . LEU A 1 24 ? 11.369 5.366 -23.931 1.00 0.00 22 LEU A CA 27
ATOM 31422 C C . LEU A 1 24 ? 11.453 5.073 -25.413 1.00 0.00 22 LEU A C 27
ATOM 31423 O O . LEU A 1 24 ? 12.516 4.905 -25.979 1.00 0.00 22 LEU A O 27
ATOM 31439 N N . GLN A 1 25 ? 10.326 5.023 -26.043 1.00 0.00 23 GLN A N 27
ATOM 31440 C CA . GLN A 1 25 ? 10.301 4.754 -27.495 1.00 0.00 23 GLN A CA 27
ATOM 31441 C C . GLN A 1 25 ? 11.035 5.892 -28.159 1.00 0.00 23 GLN A C 27
ATOM 31442 O O . GLN A 1 25 ? 11.760 5.744 -29.123 1.00 0.00 23 GLN A O 27
ATOM 31456 N N . ALA A 1 26 ? 10.826 7.031 -27.603 1.00 0.00 24 ALA A N 27
ATOM 31457 C CA . ALA A 1 26 ? 11.463 8.263 -28.104 1.00 0.00 24 ALA A CA 27
ATOM 31458 C C . ALA A 1 26 ? 12.842 8.402 -27.464 1.00 0.00 24 ALA A C 27
ATOM 31459 O O . ALA A 1 26 ? 13.693 9.129 -27.939 1.00 0.00 24 ALA A O 27
ATOM 31466 N N . PHE A 1 27 ? 13.067 7.702 -26.387 1.00 0.00 25 PHE A N 27
ATOM 31467 C CA . PHE A 1 27 ? 14.378 7.773 -25.706 1.00 0.00 25 PHE A CA 27
ATOM 31468 C C . PHE A 1 27 ? 14.687 6.400 -25.102 1.00 0.00 25 PHE A C 27
ATOM 31469 O O . PHE A 1 27 ? 14.642 6.220 -23.901 1.00 0.00 25 PHE A O 27
ATOM 31486 N N . PRO A 1 28 ? 15.002 5.478 -25.976 1.00 0.00 26 PRO A N 27
ATOM 31487 C CA . PRO A 1 28 ? 15.344 4.089 -25.607 1.00 0.00 26 PRO A CA 27
ATOM 31488 C C . PRO A 1 28 ? 16.673 4.040 -24.848 1.00 0.00 26 PRO A C 27
ATOM 31489 O O . PRO A 1 28 ? 17.081 3.005 -24.360 1.00 0.00 26 PRO A O 27
ATOM 31500 N N . ASP A 1 29 ? 17.330 5.156 -24.716 1.00 0.00 27 ASP A N 27
ATOM 31501 C CA . ASP A 1 29 ? 18.605 5.187 -23.958 1.00 0.00 27 ASP A CA 27
ATOM 31502 C C . ASP A 1 29 ? 18.312 5.821 -22.606 1.00 0.00 27 ASP A C 27
ATOM 31503 O O . ASP A 1 29 ? 18.972 5.565 -21.619 1.00 0.00 27 ASP A O 27
ATOM 31512 N N . MET A 1 30 ? 17.292 6.634 -22.560 1.00 0.00 28 MET A N 27
ATOM 31513 C CA . MET A 1 30 ? 16.903 7.275 -21.293 1.00 0.00 28 MET A CA 27
ATOM 31514 C C . MET A 1 30 ? 16.524 6.189 -20.345 1.00 0.00 28 MET A C 27
ATOM 31515 O O . MET A 1 30 ? 15.424 5.673 -20.331 1.00 0.00 28 MET A O 27
ATOM 31529 N N . HIS A 1 31 ? 17.470 5.816 -19.589 1.00 0.00 29 HIS A N 27
ATOM 31530 C CA . HIS A 1 31 ? 17.289 4.726 -18.639 1.00 0.00 29 HIS A CA 27
ATOM 31531 C C . HIS A 1 31 ? 16.125 4.984 -17.689 1.00 0.00 29 HIS A C 27
ATOM 31532 O O . HIS A 1 31 ? 15.899 6.090 -17.242 1.00 0.00 29 HIS A O 27
ATOM 31546 N N . ASN A 1 32 ? 15.404 3.947 -17.351 1.00 0.00 30 ASN A N 27
ATOM 31547 C CA . ASN A 1 32 ? 14.280 4.113 -16.398 1.00 0.00 30 ASN A CA 27
ATOM 31548 C C . ASN A 1 32 ? 14.842 4.779 -15.148 1.00 0.00 30 ASN A C 27
ATOM 31549 O O . ASN A 1 32 ? 14.145 5.443 -14.407 1.00 0.00 30 ASN A O 27
ATOM 31560 N N . SER A 1 33 ? 16.120 4.612 -14.925 1.00 0.00 31 SER A N 27
ATOM 31561 C CA . SER A 1 33 ? 16.760 5.238 -13.742 1.00 0.00 31 SER A CA 27
ATOM 31562 C C . SER A 1 33 ? 16.591 6.755 -13.844 1.00 0.00 31 SER A C 27
ATOM 31563 O O . SER A 1 33 ? 16.650 7.468 -12.862 1.00 0.00 31 SER A O 27
ATOM 31571 N N . ASN A 1 34 ? 16.379 7.251 -15.037 1.00 0.00 32 ASN A N 27
ATOM 31572 C CA . ASN A 1 34 ? 16.198 8.719 -15.223 1.00 0.00 32 ASN A CA 27
ATOM 31573 C C . ASN A 1 34 ? 14.785 9.003 -15.730 1.00 0.00 32 ASN A C 27
ATOM 31574 O O . ASN A 1 34 ? 14.157 9.966 -15.336 1.00 0.00 32 ASN A O 27
ATOM 31585 N N . ILE A 1 35 ? 14.269 8.169 -16.595 1.00 0.00 33 ILE A N 27
ATOM 31586 C CA . ILE A 1 35 ? 12.889 8.397 -17.110 1.00 0.00 33 ILE A CA 27
ATOM 31587 C C . ILE A 1 35 ? 11.964 8.577 -15.910 1.00 0.00 33 ILE A C 27
ATOM 31588 O O . ILE A 1 35 ? 10.924 9.198 -15.989 1.00 0.00 33 ILE A O 27
ATOM 31604 N N . SER A 1 36 ? 12.359 8.047 -14.787 1.00 0.00 34 SER A N 27
ATOM 31605 C CA . SER A 1 36 ? 11.538 8.189 -13.559 1.00 0.00 34 SER A CA 27
ATOM 31606 C C . SER A 1 36 ? 11.286 9.671 -13.310 1.00 0.00 34 SER A C 27
ATOM 31607 O O . SER A 1 36 ? 10.190 10.086 -12.993 1.00 0.00 34 SER A O 27
ATOM 31615 N N . LYS A 1 37 ? 12.302 10.471 -13.465 1.00 0.00 35 LYS A N 27
ATOM 31616 C CA . LYS A 1 37 ? 12.140 11.923 -13.255 1.00 0.00 35 LYS A CA 27
ATOM 31617 C C . LYS A 1 37 ? 11.305 12.450 -14.407 1.00 0.00 35 LYS A C 27
ATOM 31618 O O . LYS A 1 37 ? 10.572 13.414 -14.286 1.00 0.00 35 LYS A O 27
ATOM 31637 N N . ILE A 1 38 ? 11.394 11.790 -15.524 1.00 0.00 36 ILE A N 27
ATOM 31638 C CA . ILE A 1 38 ? 10.598 12.205 -16.697 1.00 0.00 36 ILE A CA 27
ATOM 31639 C C . ILE A 1 38 ? 9.138 11.894 -16.393 1.00 0.00 36 ILE A C 27
ATOM 31640 O O . ILE A 1 38 ? 8.264 12.729 -16.519 1.00 0.00 36 ILE A O 27
ATOM 31656 N N . LEU A 1 39 ? 8.887 10.691 -15.975 1.00 0.00 37 LEU A N 27
ATOM 31657 C CA . LEU A 1 39 ? 7.509 10.282 -15.628 1.00 0.00 37 LEU A CA 27
ATOM 31658 C C . LEU A 1 39 ? 7.003 11.149 -14.492 1.00 0.00 37 LEU A C 27
ATOM 31659 O O . LEU A 1 39 ? 5.987 11.801 -14.590 1.00 0.00 37 LEU A O 27
ATOM 31675 N N . GLY A 1 40 ? 7.719 11.151 -13.405 1.00 0.00 38 GLY A N 27
ATOM 31676 C CA . GLY A 1 40 ? 7.306 11.967 -12.231 1.00 0.00 38 GLY A CA 27
ATOM 31677 C C . GLY A 1 40 ? 7.139 13.420 -12.666 1.00 0.00 38 GLY A C 27
ATOM 31678 O O . GLY A 1 40 ? 6.557 14.227 -11.966 1.00 0.00 38 GLY A O 27
ATOM 31682 N N . SER A 1 41 ? 7.618 13.752 -13.830 1.00 0.00 39 SER A N 27
ATOM 31683 C CA . SER A 1 41 ? 7.467 15.131 -14.321 1.00 0.00 39 SER A CA 27
ATOM 31684 C C . SER A 1 41 ? 6.342 15.125 -15.335 1.00 0.00 39 SER A C 27
ATOM 31685 O O . SER A 1 41 ? 5.740 16.138 -15.630 1.00 0.00 39 SER A O 27
ATOM 31693 N N . ARG A 1 42 ? 6.028 13.966 -15.837 1.00 0.00 40 ARG A N 27
ATOM 31694 C CA . ARG A 1 42 ? 4.927 13.844 -16.789 1.00 0.00 40 ARG A CA 27
ATOM 31695 C C . ARG A 1 42 ? 3.679 13.628 -15.953 1.00 0.00 40 ARG A C 27
ATOM 31696 O O . ARG A 1 42 ? 2.584 14.034 -16.288 1.00 0.00 40 ARG A O 27
ATOM 31717 N N . TRP A 1 43 ? 3.885 12.992 -14.834 1.00 0.00 41 TRP A N 27
ATOM 31718 C CA . TRP A 1 43 ? 2.798 12.717 -13.883 1.00 0.00 41 TRP A CA 27
ATOM 31719 C C . TRP A 1 43 ? 2.285 14.015 -13.287 1.00 0.00 41 TRP A C 27
ATOM 31720 O O . TRP A 1 43 ? 1.127 14.362 -13.415 1.00 0.00 41 TRP A O 27
ATOM 31741 N N . LYS A 1 44 ? 3.147 14.742 -12.635 1.00 0.00 42 LYS A N 27
ATOM 31742 C CA . LYS A 1 44 ? 2.713 16.019 -12.032 1.00 0.00 42 LYS A CA 27
ATOM 31743 C C . LYS A 1 44 ? 2.224 16.903 -13.167 1.00 0.00 42 LYS A C 27
ATOM 31744 O O . LYS A 1 44 ? 1.496 17.856 -12.976 1.00 0.00 42 LYS A O 27
ATOM 31763 N N . ALA A 1 45 ? 2.632 16.572 -14.361 1.00 0.00 43 ALA A N 27
ATOM 31764 C CA . ALA A 1 45 ? 2.225 17.348 -15.539 1.00 0.00 43 ALA A CA 27
ATOM 31765 C C . ALA A 1 45 ? 0.829 16.898 -15.991 1.00 0.00 43 ALA A C 27
ATOM 31766 O O . ALA A 1 45 ? 0.287 17.399 -16.957 1.00 0.00 43 ALA A O 27
ATOM 31773 N N . MET A 1 46 ? 0.245 15.955 -15.296 1.00 0.00 44 MET A N 27
ATOM 31774 C CA . MET A 1 46 ? -1.106 15.470 -15.674 1.00 0.00 44 MET A CA 27
ATOM 31775 C C . MET A 1 46 ? -2.149 16.435 -15.104 1.00 0.00 44 MET A C 27
ATOM 31776 O O . MET A 1 46 ? -1.998 17.637 -15.199 1.00 0.00 44 MET A O 27
ATOM 31790 N N . THR A 1 47 ? -3.211 15.941 -14.524 1.00 0.00 45 THR A N 27
ATOM 31791 C CA . THR A 1 47 ? -4.231 16.876 -13.980 1.00 0.00 45 THR A CA 27
ATOM 31792 C C . THR A 1 47 ? -4.964 16.259 -12.788 1.00 0.00 45 THR A C 27
ATOM 31793 O O . THR A 1 47 ? -5.964 16.780 -12.334 1.00 0.00 45 THR A O 27
ATOM 31804 N N . ASN A 1 48 ? -4.498 15.158 -12.281 1.00 0.00 46 ASN A N 27
ATOM 31805 C CA . ASN A 1 48 ? -5.201 14.532 -11.127 1.00 0.00 46 ASN A CA 27
ATOM 31806 C C . ASN A 1 48 ? -6.511 13.924 -11.624 1.00 0.00 46 ASN A C 27
ATOM 31807 O O . ASN A 1 48 ? -6.740 12.736 -11.510 1.00 0.00 46 ASN A O 27
ATOM 31818 N N . LEU A 1 49 ? -7.366 14.729 -12.189 1.00 0.00 47 LEU A N 27
ATOM 31819 C CA . LEU A 1 49 ? -8.654 14.199 -12.712 1.00 0.00 47 LEU A CA 27
ATOM 31820 C C . LEU A 1 49 ? -8.353 13.144 -13.774 1.00 0.00 47 LEU A C 27
ATOM 31821 O O . LEU A 1 49 ? -9.143 12.262 -14.031 1.00 0.00 47 LEU A O 27
ATOM 31837 N N . GLU A 1 50 ? -7.209 13.227 -14.394 1.00 0.00 48 GLU A N 27
ATOM 31838 C CA . GLU A 1 50 ? -6.853 12.225 -15.437 1.00 0.00 48 GLU A CA 27
ATOM 31839 C C . GLU A 1 50 ? -6.280 10.971 -14.773 1.00 0.00 48 GLU A C 27
ATOM 31840 O O . GLU A 1 50 ? -6.019 9.980 -15.425 1.00 0.00 48 GLU A O 27
ATOM 31852 N N . LYS A 1 51 ? -6.062 11.012 -13.486 1.00 0.00 49 LYS A N 27
ATOM 31853 C CA . LYS A 1 51 ? -5.487 9.829 -12.785 1.00 0.00 49 LYS A CA 27
ATOM 31854 C C . LYS A 1 51 ? -6.596 8.840 -12.399 1.00 0.00 49 LYS A C 27
ATOM 31855 O O . LYS A 1 51 ? -6.338 7.820 -11.793 1.00 0.00 49 LYS A O 27
ATOM 31874 N N . GLN A 1 52 ? -7.823 9.134 -12.730 1.00 0.00 50 GLN A N 27
ATOM 31875 C CA . GLN A 1 52 ? -8.941 8.216 -12.364 1.00 0.00 50 GLN A CA 27
ATOM 31876 C C . GLN A 1 52 ? -8.760 6.821 -12.982 1.00 0.00 50 GLN A C 27
ATOM 31877 O O . GLN A 1 52 ? -8.982 5.832 -12.314 1.00 0.00 50 GLN A O 27
ATOM 31891 N N . PRO A 1 53 ? -8.399 6.765 -14.240 1.00 0.00 51 PRO A N 27
ATOM 31892 C CA . PRO A 1 53 ? -8.235 5.483 -14.947 1.00 0.00 51 PRO A CA 27
ATOM 31893 C C . PRO A 1 53 ? -6.959 4.774 -14.515 1.00 0.00 51 PRO A C 27
ATOM 31894 O O . PRO A 1 53 ? -6.953 3.582 -14.276 1.00 0.00 51 PRO A O 27
ATOM 31905 N N . TYR A 1 54 ? -5.883 5.488 -14.387 1.00 0.00 52 TYR A N 27
ATOM 31906 C CA . TYR A 1 54 ? -4.630 4.828 -13.941 1.00 0.00 52 TYR A CA 27
ATOM 31907 C C . TYR A 1 54 ? -4.733 4.579 -12.444 1.00 0.00 52 TYR A C 27
ATOM 31908 O O . TYR A 1 54 ? -3.862 3.987 -11.838 1.00 0.00 52 TYR A O 27
ATOM 31926 N N . TYR A 1 55 ? -5.801 5.025 -11.840 1.00 0.00 53 TYR A N 27
ATOM 31927 C CA . TYR A 1 55 ? -5.962 4.812 -10.381 1.00 0.00 53 TYR A CA 27
ATOM 31928 C C . TYR A 1 55 ? -6.507 3.407 -10.136 1.00 0.00 53 TYR A C 27
ATOM 31929 O O . TYR A 1 55 ? -5.932 2.625 -9.407 1.00 0.00 53 TYR A O 27
ATOM 31947 N N . GLU A 1 56 ? -7.605 3.072 -10.746 1.00 0.00 54 GLU A N 27
ATOM 31948 C CA . GLU A 1 56 ? -8.173 1.720 -10.562 1.00 0.00 54 GLU A CA 27
ATOM 31949 C C . GLU A 1 56 ? -7.197 0.676 -11.100 1.00 0.00 54 GLU A C 27
ATOM 31950 O O . GLU A 1 56 ? -7.030 -0.384 -10.532 1.00 0.00 54 GLU A O 27
ATOM 31962 N N . GLU A 1 57 ? -6.552 0.972 -12.192 1.00 0.00 55 GLU A N 27
ATOM 31963 C CA . GLU A 1 57 ? -5.582 0.003 -12.769 1.00 0.00 55 GLU A CA 27
ATOM 31964 C C . GLU A 1 57 ? -4.427 -0.196 -11.792 1.00 0.00 55 GLU A C 27
ATOM 31965 O O . GLU A 1 57 ? -3.645 -1.118 -11.912 1.00 0.00 55 GLU A O 27
ATOM 31977 N N . GLN A 1 58 ? -4.328 0.654 -10.809 1.00 0.00 56 GLN A N 27
ATOM 31978 C CA . GLN A 1 58 ? -3.243 0.508 -9.803 1.00 0.00 56 GLN A CA 27
ATOM 31979 C C . GLN A 1 58 ? -3.717 -0.492 -8.760 1.00 0.00 56 GLN A C 27
ATOM 31980 O O . GLN A 1 58 ? -3.156 -1.553 -8.579 1.00 0.00 56 GLN A O 27
ATOM 31994 N N . ALA A 1 59 ? -4.764 -0.149 -8.086 1.00 0.00 57 ALA A N 27
ATOM 31995 C CA . ALA A 1 59 ? -5.321 -1.056 -7.057 1.00 0.00 57 ALA A CA 27
ATOM 31996 C C . ALA A 1 59 ? -5.481 -2.456 -7.656 1.00 0.00 57 ALA A C 27
ATOM 31997 O O . ALA A 1 59 ? -5.463 -3.448 -6.955 1.00 0.00 57 ALA A O 27
ATOM 32004 N N . ARG A 1 60 ? -5.632 -2.544 -8.954 1.00 0.00 58 ARG A N 27
ATOM 32005 C CA . ARG A 1 60 ? -5.788 -3.879 -9.598 1.00 0.00 58 ARG A CA 27
ATOM 32006 C C . ARG A 1 60 ? -4.461 -4.626 -9.529 1.00 0.00 58 ARG A C 27
ATOM 32007 O O . ARG A 1 60 ? -4.354 -5.683 -8.937 1.00 0.00 58 ARG A O 27
ATOM 32028 N N . LEU A 1 61 ? -3.449 -4.075 -10.131 1.00 0.00 59 LEU A N 27
ATOM 32029 C CA . LEU A 1 61 ? -2.116 -4.729 -10.116 1.00 0.00 59 LEU A CA 27
ATOM 32030 C C . LEU A 1 61 ? -1.580 -4.796 -8.681 1.00 0.00 59 LEU A C 27
ATOM 32031 O O . LEU A 1 61 ? -0.573 -5.424 -8.417 1.00 0.00 59 LEU A O 27
ATOM 32047 N N . SER A 1 62 ? -2.247 -4.172 -7.746 1.00 0.00 60 SER A N 27
ATOM 32048 C CA . SER A 1 62 ? -1.773 -4.231 -6.335 1.00 0.00 60 SER A CA 27
ATOM 32049 C C . SER A 1 62 ? -2.186 -5.580 -5.757 1.00 0.00 60 SER A C 27
ATOM 32050 O O . SER A 1 62 ? -1.427 -6.249 -5.079 1.00 0.00 60 SER A O 27
ATOM 32058 N N . LYS A 1 63 ? -3.387 -5.990 -6.048 1.00 0.00 61 LYS A N 27
ATOM 32059 C CA . LYS A 1 63 ? -3.875 -7.300 -5.555 1.00 0.00 61 LYS A CA 27
ATOM 32060 C C . LYS A 1 63 ? -3.016 -8.403 -6.170 1.00 0.00 61 LYS A C 27
ATOM 32061 O O . LYS A 1 63 ? -2.547 -9.297 -5.493 1.00 0.00 61 LYS A O 27
ATOM 32080 N N . GLN A 1 64 ? -2.798 -8.335 -7.454 1.00 0.00 62 GLN A N 27
ATOM 32081 C CA . GLN A 1 64 ? -1.960 -9.364 -8.126 1.00 0.00 62 GLN A CA 27
ATOM 32082 C C . GLN A 1 64 ? -0.512 -9.199 -7.663 1.00 0.00 62 GLN A C 27
ATOM 32083 O O . GLN A 1 64 ? 0.290 -10.107 -7.755 1.00 0.00 62 GLN A O 27
ATOM 32097 N N . HIS A 1 65 ? -0.177 -8.041 -7.159 1.00 0.00 63 HIS A N 27
ATOM 32098 C CA . HIS A 1 65 ? 1.214 -7.805 -6.680 1.00 0.00 63 HIS A CA 27
ATOM 32099 C C . HIS A 1 65 ? 1.560 -8.833 -5.606 1.00 0.00 63 HIS A C 27
ATOM 32100 O O . HIS A 1 65 ? 2.473 -9.618 -5.755 1.00 0.00 63 HIS A O 27
ATOM 32114 N N . LEU A 1 66 ? 0.835 -8.836 -4.526 1.00 0.00 64 LEU A N 27
ATOM 32115 C CA . LEU A 1 66 ? 1.124 -9.814 -3.446 1.00 0.00 64 LEU A CA 27
ATOM 32116 C C . LEU A 1 66 ? 0.849 -11.224 -3.962 1.00 0.00 64 LEU A C 27
ATOM 32117 O O . LEU A 1 66 ? 1.385 -12.196 -3.472 1.00 0.00 64 LEU A O 27
ATOM 32133 N N . GLU A 1 67 ? 0.029 -11.347 -4.957 1.00 0.00 65 GLU A N 27
ATOM 32134 C CA . GLU A 1 67 ? -0.248 -12.686 -5.510 1.00 0.00 65 GLU A CA 27
ATOM 32135 C C . GLU A 1 67 ? 0.947 -13.108 -6.365 1.00 0.00 65 GLU A C 27
ATOM 32136 O O . GLU A 1 67 ? 1.021 -14.220 -6.850 1.00 0.00 65 GLU A O 27
ATOM 32148 N N . LYS A 1 68 ? 1.867 -12.205 -6.576 1.00 0.00 66 LYS A N 27
ATOM 32149 C CA . LYS A 1 68 ? 3.044 -12.508 -7.424 1.00 0.00 66 LYS A CA 27
ATOM 32150 C C . LYS A 1 68 ? 4.151 -13.218 -6.638 1.00 0.00 66 LYS A C 27
ATOM 32151 O O . LYS A 1 68 ? 4.584 -14.289 -7.013 1.00 0.00 66 LYS A O 27
ATOM 32170 N N . TYR A 1 69 ? 4.667 -12.621 -5.596 1.00 0.00 67 TYR A N 27
ATOM 32171 C CA . TYR A 1 69 ? 5.805 -13.303 -4.886 1.00 0.00 67 TYR A CA 27
ATOM 32172 C C . TYR A 1 69 ? 5.541 -13.673 -3.410 1.00 0.00 67 TYR A C 27
ATOM 32173 O O . TYR A 1 69 ? 6.062 -14.677 -2.964 1.00 0.00 67 TYR A O 27
ATOM 32191 N N . PRO A 1 70 ? 4.788 -12.899 -2.664 1.00 0.00 68 PRO A N 27
ATOM 32192 C CA . PRO A 1 70 ? 4.548 -13.229 -1.249 1.00 0.00 68 PRO A CA 27
ATOM 32193 C C . PRO A 1 70 ? 3.519 -14.336 -1.158 1.00 0.00 68 PRO A C 27
ATOM 32194 O O . PRO A 1 70 ? 3.730 -15.370 -0.555 1.00 0.00 68 PRO A O 27
ATOM 32205 N N . ASP A 1 71 ? 2.403 -14.109 -1.763 1.00 0.00 69 ASP A N 27
ATOM 32206 C CA . ASP A 1 71 ? 1.319 -15.118 -1.747 1.00 0.00 69 ASP A CA 27
ATOM 32207 C C . ASP A 1 71 ? 1.484 -16.069 -2.935 1.00 0.00 69 ASP A C 27
ATOM 32208 O O . ASP A 1 71 ? 0.520 -16.565 -3.484 1.00 0.00 69 ASP A O 27
ATOM 32217 N N . TYR A 1 72 ? 2.700 -16.322 -3.341 1.00 0.00 70 TYR A N 27
ATOM 32218 C CA . TYR A 1 72 ? 2.928 -17.232 -4.494 1.00 0.00 70 TYR A CA 27
ATOM 32219 C C . TYR A 1 72 ? 2.493 -18.654 -4.129 1.00 0.00 70 TYR A C 27
ATOM 32220 O O . TYR A 1 72 ? 1.556 -18.853 -3.382 1.00 0.00 70 TYR A O 27
ATOM 32238 N N . PRO A 1 3 ? 9.080 -9.065 -2.129 1.00 0.00 1 PRO A N 28
ATOM 32239 C CA . PRO A 1 3 ? 8.428 -10.371 -1.808 1.00 0.00 1 PRO A CA 28
ATOM 32240 C C . PRO A 1 3 ? 6.907 -10.193 -1.778 1.00 0.00 1 PRO A C 28
ATOM 32241 O O . PRO A 1 3 ? 6.212 -10.556 -2.707 1.00 0.00 1 PRO A O 28
ATOM 32252 N N . HIS A 1 4 ? 6.388 -9.634 -0.719 1.00 0.00 2 HIS A N 28
ATOM 32253 C CA . HIS A 1 4 ? 4.912 -9.426 -0.627 1.00 0.00 2 HIS A CA 28
ATOM 32254 C C . HIS A 1 4 ? 4.622 -8.344 0.415 1.00 0.00 2 HIS A C 28
ATOM 32255 O O . HIS A 1 4 ? 4.277 -8.630 1.545 1.00 0.00 2 HIS A O 28
ATOM 32269 N N . ILE A 1 5 ? 4.766 -7.101 0.043 1.00 0.00 3 ILE A N 28
ATOM 32270 C CA . ILE A 1 5 ? 4.509 -5.993 1.003 1.00 0.00 3 ILE A CA 28
ATOM 32271 C C . ILE A 1 5 ? 3.877 -4.823 0.257 1.00 0.00 3 ILE A C 28
ATOM 32272 O O . ILE A 1 5 ? 3.419 -4.960 -0.859 1.00 0.00 3 ILE A O 28
ATOM 32288 N N . LYS A 1 6 ? 3.853 -3.670 0.860 1.00 0.00 4 LYS A N 28
ATOM 32289 C CA . LYS A 1 6 ? 3.254 -2.491 0.175 1.00 0.00 4 LYS A CA 28
ATOM 32290 C C . LYS A 1 6 ? 4.152 -2.084 -0.995 1.00 0.00 4 LYS A C 28
ATOM 32291 O O . LYS A 1 6 ? 4.891 -1.122 -0.923 1.00 0.00 4 LYS A O 28
ATOM 32310 N N . ARG A 1 7 ? 4.096 -2.821 -2.069 1.00 0.00 5 ARG A N 28
ATOM 32311 C CA . ARG A 1 7 ? 4.948 -2.502 -3.252 1.00 0.00 5 ARG A CA 28
ATOM 32312 C C . ARG A 1 7 ? 4.547 -1.142 -3.837 1.00 0.00 5 ARG A C 28
ATOM 32313 O O . ARG A 1 7 ? 3.515 -0.600 -3.494 1.00 0.00 5 ARG A O 28
ATOM 32334 N N . PRO A 1 8 ? 5.383 -0.635 -4.711 1.00 0.00 6 PRO A N 28
ATOM 32335 C CA . PRO A 1 8 ? 5.152 0.658 -5.376 1.00 0.00 6 PRO A CA 28
ATOM 32336 C C . PRO A 1 8 ? 4.115 0.498 -6.486 1.00 0.00 6 PRO A C 28
ATOM 32337 O O . PRO A 1 8 ? 4.431 0.527 -7.656 1.00 0.00 6 PRO A O 28
ATOM 32348 N N . MET A 1 9 ? 2.874 0.381 -6.117 1.00 0.00 7 MET A N 28
ATOM 32349 C CA . MET A 1 9 ? 1.788 0.279 -7.097 1.00 0.00 7 MET A CA 28
ATOM 32350 C C . MET A 1 9 ? 1.035 1.544 -6.951 1.00 0.00 7 MET A C 28
ATOM 32351 O O . MET A 1 9 ? 0.561 1.881 -5.884 1.00 0.00 7 MET A O 28
ATOM 32365 N N . ASN A 1 10 ? 0.967 2.281 -7.961 1.00 0.00 8 ASN A N 28
ATOM 32366 C CA . ASN A 1 10 ? 0.297 3.575 -7.829 1.00 0.00 8 ASN A CA 28
ATOM 32367 C C . ASN A 1 10 ? -0.097 4.075 -9.211 1.00 0.00 8 ASN A C 28
ATOM 32368 O O . ASN A 1 10 ? 0.470 3.680 -10.207 1.00 0.00 8 ASN A O 28
ATOM 32379 N N . ALA A 1 11 ? -1.076 4.927 -9.280 1.00 0.00 9 ALA A N 28
ATOM 32380 C CA . ALA A 1 11 ? -1.532 5.433 -10.589 1.00 0.00 9 ALA A CA 28
ATOM 32381 C C . ALA A 1 11 ? -0.356 6.006 -11.341 1.00 0.00 9 ALA A C 28
ATOM 32382 O O . ALA A 1 11 ? -0.313 5.995 -12.546 1.00 0.00 9 ALA A O 28
ATOM 32389 N N . PHE A 1 12 ? 0.594 6.513 -10.634 1.00 0.00 10 PHE A N 28
ATOM 32390 C CA . PHE A 1 12 ? 1.760 7.105 -11.296 1.00 0.00 10 PHE A CA 28
ATOM 32391 C C . PHE A 1 12 ? 2.592 6.026 -11.956 1.00 0.00 10 PHE A C 28
ATOM 32392 O O . PHE A 1 12 ? 2.659 5.936 -13.154 1.00 0.00 10 PHE A O 28
ATOM 32409 N N . MET A 1 13 ? 3.199 5.180 -11.191 1.00 0.00 11 MET A N 28
ATOM 32410 C CA . MET A 1 13 ? 3.995 4.100 -11.814 1.00 0.00 11 MET A CA 28
ATOM 32411 C C . MET A 1 13 ? 3.040 3.274 -12.655 1.00 0.00 11 MET A C 28
ATOM 32412 O O . MET A 1 13 ? 3.432 2.532 -13.529 1.00 0.00 11 MET A O 28
ATOM 32426 N N . VAL A 1 14 ? 1.770 3.420 -12.402 1.00 0.00 12 VAL A N 28
ATOM 32427 C CA . VAL A 1 14 ? 0.773 2.665 -13.175 1.00 0.00 12 VAL A CA 28
ATOM 32428 C C . VAL A 1 14 ? 0.562 3.367 -14.492 1.00 0.00 12 VAL A C 28
ATOM 32429 O O . VAL A 1 14 ? 0.529 2.761 -15.544 1.00 0.00 12 VAL A O 28
ATOM 32442 N N . TRP A 1 15 ? 0.418 4.646 -14.439 1.00 0.00 13 TRP A N 28
ATOM 32443 C CA . TRP A 1 15 ? 0.211 5.400 -15.695 1.00 0.00 13 TRP A CA 28
ATOM 32444 C C . TRP A 1 15 ? 1.569 5.618 -16.358 1.00 0.00 13 TRP A C 28
ATOM 32445 O O . TRP A 1 15 ? 1.695 5.706 -17.562 1.00 0.00 13 TRP A O 28
ATOM 32466 N N . ALA A 1 16 ? 2.572 5.737 -15.551 1.00 0.00 14 ALA A N 28
ATOM 32467 C CA . ALA A 1 16 ? 3.940 5.986 -16.053 1.00 0.00 14 ALA A CA 28
ATOM 32468 C C . ALA A 1 16 ? 4.512 4.733 -16.731 1.00 0.00 14 ALA A C 28
ATOM 32469 O O . ALA A 1 16 ? 5.462 4.810 -17.481 1.00 0.00 14 ALA A O 28
ATOM 32476 N N . LYS A 1 17 ? 3.950 3.577 -16.482 1.00 0.00 15 LYS A N 28
ATOM 32477 C CA . LYS A 1 17 ? 4.478 2.355 -17.123 1.00 0.00 15 LYS A CA 28
ATOM 32478 C C . LYS A 1 17 ? 4.286 2.463 -18.627 1.00 0.00 15 LYS A C 28
ATOM 32479 O O . LYS A 1 17 ? 5.118 2.038 -19.406 1.00 0.00 15 LYS A O 28
ATOM 32498 N N . ASP A 1 18 ? 3.207 3.053 -19.044 1.00 0.00 16 ASP A N 28
ATOM 32499 C CA . ASP A 1 18 ? 2.978 3.215 -20.498 1.00 0.00 16 ASP A CA 28
ATOM 32500 C C . ASP A 1 18 ? 3.640 4.513 -20.917 1.00 0.00 16 ASP A C 28
ATOM 32501 O O . ASP A 1 18 ? 4.163 4.644 -22.003 1.00 0.00 16 ASP A O 28
ATOM 32510 N N . GLU A 1 19 ? 3.645 5.462 -20.033 1.00 0.00 17 GLU A N 28
ATOM 32511 C CA . GLU A 1 19 ? 4.296 6.751 -20.322 1.00 0.00 17 GLU A CA 28
ATOM 32512 C C . GLU A 1 19 ? 5.795 6.498 -20.440 1.00 0.00 17 GLU A C 28
ATOM 32513 O O . GLU A 1 19 ? 6.488 7.129 -21.201 1.00 0.00 17 GLU A O 28
ATOM 32525 N N . ARG A 1 20 ? 6.279 5.537 -19.712 1.00 0.00 18 ARG A N 28
ATOM 32526 C CA . ARG A 1 20 ? 7.715 5.174 -19.785 1.00 0.00 18 ARG A CA 28
ATOM 3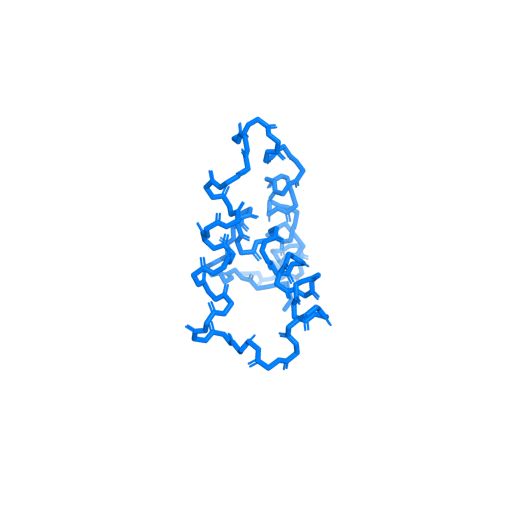2527 C C . ARG A 1 20 ? 7.951 4.596 -21.160 1.00 0.00 18 ARG A C 28
ATOM 32528 O O . ARG A 1 20 ? 8.862 4.957 -21.875 1.00 0.00 18 ARG A O 28
ATOM 32549 N N . ARG A 1 21 ? 7.100 3.689 -21.517 1.00 0.00 19 ARG A N 28
ATOM 32550 C CA . ARG A 1 21 ? 7.188 3.038 -22.826 1.00 0.00 19 ARG A CA 28
ATOM 32551 C C . ARG A 1 21 ? 6.911 4.075 -23.892 1.00 0.00 19 ARG A C 28
ATOM 32552 O O . ARG A 1 21 ? 7.544 4.109 -24.929 1.00 0.00 19 ARG A O 28
ATOM 32573 N N . LYS A 1 22 ? 5.959 4.926 -23.647 1.00 0.00 20 LYS A N 28
ATOM 32574 C CA . LYS A 1 22 ? 5.641 5.954 -24.653 1.00 0.00 20 LYS A CA 28
ATOM 32575 C C . LYS A 1 22 ? 6.755 7.003 -24.676 1.00 0.00 20 LYS A C 28
ATOM 32576 O O . LYS A 1 22 ? 6.900 7.747 -25.624 1.00 0.00 20 LYS A O 28
ATOM 32595 N N . ILE A 1 23 ? 7.559 7.051 -23.647 1.00 0.00 21 ILE A N 28
ATOM 32596 C CA . ILE A 1 23 ? 8.679 8.030 -23.628 1.00 0.00 21 ILE A CA 28
ATOM 32597 C C . ILE A 1 23 ? 9.959 7.322 -24.075 1.00 0.00 21 ILE A C 28
ATOM 32598 O O . ILE A 1 23 ? 10.684 7.801 -24.922 1.00 0.00 21 ILE A O 28
ATOM 32614 N N . LEU A 1 24 ? 10.231 6.185 -23.515 1.00 0.00 22 LEU A N 28
ATOM 32615 C CA . LEU A 1 24 ? 11.445 5.433 -23.900 1.00 0.00 22 LEU A CA 28
ATOM 32616 C C . LEU A 1 24 ? 11.508 5.321 -25.405 1.00 0.00 22 LEU A C 28
ATOM 32617 O O . LEU A 1 24 ? 12.563 5.238 -26.001 1.00 0.00 22 LEU A O 28
ATOM 32633 N N . GLN A 1 25 ? 10.376 5.336 -26.020 1.00 0.00 23 GLN A N 28
ATOM 32634 C CA . GLN A 1 25 ? 10.335 5.249 -27.492 1.00 0.00 23 GLN A CA 28
ATOM 32635 C C . GLN A 1 25 ? 11.042 6.474 -28.018 1.00 0.00 23 GLN A C 28
ATOM 32636 O O . GLN A 1 25 ? 11.751 6.461 -29.003 1.00 0.00 23 GLN A O 28
ATOM 32650 N N . ALA A 1 26 ? 10.820 7.532 -27.322 1.00 0.00 24 ALA A N 28
ATOM 32651 C CA . ALA A 1 26 ? 11.424 8.833 -27.676 1.00 0.00 24 ALA A CA 28
ATOM 32652 C C . ALA A 1 26 ? 12.774 8.982 -26.973 1.00 0.00 24 ALA A C 28
ATOM 32653 O O . ALA A 1 26 ? 13.525 9.899 -27.237 1.00 0.00 24 ALA A O 28
ATOM 32660 N N . PHE A 1 27 ? 13.090 8.084 -26.080 1.00 0.00 25 PHE A N 28
ATOM 32661 C CA . PHE A 1 27 ? 14.385 8.168 -25.362 1.00 0.00 25 PHE A CA 28
ATOM 32662 C C . PHE A 1 27 ? 14.782 6.766 -24.888 1.00 0.00 25 PHE A C 28
ATOM 32663 O O . PHE A 1 27 ? 14.718 6.463 -23.713 1.00 0.00 25 PHE A O 28
ATOM 32680 N N . PRO A 1 28 ? 15.185 5.957 -25.833 1.00 0.00 26 PRO A N 28
ATOM 32681 C CA . PRO A 1 28 ? 15.613 4.567 -25.578 1.00 0.00 26 PRO A CA 28
ATOM 32682 C C . PRO A 1 28 ? 16.938 4.532 -24.813 1.00 0.00 26 PRO A C 28
ATOM 32683 O O . PRO A 1 28 ? 17.401 3.486 -24.405 1.00 0.00 26 PRO A O 28
ATOM 32694 N N . ASP A 1 29 ? 17.535 5.666 -24.585 1.00 0.00 27 ASP A N 28
ATOM 32695 C CA . ASP A 1 29 ? 18.802 5.694 -23.816 1.00 0.00 27 ASP A CA 28
ATOM 32696 C C . ASP A 1 29 ? 18.464 6.172 -22.412 1.00 0.00 27 ASP A C 28
ATOM 32697 O O . ASP A 1 29 ? 19.021 5.726 -21.429 1.00 0.00 27 ASP A O 28
ATOM 32706 N N . MET A 1 30 ? 17.510 7.057 -22.322 1.00 0.00 28 MET A N 28
ATOM 32707 C CA . MET A 1 30 ? 17.068 7.555 -21.002 1.00 0.00 28 MET A CA 28
ATOM 32708 C C . MET A 1 30 ? 16.485 6.378 -20.253 1.00 0.00 28 MET A C 28
ATOM 32709 O O . MET A 1 30 ? 15.331 6.030 -20.403 1.00 0.00 28 MET A O 28
ATOM 32723 N N . HIS A 1 31 ? 17.292 5.735 -19.491 1.00 0.00 29 HIS A N 28
ATOM 32724 C CA . HIS A 1 31 ? 16.824 4.534 -18.766 1.00 0.00 29 HIS A CA 28
ATOM 32725 C C . HIS A 1 31 ? 15.993 4.912 -17.532 1.00 0.00 29 HIS A C 28
ATOM 32726 O O . HIS A 1 31 ? 15.805 6.071 -17.218 1.00 0.00 29 HIS A O 28
ATOM 32740 N N . ASN A 1 32 ? 15.480 3.922 -16.850 1.00 0.00 30 ASN A N 28
ATOM 32741 C CA . ASN A 1 32 ? 14.630 4.163 -15.644 1.00 0.00 30 ASN A CA 28
ATOM 32742 C C . ASN A 1 32 ? 15.200 5.286 -14.771 1.00 0.00 30 ASN A C 28
ATOM 32743 O O . ASN A 1 32 ? 14.628 6.354 -14.682 1.00 0.00 30 ASN A O 28
ATOM 32754 N N . SER A 1 33 ? 16.298 5.037 -14.103 1.00 0.00 31 SER A N 28
ATOM 32755 C CA . SER A 1 33 ? 16.898 6.072 -13.204 1.00 0.00 31 SER A CA 28
ATOM 32756 C C . SER A 1 33 ? 16.692 7.475 -13.779 1.00 0.00 31 SER A C 28
ATOM 32757 O O . SER A 1 33 ? 16.561 8.437 -13.050 1.00 0.00 31 SER A O 28
ATOM 32765 N N . ASN A 1 34 ? 16.655 7.602 -15.075 1.00 0.00 32 ASN A N 28
ATOM 32766 C CA . ASN A 1 34 ? 16.450 8.945 -15.677 1.00 0.00 32 ASN A CA 28
ATOM 32767 C C . ASN A 1 34 ? 14.984 9.112 -16.084 1.00 0.00 32 ASN A C 28
ATOM 32768 O O . ASN A 1 34 ? 14.381 10.140 -15.853 1.00 0.00 32 ASN A O 28
ATOM 32779 N N . ILE A 1 35 ? 14.399 8.104 -16.672 1.00 0.00 33 ILE A N 28
ATOM 32780 C CA . ILE A 1 35 ? 12.965 8.213 -17.070 1.00 0.00 33 ILE A CA 28
ATOM 32781 C C . ILE A 1 35 ? 12.147 8.558 -15.829 1.00 0.00 33 ILE A C 28
ATOM 32782 O O . ILE A 1 35 ? 11.174 9.282 -15.886 1.00 0.00 33 ILE A O 28
ATOM 32798 N N . SER A 1 36 ? 12.549 8.047 -14.702 1.00 0.00 34 SER A N 28
ATOM 32799 C CA . SER A 1 36 ? 11.818 8.343 -13.443 1.00 0.00 34 SER A CA 28
ATOM 32800 C C . SER A 1 36 ? 11.567 9.844 -13.347 1.00 0.00 34 SER A C 28
ATOM 32801 O O . SER A 1 36 ? 10.481 10.285 -13.026 1.00 0.00 34 SER A O 28
ATOM 32809 N N . LYS A 1 37 ? 12.564 10.631 -13.630 1.00 0.00 35 LYS A N 28
ATOM 32810 C CA . LYS A 1 37 ? 12.385 12.095 -13.564 1.00 0.00 35 LYS A CA 28
ATOM 32811 C C . LYS A 1 37 ? 11.449 12.486 -14.692 1.00 0.00 35 LYS A C 28
ATOM 32812 O O . LYS A 1 37 ? 10.716 13.454 -14.618 1.00 0.00 35 LYS A O 28
ATOM 32831 N N . ILE A 1 38 ? 11.464 11.712 -15.735 1.00 0.00 36 ILE A N 28
ATOM 32832 C CA . ILE A 1 38 ? 10.579 11.995 -16.884 1.00 0.00 36 ILE A CA 28
ATOM 32833 C C . ILE A 1 38 ? 9.154 11.626 -16.494 1.00 0.00 36 ILE A C 28
ATOM 32834 O O . ILE A 1 38 ? 8.253 12.440 -16.509 1.00 0.00 36 ILE A O 28
ATOM 32850 N N . LEU A 1 39 ? 8.958 10.396 -16.130 1.00 0.00 37 LEU A N 28
ATOM 32851 C CA . LEU A 1 39 ? 7.613 9.936 -15.716 1.00 0.00 37 LEU A CA 28
ATOM 32852 C C . LEU A 1 39 ? 7.065 10.856 -14.637 1.00 0.00 37 LEU A C 28
ATOM 32853 O O . LEU A 1 39 ? 6.048 11.497 -14.794 1.00 0.00 37 LEU A O 28
ATOM 32869 N N . GLY A 1 40 ? 7.740 10.893 -13.525 1.00 0.00 38 GLY A N 28
ATOM 32870 C CA . GLY A 1 40 ? 7.284 11.738 -12.387 1.00 0.00 38 GLY A CA 28
ATOM 32871 C C . GLY A 1 40 ? 7.165 13.187 -12.843 1.00 0.00 38 GLY A C 28
ATOM 32872 O O . GLY A 1 40 ? 6.525 14.003 -12.203 1.00 0.00 38 GLY A O 28
ATOM 32876 N N . SER A 1 41 ? 7.745 13.510 -13.961 1.00 0.00 39 SER A N 28
ATOM 32877 C CA . SER A 1 41 ? 7.642 14.890 -14.464 1.00 0.00 39 SER A CA 28
ATOM 32878 C C . SER A 1 41 ? 6.541 14.905 -15.500 1.00 0.00 39 SER A C 28
ATOM 32879 O O . SER A 1 41 ? 5.975 15.929 -15.824 1.00 0.00 39 SER A O 28
ATOM 32887 N N . ARG A 1 42 ? 6.207 13.748 -15.989 1.00 0.00 40 ARG A N 28
ATOM 32888 C CA . ARG A 1 42 ? 5.125 13.640 -16.960 1.00 0.00 40 ARG A CA 28
ATOM 32889 C C . ARG A 1 42 ? 3.856 13.477 -16.144 1.00 0.00 40 ARG A C 28
ATOM 32890 O O . ARG A 1 42 ? 2.777 13.895 -16.516 1.00 0.00 40 ARG A O 28
ATOM 32911 N N . TRP A 1 43 ? 4.022 12.880 -14.998 1.00 0.00 41 TRP A N 28
ATOM 32912 C CA . TRP A 1 43 ? 2.907 12.667 -14.061 1.00 0.00 41 TRP A CA 28
ATOM 32913 C C . TRP A 1 43 ? 2.346 14.002 -13.616 1.00 0.00 41 TRP A C 28
ATOM 32914 O O . TRP A 1 43 ? 1.197 14.322 -13.839 1.00 0.00 41 TRP A O 28
ATOM 32935 N N . LYS A 1 44 ? 3.162 14.793 -12.985 1.00 0.00 42 LYS A N 28
ATOM 32936 C CA . LYS A 1 44 ? 2.681 16.111 -12.531 1.00 0.00 42 LYS A CA 28
ATOM 32937 C C . LYS A 1 44 ? 2.295 16.914 -13.771 1.00 0.00 42 LYS A C 28
ATOM 32938 O O . LYS A 1 44 ? 1.658 17.946 -13.695 1.00 0.00 42 LYS A O 28
ATOM 32957 N N . ALA A 1 45 ? 2.724 16.448 -14.915 1.00 0.00 43 ALA A N 28
ATOM 32958 C CA . ALA A 1 45 ? 2.450 17.159 -16.177 1.00 0.00 43 ALA A CA 28
ATOM 32959 C C . ALA A 1 45 ? 1.109 16.729 -16.795 1.00 0.00 43 ALA A C 28
ATOM 32960 O O . ALA A 1 45 ? 0.592 17.398 -17.667 1.00 0.00 43 ALA A O 28
ATOM 32967 N N . MET A 1 46 ? 0.529 15.633 -16.370 1.00 0.00 44 MET A N 28
ATOM 32968 C CA . MET A 1 46 ? -0.768 15.224 -16.971 1.00 0.00 44 MET A CA 28
ATOM 32969 C C . MET A 1 46 ? -1.877 16.043 -16.330 1.00 0.00 44 MET A C 28
ATOM 32970 O O . MET A 1 46 ? -1.879 17.253 -16.432 1.00 0.00 44 MET A O 28
ATOM 32984 N N . THR A 1 47 ? -2.819 15.444 -15.668 1.00 0.00 45 THR A N 28
ATOM 32985 C CA . THR A 1 47 ? -3.864 16.271 -15.063 1.00 0.00 45 THR A CA 28
ATOM 32986 C C . THR A 1 47 ? -4.149 15.726 -13.683 1.00 0.00 45 THR A C 28
ATOM 32987 O O . THR A 1 47 ? -4.860 14.770 -13.511 1.00 0.00 45 THR A O 28
ATOM 32998 N N . ASN A 1 48 ? -3.542 16.317 -12.707 1.00 0.00 46 ASN A N 28
ATOM 32999 C CA . ASN A 1 48 ? -3.718 15.847 -11.304 1.00 0.00 46 ASN A CA 28
ATOM 33000 C C . ASN A 1 48 ? -5.158 15.363 -11.065 1.00 0.00 46 ASN A C 28
ATOM 33001 O O . ASN A 1 48 ? -5.394 14.489 -10.254 1.00 0.00 46 ASN A O 28
ATOM 33012 N N . LEU A 1 49 ? -6.116 15.903 -11.767 1.00 0.00 47 LEU A N 28
ATOM 33013 C CA . LEU A 1 49 ? -7.530 15.448 -11.577 1.00 0.00 47 LEU A CA 28
ATOM 33014 C C . LEU A 1 49 ? -7.772 14.151 -12.367 1.00 0.00 47 LEU A C 28
ATOM 33015 O O . LEU A 1 49 ? -8.700 13.413 -12.103 1.00 0.00 47 LEU A O 28
ATOM 33031 N N . GLU A 1 50 ? -6.947 13.884 -13.343 1.00 0.00 48 GLU A N 28
ATOM 33032 C CA . GLU A 1 50 ? -7.109 12.658 -14.179 1.00 0.00 48 GLU A CA 28
ATOM 33033 C C . GLU A 1 50 ? -6.484 11.434 -13.497 1.00 0.00 48 GLU A C 28
ATOM 33034 O O . GLU A 1 50 ? -6.131 10.472 -14.149 1.00 0.00 48 GLU A O 28
ATOM 33046 N N . LYS A 1 51 ? -6.336 11.458 -12.203 1.00 0.00 49 LYS A N 28
ATOM 33047 C CA . LYS A 1 51 ? -5.732 10.295 -11.495 1.00 0.00 49 LYS A CA 28
ATOM 33048 C C . LYS A 1 51 ? -6.791 9.214 -11.242 1.00 0.00 49 LYS A C 28
ATOM 33049 O O . LYS A 1 51 ? -6.475 8.110 -10.857 1.00 0.00 49 LYS A O 28
ATOM 33068 N N . GLN A 1 52 ? -8.041 9.538 -11.431 1.00 0.00 50 GLN A N 28
ATOM 33069 C CA . GLN A 1 52 ? -9.140 8.552 -11.171 1.00 0.00 50 GLN A CA 28
ATOM 33070 C C . GLN A 1 52 ? -8.959 7.241 -11.953 1.00 0.00 50 GLN A C 28
ATOM 33071 O O . GLN A 1 52 ? -9.152 6.176 -11.401 1.00 0.00 50 GLN A O 28
ATOM 33085 N N . PRO A 1 53 ? -8.638 7.341 -13.215 1.00 0.00 51 PRO A N 28
ATOM 33086 C CA . PRO A 1 53 ? -8.482 6.154 -14.077 1.00 0.00 51 PRO A CA 28
ATOM 33087 C C . PRO A 1 53 ? -7.198 5.392 -13.767 1.00 0.00 51 PRO A C 28
ATOM 33088 O O . PRO A 1 53 ? -7.213 4.189 -13.597 1.00 0.00 51 PRO A O 28
ATOM 33099 N N . TYR A 1 54 ? -6.093 6.067 -13.672 1.00 0.00 52 TYR A N 28
ATOM 33100 C CA . TYR A 1 54 ? -4.837 5.343 -13.348 1.00 0.00 52 TYR A CA 28
ATOM 33101 C C . TYR A 1 54 ? -4.914 4.900 -11.899 1.00 0.00 52 TYR A C 28
ATOM 33102 O O . TYR A 1 54 ? -4.090 4.147 -11.420 1.00 0.00 52 TYR A O 28
ATOM 33120 N N . TYR A 1 55 ? -5.900 5.376 -11.189 1.00 0.00 53 TYR A N 28
ATOM 33121 C CA . TYR A 1 55 ? -6.028 4.991 -9.763 1.00 0.00 53 TYR A CA 28
ATOM 33122 C C . TYR A 1 55 ? -6.733 3.642 -9.659 1.00 0.00 53 TYR A C 28
ATOM 33123 O O . TYR A 1 55 ? -6.383 2.811 -8.850 1.00 0.00 53 TYR A O 28
ATOM 33141 N N . GLU A 1 56 ? -7.723 3.413 -10.467 1.00 0.00 54 GLU A N 28
ATOM 33142 C CA . GLU A 1 56 ? -8.440 2.117 -10.401 1.00 0.00 54 GLU A CA 28
ATOM 33143 C C . GLU A 1 56 ? -7.511 0.995 -10.848 1.00 0.00 54 GLU A C 28
ATOM 33144 O O . GLU A 1 56 ? -7.625 -0.131 -10.404 1.00 0.00 54 GLU A O 28
ATOM 33156 N N . GLU A 1 57 ? -6.587 1.286 -11.715 1.00 0.00 55 GLU A N 28
ATOM 33157 C CA . GLU A 1 57 ? -5.654 0.229 -12.172 1.00 0.00 55 GLU A CA 28
ATOM 33158 C C . GLU A 1 57 ? -4.766 -0.189 -11.003 1.00 0.00 55 GLU A C 28
ATOM 33159 O O . GLU A 1 57 ? -4.178 -1.251 -11.006 1.00 0.00 55 GLU A O 28
ATOM 33171 N N . GLN A 1 58 ? -4.678 0.631 -9.991 1.00 0.00 56 GLN A N 28
ATOM 33172 C CA . GLN A 1 58 ? -3.844 0.269 -8.815 1.00 0.00 56 GLN A CA 28
ATOM 33173 C C . GLN A 1 58 ? -4.693 -0.573 -7.874 1.00 0.00 56 GLN A C 28
ATOM 33174 O O . GLN A 1 58 ? -4.314 -1.637 -7.433 1.00 0.00 56 GLN A O 28
ATOM 33188 N N . ALA A 1 59 ? -5.844 -0.079 -7.571 1.00 0.00 57 ALA A N 28
ATOM 33189 C CA . ALA A 1 59 ? -6.761 -0.809 -6.664 1.00 0.00 57 ALA A CA 28
ATOM 33190 C C . ALA A 1 59 ? -7.112 -2.170 -7.273 1.00 0.00 57 ALA A C 28
ATOM 33191 O O . ALA A 1 59 ? -7.328 -3.134 -6.566 1.00 0.00 57 ALA A O 28
ATOM 33198 N N . ARG A 1 60 ? -7.171 -2.264 -8.578 1.00 0.00 58 ARG A N 28
ATOM 33199 C CA . ARG A 1 60 ? -7.506 -3.576 -9.207 1.00 0.00 58 ARG A CA 28
ATOM 33200 C C . ARG A 1 60 ? -6.326 -4.533 -9.040 1.00 0.00 58 ARG A C 28
ATOM 33201 O O . ARG A 1 60 ? -6.475 -5.653 -8.588 1.00 0.00 58 ARG A O 28
ATOM 33222 N N . LEU A 1 61 ? -5.152 -4.094 -9.393 1.00 0.00 59 LEU A N 28
ATOM 33223 C CA . LEU A 1 61 ? -3.957 -4.960 -9.250 1.00 0.00 59 LEU A CA 28
ATOM 33224 C C . LEU A 1 61 ? -3.703 -5.206 -7.764 1.00 0.00 59 LEU A C 28
ATOM 33225 O O . LEU A 1 61 ? -3.017 -6.133 -7.384 1.00 0.00 59 LEU A O 28
ATOM 33241 N N . SER A 1 62 ? -4.273 -4.390 -6.915 1.00 0.00 60 SER A N 28
ATOM 33242 C CA . SER A 1 62 ? -4.083 -4.593 -5.454 1.00 0.00 60 SER A CA 28
ATOM 33243 C C . SER A 1 62 ? -4.931 -5.790 -5.044 1.00 0.00 60 SER A C 28
ATOM 33244 O O . SER A 1 62 ? -4.572 -6.563 -4.178 1.00 0.00 60 SER A O 28
ATOM 33252 N N . LYS A 1 63 ? -6.049 -5.951 -5.691 1.00 0.00 61 LYS A N 28
ATOM 33253 C CA . LYS A 1 63 ? -6.933 -7.103 -5.383 1.00 0.00 61 LYS A CA 28
ATOM 33254 C C . LYS A 1 63 ? -6.163 -8.388 -5.673 1.00 0.00 61 LYS A C 28
ATOM 33255 O O . LYS A 1 63 ? -6.160 -9.315 -4.890 1.00 0.00 61 LYS A O 28
ATOM 33274 N N . GLN A 1 64 ? -5.493 -8.434 -6.790 1.00 0.00 62 GLN A N 28
ATOM 33275 C CA . GLN A 1 64 ? -4.702 -9.646 -7.137 1.00 0.00 62 GLN A CA 28
ATOM 33276 C C . GLN A 1 64 ? -3.478 -9.715 -6.221 1.00 0.00 62 GLN A C 28
ATOM 33277 O O . GLN A 1 64 ? -2.842 -10.741 -6.087 1.00 0.00 62 GLN A O 28
ATOM 33291 N N . HIS A 1 65 ? -3.149 -8.621 -5.590 1.00 0.00 63 HIS A N 28
ATOM 33292 C CA . HIS A 1 65 ? -1.973 -8.602 -4.678 1.00 0.00 63 HIS A CA 28
ATOM 33293 C C . HIS A 1 65 ? -2.371 -9.188 -3.325 1.00 0.00 63 HIS A C 28
ATOM 33294 O O . HIS A 1 65 ? -1.904 -10.236 -2.926 1.00 0.00 63 HIS A O 28
ATOM 33308 N N . LEU A 1 66 ? -3.232 -8.516 -2.618 1.00 0.00 64 LEU A N 28
ATOM 33309 C CA . LEU A 1 66 ? -3.666 -9.022 -1.288 1.00 0.00 64 LEU A CA 28
ATOM 33310 C C . LEU A 1 66 ? -4.284 -10.411 -1.450 1.00 0.00 64 LEU A C 28
ATOM 33311 O O . LEU A 1 66 ? -4.113 -11.279 -0.618 1.00 0.00 64 LEU A O 28
ATOM 33327 N N . GLU A 1 67 ? -5.000 -10.630 -2.517 1.00 0.00 65 GLU A N 28
ATOM 33328 C CA . GLU A 1 67 ? -5.622 -11.962 -2.732 1.00 0.00 65 GLU A CA 28
ATOM 33329 C C . GLU A 1 67 ? -4.536 -13.037 -2.692 1.00 0.00 65 GLU A C 28
ATOM 33330 O O . GLU A 1 67 ? -4.813 -14.208 -2.519 1.00 0.00 65 GLU A O 28
ATOM 33342 N N . LYS A 1 68 ? -3.300 -12.648 -2.848 1.00 0.00 66 LYS A N 28
ATOM 33343 C CA . LYS A 1 68 ? -2.197 -13.642 -2.814 1.00 0.00 66 LYS A CA 28
ATOM 33344 C C . LYS A 1 68 ? -1.782 -13.886 -1.367 1.00 0.00 66 LYS A C 28
ATOM 33345 O O . LYS A 1 68 ? -1.815 -14.996 -0.875 1.00 0.00 66 LYS A O 28
ATOM 33364 N N . TYR A 1 69 ? -1.387 -12.851 -0.684 1.00 0.00 67 TYR A N 28
ATOM 33365 C CA . TYR A 1 69 ? -0.960 -13.009 0.736 1.00 0.00 67 TYR A CA 28
ATOM 33366 C C . TYR A 1 69 ? -1.121 -11.670 1.473 1.00 0.00 67 TYR A C 28
ATOM 33367 O O . TYR A 1 69 ? -0.496 -10.694 1.114 1.00 0.00 67 TYR A O 28
ATOM 33385 N N . PRO A 1 70 ? -1.943 -11.658 2.491 1.00 0.00 68 PRO A N 28
ATOM 33386 C CA . PRO A 1 70 ? -2.179 -10.445 3.289 1.00 0.00 68 PRO A CA 28
ATOM 33387 C C . PRO A 1 70 ? -1.003 -10.231 4.244 1.00 0.00 68 PRO A C 28
ATOM 33388 O O . PRO A 1 70 ? 0.001 -9.651 3.882 1.00 0.00 68 PRO A O 28
ATOM 33399 N N . ASP A 1 71 ? -1.104 -10.716 5.450 1.00 0.00 69 ASP A N 28
ATOM 33400 C CA . ASP A 1 71 ? 0.010 -10.567 6.402 1.00 0.00 69 ASP A CA 28
ATOM 33401 C C . ASP A 1 71 ? 0.895 -11.802 6.290 1.00 0.00 69 ASP A C 28
ATOM 33402 O O . ASP A 1 71 ? 1.570 -12.012 5.302 1.00 0.00 69 ASP A O 28
ATOM 33411 N N . TYR A 1 72 ? 0.884 -12.620 7.286 1.00 0.00 70 TYR A N 28
ATOM 33412 C CA . TYR A 1 72 ? 1.700 -13.852 7.259 1.00 0.00 70 TYR A CA 28
ATOM 33413 C C . TYR A 1 72 ? 1.128 -14.829 6.224 1.00 0.00 70 TYR A C 28
ATOM 33414 O O . TYR A 1 72 ? 0.428 -14.440 5.309 1.00 0.00 70 TYR A O 28
ATOM 33431 N N . PRO A 1 3 ? 13.193 -7.797 -3.562 1.00 0.00 1 PRO A N 29
ATOM 33432 C CA . PRO A 1 3 ? 14.081 -8.543 -4.508 1.00 0.00 1 PRO A CA 29
ATOM 33433 C C . PRO A 1 3 ? 13.617 -8.306 -5.947 1.00 0.00 1 PRO A C 29
ATOM 33434 O O . PRO A 1 3 ? 14.414 -8.115 -6.843 1.00 0.00 1 PRO A O 29
ATOM 33445 N N . HIS A 1 4 ? 12.331 -8.317 -6.174 1.00 0.00 2 HIS A N 29
ATOM 33446 C CA . HIS A 1 4 ? 11.813 -8.093 -7.553 1.00 0.00 2 HIS A CA 29
ATOM 33447 C C . HIS A 1 4 ? 10.284 -8.101 -7.523 1.00 0.00 2 HIS A C 29
ATOM 33448 O O . HIS A 1 4 ? 9.652 -9.086 -7.853 1.00 0.00 2 HIS A O 29
ATOM 33462 N N . ILE A 1 5 ? 9.686 -7.014 -7.120 1.00 0.00 3 ILE A N 29
ATOM 33463 C CA . ILE A 1 5 ? 8.197 -6.964 -7.060 1.00 0.00 3 ILE A CA 29
ATOM 33464 C C . ILE A 1 5 ? 7.714 -5.566 -7.439 1.00 0.00 3 ILE A C 29
ATOM 33465 O O . ILE A 1 5 ? 7.363 -4.769 -6.593 1.00 0.00 3 ILE A O 29
ATOM 33481 N N . LYS A 1 6 ? 7.683 -5.265 -8.705 1.00 0.00 4 LYS A N 29
ATOM 33482 C CA . LYS A 1 6 ? 7.208 -3.921 -9.134 1.00 0.00 4 LYS A CA 29
ATOM 33483 C C . LYS A 1 6 ? 5.705 -3.831 -8.867 1.00 0.00 4 LYS A C 29
ATOM 33484 O O . LYS A 1 6 ? 4.896 -3.863 -9.774 1.00 0.00 4 LYS A O 29
ATOM 33503 N N . ARG A 1 7 ? 5.328 -3.743 -7.620 1.00 0.00 5 ARG A N 29
ATOM 33504 C CA . ARG A 1 7 ? 3.881 -3.678 -7.276 1.00 0.00 5 ARG A CA 29
ATOM 33505 C C . ARG A 1 7 ? 3.289 -2.318 -7.681 1.00 0.00 5 ARG A C 29
ATOM 33506 O O . ARG A 1 7 ? 3.736 -1.289 -7.217 1.00 0.00 5 ARG A O 29
ATOM 33527 N N . PRO A 1 8 ? 2.283 -2.361 -8.527 1.00 0.00 6 PRO A N 29
ATOM 33528 C CA . PRO A 1 8 ? 1.588 -1.158 -9.003 1.00 0.00 6 PRO A CA 29
ATOM 33529 C C . PRO A 1 8 ? 0.628 -0.682 -7.920 1.00 0.00 6 PRO A C 29
ATOM 33530 O O . PRO A 1 8 ? -0.505 -1.113 -7.839 1.00 0.00 6 PRO A O 29
ATOM 33541 N N . MET A 1 9 ? 1.089 0.188 -7.081 1.00 0.00 7 MET A N 29
ATOM 33542 C CA . MET A 1 9 ? 0.251 0.704 -5.977 1.00 0.00 7 MET A CA 29
ATOM 33543 C C . MET A 1 9 ? -0.198 2.112 -6.311 1.00 0.00 7 MET A C 29
ATOM 33544 O O . MET A 1 9 ? -1.116 2.655 -5.727 1.00 0.00 7 MET A O 29
ATOM 33558 N N . ASN A 1 10 ? 0.484 2.713 -7.228 1.00 0.00 8 ASN A N 29
ATOM 33559 C CA . ASN A 1 10 ? 0.178 4.097 -7.615 1.00 0.00 8 ASN A CA 29
ATOM 33560 C C . ASN A 1 10 ? -0.200 4.154 -9.088 1.00 0.00 8 ASN A C 29
ATOM 33561 O O . ASN A 1 10 ? 0.370 3.478 -9.921 1.00 0.00 8 ASN A O 29
ATOM 33572 N N . ALA A 1 11 ? -1.145 4.980 -9.412 1.00 0.00 9 ALA A N 29
ATOM 33573 C CA . ALA A 1 11 ? -1.567 5.127 -10.827 1.00 0.00 9 ALA A CA 29
ATOM 33574 C C . ALA A 1 11 ? -0.412 5.718 -11.621 1.00 0.00 9 ALA A C 29
ATOM 33575 O O . ALA A 1 11 ? -0.400 5.715 -12.836 1.00 0.00 9 ALA A O 29
ATOM 33582 N N . PHE A 1 12 ? 0.557 6.231 -10.930 1.00 0.00 10 PHE A N 29
ATOM 33583 C CA . PHE A 1 12 ? 1.723 6.836 -11.597 1.00 0.00 10 PHE A CA 29
ATOM 33584 C C . PHE A 1 12 ? 2.546 5.746 -12.251 1.00 0.00 10 PHE A C 29
ATOM 33585 O O . PHE A 1 12 ? 2.722 5.727 -13.439 1.00 0.00 10 PHE A O 29
ATOM 33602 N N . MET A 1 13 ? 3.025 4.814 -11.494 1.00 0.00 11 MET A N 29
ATOM 33603 C CA . MET A 1 13 ? 3.795 3.723 -12.119 1.00 0.00 11 MET A CA 29
ATOM 33604 C C . MET A 1 13 ? 2.850 3.015 -13.081 1.00 0.00 11 MET A C 29
ATOM 33605 O O . MET A 1 13 ? 3.264 2.280 -13.954 1.00 0.00 11 MET A O 29
ATOM 33619 N N . VAL A 1 14 ? 1.570 3.257 -12.935 1.00 0.00 12 VAL A N 29
ATOM 33620 C CA . VAL A 1 14 ? 0.588 2.630 -13.842 1.00 0.00 12 VAL A CA 29
ATOM 33621 C C . VAL A 1 14 ? 0.497 3.465 -15.096 1.00 0.00 12 VAL A C 29
ATOM 33622 O O . VAL A 1 14 ? 0.506 2.974 -16.206 1.00 0.00 12 VAL A O 29
ATOM 33635 N N . TRP A 1 15 ? 0.377 4.734 -14.910 1.00 0.00 13 TRP A N 29
ATOM 33636 C CA . TRP A 1 15 ? 0.255 5.634 -16.077 1.00 0.00 13 TRP A CA 29
ATOM 33637 C C . TRP A 1 15 ? 1.647 5.873 -16.664 1.00 0.00 13 TRP A C 29
ATOM 33638 O O . TRP A 1 15 ? 1.829 5.989 -17.860 1.00 0.00 13 TRP A O 29
ATOM 33659 N N . ALA A 1 16 ? 2.617 5.951 -15.811 1.00 0.00 14 ALA A N 29
ATOM 33660 C CA . ALA A 1 16 ? 4.014 6.187 -16.241 1.00 0.00 14 ALA A CA 29
ATOM 33661 C C . ALA A 1 16 ? 4.602 4.928 -16.888 1.00 0.00 14 ALA A C 29
ATOM 33662 O O . ALA A 1 16 ? 5.549 4.999 -17.644 1.00 0.00 14 ALA A O 29
ATOM 33669 N N . LYS A 1 17 ? 4.058 3.773 -16.599 1.00 0.00 15 LYS A N 29
ATOM 33670 C CA . LYS A 1 17 ? 4.602 2.531 -17.202 1.00 0.00 15 LYS A CA 29
ATOM 33671 C C . LYS A 1 17 ? 4.330 2.560 -18.697 1.00 0.00 15 LYS A C 29
ATOM 33672 O O . LYS A 1 17 ? 5.046 1.979 -19.489 1.00 0.00 15 LYS A O 29
ATOM 33691 N N . ASP A 1 18 ? 3.307 3.262 -19.087 1.00 0.00 16 ASP A N 29
ATOM 33692 C CA . ASP A 1 18 ? 2.984 3.370 -20.527 1.00 0.00 16 ASP A CA 29
ATOM 33693 C C . ASP A 1 18 ? 3.648 4.631 -21.037 1.00 0.00 16 ASP A C 29
ATOM 33694 O O . ASP A 1 18 ? 4.032 4.739 -22.181 1.00 0.00 16 ASP A O 29
ATOM 33703 N N . GLU A 1 19 ? 3.805 5.578 -20.164 1.00 0.00 17 GLU A N 29
ATOM 33704 C CA . GLU A 1 19 ? 4.472 6.838 -20.531 1.00 0.00 17 GLU A CA 29
ATOM 33705 C C . GLU A 1 19 ? 5.965 6.549 -20.669 1.00 0.00 17 GLU A C 29
ATOM 33706 O O . GLU A 1 19 ? 6.625 7.027 -21.568 1.00 0.00 17 GLU A O 29
ATOM 33718 N N . ARG A 1 20 ? 6.481 5.715 -19.807 1.00 0.00 18 ARG A N 29
ATOM 33719 C CA . ARG A 1 20 ? 7.902 5.317 -19.888 1.00 0.00 18 ARG A CA 29
ATOM 33720 C C . ARG A 1 20 ? 8.060 4.580 -21.188 1.00 0.00 18 ARG A C 29
ATOM 33721 O O . ARG A 1 20 ? 8.975 4.783 -21.945 1.00 0.00 18 ARG A O 29
ATOM 33742 N N . ARG A 1 21 ? 7.137 3.714 -21.431 1.00 0.00 19 ARG A N 29
ATOM 33743 C CA . ARG A 1 21 ? 7.150 2.926 -22.660 1.00 0.00 19 ARG A CA 29
ATOM 33744 C C . ARG A 1 21 ? 6.875 3.870 -23.819 1.00 0.00 19 ARG A C 29
ATOM 33745 O O . ARG A 1 21 ? 7.432 3.750 -24.891 1.00 0.00 19 ARG A O 29
ATOM 33766 N N . LYS A 1 22 ? 6.010 4.817 -23.594 1.00 0.00 20 LYS A N 29
ATOM 33767 C CA . LYS A 1 22 ? 5.679 5.785 -24.655 1.00 0.00 20 LYS A CA 29
ATOM 33768 C C . LYS A 1 22 ? 6.855 6.737 -24.845 1.00 0.00 20 LYS A C 29
ATOM 33769 O O . LYS A 1 22 ? 7.032 7.322 -25.893 1.00 0.00 20 LYS A O 29
ATOM 33788 N N . ILE A 1 23 ? 7.659 6.901 -23.842 1.00 0.00 21 ILE A N 29
ATOM 33789 C CA . ILE A 1 23 ? 8.821 7.812 -23.975 1.00 0.00 21 ILE A CA 29
ATOM 33790 C C . ILE A 1 23 ? 10.071 7.000 -24.304 1.00 0.00 21 ILE A C 29
ATOM 33791 O O . ILE A 1 23 ? 10.827 7.328 -25.196 1.00 0.00 21 ILE A O 29
ATOM 33807 N N . LEU A 1 24 ? 10.283 5.942 -23.593 1.00 0.00 22 LEU A N 29
ATOM 33808 C CA . LEU A 1 24 ? 11.461 5.093 -23.846 1.00 0.00 22 LEU A CA 29
ATOM 33809 C C . LEU A 1 24 ? 11.550 4.794 -25.324 1.00 0.00 22 LEU A C 29
ATOM 33810 O O . LEU A 1 24 ? 12.614 4.633 -25.886 1.00 0.00 22 LEU A O 29
ATOM 33826 N N . GLN A 1 25 ? 10.427 4.726 -25.953 1.00 0.00 23 GLN A N 29
ATOM 33827 C CA . GLN A 1 25 ? 10.414 4.445 -27.400 1.00 0.00 23 GLN A CA 29
ATOM 33828 C C . GLN A 1 25 ? 11.122 5.592 -28.070 1.00 0.00 23 GLN A C 29
ATOM 33829 O O . GLN A 1 25 ? 11.878 5.450 -29.010 1.00 0.00 23 GLN A O 29
ATOM 33843 N N . ALA A 1 26 ? 10.853 6.736 -27.551 1.00 0.00 24 ALA A N 29
ATOM 33844 C CA . ALA A 1 26 ? 11.455 7.975 -28.071 1.00 0.00 24 ALA A CA 29
ATOM 33845 C C . ALA A 1 26 ? 12.798 8.225 -27.378 1.00 0.00 24 ALA A C 29
ATOM 33846 O O . ALA A 1 26 ? 13.582 9.043 -27.814 1.00 0.00 24 ALA A O 29
ATOM 33853 N N . PHE A 1 27 ? 13.073 7.526 -26.304 1.00 0.00 25 PHE A N 29
ATOM 33854 C CA . PHE A 1 27 ? 14.363 7.733 -25.595 1.00 0.00 25 PHE A CA 29
ATOM 33855 C C . PHE A 1 27 ? 14.683 6.507 -24.731 1.00 0.00 25 PHE A C 29
ATOM 33856 O O . PHE A 1 27 ? 14.648 6.580 -23.519 1.00 0.00 25 PHE A O 29
ATOM 33873 N N . PRO A 1 28 ? 15.004 5.424 -25.388 1.00 0.00 26 PRO A N 29
ATOM 33874 C CA . PRO A 1 28 ? 15.360 4.161 -24.715 1.00 0.00 26 PRO A CA 29
ATOM 33875 C C . PRO A 1 28 ? 16.736 4.276 -24.062 1.00 0.00 26 PRO A C 29
ATOM 33876 O O . PRO A 1 28 ? 17.173 3.402 -23.338 1.00 0.00 26 PRO A O 29
ATOM 33887 N N . ASP A 1 29 ? 17.405 5.366 -24.288 1.00 0.00 27 ASP A N 29
ATOM 33888 C CA . ASP A 1 29 ? 18.737 5.577 -23.661 1.00 0.00 27 ASP A CA 29
ATOM 33889 C C . ASP A 1 29 ? 18.569 6.589 -22.529 1.00 0.00 27 ASP A C 29
ATOM 33890 O O . ASP A 1 29 ? 19.276 6.573 -21.541 1.00 0.00 27 ASP A O 29
ATOM 33899 N N . MET A 1 30 ? 17.608 7.461 -22.679 1.00 0.00 28 MET A N 29
ATOM 33900 C CA . MET A 1 30 ? 17.327 8.489 -21.641 1.00 0.00 28 MET A CA 29
ATOM 33901 C C . MET A 1 30 ? 16.922 7.813 -20.331 1.00 0.00 28 MET A C 29
ATOM 33902 O O . MET A 1 30 ? 16.792 8.440 -19.306 1.00 0.00 28 MET A O 29
ATOM 33916 N N . HIS A 1 31 ? 16.678 6.552 -20.367 1.00 0.00 29 HIS A N 29
ATOM 33917 C CA . HIS A 1 31 ? 16.233 5.859 -19.134 1.00 0.00 29 HIS A CA 29
ATOM 33918 C C . HIS A 1 31 ? 17.219 6.089 -17.997 1.00 0.00 29 HIS A C 29
ATOM 33919 O O . HIS A 1 31 ? 16.801 6.338 -16.893 1.00 0.00 29 HIS A O 29
ATOM 33933 N N . ASN A 1 32 ? 18.499 5.965 -18.268 1.00 0.00 30 ASN A N 29
ATOM 33934 C CA . ASN A 1 32 ? 19.558 6.124 -17.214 1.00 0.00 30 ASN A CA 29
ATOM 33935 C C . ASN A 1 32 ? 19.004 6.808 -15.966 1.00 0.00 30 ASN A C 29
ATOM 33936 O O . ASN A 1 32 ? 19.238 7.979 -15.743 1.00 0.00 30 ASN A O 29
ATOM 33947 N N . SER A 1 33 ? 18.253 6.083 -15.163 1.00 0.00 31 SER A N 29
ATOM 33948 C CA . SER A 1 33 ? 17.651 6.686 -13.942 1.00 0.00 31 SER A CA 29
ATOM 33949 C C . SER A 1 33 ? 17.221 8.120 -14.278 1.00 0.00 31 SER A C 29
ATOM 33950 O O . SER A 1 33 ? 17.269 9.022 -13.465 1.00 0.00 31 SER A O 29
ATOM 33958 N N . ASN A 1 34 ? 16.824 8.326 -15.509 1.00 0.00 32 ASN A N 29
ATOM 33959 C CA . ASN A 1 34 ? 16.415 9.684 -15.966 1.00 0.00 32 ASN A CA 29
ATOM 33960 C C . ASN A 1 34 ? 14.908 9.731 -16.215 1.00 0.00 32 ASN A C 29
ATOM 33961 O O . ASN A 1 34 ? 14.221 10.628 -15.771 1.00 0.00 32 ASN A O 29
ATOM 33972 N N . ILE A 1 35 ? 14.395 8.774 -16.935 1.00 0.00 33 ILE A N 29
ATOM 33973 C CA . ILE A 1 35 ? 12.934 8.758 -17.235 1.00 0.00 33 ILE A CA 29
ATOM 33974 C C . ILE A 1 35 ? 12.147 8.943 -15.944 1.00 0.00 33 ILE A C 29
ATOM 33975 O O . ILE A 1 35 ? 11.126 9.599 -15.914 1.00 0.00 33 ILE A O 29
ATOM 33991 N N . SER A 1 36 ? 12.620 8.387 -14.872 1.00 0.00 34 SER A N 29
ATOM 33992 C CA . SER A 1 36 ? 11.905 8.551 -13.582 1.00 0.00 34 SER A CA 29
ATOM 33993 C C . SER A 1 36 ? 11.580 10.025 -13.386 1.00 0.00 34 SER A C 29
ATOM 33994 O O . SER A 1 36 ? 10.498 10.387 -12.969 1.00 0.00 34 SER A O 29
ATOM 34002 N N . LYS A 1 37 ? 12.512 10.880 -13.696 1.00 0.00 35 LYS A N 29
ATOM 34003 C CA . LYS A 1 37 ? 12.264 12.328 -13.541 1.00 0.00 35 LYS A CA 29
ATOM 34004 C C . LYS A 1 37 ? 11.305 12.750 -14.641 1.00 0.00 35 LYS A C 29
ATOM 34005 O O . LYS A 1 37 ? 10.569 13.708 -14.519 1.00 0.00 35 LYS A O 29
ATOM 34024 N N . ILE A 1 38 ? 11.302 12.014 -15.712 1.00 0.00 36 ILE A N 29
ATOM 34025 C CA . ILE A 1 38 ? 10.390 12.334 -16.832 1.00 0.00 36 ILE A CA 29
ATOM 34026 C C . ILE A 1 38 ? 8.977 11.941 -16.426 1.00 0.00 36 ILE A C 29
ATOM 34027 O O . ILE A 1 38 ? 8.059 12.738 -16.443 1.00 0.00 36 ILE A O 29
ATOM 34043 N N . LEU A 1 39 ? 8.811 10.716 -16.042 1.00 0.00 37 LEU A N 29
ATOM 34044 C CA . LEU A 1 39 ? 7.480 10.240 -15.608 1.00 0.00 37 LEU A CA 29
ATOM 34045 C C . LEU A 1 39 ? 7.001 11.085 -14.441 1.00 0.00 37 LEU A C 29
ATOM 34046 O O . LEU A 1 39 ? 5.984 11.744 -14.492 1.00 0.00 37 LEU A O 29
ATOM 34062 N N . GLY A 1 40 ? 7.740 11.029 -13.367 1.00 0.00 38 GLY A N 29
ATOM 34063 C CA . GLY A 1 40 ? 7.368 11.782 -12.136 1.00 0.00 38 GLY A CA 29
ATOM 34064 C C . GLY A 1 40 ? 7.229 13.262 -12.456 1.00 0.00 38 GLY A C 29
ATOM 34065 O O . GLY A 1 40 ? 6.659 14.022 -11.696 1.00 0.00 38 GLY A O 29
ATOM 34069 N N . SER A 1 41 ? 7.711 13.676 -13.588 1.00 0.00 39 SER A N 29
ATOM 34070 C CA . SER A 1 41 ? 7.573 15.093 -13.959 1.00 0.00 39 SER A CA 29
ATOM 34071 C C . SER A 1 41 ? 6.437 15.182 -14.956 1.00 0.00 39 SER A C 29
ATOM 34072 O O . SER A 1 41 ? 5.863 16.228 -15.184 1.00 0.00 39 SER A O 29
ATOM 34080 N N . ARG A 1 42 ? 6.084 14.065 -15.524 1.00 0.00 40 ARG A N 29
ATOM 34081 C CA . ARG A 1 42 ? 4.971 14.034 -16.465 1.00 0.00 40 ARG A CA 29
ATOM 34082 C C . ARG A 1 42 ? 3.726 13.792 -15.633 1.00 0.00 40 ARG A C 29
ATOM 34083 O O . ARG A 1 42 ? 2.634 14.222 -15.946 1.00 0.00 40 ARG A O 29
ATOM 34104 N N . TRP A 1 43 ? 3.926 13.102 -14.547 1.00 0.00 41 TRP A N 29
ATOM 34105 C CA . TRP A 1 43 ? 2.833 12.791 -13.613 1.00 0.00 41 TRP A CA 29
ATOM 34106 C C . TRP A 1 43 ? 2.366 14.054 -12.905 1.00 0.00 41 TRP A C 29
ATOM 34107 O O . TRP A 1 43 ? 1.220 14.443 -12.989 1.00 0.00 41 TRP A O 29
ATOM 34128 N N . LYS A 1 44 ? 3.255 14.694 -12.200 1.00 0.00 42 LYS A N 29
ATOM 34129 C CA . LYS A 1 44 ? 2.870 15.927 -11.481 1.00 0.00 42 LYS A CA 29
ATOM 34130 C C . LYS A 1 44 ? 2.421 16.936 -12.524 1.00 0.00 42 LYS A C 29
ATOM 34131 O O . LYS A 1 44 ? 1.758 17.911 -12.233 1.00 0.00 42 LYS A O 29
ATOM 34150 N N . ALA A 1 45 ? 2.798 16.696 -13.748 1.00 0.00 43 ALA A N 29
ATOM 34151 C CA . ALA A 1 45 ? 2.430 17.604 -14.839 1.00 0.00 43 ALA A CA 29
ATOM 34152 C C . ALA A 1 45 ? 1.078 17.186 -15.423 1.00 0.00 43 ALA A C 29
ATOM 34153 O O . ALA A 1 45 ? 0.626 17.724 -16.413 1.00 0.00 43 ALA A O 29
ATOM 34160 N N . MET A 1 46 ? 0.428 16.223 -14.819 1.00 0.00 44 MET A N 29
ATOM 34161 C CA . MET A 1 46 ? -0.884 15.768 -15.339 1.00 0.00 44 MET A CA 29
ATOM 34162 C C . MET A 1 46 ? -1.978 16.752 -14.906 1.00 0.00 44 MET A C 29
ATOM 34163 O O . MET A 1 46 ? -1.837 17.948 -15.072 1.00 0.00 44 MET A O 29
ATOM 34177 N N . THR A 1 47 ? -3.082 16.278 -14.384 1.00 0.00 45 THR A N 29
ATOM 34178 C CA . THR A 1 47 ? -4.166 17.224 -13.994 1.00 0.00 45 THR A CA 29
ATOM 34179 C C . THR A 1 47 ? -4.832 16.812 -12.677 1.00 0.00 45 THR A C 29
ATOM 34180 O O . THR A 1 47 ? -5.418 17.635 -12.007 1.00 0.00 45 THR A O 29
ATOM 34191 N N . ASN A 1 48 ? -4.767 15.547 -12.344 1.00 0.00 46 ASN A N 29
ATOM 34192 C CA . ASN A 1 48 ? -5.410 15.002 -11.098 1.00 0.00 46 ASN A CA 29
ATOM 34193 C C . ASN A 1 48 ? -6.680 14.270 -11.518 1.00 0.00 46 ASN A C 29
ATOM 34194 O O . ASN A 1 48 ? -6.968 13.181 -11.062 1.00 0.00 46 ASN A O 29
ATOM 34205 N N . LEU A 1 49 ? -7.419 14.849 -12.423 1.00 0.00 47 LEU A N 29
ATOM 34206 C CA . LEU A 1 49 ? -8.652 14.181 -12.925 1.00 0.00 47 LEU A CA 29
ATOM 34207 C C . LEU A 1 49 ? -8.213 13.142 -13.953 1.00 0.00 47 LEU A C 29
ATOM 34208 O O . LEU A 1 49 ? -8.856 12.132 -14.165 1.00 0.00 47 LEU A O 29
ATOM 34224 N N . GLU A 1 50 ? -7.089 13.388 -14.570 1.00 0.00 48 GLU A N 29
ATOM 34225 C CA . GLU A 1 50 ? -6.537 12.433 -15.569 1.00 0.00 48 GLU A CA 29
ATOM 34226 C C . GLU A 1 50 ? -5.788 11.350 -14.805 1.00 0.00 48 GLU A C 29
ATOM 34227 O O . GLU A 1 50 ? -5.617 10.241 -15.270 1.00 0.00 48 GLU A O 29
ATOM 34239 N N . LYS A 1 51 ? -5.345 11.678 -13.622 1.00 0.00 49 LYS A N 29
ATOM 34240 C CA . LYS A 1 51 ? -4.611 10.685 -12.783 1.00 0.00 49 LYS A CA 29
ATOM 34241 C C . LYS A 1 51 ? -5.610 9.731 -12.107 1.00 0.00 49 LYS A C 29
ATOM 34242 O O . LYS A 1 51 ? -5.276 8.621 -11.741 1.00 0.00 49 LYS A O 29
ATOM 34261 N N . GLN A 1 52 ? -6.818 10.179 -11.907 1.00 0.00 50 GLN A N 29
ATOM 34262 C CA . GLN A 1 52 ? -7.849 9.348 -11.218 1.00 0.00 50 GLN A CA 29
ATOM 34263 C C . GLN A 1 52 ? -8.163 8.027 -11.945 1.00 0.00 50 GLN A C 29
ATOM 34264 O O . GLN A 1 52 ? -8.325 7.011 -11.302 1.00 0.00 50 GLN A O 29
ATOM 34278 N N . PRO A 1 53 ? -8.282 8.066 -13.246 1.00 0.00 51 PRO A N 29
ATOM 34279 C CA . PRO A 1 53 ? -8.622 6.868 -14.031 1.00 0.00 51 PRO A CA 29
ATOM 34280 C C . PRO A 1 53 ? -7.447 5.903 -14.118 1.00 0.00 51 PRO A C 29
ATOM 34281 O O . PRO A 1 53 ? -7.626 4.717 -14.298 1.00 0.00 51 PRO A O 29
ATOM 34292 N N . TYR A 1 54 ? -6.249 6.382 -13.959 1.00 0.00 52 TYR A N 29
ATOM 34293 C CA . TYR A 1 54 ? -5.093 5.447 -14.000 1.00 0.00 52 TYR A CA 29
ATOM 34294 C C . TYR A 1 54 ? -4.988 4.772 -12.645 1.00 0.00 52 TYR A C 29
ATOM 34295 O O . TYR A 1 54 ? -4.126 3.951 -12.402 1.00 0.00 52 TYR A O 29
ATOM 34313 N N . TYR A 1 55 ? -5.873 5.120 -11.757 1.00 0.00 53 TYR A N 29
ATOM 34314 C CA . TYR A 1 55 ? -5.859 4.516 -10.408 1.00 0.00 53 TYR A CA 29
ATOM 34315 C C . TYR A 1 55 ? -6.593 3.172 -10.461 1.00 0.00 53 TYR A C 29
ATOM 34316 O O . TYR A 1 55 ? -6.143 2.180 -9.923 1.00 0.00 53 TYR A O 29
ATOM 34334 N N . GLU A 1 56 ? -7.721 3.139 -11.113 1.00 0.00 54 GLU A N 29
ATOM 34335 C CA . GLU A 1 56 ? -8.497 1.876 -11.219 1.00 0.00 54 GLU A CA 29
ATOM 34336 C C . GLU A 1 56 ? -7.763 0.867 -12.103 1.00 0.00 54 GLU A C 29
ATOM 34337 O O . GLU A 1 56 ? -7.625 -0.289 -11.752 1.00 0.00 54 GLU A O 29
ATOM 34349 N N . GLU A 1 57 ? -7.289 1.283 -13.247 1.00 0.00 55 GLU A N 29
ATOM 34350 C CA . GLU A 1 57 ? -6.573 0.325 -14.131 1.00 0.00 55 GLU A CA 29
ATOM 34351 C C . GLU A 1 57 ? -5.357 -0.226 -13.394 1.00 0.00 55 GLU A C 29
ATOM 34352 O O . GLU A 1 57 ? -4.772 -1.212 -13.796 1.00 0.00 55 GLU A O 29
ATOM 34364 N N . GLN A 1 58 ? -4.988 0.388 -12.303 1.00 0.00 56 GLN A N 29
ATOM 34365 C CA . GLN A 1 58 ? -3.829 -0.114 -11.522 1.00 0.00 56 GLN A CA 29
ATOM 34366 C C . GLN A 1 58 ? -4.279 -1.356 -10.781 1.00 0.00 56 GLN A C 29
ATOM 34367 O O . GLN A 1 58 ? -3.743 -2.435 -10.939 1.00 0.00 56 GLN A O 29
ATOM 34381 N N . ALA A 1 59 ? -5.280 -1.205 -9.983 1.00 0.00 57 ALA A N 29
ATOM 34382 C CA . ALA A 1 59 ? -5.809 -2.363 -9.233 1.00 0.00 57 ALA A CA 29
ATOM 34383 C C . ALA A 1 59 ? -5.965 -3.542 -10.196 1.00 0.00 57 ALA A C 29
ATOM 34384 O O . ALA A 1 59 ? -5.739 -4.685 -9.845 1.00 0.00 57 ALA A O 29
ATOM 34391 N N . ARG A 1 60 ? -6.340 -3.266 -11.415 1.00 0.00 58 ARG A N 29
ATOM 34392 C CA . ARG A 1 60 ? -6.503 -4.356 -12.414 1.00 0.00 58 ARG A CA 29
ATOM 34393 C C . ARG A 1 60 ? -5.131 -4.915 -12.773 1.00 0.00 58 ARG A C 29
ATOM 34394 O O . ARG A 1 60 ? -4.855 -6.086 -12.602 1.00 0.00 58 ARG A O 29
ATOM 34415 N N . LEU A 1 61 ? -4.273 -4.077 -13.276 1.00 0.00 59 LEU A N 29
ATOM 34416 C CA . LEU A 1 61 ? -2.915 -4.534 -13.659 1.00 0.00 59 LEU A CA 29
ATOM 34417 C C . LEU A 1 61 ? -2.167 -5.038 -12.422 1.00 0.00 59 LEU A C 29
ATOM 34418 O O . LEU A 1 61 ? -1.117 -5.638 -12.531 1.00 0.00 59 LEU A O 29
ATOM 34434 N N . SER A 1 62 ? -2.699 -4.825 -11.243 1.00 0.00 60 SER A N 29
ATOM 34435 C CA . SER A 1 62 ? -2.002 -5.328 -10.029 1.00 0.00 60 SER A CA 29
ATOM 34436 C C . SER A 1 62 ? -2.228 -6.832 -9.963 1.00 0.00 60 SER A C 29
ATOM 34437 O O . SER A 1 62 ? -1.322 -7.610 -9.730 1.00 0.00 60 SER A O 29
ATOM 34445 N N . LYS A 1 63 ? -3.442 -7.239 -10.195 1.00 0.00 61 LYS A N 29
ATOM 34446 C CA . LYS A 1 63 ? -3.770 -8.685 -10.182 1.00 0.00 61 LYS A CA 29
ATOM 34447 C C . LYS A 1 63 ? -3.096 -9.353 -11.383 1.00 0.00 61 LYS A C 29
ATOM 34448 O O . LYS A 1 63 ? -2.734 -10.512 -11.345 1.00 0.00 61 LYS A O 29
ATOM 34467 N N . GLN A 1 64 ? -2.922 -8.620 -12.450 1.00 0.00 62 GLN A N 29
ATOM 34468 C CA . GLN A 1 64 ? -2.272 -9.194 -13.661 1.00 0.00 62 GLN A CA 29
ATOM 34469 C C . GLN A 1 64 ? -0.764 -9.306 -13.427 1.00 0.00 62 GLN A C 29
ATOM 34470 O O . GLN A 1 64 ? -0.098 -10.150 -13.995 1.00 0.00 62 GLN A O 29
ATOM 34484 N N . HIS A 1 65 ? -0.217 -8.459 -12.598 1.00 0.00 63 HIS A N 29
ATOM 34485 C CA . HIS A 1 65 ? 1.249 -8.517 -12.335 1.00 0.00 63 HIS A CA 29
ATOM 34486 C C . HIS A 1 65 ? 1.595 -9.826 -11.632 1.00 0.00 63 HIS A C 29
ATOM 34487 O O . HIS A 1 65 ? 2.337 -10.641 -12.136 1.00 0.00 63 HIS A O 29
ATOM 34501 N N . LEU A 1 66 ? 1.075 -10.035 -10.465 1.00 0.00 64 LEU A N 29
ATOM 34502 C CA . LEU A 1 66 ? 1.392 -11.290 -9.742 1.00 0.00 64 LEU A CA 29
ATOM 34503 C C . LEU A 1 66 ? 1.153 -12.482 -10.664 1.00 0.00 64 LEU A C 29
ATOM 34504 O O . LEU A 1 66 ? 1.937 -13.409 -10.713 1.00 0.00 64 LEU A O 29
ATOM 34520 N N . GLU A 1 67 ? 0.082 -12.462 -11.397 1.00 0.00 65 GLU A N 29
ATOM 34521 C CA . GLU A 1 67 ? -0.206 -13.584 -12.318 1.00 0.00 65 GLU A CA 29
ATOM 34522 C C . GLU A 1 67 ? 0.797 -13.569 -13.472 1.00 0.00 65 GLU A C 29
ATOM 34523 O O . GLU A 1 67 ? 0.847 -14.479 -14.276 1.00 0.00 65 GLU A O 29
ATOM 34535 N N . LYS A 1 68 ? 1.588 -12.536 -13.571 1.00 0.00 66 LYS A N 29
ATOM 34536 C CA . LYS A 1 68 ? 2.575 -12.465 -14.689 1.00 0.00 66 LYS A CA 29
ATOM 34537 C C . LYS A 1 68 ? 3.837 -13.248 -14.333 1.00 0.00 66 LYS A C 29
ATOM 34538 O O . LYS A 1 68 ? 4.479 -13.824 -15.191 1.00 0.00 66 LYS A O 29
ATOM 34557 N N . TYR A 1 69 ? 4.206 -13.286 -13.083 1.00 0.00 67 TYR A N 29
ATOM 34558 C CA . TYR A 1 69 ? 5.432 -14.047 -12.706 1.00 0.00 67 TYR A CA 29
ATOM 34559 C C . TYR A 1 69 ? 5.088 -15.097 -11.649 1.00 0.00 67 TYR A C 29
ATOM 34560 O O . TYR A 1 69 ? 5.447 -14.957 -10.497 1.00 0.00 67 TYR A O 29
ATOM 34578 N N . PRO A 1 70 ? 4.409 -16.128 -12.081 1.00 0.00 68 PRO A N 29
ATOM 34579 C CA . PRO A 1 70 ? 4.004 -17.236 -11.200 1.00 0.00 68 PRO A CA 29
ATOM 34580 C C . PRO A 1 70 ? 5.183 -18.176 -10.966 1.00 0.00 68 PRO A C 29
ATOM 34581 O O . PRO A 1 70 ? 5.706 -18.286 -9.876 1.00 0.00 68 PRO A O 29
ATOM 34592 N N . ASP A 1 71 ? 5.591 -18.861 -11.993 1.00 0.00 69 ASP A N 29
ATOM 34593 C CA . ASP A 1 71 ? 6.721 -19.810 -11.867 1.00 0.00 69 ASP A CA 29
ATOM 34594 C C . ASP A 1 71 ? 8.047 -19.080 -12.102 1.00 0.00 69 ASP A C 29
ATOM 34595 O O . ASP A 1 71 ? 8.976 -19.629 -12.662 1.00 0.00 69 ASP A O 29
ATOM 34604 N N . TYR A 1 72 ? 8.145 -17.849 -11.684 1.00 0.00 70 TYR A N 29
ATOM 34605 C CA . TYR A 1 72 ? 9.407 -17.094 -11.889 1.00 0.00 70 TYR A CA 29
ATOM 34606 C C . TYR A 1 72 ? 10.552 -17.790 -11.141 1.00 0.00 70 TYR A C 29
ATOM 34607 O O . TYR A 1 72 ? 10.435 -18.924 -10.721 1.00 0.00 70 TYR A O 29
ATOM 34625 N N . PRO A 1 3 ? 3.533 -13.635 -15.127 1.00 0.00 1 PRO A N 30
ATOM 34626 C CA . PRO A 1 3 ? 4.069 -14.473 -14.009 1.00 0.00 1 PRO A CA 30
ATOM 34627 C C . PRO A 1 3 ? 4.192 -13.626 -12.740 1.00 0.00 1 PRO A C 30
ATOM 34628 O O . PRO A 1 3 ? 3.719 -13.999 -11.686 1.00 0.00 1 PRO A O 30
ATOM 34639 N N . HIS A 1 4 ? 4.828 -12.489 -12.832 1.00 0.00 2 HIS A N 30
ATOM 34640 C CA . HIS A 1 4 ? 4.981 -11.624 -11.628 1.00 0.00 2 HIS A CA 30
ATOM 34641 C C . HIS A 1 4 ? 5.160 -10.165 -12.063 1.00 0.00 2 HIS A C 30
ATOM 34642 O O . HIS A 1 4 ? 6.250 -9.730 -12.381 1.00 0.00 2 HIS A O 30
ATOM 34656 N N . ILE A 1 5 ? 4.095 -9.409 -12.083 1.00 0.00 3 ILE A N 30
ATOM 34657 C CA . ILE A 1 5 ? 4.189 -7.986 -12.498 1.00 0.00 3 ILE A CA 30
ATOM 34658 C C . ILE A 1 5 ? 4.010 -7.082 -11.276 1.00 0.00 3 ILE A C 30
ATOM 34659 O O . ILE A 1 5 ? 3.065 -6.324 -11.188 1.00 0.00 3 ILE A O 30
ATOM 34675 N N . LYS A 1 6 ? 4.907 -7.158 -10.331 1.00 0.00 4 LYS A N 30
ATOM 34676 C CA . LYS A 1 6 ? 4.782 -6.304 -9.112 1.00 0.00 4 LYS A CA 30
ATOM 34677 C C . LYS A 1 6 ? 5.414 -4.933 -9.370 1.00 0.00 4 LYS A C 30
ATOM 34678 O O . LYS A 1 6 ? 6.108 -4.390 -8.535 1.00 0.00 4 LYS A O 30
ATOM 34697 N N . ARG A 1 7 ? 5.184 -4.379 -10.526 1.00 0.00 5 ARG A N 30
ATOM 34698 C CA . ARG A 1 7 ? 5.776 -3.046 -10.851 1.00 0.00 5 ARG A CA 30
ATOM 34699 C C . ARG A 1 7 ? 4.773 -1.907 -10.584 1.00 0.00 5 ARG A C 30
ATOM 34700 O O . ARG A 1 7 ? 5.098 -0.958 -9.898 1.00 0.00 5 ARG A O 30
ATOM 34721 N N . PRO A 1 8 ? 3.596 -2.016 -11.154 1.00 0.00 6 PRO A N 30
ATOM 34722 C CA . PRO A 1 8 ? 2.549 -0.996 -11.018 1.00 0.00 6 PRO A CA 30
ATOM 34723 C C . PRO A 1 8 ? 1.836 -1.142 -9.680 1.00 0.00 6 PRO A C 30
ATOM 34724 O O . PRO A 1 8 ? 0.876 -1.874 -9.538 1.00 0.00 6 PRO A O 30
ATOM 34735 N N . MET A 1 9 ? 2.306 -0.434 -8.706 1.00 0.00 7 MET A N 30
ATOM 34736 C CA . MET A 1 9 ? 1.696 -0.479 -7.365 1.00 0.00 7 MET A CA 30
ATOM 34737 C C . MET A 1 9 ? 0.890 0.791 -7.172 1.00 0.00 7 MET A C 30
ATOM 34738 O O . MET A 1 9 ? 0.009 0.884 -6.340 1.00 0.00 7 MET A O 30
ATOM 34752 N N . ASN A 1 10 ? 1.228 1.778 -7.940 1.00 0.00 8 ASN A N 30
ATOM 34753 C CA . ASN A 1 10 ? 0.558 3.085 -7.852 1.00 0.00 8 ASN A CA 30
ATOM 34754 C C . ASN A 1 10 ? 0.053 3.482 -9.236 1.00 0.00 8 ASN A C 30
ATOM 34755 O O . ASN A 1 10 ? 0.459 2.932 -10.240 1.00 0.00 8 ASN A O 30
ATOM 34766 N N . ALA A 1 11 ? -0.823 4.439 -9.296 1.00 0.00 9 ALA A N 30
ATOM 34767 C CA . ALA A 1 11 ? -1.354 4.890 -10.604 1.00 0.00 9 ALA A CA 30
ATOM 34768 C C . ALA A 1 11 ? -0.229 5.535 -11.404 1.00 0.00 9 ALA A C 30
ATOM 34769 O O . ALA A 1 11 ? -0.247 5.568 -12.616 1.00 0.00 9 ALA A O 30
ATOM 34776 N N . PHE A 1 12 ? 0.740 6.060 -10.720 1.00 0.00 10 PHE A N 30
ATOM 34777 C CA . PHE A 1 12 ? 1.872 6.725 -11.401 1.00 0.00 10 PHE A CA 30
ATOM 34778 C C . PHE A 1 12 ? 2.732 5.696 -12.109 1.00 0.00 10 PHE A C 30
ATOM 34779 O O . PHE A 1 12 ? 2.857 5.707 -13.307 1.00 0.00 10 PHE A O 30
ATOM 34796 N N . MET A 1 13 ? 3.301 4.781 -11.389 1.00 0.00 11 MET A N 30
ATOM 34797 C CA . MET A 1 13 ? 4.112 3.743 -12.063 1.00 0.00 11 MET A CA 30
ATOM 34798 C C . MET A 1 13 ? 3.168 2.980 -12.981 1.00 0.00 11 MET A C 30
ATOM 34799 O O . MET A 1 13 ? 3.576 2.277 -13.884 1.00 0.00 11 MET A O 30
ATOM 34813 N N . VAL A 1 14 ? 1.890 3.135 -12.750 1.00 0.00 12 VAL A N 30
ATOM 34814 C CA . VAL A 1 14 ? 0.888 2.450 -13.588 1.00 0.00 12 VAL A CA 30
ATOM 34815 C C . VAL A 1 14 ? 0.676 3.267 -14.842 1.00 0.00 12 VAL A C 30
ATOM 34816 O O . VAL A 1 14 ? 0.657 2.761 -15.943 1.00 0.00 12 VAL A O 30
ATOM 34829 N N . TRP A 1 15 ? 0.509 4.533 -14.674 1.00 0.00 13 TRP A N 30
ATOM 34830 C CA . TRP A 1 15 ? 0.294 5.400 -15.859 1.00 0.00 13 TRP A CA 30
ATOM 34831 C C . TRP A 1 15 ? 1.651 5.705 -16.500 1.00 0.00 13 TRP A C 30
ATOM 34832 O O . TRP A 1 15 ? 1.780 5.867 -17.698 1.00 0.00 13 TRP A O 30
ATOM 34853 N N . ALA A 1 16 ? 2.649 5.809 -15.684 1.00 0.00 14 ALA A N 30
ATOM 34854 C CA . ALA A 1 16 ? 4.017 6.123 -16.162 1.00 0.00 14 ALA A CA 30
ATOM 34855 C C . ALA A 1 16 ? 4.671 4.913 -16.845 1.00 0.00 14 ALA A C 30
ATOM 34856 O O . ALA A 1 16 ? 5.617 5.065 -17.590 1.00 0.00 14 ALA A O 30
ATOM 34863 N N . LYS A 1 17 ? 4.196 3.712 -16.615 1.00 0.00 15 LYS A N 30
ATOM 34864 C CA . LYS A 1 17 ? 4.836 2.553 -17.280 1.00 0.00 15 LYS A CA 30
ATOM 34865 C C . LYS A 1 17 ? 4.553 2.665 -18.758 1.00 0.00 15 LYS A C 30
ATOM 34866 O O . LYS A 1 17 ? 5.299 2.205 -19.600 1.00 0.00 15 LYS A O 30
ATOM 34885 N N . ASP A 1 18 ? 3.474 3.306 -19.068 1.00 0.00 16 ASP A N 30
ATOM 34886 C CA . ASP A 1 18 ? 3.107 3.505 -20.480 1.00 0.00 16 ASP A CA 30
ATOM 34887 C C . ASP A 1 18 ? 3.677 4.846 -20.902 1.00 0.00 16 ASP A C 30
ATOM 34888 O O . ASP A 1 18 ? 4.254 4.990 -21.959 1.00 0.00 16 ASP A O 30
ATOM 34897 N N . GLU A 1 19 ? 3.551 5.819 -20.054 1.00 0.00 17 GLU A N 30
ATOM 34898 C CA . GLU A 1 19 ? 4.115 7.147 -20.354 1.00 0.00 17 GLU A CA 30
ATOM 34899 C C . GLU A 1 19 ? 5.621 6.991 -20.546 1.00 0.00 17 GLU A C 30
ATOM 34900 O O . GLU A 1 19 ? 6.232 7.644 -21.369 1.00 0.00 17 GLU A O 30
ATOM 34912 N N . ARG A 1 20 ? 6.214 6.100 -19.800 1.00 0.00 18 ARG A N 30
ATOM 34913 C CA . ARG A 1 20 ? 7.675 5.853 -19.939 1.00 0.00 18 ARG A CA 30
ATOM 34914 C C . ARG A 1 20 ? 7.881 5.001 -21.176 1.00 0.00 18 ARG A C 30
ATOM 34915 O O . ARG A 1 20 ? 8.820 5.173 -21.917 1.00 0.00 18 ARG A O 30
ATOM 34936 N N . ARG A 1 21 ? 6.978 4.098 -21.418 1.00 0.00 19 ARG A N 30
ATOM 34937 C CA . ARG A 1 21 ? 7.082 3.258 -22.622 1.00 0.00 19 ARG A CA 30
ATOM 34938 C C . ARG A 1 21 ? 6.888 4.180 -23.810 1.00 0.00 19 ARG A C 30
ATOM 34939 O O . ARG A 1 21 ? 7.510 4.043 -24.844 1.00 0.00 19 ARG A O 30
ATOM 34960 N N . LYS A 1 22 ? 6.014 5.135 -23.646 1.00 0.00 20 LYS A N 30
ATOM 34961 C CA . LYS A 1 22 ? 5.748 6.098 -24.732 1.00 0.00 20 LYS A CA 30
ATOM 34962 C C . LYS A 1 22 ? 6.949 7.024 -24.890 1.00 0.00 20 LYS A C 30
ATOM 34963 O O . LYS A 1 22 ? 7.147 7.632 -25.923 1.00 0.00 20 LYS A O 30
ATOM 34982 N N . ILE A 1 23 ? 7.747 7.137 -23.870 1.00 0.00 21 ILE A N 30
ATOM 34983 C CA . ILE A 1 23 ? 8.942 8.016 -23.954 1.00 0.00 21 ILE A CA 30
ATOM 34984 C C . ILE A 1 23 ? 10.162 7.157 -24.289 1.00 0.00 21 ILE A C 30
ATOM 34985 O O . ILE A 1 23 ? 10.925 7.454 -25.186 1.00 0.00 21 ILE A O 30
ATOM 35001 N N . LEU A 1 24 ? 10.330 6.089 -23.577 1.00 0.00 22 LEU A N 30
ATOM 35002 C CA . LEU A 1 24 ? 11.466 5.179 -23.830 1.00 0.00 22 LEU A CA 30
ATOM 35003 C C . LEU A 1 24 ? 11.516 4.837 -25.303 1.00 0.00 22 LEU A C 30
ATOM 35004 O O . LEU A 1 24 ? 12.558 4.570 -25.868 1.00 0.00 22 LEU A O 30
ATOM 35020 N N . GLN A 1 25 ? 10.386 4.858 -25.925 1.00 0.00 23 GLN A N 30
ATOM 35021 C CA . GLN A 1 25 ? 10.332 4.555 -27.367 1.00 0.00 23 GLN A CA 30
ATOM 35022 C C . GLN A 1 25 ? 11.122 5.631 -28.061 1.00 0.00 23 GLN A C 30
ATOM 35023 O O . GLN A 1 25 ? 11.828 5.421 -29.027 1.00 0.00 23 GLN A O 30
ATOM 35037 N N . ALA A 1 26 ? 10.983 6.794 -27.530 1.00 0.00 24 ALA A N 30
ATOM 35038 C CA . ALA A 1 26 ? 11.685 7.972 -28.072 1.00 0.00 24 ALA A CA 30
ATOM 35039 C C . ALA A 1 26 ? 13.040 8.121 -27.375 1.00 0.00 24 ALA A C 30
ATOM 35040 O O . ALA A 1 26 ? 13.881 8.892 -27.790 1.00 0.00 24 ALA A O 30
ATOM 35047 N N . PHE A 1 27 ? 13.257 7.387 -26.315 1.00 0.00 25 PHE A N 30
ATOM 35048 C CA . PHE A 1 27 ? 14.549 7.482 -25.594 1.00 0.00 25 PHE A CA 30
ATOM 35049 C C . PHE A 1 27 ? 14.846 6.140 -24.914 1.00 0.00 25 PHE A C 30
ATOM 35050 O O . PHE A 1 27 ? 14.800 6.030 -23.705 1.00 0.00 25 PHE A O 30
ATOM 35067 N N . PRO A 1 28 ? 15.155 5.165 -25.730 1.00 0.00 26 PRO A N 30
ATOM 35068 C CA . PRO A 1 28 ? 15.490 3.801 -25.269 1.00 0.00 26 PRO A CA 30
ATOM 35069 C C . PRO A 1 28 ? 16.853 3.784 -24.571 1.00 0.00 26 PRO A C 30
ATOM 35070 O O . PRO A 1 28 ? 17.290 2.771 -24.063 1.00 0.00 26 PRO A O 30
ATOM 35081 N N . ASP A 1 29 ? 17.510 4.910 -24.512 1.00 0.00 27 ASP A N 30
ATOM 35082 C CA . ASP A 1 29 ? 18.816 4.985 -23.819 1.00 0.00 27 ASP A CA 30
ATOM 35083 C C . ASP A 1 29 ? 18.583 5.698 -22.498 1.00 0.00 27 ASP A C 30
ATOM 35084 O O . ASP A 1 29 ? 19.320 5.544 -21.544 1.00 0.00 27 ASP A O 30
ATOM 35093 N N . MET A 1 30 ? 17.531 6.470 -22.440 1.00 0.00 28 MET A N 30
ATOM 35094 C CA . MET A 1 30 ? 17.199 7.185 -21.208 1.00 0.00 28 MET A CA 30
ATOM 35095 C C . MET A 1 30 ? 16.947 6.160 -20.161 1.00 0.00 28 MET A C 30
ATOM 35096 O O . MET A 1 30 ? 15.942 5.478 -20.116 1.00 0.00 28 MET A O 30
ATOM 35110 N N . HIS A 1 31 ? 17.910 6.034 -19.362 1.00 0.00 29 HIS A N 30
ATOM 35111 C CA . HIS A 1 31 ? 17.896 5.044 -18.298 1.00 0.00 29 HIS A CA 30
ATOM 35112 C C . HIS A 1 31 ? 16.666 5.185 -17.407 1.00 0.00 29 HIS A C 30
ATOM 35113 O O . HIS A 1 31 ? 16.217 6.272 -17.113 1.00 0.00 29 HIS A O 30
ATOM 35127 N N . ASN A 1 32 ? 16.141 4.081 -16.947 1.00 0.00 30 ASN A N 30
ATOM 35128 C CA . ASN A 1 32 ? 14.968 4.147 -16.041 1.00 0.00 30 ASN A CA 30
ATOM 35129 C C . ASN A 1 32 ? 15.318 5.116 -14.917 1.00 0.00 30 ASN A C 30
ATOM 35130 O O . ASN A 1 32 ? 14.465 5.766 -14.344 1.00 0.00 30 ASN A O 30
ATOM 35141 N N . SER A 1 33 ? 16.585 5.222 -14.613 1.00 0.00 31 SER A N 30
ATOM 35142 C CA . SER A 1 33 ? 17.025 6.155 -13.543 1.00 0.00 31 SER A CA 30
ATOM 35143 C C . SER A 1 33 ? 16.739 7.592 -13.988 1.00 0.00 31 SER A C 30
ATOM 35144 O O . SER A 1 33 ? 16.808 8.523 -13.210 1.00 0.00 31 SER A O 30
ATOM 35152 N N . ASN A 1 34 ? 16.424 7.775 -15.246 1.00 0.00 32 ASN A N 30
ATOM 35153 C CA . ASN A 1 34 ? 16.135 9.140 -15.765 1.00 0.00 32 ASN A CA 30
ATOM 35154 C C . ASN A 1 34 ? 14.663 9.242 -16.176 1.00 0.00 32 ASN A C 30
ATOM 35155 O O . ASN A 1 34 ? 14.007 10.230 -15.916 1.00 0.00 32 ASN A O 30
ATOM 35166 N N . ILE A 1 35 ? 14.136 8.228 -16.808 1.00 0.00 33 ILE A N 30
ATOM 35167 C CA . ILE A 1 35 ? 12.703 8.280 -17.222 1.00 0.00 33 ILE A CA 30
ATOM 35168 C C . ILE A 1 35 ? 11.861 8.645 -16.003 1.00 0.00 33 ILE A C 30
ATOM 35169 O O . ILE A 1 35 ? 10.844 9.302 -16.104 1.00 0.00 33 ILE A O 30
ATOM 35185 N N . SER A 1 36 ? 12.290 8.222 -14.849 1.00 0.00 34 SER A N 30
ATOM 35186 C CA . SER A 1 36 ? 11.542 8.532 -13.603 1.00 0.00 34 SER A CA 30
ATOM 35187 C C . SER A 1 36 ? 11.346 10.039 -13.470 1.00 0.00 34 SER A C 30
ATOM 35188 O O . SER A 1 36 ? 10.273 10.510 -13.148 1.00 0.00 34 SER A O 30
ATOM 35196 N N . LYS A 1 37 ? 12.374 10.802 -13.717 1.00 0.00 35 LYS A N 30
ATOM 35197 C CA . LYS A 1 37 ? 12.243 12.270 -13.605 1.00 0.00 35 LYS A CA 30
ATOM 35198 C C . LYS A 1 37 ? 11.302 12.722 -14.704 1.00 0.00 35 LYS A C 30
ATOM 35199 O O . LYS A 1 37 ? 10.592 13.702 -14.587 1.00 0.00 35 LYS A O 30
ATOM 35218 N N . ILE A 1 38 ? 11.283 11.979 -15.766 1.00 0.00 36 ILE A N 30
ATOM 35219 C CA . ILE A 1 38 ? 10.386 12.311 -16.888 1.00 0.00 36 ILE A CA 30
ATOM 35220 C C . ILE A 1 38 ? 8.970 11.941 -16.476 1.00 0.00 36 ILE A C 30
ATOM 35221 O O . ILE A 1 38 ? 8.052 12.736 -16.539 1.00 0.00 36 ILE A O 30
ATOM 35237 N N . LEU A 1 39 ? 8.803 10.732 -16.038 1.00 0.00 37 LEU A N 30
ATOM 35238 C CA . LEU A 1 39 ? 7.475 10.269 -15.587 1.00 0.00 37 LEU A CA 30
ATOM 35239 C C . LEU A 1 39 ? 7.025 11.114 -14.412 1.00 0.00 37 LEU A C 30
ATOM 35240 O O . LEU A 1 39 ? 6.005 11.755 -14.444 1.00 0.00 37 LEU A O 30
ATOM 35256 N N . GLY A 1 40 ? 7.792 11.102 -13.360 1.00 0.00 38 GLY A N 30
ATOM 35257 C CA . GLY A 1 40 ? 7.428 11.893 -12.152 1.00 0.00 38 GLY A CA 30
ATOM 35258 C C . GLY A 1 40 ? 7.239 13.358 -12.539 1.00 0.00 38 GLY A C 30
ATOM 35259 O O . GLY A 1 40 ? 6.653 14.136 -11.808 1.00 0.00 38 GLY A O 30
ATOM 35263 N N . SER A 1 41 ? 7.692 13.734 -13.701 1.00 0.00 39 SER A N 30
ATOM 35264 C CA . SER A 1 41 ? 7.516 15.129 -14.142 1.00 0.00 39 SER A CA 30
ATOM 35265 C C . SER A 1 41 ? 6.366 15.142 -15.121 1.00 0.00 39 SER A C 30
ATOM 35266 O O . SER A 1 41 ? 5.746 16.154 -15.376 1.00 0.00 39 SER A O 30
ATOM 35274 N N . ARG A 1 42 ? 6.057 13.994 -15.645 1.00 0.00 40 ARG A N 30
ATOM 35275 C CA . ARG A 1 42 ? 4.939 13.879 -16.572 1.00 0.00 40 ARG A CA 30
ATOM 35276 C C . ARG A 1 42 ? 3.715 13.624 -15.716 1.00 0.00 40 ARG A C 30
ATOM 35277 O O . ARG A 1 42 ? 2.608 14.021 -16.018 1.00 0.00 40 ARG A O 30
ATOM 35298 N N . TRP A 1 43 ? 3.951 12.972 -14.615 1.00 0.00 41 TRP A N 30
ATOM 35299 C CA . TRP A 1 43 ? 2.890 12.668 -13.653 1.00 0.00 41 TRP A CA 30
ATOM 35300 C C . TRP A 1 43 ? 2.357 13.949 -13.059 1.00 0.00 41 TRP A C 30
ATOM 35301 O O . TRP A 1 43 ? 1.212 14.257 -13.194 1.00 0.00 41 TRP A O 30
ATOM 35322 N N . LYS A 1 44 ? 3.191 14.711 -12.409 1.00 0.00 42 LYS A N 30
ATOM 35323 C CA . LYS A 1 44 ? 2.707 15.983 -11.811 1.00 0.00 42 LYS A CA 30
ATOM 35324 C C . LYS A 1 44 ? 2.214 16.894 -12.937 1.00 0.00 42 LYS A C 30
ATOM 35325 O O . LYS A 1 44 ? 1.612 17.925 -12.713 1.00 0.00 42 LYS A O 30
ATOM 35344 N N . ALA A 1 45 ? 2.481 16.503 -14.150 1.00 0.00 43 ALA A N 30
ATOM 35345 C CA . ALA A 1 45 ? 2.070 17.284 -15.325 1.00 0.00 43 ALA A CA 30
ATOM 35346 C C . ALA A 1 45 ? 0.700 16.786 -15.772 1.00 0.00 43 ALA A C 30
ATOM 35347 O O . ALA A 1 45 ? 0.430 16.618 -16.945 1.00 0.00 43 ALA A O 30
ATOM 35354 N N . MET A 1 46 ? -0.142 16.495 -14.829 1.00 0.00 44 MET A N 30
ATOM 35355 C CA . MET A 1 46 ? -1.473 15.943 -15.134 1.00 0.00 44 MET A CA 30
ATOM 35356 C C . MET A 1 46 ? -2.529 16.718 -14.344 1.00 0.00 44 MET A C 30
ATOM 35357 O O . MET A 1 46 ? -2.264 17.789 -13.835 1.00 0.00 44 MET A O 30
ATOM 35371 N N . THR A 1 47 ? -3.718 16.189 -14.212 1.00 0.00 45 THR A N 30
ATOM 35372 C CA . THR A 1 47 ? -4.749 16.915 -13.428 1.00 0.00 45 THR A CA 30
ATOM 35373 C C . THR A 1 47 ? -5.030 16.145 -12.140 1.00 0.00 45 THR A C 30
ATOM 35374 O O . THR A 1 47 ? -5.729 16.614 -11.263 1.00 0.00 45 THR A O 30
ATOM 35385 N N . ASN A 1 48 ? -4.497 14.957 -12.018 1.00 0.00 46 ASN A N 30
ATOM 35386 C CA . ASN A 1 48 ? -4.740 14.149 -10.788 1.00 0.00 46 ASN A CA 30
ATOM 35387 C C . ASN A 1 48 ? -6.145 13.562 -10.859 1.00 0.00 46 ASN A C 30
ATOM 35388 O O . ASN A 1 48 ? -6.341 12.368 -10.753 1.00 0.00 46 ASN A O 30
ATOM 35399 N N . LEU A 1 49 ? -7.121 14.396 -11.059 1.00 0.00 47 LEU A N 30
ATOM 35400 C CA . LEU A 1 49 ? -8.516 13.897 -11.164 1.00 0.00 47 LEU A CA 30
ATOM 35401 C C . LEU A 1 49 ? -8.609 13.013 -12.401 1.00 0.00 47 LEU A C 30
ATOM 35402 O O . LEU A 1 49 ? -9.420 12.113 -12.479 1.00 0.00 47 LEU A O 30
ATOM 35418 N N . GLU A 1 50 ? -7.770 13.261 -13.369 1.00 0.00 48 GLU A N 30
ATOM 35419 C CA . GLU A 1 50 ? -7.801 12.431 -14.599 1.00 0.00 48 GLU A CA 30
ATOM 35420 C C . GLU A 1 50 ? -7.242 11.046 -14.278 1.00 0.00 48 GLU A C 30
ATOM 35421 O O . GLU A 1 50 ? -7.427 10.101 -15.019 1.00 0.00 48 GLU A O 30
ATOM 35433 N N . LYS A 1 51 ? -6.523 10.931 -13.193 1.00 0.00 49 LYS A N 30
ATOM 35434 C CA . LYS A 1 51 ? -5.914 9.626 -12.834 1.00 0.00 49 LYS A CA 30
ATOM 35435 C C . LYS A 1 51 ? -6.878 8.757 -12.038 1.00 0.00 49 LYS A C 30
ATOM 35436 O O . LYS A 1 51 ? -6.479 7.806 -11.395 1.00 0.00 49 LYS A O 30
ATOM 35455 N N . GLN A 1 52 ? -8.141 9.052 -12.087 1.00 0.00 50 GLN A N 30
ATOM 35456 C CA . GLN A 1 52 ? -9.112 8.214 -11.344 1.00 0.00 50 GLN A CA 30
ATOM 35457 C C . GLN A 1 52 ? -9.093 6.756 -11.869 1.00 0.00 50 GLN A C 30
ATOM 35458 O O . GLN A 1 52 ? -9.242 5.839 -11.085 1.00 0.00 50 GLN A O 30
ATOM 35472 N N . PRO A 1 53 ? -8.904 6.563 -13.171 1.00 0.00 51 PRO A N 30
ATOM 35473 C CA . PRO A 1 53 ? -8.862 5.207 -13.762 1.00 0.00 51 PRO A CA 30
ATOM 35474 C C . PRO A 1 53 ? -7.490 4.571 -13.542 1.00 0.00 51 PRO A C 30
ATOM 35475 O O . PRO A 1 53 ? -7.381 3.442 -13.106 1.00 0.00 51 PRO A O 30
ATOM 35486 N N . TYR A 1 54 ? -6.444 5.306 -13.796 1.00 0.00 52 TYR A N 30
ATOM 35487 C CA . TYR A 1 54 ? -5.082 4.758 -13.550 1.00 0.00 52 TYR A CA 30
ATOM 35488 C C . TYR A 1 54 ? -4.990 4.475 -12.068 1.00 0.00 52 TYR A C 30
ATOM 35489 O O . TYR A 1 54 ? -4.124 3.764 -11.598 1.00 0.00 52 TYR A O 30
ATOM 35507 N N . TYR A 1 55 ? -5.891 5.048 -11.332 1.00 0.00 53 TYR A N 30
ATOM 35508 C CA . TYR A 1 55 ? -5.901 4.857 -9.878 1.00 0.00 53 TYR A CA 30
ATOM 35509 C C . TYR A 1 55 ? -6.460 3.472 -9.551 1.00 0.00 53 TYR A C 30
ATOM 35510 O O . TYR A 1 55 ? -5.815 2.663 -8.914 1.00 0.00 53 TYR A O 30
ATOM 35528 N N . GLU A 1 56 ? -7.648 3.186 -9.986 1.00 0.00 54 GLU A N 30
ATOM 35529 C CA . GLU A 1 56 ? -8.231 1.852 -9.704 1.00 0.00 54 GLU A CA 30
ATOM 35530 C C . GLU A 1 56 ? -7.401 0.782 -10.405 1.00 0.00 54 GLU A C 30
ATOM 35531 O O . GLU A 1 56 ? -7.246 -0.319 -9.916 1.00 0.00 54 GLU A O 30
ATOM 35543 N N . GLU A 1 57 ? -6.859 1.098 -11.546 1.00 0.00 55 GLU A N 30
ATOM 35544 C CA . GLU A 1 57 ? -6.035 0.104 -12.271 1.00 0.00 55 GLU A CA 30
ATOM 35545 C C . GLU A 1 57 ? -4.832 -0.284 -11.414 1.00 0.00 55 GLU A C 30
ATOM 35546 O O . GLU A 1 57 ? -4.211 -1.301 -11.629 1.00 0.00 55 GLU A O 30
ATOM 35558 N N . GLN A 1 58 ? -4.495 0.510 -10.438 1.00 0.00 56 GLN A N 30
ATOM 35559 C CA . GLN A 1 58 ? -3.329 0.163 -9.587 1.00 0.00 56 GLN A CA 30
ATOM 35560 C C . GLN A 1 58 ? -3.766 -0.848 -8.539 1.00 0.00 56 GLN A C 30
ATOM 35561 O O . GLN A 1 58 ? -3.156 -1.882 -8.344 1.00 0.00 56 GLN A O 30
ATOM 35575 N N . ALA A 1 59 ? -4.824 -0.542 -7.872 1.00 0.00 57 ALA A N 30
ATOM 35576 C CA . ALA A 1 59 ? -5.345 -1.453 -6.827 1.00 0.00 57 ALA A CA 30
ATOM 35577 C C . ALA A 1 59 ? -5.745 -2.793 -7.454 1.00 0.00 57 ALA A C 30
ATOM 35578 O O . ALA A 1 59 ? -5.720 -3.821 -6.807 1.00 0.00 57 ALA A O 30
ATOM 35585 N N . ARG A 1 60 ? -6.121 -2.794 -8.708 1.00 0.00 58 ARG A N 30
ATOM 35586 C CA . ARG A 1 60 ? -6.528 -4.068 -9.362 1.00 0.00 58 ARG A CA 30
ATOM 35587 C C . ARG A 1 60 ? -5.300 -4.943 -9.605 1.00 0.00 58 ARG A C 30
ATOM 35588 O O . ARG A 1 60 ? -5.368 -6.156 -9.557 1.00 0.00 58 ARG A O 30
ATOM 35609 N N . LEU A 1 61 ? -4.184 -4.336 -9.892 1.00 0.00 59 LEU A N 30
ATOM 35610 C CA . LEU A 1 61 ? -2.956 -5.127 -10.172 1.00 0.00 59 LEU A CA 30
ATOM 35611 C C . LEU A 1 61 ? -2.413 -5.755 -8.889 1.00 0.00 59 LEU A C 30
ATOM 35612 O O . LEU A 1 61 ? -1.794 -6.796 -8.919 1.00 0.00 59 LEU A O 30
ATOM 35628 N N . SER A 1 62 ? -2.643 -5.154 -7.760 1.00 0.00 60 SER A N 30
ATOM 35629 C CA . SER A 1 62 ? -2.135 -5.758 -6.498 1.00 0.00 60 SER A CA 30
ATOM 35630 C C . SER A 1 62 ? -3.064 -6.905 -6.123 1.00 0.00 60 SER A C 30
ATOM 35631 O O . SER A 1 62 ? -2.650 -7.929 -5.608 1.00 0.00 60 SER A O 30
ATOM 35639 N N . LYS A 1 63 ? -4.325 -6.731 -6.396 1.00 0.00 61 LYS A N 30
ATOM 35640 C CA . LYS A 1 63 ? -5.324 -7.779 -6.083 1.00 0.00 61 LYS A CA 30
ATOM 35641 C C . LYS A 1 63 ? -5.129 -8.978 -7.010 1.00 0.00 61 LYS A C 30
ATOM 35642 O O . LYS A 1 63 ? -5.056 -10.106 -6.571 1.00 0.00 61 LYS A O 30
ATOM 35661 N N . GLN A 1 64 ? -5.058 -8.743 -8.289 1.00 0.00 62 GLN A N 30
ATOM 35662 C CA . GLN A 1 64 ? -4.882 -9.874 -9.246 1.00 0.00 62 GLN A CA 30
ATOM 35663 C C . GLN A 1 64 ? -3.439 -10.390 -9.201 1.00 0.00 62 GLN A C 30
ATOM 35664 O O . GLN A 1 64 ? -3.198 -11.581 -9.198 1.00 0.00 62 GLN A O 30
ATOM 35678 N N . HIS A 1 65 ? -2.477 -9.508 -9.174 1.00 0.00 63 HIS A N 30
ATOM 35679 C CA . HIS A 1 65 ? -1.054 -9.958 -9.139 1.00 0.00 63 HIS A CA 30
ATOM 35680 C C . HIS A 1 65 ? -0.891 -11.096 -8.139 1.00 0.00 63 HIS A C 30
ATOM 35681 O O . HIS A 1 65 ? -0.542 -12.205 -8.493 1.00 0.00 63 HIS A O 30
ATOM 35695 N N . LEU A 1 66 ? -1.119 -10.826 -6.889 1.00 0.00 64 LEU A N 30
ATOM 35696 C CA . LEU A 1 66 ? -0.954 -11.893 -5.859 1.00 0.00 64 LEU A CA 30
ATOM 35697 C C . LEU A 1 66 ? -2.043 -12.953 -6.008 1.00 0.00 64 LEU A C 30
ATOM 35698 O O . LEU A 1 66 ? -1.771 -14.137 -6.014 1.00 0.00 64 LEU A O 30
ATOM 35714 N N . GLU A 1 67 ? -3.271 -12.546 -6.120 1.00 0.00 65 GLU A N 30
ATOM 35715 C CA . GLU A 1 67 ? -4.368 -13.537 -6.261 1.00 0.00 65 GLU A CA 30
ATOM 35716 C C . GLU A 1 67 ? -4.139 -14.389 -7.510 1.00 0.00 65 GLU A C 30
ATOM 35717 O O . GLU A 1 67 ? -4.771 -15.410 -7.700 1.00 0.00 65 GLU A O 30
ATOM 35729 N N . LYS A 1 68 ? -3.247 -13.977 -8.368 1.00 0.00 66 LYS A N 30
ATOM 35730 C CA . LYS A 1 68 ? -2.990 -14.761 -9.607 1.00 0.00 66 LYS A CA 30
ATOM 35731 C C . LYS A 1 68 ? -1.938 -15.835 -9.337 1.00 0.00 66 LYS A C 30
ATOM 35732 O O . LYS A 1 68 ? -2.164 -17.008 -9.555 1.00 0.00 66 LYS A O 30
ATOM 35751 N N . TYR A 1 69 ? -0.789 -15.443 -8.872 1.00 0.00 67 TYR A N 30
ATOM 35752 C CA . TYR A 1 69 ? 0.280 -16.444 -8.597 1.00 0.00 67 TYR A CA 30
ATOM 35753 C C . TYR A 1 69 ? 1.239 -15.903 -7.535 1.00 0.00 67 TYR A C 30
ATOM 35754 O O . TYR A 1 69 ? 2.221 -15.263 -7.856 1.00 0.00 67 TYR A O 30
ATOM 35772 N N . PRO A 1 70 ? 0.930 -16.190 -6.298 1.00 0.00 68 PRO A N 30
ATOM 35773 C CA . PRO A 1 70 ? 1.752 -15.757 -5.156 1.00 0.00 68 PRO A CA 30
ATOM 35774 C C . PRO A 1 70 ? 2.979 -16.661 -5.025 1.00 0.00 68 PRO A C 30
ATOM 35775 O O . PRO A 1 70 ? 4.056 -16.334 -5.483 1.00 0.00 68 PRO A O 30
ATOM 35786 N N . ASP A 1 71 ? 2.824 -17.795 -4.404 1.00 0.00 69 ASP A N 30
ATOM 35787 C CA . ASP A 1 71 ? 3.969 -18.720 -4.241 1.00 0.00 69 ASP A CA 30
ATOM 35788 C C . ASP A 1 71 ? 4.019 -19.694 -5.422 1.00 0.00 69 ASP A C 30
ATOM 35789 O O . ASP A 1 71 ? 4.085 -20.894 -5.245 1.00 0.00 69 ASP A O 30
ATOM 35798 N N . TYR A 1 72 ? 3.982 -19.191 -6.627 1.00 0.00 70 TYR A N 30
ATOM 35799 C CA . TYR A 1 72 ? 4.021 -20.091 -7.808 1.00 0.00 70 TYR A CA 30
ATOM 35800 C C . TYR A 1 72 ? 5.329 -20.884 -7.803 1.00 0.00 70 TYR A C 30
ATOM 35801 O O . TYR A 1 72 ? 6.356 -20.414 -8.254 1.00 0.00 70 TYR A O 30
#

Foldseek 3Di:
DADPQQQALQSQVLVVVLVVVCVVVVPCDPVRSCCVSVVVVVVDDVVVSPVSGVVNVVCVVCRCVVPPPD

Solvent-accessible surface area: 5753 Å² total; per-residue (Å²): 139,61,74,170,146,116,59,57,0,51,104,4,17,0,97,80,33,84,124,123,14,44,112,58,86,108,132,44,109,95,89,68,2,60,138,20,15,23,62,89,32,184,75,35,92,108,129,95,20,114,60,58,109,122,91,57,56,164,30,46,151,97,17,109,116,119,126,94,130,211

InterPro domains:
  IPR009071 High mobility group box domain [PF00505] (556-624)
  IPR009071 High mobility group box domain [PS50118] (556-624)
  IPR009071 High mobility group box domain [SM00398] (555-625)
  IPR036910 High mobility group box domain superfamily [G3DSA:1.10.30.10] (550-631)
  IPR036910 High mobility group box domain superfamily [SSF47095] (555-633)
  IPR051356 SOX/SOX-like transcription factors [PTHR45789] (14-763)

Radius of gyration: 13.67 Å; Cα contacts (8 Å, |Δi|>4): 49; chains: 1; bounding box: 28×38×28 Å

CATH classification: 1.10.30.10